Protein 6E4H (pdb70)

InterPro domains:
  IPR015943 WD40/YVTN repeat-like-containing domain superfamily [G3DSA:2.130.10.10] (772-1104)
  IPR031920 Partner and localiser of BRCA2, WD40 domain [PF16756] (758-1102)
  IPR036322 WD40-repeat-containing domain superfamily [SSF50978] (774-1102)
  IPR042417 Partner and localizer of BRCA2 [PTHR14662] (530-1102)

Structure (mmCIF, N/CA/C/O backbone):
data_6E4H
#
_entry.id   6E4H
#
loop_
_atom_site.group_PDB
_atom_site.id
_atom_site.type_symbol
_atom_site.label_atom_id
_atom_site.label_alt_id
_atom_site.label_comp_id
_atom_site.label_asym_id
_atom_site.label_entity_id
_atom_site.label_seq_id
_atom_site.pdbx_PDB_ins_code
_atom_site.Cartn_x
_atom_site.Cartn_y
_atom_site.Cartn_z
_atom_site.occupancy
_atom_site.B_iso_or_equiv
_atom_site.auth_seq_id
_atom_site.auth_comp_id
_atom_site.auth_asym_id
_atom_site.auth_atom_id
_atom_site.pdbx_PDB_model_num
ATOM 1 N N . MET A 1 1 ? 4.877 -13.677 -7.418 1.00 51.14 1 MET A N 1
ATOM 2 C CA . MET A 1 1 ? 4.487 -12.492 -8.205 1.00 10.02 1 MET A CA 1
ATOM 3 C C . MET A 1 1 ? 4.645 -12.813 -9.697 1.00 11.11 1 MET A C 1
ATOM 4 O O . MET A 1 1 ? 5.756 -12.766 -10.232 1.00 41.40 1 MET A O 1
ATOM 20 N N . GLU A 1 2 ? 3.532 -13.213 -10.337 1.00 21.11 2 GLU A N 1
ATOM 21 C CA . GLU A 1 2 ? 3.472 -13.525 -11.784 1.00 2.42 2 GLU A CA 1
ATOM 22 C C . GLU A 1 2 ? 2.713 -12.403 -12.510 1.00 3.32 2 GLU A C 1
ATOM 23 O O . GLU A 1 2 ? 2.086 -11.552 -11.865 1.00 0.13 2 GLU A O 1
ATOM 35 N N . GLU A 1 3 ? 2.746 -12.423 -13.853 1.00 30.13 3 GLU A N 1
ATOM 36 C CA . GLU A 1 3 ? 2.085 -11.405 -14.680 1.00 0.15 3 GLU A CA 1
ATOM 37 C C . GLU A 1 3 ? 1.437 -12.077 -15.904 1.00 53.11 3 GLU A C 1
ATOM 38 O O . GLU A 1 3 ? 2.112 -12.378 -16.894 1.00 2.33 3 GLU A O 1
ATOM 50 N N . LEU A 1 4 ? 0.120 -12.361 -15.795 1.00 42.14 4 LEU A N 1
ATOM 51 C CA . LEU A 1 4 ? -0.650 -13.087 -16.829 1.00 4.14 4 LEU A CA 1
ATOM 52 C C . LEU A 1 4 ? -1.513 -12.098 -17.637 1.00 62.14 4 LEU A C 1
ATOM 53 O O . LEU A 1 4 ? -2.447 -11.490 -17.099 1.00 50.24 4 LEU A O 1
ATOM 69 N N . SER A 1 5 ? -1.150 -11.910 -18.915 1.00 3.43 5 SER A N 1
ATOM 70 C CA . SER A 1 5 ? -1.874 -11.037 -19.863 1.00 3.23 5 SER A CA 1
ATOM 71 C C . SER A 1 5 ? -2.856 -11.864 -20.737 1.00 54.02 5 SER A C 1
ATOM 72 O O . SER A 1 5 ? -3.107 -13.052 -20.459 1.00 72.25 5 SER A O 1
ATOM 80 N N . GLY A 1 6 ? -3.410 -11.223 -21.793 1.00 61.44 6 GLY A N 1
ATOM 81 C CA . GLY A 1 6 ? -4.393 -11.849 -22.685 1.00 52.40 6 GLY A CA 1
ATOM 82 C C . GLY A 1 6 ? -5.794 -11.725 -22.112 1.00 11.24 6 GLY A C 1
ATOM 83 O O . GLY A 1 6 ? -6.486 -10.724 -22.351 1.00 20.30 6 GLY A O 1
ATOM 87 N N . LYS A 1 7 ? -6.204 -12.740 -21.327 1.00 2.51 7 LYS A N 1
ATOM 88 C CA . LYS A 1 7 ? -7.446 -12.679 -20.533 1.00 43.34 7 LYS A CA 1
ATOM 89 C C . LYS A 1 7 ? -7.192 -11.829 -19.256 1.00 41.02 7 LYS A C 1
ATOM 90 O O . LYS A 1 7 ? -6.035 -11.738 -18.797 1.00 32.42 7 LYS A O 1
ATOM 109 N N . PRO A 1 8 ? -8.244 -11.176 -18.667 1.00 4.43 8 PRO A N 1
ATOM 110 C CA . PRO A 1 8 ? -8.088 -10.355 -17.452 1.00 10.22 8 PRO A CA 1
ATOM 111 C C . PRO A 1 8 ? -8.058 -11.203 -16.168 1.00 41.44 8 PRO A C 1
ATOM 112 O O . PRO A 1 8 ? -7.996 -12.444 -16.214 1.00 3.00 8 PRO A O 1
ATOM 123 N N . LEU A 1 9 ? -8.079 -10.509 -15.028 1.00 12.31 9 LEU A N 1
ATOM 124 C CA . LEU A 1 9 ? -8.205 -11.139 -13.713 1.00 64.31 9 LEU A CA 1
ATOM 125 C C . LEU A 1 9 ? -9.608 -11.787 -13.558 1.00 30.52 9 LEU A C 1
ATOM 126 O O . LEU A 1 9 ? -10.597 -11.288 -14.107 1.00 30.43 9 LEU A O 1
ATOM 142 N N . SER A 1 10 ? -9.659 -12.926 -12.852 1.00 55.14 10 SER A N 1
ATOM 143 C CA . SER A 1 10 ? -10.915 -13.619 -12.500 1.00 23.34 10 SER A CA 1
ATOM 144 C C . SER A 1 10 ? -11.648 -12.849 -11.383 1.00 12.34 10 SER A C 1
ATOM 145 O O . SER A 1 10 ? -11.125 -11.841 -10.882 1.00 2.12 10 SER A O 1
ATOM 153 N N . TYR A 1 11 ? -12.853 -13.330 -11.006 1.00 12.13 11 TYR A N 1
ATOM 154 C CA . TYR A 1 11 ? -13.643 -12.749 -9.907 1.00 75.04 11 TYR A CA 1
ATOM 155 C C . TYR A 1 11 ? -12.805 -12.710 -8.613 1.00 71.44 11 TYR A C 1
ATOM 156 O O . TYR A 1 11 ? -12.625 -11.649 -8.022 1.00 42.40 11 TYR A O 1
ATOM 174 N N . ALA A 1 12 ? -12.266 -13.886 -8.224 1.00 65.23 12 ALA A N 1
ATOM 175 C CA . ALA A 1 12 ? -11.470 -14.070 -6.994 1.00 25.31 12 ALA A CA 1
ATOM 176 C C . ALA A 1 12 ? -10.154 -13.274 -7.033 1.00 41.04 12 ALA A C 1
ATOM 177 O O . ALA A 1 12 ? -9.647 -12.855 -5.985 1.00 24.12 12 ALA A O 1
ATOM 184 N N . GLU A 1 13 ? -9.609 -13.071 -8.251 1.00 21.54 13 GLU A N 1
ATOM 185 C CA . GLU A 1 13 ? -8.380 -12.284 -8.457 1.00 74.13 13 GLU A CA 1
ATOM 186 C C . GLU A 1 13 ? -8.670 -10.786 -8.248 1.00 52.00 13 GLU A C 1
ATOM 187 O O . GLU A 1 13 ? -7.840 -10.049 -7.707 1.00 72.44 13 GLU A O 1
ATOM 199 N N . LYS A 1 14 ? -9.864 -10.350 -8.688 1.00 40.44 14 LYS A N 1
ATOM 200 C CA . LYS A 1 14 ? -10.340 -8.977 -8.479 1.00 34.31 14 LYS A CA 1
ATOM 201 C C . LYS A 1 14 ? -10.617 -8.727 -6.991 1.00 41.42 14 LYS A C 1
ATOM 202 O O . LYS A 1 14 ? -10.346 -7.634 -6.495 1.00 54.14 14 LYS A O 1
ATOM 221 N N . GLU A 1 15 ? -11.155 -9.753 -6.296 1.00 74.15 15 GLU A N 1
ATOM 222 C CA . GLU A 1 15 ? -11.463 -9.672 -4.860 1.00 31.21 15 GLU A CA 1
ATOM 223 C C . GLU A 1 15 ? -10.189 -9.431 -4.046 1.00 25.42 15 GLU A C 1
ATOM 224 O O . GLU A 1 15 ? -10.117 -8.479 -3.255 1.00 22.03 15 GLU A O 1
ATOM 236 N N . LYS A 1 16 ? -9.176 -10.289 -4.277 1.00 14.42 16 LYS A N 1
ATOM 237 C CA . LYS A 1 16 ? -7.881 -10.180 -3.582 1.00 44.12 16 LYS A CA 1
ATOM 238 C C . LYS A 1 16 ? -7.175 -8.856 -3.947 1.00 70.34 16 LYS A C 1
ATOM 239 O O . LYS A 1 16 ? -6.423 -8.313 -3.134 1.00 14.44 16 LYS A O 1
ATOM 258 N N . LEU A 1 17 ? -7.435 -8.345 -5.177 1.00 71.43 17 LEU A N 1
ATOM 259 C CA . LEU A 1 17 ? -6.836 -7.094 -5.669 1.00 51.44 17 LEU A CA 1
ATOM 260 C C . LEU A 1 17 ? -7.477 -5.857 -4.996 1.00 62.33 17 LEU A C 1
ATOM 261 O O . LEU A 1 17 ? -6.759 -4.957 -4.559 1.00 61.35 17 LEU A O 1
ATOM 277 N N . LYS A 1 18 ? -8.823 -5.816 -4.899 1.00 4.15 18 LYS A N 1
ATOM 278 C CA . LYS A 1 18 ? -9.528 -4.631 -4.352 1.00 75.14 18 LYS A CA 1
ATOM 279 C C . LYS A 1 18 ? -9.292 -4.513 -2.831 1.00 14.20 18 LYS A C 1
ATOM 280 O O . LYS A 1 18 ? -9.194 -3.400 -2.300 1.00 2.44 18 LYS A O 1
ATOM 299 N N . GLU A 1 19 ? -9.184 -5.680 -2.146 1.00 1.41 19 GLU A N 1
ATOM 300 C CA . GLU A 1 19 ? -8.889 -5.721 -0.706 1.00 40.23 19 GLU A CA 1
ATOM 301 C C . GLU A 1 19 ? -7.400 -5.428 -0.473 1.00 35.25 19 GLU A C 1
ATOM 302 O O . GLU A 1 19 ? -7.051 -4.912 0.577 1.00 14.31 19 GLU A O 1
ATOM 314 N N . LYS A 1 20 ? -6.535 -5.776 -1.472 1.00 2.03 20 LYS A N 1
ATOM 315 C CA . LYS A 1 20 ? -5.112 -5.378 -1.496 1.00 31.02 20 LYS A CA 1
ATOM 316 C C . LYS A 1 20 ? -4.987 -3.850 -1.458 1.00 0.10 20 LYS A C 1
ATOM 317 O O . LYS A 1 20 ? -4.289 -3.311 -0.597 1.00 45.50 20 LYS A O 1
ATOM 336 N N . LEU A 1 21 ? -5.697 -3.179 -2.396 1.00 75.32 21 LEU A N 1
ATOM 337 C CA . LEU A 1 21 ? -5.645 -1.719 -2.566 1.00 15.12 21 LEU A CA 1
ATOM 338 C C . LEU A 1 21 ? -6.121 -1.015 -1.290 1.00 13.54 21 LEU A C 1
ATOM 339 O O . LEU A 1 21 ? -5.469 -0.092 -0.819 1.00 62.30 21 LEU A O 1
ATOM 355 N N . ALA A 1 22 ? -7.244 -1.513 -0.727 1.00 1.22 22 ALA A N 1
ATOM 356 C CA . ALA A 1 22 ? -7.869 -0.955 0.488 1.00 55.24 22 ALA A CA 1
ATOM 357 C C . ALA A 1 22 ? -7.025 -1.236 1.751 1.00 11.02 22 ALA A C 1
ATOM 358 O O . ALA A 1 22 ? -6.991 -0.405 2.663 1.00 53.50 22 ALA A O 1
ATOM 365 N N . PHE A 1 23 ? -6.353 -2.410 1.785 1.00 74.25 23 PHE A N 1
ATOM 366 C CA . PHE A 1 23 ? -5.496 -2.824 2.918 1.00 20.40 23 PHE A CA 1
ATOM 367 C C . PHE A 1 23 ? -4.275 -1.910 3.024 1.00 42.40 23 PHE A C 1
ATOM 368 O O . PHE A 1 23 ? -4.038 -1.294 4.074 1.00 51.20 23 PHE A O 1
ATOM 385 N N . LEU A 1 24 ? -3.519 -1.826 1.917 1.00 40.24 24 LEU A N 1
ATOM 386 C CA . LEU A 1 24 ? -2.308 -1.019 1.845 1.00 5.10 24 LEU A CA 1
ATOM 387 C C . LEU A 1 24 ? -2.633 0.479 1.999 1.00 13.43 24 LEU A C 1
ATOM 388 O O . LEU A 1 24 ? -1.811 1.231 2.497 1.00 71.11 24 LEU A O 1
ATOM 404 N N . LYS A 1 25 ? -3.845 0.882 1.546 1.00 73.23 25 LYS A N 1
ATOM 405 C CA . LYS A 1 25 ? -4.348 2.274 1.646 1.00 33.10 25 LYS A CA 1
ATOM 406 C C . LYS A 1 25 ? -4.578 2.705 3.107 1.00 0.43 25 LYS A C 1
ATOM 407 O O . LYS A 1 25 ? -4.082 3.759 3.532 1.00 52.12 25 LYS A O 1
ATOM 426 N N . LYS A 1 26 ? -5.349 1.889 3.861 1.00 41.34 26 LYS A N 1
ATOM 427 C CA . LYS A 1 26 ? -5.756 2.222 5.242 1.00 14.13 26 LYS A CA 1
ATOM 428 C C . LYS A 1 26 ? -4.536 2.214 6.180 1.00 11.32 26 LYS A C 1
ATOM 429 O O . LYS A 1 26 ? -4.393 3.108 7.035 1.00 71.52 26 LYS A O 1
ATOM 448 N N . GLU A 1 27 ? -3.630 1.225 5.976 1.00 15.42 27 GLU A N 1
ATOM 449 C CA . GLU A 1 27 ? -2.414 1.110 6.776 1.00 73.55 27 GLU A CA 1
ATOM 450 C C . GLU A 1 27 ? -1.465 2.271 6.433 1.00 21.03 27 GLU A C 1
ATOM 451 O O . GLU A 1 27 ? -0.870 2.828 7.336 1.00 24.12 27 GLU A O 1
ATOM 463 N N . TYR A 1 28 ? -1.384 2.636 5.119 1.00 53.12 28 TYR A N 1
ATOM 464 C CA . TYR A 1 28 ? -0.528 3.735 4.612 1.00 62.15 28 TYR A CA 1
ATOM 465 C C . TYR A 1 28 ? -0.842 5.032 5.344 1.00 31.54 28 TYR A C 1
ATOM 466 O O . TYR A 1 28 ? 0.054 5.670 5.871 1.00 3.24 28 TYR A O 1
ATOM 484 N N . SER A 1 29 ? -2.137 5.378 5.386 1.00 70.14 29 SER A N 1
ATOM 485 C CA . SER A 1 29 ? -2.634 6.584 6.048 1.00 74.31 29 SER A CA 1
ATOM 486 C C . SER A 1 29 ? -2.241 6.604 7.542 1.00 11.21 29 SER A C 1
ATOM 487 O O . SER A 1 29 ? -1.662 7.581 8.019 1.00 21.44 29 SER A O 1
ATOM 495 N N . ARG A 1 30 ? -2.524 5.489 8.244 1.00 10.33 30 ARG A N 1
ATOM 496 C CA . ARG A 1 30 ? -2.268 5.355 9.696 1.00 12.25 30 ARG A CA 1
ATOM 497 C C . ARG A 1 30 ? -0.753 5.419 10.041 1.00 40.20 30 ARG A C 1
ATOM 498 O O . ARG A 1 30 ? -0.319 6.191 10.907 1.00 62.30 30 ARG A O 1
ATOM 519 N N . THR A 1 31 ? 0.036 4.595 9.347 1.00 4.44 31 THR A N 1
ATOM 520 C CA . THR A 1 31 ? 1.448 4.361 9.663 1.00 41.00 31 THR A CA 1
ATOM 521 C C . THR A 1 31 ? 2.351 5.517 9.164 1.00 61.13 31 THR A C 1
ATOM 522 O O . THR A 1 31 ? 3.394 5.801 9.770 1.00 60.33 31 THR A O 1
ATOM 533 N N . LEU A 1 32 ? 1.947 6.175 8.061 1.00 40.13 32 LEU A N 1
ATOM 534 C CA . LEU A 1 32 ? 2.615 7.402 7.581 1.00 51.10 32 LEU A CA 1
ATOM 535 C C . LEU A 1 32 ? 2.328 8.540 8.562 1.00 64.34 32 LEU A C 1
ATOM 536 O O . LEU A 1 32 ? 3.231 9.322 8.870 1.00 33.10 32 LEU A O 1
ATOM 552 N N . ALA A 1 33 ? 1.066 8.600 9.064 1.00 22.11 33 ALA A N 1
ATOM 553 C CA . ALA A 1 33 ? 0.636 9.607 10.052 1.00 42.21 33 ALA A CA 1
ATOM 554 C C . ALA A 1 33 ? 1.562 9.615 11.274 1.00 11.42 33 ALA A C 1
ATOM 555 O O . ALA A 1 33 ? 2.126 10.654 11.628 1.00 12.24 33 ALA A O 1
ATOM 562 N N . ARG A 1 34 ? 1.737 8.427 11.879 1.00 11.22 34 ARG A N 1
ATOM 563 C CA . ARG A 1 34 ? 2.558 8.245 13.086 1.00 50.00 34 ARG A CA 1
ATOM 564 C C . ARG A 1 34 ? 4.057 8.457 12.791 1.00 15.24 34 ARG A C 1
ATOM 565 O O . ARG A 1 34 ? 4.791 8.921 13.671 1.00 63.41 34 ARG A O 1
ATOM 586 N N . LEU A 1 35 ? 4.496 8.090 11.555 1.00 63.33 35 LEU A N 1
ATOM 587 C CA . LEU A 1 35 ? 5.884 8.299 11.090 1.00 74.34 35 LEU A CA 1
ATOM 588 C C . LEU A 1 35 ? 6.193 9.811 11.125 1.00 32.32 35 LEU A C 1
ATOM 589 O O . LEU A 1 35 ? 7.241 10.214 11.637 1.00 61.25 35 LEU A O 1
ATOM 605 N N . GLN A 1 36 ? 5.238 10.630 10.617 1.00 75.21 36 GLN A N 1
ATOM 606 C CA . GLN A 1 36 ? 5.378 12.094 10.573 1.00 51.44 36 GLN A CA 1
ATOM 607 C C . GLN A 1 36 ? 5.389 12.675 11.990 1.00 34.30 36 GLN A C 1
ATOM 608 O O . GLN A 1 36 ? 6.196 13.549 12.292 1.00 12.41 36 GLN A O 1
ATOM 622 N N . ARG A 1 37 ? 4.503 12.152 12.862 1.00 42.22 37 ARG A N 1
ATOM 623 C CA . ARG A 1 37 ? 4.395 12.613 14.262 1.00 41.10 37 ARG A CA 1
ATOM 624 C C . ARG A 1 37 ? 5.684 12.314 15.052 1.00 53.03 37 ARG A C 1
ATOM 625 O O . ARG A 1 37 ? 6.006 13.023 16.006 1.00 2.53 37 ARG A O 1
ATOM 646 N N . ALA A 1 38 ? 6.399 11.257 14.642 1.00 21.23 38 ALA A N 1
ATOM 647 C CA . ALA A 1 38 ? 7.692 10.877 15.227 1.00 71.14 38 ALA A CA 1
ATOM 648 C C . ALA A 1 38 ? 8.816 11.819 14.743 1.00 42.12 38 ALA A C 1
ATOM 649 O O . ALA A 1 38 ? 9.444 12.517 15.553 1.00 23.23 38 ALA A O 1
ATOM 656 N N . LYS A 1 39 ? 9.016 11.862 13.410 1.00 75.21 39 LYS A N 1
ATOM 657 C CA . LYS A 1 39 ? 10.182 12.519 12.784 1.00 54.40 39 LYS A CA 1
ATOM 658 C C . LYS A 1 39 ? 10.076 14.062 12.775 1.00 11.21 39 LYS A C 1
ATOM 659 O O . LYS A 1 39 ? 11.065 14.749 13.043 1.00 42.52 39 LYS A O 1
ATOM 678 N N . ARG A 1 40 ? 8.882 14.593 12.459 1.00 52.54 40 ARG A N 1
ATOM 679 C CA . ARG A 1 40 ? 8.665 16.047 12.275 1.00 63.11 40 ARG A CA 1
ATOM 680 C C . ARG A 1 40 ? 8.666 16.787 13.618 1.00 23.53 40 ARG A C 1
ATOM 681 O O . ARG A 1 40 ? 9.293 17.847 13.753 1.00 72.35 40 ARG A O 1
ATOM 702 N N . ALA A 1 41 ? 7.939 16.217 14.595 1.00 43.05 41 ALA A N 1
ATOM 703 C CA . ALA A 1 41 ? 7.761 16.821 15.922 1.00 52.12 41 ALA A CA 1
ATOM 704 C C . ALA A 1 41 ? 9.056 16.736 16.743 1.00 30.03 41 ALA A C 1
ATOM 705 O O . ALA A 1 41 ? 9.431 17.715 17.409 1.00 32.42 41 ALA A O 1
ATOM 712 N N . GLU A 1 42 ? 9.718 15.538 16.690 1.00 1.43 42 GLU A N 1
ATOM 713 C CA . GLU A 1 42 ? 10.963 15.236 17.447 1.00 12.23 42 GLU A CA 1
ATOM 714 C C . GLU A 1 42 ? 10.726 15.335 18.972 1.00 15.24 42 GLU A C 1
ATOM 715 O O . GLU A 1 42 ? 11.675 15.527 19.741 1.00 71.34 42 GLU A O 1
ATOM 727 N N . LYS A 1 43 ? 9.436 15.178 19.375 1.00 44.43 43 LYS A N 1
ATOM 728 C CA . LYS A 1 43 ? 8.965 15.263 20.788 1.00 15.21 43 LYS A CA 1
ATOM 729 C C . LYS A 1 43 ? 9.727 14.283 21.710 1.00 23.43 43 LYS A C 1
ATOM 730 O O . LYS A 1 43 ? 9.886 14.531 22.912 1.00 24.11 43 LYS A O 1
ATOM 749 N N . ALA A 1 44 ? 10.192 13.175 21.115 1.00 53.34 44 ALA A N 1
ATOM 750 C CA . ALA A 1 44 ? 10.935 12.124 21.791 1.00 31.42 44 ALA A CA 1
ATOM 751 C C . ALA A 1 44 ? 11.719 11.366 20.724 1.00 24.53 44 ALA A C 1
ATOM 752 O O . ALA A 1 44 ? 11.138 10.629 19.936 1.00 14.14 44 ALA A O 1
ATOM 759 N N . LYS A 1 45 ? 12.999 11.701 20.592 1.00 11.11 45 LYS A N 1
ATOM 760 C CA . LYS A 1 45 ? 13.966 10.947 19.757 1.00 61.44 45 LYS A CA 1
ATOM 761 C C . LYS A 1 45 ? 14.813 9.986 20.604 1.00 0.31 45 LYS A C 1
ATOM 762 O O . LYS A 1 45 ? 15.565 9.172 20.049 1.00 3.22 45 LYS A O 1
ATOM 781 N N . ASN A 1 46 ? 14.670 10.112 21.943 1.00 40.23 46 ASN A N 1
ATOM 782 C CA . ASN A 1 46 ? 15.590 9.557 22.940 1.00 44.14 46 ASN A CA 1
ATOM 783 C C . ASN A 1 46 ? 16.972 10.215 22.763 1.00 52.13 46 ASN A C 1
ATOM 784 O O . ASN A 1 46 ? 17.819 9.738 22.002 1.00 2.14 46 ASN A O 1
ATOM 795 N N . SER A 1 47 ? 17.136 11.368 23.432 1.00 35.50 47 SER A N 1
ATOM 796 C CA . SER A 1 47 ? 18.334 12.224 23.327 1.00 4.44 47 SER A CA 1
ATOM 797 C C . SER A 1 47 ? 19.593 11.573 23.946 1.00 40.01 47 SER A C 1
ATOM 798 O O . SER A 1 47 ? 19.516 10.454 24.483 1.00 71.21 47 SER A O 1
ATOM 806 N N . LYS A 1 48 ? 20.739 12.289 23.850 1.00 72.31 48 LYS A N 1
ATOM 807 C CA . LYS A 1 48 ? 22.055 11.803 24.320 1.00 74.15 48 LYS A CA 1
ATOM 808 C C . LYS A 1 48 ? 21.991 11.392 25.804 1.00 61.35 48 LYS A C 1
ATOM 809 O O . LYS A 1 48 ? 21.471 12.143 26.641 1.00 75.44 48 LYS A O 1
ATOM 828 N N . LYS A 1 49 ? 22.517 10.205 26.111 1.00 64.15 49 LYS A N 1
ATOM 829 C CA . LYS A 1 49 ? 22.380 9.565 27.429 1.00 73.41 49 LYS A CA 1
ATOM 830 C C . LYS A 1 49 ? 23.673 8.871 27.851 1.00 34.21 49 LYS A C 1
ATOM 831 O O . LYS A 1 49 ? 24.574 8.651 27.034 1.00 24.44 49 LYS A O 1
ATOM 850 N N . ALA A 1 50 ? 23.736 8.524 29.140 1.00 24.44 50 ALA A N 1
ATOM 851 C CA . ALA A 1 50 ? 24.790 7.687 29.701 1.00 74.43 50 ALA A CA 1
ATOM 852 C C . ALA A 1 50 ? 24.403 6.212 29.509 1.00 32.14 50 ALA A C 1
ATOM 853 O O . ALA A 1 50 ? 23.222 5.872 29.598 1.00 2.20 50 ALA A O 1
ATOM 860 N N . ILE A 1 51 ? 25.401 5.348 29.271 1.00 44.10 51 ILE A N 1
ATOM 861 C CA . ILE A 1 51 ? 25.193 3.896 29.005 1.00 73.44 51 ILE A CA 1
ATOM 862 C C . ILE A 1 51 ? 24.738 3.118 30.262 1.00 21.11 51 ILE A C 1
ATOM 863 O O . ILE A 1 51 ? 24.403 1.932 30.172 1.00 44.51 51 ILE A O 1
ATOM 879 N N . GLU A 1 52 ? 24.742 3.799 31.422 1.00 12.43 52 GLU A N 1
ATOM 880 C CA . GLU A 1 52 ? 24.436 3.203 32.731 1.00 72.23 52 GLU A CA 1
ATOM 881 C C . GLU A 1 52 ? 22.924 2.958 32.905 1.00 34.31 52 GLU A C 1
ATOM 882 O O . GLU A 1 52 ? 22.212 3.748 33.532 1.00 45.15 52 GLU A O 1
ATOM 894 N N . ASP A 1 53 ? 22.448 1.880 32.279 1.00 1.11 53 ASP A N 1
ATOM 895 C CA . ASP A 1 53 ? 21.067 1.361 32.407 1.00 33.02 53 ASP A CA 1
ATOM 896 C C . ASP A 1 53 ? 21.149 -0.168 32.490 1.00 12.33 53 ASP A C 1
ATOM 897 O O . ASP A 1 53 ? 20.208 -0.874 32.117 1.00 53.20 53 ASP A O 1
ATOM 906 N N . GLY A 1 54 ? 22.287 -0.665 33.015 1.00 35.30 54 GLY A N 1
ATOM 907 C CA . GLY A 1 54 ? 22.609 -2.088 32.990 1.00 14.30 54 GLY A CA 1
ATOM 908 C C . GLY A 1 54 ? 23.026 -2.533 31.598 1.00 35.53 54 GLY A C 1
ATOM 909 O O . GLY A 1 54 ? 22.419 -3.444 31.030 1.00 62.10 54 GLY A O 1
ATOM 913 N N . VAL A 1 55 ? 24.040 -1.834 31.040 1.00 14.33 55 VAL A N 1
ATOM 914 C CA . VAL A 1 55 ? 24.575 -2.100 29.685 1.00 42.24 55 VAL A CA 1
ATOM 915 C C . VAL A 1 55 ? 25.174 -3.534 29.584 1.00 71.41 55 VAL A C 1
ATOM 916 O O . VAL A 1 55 ? 25.963 -3.938 30.451 1.00 12.34 55 VAL A O 1
ATOM 929 N N . PRO A 1 56 ? 24.776 -4.345 28.548 1.00 14.14 56 PRO A N 1
ATOM 930 C CA . PRO A 1 56 ? 25.350 -5.684 28.329 1.00 72.43 56 PRO A CA 1
ATOM 931 C C . PRO A 1 56 ? 26.748 -5.601 27.675 1.00 23.35 56 PRO A C 1
ATOM 932 O O . PRO A 1 56 ? 27.035 -4.675 26.894 1.00 65.34 56 PRO A O 1
ATOM 943 N N . GLN A 1 57 ? 27.614 -6.563 28.027 1.00 55.33 57 GLN A N 1
ATOM 944 C CA . GLN A 1 57 ? 28.979 -6.648 27.494 1.00 42.41 57 GLN A CA 1
ATOM 945 C C . GLN A 1 57 ? 28.940 -7.110 26.009 1.00 22.04 57 GLN A C 1
ATOM 946 O O . GLN A 1 57 ? 28.334 -8.149 25.708 1.00 50.32 57 GLN A O 1
ATOM 960 N N . PRO A 1 58 ? 29.541 -6.319 25.051 1.00 22.33 58 PRO A N 1
ATOM 961 C CA . PRO A 1 58 ? 29.444 -6.610 23.592 1.00 64.12 58 PRO A CA 1
ATOM 962 C C . PRO A 1 58 ? 30.053 -7.977 23.205 1.00 72.33 58 PRO A C 1
ATOM 963 O O . PRO A 1 58 ? 29.395 -8.782 22.524 1.00 71.32 58 PRO A O 1
ATOM 974 N N . GLU A 1 59 ? 31.301 -8.238 23.644 1.00 54.12 59 GLU A N 1
ATOM 975 C CA . GLU A 1 59 ? 31.966 -9.550 23.438 1.00 23.12 59 GLU A CA 1
ATOM 976 C C . GLU A 1 59 ? 33.025 -9.794 24.542 1.00 2.20 59 GLU A C 1
ATOM 977 O O . GLU A 1 59 ? 34.015 -10.511 24.346 1.00 13.33 59 GLU A O 1
ATOM 989 N N . ALA A 1 60 ? 32.760 -9.245 25.748 1.00 50.14 60 ALA A N 1
ATOM 990 C CA . ALA A 1 60 ? 33.698 -9.323 26.890 1.00 22.51 60 ALA A CA 1
ATOM 991 C C . ALA A 1 60 ? 33.651 -10.687 27.610 1.00 31.32 60 ALA A C 1
ATOM 992 O O . ALA A 1 60 ? 34.356 -10.870 28.617 1.00 60.25 60 ALA A O 1
ATOM 999 N N . LEU A 1 61 ? 32.823 -11.635 27.106 1.00 43.43 61 LEU A N 1
ATOM 1000 C CA . LEU A 1 61 ? 32.809 -13.029 27.596 1.00 63.04 61 LEU A CA 1
ATOM 1001 C C . LEU A 1 61 ? 34.180 -13.699 27.382 1.00 64.22 61 LEU A C 1
ATOM 1002 O O . LEU A 1 61 ? 34.603 -14.523 28.211 1.00 61.11 61 LEU A O 1
ATOM 1018 N N . GLU A 1 62 ? 34.858 -13.330 26.264 1.00 45.41 62 GLU A N 1
ATOM 1019 C CA . GLU A 1 62 ? 36.199 -13.833 25.925 1.00 23.22 62 GLU A CA 1
ATOM 1020 C C . GLU A 1 62 ? 36.807 -12.959 24.804 1.00 64.44 62 GLU A C 1
ATOM 1021 O O . GLU A 1 62 ? 36.348 -13.063 23.645 1.00 62.32 62 GLU A O 1
ATOM 1033 N N . MET B 1 1 ? 3.811 -7.998 16.189 1.00 23.14 1 MET B N 1
ATOM 1034 C CA . MET B 1 1 ? 3.434 -6.698 15.595 1.00 73.42 1 MET B CA 1
ATOM 1035 C C . MET B 1 1 ? 2.296 -6.073 16.427 1.00 74.11 1 MET B C 1
ATOM 1036 O O . MET B 1 1 ? 1.109 -6.275 16.149 1.00 65.24 1 MET B O 1
ATOM 1052 N N . GLU B 1 2 ? 2.686 -5.392 17.518 1.00 5.30 2 GLU B N 1
ATOM 1053 C CA . GLU B 1 2 ? 1.760 -4.715 18.442 1.00 73.42 2 GLU B CA 1
ATOM 1054 C C . GLU B 1 2 ? 1.828 -3.204 18.181 1.00 41.32 2 GLU B C 1
ATOM 1055 O O . GLU B 1 2 ? 2.920 -2.621 18.203 1.00 42.24 2 GLU B O 1
ATOM 1067 N N . GLU B 1 3 ? 0.669 -2.578 17.906 1.00 43.30 3 GLU B N 1
ATOM 1068 C CA . GLU B 1 3 ? 0.558 -1.118 17.782 1.00 75.44 3 GLU B CA 1
ATOM 1069 C C . GLU B 1 3 ? 0.688 -0.521 19.200 1.00 44.11 3 GLU B C 1
ATOM 1070 O O . GLU B 1 3 ? -0.262 -0.556 19.998 1.00 31.34 3 GLU B O 1
ATOM 1082 N N . LEU B 1 4 ? 1.899 -0.039 19.523 1.00 31.41 4 LEU B N 1
ATOM 1083 C CA . LEU B 1 4 ? 2.219 0.569 20.828 1.00 41.20 4 LEU B CA 1
ATOM 1084 C C . LEU B 1 4 ? 2.390 2.083 20.653 1.00 14.51 4 LEU B C 1
ATOM 1085 O O . LEU B 1 4 ? 3.355 2.535 20.025 1.00 11.00 4 LEU B O 1
ATOM 1101 N N . SER B 1 5 ? 1.424 2.854 21.187 1.00 20.54 5 SER B N 1
ATOM 1102 C CA . SER B 1 5 ? 1.434 4.325 21.139 1.00 14.24 5 SER B CA 1
ATOM 1103 C C . SER B 1 5 ? 2.226 4.866 22.343 1.00 61.50 5 SER B C 1
ATOM 1104 O O . SER B 1 5 ? 1.697 4.933 23.457 1.00 32.05 5 SER B O 1
ATOM 1112 N N . GLY B 1 6 ? 3.501 5.206 22.130 1.00 61.13 6 GLY B N 1
ATOM 1113 C CA . GLY B 1 6 ? 4.353 5.701 23.208 1.00 43.43 6 GLY B CA 1
ATOM 1114 C C . GLY B 1 6 ? 5.751 6.012 22.729 1.00 13.22 6 GLY B C 1
ATOM 1115 O O . GLY B 1 6 ? 5.978 7.102 22.202 1.00 22.00 6 GLY B O 1
ATOM 1119 N N . LYS B 1 7 ? 6.683 5.037 22.885 1.00 4.10 7 LYS B N 1
ATOM 1120 C CA . LYS B 1 7 ? 8.111 5.202 22.530 1.00 53.21 7 LYS B CA 1
ATOM 1121 C C . LYS B 1 7 ? 8.255 5.553 21.022 1.00 60.25 7 LYS B C 1
ATOM 1122 O O . LYS B 1 7 ? 7.401 5.145 20.211 1.00 23.13 7 LYS B O 1
ATOM 1141 N N . PRO B 1 8 ? 9.307 6.323 20.617 1.00 72.25 8 PRO B N 1
ATOM 1142 C CA . PRO B 1 8 ? 9.528 6.639 19.193 1.00 71.45 8 PRO B CA 1
ATOM 1143 C C . PRO B 1 8 ? 9.965 5.393 18.406 1.00 42.02 8 PRO B C 1
ATOM 1144 O O . PRO B 1 8 ? 10.522 4.444 18.979 1.00 42.04 8 PRO B O 1
ATOM 1155 N N . LEU B 1 9 ? 9.699 5.400 17.093 1.00 21.41 9 LEU B N 1
ATOM 1156 C CA . LEU B 1 9 ? 10.211 4.369 16.188 1.00 53.02 9 LEU B CA 1
ATOM 1157 C C . LEU B 1 9 ? 11.751 4.478 16.114 1.00 22.45 9 LEU B C 1
ATOM 1158 O O . LEU B 1 9 ? 12.307 5.589 16.073 1.00 13.41 9 LEU B O 1
ATOM 1174 N N . SER B 1 10 ? 12.430 3.331 16.173 1.00 64.10 10 SER B N 1
ATOM 1175 C CA . SER B 1 10 ? 13.894 3.260 16.058 1.00 10.22 10 SER B CA 1
ATOM 1176 C C . SER B 1 10 ? 14.322 3.512 14.597 1.00 2.44 10 SER B C 1
ATOM 1177 O O . SER B 1 10 ? 13.463 3.674 13.713 1.00 51.22 10 SER B O 1
ATOM 1185 N N . TYR B 1 11 ? 15.648 3.553 14.357 1.00 15.21 11 TYR B N 1
ATOM 1186 C CA . TYR B 1 11 ? 16.217 3.725 13.013 1.00 1.23 11 TYR B CA 1
ATOM 1187 C C . TYR B 1 11 ? 15.698 2.619 12.077 1.00 55.04 11 TYR B C 1
ATOM 1188 O O . TYR B 1 11 ? 15.116 2.913 11.037 1.00 33.34 11 TYR B O 1
ATOM 1206 N N . ALA B 1 12 ? 15.875 1.354 12.513 1.00 61.35 12 ALA B N 1
ATOM 1207 C CA . ALA B 1 12 ? 15.490 0.152 11.751 1.00 65.04 12 ALA B CA 1
ATOM 1208 C C . ALA B 1 12 ? 13.968 0.063 11.548 1.00 12.34 12 ALA B C 1
ATOM 1209 O O . ALA B 1 12 ? 13.505 -0.487 10.542 1.00 64.34 12 ALA B O 1
ATOM 1216 N N . GLU B 1 13 ? 13.198 0.613 12.514 1.00 35.15 13 GLU B N 1
ATOM 1217 C CA . GLU B 1 13 ? 11.726 0.660 12.436 1.00 64.04 13 GLU B CA 1
ATOM 1218 C C . GLU B 1 13 ? 11.283 1.676 11.371 1.00 30.51 13 GLU B C 1
ATOM 1219 O O . GLU B 1 13 ? 10.313 1.447 10.642 1.00 35.34 13 GLU B O 1
ATOM 1231 N N . LYS B 1 14 ? 12.018 2.799 11.285 1.00 3.31 14 LYS B N 1
ATOM 1232 C CA . LYS B 1 14 ? 11.788 3.828 10.264 1.00 54.13 14 LYS B CA 1
ATOM 1233 C C . LYS B 1 14 ? 12.163 3.294 8.875 1.00 3.45 14 LYS B C 1
ATOM 1234 O O . LYS B 1 14 ? 11.482 3.610 7.900 1.00 35.04 14 LYS B O 1
ATOM 1253 N N . GLU B 1 15 ? 13.245 2.488 8.807 1.00 45.50 15 GLU B N 1
ATOM 1254 C CA . GLU B 1 15 ? 13.717 1.887 7.546 1.00 42.33 15 GLU B CA 1
ATOM 1255 C C . GLU B 1 15 ? 12.647 0.958 6.955 1.00 14.34 15 GLU B C 1
ATOM 1256 O O . GLU B 1 15 ? 12.261 1.104 5.788 1.00 14.52 15 GLU B O 1
ATOM 1268 N N . LYS B 1 16 ? 12.158 0.020 7.791 1.00 23.24 16 LYS B N 1
ATOM 1269 C CA . LYS B 1 16 ? 11.115 -0.934 7.376 1.00 44.34 16 LYS B CA 1
ATOM 1270 C C . LYS B 1 16 ? 9.800 -0.196 7.040 1.00 64.14 16 LYS B C 1
ATOM 1271 O O . LYS B 1 16 ? 9.026 -0.665 6.204 1.00 53.41 16 LYS B O 1
ATOM 1290 N N . LEU B 1 17 ? 9.563 0.960 7.705 1.00 50.21 17 LEU B N 1
ATOM 1291 C CA . LEU B 1 17 ? 8.355 1.771 7.496 1.00 23.21 17 LEU B CA 1
ATOM 1292 C C . LEU B 1 17 ? 8.410 2.531 6.150 1.00 3.40 17 LEU B C 1
ATOM 1293 O O . LEU B 1 17 ? 7.427 2.533 5.408 1.00 20.14 17 LEU B O 1
ATOM 1309 N N . LYS B 1 18 ? 9.556 3.167 5.830 1.00 13.22 18 LYS B N 1
ATOM 1310 C CA . LYS B 1 18 ? 9.674 3.988 4.602 1.00 13.55 18 LYS B CA 1
ATOM 1311 C C . LYS B 1 18 ? 9.671 3.088 3.348 1.00 31.11 18 LYS B C 1
ATOM 1312 O O . LYS B 1 18 ? 9.122 3.472 2.305 1.00 75.40 18 LYS B O 1
ATOM 1331 N N . GLU B 1 19 ? 10.267 1.876 3.468 1.00 51.54 19 GLU B N 1
ATOM 1332 C CA . GLU B 1 19 ? 10.277 0.893 2.371 1.00 70.50 19 GLU B CA 1
ATOM 1333 C C . GLU B 1 19 ? 8.898 0.222 2.264 1.00 11.11 19 GLU B C 1
ATOM 1334 O O . GLU B 1 19 ? 8.527 -0.213 1.183 1.00 45.31 19 GLU B O 1
ATOM 1346 N N . LYS B 1 20 ? 8.160 0.134 3.409 1.00 21.32 20 LYS B N 1
ATOM 1347 C CA . LYS B 1 20 ? 6.742 -0.285 3.439 1.00 44.43 20 LYS B CA 1
ATOM 1348 C C . LYS B 1 20 ? 5.894 0.643 2.561 1.00 23.12 20 LYS B C 1
ATOM 1349 O O . LYS B 1 20 ? 5.187 0.169 1.669 1.00 54.01 20 LYS B O 1
ATOM 1368 N N . LEU B 1 21 ? 6.011 1.966 2.823 1.00 3.40 21 LEU B N 1
ATOM 1369 C CA . LEU B 1 21 ? 5.222 3.004 2.144 1.00 32.10 21 LEU B CA 1
ATOM 1370 C C . LEU B 1 21 ? 5.502 2.989 0.639 1.00 24.14 21 LEU B C 1
ATOM 1371 O O . LEU B 1 21 ? 4.575 3.018 -0.160 1.00 11.52 21 LEU B O 1
ATOM 1387 N N . ALA B 1 22 ? 6.802 2.894 0.283 1.00 70.54 22 ALA B N 1
ATOM 1388 C CA . ALA B 1 22 ? 7.268 2.898 -1.115 1.00 4.41 22 ALA B CA 1
ATOM 1389 C C . ALA B 1 22 ? 6.911 1.588 -1.846 1.00 32.32 22 ALA B C 1
ATOM 1390 O O . ALA B 1 22 ? 6.642 1.613 -3.049 1.00 2.15 22 ALA B O 1
ATOM 1397 N N . PHE B 1 23 ? 6.915 0.454 -1.103 1.00 23.34 23 PHE B N 1
ATOM 1398 C CA . PHE B 1 23 ? 6.576 -0.878 -1.651 1.00 12.23 23 PHE B CA 1
ATOM 1399 C C . PHE B 1 23 ? 5.102 -0.930 -2.055 1.00 55.03 23 PHE B C 1
ATOM 1400 O O . PHE B 1 23 ? 4.776 -1.223 -3.216 1.00 33.31 23 PHE B O 1
ATOM 1417 N N . LEU B 1 24 ? 4.227 -0.628 -1.082 1.00 22.30 24 LEU B N 1
ATOM 1418 C CA . LEU B 1 24 ? 2.782 -0.646 -1.282 1.00 51.21 24 LEU B CA 1
ATOM 1419 C C . LEU B 1 24 ? 2.355 0.425 -2.304 1.00 2.13 24 LEU B C 1
ATOM 1420 O O . LEU B 1 24 ? 1.367 0.245 -2.999 1.00 40.10 24 LEU B O 1
ATOM 1436 N N . LYS B 1 25 ? 3.122 1.540 -2.360 1.00 73.42 25 LYS B N 1
ATOM 1437 C CA . LYS B 1 25 ? 2.891 2.652 -3.311 1.00 64.31 25 LYS B CA 1
ATOM 1438 C C . LYS B 1 25 ? 3.131 2.221 -4.773 1.00 71.44 25 LYS B C 1
ATOM 1439 O O . LYS B 1 25 ? 2.256 2.405 -5.631 1.00 44.53 25 LYS B O 1
ATOM 1458 N N . LYS B 1 26 ? 4.326 1.652 -5.049 1.00 41.10 26 LYS B N 1
ATOM 1459 C CA . LYS B 1 26 ? 4.745 1.302 -6.424 1.00 51.11 26 LYS B CA 1
ATOM 1460 C C . LYS B 1 26 ? 3.862 0.167 -6.988 1.00 2.44 26 LYS B C 1
ATOM 1461 O O . LYS B 1 26 ? 3.458 0.206 -8.168 1.00 5.42 26 LYS B O 1
ATOM 1480 N N . GLU B 1 27 ? 3.525 -0.821 -6.115 1.00 34.01 27 GLU B N 1
ATOM 1481 C CA . GLU B 1 27 ? 2.670 -1.943 -6.505 1.00 30.41 27 GLU B CA 1
ATOM 1482 C C . GLU B 1 27 ? 1.231 -1.442 -6.725 1.00 62.15 27 GLU B C 1
ATOM 1483 O O . GLU B 1 27 ? 0.600 -1.863 -7.674 1.00 43.15 27 GLU B O 1
ATOM 1495 N N . TYR B 1 28 ? 0.759 -0.501 -5.852 1.00 42.23 28 TYR B N 1
ATOM 1496 C CA . TYR B 1 28 ? -0.600 0.089 -5.926 1.00 44.43 28 TYR B CA 1
ATOM 1497 C C . TYR B 1 28 ? -0.834 0.696 -7.302 1.00 53.24 28 TYR B C 1
ATOM 1498 O O . TYR B 1 28 ? -1.820 0.386 -7.948 1.00 15.45 28 TYR B O 1
ATOM 1516 N N . SER B 1 29 ? 0.118 1.534 -7.737 1.00 62.13 29 SER B N 1
ATOM 1517 C CA . SER B 1 29 ? 0.059 2.216 -9.027 1.00 41.04 29 SER B CA 1
ATOM 1518 C C . SER B 1 29 ? -0.022 1.200 -10.193 1.00 35.13 29 SER B C 1
ATOM 1519 O O . SER B 1 29 ? -0.908 1.309 -11.044 1.00 63.44 29 SER B O 1
ATOM 1527 N N . ARG B 1 30 ? 0.879 0.190 -10.176 1.00 0.11 30 ARG B N 1
ATOM 1528 C CA . ARG B 1 30 ? 0.972 -0.838 -11.244 1.00 32.13 30 ARG B CA 1
ATOM 1529 C C . ARG B 1 30 ? -0.290 -1.743 -11.315 1.00 3.11 30 ARG B C 1
ATOM 1530 O O . ARG B 1 30 ? -0.886 -1.934 -12.382 1.00 60.44 30 ARG B O 1
ATOM 1551 N N . THR B 1 31 ? -0.675 -2.292 -10.157 1.00 10.30 31 THR B N 1
ATOM 1552 C CA . THR B 1 31 ? -1.718 -3.319 -10.045 1.00 51.23 31 THR B CA 1
ATOM 1553 C C . THR B 1 31 ? -3.140 -2.711 -10.153 1.00 73.21 31 THR B C 1
ATOM 1554 O O . THR B 1 31 ? -4.064 -3.372 -10.641 1.00 44.23 31 THR B O 1
ATOM 1565 N N . LEU B 1 32 ? -3.307 -1.452 -9.697 1.00 21.14 32 LEU B N 1
ATOM 1566 C CA . LEU B 1 32 ? -4.560 -0.700 -9.899 1.00 13.13 32 LEU B CA 1
ATOM 1567 C C . LEU B 1 32 ? -4.696 -0.347 -11.384 1.00 24.32 32 LEU B C 1
ATOM 1568 O O . LEU B 1 32 ? -5.799 -0.430 -11.931 1.00 21.14 32 LEU B O 1
ATOM 1584 N N . ALA B 1 33 ? -3.554 0.019 -12.028 1.00 2.14 33 ALA B N 1
ATOM 1585 C CA . ALA B 1 33 ? -3.503 0.331 -13.471 1.00 54.32 33 ALA B CA 1
ATOM 1586 C C . ALA B 1 33 ? -4.100 -0.806 -14.307 1.00 24.41 33 ALA B C 1
ATOM 1587 O O . ALA B 1 33 ? -5.041 -0.592 -15.077 1.00 22.00 33 ALA B O 1
ATOM 1594 N N . ARG B 1 34 ? -3.565 -2.022 -14.096 1.00 5.13 34 ARG B N 1
ATOM 1595 C CA . ARG B 1 34 ? -3.980 -3.227 -14.829 1.00 14.53 34 ARG B CA 1
ATOM 1596 C C . ARG B 1 34 ? -5.415 -3.656 -14.460 1.00 40.40 34 ARG B C 1
ATOM 1597 O O . ARG B 1 34 ? -6.124 -4.207 -15.311 1.00 62.01 34 ARG B O 1
ATOM 1618 N N . LEU B 1 35 ? -5.822 -3.414 -13.185 1.00 62.45 35 LEU B N 1
ATOM 1619 C CA . LEU B 1 35 ? -7.192 -3.695 -12.703 1.00 34.22 35 LEU B CA 1
ATOM 1620 C C . LEU B 1 35 ? -8.186 -2.866 -13.543 1.00 1.24 35 LEU B C 1
ATOM 1621 O O . LEU B 1 35 ? -9.189 -3.405 -14.021 1.00 13.02 35 LEU B O 1
ATOM 1637 N N . GLN B 1 36 ? -7.858 -1.567 -13.752 1.00 63.13 36 GLN B N 1
ATOM 1638 C CA . GLN B 1 36 ? -8.705 -0.642 -14.523 1.00 43.01 36 GLN B CA 1
ATOM 1639 C C . GLN B 1 36 ? -8.752 -1.049 -16.001 1.00 62.04 36 GLN B C 1
ATOM 1640 O O . GLN B 1 36 ? -9.812 -1.015 -16.615 1.00 52.23 36 GLN B O 1
ATOM 1654 N N . ARG B 1 37 ? -7.594 -1.459 -16.557 1.00 4.15 37 ARG B N 1
ATOM 1655 C CA . ARG B 1 37 ? -7.500 -1.891 -17.972 1.00 22.12 37 ARG B CA 1
ATOM 1656 C C . ARG B 1 37 ? -8.314 -3.177 -18.222 1.00 62.22 37 ARG B C 1
ATOM 1657 O O . ARG B 1 37 ? -8.767 -3.427 -19.340 1.00 54.44 37 ARG B O 1
ATOM 1678 N N . ALA B 1 38 ? -8.478 -3.983 -17.165 1.00 33.01 38 ALA B N 1
ATOM 1679 C CA . ALA B 1 38 ? -9.294 -5.201 -17.195 1.00 74.11 38 ALA B CA 1
ATOM 1680 C C . ALA B 1 38 ? -10.800 -4.859 -17.162 1.00 60.11 38 ALA B C 1
ATOM 1681 O O . ALA B 1 38 ? -11.538 -5.162 -18.111 1.00 13.13 38 ALA B O 1
ATOM 1688 N N . LYS B 1 39 ? -11.223 -4.181 -16.074 1.00 2.20 39 LYS B N 1
ATOM 1689 C CA . LYS B 1 39 ? -12.647 -3.970 -15.745 1.00 32.43 39 LYS B CA 1
ATOM 1690 C C . LYS B 1 39 ? -13.318 -2.890 -16.622 1.00 43.32 39 LYS B C 1
ATOM 1691 O O . LYS B 1 39 ? -14.465 -3.063 -17.037 1.00 0.01 39 LYS B O 1
ATOM 1710 N N . ARG B 1 40 ? -12.606 -1.777 -16.874 1.00 63.53 40 ARG B N 1
ATOM 1711 C CA . ARG B 1 40 ? -13.161 -0.611 -17.592 1.00 53.25 40 ARG B CA 1
ATOM 1712 C C . ARG B 1 40 ? -13.298 -0.895 -19.093 1.00 3.14 40 ARG B C 1
ATOM 1713 O O . ARG B 1 40 ? -14.346 -0.615 -19.687 1.00 13.03 40 ARG B O 1
ATOM 1734 N N . ALA B 1 41 ? -12.222 -1.453 -19.689 1.00 71.15 41 ALA B N 1
ATOM 1735 C CA . ALA B 1 41 ? -12.142 -1.717 -21.135 1.00 32.22 41 ALA B CA 1
ATOM 1736 C C . ALA B 1 41 ? -13.067 -2.882 -21.533 1.00 71.43 41 ALA B C 1
ATOM 1737 O O . ALA B 1 41 ? -13.779 -2.782 -22.540 1.00 74.22 41 ALA B O 1
ATOM 1744 N N . GLU B 1 42 ? -13.041 -3.979 -20.716 1.00 5.04 42 GLU B N 1
ATOM 1745 C CA . GLU B 1 42 ? -13.856 -5.214 -20.930 1.00 61.14 42 GLU B CA 1
ATOM 1746 C C . GLU B 1 42 ? -13.489 -5.925 -22.262 1.00 44.00 42 GLU B C 1
ATOM 1747 O O . GLU B 1 42 ? -14.281 -6.715 -22.792 1.00 70.41 42 GLU B O 1
ATOM 1759 N N . LYS B 1 43 ? -12.265 -5.641 -22.755 1.00 0.33 43 LYS B N 1
ATOM 1760 C CA . LYS B 1 43 ? -11.710 -6.155 -24.033 1.00 31.43 43 LYS B CA 1
ATOM 1761 C C . LYS B 1 43 ? -11.797 -7.694 -24.152 1.00 12.12 43 LYS B C 1
ATOM 1762 O O . LYS B 1 43 ? -11.991 -8.225 -25.248 1.00 5.10 43 LYS B O 1
ATOM 1781 N N . ALA B 1 44 ? -11.674 -8.395 -23.006 1.00 32.24 44 ALA B N 1
ATOM 1782 C CA . ALA B 1 44 ? -11.672 -9.868 -22.946 1.00 70.30 44 ALA B CA 1
ATOM 1783 C C . ALA B 1 44 ? -12.589 -10.345 -21.807 1.00 74.33 44 ALA B C 1
ATOM 1784 O O . ALA B 1 44 ? -12.201 -11.140 -20.944 1.00 52.01 44 ALA B O 1
ATOM 1791 N N . LYS B 1 45 ? -13.845 -9.873 -21.850 1.00 3.24 45 LYS B N 1
ATOM 1792 C CA . LYS B 1 45 ? -14.856 -10.125 -20.789 1.00 24.41 45 LYS B CA 1
ATOM 1793 C C . LYS B 1 45 ? -15.341 -11.597 -20.731 1.00 73.03 45 LYS B C 1
ATOM 1794 O O . LYS B 1 45 ? -16.113 -11.943 -19.832 1.00 12.15 45 LYS B O 1
ATOM 1813 N N . ASN B 1 46 ? -14.882 -12.436 -21.687 1.00 41.42 46 ASN B N 1
ATOM 1814 C CA . ASN B 1 46 ? -15.368 -13.817 -21.890 1.00 13.43 46 ASN B CA 1
ATOM 1815 C C . ASN B 1 46 ? -16.857 -13.783 -22.292 1.00 73.42 46 ASN B C 1
ATOM 1816 O O . ASN B 1 46 ? -17.758 -13.932 -21.451 1.00 62.13 46 ASN B O 1
ATOM 1827 N N . SER B 1 47 ? -17.091 -13.487 -23.585 1.00 20.21 47 SER B N 1
ATOM 1828 C CA . SER B 1 47 ? -18.430 -13.518 -24.187 1.00 53.03 47 SER B CA 1
ATOM 1829 C C . SER B 1 47 ? -18.931 -14.965 -24.252 1.00 20.24 47 SER B C 1
ATOM 1830 O O . SER B 1 47 ? -18.112 -15.901 -24.269 1.00 63.52 47 SER B O 1
ATOM 1838 N N . LYS B 1 48 ? -20.270 -15.142 -24.275 1.00 72.12 48 LYS B N 1
ATOM 1839 C CA . LYS B 1 48 ? -20.893 -16.472 -24.272 1.00 11.41 48 LYS B CA 1
ATOM 1840 C C . LYS B 1 48 ? -20.463 -17.228 -25.556 1.00 32.43 48 LYS B C 1
ATOM 1841 O O . LYS B 1 48 ? -20.941 -16.951 -26.660 1.00 21.31 48 LYS B O 1
ATOM 1860 N N . LYS B 1 49 ? -19.503 -18.133 -25.372 1.00 31.51 49 LYS B N 1
ATOM 1861 C CA . LYS B 1 49 ? -18.952 -18.994 -26.427 1.00 14.05 49 LYS B CA 1
ATOM 1862 C C . LYS B 1 49 ? -19.643 -20.363 -26.410 1.00 14.43 49 LYS B C 1
ATOM 1863 O O . LYS B 1 49 ? -20.530 -20.624 -25.583 1.00 11.41 49 LYS B O 1
ATOM 1882 N N . ALA B 1 50 ? -19.224 -21.235 -27.338 1.00 3.24 50 ALA B N 1
ATOM 1883 C CA . ALA B 1 50 ? -19.644 -22.635 -27.372 1.00 44.43 50 ALA B CA 1
ATOM 1884 C C . ALA B 1 50 ? -18.939 -23.383 -26.229 1.00 73.12 50 ALA B C 1
ATOM 1885 O O . ALA B 1 50 ? -17.746 -23.673 -26.322 1.00 11.32 50 ALA B O 1
ATOM 1892 N N . ILE B 1 51 ? -19.693 -23.650 -25.146 1.00 61.33 51 ILE B N 1
ATOM 1893 C CA . ILE B 1 51 ? -19.194 -24.281 -23.888 1.00 31.40 51 ILE B CA 1
ATOM 1894 C C . ILE B 1 51 ? -18.619 -25.714 -24.092 1.00 31.32 51 ILE B C 1
ATOM 1895 O O . ILE B 1 51 ? -18.046 -26.298 -23.159 1.00 64.11 51 ILE B O 1
ATOM 1911 N N . GLU B 1 52 ? -18.822 -26.262 -25.305 1.00 15.43 52 GLU B N 1
ATOM 1912 C CA . GLU B 1 52 ? -18.305 -27.576 -25.721 1.00 0.53 52 GLU B CA 1
ATOM 1913 C C . GLU B 1 52 ? -16.751 -27.573 -25.799 1.00 65.41 52 GLU B C 1
ATOM 1914 O O . GLU B 1 52 ? -16.153 -27.269 -26.837 1.00 54.51 52 GLU B O 1
ATOM 1926 N N . ASP B 1 53 ? -16.110 -27.856 -24.668 1.00 12.50 53 ASP B N 1
ATOM 1927 C CA . ASP B 1 53 ? -14.644 -28.027 -24.572 1.00 4.52 53 ASP B CA 1
ATOM 1928 C C . ASP B 1 53 ? -14.362 -29.444 -24.073 1.00 12.23 53 ASP B C 1
ATOM 1929 O O . ASP B 1 53 ? -15.283 -30.283 -24.016 1.00 33.24 53 ASP B O 1
ATOM 1938 N N . GLY B 1 54 ? -13.099 -29.716 -23.717 1.00 3.43 54 GLY B N 1
ATOM 1939 C CA . GLY B 1 54 ? -12.717 -30.966 -23.043 1.00 51.43 54 GLY B CA 1
ATOM 1940 C C . GLY B 1 54 ? -13.058 -30.919 -21.555 1.00 12.31 54 GLY B C 1
ATOM 1941 O O . GLY B 1 54 ? -12.172 -31.040 -20.689 1.00 11.24 54 GLY B O 1
ATOM 1945 N N . VAL B 1 55 ? -14.358 -30.714 -21.267 1.00 3.54 55 VAL B N 1
ATOM 1946 C CA . VAL B 1 55 ? -14.876 -30.569 -19.903 1.00 50.35 55 VAL B CA 1
ATOM 1947 C C . VAL B 1 55 ? -15.122 -31.975 -19.290 1.00 75.35 55 VAL B C 1
ATOM 1948 O O . VAL B 1 55 ? -15.879 -32.781 -19.856 1.00 2.30 55 VAL B O 1
ATOM 1961 N N . PRO B 1 56 ? -14.427 -32.328 -18.167 1.00 23.50 56 PRO B N 1
ATOM 1962 C CA . PRO B 1 56 ? -14.652 -33.602 -17.467 1.00 74.14 56 PRO B CA 1
ATOM 1963 C C . PRO B 1 56 ? -15.863 -33.530 -16.528 1.00 3.50 56 PRO B C 1
ATOM 1964 O O . PRO B 1 56 ? -16.578 -32.513 -16.478 1.00 5.34 56 PRO B O 1
ATOM 1975 N N . GLN B 1 57 ? -16.103 -34.638 -15.824 1.00 25.11 57 GLN B N 1
ATOM 1976 C CA . GLN B 1 57 ? -17.071 -34.688 -14.728 1.00 41.02 57 GLN B CA 1
ATOM 1977 C C . GLN B 1 57 ? -16.558 -33.792 -13.563 1.00 71.13 57 GLN B C 1
ATOM 1978 O O . GLN B 1 57 ? -15.426 -33.987 -13.092 1.00 5.00 57 GLN B O 1
ATOM 1992 N N . PRO B 1 58 ? -17.341 -32.738 -13.132 1.00 4.30 58 PRO B N 1
ATOM 1993 C CA . PRO B 1 58 ? -16.926 -31.810 -12.037 1.00 54.53 58 PRO B CA 1
ATOM 1994 C C . PRO B 1 58 ? -16.591 -32.541 -10.723 1.00 32.01 58 PRO B C 1
ATOM 1995 O O . PRO B 1 58 ? -15.670 -32.140 -9.996 1.00 41.34 58 PRO B O 1
ATOM 2006 N N . GLU B 1 59 ? -17.355 -33.607 -10.433 1.00 3.02 59 GLU B N 1
ATOM 2007 C CA . GLU B 1 59 ? -17.146 -34.437 -9.233 1.00 30.41 59 GLU B CA 1
ATOM 2008 C C . GLU B 1 59 ? -17.545 -35.890 -9.509 1.00 1.30 59 GLU B C 1
ATOM 2009 O O . GLU B 1 59 ? -16.706 -36.800 -9.398 1.00 63.12 59 GLU B O 1
ATOM 2021 N N . ALA B 1 60 ? -18.826 -36.074 -9.890 1.00 51.41 60 ALA B N 1
ATOM 2022 C CA . ALA B 1 60 ? -19.461 -37.388 -10.101 1.00 44.42 60 ALA B CA 1
ATOM 2023 C C . ALA B 1 60 ? -19.588 -38.151 -8.771 1.00 22.20 60 ALA B C 1
ATOM 2024 O O . ALA B 1 60 ? -18.896 -39.144 -8.534 1.00 72.43 60 ALA B O 1
ATOM 2031 N N . LEU B 1 61 ? -20.444 -37.623 -7.882 1.00 70.31 61 LEU B N 1
ATOM 2032 C CA . LEU B 1 61 ? -20.831 -38.308 -6.640 1.00 3.52 61 LEU B CA 1
ATOM 2033 C C . LEU B 1 61 ? -21.877 -39.375 -7.008 1.00 73.01 61 LEU B C 1
ATOM 2034 O O . LEU B 1 61 ? -22.980 -39.031 -7.451 1.00 50.24 61 LEU B O 1
ATOM 2050 N N . GLU B 1 62 ? -21.492 -40.653 -6.888 1.00 61.33 62 GLU B N 1
ATOM 2051 C CA . GLU B 1 62 ? -22.369 -41.791 -7.176 1.00 63.24 62 GLU B CA 1
ATOM 2052 C C . GLU B 1 62 ? -23.509 -41.839 -6.124 1.00 4.31 62 GLU B C 1
ATOM 2053 O O . GLU B 1 62 ? -23.235 -42.167 -4.950 1.00 12.34 62 GLU B O 1
ATOM 2065 N N . MET A 1 1 ? -2.506 -26.129 -17.601 1.00 74.02 1 MET A N 2
ATOM 2066 C CA . MET A 1 1 ? -3.651 -25.640 -16.808 1.00 23.44 1 MET A CA 2
ATOM 2067 C C . MET A 1 1 ? -4.158 -24.322 -17.422 1.00 23.31 1 MET A C 2
ATOM 2068 O O . MET A 1 1 ? -5.106 -24.322 -18.216 1.00 12.12 1 MET A O 2
ATOM 2084 N N . GLU A 1 2 ? -3.486 -23.204 -17.083 1.00 15.23 2 GLU A N 2
ATOM 2085 C CA . GLU A 1 2 ? -3.782 -21.871 -17.630 1.00 31.21 2 GLU A CA 2
ATOM 2086 C C . GLU A 1 2 ? -2.925 -21.659 -18.896 1.00 50.34 2 GLU A C 2
ATOM 2087 O O . GLU A 1 2 ? -1.723 -21.388 -18.803 1.00 34.53 2 GLU A O 2
ATOM 2099 N N . GLU A 1 3 ? -3.547 -21.843 -20.070 1.00 65.44 3 GLU A N 2
ATOM 2100 C CA . GLU A 1 3 ? -2.833 -21.924 -21.358 1.00 41.24 3 GLU A CA 2
ATOM 2101 C C . GLU A 1 3 ? -2.692 -20.556 -22.038 1.00 33.15 3 GLU A C 2
ATOM 2102 O O . GLU A 1 3 ? -1.579 -20.134 -22.377 1.00 13.11 3 GLU A O 2
ATOM 2114 N N . LEU A 1 4 ? -3.822 -19.877 -22.248 1.00 61.21 4 LEU A N 2
ATOM 2115 C CA . LEU A 1 4 ? -3.887 -18.646 -23.059 1.00 52.12 4 LEU A CA 2
ATOM 2116 C C . LEU A 1 4 ? -4.389 -17.468 -22.216 1.00 42.34 4 LEU A C 2
ATOM 2117 O O . LEU A 1 4 ? -5.009 -17.660 -21.165 1.00 45.21 4 LEU A O 2
ATOM 2133 N N . SER A 1 5 ? -4.114 -16.251 -22.701 1.00 20.32 5 SER A N 2
ATOM 2134 C CA . SER A 1 5 ? -4.557 -14.993 -22.078 1.00 24.22 5 SER A CA 2
ATOM 2135 C C . SER A 1 5 ? -5.942 -14.586 -22.650 1.00 54.34 5 SER A C 2
ATOM 2136 O O . SER A 1 5 ? -6.746 -15.460 -22.996 1.00 32.13 5 SER A O 2
ATOM 2144 N N . GLY A 1 6 ? -6.235 -13.267 -22.734 1.00 51.23 6 GLY A N 2
ATOM 2145 C CA . GLY A 1 6 ? -7.481 -12.771 -23.333 1.00 21.20 6 GLY A CA 2
ATOM 2146 C C . GLY A 1 6 ? -8.474 -12.345 -22.277 1.00 52.42 6 GLY A C 2
ATOM 2147 O O . GLY A 1 6 ? -8.787 -11.152 -22.153 1.00 5.00 6 GLY A O 2
ATOM 2151 N N . LYS A 1 7 ? -8.963 -13.331 -21.501 1.00 44.14 7 LYS A N 2
ATOM 2152 C CA . LYS A 1 7 ? -9.850 -13.078 -20.348 1.00 14.14 7 LYS A CA 2
ATOM 2153 C C . LYS A 1 7 ? -9.079 -12.315 -19.237 1.00 53.34 7 LYS A C 2
ATOM 2154 O O . LYS A 1 7 ? -7.874 -12.551 -19.058 1.00 1.33 7 LYS A O 2
ATOM 2173 N N . PRO A 1 8 ? -9.743 -11.367 -18.496 1.00 43.23 8 PRO A N 2
ATOM 2174 C CA . PRO A 1 8 ? -9.063 -10.517 -17.497 1.00 45.22 8 PRO A CA 2
ATOM 2175 C C . PRO A 1 8 ? -8.952 -11.217 -16.130 1.00 2.42 8 PRO A C 2
ATOM 2176 O O . PRO A 1 8 ? -8.983 -12.453 -16.046 1.00 14.42 8 PRO A O 2
ATOM 2187 N N . LEU A 1 9 ? -8.796 -10.412 -15.060 1.00 35.24 9 LEU A N 2
ATOM 2188 C CA . LEU A 1 9 ? -8.824 -10.919 -13.686 1.00 51.32 9 LEU A CA 2
ATOM 2189 C C . LEU A 1 9 ? -10.209 -11.550 -13.367 1.00 40.44 9 LEU A C 2
ATOM 2190 O O . LEU A 1 9 ? -11.256 -11.009 -13.745 1.00 44.01 9 LEU A O 2
ATOM 2206 N N . SER A 1 10 ? -10.185 -12.727 -12.722 1.00 11.23 10 SER A N 2
ATOM 2207 C CA . SER A 1 10 ? -11.397 -13.478 -12.335 1.00 3.32 10 SER A CA 2
ATOM 2208 C C . SER A 1 10 ? -12.111 -12.788 -11.156 1.00 10.31 10 SER A C 2
ATOM 2209 O O . SER A 1 10 ? -11.632 -11.762 -10.662 1.00 41.25 10 SER A O 2
ATOM 2217 N N . TYR A 1 11 ? -13.272 -13.344 -10.726 1.00 72.15 11 TYR A N 2
ATOM 2218 C CA . TYR A 1 11 ? -14.027 -12.823 -9.575 1.00 61.13 11 TYR A CA 2
ATOM 2219 C C . TYR A 1 11 ? -13.119 -12.763 -8.339 1.00 65.24 11 TYR A C 2
ATOM 2220 O O . TYR A 1 11 ? -12.870 -11.679 -7.813 1.00 62.44 11 TYR A O 2
ATOM 2238 N N . ALA A 1 12 ? -12.582 -13.931 -7.945 1.00 72.25 12 ALA A N 2
ATOM 2239 C CA . ALA A 1 12 ? -11.716 -14.064 -6.766 1.00 44.24 12 ALA A CA 2
ATOM 2240 C C . ALA A 1 12 ? -10.446 -13.205 -6.878 1.00 34.15 12 ALA A C 2
ATOM 2241 O O . ALA A 1 12 ? -9.957 -12.699 -5.868 1.00 25.22 12 ALA A O 2
ATOM 2248 N N . GLU A 1 13 ? -9.933 -13.033 -8.115 1.00 34.22 13 GLU A N 2
ATOM 2249 C CA . GLU A 1 13 ? -8.733 -12.215 -8.370 1.00 44.42 13 GLU A CA 2
ATOM 2250 C C . GLU A 1 13 ? -9.023 -10.726 -8.139 1.00 32.54 13 GLU A C 2
ATOM 2251 O O . GLU A 1 13 ? -8.208 -10.016 -7.559 1.00 24.45 13 GLU A O 2
ATOM 2263 N N . LYS A 1 14 ? -10.203 -10.279 -8.601 1.00 43.52 14 LYS A N 2
ATOM 2264 C CA . LYS A 1 14 ? -10.660 -8.891 -8.445 1.00 55.55 14 LYS A CA 2
ATOM 2265 C C . LYS A 1 14 ? -10.886 -8.574 -6.965 1.00 63.13 14 LYS A C 2
ATOM 2266 O O . LYS A 1 14 ? -10.492 -7.514 -6.493 1.00 3.42 14 LYS A O 2
ATOM 2285 N N . GLU A 1 15 ? -11.507 -9.531 -6.258 1.00 42.44 15 GLU A N 2
ATOM 2286 C CA . GLU A 1 15 ? -11.850 -9.407 -4.838 1.00 11.44 15 GLU A CA 2
ATOM 2287 C C . GLU A 1 15 ? -10.592 -9.286 -3.974 1.00 2.32 15 GLU A C 2
ATOM 2288 O O . GLU A 1 15 ? -10.454 -8.330 -3.199 1.00 23.33 15 GLU A O 2
ATOM 2300 N N . LYS A 1 16 ? -9.662 -10.248 -4.151 1.00 54.54 16 LYS A N 2
ATOM 2301 C CA . LYS A 1 16 ? -8.392 -10.268 -3.409 1.00 20.52 16 LYS A CA 2
ATOM 2302 C C . LYS A 1 16 ? -7.547 -9.017 -3.747 1.00 42.34 16 LYS A C 2
ATOM 2303 O O . LYS A 1 16 ? -6.797 -8.523 -2.904 1.00 13.21 16 LYS A O 2
ATOM 2322 N N . LEU A 1 17 ? -7.694 -8.502 -4.988 1.00 14.20 17 LEU A N 2
ATOM 2323 C CA . LEU A 1 17 ? -6.928 -7.347 -5.452 1.00 51.25 17 LEU A CA 2
ATOM 2324 C C . LEU A 1 17 ? -7.456 -6.034 -4.854 1.00 13.34 17 LEU A C 2
ATOM 2325 O O . LEU A 1 17 ? -6.669 -5.231 -4.372 1.00 73.35 17 LEU A O 2
ATOM 2341 N N . LYS A 1 18 ? -8.782 -5.815 -4.873 1.00 11.43 18 LYS A N 2
ATOM 2342 C CA . LYS A 1 18 ? -9.370 -4.552 -4.372 1.00 25.44 18 LYS A CA 2
ATOM 2343 C C . LYS A 1 18 ? -9.228 -4.451 -2.839 1.00 11.22 18 LYS A C 2
ATOM 2344 O O . LYS A 1 18 ? -9.077 -3.348 -2.299 1.00 44.04 18 LYS A O 2
ATOM 2363 N N . GLU A 1 19 ? -9.263 -5.612 -2.140 1.00 42.44 19 GLU A N 2
ATOM 2364 C CA . GLU A 1 19 ? -9.039 -5.657 -0.685 1.00 20.01 19 GLU A CA 2
ATOM 2365 C C . GLU A 1 19 ? -7.540 -5.509 -0.373 1.00 74.41 19 GLU A C 2
ATOM 2366 O O . GLU A 1 19 ? -7.193 -5.017 0.695 1.00 44.42 19 GLU A O 2
ATOM 2378 N N . LYS A 1 20 ? -6.664 -5.953 -1.314 1.00 73.43 20 LYS A N 2
ATOM 2379 C CA . LYS A 1 20 ? -5.211 -5.674 -1.264 1.00 24.21 20 LYS A CA 2
ATOM 2380 C C . LYS A 1 20 ? -4.973 -4.160 -1.261 1.00 70.15 20 LYS A C 2
ATOM 2381 O O . LYS A 1 20 ? -4.278 -3.645 -0.390 1.00 45.33 20 LYS A O 2
ATOM 2400 N N . LEU A 1 21 ? -5.603 -3.471 -2.235 1.00 54.10 21 LEU A N 2
ATOM 2401 C CA . LEU A 1 21 ? -5.445 -2.024 -2.443 1.00 74.41 21 LEU A CA 2
ATOM 2402 C C . LEU A 1 21 ? -5.918 -1.244 -1.205 1.00 4.03 21 LEU A C 2
ATOM 2403 O O . LEU A 1 21 ? -5.246 -0.319 -0.765 1.00 23.55 21 LEU A O 2
ATOM 2419 N N . ALA A 1 22 ? -7.063 -1.674 -0.640 1.00 45.00 22 ALA A N 2
ATOM 2420 C CA . ALA A 1 22 ? -7.665 -1.054 0.553 1.00 32.01 22 ALA A CA 2
ATOM 2421 C C . ALA A 1 22 ? -6.825 -1.330 1.813 1.00 72.41 22 ALA A C 2
ATOM 2422 O O . ALA A 1 22 ? -6.671 -0.448 2.658 1.00 30.04 22 ALA A O 2
ATOM 2429 N N . PHE A 1 23 ? -6.277 -2.560 1.909 1.00 53.01 23 PHE A N 2
ATOM 2430 C CA . PHE A 1 23 ? -5.477 -3.007 3.064 1.00 65.10 23 PHE A CA 2
ATOM 2431 C C . PHE A 1 23 ? -4.182 -2.194 3.170 1.00 72.35 23 PHE A C 2
ATOM 2432 O O . PHE A 1 23 ? -3.874 -1.626 4.229 1.00 64.43 23 PHE A O 2
ATOM 2449 N N . LEU A 1 24 ? -3.435 -2.150 2.056 1.00 65.12 24 LEU A N 2
ATOM 2450 C CA . LEU A 1 24 ? -2.171 -1.427 1.983 1.00 54.33 24 LEU A CA 2
ATOM 2451 C C . LEU A 1 24 ? -2.395 0.090 2.121 1.00 3.21 24 LEU A C 2
ATOM 2452 O O . LEU A 1 24 ? -1.544 0.784 2.646 1.00 65.34 24 LEU A O 2
ATOM 2468 N N . LYS A 1 25 ? -3.550 0.576 1.625 1.00 51.14 25 LYS A N 2
ATOM 2469 C CA . LYS A 1 25 ? -3.932 1.998 1.706 1.00 73.05 25 LYS A CA 2
ATOM 2470 C C . LYS A 1 25 ? -4.197 2.448 3.154 1.00 64.31 25 LYS A C 2
ATOM 2471 O O . LYS A 1 25 ? -3.698 3.498 3.577 1.00 54.12 25 LYS A O 2
ATOM 2490 N N . LYS A 1 26 ? -4.987 1.655 3.903 1.00 24.50 26 LYS A N 2
ATOM 2491 C CA . LYS A 1 26 ? -5.405 2.030 5.266 1.00 73.11 26 LYS A CA 2
ATOM 2492 C C . LYS A 1 26 ? -4.222 1.944 6.249 1.00 15.40 26 LYS A C 2
ATOM 2493 O O . LYS A 1 26 ? -4.085 2.812 7.131 1.00 42.42 26 LYS A O 2
ATOM 2512 N N . GLU A 1 27 ? -3.350 0.906 6.084 1.00 24.42 27 GLU A N 2
ATOM 2513 C CA . GLU A 1 27 ? -2.143 0.761 6.916 1.00 61.14 27 GLU A CA 2
ATOM 2514 C C . GLU A 1 27 ? -1.180 1.915 6.603 1.00 72.13 27 GLU A C 2
ATOM 2515 O O . GLU A 1 27 ? -0.646 2.521 7.516 1.00 14.12 27 GLU A O 2
ATOM 2527 N N . TYR A 1 28 ? -1.034 2.231 5.289 1.00 52.02 28 TYR A N 2
ATOM 2528 C CA . TYR A 1 28 ? -0.183 3.321 4.777 1.00 53.33 28 TYR A CA 2
ATOM 2529 C C . TYR A 1 28 ? -0.556 4.641 5.425 1.00 64.02 28 TYR A C 2
ATOM 2530 O O . TYR A 1 28 ? 0.302 5.340 5.943 1.00 5.14 28 TYR A O 2
ATOM 2548 N N . SER A 1 29 ? -1.855 4.952 5.397 1.00 21.35 29 SER A N 2
ATOM 2549 C CA . SER A 1 29 ? -2.374 6.213 5.900 1.00 60.14 29 SER A CA 2
ATOM 2550 C C . SER A 1 29 ? -2.105 6.360 7.410 1.00 11.23 29 SER A C 2
ATOM 2551 O O . SER A 1 29 ? -1.633 7.404 7.849 1.00 31.51 29 SER A O 2
ATOM 2559 N N . ARG A 1 30 ? -2.372 5.284 8.168 1.00 4.54 30 ARG A N 2
ATOM 2560 C CA . ARG A 1 30 ? -2.204 5.253 9.632 1.00 61.32 30 ARG A CA 2
ATOM 2561 C C . ARG A 1 30 ? -0.717 5.344 10.053 1.00 10.13 30 ARG A C 2
ATOM 2562 O O . ARG A 1 30 ? -0.342 6.171 10.895 1.00 11.43 30 ARG A O 2
ATOM 2583 N N . THR A 1 31 ? 0.118 4.487 9.461 1.00 75.23 31 THR A N 2
ATOM 2584 C CA . THR A 1 31 ? 1.516 4.326 9.867 1.00 53.24 31 THR A CA 2
ATOM 2585 C C . THR A 1 31 ? 2.402 5.476 9.336 1.00 25.03 31 THR A C 2
ATOM 2586 O O . THR A 1 31 ? 3.411 5.818 9.958 1.00 32.20 31 THR A O 2
ATOM 2597 N N . LEU A 1 32 ? 2.028 6.058 8.178 1.00 32.02 32 LEU A N 2
ATOM 2598 C CA . LEU A 1 32 ? 2.666 7.292 7.677 1.00 32.34 32 LEU A CA 2
ATOM 2599 C C . LEU A 1 32 ? 2.245 8.468 8.561 1.00 2.32 32 LEU A C 2
ATOM 2600 O O . LEU A 1 32 ? 3.060 9.339 8.833 1.00 24.43 32 LEU A O 2
ATOM 2616 N N . ALA A 1 33 ? 0.965 8.474 9.003 1.00 43.23 33 ALA A N 2
ATOM 2617 C CA . ALA A 1 33 ? 0.432 9.521 9.897 1.00 33.52 33 ALA A CA 2
ATOM 2618 C C . ALA A 1 33 ? 1.282 9.655 11.165 1.00 43.44 33 ALA A C 2
ATOM 2619 O O . ALA A 1 33 ? 1.720 10.747 11.513 1.00 71.11 33 ALA A O 2
ATOM 2626 N N . ARG A 1 34 ? 1.526 8.511 11.828 1.00 63.13 34 ARG A N 2
ATOM 2627 C CA . ARG A 1 34 ? 2.317 8.458 13.065 1.00 24.33 34 ARG A CA 2
ATOM 2628 C C . ARG A 1 34 ? 3.817 8.713 12.787 1.00 33.44 34 ARG A C 2
ATOM 2629 O O . ARG A 1 34 ? 4.505 9.294 13.625 1.00 60.42 34 ARG A O 2
ATOM 2650 N N . LEU A 1 35 ? 4.309 8.271 11.601 1.00 73.11 35 LEU A N 2
ATOM 2651 C CA . LEU A 1 35 ? 5.683 8.586 11.129 1.00 50.34 35 LEU A CA 2
ATOM 2652 C C . LEU A 1 35 ? 5.854 10.120 11.090 1.00 72.25 35 LEU A C 2
ATOM 2653 O O . LEU A 1 35 ? 6.866 10.652 11.569 1.00 43.23 35 LEU A O 2
ATOM 2669 N N . GLN A 1 36 ? 4.829 10.814 10.554 1.00 52.55 36 GLN A N 2
ATOM 2670 C CA . GLN A 1 36 ? 4.820 12.274 10.467 1.00 63.23 36 GLN A CA 2
ATOM 2671 C C . GLN A 1 36 ? 4.774 12.888 11.868 1.00 33.25 36 GLN A C 2
ATOM 2672 O O . GLN A 1 36 ? 5.575 13.736 12.165 1.00 12.41 36 GLN A O 2
ATOM 2686 N N . ARG A 1 37 ? 3.878 12.389 12.742 1.00 32.21 37 ARG A N 2
ATOM 2687 C CA . ARG A 1 37 ? 3.713 12.925 14.117 1.00 71.22 37 ARG A CA 2
ATOM 2688 C C . ARG A 1 37 ? 5.021 12.816 14.937 1.00 34.04 37 ARG A C 2
ATOM 2689 O O . ARG A 1 37 ? 5.272 13.635 15.825 1.00 32.44 37 ARG A O 2
ATOM 2710 N N . ALA A 1 38 ? 5.850 11.812 14.605 1.00 54.42 38 ALA A N 2
ATOM 2711 C CA . ALA A 1 38 ? 7.164 11.613 15.230 1.00 30.03 38 ALA A CA 2
ATOM 2712 C C . ALA A 1 38 ? 8.176 12.674 14.739 1.00 34.41 38 ALA A C 2
ATOM 2713 O O . ALA A 1 38 ? 8.809 13.357 15.550 1.00 73.21 38 ALA A O 2
ATOM 2720 N N . LYS A 1 39 ? 8.310 12.808 13.401 1.00 40.42 39 LYS A N 2
ATOM 2721 C CA . LYS A 1 39 ? 9.305 13.719 12.772 1.00 45.42 39 LYS A CA 2
ATOM 2722 C C . LYS A 1 39 ? 8.880 15.208 12.815 1.00 65.24 39 LYS A C 2
ATOM 2723 O O . LYS A 1 39 ? 9.726 16.097 12.687 1.00 13.04 39 LYS A O 2
ATOM 2742 N N . ARG A 1 40 ? 7.573 15.471 12.934 1.00 71.20 40 ARG A N 2
ATOM 2743 C CA . ARG A 1 40 ? 7.031 16.843 12.977 1.00 62.43 40 ARG A CA 2
ATOM 2744 C C . ARG A 1 40 ? 7.170 17.428 14.388 1.00 63.14 40 ARG A C 2
ATOM 2745 O O . ARG A 1 40 ? 7.729 18.518 14.560 1.00 11.41 40 ARG A O 2
ATOM 2766 N N . ALA A 1 41 ? 6.646 16.694 15.388 1.00 33.34 41 ALA A N 2
ATOM 2767 C CA . ALA A 1 41 ? 6.672 17.124 16.792 1.00 73.04 41 ALA A CA 2
ATOM 2768 C C . ALA A 1 41 ? 8.095 17.036 17.368 1.00 74.14 41 ALA A C 2
ATOM 2769 O O . ALA A 1 41 ? 8.558 17.972 18.017 1.00 2.44 41 ALA A O 2
ATOM 2776 N N . GLU A 1 42 ? 8.771 15.887 17.121 1.00 71.40 42 GLU A N 2
ATOM 2777 C CA . GLU A 1 42 ? 10.132 15.575 17.651 1.00 15.42 42 GLU A CA 2
ATOM 2778 C C . GLU A 1 42 ? 10.256 15.830 19.172 1.00 61.45 42 GLU A C 2
ATOM 2779 O O . GLU A 1 42 ? 11.331 16.139 19.664 1.00 24.34 42 GLU A O 2
ATOM 2791 N N . LYS A 1 43 ? 9.138 15.664 19.881 1.00 32.42 43 LYS A N 2
ATOM 2792 C CA . LYS A 1 43 ? 9.026 15.819 21.347 1.00 21.11 43 LYS A CA 2
ATOM 2793 C C . LYS A 1 43 ? 10.114 15.033 22.128 1.00 65.53 43 LYS A C 2
ATOM 2794 O O . LYS A 1 43 ? 10.532 15.441 23.215 1.00 52.14 43 LYS A O 2
ATOM 2813 N N . ALA A 1 44 ? 10.585 13.924 21.532 1.00 71.03 44 ALA A N 2
ATOM 2814 C CA . ALA A 1 44 ? 11.565 13.022 22.147 1.00 63.40 44 ALA A CA 2
ATOM 2815 C C . ALA A 1 44 ? 13.007 13.588 22.149 1.00 41.23 44 ALA A C 2
ATOM 2816 O O . ALA A 1 44 ? 13.916 12.953 22.700 1.00 41.53 44 ALA A O 2
ATOM 2823 N N . LYS A 1 45 ? 13.228 14.768 21.522 1.00 14.13 45 LYS A N 2
ATOM 2824 C CA . LYS A 1 45 ? 14.539 15.472 21.596 1.00 61.33 45 LYS A CA 2
ATOM 2825 C C . LYS A 1 45 ? 14.670 16.237 22.937 1.00 42.12 45 LYS A C 2
ATOM 2826 O O . LYS A 1 45 ? 15.762 16.704 23.279 1.00 1.12 45 LYS A O 2
ATOM 2845 N N . ASN A 1 46 ? 13.531 16.355 23.672 1.00 70.31 46 ASN A N 2
ATOM 2846 C CA . ASN A 1 46 ? 13.422 17.082 24.955 1.00 4.35 46 ASN A CA 2
ATOM 2847 C C . ASN A 1 46 ? 13.703 18.584 24.747 1.00 63.42 46 ASN A C 2
ATOM 2848 O O . ASN A 1 46 ? 14.730 19.110 25.184 1.00 53.41 46 ASN A O 2
ATOM 2859 N N . SER A 1 47 ? 12.780 19.250 24.041 1.00 21.10 47 SER A N 2
ATOM 2860 C CA . SER A 1 47 ? 12.933 20.649 23.592 1.00 3.33 47 SER A CA 2
ATOM 2861 C C . SER A 1 47 ? 12.068 21.610 24.417 1.00 52.24 47 SER A C 2
ATOM 2862 O O . SER A 1 47 ? 11.427 21.208 25.397 1.00 73.21 47 SER A O 2
ATOM 2870 N N . LYS A 1 48 ? 12.070 22.894 24.004 1.00 41.22 48 LYS A N 2
ATOM 2871 C CA . LYS A 1 48 ? 11.131 23.908 24.511 1.00 24.31 48 LYS A CA 2
ATOM 2872 C C . LYS A 1 48 ? 9.711 23.627 23.976 1.00 2.43 48 LYS A C 2
ATOM 2873 O O . LYS A 1 48 ? 9.514 22.753 23.110 1.00 44.45 48 LYS A O 2
ATOM 2892 N N . LYS A 1 49 ? 8.733 24.376 24.499 1.00 43.04 49 LYS A N 2
ATOM 2893 C CA . LYS A 1 49 ? 7.319 24.224 24.129 1.00 44.31 49 LYS A CA 2
ATOM 2894 C C . LYS A 1 49 ? 7.061 24.686 22.689 1.00 72.10 49 LYS A C 2
ATOM 2895 O O . LYS A 1 49 ? 7.831 25.472 22.117 1.00 63.44 49 LYS A O 2
ATOM 2914 N N . ALA A 1 50 ? 5.946 24.218 22.135 1.00 44.12 50 ALA A N 2
ATOM 2915 C CA . ALA A 1 50 ? 5.577 24.476 20.744 1.00 22.41 50 ALA A CA 2
ATOM 2916 C C . ALA A 1 50 ? 4.605 25.670 20.673 1.00 24.23 50 ALA A C 2
ATOM 2917 O O . ALA A 1 50 ? 3.518 25.619 21.258 1.00 12.20 50 ALA A O 2
ATOM 2924 N N . ILE A 1 51 ? 5.019 26.747 19.968 1.00 53.32 51 ILE A N 2
ATOM 2925 C CA . ILE A 1 51 ? 4.190 27.971 19.786 1.00 41.03 51 ILE A CA 2
ATOM 2926 C C . ILE A 1 51 ? 2.973 27.709 18.878 1.00 60.55 51 ILE A C 2
ATOM 2927 O O . ILE A 1 51 ? 2.064 28.539 18.783 1.00 32.54 51 ILE A O 2
ATOM 2943 N N . GLU A 1 52 ? 3.022 26.573 18.169 1.00 64.22 52 GLU A N 2
ATOM 2944 C CA . GLU A 1 52 ? 1.908 26.078 17.355 1.00 60.44 52 GLU A CA 2
ATOM 2945 C C . GLU A 1 52 ? 0.825 25.463 18.259 1.00 15.00 52 GLU A C 2
ATOM 2946 O O . GLU A 1 52 ? 1.121 25.018 19.382 1.00 3.11 52 GLU A O 2
ATOM 2958 N N . ASP A 1 53 ? -0.419 25.426 17.764 1.00 61.32 53 ASP A N 2
ATOM 2959 C CA . ASP A 1 53 ? -1.549 24.869 18.520 1.00 22.32 53 ASP A CA 2
ATOM 2960 C C . ASP A 1 53 ? -2.699 24.545 17.574 1.00 4.13 53 ASP A C 2
ATOM 2961 O O . ASP A 1 53 ? -2.993 25.322 16.665 1.00 70.30 53 ASP A O 2
ATOM 2970 N N . GLY A 1 54 ? -3.332 23.389 17.799 1.00 21.15 54 GLY A N 2
ATOM 2971 C CA . GLY A 1 54 ? -4.498 22.977 17.035 1.00 2.53 54 GLY A CA 2
ATOM 2972 C C . GLY A 1 54 ? -5.768 23.433 17.726 1.00 4.15 54 GLY A C 2
ATOM 2973 O O . GLY A 1 54 ? -6.522 22.611 18.257 1.00 3.41 54 GLY A O 2
ATOM 2977 N N . VAL A 1 55 ? -5.965 24.763 17.768 1.00 11.03 55 VAL A N 2
ATOM 2978 C CA . VAL A 1 55 ? -7.099 25.391 18.459 1.00 71.10 55 VAL A CA 2
ATOM 2979 C C . VAL A 1 55 ? -8.460 24.975 17.819 1.00 2.35 55 VAL A C 2
ATOM 2980 O O . VAL A 1 55 ? -8.677 25.198 16.619 1.00 64.22 55 VAL A O 2
ATOM 2993 N N . PRO A 1 56 ? -9.372 24.304 18.597 1.00 2.11 56 PRO A N 2
ATOM 2994 C CA . PRO A 1 56 ? -10.727 23.945 18.121 1.00 61.32 56 PRO A CA 2
ATOM 2995 C C . PRO A 1 56 ? -11.646 25.172 18.012 1.00 33.35 56 PRO A C 2
ATOM 2996 O O . PRO A 1 56 ? -11.228 26.313 18.240 1.00 74.21 56 PRO A O 2
ATOM 3007 N N . GLN A 1 57 ? -12.911 24.920 17.689 1.00 22.55 57 GLN A N 2
ATOM 3008 C CA . GLN A 1 57 ? -13.925 25.965 17.533 1.00 1.02 57 GLN A CA 2
ATOM 3009 C C . GLN A 1 57 ? -14.938 25.834 18.695 1.00 1.11 57 GLN A C 2
ATOM 3010 O O . GLN A 1 57 ? -15.802 24.964 18.664 1.00 2.12 57 GLN A O 2
ATOM 3024 N N . PRO A 1 58 ? -14.821 26.705 19.757 1.00 23.33 58 PRO A N 2
ATOM 3025 C CA . PRO A 1 58 ? -15.500 26.495 21.072 1.00 23.44 58 PRO A CA 2
ATOM 3026 C C . PRO A 1 58 ? -17.030 26.295 20.968 1.00 2.43 58 PRO A C 2
ATOM 3027 O O . PRO A 1 58 ? -17.583 25.330 21.516 1.00 41.33 58 PRO A O 2
ATOM 3038 N N . GLU A 1 59 ? -17.679 27.205 20.238 1.00 74.51 59 GLU A N 2
ATOM 3039 C CA . GLU A 1 59 ? -19.147 27.284 20.145 1.00 2.44 59 GLU A CA 2
ATOM 3040 C C . GLU A 1 59 ? -19.668 26.490 18.928 1.00 24.43 59 GLU A C 2
ATOM 3041 O O . GLU A 1 59 ? -20.735 25.869 18.992 1.00 55.32 59 GLU A O 2
ATOM 3053 N N . ALA A 1 60 ? -18.885 26.495 17.833 1.00 13.43 60 ALA A N 2
ATOM 3054 C CA . ALA A 1 60 ? -19.283 25.856 16.556 1.00 61.23 60 ALA A CA 2
ATOM 3055 C C . ALA A 1 60 ? -19.075 24.327 16.584 1.00 73.43 60 ALA A C 2
ATOM 3056 O O . ALA A 1 60 ? -19.546 23.621 15.683 1.00 62.32 60 ALA A O 2
ATOM 3063 N N . LEU A 1 61 ? -18.354 23.831 17.604 1.00 13.12 61 LEU A N 2
ATOM 3064 C CA . LEU A 1 61 ? -18.210 22.385 17.862 1.00 12.54 61 LEU A CA 2
ATOM 3065 C C . LEU A 1 61 ? -19.394 21.961 18.747 1.00 33.03 61 LEU A C 2
ATOM 3066 O O . LEU A 1 61 ? -19.265 21.832 19.974 1.00 73.31 61 LEU A O 2
ATOM 3082 N N . GLU A 1 62 ? -20.563 21.823 18.115 1.00 71.14 62 GLU A N 2
ATOM 3083 C CA . GLU A 1 62 ? -21.793 21.419 18.794 1.00 71.53 62 GLU A CA 2
ATOM 3084 C C . GLU A 1 62 ? -22.791 20.865 17.754 1.00 65.31 62 GLU A C 2
ATOM 3085 O O . GLU A 1 62 ? -23.373 21.666 16.988 1.00 10.11 62 GLU A O 2
ATOM 3097 N N . MET B 1 1 ? 12.064 -5.876 28.011 1.00 74.53 1 MET B N 2
ATOM 3098 C CA . MET B 1 1 ? 12.955 -5.359 26.941 1.00 73.41 1 MET B CA 2
ATOM 3099 C C . MET B 1 1 ? 12.529 -3.937 26.544 1.00 21.34 1 MET B C 2
ATOM 3100 O O . MET B 1 1 ? 13.370 -3.064 26.299 1.00 13.42 1 MET B O 2
ATOM 3116 N N . GLU B 1 2 ? 11.203 -3.727 26.454 1.00 12.44 2 GLU B N 2
ATOM 3117 C CA . GLU B 1 2 ? 10.594 -2.394 26.312 1.00 54.51 2 GLU B CA 2
ATOM 3118 C C . GLU B 1 2 ? 9.425 -2.307 27.300 1.00 25.03 2 GLU B C 2
ATOM 3119 O O . GLU B 1 2 ? 8.304 -2.727 26.998 1.00 34.15 2 GLU B O 2
ATOM 3131 N N . GLU B 1 3 ? 9.724 -1.835 28.514 1.00 1.02 3 GLU B N 2
ATOM 3132 C CA . GLU B 1 3 ? 8.738 -1.711 29.600 1.00 14.11 3 GLU B CA 2
ATOM 3133 C C . GLU B 1 3 ? 7.941 -0.410 29.449 1.00 3.33 3 GLU B C 2
ATOM 3134 O O . GLU B 1 3 ? 6.745 -0.348 29.763 1.00 52.44 3 GLU B O 2
ATOM 3146 N N . LEU B 1 4 ? 8.631 0.633 28.955 1.00 65.05 4 LEU B N 2
ATOM 3147 C CA . LEU B 1 4 ? 8.081 1.993 28.821 1.00 52.14 4 LEU B CA 2
ATOM 3148 C C . LEU B 1 4 ? 8.342 2.517 27.399 1.00 42.12 4 LEU B C 2
ATOM 3149 O O . LEU B 1 4 ? 9.433 2.323 26.849 1.00 10.41 4 LEU B O 2
ATOM 3165 N N . SER B 1 5 ? 7.332 3.181 26.822 1.00 20.15 5 SER B N 2
ATOM 3166 C CA . SER B 1 5 ? 7.402 3.775 25.481 1.00 62.54 5 SER B CA 2
ATOM 3167 C C . SER B 1 5 ? 7.565 5.297 25.615 1.00 64.21 5 SER B C 2
ATOM 3168 O O . SER B 1 5 ? 6.840 5.937 26.388 1.00 52.24 5 SER B O 2
ATOM 3176 N N . GLY B 1 6 ? 8.521 5.863 24.866 1.00 60.42 6 GLY B N 2
ATOM 3177 C CA . GLY B 1 6 ? 8.825 7.294 24.932 1.00 14.10 6 GLY B CA 2
ATOM 3178 C C . GLY B 1 6 ? 9.644 7.727 23.736 1.00 33.14 6 GLY B C 2
ATOM 3179 O O . GLY B 1 6 ? 9.343 8.739 23.091 1.00 24.42 6 GLY B O 2
ATOM 3183 N N . LYS B 1 7 ? 10.707 6.956 23.450 1.00 63.21 7 LYS B N 2
ATOM 3184 C CA . LYS B 1 7 ? 11.522 7.130 22.232 1.00 42.22 7 LYS B CA 2
ATOM 3185 C C . LYS B 1 7 ? 10.677 6.834 20.969 1.00 40.53 7 LYS B C 2
ATOM 3186 O O . LYS B 1 7 ? 9.754 6.007 21.032 1.00 62.14 7 LYS B O 2
ATOM 3205 N N . PRO B 1 8 ? 10.951 7.518 19.805 1.00 41.50 8 PRO B N 2
ATOM 3206 C CA . PRO B 1 8 ? 10.168 7.310 18.567 1.00 52.03 8 PRO B CA 2
ATOM 3207 C C . PRO B 1 8 ? 10.543 5.997 17.876 1.00 1.44 8 PRO B C 2
ATOM 3208 O O . PRO B 1 8 ? 11.198 5.128 18.475 1.00 53.12 8 PRO B O 2
ATOM 3219 N N . LEU B 1 9 ? 10.107 5.840 16.618 1.00 43.45 9 LEU B N 2
ATOM 3220 C CA . LEU B 1 9 ? 10.548 4.723 15.787 1.00 41.42 9 LEU B CA 2
ATOM 3221 C C . LEU B 1 9 ? 12.087 4.799 15.602 1.00 50.31 9 LEU B C 2
ATOM 3222 O O . LEU B 1 9 ? 12.648 5.881 15.364 1.00 63.33 9 LEU B O 2
ATOM 3238 N N . SER B 1 10 ? 12.750 3.658 15.815 1.00 61.20 10 SER B N 2
ATOM 3239 C CA . SER B 1 10 ? 14.216 3.543 15.741 1.00 52.11 10 SER B CA 2
ATOM 3240 C C . SER B 1 10 ? 14.699 3.689 14.285 1.00 24.14 10 SER B C 2
ATOM 3241 O O . SER B 1 10 ? 13.880 3.877 13.376 1.00 44.21 10 SER B O 2
ATOM 3249 N N . TYR B 1 11 ? 16.031 3.648 14.076 1.00 4.43 11 TYR B N 2
ATOM 3250 C CA . TYR B 1 11 ? 16.629 3.708 12.732 1.00 12.42 11 TYR B CA 2
ATOM 3251 C C . TYR B 1 11 ? 16.029 2.614 11.840 1.00 52.34 11 TYR B C 2
ATOM 3252 O O . TYR B 1 11 ? 15.388 2.919 10.837 1.00 33.40 11 TYR B O 2
ATOM 3270 N N . ALA B 1 12 ? 16.190 1.354 12.273 1.00 15.04 12 ALA B N 2
ATOM 3271 C CA . ALA B 1 12 ? 15.712 0.177 11.542 1.00 14.31 12 ALA B CA 2
ATOM 3272 C C . ALA B 1 12 ? 14.186 0.198 11.353 1.00 21.14 12 ALA B C 2
ATOM 3273 O O . ALA B 1 12 ? 13.693 -0.266 10.331 1.00 21.10 12 ALA B O 2
ATOM 3280 N N . GLU B 1 13 ? 13.456 0.757 12.340 1.00 32.32 13 GLU B N 2
ATOM 3281 C CA . GLU B 1 13 ? 11.986 0.856 12.276 1.00 63.02 13 GLU B CA 2
ATOM 3282 C C . GLU B 1 13 ? 11.549 1.856 11.199 1.00 11.53 13 GLU B C 2
ATOM 3283 O O . GLU B 1 13 ? 10.612 1.597 10.453 1.00 1.04 13 GLU B O 2
ATOM 3295 N N . LYS B 1 14 ? 12.257 2.994 11.137 1.00 40.53 14 LYS B N 2
ATOM 3296 C CA . LYS B 1 14 ? 12.004 4.054 10.153 1.00 30.45 14 LYS B CA 2
ATOM 3297 C C . LYS B 1 14 ? 12.295 3.546 8.738 1.00 44.04 14 LYS B C 2
ATOM 3298 O O . LYS B 1 14 ? 11.520 3.793 7.820 1.00 44.13 14 LYS B O 2
ATOM 3317 N N . GLU B 1 15 ? 13.413 2.823 8.606 1.00 2.25 15 GLU B N 2
ATOM 3318 C CA . GLU B 1 15 ? 13.886 2.279 7.331 1.00 44.02 15 GLU B CA 2
ATOM 3319 C C . GLU B 1 15 ? 12.902 1.247 6.770 1.00 35.23 15 GLU B C 2
ATOM 3320 O O . GLU B 1 15 ? 12.450 1.375 5.624 1.00 42.01 15 GLU B O 2
ATOM 3332 N N . LYS B 1 16 ? 12.555 0.245 7.608 1.00 30.44 16 LYS B N 2
ATOM 3333 C CA . LYS B 1 16 ? 11.605 -0.814 7.222 1.00 65.31 16 LYS B CA 2
ATOM 3334 C C . LYS B 1 16 ? 10.214 -0.211 6.919 1.00 73.30 16 LYS B C 2
ATOM 3335 O O . LYS B 1 16 ? 9.475 -0.730 6.080 1.00 53.13 16 LYS B O 2
ATOM 3354 N N . LEU B 1 17 ? 9.877 0.905 7.600 1.00 21.25 17 LEU B N 2
ATOM 3355 C CA . LEU B 1 17 ? 8.580 1.561 7.440 1.00 23.31 17 LEU B CA 2
ATOM 3356 C C . LEU B 1 17 ? 8.495 2.350 6.125 1.00 34.51 17 LEU B C 2
ATOM 3357 O O . LEU B 1 17 ? 7.516 2.212 5.400 1.00 53.40 17 LEU B O 2
ATOM 3373 N N . LYS B 1 18 ? 9.514 3.166 5.805 1.00 3.31 18 LYS B N 2
ATOM 3374 C CA . LYS B 1 18 ? 9.485 4.005 4.587 1.00 33.31 18 LYS B CA 2
ATOM 3375 C C . LYS B 1 18 ? 9.585 3.133 3.316 1.00 31.35 18 LYS B C 2
ATOM 3376 O O . LYS B 1 18 ? 9.017 3.482 2.274 1.00 15.05 18 LYS B O 2
ATOM 3395 N N . GLU B 1 19 ? 10.299 1.983 3.409 1.00 21.24 19 GLU B N 2
ATOM 3396 C CA . GLU B 1 19 ? 10.384 1.021 2.294 1.00 55.11 19 GLU B CA 2
ATOM 3397 C C . GLU B 1 19 ? 9.079 0.210 2.195 1.00 35.45 19 GLU B C 2
ATOM 3398 O O . GLU B 1 19 ? 8.728 -0.235 1.107 1.00 12.04 19 GLU B O 2
ATOM 3410 N N . LYS B 1 20 ? 8.379 0.015 3.346 1.00 63.51 20 LYS B N 2
ATOM 3411 C CA . LYS B 1 20 ? 7.005 -0.538 3.379 1.00 33.14 20 LYS B CA 2
ATOM 3412 C C . LYS B 1 20 ? 6.067 0.355 2.558 1.00 52.04 20 LYS B C 2
ATOM 3413 O O . LYS B 1 20 ? 5.371 -0.134 1.672 1.00 72.11 20 LYS B O 2
ATOM 3432 N N . LEU B 1 21 ? 6.105 1.671 2.851 1.00 42.13 21 LEU B N 2
ATOM 3433 C CA . LEU B 1 21 ? 5.227 2.672 2.225 1.00 20.12 21 LEU B CA 2
ATOM 3434 C C . LEU B 1 21 ? 5.461 2.722 0.709 1.00 54.32 21 LEU B C 2
ATOM 3435 O O . LEU B 1 21 ? 4.512 2.750 -0.065 1.00 14.43 21 LEU B O 2
ATOM 3451 N N . ALA B 1 22 ? 6.746 2.681 0.315 1.00 65.51 22 ALA B N 2
ATOM 3452 C CA . ALA B 1 22 ? 7.166 2.706 -1.095 1.00 44.33 22 ALA B CA 2
ATOM 3453 C C . ALA B 1 22 ? 6.803 1.398 -1.817 1.00 60.43 22 ALA B C 2
ATOM 3454 O O . ALA B 1 22 ? 6.406 1.428 -2.984 1.00 34.31 22 ALA B O 2
ATOM 3461 N N . PHE B 1 23 ? 6.932 0.264 -1.103 1.00 33.40 23 PHE B N 2
ATOM 3462 C CA . PHE B 1 23 ? 6.658 -1.078 -1.653 1.00 33.44 23 PHE B CA 2
ATOM 3463 C C . PHE B 1 23 ? 5.173 -1.226 -1.996 1.00 50.40 23 PHE B C 2
ATOM 3464 O O . PHE B 1 23 ? 4.815 -1.582 -3.130 1.00 71.34 23 PHE B O 2
ATOM 3481 N N . LEU B 1 24 ? 4.321 -0.937 -1.002 1.00 14.22 24 LEU B N 2
ATOM 3482 C CA . LEU B 1 24 ? 2.874 -1.041 -1.148 1.00 62.43 24 LEU B CA 2
ATOM 3483 C C . LEU B 1 24 ? 2.350 -0.001 -2.157 1.00 13.30 24 LEU B C 2
ATOM 3484 O O . LEU B 1 24 ? 1.375 -0.256 -2.840 1.00 1.30 24 LEU B O 2
ATOM 3500 N N . LYS B 1 25 ? 3.019 1.171 -2.222 1.00 34.41 25 LYS B N 2
ATOM 3501 C CA . LYS B 1 25 ? 2.671 2.255 -3.159 1.00 32.23 25 LYS B CA 2
ATOM 3502 C C . LYS B 1 25 ? 2.929 1.869 -4.626 1.00 63.22 25 LYS B C 2
ATOM 3503 O O . LYS B 1 25 ? 2.064 2.082 -5.483 1.00 3.34 25 LYS B O 2
ATOM 3522 N N . LYS B 1 26 ? 4.121 1.305 -4.908 1.00 61.52 26 LYS B N 2
ATOM 3523 C CA . LYS B 1 26 ? 4.533 0.994 -6.291 1.00 22.34 26 LYS B CA 2
ATOM 3524 C C . LYS B 1 26 ? 3.727 -0.190 -6.847 1.00 41.51 26 LYS B C 2
ATOM 3525 O O . LYS B 1 26 ? 3.338 -0.177 -8.027 1.00 12.44 26 LYS B O 2
ATOM 3544 N N . GLU B 1 27 ? 3.455 -1.209 -5.984 1.00 52.21 27 GLU B N 2
ATOM 3545 C CA . GLU B 1 27 ? 2.644 -2.364 -6.383 1.00 4.22 27 GLU B CA 2
ATOM 3546 C C . GLU B 1 27 ? 1.202 -1.904 -6.624 1.00 63.14 27 GLU B C 2
ATOM 3547 O O . GLU B 1 27 ? 0.606 -2.287 -7.614 1.00 21.41 27 GLU B O 2
ATOM 3559 N N . TYR B 1 28 ? 0.695 -1.026 -5.720 1.00 50.34 28 TYR B N 2
ATOM 3560 C CA . TYR B 1 28 ? -0.651 -0.431 -5.793 1.00 52.33 28 TYR B CA 2
ATOM 3561 C C . TYR B 1 28 ? -0.861 0.259 -7.130 1.00 11.43 28 TYR B C 2
ATOM 3562 O O . TYR B 1 28 ? -1.834 -0.009 -7.815 1.00 53.43 28 TYR B O 2
ATOM 3580 N N . SER B 1 29 ? 0.092 1.126 -7.490 1.00 53.55 29 SER B N 2
ATOM 3581 C CA . SER B 1 29 ? 0.010 1.941 -8.698 1.00 61.30 29 SER B CA 2
ATOM 3582 C C . SER B 1 29 ? -0.033 1.052 -9.953 1.00 75.40 29 SER B C 2
ATOM 3583 O O . SER B 1 29 ? -0.867 1.264 -10.829 1.00 14.21 29 SER B O 2
ATOM 3591 N N . ARG B 1 30 ? 0.842 0.029 -9.987 1.00 42.23 30 ARG B N 2
ATOM 3592 C CA . ARG B 1 30 ? 0.956 -0.901 -11.123 1.00 4.13 30 ARG B CA 2
ATOM 3593 C C . ARG B 1 30 ? -0.291 -1.804 -11.265 1.00 40.55 30 ARG B C 2
ATOM 3594 O O . ARG B 1 30 ? -0.884 -1.903 -12.345 1.00 12.54 30 ARG B O 2
ATOM 3615 N N . THR B 1 31 ? -0.685 -2.452 -10.169 1.00 0.04 31 THR B N 2
ATOM 3616 C CA . THR B 1 31 ? -1.737 -3.475 -10.182 1.00 25.51 31 THR B CA 2
ATOM 3617 C C . THR B 1 31 ? -3.143 -2.841 -10.269 1.00 71.11 31 THR B C 2
ATOM 3618 O O . THR B 1 31 ? -4.069 -3.457 -10.806 1.00 61.20 31 THR B O 2
ATOM 3629 N N . LEU B 1 32 ? -3.300 -1.616 -9.730 1.00 63.53 32 LEU B N 2
ATOM 3630 C CA . LEU B 1 32 ? -4.532 -0.823 -9.917 1.00 30.53 32 LEU B CA 2
ATOM 3631 C C . LEU B 1 32 ? -4.590 -0.326 -11.365 1.00 63.52 32 LEU B C 2
ATOM 3632 O O . LEU B 1 32 ? -5.666 -0.298 -11.948 1.00 23.55 32 LEU B O 2
ATOM 3648 N N . ALA B 1 33 ? -3.419 0.052 -11.936 1.00 32.43 33 ALA B N 2
ATOM 3649 C CA . ALA B 1 33 ? -3.323 0.504 -13.341 1.00 0.41 33 ALA B CA 2
ATOM 3650 C C . ALA B 1 33 ? -3.904 -0.543 -14.302 1.00 41.52 33 ALA B C 2
ATOM 3651 O O . ALA B 1 33 ? -4.759 -0.227 -15.122 1.00 75.45 33 ALA B O 2
ATOM 3658 N N . ARG B 1 34 ? -3.445 -1.802 -14.151 1.00 64.12 34 ARG B N 2
ATOM 3659 C CA . ARG B 1 34 ? -3.881 -2.928 -14.998 1.00 61.05 34 ARG B CA 2
ATOM 3660 C C . ARG B 1 34 ? -5.336 -3.345 -14.683 1.00 10.42 34 ARG B C 2
ATOM 3661 O O . ARG B 1 34 ? -6.049 -3.804 -15.578 1.00 74.21 34 ARG B O 2
ATOM 3682 N N . LEU B 1 35 ? -5.750 -3.199 -13.393 1.00 32.04 35 LEU B N 2
ATOM 3683 C CA . LEU B 1 35 ? -7.158 -3.397 -12.965 1.00 40.35 35 LEU B CA 2
ATOM 3684 C C . LEU B 1 35 ? -8.059 -2.442 -13.774 1.00 12.42 35 LEU B C 2
ATOM 3685 O O . LEU B 1 35 ? -9.097 -2.857 -14.309 1.00 33.34 35 LEU B O 2
ATOM 3701 N N . GLN B 1 36 ? -7.615 -1.170 -13.885 1.00 55.52 36 GLN B N 2
ATOM 3702 C CA . GLN B 1 36 ? -8.334 -0.145 -14.640 1.00 70.13 36 GLN B CA 2
ATOM 3703 C C . GLN B 1 36 ? -8.352 -0.503 -16.126 1.00 5.35 36 GLN B C 2
ATOM 3704 O O . GLN B 1 36 ? -9.400 -0.504 -16.721 1.00 25.45 36 GLN B O 2
ATOM 3718 N N . ARG B 1 37 ? -7.192 -0.881 -16.692 1.00 15.23 37 ARG B N 2
ATOM 3719 C CA . ARG B 1 37 ? -7.070 -1.220 -18.132 1.00 15.55 37 ARG B CA 2
ATOM 3720 C C . ARG B 1 37 ? -7.990 -2.398 -18.528 1.00 41.31 37 ARG B C 2
ATOM 3721 O O . ARG B 1 37 ? -8.444 -2.481 -19.676 1.00 31.23 37 ARG B O 2
ATOM 3742 N N . ALA B 1 38 ? -8.268 -3.285 -17.561 1.00 71.51 38 ALA B N 2
ATOM 3743 C CA . ALA B 1 38 ? -9.190 -4.412 -17.746 1.00 32.31 38 ALA B CA 2
ATOM 3744 C C . ALA B 1 38 ? -10.658 -3.928 -17.799 1.00 41.32 38 ALA B C 2
ATOM 3745 O O . ALA B 1 38 ? -11.385 -4.239 -18.752 1.00 61.21 38 ALA B O 2
ATOM 3752 N N . LYS B 1 39 ? -11.077 -3.153 -16.774 1.00 3.31 39 LYS B N 2
ATOM 3753 C CA . LYS B 1 39 ? -12.481 -2.686 -16.627 1.00 34.14 39 LYS B CA 2
ATOM 3754 C C . LYS B 1 39 ? -12.836 -1.517 -17.577 1.00 31.21 39 LYS B C 2
ATOM 3755 O O . LYS B 1 39 ? -14.012 -1.282 -17.858 1.00 71.34 39 LYS B O 2
ATOM 3774 N N . ARG B 1 40 ? -11.821 -0.762 -18.018 1.00 30.34 40 ARG B N 2
ATOM 3775 C CA . ARG B 1 40 ? -12.008 0.397 -18.911 1.00 45.15 40 ARG B CA 2
ATOM 3776 C C . ARG B 1 40 ? -12.159 -0.061 -20.364 1.00 40.14 40 ARG B C 2
ATOM 3777 O O . ARG B 1 40 ? -13.107 0.330 -21.046 1.00 22.03 40 ARG B O 2
ATOM 3798 N N . ALA B 1 41 ? -11.201 -0.873 -20.834 1.00 54.23 41 ALA B N 2
ATOM 3799 C CA . ALA B 1 41 ? -11.200 -1.373 -22.213 1.00 45.52 41 ALA B CA 2
ATOM 3800 C C . ALA B 1 41 ? -12.291 -2.439 -22.410 1.00 3.10 41 ALA B C 2
ATOM 3801 O O . ALA B 1 41 ? -13.078 -2.362 -23.361 1.00 41.21 41 ALA B O 2
ATOM 3808 N N . GLU B 1 42 ? -12.322 -3.427 -21.481 1.00 2.52 42 GLU B N 2
ATOM 3809 C CA . GLU B 1 42 ? -13.233 -4.604 -21.535 1.00 53.22 42 GLU B CA 2
ATOM 3810 C C . GLU B 1 42 ? -13.170 -5.339 -22.902 1.00 3.32 42 GLU B C 2
ATOM 3811 O O . GLU B 1 42 ? -14.158 -5.925 -23.359 1.00 53.32 42 GLU B O 2
ATOM 3823 N N . LYS B 1 43 ? -11.974 -5.291 -23.515 1.00 53.32 43 LYS B N 2
ATOM 3824 C CA . LYS B 1 43 ? -11.628 -5.975 -24.784 1.00 24.44 43 LYS B CA 2
ATOM 3825 C C . LYS B 1 43 ? -11.951 -7.488 -24.749 1.00 45.23 43 LYS B C 2
ATOM 3826 O O . LYS B 1 43 ? -12.263 -8.090 -25.779 1.00 61.05 43 LYS B O 2
ATOM 3845 N N . ALA B 1 44 ? -11.895 -8.076 -23.538 1.00 0.24 44 ALA B N 2
ATOM 3846 C CA . ALA B 1 44 ? -12.185 -9.499 -23.299 1.00 63.02 44 ALA B CA 2
ATOM 3847 C C . ALA B 1 44 ? -13.663 -9.839 -23.571 1.00 41.54 44 ALA B C 2
ATOM 3848 O O . ALA B 1 44 ? -13.976 -10.940 -24.035 1.00 74.15 44 ALA B O 2
ATOM 3855 N N . LYS B 1 45 ? -14.566 -8.883 -23.255 1.00 53.43 45 LYS B N 2
ATOM 3856 C CA . LYS B 1 45 ? -16.010 -8.998 -23.571 1.00 42.22 45 LYS B CA 2
ATOM 3857 C C . LYS B 1 45 ? -16.230 -9.062 -25.094 1.00 32.31 45 LYS B C 2
ATOM 3858 O O . LYS B 1 45 ? -17.181 -9.694 -25.571 1.00 21.01 45 LYS B O 2
ATOM 3877 N N . ASN B 1 46 ? -15.312 -8.408 -25.830 1.00 52.31 46 ASN B N 2
ATOM 3878 C CA . ASN B 1 46 ? -15.345 -8.278 -27.290 1.00 21.41 46 ASN B CA 2
ATOM 3879 C C . ASN B 1 46 ? -16.531 -7.408 -27.732 1.00 71.31 46 ASN B C 2
ATOM 3880 O O . ASN B 1 46 ? -17.610 -7.906 -28.070 1.00 64.51 46 ASN B O 2
ATOM 3891 N N . SER B 1 47 ? -16.321 -6.097 -27.627 1.00 24.01 47 SER B N 2
ATOM 3892 C CA . SER B 1 47 ? -17.225 -5.067 -28.152 1.00 54.40 47 SER B CA 2
ATOM 3893 C C . SER B 1 47 ? -16.619 -4.469 -29.439 1.00 63.41 47 SER B C 2
ATOM 3894 O O . SER B 1 47 ? -15.544 -4.907 -29.888 1.00 74.11 47 SER B O 2
ATOM 3902 N N . LYS B 1 48 ? -17.313 -3.488 -30.048 1.00 41.54 48 LYS B N 2
ATOM 3903 C CA . LYS B 1 48 ? -16.758 -2.722 -31.181 1.00 22.43 48 LYS B CA 2
ATOM 3904 C C . LYS B 1 48 ? -15.721 -1.703 -30.681 1.00 24.42 48 LYS B C 2
ATOM 3905 O O . LYS B 1 48 ? -15.685 -1.370 -29.485 1.00 32.32 48 LYS B O 2
ATOM 3924 N N . LYS B 1 49 ? -14.874 -1.235 -31.613 1.00 41.33 49 LYS B N 2
ATOM 3925 C CA . LYS B 1 49 ? -13.848 -0.220 -31.343 1.00 22.41 49 LYS B CA 2
ATOM 3926 C C . LYS B 1 49 ? -14.514 1.089 -30.858 1.00 50.34 49 LYS B C 2
ATOM 3927 O O . LYS B 1 49 ? -15.515 1.526 -31.449 1.00 5.11 49 LYS B O 2
ATOM 3946 N N . ALA B 1 50 ? -13.964 1.683 -29.785 1.00 71.14 50 ALA B N 2
ATOM 3947 C CA . ALA B 1 50 ? -14.447 2.964 -29.236 1.00 11.14 50 ALA B CA 2
ATOM 3948 C C . ALA B 1 50 ? -14.290 4.104 -30.266 1.00 12.34 50 ALA B C 2
ATOM 3949 O O . ALA B 1 50 ? -13.323 4.108 -31.044 1.00 62.25 50 ALA B O 2
ATOM 3956 N N . ILE B 1 51 ? -15.251 5.051 -30.266 1.00 11.12 51 ILE B N 2
ATOM 3957 C CA . ILE B 1 51 ? -15.229 6.238 -31.153 1.00 64.33 51 ILE B CA 2
ATOM 3958 C C . ILE B 1 51 ? -13.963 7.087 -30.928 1.00 14.31 51 ILE B C 2
ATOM 3959 O O . ILE B 1 51 ? -13.447 7.715 -31.857 1.00 20.24 51 ILE B O 2
ATOM 3975 N N . GLU B 1 52 ? -13.472 7.080 -29.680 1.00 0.30 52 GLU B N 2
ATOM 3976 C CA . GLU B 1 52 ? -12.193 7.695 -29.328 1.00 0.54 52 GLU B CA 2
ATOM 3977 C C . GLU B 1 52 ? -11.036 6.796 -29.811 1.00 1.32 52 GLU B C 2
ATOM 3978 O O . GLU B 1 52 ? -10.617 5.853 -29.120 1.00 14.42 52 GLU B O 2
ATOM 3990 N N . ASP B 1 53 ? -10.558 7.051 -31.039 1.00 52.01 53 ASP B N 2
ATOM 3991 C CA . ASP B 1 53 ? -9.422 6.311 -31.620 1.00 42.22 53 ASP B CA 2
ATOM 3992 C C . ASP B 1 53 ? -8.139 6.537 -30.810 1.00 15.44 53 ASP B C 2
ATOM 3993 O O . ASP B 1 53 ? -7.998 7.563 -30.121 1.00 73.04 53 ASP B O 2
ATOM 4002 N N . GLY B 1 54 ? -7.225 5.551 -30.884 1.00 73.53 54 GLY B N 2
ATOM 4003 C CA . GLY B 1 54 ? -5.941 5.609 -30.195 1.00 2.41 54 GLY B CA 2
ATOM 4004 C C . GLY B 1 54 ? -4.954 6.511 -30.920 1.00 31.23 54 GLY B C 2
ATOM 4005 O O . GLY B 1 54 ? -3.936 6.051 -31.447 1.00 32.20 54 GLY B O 2
ATOM 4009 N N . VAL B 1 55 ? -5.292 7.808 -30.974 1.00 21.01 55 VAL B N 2
ATOM 4010 C CA . VAL B 1 55 ? -4.485 8.834 -31.632 1.00 4.35 55 VAL B CA 2
ATOM 4011 C C . VAL B 1 55 ? -3.392 9.332 -30.658 1.00 72.23 55 VAL B C 2
ATOM 4012 O O . VAL B 1 55 ? -3.709 9.818 -29.567 1.00 61.12 55 VAL B O 2
ATOM 4025 N N . PRO B 1 56 ? -2.087 9.130 -30.987 1.00 23.42 56 PRO B N 2
ATOM 4026 C CA . PRO B 1 56 ? -0.972 9.717 -30.227 1.00 52.42 56 PRO B CA 2
ATOM 4027 C C . PRO B 1 56 ? -0.495 11.044 -30.838 1.00 70.01 56 PRO B C 2
ATOM 4028 O O . PRO B 1 56 ? -1.170 11.624 -31.698 1.00 73.33 56 PRO B O 2
ATOM 4039 N N . GLN B 1 57 ? 0.660 11.530 -30.365 1.00 23.24 57 GLN B N 2
ATOM 4040 C CA . GLN B 1 57 ? 1.381 12.632 -31.011 1.00 42.24 57 GLN B CA 2
ATOM 4041 C C . GLN B 1 57 ? 2.545 12.017 -31.837 1.00 61.35 57 GLN B C 2
ATOM 4042 O O . GLN B 1 57 ? 3.558 11.584 -31.269 1.00 72.14 57 GLN B O 2
ATOM 4056 N N . PRO B 1 58 ? 2.375 11.896 -33.198 1.00 71.11 58 PRO B N 2
ATOM 4057 C CA . PRO B 1 58 ? 3.377 11.244 -34.085 1.00 43.40 58 PRO B CA 2
ATOM 4058 C C . PRO B 1 58 ? 4.729 11.984 -34.090 1.00 62.11 58 PRO B C 2
ATOM 4059 O O . PRO B 1 58 ? 5.790 11.370 -33.939 1.00 1.44 58 PRO B O 2
ATOM 4070 N N . GLU B 1 59 ? 4.660 13.313 -34.252 1.00 62.03 59 GLU B N 2
ATOM 4071 C CA . GLU B 1 59 ? 5.842 14.167 -34.363 1.00 52.41 59 GLU B CA 2
ATOM 4072 C C . GLU B 1 59 ? 6.223 14.716 -32.982 1.00 2.32 59 GLU B C 2
ATOM 4073 O O . GLU B 1 59 ? 7.292 14.393 -32.455 1.00 13.22 59 GLU B O 2
ATOM 4085 N N . ALA B 1 60 ? 5.336 15.568 -32.420 1.00 10.24 60 ALA B N 2
ATOM 4086 C CA . ALA B 1 60 ? 5.596 16.341 -31.176 1.00 34.44 60 ALA B CA 2
ATOM 4087 C C . ALA B 1 60 ? 6.859 17.243 -31.316 1.00 22.43 60 ALA B C 2
ATOM 4088 O O . ALA B 1 60 ? 7.394 17.734 -30.321 1.00 53.02 60 ALA B O 2
ATOM 4095 N N . LEU B 1 61 ? 7.283 17.486 -32.572 1.00 70.13 61 LEU B N 2
ATOM 4096 C CA . LEU B 1 61 ? 8.513 18.223 -32.893 1.00 11.44 61 LEU B CA 2
ATOM 4097 C C . LEU B 1 61 ? 8.118 19.654 -33.283 1.00 31.51 61 LEU B C 2
ATOM 4098 O O . LEU B 1 61 ? 7.464 19.863 -34.311 1.00 1.22 61 LEU B O 2
ATOM 4114 N N . GLU B 1 62 ? 8.508 20.622 -32.446 1.00 73.01 62 GLU B N 2
ATOM 4115 C CA . GLU B 1 62 ? 8.160 22.041 -32.607 1.00 31.40 62 GLU B CA 2
ATOM 4116 C C . GLU B 1 62 ? 9.454 22.907 -32.542 1.00 42.32 62 GLU B C 2
ATOM 4117 O O . GLU B 1 62 ? 9.882 23.440 -33.587 1.00 32.11 62 GLU B O 2
ATOM 4129 N N . MET A 1 1 ? 8.826 -13.642 -14.075 1.00 61.44 1 MET A N 3
ATOM 4130 C CA . MET A 1 1 ? 8.411 -14.131 -12.737 1.00 63.54 1 MET A CA 3
ATOM 4131 C C . MET A 1 1 ? 6.883 -14.344 -12.701 1.00 20.12 1 MET A C 3
ATOM 4132 O O . MET A 1 1 ? 6.412 -15.483 -12.646 1.00 20.23 1 MET A O 3
ATOM 4148 N N . GLU A 1 2 ? 6.111 -13.238 -12.766 1.00 62.43 2 GLU A N 3
ATOM 4149 C CA . GLU A 1 2 ? 4.628 -13.264 -12.637 1.00 12.10 2 GLU A CA 3
ATOM 4150 C C . GLU A 1 2 ? 3.921 -12.654 -13.860 1.00 71.52 2 GLU A C 3
ATOM 4151 O O . GLU A 1 2 ? 2.709 -12.415 -13.808 1.00 40.34 2 GLU A O 3
ATOM 4163 N N . GLU A 1 3 ? 4.674 -12.419 -14.948 1.00 2.42 3 GLU A N 3
ATOM 4164 C CA . GLU A 1 3 ? 4.148 -11.789 -16.184 1.00 53.20 3 GLU A CA 3
ATOM 4165 C C . GLU A 1 3 ? 2.961 -12.593 -16.796 1.00 34.32 3 GLU A C 3
ATOM 4166 O O . GLU A 1 3 ? 3.127 -13.744 -17.213 1.00 3.15 3 GLU A O 3
ATOM 4178 N N . LEU A 1 4 ? 1.755 -11.974 -16.809 1.00 11.31 4 LEU A N 3
ATOM 4179 C CA . LEU A 1 4 ? 0.550 -12.542 -17.454 1.00 52.40 4 LEU A CA 3
ATOM 4180 C C . LEU A 1 4 ? 0.668 -12.415 -18.985 1.00 22.44 4 LEU A C 3
ATOM 4181 O O . LEU A 1 4 ? 1.245 -11.443 -19.494 1.00 1.44 4 LEU A O 3
ATOM 4197 N N . SER A 1 5 ? 0.084 -13.391 -19.704 1.00 44.14 5 SER A N 3
ATOM 4198 C CA . SER A 1 5 ? -0.023 -13.380 -21.183 1.00 54.02 5 SER A CA 3
ATOM 4199 C C . SER A 1 5 ? -1.170 -12.450 -21.659 1.00 21.34 5 SER A C 3
ATOM 4200 O O . SER A 1 5 ? -1.470 -12.369 -22.860 1.00 42.14 5 SER A O 3
ATOM 4208 N N . GLY A 1 6 ? -1.801 -11.744 -20.701 1.00 43.23 6 GLY A N 3
ATOM 4209 C CA . GLY A 1 6 ? -2.791 -10.715 -21.000 1.00 22.23 6 GLY A CA 3
ATOM 4210 C C . GLY A 1 6 ? -4.214 -11.134 -20.679 1.00 44.25 6 GLY A C 3
ATOM 4211 O O . GLY A 1 6 ? -5.150 -10.390 -20.981 1.00 22.43 6 GLY A O 3
ATOM 4215 N N . LYS A 1 7 ? -4.387 -12.335 -20.086 1.00 50.50 7 LYS A N 3
ATOM 4216 C CA . LYS A 1 7 ? -5.702 -12.809 -19.599 1.00 14.32 7 LYS A CA 3
ATOM 4217 C C . LYS A 1 7 ? -6.201 -11.875 -18.464 1.00 61.03 7 LYS A C 3
ATOM 4218 O O . LYS A 1 7 ? -5.377 -11.358 -17.691 1.00 63.40 7 LYS A O 3
ATOM 4237 N N . PRO A 1 8 ? -7.544 -11.629 -18.343 1.00 3.12 8 PRO A N 3
ATOM 4238 C CA . PRO A 1 8 ? -8.089 -10.783 -17.256 1.00 11.14 8 PRO A CA 3
ATOM 4239 C C . PRO A 1 8 ? -8.000 -11.508 -15.902 1.00 64.23 8 PRO A C 3
ATOM 4240 O O . PRO A 1 8 ? -8.149 -12.740 -15.841 1.00 71.14 8 PRO A O 3
ATOM 4251 N N . LEU A 1 9 ? -7.758 -10.752 -14.824 1.00 72.15 9 LEU A N 3
ATOM 4252 C CA . LEU A 1 9 ? -7.738 -11.326 -13.471 1.00 14.41 9 LEU A CA 3
ATOM 4253 C C . LEU A 1 9 ? -9.134 -11.915 -13.136 1.00 10.33 9 LEU A C 3
ATOM 4254 O O . LEU A 1 9 ? -10.166 -11.328 -13.485 1.00 45.33 9 LEU A O 3
ATOM 4270 N N . SER A 1 10 ? -9.138 -13.113 -12.531 1.00 54.43 10 SER A N 3
ATOM 4271 C CA . SER A 1 10 ? -10.373 -13.841 -12.164 1.00 15.20 10 SER A CA 3
ATOM 4272 C C . SER A 1 10 ? -11.133 -13.109 -11.031 1.00 45.33 10 SER A C 3
ATOM 4273 O O . SER A 1 10 ? -10.654 -12.088 -10.520 1.00 44.42 10 SER A O 3
ATOM 4281 N N . TYR A 1 11 ? -12.320 -13.639 -10.652 1.00 24.53 11 TYR A N 3
ATOM 4282 C CA . TYR A 1 11 ? -13.165 -13.045 -9.594 1.00 44.32 11 TYR A CA 3
ATOM 4283 C C . TYR A 1 11 ? -12.383 -12.954 -8.276 1.00 53.13 11 TYR A C 3
ATOM 4284 O O . TYR A 1 11 ? -12.259 -11.873 -7.707 1.00 64.11 11 TYR A O 3
ATOM 4302 N N . ALA A 1 12 ? -11.839 -14.102 -7.843 1.00 50.22 12 ALA A N 3
ATOM 4303 C CA . ALA A 1 12 ? -11.077 -14.221 -6.587 1.00 73.14 12 ALA A CA 3
ATOM 4304 C C . ALA A 1 12 ? -9.801 -13.354 -6.598 1.00 43.04 12 ALA A C 3
ATOM 4305 O O . ALA A 1 12 ? -9.357 -12.883 -5.545 1.00 10.42 12 ALA A O 3
ATOM 4312 N N . GLU A 1 13 ? -9.219 -13.164 -7.806 1.00 51.42 13 GLU A N 3
ATOM 4313 C CA . GLU A 1 13 ? -8.044 -12.296 -8.008 1.00 42.25 13 GLU A CA 3
ATOM 4314 C C . GLU A 1 13 ? -8.430 -10.818 -7.835 1.00 63.42 13 GLU A C 3
ATOM 4315 O O . GLU A 1 13 ? -7.702 -10.048 -7.217 1.00 75.51 13 GLU A O 3
ATOM 4327 N N . LYS A 1 14 ? -9.607 -10.456 -8.362 1.00 52.21 14 LYS A N 3
ATOM 4328 C CA . LYS A 1 14 ? -10.165 -9.098 -8.248 1.00 44.03 14 LYS A CA 3
ATOM 4329 C C . LYS A 1 14 ? -10.563 -8.800 -6.794 1.00 3.12 14 LYS A C 3
ATOM 4330 O O . LYS A 1 14 ? -10.427 -7.660 -6.336 1.00 52.40 14 LYS A O 3
ATOM 4349 N N . GLU A 1 15 ? -11.019 -9.843 -6.071 1.00 34.51 15 GLU A N 3
ATOM 4350 C CA . GLU A 1 15 ? -11.408 -9.712 -4.659 1.00 71.34 15 GLU A CA 3
ATOM 4351 C C . GLU A 1 15 ? -10.186 -9.389 -3.802 1.00 60.44 15 GLU A C 3
ATOM 4352 O O . GLU A 1 15 ? -10.172 -8.372 -3.097 1.00 74.31 15 GLU A O 3
ATOM 4364 N N . LYS A 1 16 ? -9.152 -10.247 -3.909 1.00 12.23 16 LYS A N 3
ATOM 4365 C CA . LYS A 1 16 ? -7.904 -10.078 -3.143 1.00 3.23 16 LYS A CA 3
ATOM 4366 C C . LYS A 1 16 ? -7.195 -8.765 -3.509 1.00 64.24 16 LYS A C 3
ATOM 4367 O O . LYS A 1 16 ? -6.525 -8.180 -2.668 1.00 73.14 16 LYS A O 3
ATOM 4386 N N . LEU A 1 17 ? -7.373 -8.325 -4.772 1.00 41.15 17 LEU A N 3
ATOM 4387 C CA . LEU A 1 17 ? -6.739 -7.108 -5.295 1.00 74.55 17 LEU A CA 3
ATOM 4388 C C . LEU A 1 17 ? -7.419 -5.843 -4.739 1.00 4.34 17 LEU A C 3
ATOM 4389 O O . LEU A 1 17 ? -6.725 -4.923 -4.308 1.00 55.42 17 LEU A O 3
ATOM 4405 N N . LYS A 1 18 ? -8.771 -5.811 -4.724 1.00 33.03 18 LYS A N 3
ATOM 4406 C CA . LYS A 1 18 ? -9.521 -4.621 -4.259 1.00 65.32 18 LYS A CA 3
ATOM 4407 C C . LYS A 1 18 ? -9.321 -4.406 -2.746 1.00 4.11 18 LYS A C 3
ATOM 4408 O O . LYS A 1 18 ? -9.142 -3.267 -2.290 1.00 51.20 18 LYS A O 3
ATOM 4427 N N . GLU A 1 19 ? -9.310 -5.518 -1.983 1.00 54.31 19 GLU A N 3
ATOM 4428 C CA . GLU A 1 19 ? -9.085 -5.478 -0.530 1.00 34.33 19 GLU A CA 3
ATOM 4429 C C . GLU A 1 19 ? -7.599 -5.259 -0.220 1.00 15.51 19 GLU A C 3
ATOM 4430 O O . GLU A 1 19 ? -7.276 -4.775 0.856 1.00 31.03 19 GLU A O 3
ATOM 4442 N N . LYS A 1 20 ? -6.702 -5.638 -1.172 1.00 45.22 20 LYS A N 3
ATOM 4443 C CA . LYS A 1 20 ? -5.268 -5.269 -1.117 1.00 13.41 20 LYS A CA 3
ATOM 4444 C C . LYS A 1 20 ? -5.111 -3.744 -1.173 1.00 14.31 20 LYS A C 3
ATOM 4445 O O . LYS A 1 20 ? -4.448 -3.169 -0.313 1.00 31.55 20 LYS A O 3
ATOM 4464 N N . LEU A 1 21 ? -5.756 -3.114 -2.185 1.00 21.23 21 LEU A N 3
ATOM 4465 C CA . LEU A 1 21 ? -5.679 -1.658 -2.410 1.00 11.20 21 LEU A CA 3
ATOM 4466 C C . LEU A 1 21 ? -6.158 -0.905 -1.160 1.00 23.45 21 LEU A C 3
ATOM 4467 O O . LEU A 1 21 ? -5.505 0.030 -0.717 1.00 32.41 21 LEU A O 3
ATOM 4483 N N . ALA A 1 22 ? -7.281 -1.382 -0.586 1.00 4.52 22 ALA A N 3
ATOM 4484 C CA . ALA A 1 22 ? -7.891 -0.805 0.626 1.00 73.33 22 ALA A CA 3
ATOM 4485 C C . ALA A 1 22 ? -7.006 -1.013 1.873 1.00 60.43 22 ALA A C 3
ATOM 4486 O O . ALA A 1 22 ? -6.883 -0.106 2.704 1.00 72.23 22 ALA A O 3
ATOM 4493 N N . PHE A 1 23 ? -6.406 -2.213 1.981 1.00 60.51 23 PHE A N 3
ATOM 4494 C CA . PHE A 1 23 ? -5.574 -2.618 3.137 1.00 43.35 23 PHE A CA 3
ATOM 4495 C C . PHE A 1 23 ? -4.292 -1.770 3.215 1.00 75.23 23 PHE A C 3
ATOM 4496 O O . PHE A 1 23 ? -4.000 -1.153 4.257 1.00 51.13 23 PHE A O 3
ATOM 4513 N N . LEU A 1 24 ? -3.544 -1.739 2.101 1.00 20.42 24 LEU A N 3
ATOM 4514 C CA . LEU A 1 24 ? -2.290 -0.990 2.011 1.00 14.22 24 LEU A CA 3
ATOM 4515 C C . LEU A 1 24 ? -2.550 0.527 2.090 1.00 3.31 24 LEU A C 3
ATOM 4516 O O . LEU A 1 24 ? -1.703 1.258 2.573 1.00 24.31 24 LEU A O 3
ATOM 4532 N N . LYS A 1 25 ? -3.737 0.971 1.594 1.00 73.10 25 LYS A N 3
ATOM 4533 C CA . LYS A 1 25 ? -4.179 2.386 1.640 1.00 3.34 25 LYS A CA 3
ATOM 4534 C C . LYS A 1 25 ? -4.397 2.876 3.076 1.00 72.33 25 LYS A C 3
ATOM 4535 O O . LYS A 1 25 ? -3.864 3.922 3.465 1.00 32.55 25 LYS A O 3
ATOM 4554 N N . LYS A 1 26 ? -5.210 2.122 3.846 1.00 52.10 26 LYS A N 3
ATOM 4555 C CA . LYS A 1 26 ? -5.588 2.516 5.210 1.00 20.31 26 LYS A CA 3
ATOM 4556 C C . LYS A 1 26 ? -4.346 2.550 6.108 1.00 61.33 26 LYS A C 3
ATOM 4557 O O . LYS A 1 26 ? -4.142 3.513 6.861 1.00 41.52 26 LYS A O 3
ATOM 4576 N N . GLU A 1 27 ? -3.491 1.508 5.982 1.00 61.02 27 GLU A N 3
ATOM 4577 C CA . GLU A 1 27 ? -2.275 1.399 6.790 1.00 72.22 27 GLU A CA 3
ATOM 4578 C C . GLU A 1 27 ? -1.253 2.452 6.350 1.00 0.53 27 GLU A C 3
ATOM 4579 O O . GLU A 1 27 ? -0.556 2.977 7.184 1.00 22.22 27 GLU A O 3
ATOM 4591 N N . TYR A 1 28 ? -1.222 2.782 5.027 1.00 30.10 28 TYR A N 3
ATOM 4592 C CA . TYR A 1 28 ? -0.341 3.835 4.466 1.00 42.24 28 TYR A CA 3
ATOM 4593 C C . TYR A 1 28 ? -0.623 5.167 5.155 1.00 54.12 28 TYR A C 3
ATOM 4594 O O . TYR A 1 28 ? 0.281 5.791 5.678 1.00 41.21 28 TYR A O 3
ATOM 4612 N N . SER A 1 29 ? -1.911 5.558 5.172 1.00 60.34 29 SER A N 3
ATOM 4613 C CA . SER A 1 29 ? -2.355 6.846 5.735 1.00 33.44 29 SER A CA 3
ATOM 4614 C C . SER A 1 29 ? -2.004 6.942 7.234 1.00 32.10 29 SER A C 3
ATOM 4615 O O . SER A 1 29 ? -1.425 7.942 7.675 1.00 31.43 29 SER A O 3
ATOM 4623 N N . ARG A 1 30 ? -2.306 5.858 7.978 1.00 24.10 30 ARG A N 3
ATOM 4624 C CA . ARG A 1 30 ? -2.100 5.777 9.439 1.00 64.05 30 ARG A CA 3
ATOM 4625 C C . ARG A 1 30 ? -0.605 5.742 9.813 1.00 13.11 30 ARG A C 3
ATOM 4626 O O . ARG A 1 30 ? -0.151 6.496 10.688 1.00 52.31 30 ARG A O 3
ATOM 4647 N N . THR A 1 31 ? 0.144 4.841 9.157 1.00 1.23 31 THR A N 3
ATOM 4648 C CA . THR A 1 31 ? 1.540 4.555 9.514 1.00 40.20 31 THR A CA 3
ATOM 4649 C C . THR A 1 31 ? 2.496 5.648 9.007 1.00 34.45 31 THR A C 3
ATOM 4650 O O . THR A 1 31 ? 3.558 5.856 9.599 1.00 61.12 31 THR A O 3
ATOM 4661 N N . LEU A 1 32 ? 2.126 6.321 7.900 1.00 1.04 32 LEU A N 3
ATOM 4662 C CA . LEU A 1 32 ? 2.839 7.521 7.432 1.00 11.13 32 LEU A CA 3
ATOM 4663 C C . LEU A 1 32 ? 2.599 8.654 8.436 1.00 2.30 32 LEU A C 3
ATOM 4664 O O . LEU A 1 32 ? 3.541 9.338 8.821 1.00 54.20 32 LEU A O 3
ATOM 4680 N N . ALA A 1 33 ? 1.323 8.817 8.860 1.00 52.44 33 ALA A N 3
ATOM 4681 C CA . ALA A 1 33 ? 0.924 9.846 9.839 1.00 74.50 33 ALA A CA 3
ATOM 4682 C C . ALA A 1 33 ? 1.741 9.738 11.141 1.00 1.51 33 ALA A C 3
ATOM 4683 O O . ALA A 1 33 ? 2.293 10.730 11.605 1.00 41.11 33 ALA A O 3
ATOM 4690 N N . ARG A 1 34 ? 1.833 8.508 11.682 1.00 53.14 34 ARG A N 3
ATOM 4691 C CA . ARG A 1 34 ? 2.535 8.230 12.954 1.00 14.42 34 ARG A CA 3
ATOM 4692 C C . ARG A 1 34 ? 4.067 8.313 12.782 1.00 14.30 34 ARG A C 3
ATOM 4693 O O . ARG A 1 34 ? 4.773 8.667 13.729 1.00 0.42 34 ARG A O 3
ATOM 4714 N N . LEU A 1 35 ? 4.559 7.954 11.568 1.00 32.22 35 LEU A N 3
ATOM 4715 C CA . LEU A 1 35 ? 5.970 8.151 11.165 1.00 61.25 35 LEU A CA 3
ATOM 4716 C C . LEU A 1 35 ? 6.324 9.641 11.281 1.00 21.22 35 LEU A C 3
ATOM 4717 O O . LEU A 1 35 ? 7.383 9.999 11.816 1.00 13.11 35 LEU A O 3
ATOM 4733 N N . GLN A 1 36 ? 5.386 10.500 10.809 1.00 12.24 36 GLN A N 3
ATOM 4734 C CA . GLN A 1 36 ? 5.541 11.958 10.883 1.00 22.44 36 GLN A CA 3
ATOM 4735 C C . GLN A 1 36 ? 5.466 12.418 12.347 1.00 64.25 36 GLN A C 3
ATOM 4736 O O . GLN A 1 36 ? 6.317 13.155 12.782 1.00 32.14 36 GLN A O 3
ATOM 4750 N N . ARG A 1 37 ? 4.481 11.904 13.117 1.00 63.24 37 ARG A N 3
ATOM 4751 C CA . ARG A 1 37 ? 4.294 12.287 14.547 1.00 14.32 37 ARG A CA 3
ATOM 4752 C C . ARG A 1 37 ? 5.538 11.935 15.395 1.00 3.04 37 ARG A C 3
ATOM 4753 O O . ARG A 1 37 ? 5.832 12.609 16.385 1.00 11.14 37 ARG A O 3
ATOM 4774 N N . ALA A 1 38 ? 6.257 10.890 14.967 1.00 2.21 38 ALA A N 3
ATOM 4775 C CA . ALA A 1 38 ? 7.512 10.453 15.591 1.00 14.42 38 ALA A CA 3
ATOM 4776 C C . ALA A 1 38 ? 8.659 11.452 15.296 1.00 32.14 38 ALA A C 3
ATOM 4777 O O . ALA A 1 38 ? 9.281 11.983 16.220 1.00 3.20 38 ALA A O 3
ATOM 4784 N N . LYS A 1 39 ? 8.908 11.702 13.996 1.00 43.13 39 LYS A N 3
ATOM 4785 C CA . LYS A 1 39 ? 10.061 12.513 13.518 1.00 63.33 39 LYS A CA 3
ATOM 4786 C C . LYS A 1 39 ? 9.844 14.043 13.662 1.00 75.43 39 LYS A C 3
ATOM 4787 O O . LYS A 1 39 ? 10.816 14.797 13.735 1.00 62.44 39 LYS A O 3
ATOM 4806 N N . ARG A 1 40 ? 8.578 14.488 13.642 1.00 2.30 40 ARG A N 3
ATOM 4807 C CA . ARG A 1 40 ? 8.207 15.922 13.727 1.00 73.20 40 ARG A CA 3
ATOM 4808 C C . ARG A 1 40 ? 8.216 16.411 15.188 1.00 5.14 40 ARG A C 3
ATOM 4809 O O . ARG A 1 40 ? 8.720 17.498 15.483 1.00 43.24 40 ARG A O 3
ATOM 4830 N N . ALA A 1 41 ? 7.630 15.601 16.094 1.00 54.31 41 ALA A N 3
ATOM 4831 C CA . ALA A 1 41 ? 7.550 15.931 17.531 1.00 0.44 41 ALA A CA 3
ATOM 4832 C C . ALA A 1 41 ? 8.894 15.633 18.222 1.00 61.41 41 ALA A C 3
ATOM 4833 O O . ALA A 1 41 ? 9.484 16.520 18.854 1.00 12.25 41 ALA A O 3
ATOM 4840 N N . GLU A 1 42 ? 9.356 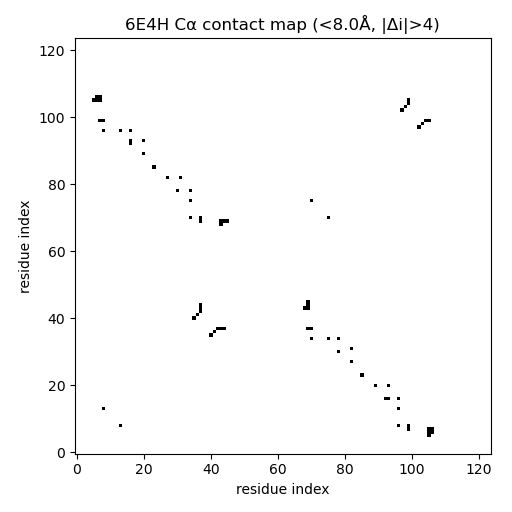14.365 18.083 1.00 5.23 42 GLU A N 3
ATOM 4841 C CA . GLU A 1 42 ? 10.617 13.853 18.694 1.00 12.11 42 GLU A CA 3
ATOM 4842 C C . GLU A 1 42 ? 10.646 13.995 20.233 1.00 75.02 42 GLU A C 3
ATOM 4843 O O . GLU A 1 42 ? 11.719 13.913 20.836 1.00 52.14 42 GLU A O 3
ATOM 4855 N N . LYS A 1 43 ? 9.465 14.159 20.856 1.00 53.50 43 LYS A N 3
ATOM 4856 C CA . LYS A 1 43 ? 9.328 14.445 22.306 1.00 62.34 43 LYS A CA 3
ATOM 4857 C C . LYS A 1 43 ? 10.017 13.370 23.190 1.00 64.45 43 LYS A C 3
ATOM 4858 O O . LYS A 1 43 ? 10.464 13.660 24.298 1.00 14.14 43 LYS A O 3
ATOM 4877 N N . ALA A 1 44 ? 10.107 12.140 22.656 1.00 4.53 44 ALA A N 3
ATOM 4878 C CA . ALA A 1 44 ? 10.619 10.972 23.385 1.00 50.12 44 ALA A CA 3
ATOM 4879 C C . ALA A 1 44 ? 11.627 10.192 22.536 1.00 21.52 44 ALA A C 3
ATOM 4880 O O . ALA A 1 44 ? 11.835 8.994 22.777 1.00 31.13 44 ALA A O 3
ATOM 4887 N N . LYS A 1 45 ? 12.283 10.884 21.571 1.00 4.23 45 LYS A N 3
ATOM 4888 C CA . LYS A 1 45 ? 13.159 10.222 20.591 1.00 13.23 45 LYS A CA 3
ATOM 4889 C C . LYS A 1 45 ? 14.391 9.612 21.274 1.00 14.22 45 LYS A C 3
ATOM 4890 O O . LYS A 1 45 ? 14.690 8.437 21.043 1.00 52.20 45 LYS A O 3
ATOM 4909 N N . ASN A 1 46 ? 15.068 10.441 22.103 1.00 0.34 46 ASN A N 3
ATOM 4910 C CA . ASN A 1 46 ? 16.229 10.056 22.940 1.00 22.33 46 ASN A CA 3
ATOM 4911 C C . ASN A 1 46 ? 17.238 9.181 22.155 1.00 64.21 46 ASN A C 3
ATOM 4912 O O . ASN A 1 46 ? 17.220 7.939 22.241 1.00 4.51 46 ASN A O 3
ATOM 4923 N N . SER A 1 47 ? 18.067 9.849 21.348 1.00 23.32 47 SER A N 3
ATOM 4924 C CA . SER A 1 47 ? 18.980 9.197 20.401 1.00 2.35 47 SER A CA 3
ATOM 4925 C C . SER A 1 47 ? 20.075 8.383 21.144 1.00 32.50 47 SER A C 3
ATOM 4926 O O . SER A 1 47 ? 20.997 8.949 21.738 1.00 14.05 47 SER A O 3
ATOM 4934 N N . LYS A 1 48 ? 19.918 7.047 21.135 1.00 45.43 48 LYS A N 3
ATOM 4935 C CA . LYS A 1 48 ? 20.853 6.095 21.772 1.00 34.15 48 LYS A CA 3
ATOM 4936 C C . LYS A 1 48 ? 21.559 5.257 20.694 1.00 3.13 48 LYS A C 3
ATOM 4937 O O . LYS A 1 48 ? 20.950 4.920 19.671 1.00 21.03 48 LYS A O 3
ATOM 4956 N N . LYS A 1 49 ? 22.833 4.917 20.946 1.00 63.52 49 LYS A N 3
ATOM 4957 C CA . LYS A 1 49 ? 23.637 4.077 20.044 1.00 11.55 49 LYS A CA 3
ATOM 4958 C C . LYS A 1 49 ? 23.367 2.589 20.315 1.00 22.44 49 LYS A C 3
ATOM 4959 O O . LYS A 1 49 ? 23.561 2.119 21.447 1.00 34.45 49 LYS A O 3
ATOM 4978 N N . ALA A 1 50 ? 22.942 1.856 19.276 1.00 70.31 50 ALA A N 3
ATOM 4979 C CA . ALA A 1 50 ? 22.738 0.403 19.352 1.00 75.34 50 ALA A CA 3
ATOM 4980 C C . ALA A 1 50 ? 24.093 -0.323 19.266 1.00 3.03 50 ALA A C 3
ATOM 4981 O O . ALA A 1 50 ? 24.891 -0.064 18.358 1.00 54.01 50 ALA A O 3
ATOM 4988 N N . ILE A 1 51 ? 24.355 -1.217 20.231 1.00 52.33 51 ILE A N 3
ATOM 4989 C CA . ILE A 1 51 ? 25.584 -2.044 20.247 1.00 21.43 51 ILE A CA 3
ATOM 4990 C C . ILE A 1 51 ? 25.414 -3.287 19.356 1.00 73.42 51 ILE A C 3
ATOM 4991 O O . ILE A 1 51 ? 26.374 -4.024 19.104 1.00 34.33 51 ILE A O 3
ATOM 5007 N N . GLU A 1 52 ? 24.167 -3.512 18.903 1.00 42.35 52 GLU A N 3
ATOM 5008 C CA . GLU A 1 52 ? 23.820 -4.611 18.009 1.00 54.43 52 GLU A CA 3
ATOM 5009 C C . GLU A 1 52 ? 24.137 -4.178 16.567 1.00 32.34 52 GLU A C 3
ATOM 5010 O O . GLU A 1 52 ? 23.265 -3.668 15.849 1.00 62.22 52 GLU A O 3
ATOM 5022 N N . ASP A 1 53 ? 25.406 -4.318 16.182 1.00 51.23 53 ASP A N 3
ATOM 5023 C CA . ASP A 1 53 ? 25.858 -4.009 14.821 1.00 23.21 53 ASP A CA 3
ATOM 5024 C C . ASP A 1 53 ? 25.335 -5.073 13.846 1.00 4.22 53 ASP A C 3
ATOM 5025 O O . ASP A 1 53 ? 25.717 -6.251 13.944 1.00 10.43 53 ASP A O 3
ATOM 5034 N N . GLY A 1 54 ? 24.452 -4.645 12.925 1.00 43.31 54 GLY A N 3
ATOM 5035 C CA . GLY A 1 54 ? 23.886 -5.514 11.889 1.00 22.30 54 GLY A CA 3
ATOM 5036 C C . GLY A 1 54 ? 24.814 -5.627 10.694 1.00 64.10 54 GLY A C 3
ATOM 5037 O O . GLY A 1 54 ? 24.450 -5.252 9.569 1.00 23.32 54 GLY A O 3
ATOM 5041 N N . VAL A 1 55 ? 26.026 -6.135 10.959 1.00 10.23 55 VAL A N 3
ATOM 5042 C CA . VAL A 1 55 ? 27.107 -6.252 9.963 1.00 34.23 55 VAL A CA 3
ATOM 5043 C C . VAL A 1 55 ? 26.700 -7.221 8.812 1.00 1.24 55 VAL A C 3
ATOM 5044 O O . VAL A 1 55 ? 26.244 -8.339 9.081 1.00 25.31 55 VAL A O 3
ATOM 5057 N N . PRO A 1 56 ? 26.778 -6.776 7.510 1.00 53.04 56 PRO A N 3
ATOM 5058 C CA . PRO A 1 56 ? 26.507 -7.656 6.349 1.00 2.14 56 PRO A CA 3
ATOM 5059 C C . PRO A 1 56 ? 27.689 -8.601 6.052 1.00 33.11 56 PRO A C 3
ATOM 5060 O O . PRO A 1 56 ? 28.820 -8.367 6.507 1.00 75.54 56 PRO A O 3
ATOM 5071 N N . GLN A 1 57 ? 27.406 -9.663 5.284 1.00 44.15 57 GLN A N 3
ATOM 5072 C CA . GLN A 1 57 ? 28.400 -10.694 4.932 1.00 63.55 57 GLN A CA 3
ATOM 5073 C C . GLN A 1 57 ? 29.369 -10.133 3.854 1.00 32.51 57 GLN A C 3
ATOM 5074 O O . GLN A 1 57 ? 28.899 -9.479 2.916 1.00 55.42 57 GLN A O 3
ATOM 5088 N N . PRO A 1 58 ? 30.721 -10.397 3.964 1.00 1.21 58 PRO A N 3
ATOM 5089 C CA . PRO A 1 58 ? 31.776 -9.680 3.173 1.00 1.03 58 PRO A CA 3
ATOM 5090 C C . PRO A 1 58 ? 31.631 -9.809 1.643 1.00 11.33 58 PRO A C 3
ATOM 5091 O O . PRO A 1 58 ? 31.762 -8.815 0.915 1.00 34.05 58 PRO A O 3
ATOM 5102 N N . GLU A 1 59 ? 31.367 -11.030 1.159 1.00 34.34 59 GLU A N 3
ATOM 5103 C CA . GLU A 1 59 ? 31.223 -11.291 -0.290 1.00 11.11 59 GLU A CA 3
ATOM 5104 C C . GLU A 1 59 ? 30.003 -12.183 -0.542 1.00 61.10 59 GLU A C 3
ATOM 5105 O O . GLU A 1 59 ? 29.118 -11.838 -1.340 1.00 73.15 59 GLU A O 3
ATOM 5117 N N . ALA A 1 60 ? 29.967 -13.337 0.145 1.00 75.24 60 ALA A N 3
ATOM 5118 C CA . ALA A 1 60 ? 28.836 -14.266 0.080 1.00 24.02 60 ALA A CA 3
ATOM 5119 C C . ALA A 1 60 ? 27.700 -13.762 0.983 1.00 40.30 60 ALA A C 3
ATOM 5120 O O . ALA A 1 60 ? 27.516 -14.238 2.100 1.00 64.13 60 ALA A O 3
ATOM 5127 N N . LEU A 1 61 ? 26.987 -12.741 0.505 1.00 43.12 61 LEU A N 3
ATOM 5128 C CA . LEU A 1 61 ? 25.882 -12.111 1.240 1.00 60.20 61 LEU A CA 3
ATOM 5129 C C . LEU A 1 61 ? 24.584 -12.865 0.928 1.00 14.21 61 LEU A C 3
ATOM 5130 O O . LEU A 1 61 ? 23.845 -13.260 1.838 1.00 44.25 61 LEU A O 3
ATOM 5146 N N . GLU A 1 62 ? 24.344 -13.084 -0.367 1.00 61.13 62 GLU A N 3
ATOM 5147 C CA . GLU A 1 62 ? 23.177 -13.812 -0.874 1.00 52.12 62 GLU A CA 3
ATOM 5148 C C . GLU A 1 62 ? 23.657 -15.017 -1.740 1.00 11.33 62 GLU A C 3
ATOM 5149 O O . GLU A 1 62 ? 23.587 -14.981 -2.987 1.00 13.00 62 GLU A O 3
ATOM 5161 N N . MET B 1 1 ? -1.215 -6.200 21.729 1.00 62.21 1 MET B N 3
ATOM 5162 C CA . MET B 1 1 ? 0.116 -6.869 21.698 1.00 14.53 1 MET B CA 3
ATOM 5163 C C . MET B 1 1 ? 1.141 -6.050 20.882 1.00 72.12 1 MET B C 3
ATOM 5164 O O . MET B 1 1 ? 2.348 -6.250 21.033 1.00 35.34 1 MET B O 3
ATOM 5180 N N . GLU B 1 2 ? 0.656 -5.128 20.016 1.00 51.42 2 GLU B N 3
ATOM 5181 C CA . GLU B 1 2 ? 1.516 -4.344 19.093 1.00 74.31 2 GLU B CA 3
ATOM 5182 C C . GLU B 1 2 ? 1.510 -2.844 19.422 1.00 25.40 2 GLU B C 3
ATOM 5183 O O . GLU B 1 2 ? 2.424 -2.123 18.996 1.00 11.15 2 GLU B O 3
ATOM 5195 N N . GLU B 1 3 ? 0.485 -2.381 20.169 1.00 41.55 3 GLU B N 3
ATOM 5196 C CA . GLU B 1 3 ? 0.310 -0.947 20.516 1.00 64.33 3 GLU B CA 3
ATOM 5197 C C . GLU B 1 3 ? 1.561 -0.376 21.235 1.00 3.23 3 GLU B C 3
ATOM 5198 O O . GLU B 1 3 ? 2.101 -1.004 22.149 1.00 22.51 3 GLU B O 3
ATOM 5210 N N . LEU B 1 4 ? 2.029 0.803 20.782 1.00 11.02 4 LEU B N 3
ATOM 5211 C CA . LEU B 1 4 ? 3.265 1.434 21.298 1.00 22.23 4 LEU B CA 3
ATOM 5212 C C . LEU B 1 4 ? 2.995 2.177 22.620 1.00 14.45 4 LEU B C 3
ATOM 5213 O O . LEU B 1 4 ? 1.899 2.706 22.826 1.00 53.45 4 LEU B O 3
ATOM 5229 N N . SER B 1 5 ? 4.020 2.204 23.499 1.00 13.13 5 SER B N 3
ATOM 5230 C CA . SER B 1 5 ? 3.968 2.860 24.827 1.00 44.20 5 SER B CA 3
ATOM 5231 C C . SER B 1 5 ? 3.899 4.394 24.707 1.00 63.42 5 SER B C 3
ATOM 5232 O O . SER B 1 5 ? 3.410 5.076 25.618 1.00 75.42 5 SER B O 3
ATOM 5240 N N . GLY B 1 6 ? 4.395 4.919 23.572 1.00 53.33 6 GLY B N 3
ATOM 5241 C CA . GLY B 1 6 ? 4.438 6.362 23.318 1.00 13.14 6 GLY B CA 3
ATOM 5242 C C . GLY B 1 6 ? 5.766 6.806 22.746 1.00 13.13 6 GLY B C 3
ATOM 5243 O O . GLY B 1 6 ? 5.886 7.935 22.256 1.00 25.22 6 GLY B O 3
ATOM 5247 N N . LYS B 1 7 ? 6.774 5.921 22.830 1.00 2.53 7 LYS B N 3
ATOM 5248 C CA . LYS B 1 7 ? 8.096 6.152 22.237 1.00 72.22 7 LYS B CA 3
ATOM 5249 C C . LYS B 1 7 ? 7.995 6.027 20.702 1.00 74.44 7 LYS B C 3
ATOM 5250 O O . LYS B 1 7 ? 7.180 5.235 20.202 1.00 33.54 7 LYS B O 3
ATOM 5269 N N . PRO B 1 8 ? 8.815 6.806 19.934 1.00 74.44 8 PRO B N 3
ATOM 5270 C CA . PRO B 1 8 ? 8.860 6.720 18.449 1.00 50.14 8 PRO B CA 3
ATOM 5271 C C . PRO B 1 8 ? 9.420 5.361 17.960 1.00 15.35 8 PRO B C 3
ATOM 5272 O O . PRO B 1 8 ? 10.035 4.609 18.734 1.00 74.43 8 PRO B O 3
ATOM 5283 N N . LEU B 1 9 ? 9.196 5.066 16.675 1.00 45.04 9 LEU B N 3
ATOM 5284 C CA . LEU B 1 9 ? 9.767 3.878 16.013 1.00 52.31 9 LEU B CA 3
ATOM 5285 C C . LEU B 1 9 ? 11.315 3.996 15.920 1.00 64.35 9 LEU B C 3
ATOM 5286 O O . LEU B 1 9 ? 11.851 5.105 15.759 1.00 54.01 9 LEU B O 3
ATOM 5302 N N . SER B 1 10 ? 12.015 2.857 16.078 1.00 20.13 10 SER B N 3
ATOM 5303 C CA . SER B 1 10 ? 13.493 2.774 15.996 1.00 63.51 10 SER B CA 3
ATOM 5304 C C . SER B 1 10 ? 13.985 2.982 14.545 1.00 10.20 10 SER B C 3
ATOM 5305 O O . SER B 1 10 ? 13.169 3.144 13.626 1.00 33.33 10 SER B O 3
ATOM 5313 N N . TYR B 1 11 ? 15.328 2.986 14.353 1.00 43.14 11 TYR B N 3
ATOM 5314 C CA . TYR B 1 11 ? 15.954 3.185 13.031 1.00 4.24 11 TYR B CA 3
ATOM 5315 C C . TYR B 1 11 ? 15.469 2.117 12.043 1.00 41.53 11 TYR B C 3
ATOM 5316 O O . TYR B 1 11 ? 14.937 2.450 10.986 1.00 10.31 11 TYR B O 3
ATOM 5334 N N . ALA B 1 12 ? 15.630 0.840 12.438 1.00 3.03 12 ALA B N 3
ATOM 5335 C CA . ALA B 1 12 ? 15.246 -0.322 11.615 1.00 42.11 12 ALA B CA 3
ATOM 5336 C C . ALA B 1 12 ? 13.734 -0.348 11.320 1.00 61.32 12 ALA B C 3
ATOM 5337 O O . ALA B 1 12 ? 13.312 -0.819 10.259 1.00 24.50 12 ALA B O 3
ATOM 5344 N N . GLU B 1 13 ? 12.931 0.164 12.279 1.00 2.34 13 GLU B N 3
ATOM 5345 C CA . GLU B 1 13 ? 11.469 0.282 12.131 1.00 22.21 13 GLU B CA 3
ATOM 5346 C C . GLU B 1 13 ? 11.120 1.356 11.091 1.00 24.33 13 GLU B C 3
ATOM 5347 O O . GLU B 1 13 ? 10.220 1.170 10.275 1.00 44.54 13 GLU B O 3
ATOM 5359 N N . LYS B 1 14 ? 11.873 2.461 11.119 1.00 35.34 14 LYS B N 3
ATOM 5360 C CA . LYS B 1 14 ? 11.713 3.577 10.173 1.00 43.34 14 LYS B CA 3
ATOM 5361 C C . LYS B 1 14 ? 12.153 3.159 8.764 1.00 2.33 14 LYS B C 3
ATOM 5362 O O . LYS B 1 14 ? 11.551 3.589 7.775 1.00 33.10 14 LYS B O 3
ATOM 5381 N N . GLU B 1 15 ? 13.182 2.293 8.693 1.00 32.22 15 GLU B N 3
ATOM 5382 C CA . GLU B 1 15 ? 13.689 1.775 7.418 1.00 14.53 15 GLU B CA 3
ATOM 5383 C C . GLU B 1 15 ? 12.629 0.905 6.745 1.00 12.40 15 GLU B C 3
ATOM 5384 O O . GLU B 1 15 ? 12.232 1.176 5.606 1.00 30.12 15 GLU B O 3
ATOM 5396 N N . LYS B 1 16 ? 12.149 -0.111 7.487 1.00 54.12 16 LYS B N 3
ATOM 5397 C CA . LYS B 1 16 ? 11.130 -1.045 6.978 1.00 11.41 16 LYS B CA 3
ATOM 5398 C C . LYS B 1 16 ? 9.821 -0.314 6.640 1.00 61.43 16 LYS B C 3
ATOM 5399 O O . LYS B 1 16 ? 9.100 -0.735 5.739 1.00 22.22 16 LYS B O 3
ATOM 5418 N N . LEU B 1 17 ? 9.545 0.785 7.373 1.00 74.21 17 LEU B N 3
ATOM 5419 C CA . LEU B 1 17 ? 8.323 1.577 7.203 1.00 33.31 17 LEU B CA 3
ATOM 5420 C C . LEU B 1 17 ? 8.381 2.436 5.924 1.00 0.51 17 LEU B C 3
ATOM 5421 O O . LEU B 1 17 ? 7.408 2.469 5.174 1.00 22.50 17 LEU B O 3
ATOM 5437 N N . LYS B 1 18 ? 9.525 3.113 5.673 1.00 60.21 18 LYS B N 3
ATOM 5438 C CA . LYS B 1 18 ? 9.664 4.009 4.499 1.00 11.02 18 LYS B CA 3
ATOM 5439 C C . LYS B 1 18 ? 9.650 3.197 3.189 1.00 3.21 18 LYS B C 3
ATOM 5440 O O . LYS B 1 18 ? 9.044 3.620 2.191 1.00 32.33 18 LYS B O 3
ATOM 5459 N N . GLU B 1 19 ? 10.300 2.013 3.213 1.00 64.24 19 GLU B N 3
ATOM 5460 C CA . GLU B 1 19 ? 10.332 1.101 2.056 1.00 14.14 19 GLU B CA 3
ATOM 5461 C C . GLU B 1 19 ? 9.001 0.349 1.924 1.00 3.32 19 GLU B C 3
ATOM 5462 O O . GLU B 1 19 ? 8.656 -0.075 0.830 1.00 60.41 19 GLU B O 3
ATOM 5474 N N . LYS B 1 20 ? 8.259 0.196 3.055 1.00 64.30 20 LYS B N 3
ATOM 5475 C CA . LYS B 1 20 ? 6.857 -0.283 3.033 1.00 63.42 20 LYS B CA 3
ATOM 5476 C C . LYS B 1 20 ? 5.977 0.684 2.236 1.00 0.40 20 LYS B C 3
ATOM 5477 O O . LYS B 1 20 ? 5.269 0.253 1.327 1.00 5.21 20 LYS B O 3
ATOM 5496 N N . LEU B 1 21 ? 6.061 1.992 2.584 1.00 61.30 21 LEU B N 3
ATOM 5497 C CA . LEU B 1 21 ? 5.255 3.050 1.950 1.00 31.10 21 LEU B CA 3
ATOM 5498 C C . LEU B 1 21 ? 5.504 3.069 0.436 1.00 51.33 21 LEU B C 3
ATOM 5499 O O . LEU B 1 21 ? 4.562 3.112 -0.345 1.00 13.44 21 LEU B O 3
ATOM 5515 N N . ALA B 1 22 ? 6.793 2.974 0.064 1.00 63.41 22 ALA B N 3
ATOM 5516 C CA . ALA B 1 22 ? 7.243 2.959 -1.337 1.00 71.12 22 ALA B CA 3
ATOM 5517 C C . ALA B 1 22 ? 6.796 1.686 -2.080 1.00 22.42 22 ALA B C 3
ATOM 5518 O O . ALA B 1 22 ? 6.397 1.756 -3.248 1.00 12.22 22 ALA B O 3
ATOM 5525 N N . PHE B 1 23 ? 6.885 0.538 -1.393 1.00 42.13 23 PHE B N 3
ATOM 5526 C CA . PHE B 1 23 ? 6.568 -0.789 -1.966 1.00 31.33 23 PHE B CA 3
ATOM 5527 C C . PHE B 1 23 ? 5.071 -0.897 -2.303 1.00 14.02 23 PHE B C 3
ATOM 5528 O O . PHE B 1 23 ? 4.698 -1.216 -3.446 1.00 11.33 23 PHE B O 3
ATOM 5545 N N . LEU B 1 24 ? 4.229 -0.611 -1.297 1.00 34.11 24 LEU B N 3
ATOM 5546 C CA . LEU B 1 24 ? 2.773 -0.671 -1.447 1.00 15.31 24 LEU B CA 3
ATOM 5547 C C . LEU B 1 24 ? 2.275 0.421 -2.415 1.00 73.24 24 LEU B C 3
ATOM 5548 O O . LEU B 1 24 ? 1.276 0.221 -3.084 1.00 14.13 24 LEU B O 3
ATOM 5564 N N . LYS B 1 25 ? 2.996 1.576 -2.459 1.00 73.15 25 LYS B N 3
ATOM 5565 C CA . LYS B 1 25 ? 2.699 2.707 -3.373 1.00 54.21 25 LYS B CA 3
ATOM 5566 C C . LYS B 1 25 ? 2.889 2.322 -4.845 1.00 45.22 25 LYS B C 3
ATOM 5567 O O . LYS B 1 25 ? 1.984 2.529 -5.664 1.00 64.32 25 LYS B O 3
ATOM 5586 N N . LYS B 1 26 ? 4.083 1.786 -5.167 1.00 61.54 26 LYS B N 3
ATOM 5587 C CA . LYS B 1 26 ? 4.453 1.466 -6.554 1.00 4.12 26 LYS B CA 3
ATOM 5588 C C . LYS B 1 26 ? 3.526 0.366 -7.099 1.00 63.15 26 LYS B C 3
ATOM 5589 O O . LYS B 1 26 ? 3.018 0.475 -8.222 1.00 73.22 26 LYS B O 3
ATOM 5608 N N . GLU B 1 27 ? 3.267 -0.672 -6.265 1.00 31.03 27 GLU B N 3
ATOM 5609 C CA . GLU B 1 27 ? 2.406 -1.793 -6.660 1.00 74.34 27 GLU B CA 3
ATOM 5610 C C . GLU B 1 27 ? 0.945 -1.338 -6.741 1.00 1.30 27 GLU B C 3
ATOM 5611 O O . GLU B 1 27 ? 0.233 -1.805 -7.594 1.00 52.40 27 GLU B O 3
ATOM 5623 N N . TYR B 1 28 ? 0.535 -0.384 -5.858 1.00 52.24 28 TYR B N 3
ATOM 5624 C CA . TYR B 1 28 ? -0.826 0.203 -5.860 1.00 44.03 28 TYR B CA 3
ATOM 5625 C C . TYR B 1 28 ? -1.113 0.836 -7.219 1.00 53.40 28 TYR B C 3
ATOM 5626 O O . TYR B 1 28 ? -2.106 0.518 -7.848 1.00 71.41 28 TYR B O 3
ATOM 5644 N N . SER B 1 29 ? -0.193 1.707 -7.662 1.00 24.24 29 SER B N 3
ATOM 5645 C CA . SER B 1 29 ? -0.333 2.456 -8.920 1.00 31.52 29 SER B CA 3
ATOM 5646 C C . SER B 1 29 ? -0.413 1.501 -10.130 1.00 55.23 29 SER B C 3
ATOM 5647 O O . SER B 1 29 ? -1.304 1.636 -10.976 1.00 40.30 29 SER B O 3
ATOM 5655 N N . ARG B 1 30 ? 0.494 0.501 -10.150 1.00 24.54 30 ARG B N 3
ATOM 5656 C CA . ARG B 1 30 ? 0.601 -0.488 -11.245 1.00 63.14 30 ARG B CA 3
ATOM 5657 C C . ARG B 1 30 ? -0.609 -1.444 -11.283 1.00 14.14 30 ARG B C 3
ATOM 5658 O O . ARG B 1 30 ? -1.220 -1.651 -12.343 1.00 41.13 30 ARG B O 3
ATOM 5679 N N . THR B 1 31 ? -0.935 -2.035 -10.123 1.00 21.03 31 THR B N 3
ATOM 5680 C CA . THR B 1 31 ? -1.943 -3.101 -10.028 1.00 12.03 31 THR B CA 3
ATOM 5681 C C . THR B 1 31 ? -3.374 -2.544 -10.093 1.00 14.53 31 THR B C 3
ATOM 5682 O O . THR B 1 31 ? -4.285 -3.256 -10.524 1.00 52.25 31 THR B O 3
ATOM 5693 N N . LEU B 1 32 ? -3.566 -1.288 -9.644 1.00 23.44 32 LEU B N 3
ATOM 5694 C CA . LEU B 1 32 ? -4.840 -0.571 -9.834 1.00 40.02 32 LEU B CA 3
ATOM 5695 C C . LEU B 1 32 ? -5.005 -0.265 -11.326 1.00 73.50 32 LEU B C 3
ATOM 5696 O O . LEU B 1 32 ? -6.076 -0.494 -11.878 1.00 5.40 32 LEU B O 3
ATOM 5712 N N . ALA B 1 33 ? -3.913 0.219 -11.968 1.00 71.34 33 ALA B N 3
ATOM 5713 C CA . ALA B 1 33 ? -3.901 0.534 -13.411 1.00 3.54 33 ALA B CA 3
ATOM 5714 C C . ALA B 1 33 ? -4.330 -0.678 -14.263 1.00 64.12 33 ALA B C 3
ATOM 5715 O O . ALA B 1 33 ? -5.208 -0.554 -15.110 1.00 1.25 33 ALA B O 3
ATOM 5722 N N . ARG B 1 34 ? -3.721 -1.849 -13.984 1.00 15.24 34 ARG B N 3
ATOM 5723 C CA . ARG B 1 34 ? -3.971 -3.094 -14.744 1.00 34.42 34 ARG B CA 3
ATOM 5724 C C . ARG B 1 34 ? -5.352 -3.695 -14.403 1.00 60.13 34 ARG B C 3
ATOM 5725 O O . ARG B 1 34 ? -5.961 -4.354 -15.250 1.00 14.12 34 ARG B O 3
ATOM 5746 N N . LEU B 1 35 ? -5.810 -3.485 -13.141 1.00 41.34 35 LEU B N 3
ATOM 5747 C CA . LEU B 1 35 ? -7.186 -3.815 -12.700 1.00 45.24 35 LEU B CA 3
ATOM 5748 C C . LEU B 1 35 ? -8.194 -3.070 -13.583 1.00 4.42 35 LEU B C 3
ATOM 5749 O O . LEU B 1 35 ? -9.177 -3.658 -14.058 1.00 34.33 35 LEU B O 3
ATOM 5765 N N . GLN B 1 36 ? -7.898 -1.772 -13.834 1.00 43.31 36 GLN B N 3
ATOM 5766 C CA . GLN B 1 36 ? -8.726 -0.925 -14.697 1.00 54.54 36 GLN B CA 3
ATOM 5767 C C . GLN B 1 36 ? -8.633 -1.409 -16.152 1.00 54.02 36 GLN B C 3
ATOM 5768 O O . GLN B 1 36 ? -9.645 -1.575 -16.787 1.00 43.02 36 GLN B O 3
ATOM 5782 N N . ARG B 1 37 ? -7.407 -1.702 -16.643 1.00 54.25 37 ARG B N 3
ATOM 5783 C CA . ARG B 1 37 ? -7.191 -2.163 -18.045 1.00 2.13 37 ARG B CA 3
ATOM 5784 C C . ARG B 1 37 ? -7.942 -3.481 -18.336 1.00 22.21 37 ARG B C 3
ATOM 5785 O O . ARG B 1 37 ? -8.350 -3.733 -19.473 1.00 21.14 37 ARG B O 3
ATOM 5806 N N . ALA B 1 38 ? -8.124 -4.293 -17.288 1.00 44.24 38 ALA B N 3
ATOM 5807 C CA . ALA B 1 38 ? -8.882 -5.548 -17.356 1.00 41.04 38 ALA B CA 3
ATOM 5808 C C . ALA B 1 38 ? -10.397 -5.270 -17.498 1.00 1.11 38 ALA B C 3
ATOM 5809 O O . ALA B 1 38 ? -11.032 -5.733 -18.450 1.00 11.42 38 ALA B O 3
ATOM 5816 N N . LYS B 1 39 ? -10.952 -4.493 -16.547 1.00 15.23 39 LYS B N 3
ATOM 5817 C CA . LYS B 1 39 ? -12.415 -4.244 -16.437 1.00 42.21 39 LYS B CA 3
ATOM 5818 C C . LYS B 1 39 ? -12.950 -3.198 -17.448 1.00 53.20 39 LYS B C 3
ATOM 5819 O O . LYS B 1 39 ? -14.139 -3.211 -17.784 1.00 4.35 39 LYS B O 3
ATOM 5838 N N . ARG B 1 40 ? -12.085 -2.268 -17.875 1.00 12.13 40 ARG B N 3
ATOM 5839 C CA . ARG B 1 40 ? -12.444 -1.177 -18.812 1.00 21.33 40 ARG B CA 3
ATOM 5840 C C . ARG B 1 40 ? -12.444 -1.677 -20.268 1.00 12.41 40 ARG B C 3
ATOM 5841 O O . ARG B 1 40 ? -13.358 -1.367 -21.037 1.00 22.53 40 ARG B O 3
ATOM 5862 N N . ALA B 1 41 ? -11.386 -2.430 -20.643 1.00 41.25 41 ALA B N 3
ATOM 5863 C CA . ALA B 1 41 ? -11.236 -2.980 -22.003 1.00 43.55 41 ALA B CA 3
ATOM 5864 C C . ALA B 1 41 ? -12.139 -4.209 -22.188 1.00 62.11 41 ALA B C 3
ATOM 5865 O O . ALA B 1 41 ? -12.968 -4.243 -23.110 1.00 41.34 41 ALA B O 3
ATOM 5872 N N . GLU B 1 42 ? -11.958 -5.212 -21.285 1.00 21.33 42 GLU B N 3
ATOM 5873 C CA . GLU B 1 42 ? -12.663 -6.524 -21.330 1.00 52.12 42 GLU B CA 3
ATOM 5874 C C . GLU B 1 42 ? -12.439 -7.256 -22.678 1.00 71.42 42 GLU B C 3
ATOM 5875 O O . GLU B 1 42 ? -13.241 -8.114 -23.070 1.00 33.32 42 GLU B O 3
ATOM 5887 N N . LYS B 1 43 ? -11.308 -6.913 -23.345 1.00 25.13 43 LYS B N 3
ATOM 5888 C CA . LYS B 1 43 ? -10.853 -7.477 -24.649 1.00 53.01 43 LYS B CA 3
ATOM 5889 C C . LYS B 1 43 ? -10.958 -9.018 -24.679 1.00 52.54 43 LYS B C 3
ATOM 5890 O O . LYS B 1 43 ? -11.317 -9.621 -25.693 1.00 43.34 43 LYS B O 3
ATOM 5909 N N . ALA B 1 44 ? -10.667 -9.614 -23.529 1.00 52.54 44 ALA B N 3
ATOM 5910 C CA . ALA B 1 44 ? -10.811 -11.023 -23.268 1.00 0.31 44 ALA B CA 3
ATOM 5911 C C . ALA B 1 44 ? -11.792 -11.117 -22.104 1.00 71.25 44 ALA B C 3
ATOM 5912 O O . ALA B 1 44 ? -11.401 -10.953 -20.954 1.00 41.30 44 ALA B O 3
ATOM 5919 N N . LYS B 1 45 ? -13.084 -11.185 -22.444 1.00 3.32 45 LYS B N 3
ATOM 5920 C CA . LYS B 1 45 ? -14.184 -11.342 -21.466 1.00 74.41 45 LYS B CA 3
ATOM 5921 C C . LYS B 1 45 ? -13.945 -12.576 -20.564 1.00 24.20 45 LYS B C 3
ATOM 5922 O O . LYS B 1 45 ? -14.075 -12.486 -19.330 1.00 2.14 45 LYS B O 3
ATOM 5941 N N . ASN B 1 46 ? -13.575 -13.703 -21.223 1.00 31.34 46 ASN B N 3
ATOM 5942 C CA . ASN B 1 46 ? -13.299 -15.002 -20.581 1.00 11.20 46 ASN B CA 3
ATOM 5943 C C . ASN B 1 46 ? -14.408 -15.419 -19.600 1.00 64.42 46 ASN B C 3
ATOM 5944 O O . ASN B 1 46 ? -14.140 -15.992 -18.534 1.00 63.35 46 ASN B O 3
ATOM 5955 N N . SER B 1 47 ? -15.663 -15.139 -20.008 1.00 40.11 47 SER B N 3
ATOM 5956 C CA . SER B 1 47 ? -16.859 -15.545 -19.274 1.00 33.54 47 SER B CA 3
ATOM 5957 C C . SER B 1 47 ? -17.009 -17.081 -19.351 1.00 63.30 47 SER B C 3
ATOM 5958 O O . SER B 1 47 ? -17.639 -17.633 -20.267 1.00 53.21 47 SER B O 3
ATOM 5966 N N . LYS B 1 48 ? -16.362 -17.746 -18.396 1.00 21.12 48 LYS B N 3
ATOM 5967 C CA . LYS B 1 48 ? -16.250 -19.197 -18.324 1.00 54.43 48 LYS B CA 3
ATOM 5968 C C . LYS B 1 48 ? -16.142 -19.574 -16.843 1.00 0.42 48 LYS B C 3
ATOM 5969 O O . LYS B 1 48 ? -15.191 -19.170 -16.155 1.00 64.20 48 LYS B O 3
ATOM 5988 N N . LYS B 1 49 ? -17.139 -20.316 -16.365 1.00 22.32 49 LYS B N 3
ATOM 5989 C CA . LYS B 1 49 ? -17.320 -20.607 -14.946 1.00 63.32 49 LYS B CA 3
ATOM 5990 C C . LYS B 1 49 ? -16.335 -21.693 -14.478 1.00 35.54 49 LYS B C 3
ATOM 5991 O O . LYS B 1 49 ? -16.208 -22.745 -15.114 1.00 44.25 49 LYS B O 3
ATOM 6010 N N . ALA B 1 50 ? -15.655 -21.422 -13.361 1.00 65.22 50 ALA B N 3
ATOM 6011 C CA . ALA B 1 50 ? -14.694 -22.352 -12.762 1.00 21.13 50 ALA B CA 3
ATOM 6012 C C . ALA B 1 50 ? -15.457 -23.456 -12.016 1.00 12.00 50 ALA B C 3
ATOM 6013 O O . ALA B 1 50 ? -16.241 -23.166 -11.107 1.00 21.24 50 ALA B O 3
ATOM 6020 N N . ILE B 1 51 ? -15.217 -24.716 -12.414 1.00 1.11 51 ILE B N 3
ATOM 6021 C CA . ILE B 1 51 ? -15.927 -25.900 -11.863 1.00 62.25 51 ILE B CA 3
ATOM 6022 C C . ILE B 1 51 ? -15.499 -26.235 -10.415 1.00 54.33 51 ILE B C 3
ATOM 6023 O O . ILE B 1 51 ? -16.080 -27.111 -9.772 1.00 53.21 51 ILE B O 3
ATOM 6039 N N . GLU B 1 52 ? -14.464 -25.538 -9.935 1.00 13.14 52 GLU B N 3
ATOM 6040 C CA . GLU B 1 52 ? -13.953 -25.649 -8.561 1.00 20.22 52 GLU B CA 3
ATOM 6041 C C . GLU B 1 52 ? -14.728 -24.711 -7.612 1.00 53.40 52 GLU B C 3
ATOM 6042 O O . GLU B 1 52 ? -15.230 -23.662 -8.036 1.00 45.21 52 GLU B O 3
ATOM 6054 N N . ASP B 1 53 ? -14.808 -25.095 -6.327 1.00 34.34 53 ASP B N 3
ATOM 6055 C CA . ASP B 1 53 ? -15.400 -24.263 -5.251 1.00 74.44 53 ASP B CA 3
ATOM 6056 C C . ASP B 1 53 ? -14.383 -24.114 -4.113 1.00 22.31 53 ASP B C 3
ATOM 6057 O O . ASP B 1 53 ? -13.648 -25.061 -3.809 1.00 71.43 53 ASP B O 3
ATOM 6066 N N . GLY B 1 54 ? -14.357 -22.920 -3.485 1.00 34.42 54 GLY B N 3
ATOM 6067 C CA . GLY B 1 54 ? -13.522 -22.644 -2.306 1.00 1.11 54 GLY B CA 3
ATOM 6068 C C . GLY B 1 54 ? -14.374 -22.319 -1.091 1.00 4.32 54 GLY B C 3
ATOM 6069 O O . GLY B 1 54 ? -14.042 -21.412 -0.312 1.00 4.55 54 GLY B O 3
ATOM 6073 N N . VAL B 1 55 ? -15.492 -23.067 -0.945 1.00 3.33 55 VAL B N 3
ATOM 6074 C CA . VAL B 1 55 ? -16.474 -22.865 0.139 1.00 51.42 55 VAL B CA 3
ATOM 6075 C C . VAL B 1 55 ? -15.821 -23.108 1.535 1.00 70.43 55 VAL B C 3
ATOM 6076 O O . VAL B 1 55 ? -15.192 -24.153 1.749 1.00 35.31 55 VAL B O 3
ATOM 6089 N N . PRO B 1 56 ? -15.908 -22.120 2.492 1.00 63.54 56 PRO B N 3
ATOM 6090 C CA . PRO B 1 56 ? -15.361 -22.287 3.855 1.00 33.32 56 PRO B CA 3
ATOM 6091 C C . PRO B 1 56 ? -16.294 -23.112 4.760 1.00 42.11 56 PRO B C 3
ATOM 6092 O O . PRO B 1 56 ? -17.420 -23.457 4.373 1.00 4.44 56 PRO B O 3
ATOM 6103 N N . GLN B 1 57 ? -15.798 -23.437 5.959 1.00 12.31 57 GLN B N 3
ATOM 6104 C CA . GLN B 1 57 ? -16.602 -24.071 7.010 1.00 41.35 57 GLN B CA 3
ATOM 6105 C C . GLN B 1 57 ? -17.442 -22.964 7.691 1.00 21.24 57 GLN B C 3
ATOM 6106 O O . GLN B 1 57 ? -16.861 -22.010 8.207 1.00 44.22 57 GLN B O 3
ATOM 6120 N N . PRO B 1 58 ? -18.812 -23.059 7.682 1.00 52.42 58 PRO B N 3
ATOM 6121 C CA . PRO B 1 58 ? -19.721 -22.018 8.261 1.00 4.21 58 PRO B CA 3
ATOM 6122 C C . PRO B 1 58 ? -19.433 -21.713 9.745 1.00 4.24 58 PRO B C 3
ATOM 6123 O O . PRO B 1 58 ? -19.578 -20.568 10.190 1.00 73.51 58 PRO B O 3
ATOM 6134 N N . GLU B 1 59 ? -19.027 -22.746 10.496 1.00 1.33 59 GLU B N 3
ATOM 6135 C CA . GLU B 1 59 ? -18.685 -22.609 11.924 1.00 42.42 59 GLU B CA 3
ATOM 6136 C C . GLU B 1 59 ? -17.613 -23.651 12.330 1.00 2.42 59 GLU B C 3
ATOM 6137 O O . GLU B 1 59 ? -16.452 -23.288 12.577 1.00 34.01 59 GLU B O 3
ATOM 6149 N N . ALA B 1 60 ? -18.028 -24.939 12.363 1.00 54.12 60 ALA B N 3
ATOM 6150 C CA . ALA B 1 60 ? -17.205 -26.079 12.830 1.00 33.20 60 ALA B CA 3
ATOM 6151 C C . ALA B 1 60 ? -16.661 -25.834 14.260 1.00 33.02 60 ALA B C 3
ATOM 6152 O O . ALA B 1 60 ? -15.475 -25.528 14.455 1.00 5.42 60 ALA B O 3
ATOM 6159 N N . LEU B 1 61 ? -17.558 -25.917 15.258 1.00 55.12 61 LEU B N 3
ATOM 6160 C CA . LEU B 1 61 ? -17.237 -25.606 16.673 1.00 70.21 61 LEU B CA 3
ATOM 6161 C C . LEU B 1 61 ? -17.520 -26.835 17.561 1.00 72.32 61 LEU B C 3
ATOM 6162 O O . LEU B 1 61 ? -18.272 -27.734 17.163 1.00 13.24 61 LEU B O 3
ATOM 6178 N N . GLU B 1 62 ? -16.884 -26.857 18.749 1.00 31.22 62 GLU B N 3
ATOM 6179 C CA . GLU B 1 62 ? -17.097 -27.883 19.784 1.00 74.34 62 GLU B CA 3
ATOM 6180 C C . GLU B 1 62 ? -18.600 -27.953 20.214 1.00 60.32 62 GLU B C 3
ATOM 6181 O O . GLU B 1 62 ? -19.137 -26.953 20.742 1.00 63.03 62 GLU B O 3
ATOM 6193 N N . MET A 1 1 ? 4.321 -14.152 -11.414 1.00 60.13 1 MET A N 4
ATOM 6194 C CA . MET A 1 1 ? 3.271 -14.397 -10.395 1.00 42.35 1 MET A CA 4
ATOM 6195 C C . MET A 1 1 ? 1.960 -14.833 -11.080 1.00 65.22 1 MET A C 4
ATOM 6196 O O . MET A 1 1 ? 1.932 -15.028 -12.308 1.00 74.25 1 MET A O 4
ATOM 6212 N N . GLU A 1 2 ? 0.881 -15.003 -10.279 1.00 31.32 2 GLU A N 4
ATOM 6213 C CA . GLU A 1 2 ? -0.471 -15.315 -10.797 1.00 50.21 2 GLU A CA 4
ATOM 6214 C C . GLU A 1 2 ? -1.045 -14.069 -11.497 1.00 73.42 2 GLU A C 4
ATOM 6215 O O . GLU A 1 2 ? -1.674 -13.208 -10.867 1.00 20.23 2 GLU A O 4
ATOM 6227 N N . GLU A 1 3 ? -0.751 -13.959 -12.795 1.00 51.01 3 GLU A N 4
ATOM 6228 C CA . GLU A 1 3 ? -1.047 -12.768 -13.614 1.00 4.50 3 GLU A CA 4
ATOM 6229 C C . GLU A 1 3 ? -1.787 -13.193 -14.891 1.00 33.42 3 GLU A C 4
ATOM 6230 O O . GLU A 1 3 ? -1.643 -14.336 -15.357 1.00 70.25 3 GLU A O 4
ATOM 6242 N N . LEU A 1 4 ? -2.572 -12.252 -15.441 1.00 24.15 4 LEU A N 4
ATOM 6243 C CA . LEU A 1 4 ? -3.539 -12.515 -16.518 1.00 43.02 4 LEU A CA 4
ATOM 6244 C C . LEU A 1 4 ? -2.791 -12.797 -17.830 1.00 15.04 4 LEU A C 4
ATOM 6245 O O . LEU A 1 4 ? -2.176 -11.900 -18.402 1.00 40.53 4 LEU A O 4
ATOM 6261 N N . SER A 1 5 ? -2.792 -14.063 -18.246 1.00 13.51 5 SER A N 4
ATOM 6262 C CA . SER A 1 5 ? -2.194 -14.503 -19.516 1.00 51.43 5 SER A CA 4
ATOM 6263 C C . SER A 1 5 ? -3.314 -14.738 -20.543 1.00 64.34 5 SER A C 4
ATOM 6264 O O . SER A 1 5 ? -3.996 -15.766 -20.490 1.00 32.01 5 SER A O 4
ATOM 6272 N N . GLY A 1 6 ? -3.532 -13.751 -21.431 1.00 1.41 6 GLY A N 4
ATOM 6273 C CA . GLY A 1 6 ? -4.563 -13.827 -22.469 1.00 5.51 6 GLY A CA 4
ATOM 6274 C C . GLY A 1 6 ? -5.947 -13.450 -21.949 1.00 11.35 6 GLY A C 4
ATOM 6275 O O . GLY A 1 6 ? -6.539 -12.459 -22.388 1.00 31.12 6 GLY A O 4
ATOM 6279 N N . LYS A 1 7 ? -6.455 -14.258 -21.006 1.00 40.54 7 LYS A N 4
ATOM 6280 C CA . LYS A 1 7 ? -7.782 -14.069 -20.384 1.00 65.24 7 LYS A CA 4
ATOM 6281 C C . LYS A 1 7 ? -7.714 -12.958 -19.306 1.00 73.41 7 LYS A C 4
ATOM 6282 O O . LYS A 1 7 ? -6.622 -12.667 -18.806 1.00 2.20 7 LYS A O 4
ATOM 6301 N N . PRO A 1 8 ? -8.874 -12.309 -18.940 1.00 13.35 8 PRO A N 4
ATOM 6302 C CA . PRO A 1 8 ? -8.902 -11.276 -17.880 1.00 54.33 8 PRO A CA 4
ATOM 6303 C C . PRO A 1 8 ? -8.822 -11.888 -16.462 1.00 74.21 8 PRO A C 4
ATOM 6304 O O . PRO A 1 8 ? -8.527 -13.080 -16.289 1.00 33.14 8 PRO A O 4
ATOM 6315 N N . LEU A 1 9 ? -9.067 -11.051 -15.449 1.00 54.13 9 LEU A N 4
ATOM 6316 C CA . LEU A 1 9 ? -9.115 -11.486 -14.043 1.00 54.11 9 LEU A CA 4
ATOM 6317 C C . LEU A 1 9 ? -10.442 -12.170 -13.740 1.00 70.34 9 LEU A C 4
ATOM 6318 O O . LEU A 1 9 ? -11.450 -11.905 -14.406 1.00 54.30 9 LEU A O 4
ATOM 6334 N N . SER A 1 10 ? -10.418 -13.080 -12.772 1.00 14.31 10 SER A N 4
ATOM 6335 C CA . SER A 1 10 ? -11.627 -13.714 -12.246 1.00 31.14 10 SER A CA 4
ATOM 6336 C C . SER A 1 10 ? -12.192 -12.871 -11.096 1.00 1.12 10 SER A C 4
ATOM 6337 O O . SER A 1 10 ? -11.568 -11.886 -10.671 1.00 22.22 10 SER A O 4
ATOM 6345 N N . TYR A 1 11 ? -13.370 -13.275 -10.595 1.00 50.40 11 TYR A N 4
ATOM 6346 C CA . TYR A 1 11 ? -14.025 -12.641 -9.439 1.00 54.51 11 TYR A CA 4
ATOM 6347 C C . TYR A 1 11 ? -13.112 -12.711 -8.200 1.00 21.30 11 TYR A C 4
ATOM 6348 O O . TYR A 1 11 ? -13.046 -11.757 -7.422 1.00 33.53 11 TYR A O 4
ATOM 6366 N N . ALA A 1 12 ? -12.413 -13.857 -8.067 1.00 1.52 12 ALA A N 4
ATOM 6367 C CA . ALA A 1 12 ? -11.461 -14.120 -6.986 1.00 65.03 12 ALA A CA 4
ATOM 6368 C C . ALA A 1 12 ? -10.305 -13.114 -7.017 1.00 62.32 12 ALA A C 4
ATOM 6369 O O . ALA A 1 12 ? -9.991 -12.499 -5.997 1.00 14.22 12 ALA A O 4
ATOM 6376 N N . GLU A 1 13 ? -9.688 -12.960 -8.209 1.00 20.05 13 GLU A N 4
ATOM 6377 C CA . GLU A 1 13 ? -8.576 -12.017 -8.444 1.00 73.01 13 GLU A CA 4
ATOM 6378 C C . GLU A 1 13 ? -9.010 -10.569 -8.188 1.00 64.25 13 GLU A C 4
ATOM 6379 O O . GLU A 1 13 ? -8.268 -9.790 -7.592 1.00 43.44 13 GLU A O 4
ATOM 6391 N N . LYS A 1 14 ? -10.236 -10.242 -8.621 1.00 72.31 14 LYS A N 4
ATOM 6392 C CA . LYS A 1 14 ? -10.795 -8.890 -8.528 1.00 4.51 14 LYS A CA 4
ATOM 6393 C C . LYS A 1 14 ? -10.967 -8.480 -7.052 1.00 2.24 14 LYS A C 4
ATOM 6394 O O . LYS A 1 14 ? -10.552 -7.380 -6.661 1.00 71.11 14 LYS A O 4
ATOM 6413 N N . GLU A 1 15 ? -11.555 -9.386 -6.240 1.00 40.00 15 GLU A N 4
ATOM 6414 C CA . GLU A 1 15 ? -11.876 -9.088 -4.835 1.00 10.13 15 GLU A CA 4
ATOM 6415 C C . GLU A 1 15 ? -10.605 -9.042 -3.967 1.00 1.14 15 GLU A C 4
ATOM 6416 O O . GLU A 1 15 ? -10.479 -8.155 -3.119 1.00 14.31 15 GLU A O 4
ATOM 6428 N N . LYS A 1 16 ? -9.650 -9.976 -4.214 1.00 44.21 16 LYS A N 4
ATOM 6429 C CA . LYS A 1 16 ? -8.387 -10.029 -3.446 1.00 12.33 16 LYS A CA 4
ATOM 6430 C C . LYS A 1 16 ? -7.520 -8.803 -3.765 1.00 72.25 16 LYS A C 4
ATOM 6431 O O . LYS A 1 16 ? -6.763 -8.329 -2.913 1.00 70.14 16 LYS A O 4
ATOM 6450 N N . LEU A 1 17 ? -7.650 -8.293 -5.008 1.00 72.23 17 LEU A N 4
ATOM 6451 C CA . LEU A 1 17 ? -6.884 -7.137 -5.478 1.00 30.54 17 LEU A CA 4
ATOM 6452 C C . LEU A 1 17 ? -7.437 -5.836 -4.868 1.00 62.45 17 LEU A C 4
ATOM 6453 O O . LEU A 1 17 ? -6.664 -5.033 -4.350 1.00 75.44 17 LEU A O 4
ATOM 6469 N N . LYS A 1 18 ? -8.774 -5.639 -4.909 1.00 0.12 18 LYS A N 4
ATOM 6470 C CA . LYS A 1 18 ? -9.399 -4.395 -4.402 1.00 34.13 18 LYS A CA 4
ATOM 6471 C C . LYS A 1 18 ? -9.250 -4.296 -2.865 1.00 33.22 18 LYS A C 4
ATOM 6472 O O . LYS A 1 18 ? -9.075 -3.195 -2.329 1.00 61.55 18 LYS A O 4
ATOM 6491 N N . GLU A 1 19 ? -9.304 -5.463 -2.168 1.00 0.12 19 GLU A N 4
ATOM 6492 C CA . GLU A 1 19 ? -9.137 -5.510 -0.705 1.00 55.31 19 GLU A CA 4
ATOM 6493 C C . GLU A 1 19 ? -7.663 -5.289 -0.361 1.00 24.14 19 GLU A C 4
ATOM 6494 O O . GLU A 1 19 ? -7.366 -4.723 0.679 1.00 43.32 19 GLU A O 4
ATOM 6506 N N . LYS A 1 20 ? -6.749 -5.753 -1.263 1.00 34.44 20 LYS A N 4
ATOM 6507 C CA . LYS A 1 20 ? -5.308 -5.451 -1.182 1.00 54.34 20 LYS A CA 4
ATOM 6508 C C . LYS A 1 20 ? -5.084 -3.936 -1.199 1.00 40.32 20 LYS A C 4
ATOM 6509 O O . LYS A 1 20 ? -4.378 -3.421 -0.342 1.00 51.42 20 LYS A O 4
ATOM 6528 N N . LEU A 1 21 ? -5.713 -3.248 -2.181 1.00 23.24 21 LEU A N 4
ATOM 6529 C CA . LEU A 1 21 ? -5.574 -1.795 -2.371 1.00 62.54 21 LEU A CA 4
ATOM 6530 C C . LEU A 1 21 ? -6.033 -1.049 -1.116 1.00 62.32 21 LEU A C 4
ATOM 6531 O O . LEU A 1 21 ? -5.343 -0.167 -0.638 1.00 70.11 21 LEU A O 4
ATOM 6547 N N . ALA A 1 22 ? -7.191 -1.475 -0.576 1.00 43.51 22 ALA A N 4
ATOM 6548 C CA . ALA A 1 22 ? -7.797 -0.893 0.635 1.00 74.45 22 ALA A CA 4
ATOM 6549 C C . ALA A 1 22 ? -6.980 -1.212 1.897 1.00 63.14 22 ALA A C 4
ATOM 6550 O O . ALA A 1 22 ? -6.951 -0.414 2.833 1.00 43.11 22 ALA A O 4
ATOM 6557 N N . PHE A 1 23 ? -6.332 -2.392 1.912 1.00 43.35 23 PHE A N 4
ATOM 6558 C CA . PHE A 1 23 ? -5.547 -2.871 3.067 1.00 2.43 23 PHE A CA 4
ATOM 6559 C C . PHE A 1 23 ? -4.240 -2.087 3.183 1.00 1.10 23 PHE A C 4
ATOM 6560 O O . PHE A 1 23 ? -3.947 -1.495 4.231 1.00 74.45 23 PHE A O 4
ATOM 6577 N N . LEU A 1 24 ? -3.470 -2.080 2.089 1.00 53.50 24 LEU A N 4
ATOM 6578 C CA . LEU A 1 24 ? -2.192 -1.380 2.040 1.00 64.02 24 LEU A CA 4
ATOM 6579 C C . LEU A 1 24 ? -2.407 0.130 2.195 1.00 10.03 24 LEU A C 4
ATOM 6580 O O . LEU A 1 24 ? -1.552 0.798 2.734 1.00 51.41 24 LEU A O 4
ATOM 6596 N N . LYS A 1 25 ? -3.570 0.638 1.708 1.00 13.31 25 LYS A N 4
ATOM 6597 C CA . LYS A 1 25 ? -3.963 2.062 1.819 1.00 22.44 25 LYS A CA 4
ATOM 6598 C C . LYS A 1 25 ? -4.315 2.457 3.259 1.00 15.14 25 LYS A C 4
ATOM 6599 O O . LYS A 1 25 ? -3.931 3.547 3.701 1.00 42.44 25 LYS A O 4
ATOM 6618 N N . LYS A 1 26 ? -5.055 1.584 3.984 1.00 3.30 26 LYS A N 4
ATOM 6619 C CA . LYS A 1 26 ? -5.510 1.912 5.351 1.00 51.20 26 LYS A CA 4
ATOM 6620 C C . LYS A 1 26 ? -4.294 2.001 6.290 1.00 11.21 26 LYS A C 4
ATOM 6621 O O . LYS A 1 26 ? -4.155 2.972 7.050 1.00 42.25 26 LYS A O 4
ATOM 6640 N N . GLU A 1 27 ? -3.379 1.007 6.172 1.00 43.12 27 GLU A N 4
ATOM 6641 C CA . GLU A 1 27 ? -2.151 0.976 6.968 1.00 13.25 27 GLU A CA 4
ATOM 6642 C C . GLU A 1 27 ? -1.184 2.061 6.489 1.00 64.33 27 GLU A C 4
ATOM 6643 O O . GLU A 1 27 ? -0.511 2.633 7.304 1.00 40.12 27 GLU A O 4
ATOM 6655 N N . TYR A 1 28 ? -1.153 2.344 5.160 1.00 44.44 28 TYR A N 4
ATOM 6656 C CA . TYR A 1 28 ? -0.315 3.420 4.571 1.00 4.14 28 TYR A CA 4
ATOM 6657 C C . TYR A 1 28 ? -0.614 4.758 5.241 1.00 2.12 28 TYR A C 4
ATOM 6658 O O . TYR A 1 28 ? 0.289 5.414 5.729 1.00 62.13 28 TYR A O 4
ATOM 6676 N N . SER A 1 29 ? -1.906 5.122 5.252 1.00 51.43 29 SER A N 4
ATOM 6677 C CA . SER A 1 29 ? -2.382 6.414 5.752 1.00 42.10 29 SER A CA 4
ATOM 6678 C C . SER A 1 29 ? -2.070 6.563 7.250 1.00 54.03 29 SER A C 4
ATOM 6679 O O . SER A 1 29 ? -1.525 7.588 7.679 1.00 60.15 29 SER A O 4
ATOM 6687 N N . ARG A 1 30 ? -2.384 5.506 8.029 1.00 13.45 30 ARG A N 4
ATOM 6688 C CA . ARG A 1 30 ? -2.193 5.504 9.490 1.00 32.34 30 ARG A CA 4
ATOM 6689 C C . ARG A 1 30 ? -0.701 5.490 9.869 1.00 32.22 30 ARG A C 4
ATOM 6690 O O . ARG A 1 30 ? -0.261 6.266 10.723 1.00 35.51 30 ARG A O 4
ATOM 6711 N N . THR A 1 31 ? 0.072 4.603 9.233 1.00 14.04 31 THR A N 4
ATOM 6712 C CA . THR A 1 31 ? 1.479 4.381 9.594 1.00 42.41 31 THR A CA 4
ATOM 6713 C C . THR A 1 31 ? 2.387 5.508 9.069 1.00 71.13 31 THR A C 4
ATOM 6714 O O . THR A 1 31 ? 3.440 5.779 9.653 1.00 52.35 31 THR A O 4
ATOM 6725 N N . LEU A 1 32 ? 1.982 6.145 7.956 1.00 63.24 32 LEU A N 4
ATOM 6726 C CA . LEU A 1 32 ? 2.627 7.377 7.472 1.00 10.33 32 LEU A CA 4
ATOM 6727 C C . LEU A 1 32 ? 2.335 8.515 8.453 1.00 71.40 32 LEU A C 4
ATOM 6728 O O . LEU A 1 32 ? 3.223 9.297 8.748 1.00 62.31 32 LEU A O 4
ATOM 6744 N N . ALA A 1 33 ? 1.084 8.567 8.969 1.00 31.43 33 ALA A N 4
ATOM 6745 C CA . ALA A 1 33 ? 0.655 9.585 9.948 1.00 2.23 33 ALA A CA 4
ATOM 6746 C C . ALA A 1 33 ? 1.541 9.562 11.212 1.00 3.14 33 ALA A C 4
ATOM 6747 O O . ALA A 1 33 ? 2.086 10.593 11.599 1.00 51.54 33 ALA A O 4
ATOM 6754 N N . ARG A 1 34 ? 1.705 8.355 11.810 1.00 23.02 34 ARG A N 4
ATOM 6755 C CA . ARG A 1 34 ? 2.517 8.153 13.036 1.00 25.41 34 ARG A CA 4
ATOM 6756 C C . ARG A 1 34 ? 4.016 8.390 12.749 1.00 22.42 34 ARG A C 4
ATOM 6757 O O . ARG A 1 34 ? 4.751 8.876 13.621 1.00 44.14 34 ARG A O 4
ATOM 6778 N N . LEU A 1 35 ? 4.446 8.031 11.508 1.00 44.00 35 LEU A N 4
ATOM 6779 C CA . LEU A 1 35 ? 5.806 8.294 11.005 1.00 71.20 35 LEU A CA 4
ATOM 6780 C C . LEU A 1 35 ? 6.084 9.807 11.017 1.00 53.51 35 LEU A C 4
ATOM 6781 O O . LEU A 1 35 ? 7.137 10.235 11.482 1.00 3.45 35 LEU A O 4
ATOM 6797 N N . GLN A 1 36 ? 5.093 10.602 10.537 1.00 3.22 36 GLN A N 4
ATOM 6798 C CA . GLN A 1 36 ? 5.192 12.074 10.471 1.00 64.34 36 GLN A CA 4
ATOM 6799 C C . GLN A 1 36 ? 5.155 12.683 11.876 1.00 54.11 36 GLN A C 4
ATOM 6800 O O . GLN A 1 36 ? 5.859 13.641 12.151 1.00 2.23 36 GLN A O 4
ATOM 6814 N N . ARG A 1 37 ? 4.342 12.101 12.771 1.00 42.43 37 ARG A N 4
ATOM 6815 C CA . ARG A 1 37 ? 4.229 12.576 14.168 1.00 34.01 37 ARG A CA 4
ATOM 6816 C C . ARG A 1 37 ? 5.541 12.335 14.945 1.00 41.42 37 ARG A C 4
ATOM 6817 O O . ARG A 1 37 ? 5.827 13.021 15.921 1.00 24.12 37 ARG A O 4
ATOM 6838 N N . ALA A 1 38 ? 6.315 11.324 14.520 1.00 51.12 38 ALA A N 4
ATOM 6839 C CA . ALA A 1 38 ? 7.666 11.070 15.054 1.00 53.32 38 ALA A CA 4
ATOM 6840 C C . ALA A 1 38 ? 8.688 12.075 14.464 1.00 13.25 38 ALA A C 4
ATOM 6841 O O . ALA A 1 38 ? 9.269 12.894 15.191 1.00 72.25 38 ALA A O 4
ATOM 6848 N N . LYS A 1 39 ? 8.852 12.019 13.126 1.00 45.00 39 LYS A N 4
ATOM 6849 C CA . LYS A 1 39 ? 9.968 12.667 12.400 1.00 51.43 39 LYS A CA 4
ATOM 6850 C C . LYS A 1 39 ? 9.789 14.195 12.224 1.00 64.12 39 LYS A C 4
ATOM 6851 O O . LYS A 1 39 ? 10.782 14.931 12.170 1.00 41.40 39 LYS A O 4
ATOM 6870 N N . ARG A 1 40 ? 8.535 14.650 12.041 1.00 31.04 40 ARG A N 4
ATOM 6871 C CA . ARG A 1 40 ? 8.213 16.089 11.897 1.00 52.11 40 ARG A CA 4
ATOM 6872 C C . ARG A 1 40 ? 8.169 16.790 13.255 1.00 42.31 40 ARG A C 4
ATOM 6873 O O . ARG A 1 40 ? 8.812 17.821 13.428 1.00 75.14 40 ARG A O 4
ATOM 6894 N N . ALA A 1 41 ? 7.395 16.231 14.209 1.00 45.13 41 ALA A N 4
ATOM 6895 C CA . ALA A 1 41 ? 7.168 16.860 15.527 1.00 64.20 41 ALA A CA 4
ATOM 6896 C C . ALA A 1 41 ? 8.472 16.956 16.336 1.00 25.40 41 ALA A C 4
ATOM 6897 O O . ALA A 1 41 ? 8.776 18.025 16.896 1.00 62.04 41 ALA A O 4
ATOM 6904 N N . GLU A 1 42 ? 9.227 15.821 16.377 1.00 24.45 42 GLU A N 4
ATOM 6905 C CA . GLU A 1 42 ? 10.525 15.706 17.097 1.00 11.31 42 GLU A CA 4
ATOM 6906 C C . GLU A 1 42 ? 10.399 16.158 18.570 1.00 51.54 42 GLU A C 4
ATOM 6907 O O . GLU A 1 42 ? 11.297 16.782 19.134 1.00 3.12 42 GLU A O 4
ATOM 6919 N N . LYS A 1 43 ? 9.232 15.836 19.151 1.00 62.32 43 LYS A N 4
ATOM 6920 C CA . LYS A 1 43 ? 8.909 16.002 20.589 1.00 13.33 43 LYS A CA 4
ATOM 6921 C C . LYS A 1 43 ? 9.974 15.352 21.501 1.00 71.22 43 LYS A C 4
ATOM 6922 O O . LYS A 1 43 ? 10.285 15.871 22.571 1.00 53.41 43 LYS A O 4
ATOM 6941 N N . ALA A 1 44 ? 10.554 14.229 21.034 1.00 14.22 44 ALA A N 4
ATOM 6942 C CA . ALA A 1 44 ? 11.566 13.466 21.786 1.00 34.54 44 ALA A CA 4
ATOM 6943 C C . ALA A 1 44 ? 13.006 13.912 21.440 1.00 71.44 44 ALA A C 4
ATOM 6944 O O . ALA A 1 44 ? 13.972 13.267 21.856 1.00 23.13 44 ALA A O 4
ATOM 6951 N N . LYS A 1 45 ? 13.138 15.006 20.678 1.00 74.11 45 LYS A N 4
ATOM 6952 C CA . LYS A 1 45 ? 14.437 15.639 20.371 1.00 50.32 45 LYS A CA 4
ATOM 6953 C C . LYS A 1 45 ? 14.722 16.785 21.370 1.00 0.44 45 LYS A C 4
ATOM 6954 O O . LYS A 1 45 ? 15.886 17.086 21.661 1.00 51.04 45 LYS A O 4
ATOM 6973 N N . ASN A 1 46 ? 13.625 17.418 21.859 1.00 42.31 46 ASN A N 4
ATOM 6974 C CA . ASN A 1 46 ? 13.630 18.660 22.672 1.00 41.52 46 ASN A CA 4
ATOM 6975 C C . ASN A 1 46 ? 13.954 19.882 21.788 1.00 11.13 46 ASN A C 4
ATOM 6976 O O . ASN A 1 46 ? 13.063 20.684 21.490 1.00 53.54 46 ASN A O 4
ATOM 6987 N N . SER A 1 47 ? 15.232 20.011 21.366 1.00 42.34 47 SER A N 4
ATOM 6988 C CA . SER A 1 47 ? 15.685 21.105 20.491 1.00 44.10 47 SER A CA 4
ATOM 6989 C C . SER A 1 47 ? 15.071 20.917 19.089 1.00 21.02 47 SER A C 4
ATOM 6990 O O . SER A 1 47 ? 15.552 20.111 18.285 1.00 5.31 47 SER A O 4
ATOM 6998 N N . LYS A 1 48 ? 13.956 21.625 18.847 1.00 30.51 48 LYS A N 4
ATOM 6999 C CA . LYS A 1 48 ? 13.146 21.487 17.628 1.00 64.40 48 LYS A CA 4
ATOM 7000 C C . LYS A 1 48 ? 13.287 22.748 16.745 1.00 74.54 48 LYS A C 4
ATOM 7001 O O . LYS A 1 48 ? 13.226 23.869 17.241 1.00 34.31 48 LYS A O 4
ATOM 7020 N N . LYS A 1 49 ? 13.495 22.529 15.435 1.00 61.42 49 LYS A N 4
ATOM 7021 C CA . LYS A 1 49 ? 13.594 23.580 14.415 1.00 73.25 49 LYS A CA 4
ATOM 7022 C C . LYS A 1 49 ? 12.241 23.746 13.704 1.00 33.21 49 LYS A C 4
ATOM 7023 O O . LYS A 1 49 ? 11.666 22.762 13.217 1.00 15.53 49 LYS A O 4
ATOM 7042 N N . ALA A 1 50 ? 11.761 25.002 13.628 1.00 31.24 50 ALA A N 4
ATOM 7043 C CA . ALA A 1 50 ? 10.567 25.358 12.854 1.00 71.31 50 ALA A CA 4
ATOM 7044 C C . ALA A 1 50 ? 10.860 25.169 11.350 1.00 54.23 50 ALA A C 4
ATOM 7045 O O . ALA A 1 50 ? 11.686 25.886 10.775 1.00 41.20 50 ALA A O 4
ATOM 7052 N N . ILE A 1 51 ? 10.194 24.171 10.739 1.00 22.21 51 ILE A N 4
ATOM 7053 C CA . ILE A 1 51 ? 10.377 23.824 9.305 1.00 53.01 51 ILE A CA 4
ATOM 7054 C C . ILE A 1 51 ? 9.663 24.829 8.379 1.00 11.21 51 ILE A C 4
ATOM 7055 O O . ILE A 1 51 ? 9.847 24.796 7.159 1.00 53.30 51 ILE A O 4
ATOM 7071 N N . GLU A 1 52 ? 8.842 25.705 8.978 1.00 15.43 52 GLU A N 4
ATOM 7072 C CA . GLU A 1 52 ? 8.020 26.678 8.246 1.00 0.50 52 GLU A CA 4
ATOM 7073 C C . GLU A 1 52 ? 8.844 27.907 7.814 1.00 62.20 52 GLU A C 4
ATOM 7074 O O . GLU A 1 52 ? 9.490 28.559 8.642 1.00 4.21 52 GLU A O 4
ATOM 7086 N N . ASP A 1 53 ? 8.809 28.190 6.505 1.00 70.22 53 ASP A N 4
ATOM 7087 C CA . ASP A 1 53 ? 9.392 29.393 5.896 1.00 25.12 53 ASP A CA 4
ATOM 7088 C C . ASP A 1 53 ? 8.241 30.189 5.266 1.00 4.51 53 ASP A C 4
ATOM 7089 O O . ASP A 1 53 ? 7.633 29.734 4.294 1.00 11.53 53 ASP A O 4
ATOM 7098 N N . GLY A 1 54 ? 7.926 31.358 5.842 1.00 31.14 54 GLY A N 4
ATOM 7099 C CA . GLY A 1 54 ? 6.761 32.148 5.431 1.00 25.42 54 GLY A CA 4
ATOM 7100 C C . GLY A 1 54 ? 7.041 33.064 4.241 1.00 33.45 54 GLY A C 4
ATOM 7101 O O . GLY A 1 54 ? 6.894 34.284 4.349 1.00 52.35 54 GLY A O 4
ATOM 7105 N N . VAL A 1 55 ? 7.449 32.480 3.096 1.00 75.12 55 VAL A N 4
ATOM 7106 C CA . VAL A 1 55 ? 7.731 33.256 1.868 1.00 24.33 55 VAL A CA 4
ATOM 7107 C C . VAL A 1 55 ? 6.402 33.601 1.146 1.00 23.02 55 VAL A C 4
ATOM 7108 O O . VAL A 1 55 ? 5.580 32.704 0.895 1.00 1.05 55 VAL A O 4
ATOM 7121 N N . PRO A 1 56 ? 6.129 34.919 0.860 1.00 70.42 56 PRO A N 4
ATOM 7122 C CA . PRO A 1 56 ? 4.948 35.333 0.065 1.00 64.23 56 PRO A CA 4
ATOM 7123 C C . PRO A 1 56 ? 5.148 35.065 -1.442 1.00 53.22 56 PRO A C 4
ATOM 7124 O O . PRO A 1 56 ? 6.149 34.464 -1.854 1.00 43.32 56 PRO A O 4
ATOM 7135 N N . GLN A 1 57 ? 4.177 35.520 -2.247 1.00 52.31 57 GLN A N 4
ATOM 7136 C CA . GLN A 1 57 ? 4.198 35.355 -3.716 1.00 15.11 57 GLN A CA 4
ATOM 7137 C C . GLN A 1 57 ? 5.296 36.262 -4.327 1.00 74.40 57 GLN A C 4
ATOM 7138 O O . GLN A 1 57 ? 5.537 37.351 -3.798 1.00 43.04 57 GLN A O 4
ATOM 7152 N N . PRO A 1 58 ? 5.988 35.819 -5.435 1.00 20.45 58 PRO A N 4
ATOM 7153 C CA . PRO A 1 58 ? 7.075 36.606 -6.092 1.00 70.31 58 PRO A CA 4
ATOM 7154 C C . PRO A 1 58 ? 6.604 38.016 -6.522 1.00 21.24 58 PRO A C 4
ATOM 7155 O O . PRO A 1 58 ? 7.223 39.021 -6.152 1.00 2.20 58 PRO A O 4
ATOM 7166 N N . GLU A 1 59 ? 5.507 38.070 -7.295 1.00 33.21 59 GLU A N 4
ATOM 7167 C CA . GLU A 1 59 ? 4.839 39.332 -7.686 1.00 0.41 59 GLU A CA 4
ATOM 7168 C C . GLU A 1 59 ? 3.355 39.050 -7.986 1.00 73.41 59 GLU A C 4
ATOM 7169 O O . GLU A 1 59 ? 2.450 39.623 -7.360 1.00 22.33 59 GLU A O 4
ATOM 7181 N N . ALA A 1 60 ? 3.135 38.151 -8.958 1.00 34.15 60 ALA A N 4
ATOM 7182 C CA . ALA A 1 60 ? 1.798 37.759 -9.422 1.00 43.51 60 ALA A CA 4
ATOM 7183 C C . ALA A 1 60 ? 1.871 36.396 -10.127 1.00 11.44 60 ALA A C 4
ATOM 7184 O O . ALA A 1 60 ? 2.968 35.894 -10.419 1.00 22.11 60 ALA A O 4
ATOM 7191 N N . LEU A 1 61 ? 0.700 35.789 -10.384 1.00 51.14 61 LEU A N 4
ATOM 7192 C CA . LEU A 1 61 ? 0.601 34.485 -11.066 1.00 34.34 61 LEU A CA 4
ATOM 7193 C C . LEU A 1 61 ? -0.681 34.386 -11.928 1.00 63.30 61 LEU A C 4
ATOM 7194 O O . LEU A 1 61 ? -1.027 33.299 -12.396 1.00 23.04 61 LEU A O 4
ATOM 7210 N N . GLU A 1 62 ? -1.355 35.530 -12.159 1.00 71.43 62 GLU A N 4
ATOM 7211 C CA . GLU A 1 62 ? -2.585 35.581 -12.971 1.00 44.14 62 GLU A CA 4
ATOM 7212 C C . GLU A 1 62 ? -2.182 35.794 -14.455 1.00 65.22 62 GLU A C 4
ATOM 7213 O O . GLU A 1 62 ? -1.899 36.947 -14.844 1.00 34.53 62 GLU A O 4
ATOM 7225 N N . MET B 1 1 ? 0.823 -4.640 15.156 1.00 72.50 1 MET B N 4
ATOM 7226 C CA . MET B 1 1 ? 2.089 -3.868 15.253 1.00 32.15 1 MET B CA 4
ATOM 7227 C C . MET B 1 1 ? 2.497 -3.729 16.725 1.00 62.41 1 MET B C 4
ATOM 7228 O O . MET B 1 1 ? 1.697 -4.009 17.629 1.00 50.45 1 MET B O 4
ATOM 7244 N N . GLU B 1 2 ? 3.745 -3.292 16.954 1.00 20.31 2 GLU B N 4
ATOM 7245 C CA . GLU B 1 2 ? 4.270 -3.021 18.297 1.00 52.34 2 GLU B CA 4
ATOM 7246 C C . GLU B 1 2 ? 4.467 -1.513 18.466 1.00 20.24 2 GLU B C 4
ATOM 7247 O O . GLU B 1 2 ? 5.296 -0.898 17.783 1.00 65.00 2 GLU B O 4
ATOM 7259 N N . GLU B 1 3 ? 3.660 -0.928 19.353 1.00 33.15 3 GLU B N 4
ATOM 7260 C CA . GLU B 1 3 ? 3.786 0.471 19.784 1.00 43.42 3 GLU B CA 4
ATOM 7261 C C . GLU B 1 3 ? 4.783 0.511 20.954 1.00 73.14 3 GLU B C 4
ATOM 7262 O O . GLU B 1 3 ? 4.662 -0.294 21.886 1.00 13.11 3 GLU B O 4
ATOM 7274 N N . LEU B 1 4 ? 5.772 1.423 20.904 1.00 31.13 4 LEU B N 4
ATOM 7275 C CA . LEU B 1 4 ? 6.801 1.553 21.965 1.00 21.51 4 LEU B CA 4
ATOM 7276 C C . LEU B 1 4 ? 6.215 2.227 23.228 1.00 51.54 4 LEU B C 4
ATOM 7277 O O . LEU B 1 4 ? 5.057 2.657 23.228 1.00 34.34 4 LEU B O 4
ATOM 7293 N N . SER B 1 5 ? 7.034 2.360 24.289 1.00 61.54 5 SER B N 4
ATOM 7294 C CA . SER B 1 5 ? 6.599 2.887 25.609 1.00 45.13 5 SER B CA 4
ATOM 7295 C C . SER B 1 5 ? 6.455 4.434 25.635 1.00 13.35 5 SER B C 4
ATOM 7296 O O . SER B 1 5 ? 6.345 5.029 26.714 1.00 30.13 5 SER B O 4
ATOM 7304 N N . GLY B 1 6 ? 6.448 5.072 24.447 1.00 1.04 6 GLY B N 4
ATOM 7305 C CA . GLY B 1 6 ? 6.355 6.530 24.319 1.00 22.43 6 GLY B CA 4
ATOM 7306 C C . GLY B 1 6 ? 7.512 7.094 23.523 1.00 41.21 6 GLY B C 4
ATOM 7307 O O . GLY B 1 6 ? 7.450 8.231 23.063 1.00 14.35 6 GLY B O 4
ATOM 7311 N N . LYS B 1 7 ? 8.584 6.291 23.389 1.00 45.40 7 LYS B N 4
ATOM 7312 C CA . LYS B 1 7 ? 9.769 6.647 22.589 1.00 53.32 7 LYS B CA 4
ATOM 7313 C C . LYS B 1 7 ? 9.427 6.625 21.083 1.00 72.02 7 LYS B C 4
ATOM 7314 O O . LYS B 1 7 ? 8.536 5.866 20.663 1.00 53.22 7 LYS B O 4
ATOM 7333 N N . PRO B 1 8 ? 10.131 7.459 20.242 1.00 33.01 8 PRO B N 4
ATOM 7334 C CA . PRO B 1 8 ? 9.969 7.418 18.781 1.00 1.11 8 PRO B CA 4
ATOM 7335 C C . PRO B 1 8 ? 10.591 6.131 18.205 1.00 23.12 8 PRO B C 4
ATOM 7336 O O . PRO B 1 8 ? 11.398 5.456 18.875 1.00 33.35 8 PRO B O 4
ATOM 7347 N N . LEU B 1 9 ? 10.212 5.804 16.969 1.00 4.34 9 LEU B N 4
ATOM 7348 C CA . LEU B 1 9 ? 10.713 4.611 16.275 1.00 41.23 9 LEU B CA 4
ATOM 7349 C C . LEU B 1 9 ? 12.246 4.686 16.063 1.00 74.35 9 LEU B C 4
ATOM 7350 O O . LEU B 1 9 ? 12.817 5.784 15.940 1.00 51.23 9 LEU B O 4
ATOM 7366 N N . SER B 1 10 ? 12.903 3.518 16.067 1.00 22.20 10 SER B N 4
ATOM 7367 C CA . SER B 1 10 ? 14.350 3.413 15.835 1.00 73.21 10 SER B CA 4
ATOM 7368 C C . SER B 1 10 ? 14.661 3.603 14.342 1.00 73.21 10 SER B C 4
ATOM 7369 O O . SER B 1 10 ? 13.742 3.682 13.515 1.00 21.32 10 SER B O 4
ATOM 7377 N N . TYR B 1 11 ? 15.962 3.670 14.012 1.00 52.41 11 TYR B N 4
ATOM 7378 C CA . TYR B 1 11 ? 16.443 3.785 12.622 1.00 62.52 11 TYR B CA 4
ATOM 7379 C C . TYR B 1 11 ? 15.933 2.597 11.777 1.00 12.03 11 TYR B C 4
ATOM 7380 O O . TYR B 1 11 ? 15.567 2.769 10.612 1.00 0.13 11 TYR B O 4
ATOM 7398 N N . ALA B 1 12 ? 15.902 1.412 12.419 1.00 32.11 12 ALA B N 4
ATOM 7399 C CA . ALA B 1 12 ? 15.417 0.163 11.830 1.00 55.34 12 ALA B CA 4
ATOM 7400 C C . ALA B 1 12 ? 13.937 0.269 11.464 1.00 2.44 12 ALA B C 4
ATOM 7401 O O . ALA B 1 12 ? 13.552 -0.037 10.338 1.00 52.43 12 ALA B O 4
ATOM 7408 N N . GLU B 1 13 ? 13.122 0.705 12.438 1.00 52.44 13 GLU B N 4
ATOM 7409 C CA . GLU B 1 13 ? 11.673 0.895 12.258 1.00 54.33 13 GLU B CA 4
ATOM 7410 C C . GLU B 1 13 ? 11.377 1.952 11.180 1.00 35.32 13 GLU B C 4
ATOM 7411 O O . GLU B 1 13 ? 10.461 1.778 10.380 1.00 62.44 13 GLU B O 4
ATOM 7423 N N . LYS B 1 14 ? 12.190 3.023 11.150 1.00 71.44 14 LYS B N 4
ATOM 7424 C CA . LYS B 1 14 ? 12.017 4.153 10.225 1.00 74.34 14 LYS B CA 4
ATOM 7425 C C . LYS B 1 14 ? 12.231 3.688 8.772 1.00 22.23 14 LYS B C 4
ATOM 7426 O O . LYS B 1 14 ? 11.401 3.972 7.899 1.00 35.41 14 LYS B O 4
ATOM 7445 N N . GLU B 1 15 ? 13.329 2.936 8.543 1.00 71.35 15 GLU B N 4
ATOM 7446 C CA . GLU B 1 15 ? 13.718 2.504 7.192 1.00 73.51 15 GLU B CA 4
ATOM 7447 C C . GLU B 1 15 ? 12.757 1.422 6.660 1.00 32.10 15 GLU B C 4
ATOM 7448 O O . GLU B 1 15 ? 12.355 1.484 5.497 1.00 12.15 15 GLU B O 4
ATOM 7460 N N . LYS B 1 16 ? 12.356 0.461 7.533 1.00 24.33 16 LYS B N 4
ATOM 7461 C CA . LYS B 1 16 ? 11.446 -0.635 7.131 1.00 34.12 16 LYS B CA 4
ATOM 7462 C C . LYS B 1 16 ? 10.045 -0.083 6.836 1.00 20.23 16 LYS B C 4
ATOM 7463 O O . LYS B 1 16 ? 9.308 -0.637 6.010 1.00 41.30 16 LYS B O 4
ATOM 7482 N N . LEU B 1 17 ? 9.688 1.018 7.532 1.00 42.32 17 LEU B N 4
ATOM 7483 C CA . LEU B 1 17 ? 8.384 1.662 7.385 1.00 71.11 17 LEU B CA 4
ATOM 7484 C C . LEU B 1 17 ? 8.312 2.457 6.070 1.00 15.44 17 LEU B C 4
ATOM 7485 O O . LEU B 1 17 ? 7.350 2.308 5.317 1.00 52.14 17 LEU B O 4
ATOM 7501 N N . LYS B 1 18 ? 9.336 3.288 5.785 1.00 54.32 18 LYS B N 4
ATOM 7502 C CA . LYS B 1 18 ? 9.343 4.142 4.575 1.00 74.14 18 LYS B CA 4
ATOM 7503 C C . LYS B 1 18 ? 9.458 3.276 3.295 1.00 74.15 18 LYS B C 4
ATOM 7504 O O . LYS B 1 18 ? 8.879 3.619 2.259 1.00 71.13 18 LYS B O 4
ATOM 7523 N N . GLU B 1 19 ? 10.204 2.143 3.386 1.00 43.13 19 GLU B N 4
ATOM 7524 C CA . GLU B 1 19 ? 10.350 1.209 2.253 1.00 44.12 19 GLU B CA 4
ATOM 7525 C C . GLU B 1 19 ? 9.050 0.424 2.080 1.00 25.25 19 GLU B C 4
ATOM 7526 O O . GLU B 1 19 ? 8.716 0.054 0.966 1.00 61.43 19 GLU B O 4
ATOM 7538 N N . LYS B 1 20 ? 8.333 0.173 3.214 1.00 12.44 20 LYS B N 4
ATOM 7539 C CA . LYS B 1 20 ? 6.974 -0.392 3.193 1.00 11.45 20 LYS B CA 4
ATOM 7540 C C . LYS B 1 20 ? 6.035 0.512 2.383 1.00 3.32 20 LYS B C 4
ATOM 7541 O O . LYS B 1 20 ? 5.335 0.023 1.507 1.00 33.01 20 LYS B O 4
ATOM 7560 N N . LEU B 1 21 ? 6.057 1.830 2.693 1.00 25.30 21 LEU B N 4
ATOM 7561 C CA . LEU B 1 21 ? 5.195 2.833 2.043 1.00 13.43 21 LEU B CA 4
ATOM 7562 C C . LEU B 1 21 ? 5.447 2.859 0.534 1.00 2.42 21 LEU B C 4
ATOM 7563 O O . LEU B 1 21 ? 4.511 2.835 -0.245 1.00 62.14 21 LEU B O 4
ATOM 7579 N N . ALA B 1 22 ? 6.741 2.854 0.157 1.00 61.12 22 ALA B N 4
ATOM 7580 C CA . ALA B 1 22 ? 7.187 2.875 -1.246 1.00 14.31 22 ALA B CA 4
ATOM 7581 C C . ALA B 1 22 ? 6.879 1.547 -1.959 1.00 34.32 22 ALA B C 4
ATOM 7582 O O . ALA B 1 22 ? 6.637 1.537 -3.166 1.00 15.30 22 ALA B O 4
ATOM 7589 N N . PHE B 1 23 ? 6.904 0.434 -1.203 1.00 43.03 23 PHE B N 4
ATOM 7590 C CA . PHE B 1 23 ? 6.670 -0.919 -1.746 1.00 40.55 23 PHE B CA 4
ATOM 7591 C C . PHE B 1 23 ? 5.190 -1.112 -2.079 1.00 40.23 23 PHE B C 4
ATOM 7592 O O . PHE B 1 23 ? 4.837 -1.442 -3.219 1.00 61.14 23 PHE B O 4
ATOM 7609 N N . LEU B 1 24 ? 4.330 -0.889 -1.077 1.00 61.30 24 LEU B N 4
ATOM 7610 C CA . LEU B 1 24 ? 2.888 -1.037 -1.237 1.00 43.03 24 LEU B CA 4
ATOM 7611 C C . LEU B 1 24 ? 2.356 -0.014 -2.249 1.00 42.44 24 LEU B C 4
ATOM 7612 O O . LEU B 1 24 ? 1.400 -0.302 -2.938 1.00 4.11 24 LEU B O 4
ATOM 7628 N N . LYS B 1 25 ? 3.007 1.176 -2.316 1.00 74.55 25 LYS B N 4
ATOM 7629 C CA . LYS B 1 25 ? 2.666 2.253 -3.274 1.00 73.43 25 LYS B CA 4
ATOM 7630 C C . LYS B 1 25 ? 3.034 1.885 -4.715 1.00 41.31 25 LYS B C 4
ATOM 7631 O O . LYS B 1 25 ? 2.252 2.161 -5.635 1.00 50.22 25 LYS B O 4
ATOM 7650 N N . LYS B 1 26 ? 4.227 1.275 -4.919 1.00 13.03 26 LYS B N 4
ATOM 7651 C CA . LYS B 1 26 ? 4.705 0.964 -6.280 1.00 52.44 26 LYS B CA 4
ATOM 7652 C C . LYS B 1 26 ? 3.795 -0.113 -6.909 1.00 1.40 26 LYS B C 4
ATOM 7653 O O . LYS B 1 26 ? 3.335 0.037 -8.054 1.00 11.21 26 LYS B O 4
ATOM 7672 N N . GLU B 1 27 ? 3.481 -1.165 -6.114 1.00 41.13 27 GLU B N 4
ATOM 7673 C CA . GLU B 1 27 ? 2.592 -2.239 -6.557 1.00 52.15 27 GLU B CA 4
ATOM 7674 C C . GLU B 1 27 ? 1.142 -1.739 -6.629 1.00 34.45 27 GLU B C 4
ATOM 7675 O O . GLU B 1 27 ? 0.430 -2.154 -7.507 1.00 35.12 27 GLU B O 4
ATOM 7687 N N . TYR B 1 28 ? 0.737 -0.820 -5.710 1.00 40.44 28 TYR B N 4
ATOM 7688 C CA . TYR B 1 28 ? -0.616 -0.197 -5.716 1.00 24.52 28 TYR B CA 4
ATOM 7689 C C . TYR B 1 28 ? -0.899 0.464 -7.063 1.00 14.30 28 TYR B C 4
ATOM 7690 O O . TYR B 1 28 ? -1.896 0.168 -7.693 1.00 54.34 28 TYR B O 4
ATOM 7708 N N . SER B 1 29 ? 0.022 1.347 -7.480 1.00 73.35 29 SER B N 4
ATOM 7709 C CA . SER B 1 29 ? -0.122 2.163 -8.690 1.00 11.53 29 SER B CA 4
ATOM 7710 C C . SER B 1 29 ? -0.183 1.270 -9.943 1.00 53.34 29 SER B C 4
ATOM 7711 O O . SER B 1 29 ? -1.069 1.438 -10.786 1.00 25.24 29 SER B O 4
ATOM 7719 N N . ARG B 1 30 ? 0.740 0.285 -10.022 1.00 51.10 30 ARG B N 4
ATOM 7720 C CA . ARG B 1 30 ? 0.841 -0.633 -11.178 1.00 41.41 30 ARG B CA 4
ATOM 7721 C C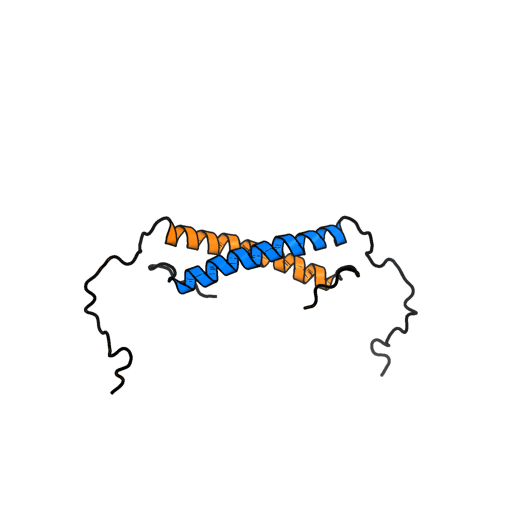 . ARG B 1 30 ? -0.347 -1.614 -11.248 1.00 23.11 30 ARG B C 4
ATOM 7722 O O . ARG B 1 30 ? -0.921 -1.836 -12.323 1.00 22.23 30 ARG B O 4
ATOM 7743 N N . THR B 1 31 ? -0.701 -2.212 -10.098 1.00 23.54 31 THR B N 4
ATOM 7744 C CA . THR B 1 31 ? -1.734 -3.261 -10.041 1.00 41.24 31 THR B CA 4
ATOM 7745 C C . THR B 1 31 ? -3.149 -2.666 -10.126 1.00 33.13 31 THR B C 4
ATOM 7746 O O . THR B 1 31 ? -4.074 -3.333 -10.599 1.00 3.22 31 THR B O 4
ATOM 7757 N N . LEU B 1 32 ? -3.311 -1.419 -9.649 1.00 72.20 32 LEU B N 4
ATOM 7758 C CA . LEU B 1 32 ? -4.550 -0.653 -9.852 1.00 64.10 32 LEU B CA 4
ATOM 7759 C C . LEU B 1 32 ? -4.675 -0.297 -11.334 1.00 22.11 32 LEU B C 4
ATOM 7760 O O . LEU B 1 32 ? -5.759 -0.388 -11.887 1.00 30.52 32 LEU B O 4
ATOM 7776 N N . ALA B 1 33 ? -3.537 0.068 -11.970 1.00 64.11 33 ALA B N 4
ATOM 7777 C CA . ALA B 1 33 ? -3.491 0.421 -13.401 1.00 15.34 33 ALA B CA 4
ATOM 7778 C C . ALA B 1 33 ? -4.007 -0.736 -14.281 1.00 75.40 33 ALA B C 4
ATOM 7779 O O . ALA B 1 33 ? -4.906 -0.533 -15.097 1.00 72.42 33 ALA B O 4
ATOM 7786 N N . ARG B 1 34 ? -3.458 -1.955 -14.055 1.00 4.33 34 ARG B N 4
ATOM 7787 C CA . ARG B 1 34 ? -3.832 -3.177 -14.813 1.00 40.55 34 ARG B CA 4
ATOM 7788 C C . ARG B 1 34 ? -5.281 -3.602 -14.491 1.00 0.32 34 ARG B C 4
ATOM 7789 O O . ARG B 1 34 ? -5.991 -4.122 -15.365 1.00 64.02 34 ARG B O 4
ATOM 7810 N N . LEU B 1 35 ? -5.696 -3.361 -13.216 1.00 61.00 35 LEU B N 4
ATOM 7811 C CA . LEU B 1 35 ? -7.074 -3.586 -12.743 1.00 52.30 35 LEU B CA 4
ATOM 7812 C C . LEU B 1 35 ? -8.053 -2.729 -13.565 1.00 73.34 35 LEU B C 4
ATOM 7813 O O . LEU B 1 35 ? -9.076 -3.230 -14.021 1.00 22.01 35 LEU B O 4
ATOM 7829 N N . GLN B 1 36 ? -7.679 -1.441 -13.779 1.00 44.42 36 GLN B N 4
ATOM 7830 C CA . GLN B 1 36 ? -8.492 -0.476 -14.541 1.00 51.11 36 GLN B CA 4
ATOM 7831 C C . GLN B 1 36 ? -8.510 -0.837 -16.031 1.00 35.02 36 GLN B C 4
ATOM 7832 O O . GLN B 1 36 ? -9.533 -0.708 -16.682 1.00 54.33 36 GLN B O 4
ATOM 7846 N N . ARG B 1 37 ? -7.372 -1.318 -16.559 1.00 42.44 37 ARG B N 4
ATOM 7847 C CA . ARG B 1 37 ? -7.262 -1.719 -17.982 1.00 41.44 37 ARG B CA 4
ATOM 7848 C C . ARG B 1 37 ? -8.122 -2.967 -18.278 1.00 12.22 37 ARG B C 4
ATOM 7849 O O . ARG B 1 37 ? -8.514 -3.206 -19.420 1.00 72.43 37 ARG B O 4
ATOM 7870 N N . ALA B 1 38 ? -8.368 -3.783 -17.243 1.00 41.41 38 ALA B N 4
ATOM 7871 C CA . ALA B 1 38 ? -9.299 -4.918 -17.326 1.00 13.11 38 ALA B CA 4
ATOM 7872 C C . ALA B 1 38 ? -10.768 -4.431 -17.257 1.00 40.21 38 ALA B C 4
ATOM 7873 O O . ALA B 1 38 ? -11.533 -4.583 -18.219 1.00 63.52 38 ALA B O 4
ATOM 7880 N N . LYS B 1 39 ? -11.120 -3.805 -16.115 1.00 11.44 39 LYS B N 4
ATOM 7881 C CA . LYS B 1 39 ? -12.523 -3.527 -15.719 1.00 72.13 39 LYS B CA 4
ATOM 7882 C C . LYS B 1 39 ? -13.155 -2.319 -16.451 1.00 52.25 39 LYS B C 4
ATOM 7883 O O . LYS B 1 39 ? -14.376 -2.277 -16.629 1.00 63.30 39 LYS B O 4
ATOM 7902 N N . ARG B 1 40 ? -12.337 -1.299 -16.769 1.00 23.44 40 ARG B N 4
ATOM 7903 C CA . ARG B 1 40 ? -12.797 -0.098 -17.510 1.00 61.14 40 ARG B CA 4
ATOM 7904 C C . ARG B 1 40 ? -12.867 -0.354 -19.017 1.00 74.52 40 ARG B C 4
ATOM 7905 O O . ARG B 1 40 ? -13.874 -0.035 -19.656 1.00 62.10 40 ARG B O 4
ATOM 7926 N N . ALA B 1 41 ? -11.767 -0.893 -19.585 1.00 72.12 41 ALA B N 4
ATOM 7927 C CA . ALA B 1 41 ? -11.634 -1.091 -21.041 1.00 31.12 41 ALA B CA 4
ATOM 7928 C C . ALA B 1 41 ? -12.633 -2.148 -21.551 1.00 5.51 41 ALA B C 4
ATOM 7929 O O . ALA B 1 41 ? -13.312 -1.923 -22.565 1.00 72.32 41 ALA B O 4
ATOM 7936 N N . GLU B 1 42 ? -12.695 -3.296 -20.819 1.00 51.24 42 GLU B N 4
ATOM 7937 C CA . GLU B 1 42 ? -13.618 -4.428 -21.106 1.00 64.35 42 GLU B CA 4
ATOM 7938 C C . GLU B 1 42 ? -13.484 -4.935 -22.548 1.00 64.44 42 GLU B C 4
ATOM 7939 O O . GLU B 1 42 ? -14.463 -5.308 -23.183 1.00 45.31 42 GLU B O 4
ATOM 7951 N N . LYS B 1 43 ? -12.237 -4.940 -23.027 1.00 24.20 43 LYS B N 4
ATOM 7952 C CA . LYS B 1 43 ? -11.822 -5.560 -24.307 1.00 51.21 43 LYS B CA 4
ATOM 7953 C C . LYS B 1 43 ? -12.276 -7.047 -24.388 1.00 51.52 43 LYS B C 4
ATOM 7954 O O . LYS B 1 43 ? -12.613 -7.545 -25.464 1.00 53.43 43 LYS B O 4
ATOM 7973 N N . ALA B 1 44 ? -12.291 -7.724 -23.218 1.00 74.42 44 ALA B N 4
ATOM 7974 C CA . ALA B 1 44 ? -12.682 -9.134 -23.101 1.00 32.43 44 ALA B CA 4
ATOM 7975 C C . ALA B 1 44 ? -14.197 -9.310 -23.293 1.00 14.41 44 ALA B C 4
ATOM 7976 O O . ALA B 1 44 ? -14.630 -10.283 -23.902 1.00 63.43 44 ALA B O 4
ATOM 7983 N N . LYS B 1 45 ? -14.992 -8.362 -22.751 1.00 21.13 45 LYS B N 4
ATOM 7984 C CA . LYS B 1 45 ? -16.457 -8.368 -22.900 1.00 21.35 45 LYS B CA 4
ATOM 7985 C C . LYS B 1 45 ? -16.838 -7.894 -24.318 1.00 35.00 45 LYS B C 4
ATOM 7986 O O . LYS B 1 45 ? -17.461 -8.642 -25.088 1.00 20.31 45 LYS B O 4
ATOM 8005 N N . ASN B 1 46 ? -16.494 -6.609 -24.601 1.00 13.02 46 ASN B N 4
ATOM 8006 C CA . ASN B 1 46 ? -16.633 -5.935 -25.910 1.00 32.21 46 ASN B CA 4
ATOM 8007 C C . ASN B 1 46 ? -18.094 -5.496 -26.198 1.00 1.43 46 ASN B C 4
ATOM 8008 O O . ASN B 1 46 ? -18.334 -4.597 -27.010 1.00 11.43 46 ASN B O 4
ATOM 8019 N N . SER B 1 47 ? -19.069 -6.099 -25.494 1.00 71.24 47 SER B N 4
ATOM 8020 C CA . SER B 1 47 ? -20.499 -5.773 -25.643 1.00 3.11 47 SER B CA 4
ATOM 8021 C C . SER B 1 47 ? -20.931 -4.668 -24.660 1.00 61.42 47 SER B C 4
ATOM 8022 O O . SER B 1 47 ? -22.129 -4.430 -24.489 1.00 51.32 47 SER B O 4
ATOM 8030 N N . LYS B 1 48 ? -19.952 -4.002 -24.013 1.00 74.02 48 LYS B N 4
ATOM 8031 C CA . LYS B 1 48 ? -20.219 -2.877 -23.107 1.00 52.45 48 LYS B CA 4
ATOM 8032 C C . LYS B 1 48 ? -20.183 -1.554 -23.893 1.00 34.54 48 LYS B C 4
ATOM 8033 O O . LYS B 1 48 ? -19.408 -1.404 -24.853 1.00 22.43 48 LYS B O 4
ATOM 8052 N N . LYS B 1 49 ? -21.042 -0.620 -23.467 1.00 64.52 49 LYS B N 4
ATOM 8053 C CA . LYS B 1 49 ? -21.117 0.745 -24.005 1.00 12.52 49 LYS B CA 4
ATOM 8054 C C . LYS B 1 49 ? -19.961 1.606 -23.420 1.00 43.35 49 LYS B C 4
ATOM 8055 O O . LYS B 1 49 ? -19.134 1.110 -22.640 1.00 51.12 49 LYS B O 4
ATOM 8074 N N . ALA B 1 50 ? -19.908 2.902 -23.800 1.00 60.23 50 ALA B N 4
ATOM 8075 C CA . ALA B 1 50 ? -18.912 3.843 -23.260 1.00 4.35 50 ALA B CA 4
ATOM 8076 C C . ALA B 1 50 ? -19.154 4.040 -21.749 1.00 35.33 50 ALA B C 4
ATOM 8077 O O . ALA B 1 50 ? -20.237 4.478 -21.342 1.00 63.22 50 ALA B O 4
ATOM 8084 N N . ILE B 1 51 ? -18.134 3.710 -20.929 1.00 55.51 51 ILE B N 4
ATOM 8085 C CA . ILE B 1 51 ? -18.203 3.777 -19.441 1.00 43.12 51 ILE B CA 4
ATOM 8086 C C . ILE B 1 51 ? -17.885 5.199 -18.910 1.00 21.11 51 ILE B C 4
ATOM 8087 O O . ILE B 1 51 ? -17.556 5.386 -17.729 1.00 34.31 51 ILE B O 4
ATOM 8103 N N . GLU B 1 52 ? -18.064 6.193 -19.782 1.00 2.20 52 GLU B N 4
ATOM 8104 C CA . GLU B 1 52 ? -17.740 7.602 -19.525 1.00 54.41 52 GLU B CA 4
ATOM 8105 C C . GLU B 1 52 ? -18.956 8.478 -19.872 1.00 31.35 52 GLU B C 4
ATOM 8106 O O . GLU B 1 52 ? -19.992 7.967 -20.324 1.00 23.20 52 GLU B O 4
ATOM 8118 N N . ASP B 1 53 ? -18.807 9.793 -19.667 1.00 60.20 53 ASP B N 4
ATOM 8119 C CA . ASP B 1 53 ? -19.839 10.802 -19.981 1.00 45.32 53 ASP B CA 4
ATOM 8120 C C . ASP B 1 53 ? -19.199 12.194 -19.943 1.00 50.10 53 ASP B C 4
ATOM 8121 O O . ASP B 1 53 ? -18.292 12.436 -19.139 1.00 42.14 53 ASP B O 4
ATOM 8130 N N . GLY B 1 54 ? -19.689 13.108 -20.801 1.00 20.30 54 GLY B N 4
ATOM 8131 C CA . GLY B 1 54 ? -19.147 14.465 -20.900 1.00 24.13 54 GLY B CA 4
ATOM 8132 C C . GLY B 1 54 ? -20.228 15.501 -21.138 1.00 64.02 54 GLY B C 4
ATOM 8133 O O . GLY B 1 54 ? -20.122 16.313 -22.070 1.00 33.32 54 GLY B O 4
ATOM 8137 N N . VAL B 1 55 ? -21.279 15.471 -20.296 1.00 2.23 55 VAL B N 4
ATOM 8138 C CA . VAL B 1 55 ? -22.349 16.490 -20.326 1.00 40.10 55 VAL B CA 4
ATOM 8139 C C . VAL B 1 55 ? -21.785 17.841 -19.793 1.00 73.55 55 VAL B C 4
ATOM 8140 O O . VAL B 1 55 ? -21.041 17.842 -18.800 1.00 53.51 55 VAL B O 4
ATOM 8153 N N . PRO B 1 56 ? -22.064 19.008 -20.473 1.00 13.23 56 PRO B N 4
ATOM 8154 C CA . PRO B 1 56 ? -21.619 20.346 -19.995 1.00 61.02 56 PRO B CA 4
ATOM 8155 C C . PRO B 1 56 ? -22.360 20.802 -18.712 1.00 74.53 56 PRO B C 4
ATOM 8156 O O . PRO B 1 56 ? -23.050 20.007 -18.051 1.00 35.02 56 PRO B O 4
ATOM 8167 N N . GLN B 1 57 ? -22.177 22.089 -18.365 1.00 12.03 57 GLN B N 4
ATOM 8168 C CA . GLN B 1 57 ? -22.842 22.715 -17.201 1.00 35.12 57 GLN B CA 4
ATOM 8169 C C . GLN B 1 57 ? -24.349 22.810 -17.505 1.00 62.14 57 GLN B C 4
ATOM 8170 O O . GLN B 1 57 ? -24.693 23.183 -18.626 1.00 54.31 57 GLN B O 4
ATOM 8184 N N . PRO B 1 58 ? -25.265 22.453 -16.540 1.00 2.33 58 PRO B N 4
ATOM 8185 C CA . PRO B 1 58 ? -26.741 22.564 -16.739 1.00 52.22 58 PRO B CA 4
ATOM 8186 C C . PRO B 1 58 ? -27.151 23.973 -17.226 1.00 54.31 58 PRO B C 4
ATOM 8187 O O . PRO B 1 58 ? -27.954 24.119 -18.158 1.00 1.24 58 PRO B O 4
ATOM 8198 N N . GLU B 1 59 ? -26.552 24.995 -16.602 1.00 50.32 59 GLU B N 4
ATOM 8199 C CA . GLU B 1 59 ? -26.631 26.392 -17.057 1.00 74.15 59 GLU B CA 4
ATOM 8200 C C . GLU B 1 59 ? -25.195 26.970 -17.092 1.00 22.41 59 GLU B C 4
ATOM 8201 O O . GLU B 1 59 ? -24.573 27.038 -18.166 1.00 2.23 59 GLU B O 4
ATOM 8213 N N . ALA B 1 60 ? -24.671 27.295 -15.896 1.00 75.13 60 ALA B N 4
ATOM 8214 C CA . ALA B 1 60 ? -23.343 27.896 -15.676 1.00 11.24 60 ALA B CA 4
ATOM 8215 C C . ALA B 1 60 ? -23.255 28.316 -14.209 1.00 14.22 60 ALA B C 4
ATOM 8216 O O . ALA B 1 60 ? -24.251 28.777 -13.634 1.00 71.03 60 ALA B O 4
ATOM 8223 N N . LEU B 1 61 ? -22.067 28.175 -13.608 1.00 53.54 61 LEU B N 4
ATOM 8224 C CA . LEU B 1 61 ? -21.824 28.577 -12.206 1.00 11.12 61 LEU B CA 4
ATOM 8225 C C . LEU B 1 61 ? -20.385 29.091 -12.028 1.00 40.44 61 LEU B C 4
ATOM 8226 O O . LEU B 1 61 ? -19.890 29.197 -10.906 1.00 41.24 61 LEU B O 4
ATOM 8242 N N . GLU B 1 62 ? -19.733 29.435 -13.149 1.00 5.04 62 GLU B N 4
ATOM 8243 C CA . GLU B 1 62 ? -18.359 29.977 -13.164 1.00 3.00 62 GLU B CA 4
ATOM 8244 C C . GLU B 1 62 ? -18.435 31.524 -13.162 1.00 22.13 62 GLU B C 4
ATOM 8245 O O . GLU B 1 62 ? -18.565 32.132 -14.248 1.00 31.51 62 GLU B O 4
ATOM 8257 N N . MET A 1 1 ? -3.425 -24.229 -17.486 1.00 14.04 1 MET A N 5
ATOM 8258 C CA . MET A 1 1 ? -2.191 -24.483 -16.701 1.00 74.43 1 MET A CA 5
ATOM 8259 C C . MET A 1 1 ? -0.964 -24.027 -17.502 1.00 62.00 1 MET A C 5
ATOM 8260 O O . MET A 1 1 ? -0.314 -24.818 -18.202 1.00 53.33 1 MET A O 5
ATOM 8276 N N . GLU A 1 2 ? -0.698 -22.717 -17.429 1.00 64.41 2 GLU A N 5
ATOM 8277 C CA . GLU A 1 2 ? 0.417 -22.056 -18.120 1.00 61.25 2 GLU A CA 5
ATOM 8278 C C . GLU A 1 2 ? 1.026 -20.985 -17.184 1.00 42.41 2 GLU A C 5
ATOM 8279 O O . GLU A 1 2 ? 1.844 -21.312 -16.317 1.00 22.32 2 GLU A O 5
ATOM 8291 N N . GLU A 1 3 ? 0.556 -19.736 -17.314 1.00 60.32 3 GLU A N 5
ATOM 8292 C CA . GLU A 1 3 ? 1.104 -18.567 -16.605 1.00 3.23 3 GLU A CA 5
ATOM 8293 C C . GLU A 1 3 ? 0.180 -17.366 -16.865 1.00 4.45 3 GLU A C 5
ATOM 8294 O O . GLU A 1 3 ? -0.305 -17.188 -17.993 1.00 12.42 3 GLU A O 5
ATOM 8306 N N . LEU A 1 4 ? -0.066 -16.548 -15.828 1.00 0.52 4 LEU A N 5
ATOM 8307 C CA . LEU A 1 4 ? -0.889 -15.326 -15.935 1.00 64.32 4 LEU A CA 5
ATOM 8308 C C . LEU A 1 4 ? -0.051 -14.187 -16.570 1.00 13.55 4 LEU A C 5
ATOM 8309 O O . LEU A 1 4 ? 0.336 -13.217 -15.903 1.00 11.12 4 LEU A O 5
ATOM 8325 N N . SER A 1 5 ? 0.245 -14.356 -17.874 1.00 0.40 5 SER A N 5
ATOM 8326 C CA . SER A 1 5 ? 1.135 -13.471 -18.638 1.00 22.03 5 SER A CA 5
ATOM 8327 C C . SER A 1 5 ? 0.332 -12.340 -19.320 1.00 2.02 5 SER A C 5
ATOM 8328 O O . SER A 1 5 ? 0.465 -11.166 -18.966 1.00 4.10 5 SER A O 5
ATOM 8336 N N . GLY A 1 6 ? -0.528 -12.724 -20.283 1.00 70.14 6 GLY A N 5
ATOM 8337 C CA . GLY A 1 6 ? -1.255 -11.768 -21.131 1.00 24.41 6 GLY A CA 5
ATOM 8338 C C . GLY A 1 6 ? -2.745 -12.041 -21.199 1.00 31.42 6 GLY A C 5
ATOM 8339 O O . GLY A 1 6 ? -3.386 -11.807 -22.231 1.00 34.15 6 GLY A O 5
ATOM 8343 N N . LYS A 1 7 ? -3.300 -12.515 -20.082 1.00 64.34 7 LYS A N 5
ATOM 8344 C CA . LYS A 1 7 ? -4.752 -12.739 -19.916 1.00 44.42 7 LYS A CA 5
ATOM 8345 C C . LYS A 1 7 ? -5.250 -11.958 -18.678 1.00 31.10 7 LYS A C 5
ATOM 8346 O O . LYS A 1 7 ? -4.439 -11.605 -17.804 1.00 54.41 7 LYS A O 5
ATOM 8365 N N . PRO A 1 8 ? -6.585 -11.644 -18.600 1.00 71.35 8 PRO A N 5
ATOM 8366 C CA . PRO A 1 8 ? -7.180 -10.946 -17.433 1.00 74.21 8 PRO A CA 5
ATOM 8367 C C . PRO A 1 8 ? -7.070 -11.766 -16.129 1.00 62.24 8 PRO A C 5
ATOM 8368 O O . PRO A 1 8 ? -6.889 -12.998 -16.151 1.00 44.12 8 PRO A O 5
ATOM 8379 N N . LEU A 1 9 ? -7.170 -11.060 -15.000 1.00 20.23 9 LEU A N 5
ATOM 8380 C CA . LEU A 1 9 ? -7.202 -11.672 -13.667 1.00 64.42 9 LEU A CA 5
ATOM 8381 C C . LEU A 1 9 ? -8.555 -12.374 -13.431 1.00 71.14 9 LEU A C 5
ATOM 8382 O O . LEU A 1 9 ? -9.583 -11.974 -14.002 1.00 14.13 9 LEU A O 5
ATOM 8398 N N . SER A 1 10 ? -8.540 -13.433 -12.613 1.00 44.45 10 SER A N 5
ATOM 8399 C CA . SER A 1 10 ? -9.751 -14.171 -12.228 1.00 1.53 10 SER A CA 5
ATOM 8400 C C . SER A 1 10 ? -10.551 -13.374 -11.181 1.00 12.43 10 SER A C 5
ATOM 8401 O O . SER A 1 10 ? -10.102 -12.308 -10.724 1.00 71.33 10 SER A O 5
ATOM 8409 N N . TYR A 1 11 ? -11.737 -13.892 -10.811 1.00 71.43 11 TYR A N 5
ATOM 8410 C CA . TYR A 1 11 ? -12.625 -13.242 -9.835 1.00 15.53 11 TYR A CA 5
ATOM 8411 C C . TYR A 1 11 ? -11.917 -13.110 -8.474 1.00 73.43 11 TYR A C 5
ATOM 8412 O O . TYR A 1 11 ? -11.820 -12.010 -7.933 1.00 2.00 11 TYR A O 5
ATOM 8430 N N . ALA A 1 12 ? -11.402 -14.247 -7.964 1.00 24.22 12 ALA A N 5
ATOM 8431 C CA . ALA A 1 12 ? -10.694 -14.321 -6.667 1.00 11.43 12 ALA A CA 5
ATOM 8432 C C . ALA A 1 12 ? -9.430 -13.441 -6.656 1.00 21.34 12 ALA A C 5
ATOM 8433 O O . ALA A 1 12 ? -9.059 -12.891 -5.611 1.00 30.42 12 ALA A O 5
ATOM 8440 N N . GLU A 1 13 ? -8.781 -13.315 -7.838 1.00 5.21 13 GLU A N 5
ATOM 8441 C CA . GLU A 1 13 ? -7.603 -12.446 -8.015 1.00 51.31 13 GLU A CA 5
ATOM 8442 C C . GLU A 1 13 ? -8.001 -10.968 -7.873 1.00 5.45 13 GLU A C 5
ATOM 8443 O O . GLU A 1 13 ? -7.300 -10.196 -7.226 1.00 73.32 13 GLU A O 5
ATOM 8455 N N . LYS A 1 14 ? -9.145 -10.605 -8.471 1.00 3.11 14 LYS A N 5
ATOM 8456 C CA . LYS A 1 14 ? -9.705 -9.239 -8.399 1.00 13.15 14 LYS A CA 5
ATOM 8457 C C . LYS A 1 14 ? -10.086 -8.884 -6.946 1.00 64.11 14 LYS A C 5
ATOM 8458 O O . LYS A 1 14 ? -9.891 -7.747 -6.511 1.00 25.42 14 LYS A O 5
ATOM 8477 N N . GLU A 1 15 ? -10.619 -9.877 -6.211 1.00 13.43 15 GLU A N 5
ATOM 8478 C CA . GLU A 1 15 ? -11.075 -9.704 -4.817 1.00 11.24 15 GLU A CA 5
ATOM 8479 C C . GLU A 1 15 ? -9.902 -9.451 -3.872 1.00 64.52 15 GLU A C 5
ATOM 8480 O O . GLU A 1 15 ? -9.928 -8.500 -3.079 1.00 20.41 15 GLU A O 5
ATOM 8492 N N . LYS A 1 16 ? -8.867 -10.311 -3.972 1.00 22.31 16 LYS A N 5
ATOM 8493 C CA . LYS A 1 16 ? -7.632 -10.159 -3.173 1.00 3.03 16 LYS A CA 5
ATOM 8494 C C . LYS A 1 16 ? -6.904 -8.857 -3.549 1.00 41.54 16 LYS A C 5
ATOM 8495 O O . LYS A 1 16 ? -6.216 -8.259 -2.719 1.00 65.42 16 LYS A O 5
ATOM 8514 N N . LEU A 1 17 ? -7.080 -8.426 -4.811 1.00 50.43 17 LEU A N 5
ATOM 8515 C CA . LEU A 1 17 ? -6.443 -7.214 -5.336 1.00 63.34 17 LEU A CA 5
ATOM 8516 C C . LEU A 1 17 ? -7.122 -5.944 -4.773 1.00 54.23 17 LEU A C 5
ATOM 8517 O O . LEU A 1 17 ? -6.434 -5.039 -4.309 1.00 42.14 17 LEU A O 5
ATOM 8533 N N . LYS A 1 18 ? -8.466 -5.888 -4.803 1.00 72.35 18 LYS A N 5
ATOM 8534 C CA . LYS A 1 18 ? -9.219 -4.687 -4.366 1.00 70.05 18 LYS A CA 5
ATOM 8535 C C . LYS A 1 18 ? -9.109 -4.503 -2.836 1.00 41.01 18 LYS A C 5
ATOM 8536 O O . LYS A 1 18 ? -9.014 -3.364 -2.343 1.00 70.21 18 LYS A O 5
ATOM 8555 N N . GLU A 1 19 ? -9.098 -5.641 -2.088 1.00 20.53 19 GLU A N 5
ATOM 8556 C CA . GLU A 1 19 ? -8.914 -5.621 -0.626 1.00 33.31 19 GLU A CA 5
ATOM 8557 C C . GLU A 1 19 ? -7.470 -5.216 -0.308 1.00 31.42 19 GLU A C 5
ATOM 8558 O O . GLU A 1 19 ? -7.236 -4.563 0.696 1.00 52.12 19 GLU A O 5
ATOM 8570 N N . LYS A 1 20 ? -6.517 -5.622 -1.192 1.00 53.53 20 LYS A N 5
ATOM 8571 C CA . LYS A 1 20 ? -5.110 -5.186 -1.136 1.00 4.42 20 LYS A CA 5
ATOM 8572 C C . LYS A 1 20 ? -5.013 -3.655 -1.206 1.00 73.50 20 LYS A C 5
ATOM 8573 O O . LYS A 1 20 ? -4.394 -3.048 -0.340 1.00 73.01 20 LYS A O 5
ATOM 8592 N N . LEU A 1 21 ? -5.680 -3.062 -2.221 1.00 22.11 21 LEU A N 5
ATOM 8593 C CA . LEU A 1 21 ? -5.647 -1.608 -2.487 1.00 60.33 21 LEU A CA 5
ATOM 8594 C C . LEU A 1 21 ? -6.119 -0.816 -1.253 1.00 73.14 21 LEU A C 5
ATOM 8595 O O . LEU A 1 21 ? -5.434 0.098 -0.798 1.00 51.43 21 LEU A O 5
ATOM 8611 N N . ALA A 1 22 ? -7.275 -1.234 -0.702 1.00 43.42 22 ALA A N 5
ATOM 8612 C CA . ALA A 1 22 ? -7.892 -0.598 0.483 1.00 65.02 22 ALA A CA 5
ATOM 8613 C C . ALA A 1 22 ? -7.044 -0.809 1.752 1.00 20.31 22 ALA A C 5
ATOM 8614 O O . ALA A 1 22 ? -6.910 0.101 2.576 1.00 74.23 22 ALA A O 5
ATOM 8621 N N . PHE A 1 23 ? -6.481 -2.020 1.889 1.00 53.23 23 PHE A N 5
ATOM 8622 C CA . PHE A 1 23 ? -5.688 -2.434 3.066 1.00 63.04 23 PHE A CA 5
ATOM 8623 C C . PHE A 1 23 ? -4.403 -1.600 3.174 1.00 64.40 23 PHE A C 5
ATOM 8624 O O . PHE A 1 23 ? -4.159 -0.936 4.203 1.00 62.41 23 PHE A O 5
ATOM 8641 N N . LEU A 1 24 ? -3.609 -1.616 2.089 1.00 4.54 24 LEU A N 5
ATOM 8642 C CA . LEU A 1 24 ? -2.345 -0.883 2.022 1.00 72.24 24 LEU A CA 5
ATOM 8643 C C . LEU A 1 24 ? -2.589 0.631 2.098 1.00 53.24 24 LEU A C 5
ATOM 8644 O O . LEU A 1 24 ? -1.746 1.350 2.597 1.00 41.14 24 LEU A O 5
ATOM 8660 N N . LYS A 1 25 ? -3.749 1.087 1.573 1.00 3.22 25 LYS A N 5
ATOM 8661 C CA . LYS A 1 25 ? -4.148 2.512 1.584 1.00 25.20 25 LYS A CA 5
ATOM 8662 C C . LYS A 1 25 ? -4.342 3.054 3.011 1.00 51.33 25 LYS A C 5
ATOM 8663 O O . LYS A 1 25 ? -3.763 4.090 3.370 1.00 31.30 25 LYS A O 5
ATOM 8682 N N . LYS A 1 26 ? -5.168 2.353 3.813 1.00 22.12 26 LYS A N 5
ATOM 8683 C CA . LYS A 1 26 ? -5.534 2.815 5.165 1.00 63.43 26 LYS A CA 5
ATOM 8684 C C . LYS A 1 26 ? -4.331 2.742 6.113 1.00 73.42 26 LYS A C 5
ATOM 8685 O O . LYS A 1 26 ? -4.103 3.676 6.921 1.00 71.01 26 LYS A O 5
ATOM 8704 N N . GLU A 1 27 ? -3.526 1.653 5.985 1.00 72.11 27 GLU A N 5
ATOM 8705 C CA . GLU A 1 27 ? -2.299 1.519 6.776 1.00 71.13 27 GLU A CA 5
ATOM 8706 C C . GLU A 1 27 ? -1.317 2.609 6.356 1.00 5.43 27 GLU A C 5
ATOM 8707 O O . GLU A 1 27 ? -0.781 3.254 7.210 1.00 20.51 27 GLU A O 5
ATOM 8719 N N . TYR A 1 28 ? -1.181 2.858 5.026 1.00 13.11 28 TYR A N 5
ATOM 8720 C CA . TYR A 1 28 ? -0.243 3.863 4.461 1.00 1.22 28 TYR A CA 5
ATOM 8721 C C . TYR A 1 28 ? -0.462 5.229 5.096 1.00 75.44 28 TYR A C 5
ATOM 8722 O O . TYR A 1 28 ? 0.475 5.832 5.595 1.00 11.20 28 TYR A O 5
ATOM 8740 N N . SER A 1 29 ? -1.719 5.683 5.089 1.00 1.32 29 SER A N 5
ATOM 8741 C CA . SER A 1 29 ? -2.081 7.016 5.580 1.00 52.32 29 SER A CA 5
ATOM 8742 C C . SER A 1 29 ? -1.755 7.157 7.084 1.00 64.32 29 SER A C 5
ATOM 8743 O O . SER A 1 29 ? -1.089 8.117 7.483 1.00 4.34 29 SER A O 5
ATOM 8751 N N . ARG A 1 30 ? -2.185 6.167 7.893 1.00 22.32 30 ARG A N 5
ATOM 8752 C CA . ARG A 1 30 ? -2.004 6.204 9.364 1.00 51.43 30 ARG A CA 5
ATOM 8753 C C . ARG A 1 30 ? -0.538 5.947 9.794 1.00 33.42 30 ARG A C 5
ATOM 8754 O O . ARG A 1 30 ? -0.044 6.574 10.741 1.00 24.42 30 ARG A O 5
ATOM 8775 N N . THR A 1 31 ? 0.134 5.016 9.110 1.00 2.34 31 THR A N 5
ATOM 8776 C CA . THR A 1 31 ? 1.499 4.577 9.465 1.00 41.14 31 THR A CA 5
ATOM 8777 C C . THR A 1 31 ? 2.549 5.600 9.002 1.00 55.25 31 THR A C 5
ATOM 8778 O O . THR A 1 31 ? 3.577 5.789 9.667 1.00 21.34 31 THR A O 5
ATOM 8789 N N . LEU A 1 32 ? 2.279 6.257 7.855 1.00 33.34 32 LEU A N 5
ATOM 8790 C CA . LEU A 1 32 ? 3.094 7.383 7.380 1.00 71.32 32 LEU A CA 5
ATOM 8791 C C . LEU A 1 32 ? 2.908 8.541 8.357 1.00 53.32 32 LEU A C 5
ATOM 8792 O O . LEU A 1 32 ? 3.881 9.163 8.755 1.00 32.15 32 LEU A O 5
ATOM 8808 N N . ALA A 1 33 ? 1.636 8.764 8.777 1.00 61.24 33 ALA A N 5
ATOM 8809 C CA . ALA A 1 33 ? 1.272 9.820 9.741 1.00 4.13 33 ALA A CA 5
ATOM 8810 C C . ALA A 1 33 ? 2.102 9.713 11.034 1.00 71.13 33 ALA A C 5
ATOM 8811 O O . ALA A 1 33 ? 2.776 10.666 11.414 1.00 5.43 33 ALA A O 5
ATOM 8818 N N . ARG A 1 34 ? 2.081 8.511 11.651 1.00 2.34 34 ARG A N 5
ATOM 8819 C CA . ARG A 1 34 ? 2.748 8.246 12.941 1.00 1.34 34 ARG A CA 5
ATOM 8820 C C . ARG A 1 34 ? 4.282 8.273 12.808 1.00 11.42 34 ARG A C 5
ATOM 8821 O O . ARG A 1 34 ? 4.977 8.621 13.769 1.00 11.43 34 ARG A O 5
ATOM 8842 N N . LEU A 1 35 ? 4.799 7.871 11.619 1.00 63.40 35 LEU A N 5
ATOM 8843 C CA . LEU A 1 35 ? 6.239 7.988 11.286 1.00 10.42 35 LEU A CA 5
ATOM 8844 C C . LEU A 1 35 ? 6.636 9.481 11.318 1.00 70.54 35 LEU A C 5
ATOM 8845 O O . LEU A 1 35 ? 7.634 9.852 11.953 1.00 41.43 35 LEU A O 5
ATOM 8861 N N . GLN A 1 36 ? 5.807 10.333 10.662 1.00 63.12 36 GLN A N 5
ATOM 8862 C CA . GLN A 1 36 ? 6.046 11.789 10.591 1.00 50.02 36 GLN A CA 5
ATOM 8863 C C . GLN A 1 36 ? 5.903 12.436 11.979 1.00 31.25 36 GLN A C 5
ATOM 8864 O O . GLN A 1 36 ? 6.640 13.360 12.303 1.00 15.33 36 GLN A O 5
ATOM 8878 N N . ARG A 1 37 ? 4.959 11.919 12.793 1.00 4.20 37 ARG A N 5
ATOM 8879 C CA . ARG A 1 37 ? 4.716 12.422 14.159 1.00 41.33 37 ARG A CA 5
ATOM 8880 C C . ARG A 1 37 ? 5.912 12.120 15.073 1.00 71.21 37 ARG A C 5
ATOM 8881 O O . ARG A 1 37 ? 6.281 12.944 15.893 1.00 44.32 37 ARG A O 5
ATOM 8902 N N . ALA A 1 38 ? 6.503 10.928 14.904 1.00 14.52 38 ALA A N 5
ATOM 8903 C CA . ALA A 1 38 ? 7.651 10.470 15.711 1.00 44.13 38 ALA A CA 5
ATOM 8904 C C . ALA A 1 38 ? 8.907 11.303 15.418 1.00 34.44 38 ALA A C 5
ATOM 8905 O O . ALA A 1 38 ? 9.582 11.784 16.346 1.00 11.31 38 ALA A O 5
ATOM 8912 N N . LYS A 1 39 ? 9.188 11.499 14.115 1.00 52.22 39 LYS A N 5
ATOM 8913 C CA . LYS A 1 39 ? 10.397 12.205 13.663 1.00 21.11 39 LYS A CA 5
ATOM 8914 C C . LYS A 1 39 ? 10.270 13.733 13.870 1.00 11.32 39 LYS A C 5
ATOM 8915 O O . LYS A 1 39 ? 11.273 14.405 14.086 1.00 24.11 39 LYS A O 5
ATOM 8934 N N . ARG A 1 40 ? 9.036 14.275 13.773 1.00 54.41 40 ARG A N 5
ATOM 8935 C CA . ARG A 1 40 ? 8.763 15.712 14.032 1.00 72.45 40 ARG A CA 5
ATOM 8936 C C . ARG A 1 40 ? 8.649 16.028 15.531 1.00 44.22 40 ARG A C 5
ATOM 8937 O O . ARG A 1 40 ? 8.894 17.168 15.940 1.00 72.14 40 ARG A O 5
ATOM 8958 N N . ALA A 1 41 ? 8.269 15.025 16.343 1.00 22.04 41 ALA A N 5
ATOM 8959 C CA . ALA A 1 41 ? 8.225 15.165 17.811 1.00 40.24 41 ALA A CA 5
ATOM 8960 C C . ALA A 1 41 ? 9.647 15.334 18.358 1.00 55.51 41 ALA A C 5
ATOM 8961 O O . ALA A 1 41 ? 9.882 16.116 19.287 1.00 51.50 41 ALA A O 5
ATOM 8968 N N . GLU A 1 42 ? 10.575 14.539 17.782 1.00 21.44 42 GLU A N 5
ATOM 8969 C CA . GLU A 1 42 ? 12.041 14.697 17.944 1.00 41.30 42 GLU A CA 5
ATOM 8970 C C . GLU A 1 42 ? 12.583 14.283 19.333 1.00 15.13 42 GLU A C 5
ATOM 8971 O O . GLU A 1 42 ? 13.773 14.030 19.442 1.00 41.13 42 GLU A O 5
ATOM 8983 N N . LYS A 1 43 ? 11.710 14.194 20.365 1.00 63.31 43 LYS A N 5
ATOM 8984 C CA . LYS A 1 43 ? 12.087 13.861 21.774 1.00 5.31 43 LYS A CA 5
ATOM 8985 C C . LYS A 1 43 ? 12.930 12.561 21.888 1.00 4.22 43 LYS A C 5
ATOM 8986 O O . LYS A 1 43 ? 13.680 12.370 22.857 1.00 43.53 43 LYS A O 5
ATOM 9005 N N . ALA A 1 44 ? 12.783 11.680 20.872 1.00 63.11 44 ALA A N 5
ATOM 9006 C CA . ALA A 1 44 ? 13.540 10.420 20.744 1.00 71.11 44 ALA A CA 5
ATOM 9007 C C . ALA A 1 44 ? 15.074 10.629 20.612 1.00 22.41 44 ALA A C 5
ATOM 9008 O O . ALA A 1 44 ? 15.834 9.650 20.650 1.00 25.11 44 ALA A O 5
ATOM 9015 N N . LYS A 1 45 ? 15.517 11.907 20.485 1.00 24.21 45 LYS A N 5
ATOM 9016 C CA . LYS A 1 45 ? 16.952 12.294 20.443 1.00 62.13 45 LYS A CA 5
ATOM 9017 C C . LYS A 1 45 ? 17.678 12.034 21.776 1.00 2.45 45 LYS A C 5
ATOM 9018 O O . LYS A 1 45 ? 18.899 12.211 21.838 1.00 71.25 45 LYS A O 5
ATOM 9037 N N . ASN A 1 46 ? 16.907 11.645 22.814 1.00 4.30 46 ASN A N 5
ATOM 9038 C CA . ASN A 1 46 ? 17.389 11.470 24.196 1.00 70.01 46 ASN A CA 5
ATOM 9039 C C . ASN A 1 46 ? 17.662 12.856 24.795 1.00 13.51 46 ASN A C 5
ATOM 9040 O O . ASN A 1 46 ? 18.772 13.391 24.691 1.00 30.22 46 ASN A O 5
ATOM 9051 N N . SER A 1 47 ? 16.578 13.475 25.304 1.00 40.33 47 SER A N 5
ATOM 9052 C CA . SER A 1 47 ? 16.616 14.749 26.052 1.00 12.24 47 SER A CA 5
ATOM 9053 C C . SER A 1 47 ? 17.414 14.609 27.371 1.00 2.54 47 SER A C 5
ATOM 9054 O O . SER A 1 47 ? 18.121 13.612 27.581 1.00 1.44 47 SER A O 5
ATOM 9062 N N . LYS A 1 48 ? 17.322 15.640 28.244 1.00 42.13 48 LYS A N 5
ATOM 9063 C CA . LYS A 1 48 ? 18.051 15.679 29.520 1.00 44.22 48 LYS A CA 5
ATOM 9064 C C . LYS A 1 48 ? 17.604 14.525 30.451 1.00 12.31 48 LYS A C 5
ATOM 9065 O O . LYS A 1 48 ? 16.629 14.631 31.203 1.00 41.14 48 LYS A O 5
ATOM 9084 N N . LYS A 1 49 ? 18.325 13.403 30.317 1.00 12.11 49 LYS A N 5
ATOM 9085 C CA . LYS A 1 49 ? 18.157 12.191 31.126 1.00 61.44 49 LYS A CA 5
ATOM 9086 C C . LYS A 1 49 ? 19.468 11.903 31.862 1.00 61.44 49 LYS A C 5
ATOM 9087 O O . LYS A 1 49 ? 20.546 12.272 31.383 1.00 32.44 49 LYS A O 5
ATOM 9106 N N . ALA A 1 50 ? 19.365 11.250 33.027 1.00 13.21 50 ALA A N 5
ATOM 9107 C CA . ALA A 1 50 ? 20.539 10.807 33.797 1.00 51.21 50 ALA A CA 5
ATOM 9108 C C . ALA A 1 50 ? 21.154 9.548 33.156 1.00 15.13 50 ALA A C 5
ATOM 9109 O O . ALA A 1 50 ? 20.562 8.956 32.240 1.00 1.23 50 ALA A O 5
ATOM 9116 N N . ILE A 1 51 ? 22.331 9.130 33.661 1.00 43.44 51 ILE A N 5
ATOM 9117 C CA . ILE A 1 51 ? 23.105 7.996 33.091 1.00 45.51 51 ILE A CA 5
ATOM 9118 C C . ILE A 1 51 ? 22.326 6.655 33.170 1.00 4.44 51 ILE A C 5
ATOM 9119 O O . ILE A 1 51 ? 22.585 5.726 32.397 1.00 10.12 51 ILE A O 5
ATOM 9135 N N . GLU A 1 52 ? 21.379 6.586 34.123 1.00 22.53 52 GLU A N 5
ATOM 9136 C CA . GLU A 1 52 ? 20.302 5.575 34.171 1.00 3.35 52 GLU A CA 5
ATOM 9137 C C . GLU A 1 52 ? 19.073 6.216 34.856 1.00 15.33 52 GLU A C 5
ATOM 9138 O O . GLU A 1 52 ? 19.082 7.431 35.114 1.00 21.33 52 GLU A O 5
ATOM 9150 N N . ASP A 1 53 ? 18.021 5.426 35.153 1.00 64.11 53 ASP A N 5
ATOM 9151 C CA . ASP A 1 53 ? 16.828 5.938 35.864 1.00 31.15 53 ASP A CA 5
ATOM 9152 C C . ASP A 1 53 ? 16.230 4.850 36.763 1.00 73.02 53 ASP A C 5
ATOM 9153 O O . ASP A 1 53 ? 15.327 4.114 36.338 1.00 73.23 53 ASP A O 5
ATOM 9162 N N . GLY A 1 54 ? 16.823 4.705 37.968 1.00 73.42 54 GLY A N 5
ATOM 9163 C CA . GLY A 1 54 ? 16.286 3.844 39.038 1.00 63.05 54 GLY A CA 5
ATOM 9164 C C . GLY A 1 54 ? 16.065 2.385 38.638 1.00 32.04 54 GLY A C 5
ATOM 9165 O O . GLY A 1 54 ? 15.271 1.677 39.270 1.00 41.23 54 GLY A O 5
ATOM 9169 N N . VAL A 1 55 ? 16.790 1.938 37.599 1.00 65.15 55 VAL A N 5
ATOM 9170 C CA . VAL A 1 55 ? 16.529 0.658 36.924 1.00 63.50 55 VAL A CA 5
ATOM 9171 C C . VAL A 1 55 ? 17.219 -0.510 37.667 1.00 75.22 55 VAL A C 5
ATOM 9172 O O . VAL A 1 55 ? 18.446 -0.485 37.852 1.00 53.43 55 VAL A O 5
ATOM 9185 N N . PRO A 1 56 ? 16.439 -1.534 38.145 1.00 24.23 56 PRO A N 5
ATOM 9186 C CA . PRO A 1 56 ? 16.997 -2.734 38.782 1.00 12.03 56 PRO A CA 5
ATOM 9187 C C . PRO A 1 56 ? 17.227 -3.871 37.763 1.00 25.32 56 PRO A C 5
ATOM 9188 O O . PRO A 1 56 ? 17.189 -3.649 36.545 1.00 12.21 56 PRO A O 5
ATOM 9199 N N . GLN A 1 57 ? 17.481 -5.078 38.278 1.00 34.34 57 GLN A N 5
ATOM 9200 C CA . GLN A 1 57 ? 17.575 -6.300 37.461 1.00 42.12 57 GLN A CA 5
ATOM 9201 C C . GLN A 1 57 ? 16.138 -6.818 37.188 1.00 61.01 57 GLN A C 5
ATOM 9202 O O . GLN A 1 57 ? 15.449 -7.230 38.127 1.00 62.14 57 GLN A O 5
ATOM 9216 N N . PRO A 1 58 ? 15.663 -6.764 35.905 1.00 12.20 58 PRO A N 5
ATOM 9217 C CA . PRO A 1 58 ? 14.244 -7.040 35.545 1.00 23.11 58 PRO A CA 5
ATOM 9218 C C . PRO A 1 58 ? 13.819 -8.510 35.771 1.00 71.22 58 PRO A C 5
ATOM 9219 O O . PRO A 1 58 ? 12.822 -8.782 36.446 1.00 42.14 58 PRO A O 5
ATOM 9230 N N . GLU A 1 59 ? 14.589 -9.451 35.207 1.00 11.51 59 GLU A N 5
ATOM 9231 C CA . GLU A 1 59 ? 14.224 -10.875 35.169 1.00 23.25 59 GLU A CA 5
ATOM 9232 C C . GLU A 1 59 ? 15.094 -11.685 36.150 1.00 45.33 59 GLU A C 5
ATOM 9233 O O . GLU A 1 59 ? 14.619 -12.105 37.211 1.00 42.33 59 GLU A O 5
ATOM 9245 N N . ALA A 1 60 ? 16.374 -11.879 35.807 1.00 62.54 60 ALA A N 5
ATOM 9246 C CA . ALA A 1 60 ? 17.284 -12.759 36.565 1.00 34.33 60 ALA A CA 5
ATOM 9247 C C . ALA A 1 60 ? 18.288 -11.919 37.368 1.00 71.32 60 ALA A C 5
ATOM 9248 O O . ALA A 1 60 ? 19.147 -11.239 36.795 1.00 34.30 60 ALA A O 5
ATOM 9255 N N . LEU A 1 61 ? 18.140 -11.954 38.702 1.00 2.13 61 LEU A N 5
ATOM 9256 C CA . LEU A 1 61 ? 19.039 -11.269 39.643 1.00 41.13 61 LEU A CA 5
ATOM 9257 C C . LEU A 1 61 ? 20.226 -12.189 39.950 1.00 40.25 61 LEU A C 5
ATOM 9258 O O . LEU A 1 61 ? 21.391 -11.812 39.771 1.00 51.15 61 LEU A O 5
ATOM 9274 N N . GLU A 1 62 ? 19.898 -13.417 40.371 1.00 53.24 62 GLU A N 5
ATOM 9275 C CA . GLU A 1 62 ? 20.879 -14.423 40.784 1.00 4.32 62 GLU A CA 5
ATOM 9276 C C . GLU A 1 62 ? 20.258 -15.828 40.615 1.00 74.13 62 GLU A C 5
ATOM 9277 O O . GLU A 1 62 ? 19.354 -16.188 41.407 1.00 73.41 62 GLU A O 5
ATOM 9289 N N . MET B 1 1 ? 12.870 -3.251 26.022 1.00 63.24 1 MET B N 5
ATOM 9290 C CA . MET B 1 1 ? 11.649 -3.835 25.430 1.00 24.23 1 MET B CA 5
ATOM 9291 C C . MET B 1 1 ? 10.442 -2.993 25.843 1.00 12.24 1 MET B C 5
ATOM 9292 O O . MET B 1 1 ? 9.987 -3.062 26.996 1.00 60.01 1 MET B O 5
ATOM 9308 N N . GLU B 1 2 ? 9.956 -2.167 24.903 1.00 21.14 2 GLU B N 5
ATOM 9309 C CA . GLU B 1 2 ? 8.789 -1.309 25.116 1.00 40.24 2 GLU B CA 5
ATOM 9310 C C . GLU B 1 2 ? 7.597 -1.941 24.397 1.00 73.22 2 GLU B C 5
ATOM 9311 O O . GLU B 1 2 ? 7.689 -2.277 23.213 1.00 52.14 2 GLU B O 5
ATOM 9323 N N . GLU B 1 3 ? 6.488 -2.100 25.127 1.00 21.25 3 GLU B N 5
ATOM 9324 C CA . GLU B 1 3 ? 5.250 -2.701 24.610 1.00 51.42 3 GLU B CA 5
ATOM 9325 C C . GLU B 1 3 ? 4.547 -1.708 23.648 1.00 40.23 3 GLU B C 5
ATOM 9326 O O . GLU B 1 3 ? 4.896 -0.517 23.635 1.00 30.44 3 GLU B O 5
ATOM 9338 N N . LEU B 1 4 ? 3.596 -2.209 22.819 1.00 33.44 4 LEU B N 5
ATOM 9339 C CA . LEU B 1 4 ? 2.827 -1.378 21.868 1.00 41.32 4 LEU B CA 5
ATOM 9340 C C . LEU B 1 4 ? 2.120 -0.225 22.614 1.00 4.24 4 LEU B C 5
ATOM 9341 O O . LEU B 1 4 ? 1.175 -0.447 23.380 1.00 14.52 4 LEU B O 5
ATOM 9357 N N . SER B 1 5 ? 2.618 0.999 22.389 1.00 30.31 5 SER B N 5
ATOM 9358 C CA . SER B 1 5 ? 2.206 2.194 23.141 1.00 52.23 5 SER B CA 5
ATOM 9359 C C . SER B 1 5 ? 2.560 3.461 22.330 1.00 14.34 5 SER B C 5
ATOM 9360 O O . SER B 1 5 ? 2.947 3.362 21.157 1.00 63.13 5 SER B O 5
ATOM 9368 N N . GLY B 1 6 ? 2.440 4.652 22.954 1.00 23.34 6 GLY B N 5
ATOM 9369 C CA . GLY B 1 6 ? 2.796 5.925 22.306 1.00 24.34 6 GLY B CA 5
ATOM 9370 C C . GLY B 1 6 ? 4.297 6.246 22.400 1.00 15.10 6 GLY B C 5
ATOM 9371 O O . GLY B 1 6 ? 4.681 7.379 22.712 1.00 44.24 6 GLY B O 5
ATOM 9375 N N . LYS B 1 7 ? 5.143 5.233 22.135 1.00 1.24 7 LYS B N 5
ATOM 9376 C CA . LYS B 1 7 ? 6.618 5.364 22.140 1.00 23.03 7 LYS B CA 5
ATOM 9377 C C . LYS B 1 7 ? 7.106 5.540 20.684 1.00 20.30 7 LYS B C 5
ATOM 9378 O O . LYS B 1 7 ? 6.412 5.111 19.755 1.00 21.03 7 LYS B O 5
ATOM 9397 N N . PRO B 1 8 ? 8.291 6.175 20.442 1.00 13.22 8 PRO B N 5
ATOM 9398 C CA . PRO B 1 8 ? 8.834 6.331 19.073 1.00 35.52 8 PRO B CA 5
ATOM 9399 C C . PRO B 1 8 ? 9.323 4.976 18.501 1.00 42.02 8 PRO B C 5
ATOM 9400 O O . PRO B 1 8 ? 9.768 4.090 19.250 1.00 42.41 8 PRO B O 5
ATOM 9411 N N . LEU B 1 9 ? 9.215 4.825 17.173 1.00 74.12 9 LEU B N 5
ATOM 9412 C CA . LEU B 1 9 ? 9.702 3.634 16.454 1.00 51.12 9 LEU B CA 5
ATOM 9413 C C . LEU B 1 9 ? 11.244 3.644 16.381 1.00 23.31 9 LEU B C 5
ATOM 9414 O O . LEU B 1 9 ? 11.862 4.717 16.390 1.00 32.35 9 LEU B O 5
ATOM 9430 N N . SER B 1 10 ? 11.851 2.442 16.340 1.00 42.22 10 SER B N 5
ATOM 9431 C CA . SER B 1 10 ? 13.312 2.282 16.230 1.00 63.13 10 SER B CA 5
ATOM 9432 C C . SER B 1 10 ? 13.776 2.592 14.796 1.00 32.11 10 SER B C 5
ATOM 9433 O O . SER B 1 10 ? 12.948 2.815 13.899 1.00 63.33 10 SER B O 5
ATOM 9441 N N . TYR B 1 11 ? 15.107 2.609 14.593 1.00 70.12 11 TYR B N 5
ATOM 9442 C CA . TYR B 1 11 ? 15.720 2.896 13.284 1.00 30.12 11 TYR B CA 5
ATOM 9443 C C . TYR B 1 11 ? 15.256 1.865 12.238 1.00 74.41 11 TYR B C 5
ATOM 9444 O O . TYR B 1 11 ? 14.718 2.240 11.199 1.00 43.12 11 TYR B O 5
ATOM 9462 N N . ALA B 1 12 ? 15.450 0.568 12.563 1.00 64.13 12 ALA B N 5
ATOM 9463 C CA . ALA B 1 12 ? 15.086 -0.565 11.687 1.00 42.55 12 ALA B CA 5
ATOM 9464 C C . ALA B 1 12 ? 13.575 -0.587 11.393 1.00 72.50 12 ALA B C 5
ATOM 9465 O O . ALA B 1 12 ? 13.154 -0.997 10.306 1.00 72.23 12 ALA B O 5
ATOM 9472 N N . GLU B 1 13 ? 12.774 -0.132 12.386 1.00 43.34 13 GLU B N 5
ATOM 9473 C CA . GLU B 1 13 ? 11.313 -0.004 12.245 1.00 32.32 13 GLU B CA 5
ATOM 9474 C C . GLU B 1 13 ? 10.961 1.081 11.219 1.00 71.54 13 GLU B C 5
ATOM 9475 O O . GLU B 1 13 ? 10.093 0.882 10.374 1.00 4.50 13 GLU B O 5
ATOM 9487 N N . LYS B 1 14 ? 11.668 2.214 11.296 1.00 53.12 14 LYS B N 5
ATOM 9488 C CA . LYS B 1 14 ? 11.495 3.345 10.367 1.00 33.25 14 LYS B CA 5
ATOM 9489 C C . LYS B 1 14 ? 11.890 2.936 8.931 1.00 64.02 14 LYS B C 5
ATOM 9490 O O . LYS B 1 14 ? 11.245 3.352 7.968 1.00 44.12 14 LYS B O 5
ATOM 9509 N N . GLU B 1 15 ? 12.943 2.104 8.813 1.00 33.12 15 GLU B N 5
ATOM 9510 C CA . GLU B 1 15 ? 13.471 1.636 7.516 1.00 54.43 15 GLU B CA 5
ATOM 9511 C C . GLU B 1 15 ? 12.482 0.698 6.816 1.00 51.33 15 GLU B C 5
ATOM 9512 O O . GLU B 1 15 ? 12.167 0.887 5.635 1.00 14.22 15 GLU B O 5
ATOM 9524 N N . LYS B 1 16 ? 11.988 -0.311 7.567 1.00 63.11 16 LYS B N 5
ATOM 9525 C CA . LYS B 1 16 ? 10.975 -1.260 7.054 1.00 54.11 16 LYS B CA 5
ATOM 9526 C C . LYS B 1 16 ? 9.660 -0.529 6.740 1.00 61.32 16 LYS B C 5
ATOM 9527 O O . LYS B 1 16 ? 8.904 -0.951 5.862 1.00 64.33 16 LYS B O 5
ATOM 9546 N N . LEU B 1 17 ? 9.409 0.573 7.469 1.00 73.35 17 LEU B N 5
ATOM 9547 C CA . LEU B 1 17 ? 8.193 1.375 7.311 1.00 43.43 17 LEU B CA 5
ATOM 9548 C C . LEU B 1 17 ? 8.256 2.217 6.016 1.00 11.12 17 LEU B C 5
ATOM 9549 O O . LEU B 1 17 ? 7.302 2.223 5.247 1.00 14.04 17 LEU B O 5
ATOM 9565 N N . LYS B 1 18 ? 9.382 2.917 5.781 1.00 74.03 18 LYS B N 5
ATOM 9566 C CA . LYS B 1 18 ? 9.520 3.824 4.618 1.00 13.12 18 LYS B CA 5
ATOM 9567 C C . LYS B 1 18 ? 9.582 3.020 3.301 1.00 21.41 18 LYS B C 5
ATOM 9568 O O . LYS B 1 18 ? 9.031 3.448 2.272 1.00 2.53 18 LYS B O 5
ATOM 9587 N N . GLU B 1 19 ? 10.237 1.831 3.350 1.00 55.45 19 GLU B N 5
ATOM 9588 C CA . GLU B 1 19 ? 10.301 0.918 2.195 1.00 54.13 19 GLU B CA 5
ATOM 9589 C C . GLU B 1 19 ? 8.909 0.319 1.957 1.00 35.22 19 GLU B C 5
ATOM 9590 O O . GLU B 1 19 ? 8.543 0.080 0.817 1.00 42.10 19 GLU B O 5
ATOM 9602 N N . LYS B 1 20 ? 8.150 0.080 3.062 1.00 4.32 20 LYS B N 5
ATOM 9603 C CA . LYS B 1 20 ? 6.735 -0.337 3.011 1.00 0.35 20 LYS B CA 5
ATOM 9604 C C . LYS B 1 20 ? 5.899 0.674 2.215 1.00 62.00 20 LYS B C 5
ATOM 9605 O O . LYS B 1 20 ? 5.209 0.286 1.280 1.00 20.12 20 LYS B O 5
ATOM 9624 N N . LEU B 1 21 ? 6.025 1.969 2.579 1.00 25.14 21 LEU B N 5
ATOM 9625 C CA . LEU B 1 21 ? 5.257 3.071 1.967 1.00 32.13 21 LEU B CA 5
ATOM 9626 C C . LEU B 1 21 ? 5.482 3.117 0.443 1.00 24.12 21 LEU B C 5
ATOM 9627 O O . LEU B 1 21 ? 4.525 3.145 -0.329 1.00 34.35 21 LEU B O 5
ATOM 9643 N N . ALA B 1 22 ? 6.769 3.072 0.043 1.00 51.22 22 ALA B N 5
ATOM 9644 C CA . ALA B 1 22 ? 7.184 3.113 -1.376 1.00 3.00 22 ALA B CA 5
ATOM 9645 C C . ALA B 1 22 ? 6.755 1.843 -2.136 1.00 10.12 22 ALA B C 5
ATOM 9646 O O . ALA B 1 22 ? 6.334 1.916 -3.296 1.00 1.30 22 ALA B O 5
ATOM 9653 N N . PHE B 1 23 ? 6.865 0.693 -1.461 1.00 23.21 23 PHE B N 5
ATOM 9654 C CA . PHE B 1 23 ? 6.580 -0.635 -2.040 1.00 4.22 23 PHE B CA 5
ATOM 9655 C C . PHE B 1 23 ? 5.086 -0.766 -2.378 1.00 73.41 23 PHE B C 5
ATOM 9656 O O . PHE B 1 23 ? 4.719 -1.045 -3.535 1.00 24.44 23 PHE B O 5
ATOM 9673 N N . LEU B 1 24 ? 4.240 -0.539 -1.355 1.00 31.13 24 LEU B N 5
ATOM 9674 C CA . LEU B 1 24 ? 2.787 -0.618 -1.501 1.00 3.54 24 LEU B CA 5
ATOM 9675 C C . LEU B 1 24 ? 2.275 0.464 -2.465 1.00 34.51 24 LEU B C 5
ATOM 9676 O O . LEU B 1 24 ? 1.281 0.251 -3.129 1.00 44.11 24 LEU B O 5
ATOM 9692 N N . LYS B 1 25 ? 2.969 1.624 -2.502 1.00 64.21 25 LYS B N 5
ATOM 9693 C CA . LYS B 1 25 ? 2.626 2.753 -3.394 1.00 14.02 25 LYS B CA 5
ATOM 9694 C C . LYS B 1 25 ? 2.755 2.385 -4.883 1.00 32.43 25 LYS B C 5
ATOM 9695 O O . LYS B 1 25 ? 1.807 2.582 -5.659 1.00 73.02 25 LYS B O 5
ATOM 9714 N N . LYS B 1 26 ? 3.936 1.859 -5.271 1.00 34.24 26 LYS B N 5
ATOM 9715 C CA . LYS B 1 26 ? 4.240 1.569 -6.687 1.00 4.34 26 LYS B CA 5
ATOM 9716 C C . LYS B 1 26 ? 3.395 0.397 -7.194 1.00 2.23 26 LYS B C 5
ATOM 9717 O O . LYS B 1 26 ? 2.875 0.439 -8.333 1.00 21.15 26 LYS B O 5
ATOM 9736 N N . GLU B 1 27 ? 3.212 -0.635 -6.330 1.00 0.24 27 GLU B N 5
ATOM 9737 C CA . GLU B 1 27 ? 2.352 -1.770 -6.672 1.00 20.20 27 GLU B CA 5
ATOM 9738 C C . GLU B 1 27 ? 0.908 -1.277 -6.789 1.00 53.42 27 GLU B C 5
ATOM 9739 O O . GLU B 1 27 ? 0.273 -1.589 -7.755 1.00 42.32 27 GLU B O 5
ATOM 9751 N N . TYR B 1 28 ? 0.455 -0.417 -5.839 1.00 10.31 28 TYR B N 5
ATOM 9752 C CA . TYR B 1 28 ? -0.927 0.125 -5.800 1.00 30.14 28 TYR B CA 5
ATOM 9753 C C . TYR B 1 28 ? -1.297 0.771 -7.128 1.00 32.31 28 TYR B C 5
ATOM 9754 O O . TYR B 1 28 ? -2.325 0.449 -7.704 1.00 33.32 28 TYR B O 5
ATOM 9772 N N . SER B 1 29 ? -0.428 1.669 -7.602 1.00 14.42 29 SER B N 5
ATOM 9773 C CA . SER B 1 29 ? -0.681 2.450 -8.811 1.00 14.21 29 SER B CA 5
ATOM 9774 C C . SER B 1 29 ? -0.793 1.534 -10.049 1.00 71.43 29 SER B C 5
ATOM 9775 O O . SER B 1 29 ? -1.763 1.633 -10.808 1.00 45.41 29 SER B O 5
ATOM 9783 N N . ARG B 1 30 ? 0.183 0.614 -10.205 1.00 72.34 30 ARG B N 5
ATOM 9784 C CA . ARG B 1 30 ? 0.248 -0.290 -11.377 1.00 72.21 30 ARG B CA 5
ATOM 9785 C C . ARG B 1 30 ? -0.825 -1.404 -11.332 1.00 40.44 30 ARG B C 5
ATOM 9786 O O . ARG B 1 30 ? -1.404 -1.761 -12.367 1.00 51.42 30 ARG B O 5
ATOM 9807 N N . THR B 1 31 ? -1.063 -1.953 -10.137 1.00 52.14 31 THR B N 5
ATOM 9808 C CA . THR B 1 31 ? -1.961 -3.102 -9.940 1.00 72.31 31 THR B CA 5
ATOM 9809 C C . THR B 1 31 ? -3.439 -2.662 -9.963 1.00 4.03 31 THR B C 5
ATOM 9810 O O . THR B 1 31 ? -4.308 -3.404 -10.437 1.00 32.15 31 THR B O 5
ATOM 9821 N N . LEU B 1 32 ? -3.709 -1.437 -9.457 1.00 52.23 32 LEU B N 5
ATOM 9822 C CA . LEU B 1 32 ? -5.035 -0.805 -9.584 1.00 72.14 32 LEU B CA 5
ATOM 9823 C C . LEU B 1 32 ? -5.278 -0.507 -11.062 1.00 4.12 32 LEU B C 5
ATOM 9824 O O . LEU B 1 32 ? -6.358 -0.777 -11.567 1.00 4.40 32 LEU B O 5
ATOM 9840 N N . ALA B 1 33 ? -4.225 0.005 -11.746 1.00 65.11 33 ALA B N 5
ATOM 9841 C CA . ALA B 1 33 ? -4.269 0.325 -13.183 1.00 3.13 33 ALA B CA 5
ATOM 9842 C C . ALA B 1 33 ? -4.726 -0.882 -14.019 1.00 61.10 33 ALA B C 5
ATOM 9843 O O . ALA B 1 33 ? -5.708 -0.788 -14.749 1.00 24.32 33 ALA B O 5
ATOM 9850 N N . ARG B 1 34 ? -4.033 -2.021 -13.839 1.00 5.12 34 ARG B N 5
ATOM 9851 C CA . ARG B 1 34 ? -4.277 -3.253 -14.614 1.00 64.14 34 ARG B CA 5
ATOM 9852 C C . ARG B 1 34 ? -5.631 -3.893 -14.259 1.00 60.01 34 ARG B C 5
ATOM 9853 O O . ARG B 1 34 ? -6.249 -4.540 -15.111 1.00 65.34 34 ARG B O 5
ATOM 9874 N N . LEU B 1 35 ? -6.064 -3.732 -12.982 1.00 24.12 35 LEU B N 5
ATOM 9875 C CA . LEU B 1 35 ? -7.413 -4.150 -12.532 1.00 1.12 35 LEU B CA 5
ATOM 9876 C C . LEU B 1 35 ? -8.470 -3.365 -13.339 1.00 51.01 35 LEU B C 5
ATOM 9877 O O . LEU B 1 35 ? -9.410 -3.961 -13.889 1.00 50.53 35 LEU B O 5
ATOM 9893 N N . GLN B 1 36 ? -8.274 -2.024 -13.440 1.00 74.45 36 GLN B N 5
ATOM 9894 C CA . GLN B 1 36 ? -9.196 -1.130 -14.170 1.00 72.14 36 GLN B CA 5
ATOM 9895 C C . GLN B 1 36 ? -9.168 -1.426 -15.677 1.00 32.13 36 GLN B C 5
ATOM 9896 O O . GLN B 1 36 ? -10.197 -1.343 -16.336 1.00 61.24 36 GLN B O 5
ATOM 9910 N N . ARG B 1 37 ? -7.978 -1.788 -16.200 1.00 44.25 37 ARG B N 5
ATOM 9911 C CA . ARG B 1 37 ? -7.797 -2.115 -17.629 1.00 41.50 37 ARG B CA 5
ATOM 9912 C C . ARG B 1 37 ? -8.538 -3.412 -17.990 1.00 70.44 37 ARG B C 5
ATOM 9913 O O . ARG B 1 37 ? -9.135 -3.507 -19.051 1.00 2.32 37 ARG B O 5
ATOM 9934 N N . ALA B 1 38 ? -8.496 -4.395 -17.077 1.00 4.40 38 ALA B N 5
ATOM 9935 C CA . ALA B 1 38 ? -9.135 -5.712 -17.268 1.00 43.53 38 ALA B CA 5
ATOM 9936 C C . ALA B 1 38 ? -10.666 -5.590 -17.293 1.00 55.32 38 ALA B C 5
ATOM 9937 O O . ALA B 1 38 ? -11.328 -6.118 -18.202 1.00 52.40 38 ALA B O 5
ATOM 9944 N N . LYS B 1 39 ? -11.211 -4.853 -16.310 1.00 11.22 39 LYS B N 5
ATOM 9945 C CA . LYS B 1 39 ? -12.665 -4.702 -16.142 1.00 45.41 39 LYS B CA 5
ATOM 9946 C C . LYS B 1 39 ? -13.265 -3.736 -17.187 1.00 73.10 39 LYS B C 5
ATOM 9947 O O . LYS B 1 39 ? -14.434 -3.871 -17.543 1.00 41.44 39 LYS B O 5
ATOM 9966 N N . ARG B 1 40 ? -12.471 -2.740 -17.641 1.00 25.10 40 ARG B N 5
ATOM 9967 C CA . ARG B 1 40 ? -12.887 -1.799 -18.711 1.00 31.03 40 ARG B CA 5
ATOM 9968 C C . ARG B 1 40 ? -12.717 -2.408 -20.115 1.00 45.04 40 ARG B C 5
ATOM 9969 O O . ARG B 1 40 ? -13.449 -2.035 -21.038 1.00 40.43 40 ARG B O 5
ATOM 9990 N N . ALA B 1 41 ? -11.758 -3.343 -20.272 1.00 71.13 41 ALA B N 5
ATOM 9991 C CA . ALA B 1 41 ? -11.544 -4.065 -21.548 1.00 5.34 41 ALA B CA 5
ATOM 9992 C C . ALA B 1 41 ? -12.763 -4.948 -21.853 1.00 3.42 41 ALA B C 5
ATOM 9993 O O . ALA B 1 41 ? -13.197 -5.054 -23.010 1.00 22.25 41 ALA B O 5
ATOM 10000 N N . GLU B 1 42 ? -13.271 -5.604 -20.788 1.00 21.54 42 GLU B N 5
ATOM 10001 C CA . GLU B 1 42 ? -14.596 -6.278 -20.756 1.00 51.23 42 GLU B CA 5
ATOM 10002 C C . GLU B 1 42 ? -14.679 -7.604 -21.553 1.00 42.42 42 GLU B C 5
ATOM 10003 O O . GLU B 1 42 ? -15.573 -8.387 -21.279 1.00 4.42 42 GLU B O 5
ATOM 10015 N N . LYS B 1 43 ? -13.776 -7.850 -22.531 1.00 25.21 43 LYS B N 5
ATOM 10016 C CA . LYS B 1 43 ? -13.761 -9.108 -23.346 1.00 60.10 43 LYS B CA 5
ATOM 10017 C C . LYS B 1 43 ? -13.684 -10.369 -22.447 1.00 40.34 43 LYS B C 5
ATOM 10018 O O . LYS B 1 43 ? -14.138 -11.455 -22.835 1.00 65.45 43 LYS B O 5
ATOM 10037 N N . ALA B 1 44 ? -13.108 -10.183 -21.235 1.00 63.51 44 ALA B N 5
ATOM 10038 C CA . ALA B 1 44 ? -12.981 -11.228 -20.206 1.00 62.32 44 ALA B CA 5
ATOM 10039 C C . ALA B 1 44 ? -14.329 -11.843 -19.779 1.00 15.30 44 ALA B C 5
ATOM 10040 O O . ALA B 1 44 ? -14.338 -12.952 -19.234 1.00 24.34 44 ALA B O 5
ATOM 10047 N N . LYS B 1 45 ? -15.442 -11.100 -20.013 1.00 34.22 45 LYS B N 5
ATOM 10048 C CA . LYS B 1 45 ? -16.807 -11.500 -19.603 1.00 41.32 45 LYS B CA 5
ATOM 10049 C C . LYS B 1 45 ? -17.120 -12.941 -20.051 1.00 43.11 45 LYS B C 5
ATOM 10050 O O . LYS B 1 45 ? -17.513 -13.782 -19.228 1.00 44.15 45 LYS B O 5
ATOM 10069 N N . ASN B 1 46 ? -16.828 -13.183 -21.349 1.00 23.14 46 ASN B N 5
ATOM 10070 C CA . ASN B 1 46 ? -17.014 -14.440 -22.076 1.00 15.24 46 ASN B CA 5
ATOM 10071 C C . ASN B 1 46 ? -17.101 -14.083 -23.569 1.00 60.43 46 ASN B C 5
ATOM 10072 O O . ASN B 1 46 ? -18.175 -14.099 -24.172 1.00 23.11 46 ASN B O 5
ATOM 10083 N N . SER B 1 47 ? -15.969 -13.637 -24.125 1.00 45.12 47 SER B N 5
ATOM 10084 C CA . SER B 1 47 ? -15.821 -13.388 -25.567 1.00 4.55 47 SER B CA 5
ATOM 10085 C C . SER B 1 47 ? -16.062 -14.692 -26.347 1.00 2.45 47 SER B C 5
ATOM 10086 O O . SER B 1 47 ? -15.555 -15.753 -25.942 1.00 41.24 47 SER B O 5
ATOM 10094 N N . LYS B 1 48 ? -16.846 -14.621 -27.442 1.00 75.44 48 LYS B N 5
ATOM 10095 C CA . LYS B 1 48 ? -17.168 -15.801 -28.255 1.00 24.44 48 LYS B CA 5
ATOM 10096 C C . LYS B 1 48 ? -15.884 -16.334 -28.931 1.00 42.25 48 LYS B C 5
ATOM 10097 O O . LYS B 1 48 ? -15.110 -15.576 -29.531 1.00 35.15 48 LYS B O 5
ATOM 10116 N N . LYS B 1 49 ? -15.636 -17.633 -28.740 1.00 70.20 49 LYS B N 5
ATOM 10117 C CA . LYS B 1 49 ? -14.379 -18.288 -29.113 1.00 14.55 49 LYS B CA 5
ATOM 10118 C C . LYS B 1 49 ? -14.619 -19.794 -29.304 1.00 53.41 49 LYS B C 5
ATOM 10119 O O . LYS B 1 49 ? -15.556 -20.358 -28.716 1.00 1.12 49 LYS B O 5
ATOM 10138 N N . ALA B 1 50 ? -13.774 -20.436 -30.129 1.00 52.04 50 ALA B N 5
ATOM 10139 C CA . ALA B 1 50 ? -13.745 -21.895 -30.244 1.00 64.00 50 ALA B CA 5
ATOM 10140 C C . ALA B 1 50 ? -13.199 -22.477 -28.928 1.00 24.03 50 ALA B C 5
ATOM 10141 O O . ALA B 1 50 ? -11.990 -22.444 -28.678 1.00 51.14 50 ALA B O 5
ATOM 10148 N N . ILE B 1 51 ? -14.126 -22.950 -28.073 1.00 71.14 51 ILE B N 5
ATOM 10149 C CA . ILE B 1 51 ? -13.821 -23.391 -26.687 1.00 73.43 51 ILE B CA 5
ATOM 10150 C C . ILE B 1 51 ? -12.881 -24.613 -26.644 1.00 22.42 51 ILE B C 5
ATOM 10151 O O . ILE B 1 51 ? -12.187 -24.844 -25.647 1.00 1.01 51 ILE B O 5
ATOM 10167 N N . GLU B 1 52 ? -12.868 -25.377 -27.745 1.00 63.54 52 GLU B N 5
ATOM 10168 C CA . GLU B 1 52 ? -11.958 -26.513 -27.945 1.00 44.21 52 GLU B CA 5
ATOM 10169 C C . GLU B 1 52 ? -10.873 -26.116 -28.972 1.00 3.23 52 GLU B C 5
ATOM 10170 O O . GLU B 1 52 ? -11.186 -25.631 -30.067 1.00 30.14 52 GLU B O 5
ATOM 10182 N N . ASP B 1 53 ? -9.596 -26.290 -28.583 1.00 63.21 53 ASP B N 5
ATOM 10183 C CA . ASP B 1 53 ? -8.421 -25.888 -29.398 1.00 42.20 53 ASP B CA 5
ATOM 10184 C C . ASP B 1 53 ? -7.783 -27.086 -30.123 1.00 4.31 53 ASP B C 5
ATOM 10185 O O . ASP B 1 53 ? -6.714 -26.937 -30.727 1.00 41.04 53 ASP B O 5
ATOM 10194 N N . GLY B 1 54 ? -8.431 -28.264 -30.062 1.00 62.53 54 GLY B N 5
ATOM 10195 C CA . GLY B 1 54 ? -7.804 -29.521 -30.506 1.00 13.55 54 GLY B CA 5
ATOM 10196 C C . GLY B 1 54 ? -6.816 -30.054 -29.471 1.00 42.21 54 GLY B C 5
ATOM 10197 O O . GLY B 1 54 ? -5.998 -30.930 -29.768 1.00 55.11 54 GLY B O 5
ATOM 10201 N N . VAL B 1 55 ? -6.923 -29.511 -28.246 1.00 13.44 55 VAL B N 5
ATOM 10202 C CA . VAL B 1 55 ? -6.029 -29.821 -27.126 1.00 74.53 55 VAL B CA 5
ATOM 10203 C C . VAL B 1 55 ? -6.321 -31.246 -26.588 1.00 53.34 55 VAL B C 5
ATOM 10204 O O . VAL B 1 55 ? -7.489 -31.581 -26.364 1.00 41.22 55 VAL B O 5
ATOM 10217 N N . PRO B 1 56 ? -5.275 -32.129 -26.419 1.00 3.22 56 PRO B N 5
ATOM 10218 C CA . PRO B 1 56 ? -5.445 -33.479 -25.803 1.00 3.45 56 PRO B CA 5
ATOM 10219 C C . PRO B 1 56 ? -5.828 -33.403 -24.309 1.00 54.33 56 PRO B C 5
ATOM 10220 O O . PRO B 1 56 ? -6.090 -32.320 -23.774 1.00 1.44 56 PRO B O 5
ATOM 10231 N N . GLN B 1 57 ? -5.873 -34.575 -23.656 1.00 71.24 57 GLN B N 5
ATOM 10232 C CA . GLN B 1 57 ? -6.070 -34.675 -22.201 1.00 3.15 57 GLN B CA 5
ATOM 10233 C C . GLN B 1 57 ? -4.882 -33.998 -21.468 1.00 31.42 57 GLN B C 5
ATOM 10234 O O . GLN B 1 57 ? -3.730 -34.196 -21.872 1.00 42.15 57 GLN B O 5
ATOM 10248 N N . PRO B 1 58 ? -5.151 -33.188 -20.386 1.00 53.32 58 PRO B N 5
ATOM 10249 C CA . PRO B 1 58 ? -4.125 -32.314 -19.738 1.00 40.30 58 PRO B CA 5
ATOM 10250 C C . PRO B 1 58 ? -2.864 -33.080 -19.297 1.00 30.31 58 PRO B C 5
ATOM 10251 O O . PRO B 1 58 ? -1.745 -32.559 -19.388 1.00 31.34 58 PRO B O 5
ATOM 10262 N N . GLU B 1 59 ? -3.066 -34.323 -18.841 1.00 5.01 59 GLU B N 5
ATOM 10263 C CA . GLU B 1 59 ? -1.963 -35.241 -18.486 1.00 13.54 59 GLU B CA 5
ATOM 10264 C C . GLU B 1 59 ? -2.314 -36.707 -18.833 1.00 44.15 59 GLU B C 5
ATOM 10265 O O . GLU B 1 59 ? -1.416 -37.507 -19.131 1.00 41.20 59 GLU B O 5
ATOM 10277 N N . ALA B 1 60 ? -3.616 -37.048 -18.807 1.00 23.41 60 ALA B N 5
ATOM 10278 C CA . ALA B 1 60 ? -4.097 -38.438 -18.965 1.00 73.42 60 ALA B CA 5
ATOM 10279 C C . ALA B 1 60 ? -3.913 -38.953 -20.415 1.00 73.31 60 ALA B C 5
ATOM 10280 O O . ALA B 1 60 ? -4.847 -38.953 -21.226 1.00 74.25 60 ALA B O 5
ATOM 10287 N N . LEU B 1 61 ? -2.682 -39.382 -20.722 1.00 2.41 61 LEU B N 5
ATOM 10288 C CA . LEU B 1 61 ? -2.300 -39.896 -22.044 1.00 22.13 61 LEU B CA 5
ATOM 10289 C C . LEU B 1 61 ? -1.288 -41.033 -21.838 1.00 23.41 61 LEU B C 5
ATOM 10290 O O . LEU B 1 61 ? -0.070 -40.806 -21.796 1.00 51.53 61 LEU B O 5
ATOM 10306 N N . GLU B 1 62 ? -1.828 -42.248 -21.641 1.00 5.31 62 GLU B N 5
ATOM 10307 C CA . GLU B 1 62 ? -1.052 -43.472 -21.396 1.00 1.54 62 GLU B CA 5
ATOM 10308 C C . GLU B 1 62 ? -2.008 -44.686 -21.468 1.00 43.40 62 GLU B C 5
ATOM 10309 O O . GLU B 1 62 ? -2.922 -44.770 -20.616 1.00 23.21 62 GLU B O 5
ATOM 10321 N N . MET A 1 1 ? 0.552 -16.145 -10.655 1.00 43.33 1 MET A N 6
ATOM 10322 C CA . MET A 1 1 ? 0.600 -14.753 -11.156 1.00 52.32 1 MET A CA 6
ATOM 10323 C C . MET A 1 1 ? 1.157 -14.716 -12.589 1.00 1.10 1 MET A C 6
ATOM 10324 O O . MET A 1 1 ? 0.520 -14.147 -13.489 1.00 61.12 1 MET A O 6
ATOM 10340 N N . GLU A 1 2 ? 2.364 -15.298 -12.792 1.00 2.55 2 GLU A N 6
ATOM 10341 C CA . GLU A 1 2 ? 2.951 -15.460 -14.134 1.00 31.42 2 GLU A CA 6
ATOM 10342 C C . GLU A 1 2 ? 2.114 -16.486 -14.921 1.00 73.35 2 GLU A C 6
ATOM 10343 O O . GLU A 1 2 ? 2.011 -17.647 -14.509 1.00 43.32 2 GLU A O 6
ATOM 10355 N N . GLU A 1 3 ? 1.502 -16.034 -16.024 1.00 34.31 3 GLU A N 6
ATOM 10356 C CA . GLU A 1 3 ? 0.586 -16.849 -16.838 1.00 34.11 3 GLU A CA 6
ATOM 10357 C C . GLU A 1 3 ? 0.351 -16.153 -18.197 1.00 73.33 3 GLU A C 6
ATOM 10358 O O . GLU A 1 3 ? 0.636 -14.955 -18.338 1.00 33.21 3 GLU A O 6
ATOM 10370 N N . LEU A 1 4 ? -0.140 -16.920 -19.195 1.00 63.30 4 LEU A N 6
ATOM 10371 C CA . LEU A 1 4 ? -0.445 -16.409 -20.543 1.00 34.23 4 LEU A CA 6
ATOM 10372 C C . LEU A 1 4 ? -1.608 -15.397 -20.488 1.00 10.32 4 LEU A C 6
ATOM 10373 O O . LEU A 1 4 ? -2.780 -15.789 -20.477 1.00 71.41 4 LEU A O 6
ATOM 10389 N N . SER A 1 5 ? -1.263 -14.101 -20.409 1.00 15.35 5 SER A N 6
ATOM 10390 C CA . SER A 1 5 ? -2.246 -13.003 -20.376 1.00 40.24 5 SER A CA 6
ATOM 10391 C C . SER A 1 5 ? -2.872 -12.790 -21.776 1.00 2.35 5 SER A C 6
ATOM 10392 O O . SER A 1 5 ? -2.348 -13.268 -22.789 1.00 23.50 5 SER A O 6
ATOM 10400 N N . GLY A 1 6 ? -3.991 -12.059 -21.806 1.00 40.11 6 GLY A N 6
ATOM 10401 C CA . GLY A 1 6 ? -4.793 -11.867 -23.021 1.00 21.40 6 GLY A CA 6
ATOM 10402 C C . GLY A 1 6 ? -6.277 -11.869 -22.702 1.00 52.53 6 GLY A C 6
ATOM 10403 O O . GLY A 1 6 ? -7.085 -11.347 -23.472 1.00 20.30 6 GLY A O 6
ATOM 10407 N N . LYS A 1 7 ? -6.621 -12.487 -21.556 1.00 34.12 7 LYS A N 6
ATOM 10408 C CA . LYS A 1 7 ? -7.988 -12.500 -20.992 1.00 74.24 7 LYS A CA 6
ATOM 10409 C C . LYS A 1 7 ? -8.005 -11.613 -19.722 1.00 61.51 7 LYS A C 6
ATOM 10410 O O . LYS A 1 7 ? -6.929 -11.375 -19.139 1.00 73.14 7 LYS A O 6
ATOM 10429 N N . PRO A 1 8 ? -9.200 -11.109 -19.251 1.00 33.45 8 PRO A N 6
ATOM 10430 C CA . PRO A 1 8 ? -9.275 -10.259 -18.039 1.00 12.23 8 PRO A CA 6
ATOM 10431 C C . PRO A 1 8 ? -9.113 -11.083 -16.744 1.00 21.43 8 PRO A C 6
ATOM 10432 O O . PRO A 1 8 ? -9.072 -12.324 -16.779 1.00 31.33 8 PRO A O 6
ATOM 10443 N N . LEU A 1 9 ? -9.005 -10.381 -15.609 1.00 12.15 9 LEU A N 6
ATOM 10444 C CA . LEU A 1 9 ? -8.954 -11.021 -14.289 1.00 2.41 9 LEU A CA 6
ATOM 10445 C C . LEU A 1 9 ? -10.349 -11.565 -13.909 1.00 20.12 9 LEU A C 6
ATOM 10446 O O . LEU A 1 9 ? -11.377 -10.987 -14.290 1.00 0.12 9 LEU A O 6
ATOM 10462 N N . SER A 1 10 ? -10.368 -12.713 -13.215 1.00 11.31 10 SER A N 6
ATOM 10463 C CA . SER A 1 10 ? -11.600 -13.318 -12.677 1.00 22.11 10 SER A CA 6
ATOM 10464 C C . SER A 1 10 ? -12.147 -12.462 -11.523 1.00 51.43 10 SER A C 6
ATOM 10465 O O . SER A 1 10 ? -11.457 -11.553 -11.042 1.00 72.51 10 SER A O 6
ATOM 10473 N N . TYR A 1 11 ? -13.385 -12.756 -11.082 1.00 25.32 11 TYR A N 6
ATOM 10474 C CA . TYR A 1 11 ? -14.001 -12.071 -9.930 1.00 64.13 11 TYR A CA 6
ATOM 10475 C C . TYR A 1 11 ? -13.179 -12.333 -8.654 1.00 62.42 11 TYR A C 6
ATOM 10476 O O . TYR A 1 11 ? -13.016 -11.434 -7.830 1.00 34.22 11 TYR A O 6
ATOM 10494 N N . ALA A 1 12 ? -12.664 -13.572 -8.527 1.00 1.31 12 ALA A N 6
ATOM 10495 C CA . ALA A 1 12 ? -11.794 -13.978 -7.416 1.00 4.10 12 ALA A CA 6
ATOM 10496 C C . ALA A 1 12 ? -10.497 -13.148 -7.397 1.00 5.32 12 ALA A C 6
ATOM 10497 O O . ALA A 1 12 ? -10.038 -12.715 -6.333 1.00 14.51 12 ALA A O 6
ATOM 10504 N N . GLU A 1 13 ? -9.942 -12.905 -8.598 1.00 70.12 13 GLU A N 6
ATOM 10505 C CA . GLU A 1 13 ? -8.711 -12.120 -8.771 1.00 13.04 13 GLU A CA 6
ATOM 10506 C C . GLU A 1 13 ? -8.976 -10.628 -8.481 1.00 15.20 13 GLU A C 6
ATOM 10507 O O . GLU A 1 13 ? -8.148 -9.949 -7.877 1.00 4.22 13 GLU A O 6
ATOM 10519 N N . LYS A 1 14 ? -10.164 -10.161 -8.886 1.00 20.53 14 LYS A N 6
ATOM 10520 C CA . LYS A 1 14 ? -10.613 -8.773 -8.694 1.00 62.14 14 LYS A CA 6
ATOM 10521 C C . LYS A 1 14 ? -10.751 -8.442 -7.203 1.00 21.13 14 LYS A C 6
ATOM 10522 O O . LYS A 1 14 ? -10.225 -7.431 -6.734 1.00 44.22 14 LYS A O 6
ATOM 10541 N N . GLU A 1 15 ? -11.483 -9.324 -6.489 1.00 30.35 15 GLU A N 6
ATOM 10542 C CA . GLU A 1 15 ? -11.818 -9.130 -5.072 1.00 70.22 15 GLU A CA 6
ATOM 10543 C C . GLU A 1 15 ? -10.555 -9.210 -4.189 1.00 70.14 15 GLU A C 6
ATOM 10544 O O . GLU A 1 15 ? -10.407 -8.406 -3.265 1.00 3.31 15 GLU A O 6
ATOM 10556 N N . LYS A 1 16 ? -9.630 -10.158 -4.498 1.00 70.02 16 LYS A N 6
ATOM 10557 C CA . LYS A 1 16 ? -8.369 -10.277 -3.745 1.00 20.35 16 LYS A CA 6
ATOM 10558 C C . LYS A 1 16 ? -7.467 -9.053 -4.014 1.00 0.12 16 LYS A C 6
ATOM 10559 O O . LYS A 1 16 ? -6.674 -8.653 -3.157 1.00 12.51 16 LYS A O 6
ATOM 10578 N N . LEU A 1 17 ? -7.603 -8.481 -5.231 1.00 44.34 17 LEU A N 6
ATOM 10579 C CA . LEU A 1 17 ? -6.826 -7.324 -5.670 1.00 74.11 17 LEU A CA 6
ATOM 10580 C C . LEU A 1 17 ? -7.330 -6.041 -4.983 1.00 41.43 17 LEU A C 6
ATOM 10581 O O . LEU A 1 17 ? -6.525 -5.247 -4.510 1.00 25.53 17 LEU A O 6
ATOM 10597 N N . LYS A 1 18 ? -8.665 -5.852 -4.908 1.00 12.12 18 LYS A N 6
ATOM 10598 C CA . LYS A 1 18 ? -9.244 -4.614 -4.341 1.00 3.13 18 LYS A CA 6
ATOM 10599 C C . LYS A 1 18 ? -9.059 -4.587 -2.809 1.00 73.55 18 LYS A C 6
ATOM 10600 O O . LYS A 1 18 ? -8.913 -3.511 -2.232 1.00 72.45 18 LYS A O 6
ATOM 10619 N N . GLU A 1 19 ? -9.092 -5.785 -2.163 1.00 5.32 19 GLU A N 6
ATOM 10620 C CA . GLU A 1 19 ? -8.860 -5.908 -0.710 1.00 61.00 19 GLU A CA 6
ATOM 10621 C C . GLU A 1 19 ? -7.357 -5.781 -0.416 1.00 22.00 19 GLU A C 6
ATOM 10622 O O . GLU A 1 19 ? -6.988 -5.376 0.678 1.00 54.53 19 GLU A O 6
ATOM 10634 N N . LYS A 1 20 ? -6.506 -6.165 -1.411 1.00 1.45 20 LYS A N 6
ATOM 10635 C CA . LYS A 1 20 ? -5.055 -5.890 -1.393 1.00 1.41 20 LYS A CA 6
ATOM 10636 C C . LYS A 1 20 ? -4.831 -4.375 -1.296 1.00 11.11 20 LYS A C 6
ATOM 10637 O O . LYS A 1 20 ? -4.166 -3.914 -0.367 1.00 53.12 20 LYS A O 6
ATOM 10656 N N . LEU A 1 21 ? -5.447 -3.634 -2.254 1.00 62.21 21 LEU A N 6
ATOM 10657 C CA . LEU A 1 21 ? -5.330 -2.170 -2.370 1.00 30.21 21 LEU A CA 6
ATOM 10658 C C . LEU A 1 21 ? -5.784 -1.505 -1.070 1.00 15.15 21 LEU A C 6
ATOM 10659 O O . LEU A 1 21 ? -5.035 -0.727 -0.483 1.00 54.50 21 LEU A O 6
ATOM 10675 N N . ALA A 1 22 ? -6.991 -1.911 -0.609 1.00 24.32 22 ALA A N 6
ATOM 10676 C CA . ALA A 1 22 ? -7.649 -1.363 0.590 1.00 61.10 22 ALA A CA 6
ATOM 10677 C C . ALA A 1 22 ? -6.792 -1.575 1.849 1.00 34.14 22 ALA A C 6
ATOM 10678 O O . ALA A 1 22 ? -6.603 -0.643 2.636 1.00 32.25 22 ALA A O 6
ATOM 10685 N N . PHE A 1 23 ? -6.261 -2.808 1.989 1.00 61.33 23 PHE A N 6
ATOM 10686 C CA . PHE A 1 23 ? -5.447 -3.231 3.142 1.00 52.30 23 PHE A CA 6
ATOM 10687 C C . PHE A 1 23 ? -4.168 -2.388 3.246 1.00 0.15 23 PHE A C 6
ATOM 10688 O O . PHE A 1 23 ? -3.935 -1.701 4.257 1.00 31.54 23 PHE A O 6
ATOM 10705 N N . LEU A 1 24 ? -3.380 -2.394 2.162 1.00 34.15 24 LEU A N 6
ATOM 10706 C CA . LEU A 1 24 ? -2.073 -1.746 2.150 1.00 32.01 24 LEU A CA 6
ATOM 10707 C C . LEU A 1 24 ? -2.186 -0.211 2.232 1.00 31.42 24 LEU A C 6
ATOM 10708 O O . LEU A 1 24 ? -1.309 0.429 2.799 1.00 71.13 24 LEU A O 6
ATOM 10724 N N . LYS A 1 25 ? -3.270 0.368 1.659 1.00 3.42 25 LYS A N 6
ATOM 10725 C CA . LYS A 1 25 ? -3.452 1.840 1.618 1.00 53.32 25 LYS A CA 6
ATOM 10726 C C . LYS A 1 25 ? -3.960 2.390 2.964 1.00 5.04 25 LYS A C 6
ATOM 10727 O O . LYS A 1 25 ? -3.636 3.529 3.312 1.00 73.14 25 LYS A O 6
ATOM 10746 N N . LYS A 1 26 ? -4.773 1.598 3.711 1.00 64.12 26 LYS A N 6
ATOM 10747 C CA . LYS A 1 26 ? -5.314 2.054 5.015 1.00 70.04 26 LYS A CA 6
ATOM 10748 C C . LYS A 1 26 ? -4.203 2.047 6.077 1.00 40.41 26 LYS A C 6
ATOM 10749 O O . LYS A 1 26 ? -4.090 3.003 6.866 1.00 60.32 26 LYS A O 6
ATOM 10768 N N . GLU A 1 27 ? -3.358 0.975 6.076 1.00 72.43 27 GLU A N 6
ATOM 10769 C CA . GLU A 1 27 ? -2.186 0.928 6.962 1.00 42.31 27 GLU A CA 6
ATOM 10770 C C . GLU A 1 27 ? -1.180 2.003 6.536 1.00 11.13 27 GLU A C 6
ATOM 10771 O O . GLU A 1 27 ? -0.605 2.645 7.395 1.00 22.42 27 GLU A O 6
ATOM 10783 N N . TYR A 1 28 ? -1.036 2.212 5.195 1.00 64.30 28 TYR A N 6
ATOM 10784 C CA . TYR A 1 28 ? -0.159 3.250 4.608 1.00 73.11 28 TYR A CA 6
ATOM 10785 C C . TYR A 1 28 ? -0.481 4.613 5.206 1.00 31.43 28 TYR A C 6
ATOM 10786 O O . TYR A 1 28 ? 0.406 5.283 5.709 1.00 22.21 28 TYR A O 6
ATOM 10804 N N . SER A 1 29 ? -1.776 4.978 5.180 1.00 41.14 29 SER A N 6
ATOM 10805 C CA . SER A 1 29 ? -2.250 6.285 5.651 1.00 62.02 29 SER A CA 6
ATOM 10806 C C . SER A 1 29 ? -1.951 6.472 7.148 1.00 14.04 29 SER A C 6
ATOM 10807 O O . SER A 1 29 ? -1.397 7.499 7.547 1.00 34.00 29 SER A O 6
ATOM 10815 N N . ARG A 1 30 ? -2.279 5.445 7.950 1.00 43.15 30 ARG A N 6
ATOM 10816 C CA . ARG A 1 30 ? -2.132 5.487 9.418 1.00 35.13 30 ARG A CA 6
ATOM 10817 C C . ARG A 1 30 ? -0.647 5.526 9.859 1.00 43.42 30 ARG A C 6
ATOM 10818 O O . ARG A 1 30 ? -0.253 6.354 10.688 1.00 43.51 30 ARG A O 6
ATOM 10839 N N . THR A 1 31 ? 0.163 4.618 9.295 1.00 71.42 31 THR A N 6
ATOM 10840 C CA . THR A 1 31 ? 1.559 4.422 9.708 1.00 33.24 31 THR A CA 6
ATOM 10841 C C . THR A 1 31 ? 2.482 5.525 9.148 1.00 44.13 31 THR A C 6
ATOM 10842 O O . THR A 1 31 ? 3.497 5.856 9.768 1.00 33.44 31 THR A O 6
ATOM 10853 N N . LEU A 1 32 ? 2.124 6.075 7.971 1.00 32.43 32 LEU A N 6
ATOM 10854 C CA . LEU A 1 32 ? 2.793 7.268 7.418 1.00 32.05 32 LEU A CA 6
ATOM 10855 C C . LEU A 1 32 ? 2.477 8.468 8.314 1.00 14.32 32 LEU A C 6
ATOM 10856 O O . LEU A 1 32 ? 3.361 9.274 8.584 1.00 4.22 32 LEU A O 6
ATOM 10872 N N . ALA A 1 33 ? 1.209 8.548 8.788 1.00 31.45 33 ALA A N 6
ATOM 10873 C CA . ALA A 1 33 ? 0.742 9.632 9.670 1.00 20.44 33 ALA A CA 6
ATOM 10874 C C . ALA A 1 33 ? 1.573 9.707 10.962 1.00 10.32 33 ALA A C 6
ATOM 10875 O O . ALA A 1 33 ? 2.052 10.777 11.315 1.00 24.30 33 ALA A O 6
ATOM 10882 N N . ARG A 1 34 ? 1.748 8.549 11.636 1.00 64.44 34 ARG A N 6
ATOM 10883 C CA . ARG A 1 34 ? 2.466 8.461 12.928 1.00 14.54 34 ARG A CA 6
ATOM 10884 C C . ARG A 1 34 ? 3.988 8.663 12.742 1.00 2.52 34 ARG A C 6
ATOM 10885 O O . ARG A 1 34 ? 4.651 9.216 13.629 1.00 11.33 34 ARG A O 6
ATOM 10906 N N . LEU A 1 35 ? 4.531 8.206 11.583 1.00 33.53 35 LEU A N 6
ATOM 10907 C CA . LEU A 1 35 ? 5.940 8.448 11.194 1.00 71.32 35 LEU A CA 6
ATOM 10908 C C . LEU A 1 35 ? 6.174 9.964 11.031 1.00 45.14 35 LEU A C 6
ATOM 10909 O O . LEU A 1 35 ? 7.175 10.511 11.532 1.00 13.55 35 LEU A O 6
ATOM 10925 N N . GLN A 1 36 ? 5.219 10.625 10.339 1.00 21.24 36 GLN A N 6
ATOM 10926 C CA . GLN A 1 36 ? 5.257 12.072 10.106 1.00 15.25 36 GLN A CA 6
ATOM 10927 C C . GLN A 1 36 ? 5.142 12.819 11.431 1.00 0.44 36 GLN A C 6
ATOM 10928 O O . GLN A 1 36 ? 5.907 13.726 11.671 1.00 42.22 36 GLN A O 6
ATOM 10942 N N . ARG A 1 37 ? 4.214 12.380 12.306 1.00 34.32 37 ARG A N 6
ATOM 10943 C CA . ARG A 1 37 ? 3.986 13.025 13.616 1.00 34.21 37 ARG A CA 6
ATOM 10944 C C . ARG A 1 37 ? 5.230 12.945 14.508 1.00 2.52 37 ARG A C 6
ATOM 10945 O O . ARG A 1 37 ? 5.475 13.845 15.312 1.00 61.31 37 ARG A O 6
ATOM 10966 N N . ALA A 1 38 ? 6.011 11.865 14.347 1.00 70.15 38 ALA A N 6
ATOM 10967 C CA . ALA A 1 38 ? 7.293 11.688 15.051 1.00 51.44 38 ALA A CA 6
ATOM 10968 C C . ALA A 1 38 ? 8.319 12.748 14.592 1.00 12.02 38 ALA A C 6
ATOM 10969 O O . ALA A 1 38 ? 8.870 13.487 15.421 1.00 71.03 38 ALA A O 6
ATOM 10976 N N . LYS A 1 39 ? 8.541 12.828 13.264 1.00 44.23 39 LYS A N 6
ATOM 10977 C CA . LYS A 1 39 ? 9.578 13.707 12.666 1.00 34.03 39 LYS A CA 6
ATOM 10978 C C . LYS A 1 39 ? 9.160 15.200 12.628 1.00 32.01 39 LYS A C 6
ATOM 10979 O O . LYS A 1 39 ? 10.023 16.075 12.581 1.00 1.30 39 LYS A O 6
ATOM 10998 N N . ARG A 1 40 ? 7.844 15.475 12.604 1.00 32.13 40 ARG A N 6
ATOM 10999 C CA . ARG A 1 40 ? 7.299 16.857 12.553 1.00 3.33 40 ARG A CA 6
ATOM 11000 C C . ARG A 1 40 ? 7.319 17.493 13.950 1.00 22.31 40 ARG A C 6
ATOM 11001 O O . ARG A 1 40 ? 7.815 18.614 14.123 1.00 25.22 40 ARG A O 6
ATOM 11022 N N . ALA A 1 41 ? 6.764 16.759 14.937 1.00 24.20 41 ALA A N 6
ATOM 11023 C CA . ALA A 1 41 ? 6.606 17.257 16.313 1.00 45.31 41 ALA A CA 6
ATOM 11024 C C . ALA A 1 41 ? 7.964 17.370 17.022 1.00 41.14 41 ALA A C 6
ATOM 11025 O O . ALA A 1 41 ? 8.199 18.348 17.737 1.00 11.22 41 ALA A O 6
ATOM 11032 N N . GLU A 1 42 ? 8.847 16.355 16.799 1.00 14.11 42 GLU A N 6
ATOM 11033 C CA . GLU A 1 42 ? 10.207 16.279 17.406 1.00 3.45 42 GLU A CA 6
ATOM 11034 C C . GLU A 1 42 ? 10.164 16.493 18.939 1.00 14.44 42 GLU A C 6
ATOM 11035 O O . GLU A 1 42 ? 11.020 17.159 19.518 1.00 41.20 42 GLU A O 6
ATOM 11047 N N . LYS A 1 43 ? 9.126 15.916 19.568 1.00 41.04 43 LYS A N 6
ATOM 11048 C CA . LYS A 1 43 ? 8.905 15.944 21.041 1.00 43.21 43 LYS A CA 6
ATOM 11049 C C . LYS A 1 43 ? 10.104 15.336 21.814 1.00 23.43 43 LYS A C 6
ATOM 11050 O O . LYS A 1 43 ? 10.391 15.720 22.952 1.00 75.21 43 LYS A O 6
ATOM 11069 N N . ALA A 1 44 ? 10.803 14.398 21.155 1.00 70.51 44 ALA A N 6
ATOM 11070 C CA . ALA A 1 44 ? 11.929 13.646 21.735 1.00 32.31 44 ALA A CA 6
ATOM 11071 C C . ALA A 1 44 ? 13.294 14.258 21.354 1.00 15.23 44 ALA A C 6
ATOM 11072 O O . ALA A 1 44 ? 14.346 13.647 21.595 1.00 62.34 44 ALA A O 6
ATOM 11079 N N . LYS A 1 45 ? 13.261 15.476 20.781 1.00 63.11 45 LYS A N 6
ATOM 11080 C CA . LYS A 1 45 ? 14.467 16.241 20.397 1.00 22.21 45 LYS A CA 6
ATOM 11081 C C . LYS A 1 45 ? 15.269 16.656 21.641 1.00 2.41 45 LYS A C 6
ATOM 11082 O O . LYS A 1 45 ? 16.503 16.679 21.590 1.00 53.13 45 LYS A O 6
ATOM 11101 N N . ASN A 1 46 ? 14.530 17.001 22.741 1.00 4.35 46 ASN A N 6
ATOM 11102 C CA . ASN A 1 46 ? 15.076 17.559 24.014 1.00 64.41 46 ASN A CA 6
ATOM 11103 C C . ASN A 1 46 ? 15.394 19.061 23.875 1.00 43.20 46 ASN A C 6
ATOM 11104 O O . ASN A 1 46 ? 15.080 19.853 24.775 1.00 61.32 46 ASN A O 6
ATOM 11115 N N . SER A 1 47 ? 16.020 19.438 22.749 1.00 33.41 47 SER A N 6
ATOM 11116 C CA . SER A 1 47 ? 16.251 20.845 22.379 1.00 23.44 47 SER A CA 6
ATOM 11117 C C . SER A 1 47 ? 14.928 21.496 21.873 1.00 63.13 47 SER A C 6
ATOM 11118 O O . SER A 1 47 ? 13.836 20.956 22.097 1.00 63.12 47 SER A O 6
ATOM 11126 N N . LYS A 1 48 ? 15.029 22.623 21.151 1.00 65.33 48 LYS A N 6
ATOM 11127 C CA . LYS A 1 48 ? 13.865 23.464 20.797 1.00 14.20 48 LYS A CA 6
ATOM 11128 C C . LYS A 1 48 ? 13.916 23.891 19.316 1.00 24.30 48 LYS A C 6
ATOM 11129 O O . LYS A 1 48 ? 14.962 23.794 18.658 1.00 12.31 48 LYS A O 6
ATOM 11148 N N . LYS A 1 49 ? 12.760 24.339 18.810 1.00 73.40 49 LYS A N 6
ATOM 11149 C CA . LYS A 1 49 ? 12.593 24.858 17.435 1.00 31.12 49 LYS A CA 6
ATOM 11150 C C . LYS A 1 49 ? 12.728 26.389 17.422 1.00 13.03 49 LYS A C 6
ATOM 11151 O O . LYS A 1 49 ? 12.924 27.016 18.473 1.00 32.34 49 LYS A O 6
ATOM 11170 N N . ALA A 1 50 ? 12.655 26.969 16.213 1.00 45.00 50 ALA A N 6
ATOM 11171 C CA . ALA A 1 50 ? 12.493 28.425 16.015 1.00 53.24 50 ALA A CA 6
ATOM 11172 C C . ALA A 1 50 ? 10.991 28.769 16.025 1.00 14.04 50 ALA A C 6
ATOM 11173 O O . ALA A 1 50 ? 10.153 27.884 15.814 1.00 25.42 50 ALA A O 6
ATOM 11180 N N . ILE A 1 51 ? 10.647 30.049 16.267 1.00 41.24 51 ILE A N 6
ATOM 11181 C CA . ILE A 1 51 ? 9.232 30.506 16.276 1.00 62.20 51 ILE A CA 6
ATOM 11182 C C . ILE A 1 51 ? 8.662 30.596 14.847 1.00 33.15 51 ILE A C 6
ATOM 11183 O O . ILE A 1 51 ? 7.444 30.517 14.665 1.00 53.15 51 ILE A O 6
ATOM 11199 N N . GLU A 1 52 ? 9.571 30.754 13.852 1.00 52.54 52 GLU A N 6
ATOM 11200 C CA . GLU A 1 52 ? 9.221 30.891 12.421 1.00 4.13 52 GLU A CA 6
ATOM 11201 C C . GLU A 1 52 ? 8.509 29.625 11.908 1.00 35.32 52 GLU A C 6
ATOM 11202 O O . GLU A 1 52 ? 9.071 28.525 11.961 1.00 60.04 52 GLU A O 6
ATOM 11214 N N . ASP A 1 53 ? 7.273 29.809 11.422 1.00 54.25 53 ASP A N 6
ATOM 11215 C CA . ASP A 1 53 ? 6.394 28.722 10.944 1.00 24.44 53 ASP A CA 6
ATOM 11216 C C . ASP A 1 53 ? 6.766 28.309 9.494 1.00 72.24 53 ASP A C 6
ATOM 11217 O O . ASP A 1 53 ? 7.919 28.485 9.066 1.00 32.43 53 ASP A O 6
ATOM 11226 N N . GLY A 1 54 ? 5.806 27.721 8.745 1.00 31.53 54 GLY A N 6
ATOM 11227 C CA . GLY A 1 54 ? 6.071 27.207 7.395 1.00 23.44 54 GLY A CA 6
ATOM 11228 C C . GLY A 1 54 ? 5.240 27.878 6.309 1.00 43.13 54 GLY A C 6
ATOM 11229 O O . GLY A 1 54 ? 4.831 27.210 5.347 1.00 5.42 54 GLY A O 6
ATOM 11233 N N . VAL A 1 55 ? 4.995 29.199 6.436 1.00 3.23 55 VAL A N 6
ATOM 11234 C CA . VAL A 1 55 ? 4.259 29.965 5.403 1.00 63.21 55 VAL A CA 6
ATOM 11235 C C . VAL A 1 55 ? 5.252 30.540 4.348 1.00 15.41 55 VAL A C 6
ATOM 11236 O O . VAL A 1 55 ? 6.277 31.138 4.716 1.00 31.43 55 VAL A O 6
ATOM 11249 N N . PRO A 1 56 ? 5.003 30.315 3.018 1.00 11.33 56 PRO A N 6
ATOM 11250 C CA . PRO A 1 56 ? 5.728 31.032 1.941 1.00 50.02 56 PRO A CA 6
ATOM 11251 C C . PRO A 1 56 ? 5.266 32.499 1.843 1.00 61.24 56 PRO A C 6
ATOM 11252 O O . PRO A 1 56 ? 4.371 32.931 2.581 1.00 14.33 56 PRO A O 6
ATOM 11263 N N . GLN A 1 57 ? 5.893 33.266 0.943 1.00 70.24 57 GLN A N 6
ATOM 11264 C CA . GLN A 1 57 ? 5.506 34.667 0.692 1.00 31.31 57 GLN A CA 6
ATOM 11265 C C . GLN A 1 57 ? 4.152 34.738 -0.052 1.00 54.11 57 GLN A C 6
ATOM 11266 O O . GLN A 1 57 ? 3.787 33.794 -0.769 1.00 50.13 57 GLN A O 6
ATOM 11280 N N . PRO A 1 58 ? 3.361 35.840 0.124 1.00 54.44 58 PRO A N 6
ATOM 11281 C CA . PRO A 1 58 ? 2.145 36.048 -0.648 1.00 3.23 58 PRO A CA 6
ATOM 11282 C C . PRO A 1 58 ? 2.436 36.887 -1.906 1.00 75.21 58 PRO A C 6
ATOM 11283 O O . PRO A 1 58 ? 3.597 37.080 -2.293 1.00 52.54 58 PRO A O 6
ATOM 11294 N N . GLU A 1 59 ? 1.363 37.381 -2.514 1.00 32.12 59 GLU A N 6
ATOM 11295 C CA . GLU A 1 59 ? 1.423 38.328 -3.645 1.00 33.43 59 GLU A CA 6
ATOM 11296 C C . GLU A 1 59 ? 1.691 39.743 -3.119 1.00 31.03 59 GLU A C 6
ATOM 11297 O O . GLU A 1 59 ? 2.259 40.581 -3.824 1.00 14.31 59 GLU A O 6
ATOM 11309 N N . ALA A 1 60 ? 1.321 39.970 -1.836 1.00 64.05 60 ALA A N 6
ATOM 11310 C CA . ALA A 1 60 ? 1.547 41.238 -1.122 1.00 74.51 60 ALA A CA 6
ATOM 11311 C C . ALA A 1 60 ? 3.038 41.468 -0.800 1.00 22.30 60 ALA A C 6
ATOM 11312 O O . ALA A 1 60 ? 3.384 42.511 -0.230 1.00 1.24 60 ALA A O 6
ATOM 11319 N N . LEU A 1 61 ? 3.909 40.478 -1.135 1.00 12.10 61 LEU A N 6
ATOM 11320 C CA . LEU A 1 61 ? 5.373 40.609 -1.004 1.00 40.02 61 LEU A CA 6
ATOM 11321 C C . LEU A 1 61 ? 5.885 41.810 -1.824 1.00 42.23 61 LEU A C 6
ATOM 11322 O O . LEU A 1 61 ? 6.630 42.651 -1.310 1.00 23.53 61 LEU A O 6
ATOM 11338 N N . GLU A 1 62 ? 5.467 41.863 -3.109 1.00 40.52 62 GLU A N 6
ATOM 11339 C CA . GLU A 1 62 ? 5.882 42.914 -4.053 1.00 1.24 62 GLU A CA 6
ATOM 11340 C C . GLU A 1 62 ? 5.196 44.249 -3.641 1.00 33.33 62 GLU A C 6
ATOM 11341 O O . GLU A 1 62 ? 3.969 44.377 -3.839 1.00 70.15 62 GLU A O 6
ATOM 11353 N N . MET B 1 1 ? 3.769 -3.854 19.070 1.00 34.44 1 MET B N 6
ATOM 11354 C CA . MET B 1 1 ? 4.568 -2.646 19.398 1.00 0.24 1 MET B CA 6
ATOM 11355 C C . MET B 1 1 ? 4.051 -1.958 20.682 1.00 62.03 1 MET B C 6
ATOM 11356 O O . MET B 1 1 ? 4.407 -0.804 20.951 1.00 51.25 1 MET B O 6
ATOM 11372 N N . GLU B 1 2 ? 3.216 -2.675 21.475 1.00 24.24 2 GLU B N 6
ATOM 11373 C CA . GLU B 1 2 ? 2.719 -2.180 22.766 1.00 1.54 2 GLU B CA 6
ATOM 11374 C C . GLU B 1 2 ? 3.874 -2.156 23.795 1.00 12.11 2 GLU B C 6
ATOM 11375 O O . GLU B 1 2 ? 4.201 -3.166 24.436 1.00 61.53 2 GLU B O 6
ATOM 11387 N N . GLU B 1 3 ? 4.514 -0.990 23.865 1.00 34.54 3 GLU B N 6
ATOM 11388 C CA . GLU B 1 3 ? 5.680 -0.716 24.715 1.00 61.12 3 GLU B CA 6
ATOM 11389 C C . GLU B 1 3 ? 5.696 0.795 25.012 1.00 2.13 3 GLU B C 6
ATOM 11390 O O . GLU B 1 3 ? 5.063 1.565 24.276 1.00 54.43 3 GLU B O 6
ATOM 11402 N N . LEU B 1 4 ? 6.398 1.219 26.084 1.00 53.11 4 LEU B N 6
ATOM 11403 C CA . LEU B 1 4 ? 6.473 2.642 26.477 1.00 31.34 4 LEU B CA 6
ATOM 11404 C C . LEU B 1 4 ? 7.008 3.490 25.297 1.00 11.32 4 LEU B C 6
ATOM 11405 O O . LEU B 1 4 ? 8.107 3.247 24.806 1.00 42.35 4 LEU B O 6
ATOM 11421 N N . SER B 1 5 ? 6.194 4.449 24.826 1.00 2.21 5 SER B N 6
ATOM 11422 C CA . SER B 1 5 ? 6.479 5.245 23.615 1.00 43.51 5 SER B CA 6
ATOM 11423 C C . SER B 1 5 ? 6.995 6.661 23.991 1.00 14.23 5 SER B C 6
ATOM 11424 O O . SER B 1 5 ? 6.659 7.659 23.339 1.00 71.23 5 SER B O 6
ATOM 11432 N N . GLY B 1 6 ? 7.836 6.716 25.044 1.00 5.23 6 GLY B N 6
ATOM 11433 C CA . GLY B 1 6 ? 8.492 7.960 25.474 1.00 24.35 6 GLY B CA 6
ATOM 11434 C C . GLY B 1 6 ? 9.517 8.439 24.450 1.00 2.42 6 GLY B C 6
ATOM 11435 O O . GLY B 1 6 ? 9.535 9.617 24.068 1.00 15.33 6 GLY B O 6
ATOM 11439 N N . LYS B 1 7 ? 10.372 7.503 24.003 1.00 24.02 7 LYS B N 6
ATOM 11440 C CA . LYS B 1 7 ? 11.298 7.736 22.876 1.00 1.12 7 LYS B CA 6
ATOM 11441 C C . LYS B 1 7 ? 10.527 7.580 21.530 1.00 51.53 7 LYS B C 6
ATOM 11442 O O . LYS B 1 7 ? 9.429 6.991 21.526 1.00 72.25 7 LYS B O 6
ATOM 11461 N N . PRO B 1 8 ? 11.059 8.095 20.368 1.00 62.00 8 PRO B N 6
ATOM 11462 C CA . PRO B 1 8 ? 10.380 7.955 19.063 1.00 2.42 8 PRO B CA 6
ATOM 11463 C C . PRO B 1 8 ? 10.665 6.579 18.434 1.00 40.30 8 PRO B C 6
ATOM 11464 O O . PRO B 1 8 ? 11.153 5.660 19.112 1.00 35.35 8 PRO B O 6
ATOM 11475 N N . LEU B 1 9 ? 10.334 6.428 17.147 1.00 71.12 9 LEU B N 6
ATOM 11476 C CA . LEU B 1 9 ? 10.742 5.249 16.380 1.00 4.00 9 LEU B CA 6
ATOM 11477 C C . LEU B 1 9 ? 12.273 5.281 16.160 1.00 13.23 9 LEU B C 6
ATOM 11478 O O . LEU B 1 9 ? 12.869 6.362 16.015 1.00 5.14 9 LEU B O 6
ATOM 11494 N N . SER B 1 10 ? 12.904 4.103 16.198 1.00 53.32 10 SER B N 6
ATOM 11495 C CA . SER B 1 10 ? 14.338 3.951 15.903 1.00 21.43 10 SER B CA 6
ATOM 11496 C C . SER B 1 10 ? 14.575 4.140 14.396 1.00 53.12 10 SER B C 6
ATOM 11497 O O . SER B 1 10 ? 13.611 4.139 13.611 1.00 31.40 10 SER B O 6
ATOM 11505 N N . TYR B 1 11 ? 15.851 4.310 13.996 1.00 13.23 11 TYR B N 6
ATOM 11506 C CA . TYR B 1 11 ? 16.224 4.414 12.573 1.00 41.31 11 TYR B CA 6
ATOM 11507 C C . TYR B 1 11 ? 15.851 3.116 11.827 1.00 60.50 11 TYR B C 6
ATOM 11508 O O . TYR B 1 11 ? 15.406 3.172 10.683 1.00 54.45 11 TYR B O 6
ATOM 11526 N N . ALA B 1 12 ? 16.019 1.968 12.514 1.00 71.01 12 ALA B N 6
ATOM 11527 C CA . ALA B 1 12 ? 15.649 0.647 11.989 1.00 41.53 12 ALA B CA 6
ATOM 11528 C C . ALA B 1 12 ? 14.136 0.569 11.709 1.00 44.41 12 ALA B C 6
ATOM 11529 O O . ALA B 1 12 ? 13.710 0.044 10.673 1.00 3.34 12 ALA B O 6
ATOM 11536 N N . GLU B 1 13 ? 13.342 1.148 12.630 1.00 74.14 13 GLU B N 6
ATOM 11537 C CA . GLU B 1 13 ? 11.872 1.175 12.526 1.00 34.52 13 GLU B CA 6
ATOM 11538 C C . GLU B 1 13 ? 11.429 2.124 11.401 1.00 20.44 13 GLU B C 6
ATOM 11539 O O . GLU B 1 13 ? 10.487 1.832 10.666 1.00 53.23 13 GLU B O 6
ATOM 11551 N N . LYS B 1 14 ? 12.160 3.236 11.268 1.00 33.31 14 LYS B N 6
ATOM 11552 C CA . LYS B 1 14 ? 11.907 4.268 10.254 1.00 21.21 14 LYS B CA 6
ATOM 11553 C C . LYS B 1 14 ? 12.109 3.709 8.842 1.00 11.53 14 LYS B C 6
ATOM 11554 O O . LYS B 1 14 ? 11.238 3.852 7.981 1.00 23.14 14 LYS B O 6
ATOM 11573 N N . GLU B 1 15 ? 13.283 3.080 8.644 1.00 31.10 15 GLU B N 6
ATOM 11574 C CA . GLU B 1 15 ? 13.703 2.568 7.335 1.00 23.33 15 GLU B CA 6
ATOM 11575 C C . GLU B 1 15 ? 12.815 1.395 6.876 1.00 71.30 15 GLU B C 6
ATOM 11576 O O . GLU B 1 15 ? 12.469 1.316 5.692 1.00 41.14 15 GLU B O 6
ATOM 11588 N N . LYS B 1 16 ? 12.430 0.492 7.818 1.00 11.22 16 LYS B N 6
ATOM 11589 C CA . LYS B 1 16 ? 11.538 -0.632 7.489 1.00 53.34 16 LYS B CA 6
ATOM 11590 C C . LYS B 1 16 ? 10.124 -0.110 7.155 1.00 11.30 16 LYS B C 6
ATOM 11591 O O . LYS B 1 16 ? 9.393 -0.724 6.372 1.00 54.35 16 LYS B O 6
ATOM 11610 N N . LEU B 1 17 ? 9.760 1.026 7.785 1.00 75.32 17 LEU B N 6
ATOM 11611 C CA . LEU B 1 17 ? 8.462 1.670 7.600 1.00 23.32 17 LEU B CA 6
ATOM 11612 C C . LEU B 1 17 ? 8.394 2.380 6.233 1.00 73.21 17 LEU B C 6
ATOM 11613 O O . LEU B 1 17 ? 7.398 2.253 5.530 1.00 1.20 17 LEU B O 6
ATOM 11629 N N . LYS B 1 18 ? 9.463 3.111 5.847 1.00 55.24 18 LYS B N 6
ATOM 11630 C CA . LYS B 1 18 ? 9.461 3.886 4.586 1.00 20.34 18 LYS B CA 6
ATOM 11631 C C . LYS B 1 18 ? 9.556 2.938 3.373 1.00 62.14 18 LYS B C 6
ATOM 11632 O O . LYS B 1 18 ? 9.008 3.244 2.314 1.00 55.05 18 LYS B O 6
ATOM 11651 N N . GLU B 1 19 ? 10.263 1.789 3.540 1.00 20.34 19 GLU B N 6
ATOM 11652 C CA . GLU B 1 19 ? 10.361 0.768 2.479 1.00 63.53 19 GLU B CA 6
ATOM 11653 C C . GLU B 1 19 ? 9.050 -0.025 2.405 1.00 42.00 19 GLU B C 6
ATOM 11654 O O . GLU B 1 19 ? 8.713 -0.542 1.346 1.00 4.22 19 GLU B O 6
ATOM 11666 N N . LYS B 1 20 ? 8.339 -0.129 3.566 1.00 71.34 20 LYS B N 6
ATOM 11667 C CA . LYS B 1 20 ? 6.961 -0.654 3.632 1.00 25.34 20 LYS B CA 6
ATOM 11668 C C . LYS B 1 20 ? 6.049 0.182 2.733 1.00 43.10 20 LYS B C 6
ATOM 11669 O O . LYS B 1 20 ? 5.411 -0.366 1.830 1.00 23.41 20 LYS B O 6
ATOM 11688 N N . LEU B 1 21 ? 6.055 1.516 2.982 1.00 14.13 21 LEU B N 6
ATOM 11689 C CA . LEU B 1 21 ? 5.219 2.492 2.265 1.00 44.03 21 LEU B CA 6
ATOM 11690 C C . LEU B 1 21 ? 5.499 2.418 0.766 1.00 70.53 21 LEU B C 6
ATOM 11691 O O . LEU B 1 21 ? 4.579 2.234 -0.025 1.00 35.34 21 LEU B O 6
ATOM 11707 N N . ALA B 1 22 ? 6.808 2.478 0.427 1.00 52.21 22 ALA B N 6
ATOM 11708 C CA . ALA B 1 22 ? 7.304 2.485 -0.957 1.00 11.14 22 ALA B CA 6
ATOM 11709 C C . ALA B 1 22 ? 6.891 1.210 -1.712 1.00 74.03 22 ALA B C 6
ATOM 11710 O O . ALA B 1 22 ? 6.417 1.288 -2.849 1.00 74.45 22 ALA B O 6
ATOM 11717 N N . PHE B 1 23 ? 7.052 0.056 -1.035 1.00 62.44 23 PHE B N 6
ATOM 11718 C CA . PHE B 1 23 ? 6.757 -1.277 -1.595 1.00 42.44 23 PHE B CA 6
ATOM 11719 C C . PHE B 1 23 ? 5.268 -1.403 -1.948 1.00 22.13 23 PHE B C 6
ATOM 11720 O O . PHE B 1 23 ? 4.907 -1.653 -3.114 1.00 24.51 23 PHE B O 6
ATOM 11737 N N . LEU B 1 24 ? 4.414 -1.171 -0.944 1.00 22.21 24 LEU B N 6
ATOM 11738 C CA . LEU B 1 24 ? 2.976 -1.376 -1.087 1.00 0.13 24 LEU B CA 6
ATOM 11739 C C . LEU B 1 24 ? 2.340 -0.351 -2.045 1.00 32.35 24 LEU B C 6
ATOM 11740 O O . LEU B 1 24 ? 1.376 -0.679 -2.727 1.00 21.40 24 LEU B O 6
ATOM 11756 N N . LYS B 1 25 ? 2.889 0.889 -2.087 1.00 52.01 25 LYS B N 6
ATOM 11757 C CA . LYS B 1 25 ? 2.321 1.978 -2.917 1.00 71.53 25 LYS B CA 6
ATOM 11758 C C . LYS B 1 25 ? 2.716 1.828 -4.397 1.00 65.23 25 LYS B C 6
ATOM 11759 O O . LYS B 1 25 ? 1.942 2.227 -5.273 1.00 31.55 25 LYS B O 6
ATOM 11778 N N . LYS B 1 26 ? 3.926 1.278 -4.683 1.00 22.33 26 LYS B N 6
ATOM 11779 C CA . LYS B 1 26 ? 4.388 1.109 -6.080 1.00 11.42 26 LYS B CA 6
ATOM 11780 C C . LYS B 1 26 ? 3.623 -0.042 -6.756 1.00 54.42 26 LYS B C 6
ATOM 11781 O O . LYS B 1 26 ? 3.202 0.087 -7.920 1.00 41.34 26 LYS B O 6
ATOM 11800 N N . GLU B 1 27 ? 3.420 -1.165 -6.008 1.00 73.13 27 GLU B N 6
ATOM 11801 C CA . GLU B 1 27 ? 2.590 -2.274 -6.503 1.00 15.32 27 GLU B CA 6
ATOM 11802 C C . GLU B 1 27 ? 1.130 -1.812 -6.604 1.00 65.13 27 GLU B C 6
ATOM 11803 O O . GLU B 1 27 ? 0.466 -2.159 -7.563 1.00 13.44 27 GLU B O 6
ATOM 11815 N N . TYR B 1 28 ? 0.679 -0.981 -5.619 1.00 2.51 28 TYR B N 6
ATOM 11816 C CA . TYR B 1 28 ? -0.676 -0.385 -5.594 1.00 74.34 28 TYR B CA 6
ATOM 11817 C C . TYR B 1 28 ? -0.958 0.338 -6.908 1.00 35.30 28 TYR B C 6
ATOM 11818 O O . TYR B 1 28 ? -1.959 0.064 -7.550 1.00 50.31 28 TYR B O 6
ATOM 11836 N N . SER B 1 29 ? -0.027 1.225 -7.305 1.00 31.13 29 SER B N 6
ATOM 11837 C CA . SER B 1 29 ? -0.171 2.054 -8.509 1.00 54.41 29 SER B CA 6
ATOM 11838 C C . SER B 1 29 ? -0.271 1.176 -9.769 1.00 13.32 29 SER B C 6
ATOM 11839 O O . SER B 1 29 ? -1.182 1.356 -10.580 1.00 4.42 29 SER B O 6
ATOM 11847 N N . ARG B 1 30 ? 0.648 0.201 -9.888 1.00 2.54 30 ARG B N 6
ATOM 11848 C CA . ARG B 1 30 ? 0.748 -0.681 -11.070 1.00 43.11 30 ARG B CA 6
ATOM 11849 C C . ARG B 1 30 ? -0.474 -1.616 -11.206 1.00 45.21 30 ARG B C 6
ATOM 11850 O O . ARG B 1 30 ? -1.073 -1.726 -12.282 1.00 53.10 30 ARG B O 6
ATOM 11871 N N . THR B 1 31 ? -0.827 -2.289 -10.101 1.00 11.04 31 THR B N 6
ATOM 11872 C CA . THR B 1 31 ? -1.865 -3.326 -10.093 1.00 33.21 31 THR B CA 6
ATOM 11873 C C . THR B 1 31 ? -3.281 -2.717 -10.121 1.00 33.43 31 THR B C 6
ATOM 11874 O O . THR B 1 31 ? -4.209 -3.339 -10.649 1.00 24.42 31 THR B O 6
ATOM 11885 N N . LEU B 1 32 ? -3.438 -1.510 -9.541 1.00 65.33 32 LEU B N 6
ATOM 11886 C CA . LEU B 1 32 ? -4.686 -0.733 -9.661 1.00 74.24 32 LEU B CA 6
ATOM 11887 C C . LEU B 1 32 ? -4.850 -0.288 -11.117 1.00 54.22 32 LEU B C 6
ATOM 11888 O O . LEU B 1 32 ? -5.954 -0.332 -11.647 1.00 54.20 32 LEU B O 6
ATOM 11904 N N . ALA B 1 33 ? -3.720 0.106 -11.756 1.00 23.33 33 ALA B N 6
ATOM 11905 C CA . ALA B 1 33 ? -3.698 0.548 -13.161 1.00 25.31 33 ALA B CA 6
ATOM 11906 C C . ALA B 1 33 ? -4.221 -0.546 -14.106 1.00 3.34 33 ALA B C 6
ATOM 11907 O O . ALA B 1 33 ? -5.095 -0.278 -14.920 1.00 54.52 33 ALA B O 6
ATOM 11914 N N . ARG B 1 34 ? -3.689 -1.780 -13.965 1.00 42.10 34 ARG B N 6
ATOM 11915 C CA . ARG B 1 34 ? -4.051 -2.924 -14.834 1.00 4.42 34 ARG B CA 6
ATOM 11916 C C . ARG B 1 34 ? -5.493 -3.417 -14.552 1.00 72.33 34 ARG B C 6
ATOM 11917 O O . ARG B 1 34 ? -6.180 -3.882 -15.472 1.00 51.23 34 ARG B O 6
ATOM 11938 N N . LEU B 1 35 ? -5.937 -3.315 -13.271 1.00 63.50 35 LEU B N 6
ATOM 11939 C CA . LEU B 1 35 ? -7.334 -3.615 -12.870 1.00 72.14 35 LEU B CA 6
ATOM 11940 C C . LEU B 1 35 ? -8.291 -2.624 -13.564 1.00 22.14 35 LEU B C 6
ATOM 11941 O O . LEU B 1 35 ? -9.328 -3.031 -14.124 1.00 5.43 35 LEU B O 6
ATOM 11957 N N . GLN B 1 36 ? -7.908 -1.327 -13.538 1.00 24.50 36 GLN B N 6
ATOM 11958 C CA . GLN B 1 36 ? -8.677 -0.253 -14.171 1.00 11.43 36 GLN B CA 6
ATOM 11959 C C . GLN B 1 36 ? -8.720 -0.458 -15.682 1.00 62.55 36 GLN B C 6
ATOM 11960 O O . GLN B 1 36 ? -9.777 -0.372 -16.261 1.00 44.05 36 GLN B O 6
ATOM 11974 N N . ARG B 1 37 ? -7.567 -0.794 -16.289 1.00 31.32 37 ARG B N 6
ATOM 11975 C CA . ARG B 1 37 ? -7.462 -1.007 -17.748 1.00 2.32 37 ARG B CA 6
ATOM 11976 C C . ARG B 1 37 ? -8.322 -2.186 -18.217 1.00 22.12 37 ARG B C 6
ATOM 11977 O O . ARG B 1 37 ? -8.802 -2.193 -19.350 1.00 31.31 37 ARG B O 6
ATOM 11998 N N . ALA B 1 38 ? -8.518 -3.174 -17.328 1.00 12.33 38 ALA B N 6
ATOM 11999 C CA . ALA B 1 38 ? -9.416 -4.313 -17.583 1.00 70.40 38 ALA B CA 6
ATOM 12000 C C . ALA B 1 38 ? -10.887 -3.843 -17.656 1.00 64.04 38 ALA B C 6
ATOM 12001 O O . ALA B 1 38 ? -11.576 -4.093 -18.656 1.00 33.30 38 ALA B O 6
ATOM 12008 N N . LYS B 1 39 ? -11.342 -3.142 -16.599 1.00 24.42 39 LYS B N 6
ATOM 12009 C CA . LYS B 1 39 ? -12.758 -2.724 -16.452 1.00 11.34 39 LYS B CA 6
ATOM 12010 C C . LYS B 1 39 ? -13.129 -1.506 -17.336 1.00 24.23 39 LYS B C 6
ATOM 12011 O O . LYS B 1 39 ? -14.304 -1.318 -17.665 1.00 30.22 39 LYS B O 6
ATOM 12030 N N . ARG B 1 40 ? -12.129 -0.669 -17.676 1.00 54.30 40 ARG B N 6
ATOM 12031 C CA . ARG B 1 40 ? -12.326 0.543 -18.507 1.00 12.53 40 ARG B CA 6
ATOM 12032 C C . ARG B 1 40 ? -12.403 0.171 -19.992 1.00 24.54 40 ARG B C 6
ATOM 12033 O O . ARG B 1 40 ? -13.315 0.610 -20.691 1.00 43.03 40 ARG B O 6
ATOM 12054 N N . ALA B 1 41 ? -11.422 -0.631 -20.458 1.00 35.34 41 ALA B N 6
ATOM 12055 C CA . ALA B 1 41 ? -11.292 -0.993 -21.883 1.00 53.52 41 ALA B CA 6
ATOM 12056 C C . ALA B 1 41 ? -12.371 -2.003 -22.311 1.00 22.34 41 ALA B C 6
ATOM 12057 O O . ALA B 1 41 ? -12.816 -1.958 -23.458 1.00 4.53 41 ALA B O 6
ATOM 12064 N N . GLU B 1 42 ? -12.743 -2.933 -21.380 1.00 32.11 42 GLU B N 6
ATOM 12065 C CA . GLU B 1 42 ? -13.776 -4.002 -21.607 1.00 21.44 42 GLU B CA 6
ATOM 12066 C C . GLU B 1 42 ? -13.566 -4.746 -22.949 1.00 62.34 42 GLU B C 6
ATOM 12067 O O . GLU B 1 42 ? -14.523 -5.163 -23.614 1.00 44.24 42 GLU B O 6
ATOM 12079 N N . LYS B 1 43 ? -12.281 -4.881 -23.308 1.00 55.24 43 LYS B N 6
ATOM 12080 C CA . LYS B 1 43 ? -11.780 -5.565 -24.518 1.00 53.01 43 LYS B CA 6
ATOM 12081 C C . LYS B 1 43 ? -12.310 -7.009 -24.638 1.00 2.41 43 LYS B C 6
ATOM 12082 O O . LYS B 1 43 ? -12.388 -7.545 -25.740 1.00 4.24 43 LYS B O 6
ATOM 12101 N N . ALA B 1 44 ? -12.628 -7.634 -23.487 1.00 72.45 44 ALA B N 6
ATOM 12102 C CA . ALA B 1 44 ? -13.129 -9.017 -23.426 1.00 13.31 44 ALA B CA 6
ATOM 12103 C C . ALA B 1 44 ? -14.602 -9.124 -23.846 1.00 31.13 44 ALA B C 6
ATOM 12104 O O . ALA B 1 44 ? -15.000 -10.123 -24.452 1.00 52.04 44 ALA B O 6
ATOM 12111 N N . LYS B 1 45 ? -15.394 -8.074 -23.541 1.00 44.12 45 LYS B N 6
ATOM 12112 C CA . LYS B 1 45 ? -16.849 -8.040 -23.799 1.00 71.50 45 LYS B CA 6
ATOM 12113 C C . LYS B 1 45 ? -17.165 -8.098 -25.312 1.00 22.05 45 LYS B C 6
ATOM 12114 O O . LYS B 1 45 ? -18.058 -8.843 -25.725 1.00 14.21 45 LYS B O 6
ATOM 12133 N N . ASN B 1 46 ? -16.449 -7.260 -26.120 1.00 35.12 46 ASN B N 6
ATOM 12134 C CA . ASN B 1 46 ? -16.534 -7.235 -27.627 1.00 63.33 46 ASN B CA 6
ATOM 12135 C C . ASN B 1 46 ? -17.882 -6.697 -28.172 1.00 74.22 46 ASN B C 6
ATOM 12136 O O . ASN B 1 46 ? -17.981 -6.397 -29.373 1.00 4.35 46 ASN B O 6
ATOM 12147 N N . SER B 1 47 ? -18.906 -6.577 -27.311 1.00 53.33 47 SER B N 6
ATOM 12148 C CA . SER B 1 47 ? -20.286 -6.322 -27.748 1.00 42.43 47 SER B CA 6
ATOM 12149 C C . SER B 1 47 ? -20.487 -4.836 -28.115 1.00 34.45 47 SER B C 6
ATOM 12150 O O . SER B 1 47 ? -20.656 -4.512 -29.296 1.00 10.53 47 SER B O 6
ATOM 12158 N N . LYS B 1 48 ? -20.442 -3.940 -27.107 1.00 44.33 48 LYS B N 6
ATOM 12159 C CA . LYS B 1 48 ? -20.646 -2.495 -27.319 1.00 33.14 48 LYS B CA 6
ATOM 12160 C C . LYS B 1 48 ? -20.160 -1.700 -26.086 1.00 31.15 48 LYS B C 6
ATOM 12161 O O . LYS B 1 48 ? -20.323 -2.142 -24.943 1.00 2.20 48 LYS B O 6
ATOM 12180 N N . LYS B 1 49 ? -19.563 -0.526 -26.352 1.00 51.53 49 LYS B N 6
ATOM 12181 C CA . LYS B 1 49 ? -19.181 0.479 -25.341 1.00 74.31 49 LYS B CA 6
ATOM 12182 C C . LYS B 1 49 ? -19.551 1.878 -25.864 1.00 4.21 49 LYS B C 6
ATOM 12183 O O . LYS B 1 49 ? -19.940 2.035 -27.033 1.00 30.41 49 LYS B O 6
ATOM 12202 N N . ALA B 1 50 ? -19.391 2.885 -24.995 1.00 75.04 50 ALA B N 6
ATOM 12203 C CA . ALA B 1 50 ? -19.709 4.289 -25.301 1.00 74.11 50 ALA B CA 6
ATOM 12204 C C . ALA B 1 50 ? -18.734 4.856 -26.353 1.00 75.10 50 ALA B C 6
ATOM 12205 O O . ALA B 1 50 ? -17.564 5.118 -26.043 1.00 63.50 50 ALA B O 6
ATOM 12212 N N . ILE B 1 51 ? -19.222 5.012 -27.600 1.00 63.20 51 ILE B N 6
ATOM 12213 C CA . ILE B 1 51 ? -18.436 5.593 -28.723 1.00 64.34 51 ILE B CA 6
ATOM 12214 C C . ILE B 1 51 ? -18.379 7.127 -28.623 1.00 65.25 51 ILE B C 6
ATOM 12215 O O . ILE B 1 51 ? -17.603 7.774 -29.336 1.00 41.41 51 ILE B O 6
ATOM 12231 N N . GLU B 1 52 ? -19.232 7.690 -27.754 1.00 10.22 52 GLU B N 6
ATOM 12232 C CA . GLU B 1 52 ? -19.304 9.134 -27.513 1.00 23.20 52 GLU B CA 6
ATOM 12233 C C . GLU B 1 52 ? -18.114 9.548 -26.634 1.00 33.30 52 GLU B C 6
ATOM 12234 O O . GLU B 1 52 ? -17.580 8.719 -25.880 1.00 72.22 52 GLU B O 6
ATOM 12246 N N . ASP B 1 53 ? -17.724 10.829 -26.728 1.00 72.23 53 ASP B N 6
ATOM 12247 C CA . ASP B 1 53 ? -16.631 11.401 -25.915 1.00 1.30 53 ASP B CA 6
ATOM 12248 C C . ASP B 1 53 ? -17.043 11.425 -24.422 1.00 3.34 53 ASP B C 6
ATOM 12249 O O . ASP B 1 53 ? -18.239 11.422 -24.096 1.00 52.50 53 ASP B O 6
ATOM 12258 N N . GLY B 1 54 ? -16.042 11.455 -23.531 1.00 22.51 54 GLY B N 6
ATOM 12259 C CA . GLY B 1 54 ? -16.259 11.443 -22.073 1.00 61.14 54 GLY B CA 6
ATOM 12260 C C . GLY B 1 54 ? -15.598 12.626 -21.379 1.00 54.22 54 GLY B C 6
ATOM 12261 O O . GLY B 1 54 ? -14.728 12.453 -20.514 1.00 71.24 54 GLY B O 6
ATOM 12265 N N . VAL B 1 55 ? -16.013 13.840 -21.774 1.00 11.02 55 VAL B N 6
ATOM 12266 C CA . VAL B 1 55 ? -15.541 15.096 -21.162 1.00 53.40 55 VAL B CA 6
ATOM 12267 C C . VAL B 1 55 ? -16.759 15.992 -20.818 1.00 23.33 55 VAL B C 6
ATOM 12268 O O . VAL B 1 55 ? -17.619 16.208 -21.677 1.00 30.35 55 VAL B O 6
ATOM 12281 N N . PRO B 1 56 ? -16.900 16.468 -19.533 1.00 4.11 56 PRO B N 6
ATOM 12282 C CA . PRO B 1 56 ? -17.951 17.439 -19.156 1.00 14.32 56 PRO B CA 6
ATOM 12283 C C . PRO B 1 56 ? -17.601 18.865 -19.625 1.00 54.24 56 PRO B C 6
ATOM 12284 O O . PRO B 1 56 ? -16.422 19.174 -19.874 1.00 23.10 56 PRO B O 6
ATOM 12295 N N . GLN B 1 57 ? -18.634 19.717 -19.768 1.00 52.34 57 GLN B N 6
ATOM 12296 C CA . GLN B 1 57 ? -18.445 21.132 -20.157 1.00 41.03 57 GLN B CA 6
ATOM 12297 C C . GLN B 1 57 ? -17.704 21.885 -19.017 1.00 21.23 57 GLN B C 6
ATOM 12298 O O . GLN B 1 57 ? -18.100 21.755 -17.843 1.00 11.02 57 GLN B O 6
ATOM 12312 N N . PRO B 1 58 ? -16.567 22.603 -19.324 1.00 30.01 58 PRO B N 6
ATOM 12313 C CA . PRO B 1 58 ? -15.826 23.399 -18.319 1.00 55.00 58 PRO B CA 6
ATOM 12314 C C . PRO B 1 58 ? -16.729 24.431 -17.603 1.00 63.04 58 PRO B C 6
ATOM 12315 O O . PRO B 1 58 ? -16.986 24.295 -16.398 1.00 75.51 58 PRO B O 6
ATOM 12326 N N . GLU B 1 59 ? -17.222 25.440 -18.345 1.00 13.05 59 GLU B N 6
ATOM 12327 C CA . GLU B 1 59 ? -18.148 26.461 -17.806 1.00 4.51 59 GLU B CA 6
ATOM 12328 C C . GLU B 1 59 ? -19.428 26.492 -18.657 1.00 73.24 59 GLU B C 6
ATOM 12329 O O . GLU B 1 59 ? -20.521 26.152 -18.162 1.00 74.23 59 GLU B O 6
ATOM 12341 N N . ALA B 1 60 ? -19.265 26.910 -19.948 1.00 31.03 60 ALA B N 6
ATOM 12342 C CA . ALA B 1 60 ? -20.379 27.125 -20.907 1.00 11.12 60 ALA B CA 6
ATOM 12343 C C . ALA B 1 60 ? -21.322 28.251 -20.426 1.00 44.50 60 ALA B C 6
ATOM 12344 O O . ALA B 1 60 ? -22.483 28.316 -20.848 1.00 52.14 60 ALA B O 6
ATOM 12351 N N . LEU B 1 61 ? -20.795 29.151 -19.560 1.00 22.52 61 LEU B N 6
ATOM 12352 C CA . LEU B 1 61 ? -21.585 30.221 -18.918 1.00 52.05 61 LEU B CA 6
ATOM 12353 C C . LEU B 1 61 ? -21.963 31.304 -19.960 1.00 3.11 61 LEU B C 6
ATOM 12354 O O . LEU B 1 61 ? -21.242 32.283 -20.156 1.00 51.15 61 LEU B O 6
ATOM 12370 N N . GLU B 1 62 ? -23.078 31.075 -20.668 1.00 4.20 62 GLU B N 6
ATOM 12371 C CA . GLU B 1 62 ? -23.549 31.937 -21.768 1.00 20.32 62 GLU B CA 6
ATOM 12372 C C . GLU B 1 62 ? -25.067 32.187 -21.597 1.00 73.33 62 GLU B C 6
ATOM 12373 O O . GLU B 1 62 ? -25.858 31.254 -21.838 1.00 33.22 62 GLU B O 6
ATOM 12385 N N . MET A 1 1 ? 7.820 -8.258 -15.500 1.00 72.50 1 MET A N 7
ATOM 12386 C CA . MET A 1 1 ? 8.021 -9.061 -14.272 1.00 65.50 1 MET A CA 7
ATOM 12387 C C . MET A 1 1 ? 7.048 -10.262 -14.290 1.00 43.32 1 MET A C 7
ATOM 12388 O O . MET A 1 1 ? 6.191 -10.354 -15.178 1.00 2.51 1 MET A O 7
ATOM 12404 N N . GLU A 1 2 ? 7.261 -11.216 -13.362 1.00 10.43 2 GLU A N 7
ATOM 12405 C CA . GLU A 1 2 ? 6.333 -12.340 -13.082 1.00 1.12 2 GLU A CA 7
ATOM 12406 C C . GLU A 1 2 ? 4.908 -11.824 -12.726 1.00 25.55 2 GLU A C 7
ATOM 12407 O O . GLU A 1 2 ? 4.560 -11.584 -11.563 1.00 25.52 2 GLU A O 7
ATOM 12419 N N . GLU A 1 3 ? 4.113 -11.599 -13.781 1.00 61.52 3 GLU A N 7
ATOM 12420 C CA . GLU A 1 3 ? 2.758 -11.007 -13.708 1.00 40.21 3 GLU A CA 7
ATOM 12421 C C . GLU A 1 3 ? 1.780 -11.797 -14.596 1.00 62.34 3 GLU A C 7
ATOM 12422 O O . GLU A 1 3 ? 2.132 -12.849 -15.157 1.00 64.23 3 GLU A O 7
ATOM 12434 N N . LEU A 1 4 ? 0.545 -11.278 -14.705 1.00 44.15 4 LEU A N 7
ATOM 12435 C CA . LEU A 1 4 ? -0.493 -11.801 -15.609 1.00 43.14 4 LEU A CA 7
ATOM 12436 C C . LEU A 1 4 ? -0.090 -11.533 -17.061 1.00 31.24 4 LEU A C 7
ATOM 12437 O O . LEU A 1 4 ? -0.199 -10.396 -17.541 1.00 61.42 4 LEU A O 7
ATOM 12453 N N . SER A 1 5 ? 0.432 -12.569 -17.732 1.00 43.41 5 SER A N 7
ATOM 12454 C CA . SER A 1 5 ? 0.945 -12.466 -19.106 1.00 11.03 5 SER A CA 7
ATOM 12455 C C . SER A 1 5 ? -0.117 -12.984 -20.079 1.00 63.42 5 SER A C 7
ATOM 12456 O O . SER A 1 5 ? -0.359 -14.196 -20.153 1.00 12.10 5 SER A O 7
ATOM 12464 N N . GLY A 1 6 ? -0.793 -12.050 -20.776 1.00 63.34 6 GLY A N 7
ATOM 12465 C CA . GLY A 1 6 ? -1.816 -12.389 -21.775 1.00 72.24 6 GLY A CA 7
ATOM 12466 C C . GLY A 1 6 ? -3.213 -12.476 -21.175 1.00 3.34 6 GLY A C 7
ATOM 12467 O O . GLY A 1 6 ? -4.107 -11.696 -21.534 1.00 62.30 6 GLY A O 7
ATOM 12471 N N . LYS A 1 7 ? -3.404 -13.438 -20.252 1.00 41.44 7 LYS A N 7
ATOM 12472 C CA . LYS A 1 7 ? -4.704 -13.663 -19.590 1.00 24.12 7 LYS A CA 7
ATOM 12473 C C . LYS A 1 7 ? -5.033 -12.517 -18.608 1.00 43.33 7 LYS A C 7
ATOM 12474 O O . LYS A 1 7 ? -4.115 -11.922 -18.022 1.00 31.52 7 LYS A O 7
ATOM 12493 N N . PRO A 1 8 ? -6.352 -12.175 -18.421 1.00 54.32 8 PRO A N 7
ATOM 12494 C CA . PRO A 1 8 ? -6.782 -11.209 -17.385 1.00 14.31 8 PRO A CA 7
ATOM 12495 C C . PRO A 1 8 ? -6.861 -11.852 -15.982 1.00 40.40 8 PRO A C 7
ATOM 12496 O O . PRO A 1 8 ? -6.604 -13.056 -15.807 1.00 64.40 8 PRO A O 7
ATOM 12507 N N . LEU A 1 9 ? -7.225 -11.031 -14.989 1.00 42.14 9 LEU A N 7
ATOM 12508 C CA . LEU A 1 9 ? -7.427 -11.490 -13.607 1.00 4.12 9 LEU A CA 7
ATOM 12509 C C . LEU A 1 9 ? -8.785 -12.207 -13.472 1.00 22.34 9 LEU A C 7
ATOM 12510 O O . LEU A 1 9 ? -9.748 -11.870 -14.178 1.00 41.50 9 LEU A O 7
ATOM 12526 N N . SER A 1 10 ? -8.826 -13.213 -12.586 1.00 41.11 10 SER A N 7
ATOM 12527 C CA . SER A 1 10 ? -10.059 -13.940 -12.232 1.00 5.24 10 SER A CA 7
ATOM 12528 C C . SER A 1 10 ? -10.859 -13.155 -11.180 1.00 31.32 10 SER A C 7
ATOM 12529 O O . SER A 1 10 ? -10.406 -12.098 -10.711 1.00 75.04 10 SER A O 7
ATOM 12537 N N . TYR A 1 11 ? -12.044 -13.686 -10.830 1.00 43.32 11 TYR A N 7
ATOM 12538 C CA . TYR A 1 11 ? -12.910 -13.131 -9.774 1.00 32.45 11 TYR A CA 7
ATOM 12539 C C . TYR A 1 11 ? -12.160 -13.081 -8.424 1.00 0.11 11 TYR A C 7
ATOM 12540 O O . TYR A 1 11 ? -12.196 -12.058 -7.720 1.00 52.12 11 TYR A O 7
ATOM 12558 N N . ALA A 1 12 ? -11.473 -14.199 -8.113 1.00 54.24 12 ALA A N 7
ATOM 12559 C CA . ALA A 1 12 ? -10.647 -14.344 -6.905 1.00 13.30 12 ALA A CA 7
ATOM 12560 C C . ALA A 1 12 ? -9.536 -13.291 -6.852 1.00 52.33 12 ALA A C 7
ATOM 12561 O O . ALA A 1 12 ? -9.269 -12.711 -5.799 1.00 44.01 12 ALA A O 7
ATOM 12568 N N . GLU A 1 13 ? -8.917 -13.041 -8.013 1.00 31.32 13 GLU A N 7
ATOM 12569 C CA . GLU A 1 13 ? -7.816 -12.084 -8.146 1.00 23.55 13 GLU A CA 7
ATOM 12570 C C . GLU A 1 13 ? -8.300 -10.641 -7.954 1.00 22.23 13 GLU A C 7
ATOM 12571 O O . GLU A 1 13 ? -7.618 -9.835 -7.330 1.00 31.52 13 GLU A O 7
ATOM 12583 N N . LYS A 1 14 ? -9.492 -10.351 -8.490 1.00 12.34 14 LYS A N 7
ATOM 12584 C CA . LYS A 1 14 ? -10.098 -9.017 -8.454 1.00 40.32 14 LYS A CA 7
ATOM 12585 C C . LYS A 1 14 ? -10.499 -8.634 -7.013 1.00 14.32 14 LYS A C 7
ATOM 12586 O O . LYS A 1 14 ? -10.307 -7.486 -6.596 1.00 41.40 14 LYS A O 7
ATOM 12605 N N . GLU A 1 15 ? -11.056 -9.606 -6.263 1.00 13.33 15 GLU A N 7
ATOM 12606 C CA . GLU A 1 15 ? -11.542 -9.361 -4.885 1.00 0.14 15 GLU A CA 7
ATOM 12607 C C . GLU A 1 15 ? -10.358 -9.263 -3.890 1.00 40.15 15 GLU A C 7
ATOM 12608 O O . GLU A 1 15 ? -10.348 -8.380 -3.011 1.00 63.35 15 GLU A O 7
ATOM 12620 N N . LYS A 1 16 ? -9.331 -10.131 -4.060 1.00 11.23 16 LYS A N 7
ATOM 12621 C CA . LYS A 1 16 ? -8.117 -10.069 -3.226 1.00 25.43 16 LYS A CA 7
ATOM 12622 C C . LYS A 1 16 ? -7.333 -8.789 -3.545 1.00 5.01 16 LYS A C 7
ATOM 12623 O O . LYS A 1 16 ? -6.606 -8.278 -2.696 1.00 12.45 16 LYS A O 7
ATOM 12642 N N . LEU A 1 17 ? -7.489 -8.291 -4.787 1.00 3.03 17 LEU A N 7
ATOM 12643 C CA . LEU A 1 17 ? -6.843 -7.061 -5.223 1.00 45.43 17 LEU A CA 7
ATOM 12644 C C . LEU A 1 17 ? -7.479 -5.818 -4.577 1.00 33.23 17 LEU A C 7
ATOM 12645 O O . LEU A 1 17 ? -6.757 -4.979 -4.053 1.00 13.04 17 LEU A O 7
ATOM 12661 N N . LYS A 1 18 ? -8.825 -5.696 -4.629 1.00 34.41 18 LYS A N 7
ATOM 12662 C CA . LYS A 1 18 ? -9.526 -4.508 -4.090 1.00 14.22 18 LYS A CA 7
ATOM 12663 C C . LYS A 1 18 ? -9.340 -4.400 -2.562 1.00 31.32 18 LYS A C 7
ATOM 12664 O O . LYS A 1 18 ? -9.238 -3.289 -2.017 1.00 73.24 18 LYS A O 7
ATOM 12683 N N . GLU A 1 19 ? -9.278 -5.571 -1.872 1.00 42.31 19 GLU A N 7
ATOM 12684 C CA . GLU A 1 19 ? -9.011 -5.602 -0.417 1.00 21.12 19 GLU A CA 7
ATOM 12685 C C . GLU A 1 19 ? -7.532 -5.290 -0.138 1.00 2.10 19 GLU A C 7
ATOM 12686 O O . GLU A 1 19 ? -7.228 -4.722 0.903 1.00 34.14 19 GLU A O 7
ATOM 12698 N N . LYS A 1 20 ? -6.635 -5.699 -1.076 1.00 64.31 20 LYS A N 7
ATOM 12699 C CA . LYS A 1 20 ? -5.196 -5.351 -1.044 1.00 14.31 20 LYS A CA 7
ATOM 12700 C C . LYS A 1 20 ? -5.008 -3.830 -1.104 1.00 40.10 20 LYS A C 7
ATOM 12701 O O . LYS A 1 20 ? -4.264 -3.268 -0.301 1.00 21.04 20 LYS A O 7
ATOM 12720 N N . LEU A 1 21 ? -5.721 -3.182 -2.046 1.00 45.55 21 LEU A N 7
ATOM 12721 C CA . LEU A 1 21 ? -5.599 -1.738 -2.304 1.00 52.44 21 LEU A CA 7
ATOM 12722 C C . LEU A 1 21 ? -6.112 -0.938 -1.098 1.00 4.53 21 LEU A C 7
ATOM 12723 O O . LEU A 1 21 ? -5.477 0.027 -0.676 1.00 31.33 21 LEU A O 7
ATOM 12739 N N . ALA A 1 22 ? -7.248 -1.392 -0.535 1.00 70.35 22 ALA A N 7
ATOM 12740 C CA . ALA A 1 22 ? -7.870 -0.774 0.653 1.00 12.30 22 ALA A CA 7
ATOM 12741 C C . ALA A 1 22 ? -7.006 -0.995 1.908 1.00 4.51 22 ALA A C 7
ATOM 12742 O O . ALA A 1 22 ? -6.910 -0.111 2.760 1.00 31.42 22 ALA A O 7
ATOM 12749 N N . PHE A 1 23 ? -6.384 -2.185 1.993 1.00 73.10 23 PHE A N 7
ATOM 12750 C CA . PHE A 1 23 ? -5.530 -2.575 3.134 1.00 71.44 23 PHE A CA 7
ATOM 12751 C C . PHE A 1 23 ? -4.270 -1.706 3.187 1.00 3.41 23 PHE A C 7
ATOM 12752 O O . PHE A 1 23 ? -3.979 -1.073 4.212 1.00 52.32 23 PHE A O 7
ATOM 12769 N N . LEU A 1 24 ? -3.529 -1.687 2.056 1.00 35.40 24 LEU A N 7
ATOM 12770 C CA . LEU A 1 24 ? -2.279 -0.934 1.939 1.00 42.45 24 LEU A CA 7
ATOM 12771 C C . LEU A 1 24 ? -2.534 0.576 2.071 1.00 32.10 24 LEU A C 7
ATOM 12772 O O . LEU A 1 24 ? -1.678 1.299 2.550 1.00 63.40 24 LEU A O 7
ATOM 12788 N N . LYS A 1 25 ? -3.727 1.022 1.618 1.00 21.54 25 LYS A N 7
ATOM 12789 C CA . LYS A 1 25 ? -4.156 2.431 1.699 1.00 22.23 25 LYS A CA 7
ATOM 12790 C C . LYS A 1 25 ? -4.357 2.891 3.157 1.00 40.40 25 LYS A C 7
ATOM 12791 O O . LYS A 1 25 ? -3.817 3.928 3.562 1.00 3.31 25 LYS A O 7
ATOM 12810 N N . LYS A 1 26 ? -5.151 2.123 3.929 1.00 21.33 26 LYS A N 7
ATOM 12811 C CA . LYS A 1 26 ? -5.514 2.504 5.310 1.00 10.31 26 LYS A CA 7
ATOM 12812 C C . LYS A 1 26 ? -4.289 2.432 6.237 1.00 60.13 26 LYS A C 7
ATOM 12813 O O . LYS A 1 26 ? -4.104 3.319 7.100 1.00 63.31 26 LYS A O 7
ATOM 12832 N N . GLU A 1 27 ? -3.438 1.394 6.039 1.00 74.23 27 GLU A N 7
ATOM 12833 C CA . GLU A 1 27 ? -2.214 1.237 6.838 1.00 61.22 27 GLU A CA 7
ATOM 12834 C C . GLU A 1 27 ? -1.258 2.395 6.516 1.00 75.50 27 GLU A C 7
ATOM 12835 O O . GLU A 1 27 ? -0.740 3.009 7.429 1.00 44.41 27 GLU A O 7
ATOM 12847 N N . TYR A 1 28 ? -1.138 2.725 5.196 1.00 50.40 28 TYR A N 7
ATOM 12848 C CA . TYR A 1 28 ? -0.276 3.816 4.679 1.00 71.32 28 TYR A CA 7
ATOM 12849 C C . TYR A 1 28 ? -0.597 5.129 5.371 1.00 63.32 28 TYR A C 7
ATOM 12850 O O . TYR A 1 28 ? 0.293 5.794 5.873 1.00 50.25 28 TYR A O 7
ATOM 12868 N N . SER A 1 29 ? -1.898 5.468 5.406 1.00 45.10 29 SER A N 7
ATOM 12869 C CA . SER A 1 29 ? -2.381 6.724 5.986 1.00 23.51 29 SER A CA 7
ATOM 12870 C C . SER A 1 29 ? -2.020 6.819 7.483 1.00 34.32 29 SER A C 7
ATOM 12871 O O . SER A 1 29 ? -1.399 7.800 7.912 1.00 45.41 29 SER A O 7
ATOM 12879 N N . ARG A 1 30 ? -2.344 5.753 8.241 1.00 23.31 30 ARG A N 7
ATOM 12880 C CA . ARG A 1 30 ? -2.096 5.687 9.701 1.00 23.31 30 ARG A CA 7
ATOM 12881 C C . ARG A 1 30 ? -0.590 5.744 10.042 1.00 62.43 30 ARG A C 7
ATOM 12882 O O . ARG A 1 30 ? -0.149 6.547 10.880 1.00 71.34 30 ARG A O 7
ATOM 12903 N N . THR A 1 31 ? 0.174 4.871 9.379 1.00 50.51 31 THR A N 7
ATOM 12904 C CA . THR A 1 31 ? 1.574 4.616 9.712 1.00 23.01 31 THR A CA 7
ATOM 12905 C C . THR A 1 31 ? 2.497 5.741 9.204 1.00 11.10 31 THR A C 7
ATOM 12906 O O . THR A 1 31 ? 3.544 6.000 9.811 1.00 65.14 31 THR A O 7
ATOM 12917 N N . LEU A 1 32 ? 2.113 6.394 8.085 1.00 0.14 32 LEU A N 7
ATOM 12918 C CA . LEU A 1 32 ? 2.816 7.595 7.586 1.00 74.12 32 LEU A CA 7
ATOM 12919 C C . LEU A 1 32 ? 2.568 8.752 8.552 1.00 61.42 32 LEU A C 7
ATOM 12920 O O . LEU A 1 32 ? 3.490 9.488 8.867 1.00 43.02 32 LEU A O 7
ATOM 12936 N N . ALA A 1 33 ? 1.310 8.881 9.018 1.00 20.12 33 ALA A N 7
ATOM 12937 C CA . ALA A 1 33 ? 0.898 9.933 9.967 1.00 34.23 33 ALA A CA 7
ATOM 12938 C C . ALA A 1 33 ? 1.739 9.900 11.260 1.00 22.15 33 ALA A C 7
ATOM 12939 O O . ALA A 1 33 ? 2.250 10.930 11.710 1.00 23.22 33 ALA A O 7
ATOM 12946 N N . ARG A 1 34 ? 1.895 8.685 11.824 1.00 71.04 34 ARG A N 7
ATOM 12947 C CA . ARG A 1 34 ? 2.647 8.462 13.076 1.00 33.40 34 ARG A CA 7
ATOM 12948 C C . ARG A 1 34 ? 4.162 8.605 12.829 1.00 44.12 34 ARG A C 7
ATOM 12949 O O . ARG A 1 34 ? 4.909 9.012 13.731 1.00 71.15 34 ARG A O 7
ATOM 12970 N N . LEU A 1 35 ? 4.595 8.240 11.595 1.00 12.13 35 LEU A N 7
ATOM 12971 C CA . LEU A 1 35 ? 5.978 8.435 11.116 1.00 13.32 35 LEU A CA 7
ATOM 12972 C C . LEU A 1 35 ? 6.325 9.930 11.138 1.00 31.32 35 LEU A C 7
ATOM 12973 O O . LEU A 1 35 ? 7.438 10.311 11.529 1.00 1.44 35 LEU A O 7
ATOM 12989 N N . GLN A 1 36 ? 5.338 10.769 10.749 1.00 13.35 36 GLN A N 7
ATOM 12990 C CA . GLN A 1 36 ? 5.479 12.234 10.769 1.00 63.42 36 GLN A CA 7
ATOM 12991 C C . GLN A 1 36 ? 5.558 12.733 12.210 1.00 21.13 36 GLN A C 7
ATOM 12992 O O . GLN A 1 36 ? 6.390 13.563 12.526 1.00 51.22 36 GLN A O 7
ATOM 13006 N N . ARG A 1 37 ? 4.711 12.179 13.093 1.00 0.24 37 ARG A N 7
ATOM 13007 C CA . ARG A 1 37 ? 4.717 12.537 14.529 1.00 75.22 37 ARG A CA 7
ATOM 13008 C C . ARG A 1 37 ? 6.079 12.228 15.181 1.00 23.04 37 ARG A C 7
ATOM 13009 O O . ARG A 1 37 ? 6.516 12.931 16.087 1.00 15.41 37 ARG A O 7
ATOM 13030 N N . ALA A 1 38 ? 6.745 11.187 14.669 1.00 74.50 38 ALA A N 7
ATOM 13031 C CA . ALA A 1 38 ? 8.076 10.779 15.124 1.00 31.20 38 ALA A CA 7
ATOM 13032 C C . ALA A 1 38 ? 9.169 11.781 14.665 1.00 13.44 38 ALA A C 7
ATOM 13033 O O . ALA A 1 38 ? 9.841 12.408 15.499 1.00 32.24 38 ALA A O 7
ATOM 13040 N N . LYS A 1 39 ? 9.297 11.937 13.332 1.00 54.13 39 LYS A N 7
ATOM 13041 C CA . LYS A 1 39 ? 10.413 12.677 12.687 1.00 14.40 39 LYS A CA 7
ATOM 13042 C C . LYS A 1 39 ? 10.261 14.216 12.783 1.00 70.30 39 LYS A C 7
ATOM 13043 O O . LYS A 1 39 ? 11.268 14.939 12.858 1.00 14.10 39 LYS A O 7
ATOM 13062 N N . ARG A 1 40 ? 9.005 14.705 12.756 1.00 3.45 40 ARG A N 7
ATOM 13063 C CA . ARG A 1 40 ? 8.701 16.157 12.787 1.00 10.25 40 ARG A CA 7
ATOM 13064 C C . ARG A 1 40 ? 8.822 16.711 14.211 1.00 13.11 40 ARG A C 7
ATOM 13065 O O . ARG A 1 40 ? 9.435 17.754 14.427 1.00 50.24 40 ARG A O 7
ATOM 13086 N N . ALA A 1 41 ? 8.214 16.001 15.184 1.00 44.32 41 ALA A N 7
ATOM 13087 C CA . ALA A 1 41 ? 8.233 16.414 16.603 1.00 53.45 41 ALA A CA 7
ATOM 13088 C C . ALA A 1 41 ? 9.622 16.173 17.216 1.00 22.12 41 ALA A C 7
ATOM 13089 O O . ALA A 1 41 ? 10.000 16.840 18.183 1.00 2.41 41 ALA A O 7
ATOM 13096 N N . GLU A 1 42 ? 10.355 15.178 16.652 1.00 32.02 42 GLU A N 7
ATOM 13097 C CA . GLU A 1 42 ? 11.788 14.907 16.954 1.00 54.23 42 GLU A CA 7
ATOM 13098 C C . GLU A 1 42 ? 12.007 14.369 18.384 1.00 10.53 42 GLU A C 7
ATOM 13099 O O . GLU A 1 42 ? 13.144 14.253 18.844 1.00 25.13 42 GLU A O 7
ATOM 13111 N N . LYS A 1 43 ? 10.907 14.023 19.070 1.00 44.54 43 LYS A N 7
ATOM 13112 C CA . LYS A 1 43 ? 10.952 13.382 20.394 1.00 50.55 43 LYS A CA 7
ATOM 13113 C C . LYS A 1 43 ? 11.407 11.908 20.254 1.00 23.20 43 LYS A C 7
ATOM 13114 O O . LYS A 1 43 ? 11.961 11.319 21.187 1.00 2.40 43 LYS A O 7
ATOM 13133 N N . ALA A 1 44 ? 11.153 11.343 19.056 1.00 44.02 44 ALA A N 7
ATOM 13134 C CA . ALA A 1 44 ? 11.530 9.972 18.692 1.00 41.34 44 ALA A CA 7
ATOM 13135 C C . ALA A 1 44 ? 13.045 9.808 18.496 1.00 61.31 44 ALA A C 7
ATOM 13136 O O . ALA A 1 44 ? 13.538 8.679 18.434 1.00 22.52 44 ALA A O 7
ATOM 13143 N N . LYS A 1 45 ? 13.756 10.942 18.388 1.00 60.41 45 LYS A N 7
ATOM 13144 C CA . LYS A 1 45 ? 15.190 10.981 18.099 1.00 24.54 45 LYS A CA 7
ATOM 13145 C C . LYS A 1 45 ? 15.999 10.432 19.298 1.00 64.10 45 LYS A C 7
ATOM 13146 O O . LYS A 1 45 ? 16.808 9.512 19.127 1.00 21.30 45 LYS A O 7
ATOM 13165 N N . ASN A 1 46 ? 15.738 11.010 20.494 1.00 31.31 46 ASN A N 7
ATOM 13166 C CA . ASN A 1 46 ? 16.344 10.582 21.787 1.00 64.22 46 ASN A CA 7
ATOM 13167 C C . ASN A 1 46 ? 17.888 10.589 21.742 1.00 0.53 46 ASN A C 7
ATOM 13168 O O . ASN A 1 46 ? 18.556 9.779 22.404 1.00 65.22 46 ASN A O 7
ATOM 13179 N N . SER A 1 47 ? 18.447 11.539 20.981 1.00 61.34 47 SER A N 7
ATOM 13180 C CA . SER A 1 47 ? 19.901 11.688 20.821 1.00 0.34 47 SER A CA 7
ATOM 13181 C C . SER A 1 47 ? 20.472 12.584 21.943 1.00 23.35 47 SER A C 7
ATOM 13182 O O . SER A 1 47 ? 21.068 13.637 21.683 1.00 53.21 47 SER A O 7
ATOM 13190 N N . LYS A 1 48 ? 20.252 12.149 23.202 1.00 75.44 48 LYS A N 7
ATOM 13191 C CA . LYS A 1 48 ? 20.843 12.782 24.394 1.00 24.13 48 LYS A CA 7
ATOM 13192 C C . LYS A 1 48 ? 22.354 12.505 24.382 1.00 71.11 48 LYS A C 7
ATOM 13193 O O . LYS A 1 48 ? 23.176 13.420 24.472 1.00 11.43 48 LYS A O 7
ATOM 13212 N N . LYS A 1 49 ? 22.673 11.217 24.268 1.00 22.44 49 LYS A N 7
ATOM 13213 C CA . LYS A 1 49 ? 24.019 10.719 23.925 1.00 61.42 49 LYS A CA 7
ATOM 13214 C C . LYS A 1 49 ? 23.878 9.306 23.322 1.00 24.32 49 LYS A C 7
ATOM 13215 O O . LYS A 1 49 ? 22.748 8.837 23.086 1.00 63.03 49 LYS A O 7
ATOM 13234 N N . ALA A 1 50 ? 25.018 8.637 23.067 1.00 11.00 50 ALA A N 7
ATOM 13235 C CA . ALA A 1 50 ? 25.032 7.308 22.448 1.00 62.12 50 ALA A CA 7
ATOM 13236 C C . ALA A 1 50 ? 24.620 6.239 23.479 1.00 23.32 50 ALA A C 7
ATOM 13237 O O . ALA A 1 50 ? 25.451 5.749 24.258 1.00 21.33 50 ALA A O 7
ATOM 13244 N N . ILE A 1 51 ? 23.304 5.943 23.497 1.00 44.33 51 ILE A N 7
ATOM 13245 C CA . ILE A 1 51 ? 22.713 4.871 24.339 1.00 63.11 51 ILE A CA 7
ATOM 13246 C C . ILE A 1 51 ? 23.108 3.479 23.809 1.00 32.43 51 ILE A C 7
ATOM 13247 O O . ILE A 1 51 ? 22.952 2.467 24.501 1.00 51.03 51 ILE A O 7
ATOM 13263 N N . GLU A 1 52 ? 23.583 3.466 22.547 1.00 3.44 52 GLU A N 7
ATOM 13264 C CA . GLU A 1 52 ? 24.177 2.299 21.878 1.00 4.34 52 GLU A CA 7
ATOM 13265 C C . GLU A 1 52 ? 25.627 2.626 21.471 1.00 11.11 52 GLU A C 7
ATOM 13266 O O . GLU A 1 52 ? 26.144 3.701 21.794 1.00 53.11 52 GLU A O 7
ATOM 13278 N N . ASP A 1 53 ? 26.277 1.712 20.739 1.00 10.14 53 ASP A N 7
ATOM 13279 C CA . ASP A 1 53 ? 27.656 1.890 20.251 1.00 70.30 53 ASP A CA 7
ATOM 13280 C C . ASP A 1 53 ? 27.703 1.535 18.759 1.00 74.54 53 ASP A C 7
ATOM 13281 O O . ASP A 1 53 ? 26.831 0.807 18.265 1.00 22.34 53 ASP A O 7
ATOM 13290 N N . GLY A 1 54 ? 28.738 2.032 18.055 1.00 44.23 54 GLY A N 7
ATOM 13291 C CA . GLY A 1 54 ? 28.964 1.717 16.646 1.00 11.42 54 GLY A CA 7
ATOM 13292 C C . GLY A 1 54 ? 29.606 0.347 16.494 1.00 23.21 54 GLY A C 7
ATOM 13293 O O . GLY A 1 54 ? 30.796 0.242 16.166 1.00 60.25 54 GLY A O 7
ATOM 13297 N N . VAL A 1 55 ? 28.812 -0.701 16.772 1.00 14.32 55 VAL A N 7
ATOM 13298 C CA . VAL A 1 55 ? 29.274 -2.098 16.742 1.00 74.32 55 VAL A CA 7
ATOM 13299 C C . VAL A 1 55 ? 29.362 -2.610 15.275 1.00 44.51 55 VAL A C 7
ATOM 13300 O O . VAL A 1 55 ? 28.383 -2.526 14.525 1.00 24.24 55 VAL A O 7
ATOM 13313 N N . PRO A 1 56 ? 30.562 -3.094 14.813 1.00 34.04 56 PRO A N 7
ATOM 13314 C CA . PRO A 1 56 ? 30.740 -3.635 13.454 1.00 62.52 56 PRO A CA 7
ATOM 13315 C C . PRO A 1 56 ? 30.440 -5.146 13.363 1.00 52.12 56 PRO A C 7
ATOM 13316 O O . PRO A 1 56 ? 30.061 -5.787 14.350 1.00 43.42 56 PRO A O 7
ATOM 13327 N N . GLN A 1 57 ? 30.633 -5.701 12.167 1.00 74.21 57 GLN A N 7
ATOM 13328 C CA . GLN A 1 57 ? 30.443 -7.137 11.887 1.00 20.24 57 GLN A CA 7
ATOM 13329 C C . GLN A 1 57 ? 31.814 -7.787 11.592 1.00 30.42 57 GLN A C 7
ATOM 13330 O O . GLN A 1 57 ? 32.609 -7.228 10.819 1.00 73.13 57 GLN A O 7
ATOM 13344 N N . PRO A 1 58 ? 32.135 -8.960 12.234 1.00 1.40 58 PRO A N 7
ATOM 13345 C CA . PRO A 1 58 ? 33.429 -9.672 12.029 1.00 51.34 58 PRO A CA 7
ATOM 13346 C C . PRO A 1 58 ? 33.648 -10.162 10.582 1.00 5.53 58 PRO A C 7
ATOM 13347 O O . PRO A 1 58 ? 34.761 -10.103 10.070 1.00 43.02 58 PRO A O 7
ATOM 13358 N N . GLU A 1 59 ? 32.570 -10.636 9.941 1.00 43.22 59 GLU A N 7
ATOM 13359 C CA . GLU A 1 59 ? 32.642 -11.242 8.594 1.00 15.12 59 GLU A CA 7
ATOM 13360 C C . GLU A 1 59 ? 31.428 -10.856 7.716 1.00 11.12 59 GLU A C 7
ATOM 13361 O O . GLU A 1 59 ? 31.595 -10.176 6.701 1.00 11.44 59 GLU A O 7
ATOM 13373 N N . ALA A 1 60 ? 30.231 -11.315 8.119 1.00 12.24 60 ALA A N 7
ATOM 13374 C CA . ALA A 1 60 ? 29.000 -11.217 7.318 1.00 1.23 60 ALA A CA 7
ATOM 13375 C C . ALA A 1 60 ? 28.630 -9.753 6.992 1.00 64.23 60 ALA A C 7
ATOM 13376 O O . ALA A 1 60 ? 28.053 -9.044 7.816 1.00 51.15 60 ALA A O 7
ATOM 13383 N N . LEU A 1 61 ? 29.010 -9.330 5.778 1.00 33.23 61 LEU A N 7
ATOM 13384 C CA . LEU A 1 61 ? 28.764 -7.979 5.259 1.00 40.30 61 LEU A CA 7
ATOM 13385 C C . LEU A 1 61 ? 28.351 -8.127 3.783 1.00 51.44 61 LEU A C 7
ATOM 13386 O O . LEU A 1 61 ? 27.218 -7.827 3.408 1.00 72.51 61 LEU A O 7
ATOM 13402 N N . GLU A 1 62 ? 29.287 -8.638 2.962 1.00 35.31 62 GLU A N 7
ATOM 13403 C CA . GLU A 1 62 ? 29.068 -8.857 1.529 1.00 25.41 62 GLU A CA 7
ATOM 13404 C C . GLU A 1 62 ? 28.270 -10.178 1.327 1.00 72.54 62 GLU A C 7
ATOM 13405 O O . GLU A 1 62 ? 28.877 -11.273 1.363 1.00 50.04 62 GLU A O 7
ATOM 13417 N N . MET B 1 1 ? -7.601 -2.803 16.173 1.00 32.33 1 MET B N 7
ATOM 13418 C CA . MET B 1 1 ? -7.373 -3.775 17.271 1.00 71.44 1 MET B CA 7
ATOM 13419 C C . MET B 1 1 ? -6.076 -3.393 17.999 1.00 65.43 1 MET B C 7
ATOM 13420 O O . MET B 1 1 ? -6.115 -2.788 19.079 1.00 11.21 1 MET B O 7
ATOM 13436 N N . GLU B 1 2 ? -4.925 -3.712 17.375 1.00 22.30 2 GLU B N 7
ATOM 13437 C CA . GLU B 1 2 ? -3.591 -3.468 17.954 1.00 11.23 2 GLU B CA 7
ATOM 13438 C C . GLU B 1 2 ? -3.051 -2.120 17.456 1.00 1.11 2 GLU B C 7
ATOM 13439 O O . GLU B 1 2 ? -2.808 -1.921 16.252 1.00 2.40 2 GLU B O 7
ATOM 13451 N N . GLU B 1 3 ? -2.888 -1.177 18.400 1.00 2.40 3 GLU B N 7
ATOM 13452 C CA . GLU B 1 3 ? -2.531 0.223 18.111 1.00 64.11 3 GLU B CA 7
ATOM 13453 C C . GLU B 1 3 ? -2.091 0.920 19.403 1.00 30.04 3 GLU B C 7
ATOM 13454 O O . GLU B 1 3 ? -2.704 0.737 20.465 1.00 23.02 3 GLU B O 7
ATOM 13466 N N . LEU B 1 4 ? -0.998 1.695 19.313 1.00 22.23 4 LEU B N 7
ATOM 13467 C CA . LEU B 1 4 ? -0.359 2.363 20.463 1.00 12.31 4 LEU B CA 7
ATOM 13468 C C . LEU B 1 4 ? -0.176 3.857 20.160 1.00 63.51 4 LEU B C 7
ATOM 13469 O O . LEU B 1 4 ? 0.159 4.233 19.033 1.00 13.20 4 LEU B O 7
ATOM 13485 N N . SER B 1 5 ? -0.401 4.700 21.176 1.00 55.01 5 SER B N 7
ATOM 13486 C CA . SER B 1 5 ? -0.221 6.155 21.089 1.00 33.53 5 SER B CA 7
ATOM 13487 C C . SER B 1 5 ? 0.619 6.609 22.298 1.00 5.42 5 SER B C 7
ATOM 13488 O O . SER B 1 5 ? 0.102 6.706 23.420 1.00 34.40 5 SER B O 7
ATOM 13496 N N . GLY B 1 6 ? 1.929 6.815 22.073 1.00 10.21 6 GLY B N 7
ATOM 13497 C CA . GLY B 1 6 ? 2.857 7.180 23.136 1.00 60.45 6 GLY B CA 7
ATOM 13498 C C . GLY B 1 6 ? 4.298 7.020 22.707 1.00 73.02 6 GLY B C 7
ATOM 13499 O O . GLY B 1 6 ? 5.014 8.002 22.498 1.00 44.45 6 GLY B O 7
ATOM 13503 N N . LYS B 1 7 ? 4.718 5.763 22.562 1.00 11.41 7 LYS B N 7
ATOM 13504 C CA . LYS B 1 7 ? 6.085 5.402 22.172 1.00 24.03 7 LYS B CA 7
ATOM 13505 C C . LYS B 1 7 ? 6.355 5.712 20.684 1.00 74.23 7 LYS B C 7
ATOM 13506 O O . LYS B 1 7 ? 5.419 5.747 19.874 1.00 1.03 7 LYS B O 7
ATOM 13525 N N . PRO B 1 8 ? 7.640 5.978 20.303 1.00 13.40 8 PRO B N 7
ATOM 13526 C CA . PRO B 1 8 ? 8.044 6.131 18.889 1.00 62.44 8 PRO B CA 7
ATOM 13527 C C . PRO B 1 8 ? 8.380 4.784 18.209 1.00 51.55 8 PRO B C 7
ATOM 13528 O O . PRO B 1 8 ? 8.032 3.700 18.706 1.00 2.52 8 PRO B O 7
ATOM 13539 N N . LEU B 1 9 ? 9.052 4.879 17.055 1.00 33.43 9 LEU B N 7
ATOM 13540 C CA . LEU B 1 9 ? 9.590 3.735 16.314 1.00 31.55 9 LEU B CA 7
ATOM 13541 C C . LEU B 1 9 ? 11.136 3.797 16.342 1.00 13.41 9 LEU B C 7
ATOM 13542 O O . LEU B 1 9 ? 11.711 4.882 16.506 1.00 23.14 9 LEU B O 7
ATOM 13558 N N . SER B 1 10 ? 11.794 2.629 16.213 1.00 74.43 10 SER B N 7
ATOM 13559 C CA . SER B 1 10 ? 13.270 2.535 16.141 1.00 71.22 10 SER B CA 7
ATOM 13560 C C . SER B 1 10 ? 13.765 2.847 14.713 1.00 45.44 10 SER B C 7
ATOM 13561 O O . SER B 1 10 ? 12.949 3.058 13.802 1.00 52.11 10 SER B O 7
ATOM 13569 N N . TYR B 1 11 ? 15.103 2.871 14.540 1.00 54.23 11 TYR B N 7
ATOM 13570 C CA . TYR B 1 11 ? 15.759 3.070 13.228 1.00 23.20 11 TYR B CA 7
ATOM 13571 C C . TYR B 1 11 ? 15.334 1.969 12.242 1.00 14.00 11 TYR B C 7
ATOM 13572 O O . TYR B 1 11 ? 14.984 2.255 11.090 1.00 1.22 11 TYR B O 7
ATOM 13590 N N . ALA B 1 12 ? 15.360 0.714 12.744 1.00 23.23 12 ALA B N 7
ATOM 13591 C CA . ALA B 1 12 ? 14.923 -0.477 11.994 1.00 31.21 12 ALA B CA 7
ATOM 13592 C C . ALA B 1 12 ? 13.467 -0.347 11.530 1.00 32.23 12 ALA B C 7
ATOM 13593 O O . ALA B 1 12 ? 13.140 -0.688 10.393 1.00 10.34 12 ALA B O 7
ATOM 13600 N N . GLU B 1 13 ? 12.617 0.182 12.423 1.00 14.35 13 GLU B N 7
ATOM 13601 C CA . GLU B 1 13 ? 11.187 0.361 12.167 1.00 73.55 13 GLU B CA 7
ATOM 13602 C C . GLU B 1 13 ? 10.934 1.453 11.113 1.00 21.22 13 GLU B C 7
ATOM 13603 O O . GLU B 1 13 ? 10.064 1.304 10.262 1.00 1.14 13 GLU B O 7
ATOM 13615 N N . LYS B 1 14 ? 11.722 2.532 11.187 1.00 61.30 14 LYS B N 7
ATOM 13616 C CA . LYS B 1 14 ? 11.594 3.699 10.303 1.00 15.32 14 LYS B CA 7
ATOM 13617 C C . LYS B 1 14 ? 11.995 3.333 8.859 1.00 70.40 14 LYS B C 7
ATOM 13618 O O . LYS B 1 14 ? 11.337 3.755 7.901 1.00 13.03 14 LYS B O 7
ATOM 13637 N N . GLU B 1 15 ? 13.078 2.540 8.716 1.00 35.24 15 GLU B N 7
ATOM 13638 C CA . GLU B 1 15 ? 13.609 2.160 7.389 1.00 3.13 15 GLU B CA 7
ATOM 13639 C C . GLU B 1 15 ? 12.710 1.095 6.717 1.00 21.50 15 GLU B C 7
ATOM 13640 O O . GLU B 1 15 ? 12.416 1.191 5.514 1.00 12.21 15 GLU B O 7
ATOM 13652 N N . LYS B 1 16 ? 12.230 0.104 7.511 1.00 74.24 16 LYS B N 7
ATOM 13653 C CA . LYS B 1 16 ? 11.300 -0.920 6.999 1.00 61.40 16 LYS B CA 7
ATOM 13654 C C . LYS B 1 16 ? 9.954 -0.275 6.653 1.00 32.12 16 LYS B C 7
ATOM 13655 O O . LYS B 1 16 ? 9.226 -0.772 5.796 1.00 5.44 16 LYS B O 7
ATOM 13674 N N . LEU B 1 17 ? 9.637 0.831 7.347 1.00 24.43 17 LEU B N 7
ATOM 13675 C CA . LEU B 1 17 ? 8.414 1.582 7.103 1.00 72.42 17 LEU B CA 7
ATOM 13676 C C . LEU B 1 17 ? 8.470 2.359 5.778 1.00 33.12 17 LEU B C 7
ATOM 13677 O O . LEU B 1 17 ? 7.531 2.275 4.994 1.00 11.12 17 LEU B O 7
ATOM 13693 N N . LYS B 1 18 ? 9.556 3.122 5.538 1.00 1.51 18 LYS B N 7
ATOM 13694 C CA . LYS B 1 18 ? 9.675 3.957 4.320 1.00 51.22 18 LYS B CA 7
ATOM 13695 C C . LYS B 1 18 ? 9.716 3.078 3.050 1.00 2.12 18 LYS B C 7
ATOM 13696 O O . LYS B 1 18 ? 9.166 3.458 2.001 1.00 53.21 18 LYS B O 7
ATOM 13715 N N . GLU B 1 19 ? 10.350 1.883 3.158 1.00 44.23 19 GLU B N 7
ATOM 13716 C CA . GLU B 1 19 ? 10.381 0.914 2.040 1.00 61.11 19 GLU B CA 7
ATOM 13717 C C . GLU B 1 19 ? 9.010 0.233 1.883 1.00 62.53 19 GLU B C 7
ATOM 13718 O O . GLU B 1 19 ? 8.645 -0.130 0.773 1.00 62.32 19 GLU B O 7
ATOM 13730 N N . LYS B 1 20 ? 8.282 0.052 3.019 1.00 73.43 20 LYS B N 7
ATOM 13731 C CA . LYS B 1 20 ? 6.885 -0.442 3.029 1.00 31.11 20 LYS B CA 7
ATOM 13732 C C . LYS B 1 20 ? 5.970 0.503 2.241 1.00 25.13 20 LYS B C 7
ATOM 13733 O O . LYS B 1 20 ? 5.209 0.054 1.385 1.00 71.41 20 LYS B O 7
ATOM 13752 N N . LEU B 1 21 ? 6.088 1.814 2.529 1.00 11.11 21 LEU B N 7
ATOM 13753 C CA . LEU B 1 21 ? 5.232 2.855 1.937 1.00 33.32 21 LEU B CA 7
ATOM 13754 C C . LEU B 1 21 ? 5.488 2.960 0.427 1.00 24.51 21 LEU B C 7
ATOM 13755 O O . LEU B 1 21 ? 4.546 3.060 -0.358 1.00 20.04 21 LEU B O 7
ATOM 13771 N N . ALA B 1 22 ? 6.779 2.896 0.044 1.00 21.32 22 ALA B N 7
ATOM 13772 C CA . ALA B 1 22 ? 7.209 2.943 -1.367 1.00 22.25 22 ALA B CA 7
ATOM 13773 C C . ALA B 1 22 ? 6.790 1.667 -2.124 1.00 50.04 22 ALA B C 7
ATOM 13774 O O . ALA B 1 22 ? 6.420 1.736 -3.297 1.00 1.33 22 ALA B O 7
ATOM 13781 N N . PHE B 1 23 ? 6.865 0.516 -1.420 1.00 21.15 23 PHE B N 7
ATOM 13782 C CA . PHE B 1 23 ? 6.520 -0.806 -1.981 1.00 51.24 23 PHE B CA 7
ATOM 13783 C C . PHE B 1 23 ? 5.025 -0.881 -2.310 1.00 32.22 23 PHE B C 7
ATOM 13784 O O . PHE B 1 23 ? 4.640 -1.196 -3.445 1.00 63.32 23 PHE B O 7
ATOM 13801 N N . LEU B 1 24 ? 4.192 -0.588 -1.287 1.00 2.15 24 LEU B N 7
ATOM 13802 C CA . LEU B 1 24 ? 2.734 -0.635 -1.416 1.00 62.12 24 LEU B CA 7
ATOM 13803 C C . LEU B 1 24 ? 2.236 0.420 -2.413 1.00 1.10 24 LEU B C 7
ATOM 13804 O O . LEU B 1 24 ? 1.226 0.212 -3.065 1.00 73.33 24 LEU B O 7
ATOM 13820 N N . LYS B 1 25 ? 2.963 1.556 -2.494 1.00 40.51 25 LYS B N 7
ATOM 13821 C CA . LYS B 1 25 ? 2.653 2.658 -3.426 1.00 24.01 25 LYS B CA 7
ATOM 13822 C C . LYS B 1 25 ? 2.849 2.242 -4.894 1.00 24.53 25 LYS B C 7
ATOM 13823 O O . LYS B 1 25 ? 1.950 2.437 -5.723 1.00 21.35 25 LYS B O 7
ATOM 13842 N N . LYS B 1 26 ? 4.037 1.689 -5.212 1.00 1.34 26 LYS B N 7
ATOM 13843 C CA . LYS B 1 26 ? 4.407 1.350 -6.603 1.00 51.12 26 LYS B CA 7
ATOM 13844 C C . LYS B 1 26 ? 3.550 0.174 -7.118 1.00 13.24 26 LYS B C 7
ATOM 13845 O O . LYS B 1 26 ? 3.102 0.188 -8.285 1.00 3.44 26 LYS B O 7
ATOM 13864 N N . GLU B 1 27 ? 3.294 -0.826 -6.233 1.00 4.02 27 GLU B N 7
ATOM 13865 C CA . GLU B 1 27 ? 2.454 -1.980 -6.589 1.00 64.14 27 GLU B CA 7
ATOM 13866 C C . GLU B 1 27 ? 1.016 -1.496 -6.830 1.00 31.02 27 GLU B C 7
ATOM 13867 O O . GLU B 1 27 ? 0.425 -1.854 -7.833 1.00 11.21 27 GLU B O 7
ATOM 13879 N N . TYR B 1 28 ? 0.530 -0.588 -5.936 1.00 31.11 28 TYR B N 7
ATOM 13880 C CA . TYR B 1 28 ? -0.827 0.002 -5.995 1.00 44.51 28 TYR B CA 7
ATOM 13881 C C . TYR B 1 28 ? -1.077 0.639 -7.355 1.00 30.14 28 TYR B C 7
ATOM 13882 O O . TYR B 1 28 ? -2.079 0.358 -7.990 1.00 61.41 28 TYR B O 7
ATOM 13900 N N . SER B 1 29 ? -0.123 1.480 -7.792 1.00 21.42 29 SER B N 7
ATOM 13901 C CA . SER B 1 29 ? -0.233 2.222 -9.051 1.00 74.40 29 SER B CA 7
ATOM 13902 C C . SER B 1 29 ? -0.333 1.263 -10.254 1.00 24.44 29 SER B C 7
ATOM 13903 O O . SER B 1 29 ? -1.272 1.370 -11.057 1.00 24.23 29 SER B O 7
ATOM 13911 N N . ARG B 1 30 ? 0.601 0.293 -10.313 1.00 34.43 30 ARG B N 7
ATOM 13912 C CA . ARG B 1 30 ? 0.676 -0.697 -11.410 1.00 74.41 30 ARG B CA 7
ATOM 13913 C C . ARG B 1 30 ? -0.583 -1.595 -11.469 1.00 11.45 30 ARG B C 7
ATOM 13914 O O . ARG B 1 30 ? -1.215 -1.751 -12.526 1.00 25.21 30 ARG B O 7
ATOM 13935 N N . THR B 1 31 ? -0.927 -2.175 -10.312 1.00 31.44 31 THR B N 7
ATOM 13936 C CA . THR B 1 31 ? -1.948 -3.219 -10.206 1.00 13.43 31 THR B CA 7
ATOM 13937 C C . THR B 1 31 ? -3.373 -2.640 -10.290 1.00 71.11 31 THR B C 7
ATOM 13938 O O . THR B 1 31 ? -4.288 -3.321 -10.766 1.00 0.50 31 THR B O 7
ATOM 13949 N N . LEU B 1 32 ? -3.555 -1.384 -9.823 1.00 52.50 32 LEU B N 7
ATOM 13950 C CA . LEU B 1 32 ? -4.830 -0.654 -9.983 1.00 41.40 32 LEU B CA 7
ATOM 13951 C C . LEU B 1 32 ? -5.015 -0.308 -11.459 1.00 74.43 32 LEU B C 7
ATOM 13952 O O . LEU B 1 32 ? -6.109 -0.445 -11.986 1.00 64.10 32 LEU B O 7
ATOM 13968 N N . ALA B 1 33 ? -3.921 0.135 -12.108 1.00 42.53 33 ALA B N 7
ATOM 13969 C CA . ALA B 1 33 ? -3.919 0.504 -13.534 1.00 44.42 33 ALA B CA 7
ATOM 13970 C C . ALA B 1 33 ? -4.403 -0.662 -14.424 1.00 0.21 33 ALA B C 7
ATOM 13971 O O . ALA B 1 33 ? -5.271 -0.481 -15.287 1.00 72.34 33 ALA B O 7
ATOM 13978 N N . ARG B 1 34 ? -3.845 -1.863 -14.173 1.00 31.15 34 ARG B N 7
ATOM 13979 C CA . ARG B 1 34 ? -4.170 -3.086 -14.940 1.00 44.34 34 ARG B CA 7
ATOM 13980 C C . ARG B 1 34 ? -5.584 -3.588 -14.578 1.00 45.21 34 ARG B C 7
ATOM 13981 O O . ARG B 1 34 ? -6.267 -4.197 -15.417 1.00 22.33 34 ARG B O 7
ATOM 14002 N N . LEU B 1 35 ? -5.987 -3.345 -13.303 1.00 33.14 35 LEU B N 7
ATOM 14003 C CA . LEU B 1 35 ? -7.352 -3.621 -12.805 1.00 74.32 35 LEU B CA 7
ATOM 14004 C C . LEU B 1 35 ? -8.371 -2.814 -13.622 1.00 61.34 35 LEU B C 7
ATOM 14005 O O . LEU B 1 35 ? -9.438 -3.334 -13.982 1.00 64.34 35 LEU B O 7
ATOM 14021 N N . GLN B 1 36 ? -8.003 -1.551 -13.946 1.00 11.12 36 GLN B N 7
ATOM 14022 C CA . GLN B 1 36 ? -8.830 -0.668 -14.785 1.00 62.11 36 GLN B CA 7
ATOM 14023 C C . GLN B 1 36 ? -8.882 -1.202 -16.217 1.00 63.44 36 GLN B C 7
ATOM 14024 O O . GLN B 1 36 ? -9.940 -1.247 -16.816 1.00 70.24 36 GLN B O 7
ATOM 14038 N N . ARG B 1 37 ? -7.731 -1.658 -16.740 1.00 70.22 37 ARG B N 7
ATOM 14039 C CA . ARG B 1 37 ? -7.653 -2.246 -18.099 1.00 54.45 37 ARG B CA 7
ATOM 14040 C C . ARG B 1 37 ? -8.537 -3.512 -18.228 1.00 73.30 37 ARG B C 7
ATOM 14041 O O . ARG B 1 37 ? -9.025 -3.834 -19.313 1.00 61.30 37 ARG B O 7
ATOM 14062 N N . ALA B 1 38 ? -8.740 -4.203 -17.096 1.00 4.11 38 ALA B N 7
ATOM 14063 C CA . ALA B 1 38 ? -9.609 -5.382 -17.015 1.00 72.40 38 ALA B CA 7
ATOM 14064 C C . ALA B 1 38 ? -11.106 -4.987 -17.032 1.00 22.20 38 ALA B C 7
ATOM 14065 O O . ALA B 1 38 ? -11.849 -5.371 -17.948 1.00 35.12 38 ALA B O 7
ATOM 14072 N N . LYS B 1 39 ? -11.513 -4.193 -16.023 1.00 23.22 39 LYS B N 7
ATOM 14073 C CA . LYS B 1 39 ? -12.933 -3.882 -15.738 1.00 24.14 39 LYS B CA 7
ATOM 14074 C C . LYS B 1 39 ? -13.535 -2.846 -16.717 1.00 41.42 39 LYS B C 7
ATOM 14075 O O . LYS B 1 39 ? -14.733 -2.906 -17.026 1.00 44.13 39 LYS B O 7
ATOM 14094 N N . ARG B 1 40 ? -12.705 -1.893 -17.179 1.00 34.01 40 ARG B N 7
ATOM 14095 C CA . ARG B 1 40 ? -13.144 -0.805 -18.085 1.00 41.41 40 ARG B CA 7
ATOM 14096 C C . ARG B 1 40 ? -13.266 -1.305 -19.534 1.00 11.44 40 ARG B C 7
ATOM 14097 O O . ARG B 1 40 ? -14.241 -1.005 -20.212 1.00 52.05 40 ARG B O 7
ATOM 14118 N N . ALA B 1 41 ? -12.243 -2.048 -20.003 1.00 22.24 41 ALA B N 7
ATOM 14119 C CA . ALA B 1 41 ? -12.205 -2.580 -21.388 1.00 11.35 41 ALA B CA 7
ATOM 14120 C C . ALA B 1 41 ? -13.168 -3.765 -21.547 1.00 51.21 41 ALA B C 7
ATOM 14121 O O . ALA B 1 41 ? -13.638 -4.048 -22.653 1.00 2.40 41 ALA B O 7
ATOM 14128 N N . GLU B 1 42 ? -13.418 -4.468 -20.417 1.00 63.03 42 GLU B N 7
ATOM 14129 C CA . GLU B 1 42 ? -14.478 -5.505 -20.281 1.00 41.13 42 GLU B CA 7
ATOM 14130 C C . GLU B 1 42 ? -14.215 -6.785 -21.116 1.00 70.23 42 GLU B C 7
ATOM 14131 O O . GLU B 1 42 ? -15.120 -7.605 -21.273 1.00 32.40 42 GLU B O 7
ATOM 14143 N N . LYS B 1 43 ? -12.979 -6.969 -21.634 1.00 61.43 43 LYS B N 7
ATOM 14144 C CA . LYS B 1 43 ? -12.591 -8.211 -22.367 1.00 54.50 43 LYS B CA 7
ATOM 14145 C C . LYS B 1 43 ? -12.661 -9.454 -21.443 1.00 41.03 43 LYS B C 7
ATOM 14146 O O . LYS B 1 43 ? -12.922 -10.575 -21.898 1.00 54.40 43 LYS B O 7
ATOM 14165 N N . ALA B 1 44 ? -12.450 -9.211 -20.136 1.00 11.52 44 ALA B N 7
ATOM 14166 C CA . ALA B 1 44 ? -12.435 -10.251 -19.095 1.00 70.41 44 ALA B CA 7
ATOM 14167 C C . ALA B 1 44 ? -13.852 -10.740 -18.731 1.00 73.20 44 ALA B C 7
ATOM 14168 O O . ALA B 1 44 ? -13.987 -11.706 -17.982 1.00 63.31 44 ALA B O 7
ATOM 14175 N N . LYS B 1 45 ? -14.888 -10.046 -19.249 1.00 13.43 45 LYS B N 7
ATOM 14176 C CA . LYS B 1 45 ? -16.309 -10.347 -18.969 1.00 33.14 45 LYS B CA 7
ATOM 14177 C C . LYS B 1 45 ? -16.717 -11.720 -19.544 1.00 5.33 45 LYS B C 7
ATOM 14178 O O . LYS B 1 45 ? -17.219 -12.585 -18.807 1.00 12.21 45 LYS B O 7
ATOM 14197 N N . ASN B 1 46 ? -16.487 -11.877 -20.869 1.00 21.41 46 ASN B N 7
ATOM 14198 C CA . ASN B 1 46 ? -16.937 -13.045 -21.654 1.00 20.41 46 ASN B CA 7
ATOM 14199 C C . ASN B 1 46 ? -18.476 -13.167 -21.593 1.00 24.35 46 ASN B C 7
ATOM 14200 O O . ASN B 1 46 ? -19.021 -14.018 -20.870 1.00 70.03 46 ASN B O 7
ATOM 14211 N N . SER B 1 47 ? -19.163 -12.258 -22.310 1.00 32.21 47 SER B N 7
ATOM 14212 C CA . SER B 1 47 ? -20.631 -12.258 -22.423 1.00 45.41 47 SER B CA 7
ATOM 14213 C C . SER B 1 47 ? -21.082 -13.428 -23.326 1.00 11.02 47 SER B C 7
ATOM 14214 O O . SER B 1 47 ? -21.316 -13.258 -24.529 1.00 1.02 47 SER B O 7
ATOM 14222 N N . LYS B 1 48 ? -21.145 -14.622 -22.719 1.00 75.44 48 LYS B N 7
ATOM 14223 C CA . LYS B 1 48 ? -21.452 -15.889 -23.394 1.00 53.55 48 LYS B CA 7
ATOM 14224 C C . LYS B 1 48 ? -22.090 -16.841 -22.347 1.00 55.13 48 LYS B C 7
ATOM 14225 O O . LYS B 1 48 ? -22.329 -16.425 -21.201 1.00 30.15 48 LYS B O 7
ATOM 14244 N N . LYS B 1 49 ? -22.403 -18.097 -22.743 1.00 62.14 49 LYS B N 7
ATOM 14245 C CA . LYS B 1 49 ? -23.021 -19.123 -21.864 1.00 41.11 49 LYS B CA 7
ATOM 14246 C C . LYS B 1 49 ? -22.153 -19.435 -20.606 1.00 21.24 49 LYS B C 7
ATOM 14247 O O . LYS B 1 49 ? -21.014 -18.942 -20.472 1.00 74.14 49 LYS B O 7
ATOM 14266 N N . ALA B 1 50 ? -22.704 -20.295 -19.725 1.00 74.43 50 ALA B N 7
ATOM 14267 C CA . ALA B 1 50 ? -22.041 -20.742 -18.480 1.00 42.01 50 ALA B CA 7
ATOM 14268 C C . ALA B 1 50 ? -20.704 -21.456 -18.792 1.00 54.40 50 ALA B C 7
ATOM 14269 O O . ALA B 1 50 ? -20.667 -22.401 -19.591 1.00 1.25 50 ALA B O 7
ATOM 14276 N N . ILE B 1 51 ? -19.615 -20.968 -18.171 1.00 70.43 51 ILE B N 7
ATOM 14277 C CA . ILE B 1 51 ? -18.236 -21.469 -18.419 1.00 31.34 51 ILE B CA 7
ATOM 14278 C C . ILE B 1 51 ? -17.744 -22.409 -17.293 1.00 44.23 51 ILE B C 7
ATOM 14279 O O . ILE B 1 51 ? -16.653 -22.979 -17.411 1.00 52.34 51 ILE B O 7
ATOM 14295 N N . GLU B 1 52 ? -18.548 -22.568 -16.222 1.00 10.10 52 GLU B N 7
ATOM 14296 C CA . GLU B 1 52 ? -18.231 -23.477 -15.103 1.00 22.45 52 GLU B CA 7
ATOM 14297 C C . GLU B 1 52 ? -19.502 -23.831 -14.301 1.00 31.42 52 GLU B C 7
ATOM 14298 O O . GLU B 1 52 ? -20.592 -23.283 -14.545 1.00 43.43 52 GLU B O 7
ATOM 14310 N N . ASP B 1 53 ? -19.336 -24.768 -13.350 1.00 4.40 53 ASP B N 7
ATOM 14311 C CA . ASP B 1 53 ? -20.415 -25.258 -12.462 1.00 24.24 53 ASP B CA 7
ATOM 14312 C C . ASP B 1 53 ? -20.714 -24.244 -11.332 1.00 21.20 53 ASP B C 7
ATOM 14313 O O . ASP B 1 53 ? -19.800 -23.588 -10.820 1.00 54.54 53 ASP B O 7
ATOM 14322 N N . GLY B 1 54 ? -21.999 -24.161 -10.944 1.00 71.03 54 GLY B N 7
ATOM 14323 C CA . GLY B 1 54 ? -22.459 -23.285 -9.859 1.00 44.11 54 GLY B CA 7
ATOM 14324 C C . GLY B 1 54 ? -22.497 -24.028 -8.533 1.00 42.25 54 GLY B C 7
ATOM 14325 O O . GLY B 1 54 ? -23.576 -24.398 -8.042 1.00 61.25 54 GLY B O 7
ATOM 14329 N N . VAL B 1 55 ? -21.304 -24.276 -7.974 1.00 54.14 55 VAL B N 7
ATOM 14330 C CA . VAL B 1 55 ? -21.129 -25.087 -6.752 1.00 10.20 55 VAL B CA 7
ATOM 14331 C C . VAL B 1 55 ? -21.555 -24.306 -5.474 1.00 44.04 55 VAL B C 7
ATOM 14332 O O . VAL B 1 55 ? -21.074 -23.189 -5.245 1.00 43.43 55 VAL B O 7
ATOM 14345 N N . PRO B 1 56 ? -22.480 -24.887 -4.622 1.00 53.21 56 PRO B N 7
ATOM 14346 C CA . PRO B 1 56 ? -22.847 -24.299 -3.302 1.00 41.33 56 PRO B CA 7
ATOM 14347 C C . PRO B 1 56 ? -21.743 -24.511 -2.240 1.00 22.51 56 PRO B C 7
ATOM 14348 O O . PRO B 1 56 ? -20.712 -25.139 -2.527 1.00 14.24 56 PRO B O 7
ATOM 14359 N N . GLN B 1 57 ? -21.958 -23.959 -1.025 1.00 20.22 57 GLN B N 7
ATOM 14360 C CA . GLN B 1 57 ? -21.037 -24.145 0.119 1.00 21.45 57 GLN B CA 7
ATOM 14361 C C . GLN B 1 57 ? -20.917 -25.656 0.468 1.00 53.33 57 GLN B C 7
ATOM 14362 O O . GLN B 1 57 ? -21.929 -26.279 0.798 1.00 4.23 57 GLN B O 7
ATOM 14376 N N . PRO B 1 58 ? -19.671 -26.253 0.378 1.00 0.13 58 PRO B N 7
ATOM 14377 C CA . PRO B 1 58 ? -19.432 -27.715 0.573 1.00 53.23 58 PRO B CA 7
ATOM 14378 C C . PRO B 1 58 ? -20.026 -28.280 1.883 1.00 51.52 58 PRO B C 7
ATOM 14379 O O . PRO B 1 58 ? -20.653 -29.336 1.870 1.00 42.34 58 PRO B O 7
ATOM 14390 N N . GLU B 1 59 ? -19.829 -27.555 2.995 1.00 21.32 59 GLU B N 7
ATOM 14391 C CA . GLU B 1 59 ? -20.343 -27.960 4.319 1.00 12.01 59 GLU B CA 7
ATOM 14392 C C . GLU B 1 59 ? -20.810 -26.718 5.117 1.00 12.34 59 GLU B C 7
ATOM 14393 O O . GLU B 1 59 ? -22.000 -26.578 5.418 1.00 15.32 59 GLU B O 7
ATOM 14405 N N . ALA B 1 60 ? -19.840 -25.839 5.461 1.00 54.42 60 ALA B N 7
ATOM 14406 C CA . ALA B 1 60 ? -20.084 -24.548 6.145 1.00 74.44 60 ALA B CA 7
ATOM 14407 C C . ALA B 1 60 ? -20.843 -24.749 7.481 1.00 12.25 60 ALA B C 7
ATOM 14408 O O . ALA B 1 60 ? -21.952 -24.237 7.665 1.00 35.24 60 ALA B O 7
ATOM 14415 N N . LEU B 1 61 ? -20.238 -25.522 8.400 1.00 52.31 61 LEU B N 7
ATOM 14416 C CA . LEU B 1 61 ? -20.872 -25.912 9.675 1.00 74.55 61 LEU B CA 7
ATOM 14417 C C . LEU B 1 61 ? -19.895 -25.623 10.831 1.00 23.24 61 LEU B C 7
ATOM 14418 O O . LEU B 1 61 ? -18.695 -25.884 10.719 1.00 74.31 61 LEU B O 7
ATOM 14434 N N . GLU B 1 62 ? -20.438 -25.072 11.930 1.00 11.03 62 GLU B N 7
ATOM 14435 C CA . GLU B 1 62 ? -19.713 -24.810 13.178 1.00 31.41 62 GLU B CA 7
ATOM 14436 C C . GLU B 1 62 ? -20.711 -24.949 14.358 1.00 3.41 62 GLU B C 7
ATOM 14437 O O . GLU B 1 62 ? -20.554 -25.869 15.182 1.00 13.51 62 GLU B O 7
ATOM 14449 N N . MET A 1 1 ? -0.106 -15.857 -6.023 1.00 1.34 1 MET A N 8
ATOM 14450 C CA . MET A 1 1 ? -1.530 -16.284 -5.992 1.00 23.14 1 MET A CA 8
ATOM 14451 C C . MET A 1 1 ? -2.381 -15.427 -6.947 1.00 55.50 1 MET A C 8
ATOM 14452 O O . MET A 1 1 ? -3.428 -15.881 -7.426 1.00 12.41 1 MET A O 8
ATOM 14468 N N . GLU A 1 2 ? -1.930 -14.185 -7.196 1.00 34.52 2 GLU A N 8
ATOM 14469 C CA . GLU A 1 2 ? -2.529 -13.280 -8.194 1.00 72.24 2 GLU A CA 8
ATOM 14470 C C . GLU A 1 2 ? -2.003 -13.675 -9.589 1.00 63.41 2 GLU A C 8
ATOM 14471 O O . GLU A 1 2 ? -0.909 -13.256 -9.988 1.00 43.01 2 GLU A O 8
ATOM 14483 N N . GLU A 1 3 ? -2.731 -14.554 -10.295 1.00 43.21 3 GLU A N 8
ATOM 14484 C CA . GLU A 1 3 ? -2.318 -15.017 -11.627 1.00 1.31 3 GLU A CA 8
ATOM 14485 C C . GLU A 1 3 ? -2.875 -14.057 -12.692 1.00 61.03 3 GLU A C 8
ATOM 14486 O O . GLU A 1 3 ? -3.952 -14.265 -13.271 1.00 60.13 3 GLU A O 8
ATOM 14498 N N . LEU A 1 4 ? -2.133 -12.948 -12.861 1.00 62.11 4 LEU A N 8
ATOM 14499 C CA . LEU A 1 4 ? -2.465 -11.865 -13.790 1.00 53.44 4 LEU A CA 8
ATOM 14500 C C . LEU A 1 4 ? -1.312 -11.721 -14.796 1.00 71.23 4 LEU A C 8
ATOM 14501 O O . LEU A 1 4 ? -0.321 -11.041 -14.506 1.00 52.50 4 LEU A O 8
ATOM 14517 N N . SER A 1 5 ? -1.421 -12.448 -15.925 1.00 54.13 5 SER A N 8
ATOM 14518 C CA . SER A 1 5 ? -0.495 -12.351 -17.069 1.00 21.31 5 SER A CA 8
ATOM 14519 C C . SER A 1 5 ? -0.956 -13.318 -18.172 1.00 43.35 5 SER A C 8
ATOM 14520 O O . SER A 1 5 ? -1.216 -14.492 -17.892 1.00 44.24 5 SER A O 8
ATOM 14528 N N . GLY A 1 6 ? -1.037 -12.815 -19.419 1.00 21.20 6 GLY A N 8
ATOM 14529 C CA . GLY A 1 6 ? -1.562 -13.579 -20.552 1.00 4.50 6 GLY A CA 8
ATOM 14530 C C . GLY A 1 6 ? -3.090 -13.581 -20.583 1.00 1.34 6 GLY A C 8
ATOM 14531 O O . GLY A 1 6 ? -3.701 -13.076 -21.535 1.00 32.24 6 GLY A O 8
ATOM 14535 N N . LYS A 1 7 ? -3.705 -14.168 -19.542 1.00 72.21 7 LYS A N 8
ATOM 14536 C CA . LYS A 1 7 ? -5.171 -14.163 -19.357 1.00 44.03 7 LYS A CA 8
ATOM 14537 C C . LYS A 1 7 ? -5.613 -12.841 -18.690 1.00 13.11 7 LYS A C 8
ATOM 14538 O O . LYS A 1 7 ? -4.781 -12.145 -18.077 1.00 14.34 7 LYS A O 8
ATOM 14557 N N . PRO A 1 8 ? -6.924 -12.455 -18.802 1.00 3.40 8 PRO A N 8
ATOM 14558 C CA . PRO A 1 8 ? -7.511 -11.369 -17.980 1.00 24.13 8 PRO A CA 8
ATOM 14559 C C . PRO A 1 8 ? -7.813 -11.819 -16.532 1.00 13.40 8 PRO A C 8
ATOM 14560 O O . PRO A 1 8 ? -7.693 -13.004 -16.194 1.00 24.35 8 PRO A O 8
ATOM 14571 N N . LEU A 1 9 ? -8.217 -10.862 -15.681 1.00 74.05 9 LEU A N 8
ATOM 14572 C CA . LEU A 1 9 ? -8.580 -11.156 -14.287 1.00 73.53 9 LEU A CA 8
ATOM 14573 C C . LEU A 1 9 ? -10.013 -11.718 -14.205 1.00 1.24 9 LEU A C 8
ATOM 14574 O O . LEU A 1 9 ? -10.898 -11.323 -14.975 1.00 42.13 9 LEU A O 8
ATOM 14590 N N . SER A 1 10 ? -10.198 -12.684 -13.302 1.00 3.51 10 SER A N 8
ATOM 14591 C CA . SER A 1 10 ? -11.509 -13.240 -12.938 1.00 33.14 10 SER A CA 8
ATOM 14592 C C . SER A 1 10 ? -12.058 -12.490 -11.705 1.00 41.43 10 SER A C 8
ATOM 14593 O O . SER A 1 10 ? -11.393 -11.578 -11.193 1.00 23.31 10 SER A O 8
ATOM 14601 N N . TYR A 1 11 ? -13.269 -12.870 -11.239 1.00 71.51 11 TYR A N 8
ATOM 14602 C CA . TYR A 1 11 ? -13.887 -12.268 -10.038 1.00 13.14 11 TYR A CA 8
ATOM 14603 C C . TYR A 1 11 ? -12.984 -12.436 -8.799 1.00 71.30 11 TYR A C 8
ATOM 14604 O O . TYR A 1 11 ? -12.775 -11.475 -8.052 1.00 54.32 11 TYR A O 8
ATOM 14622 N N . ALA A 1 12 ? -12.447 -13.656 -8.617 1.00 14.14 12 ALA A N 8
ATOM 14623 C CA . ALA A 1 12 ? -11.572 -13.988 -7.478 1.00 52.42 12 ALA A CA 8
ATOM 14624 C C . ALA A 1 12 ? -10.261 -13.175 -7.513 1.00 61.13 12 ALA A C 8
ATOM 14625 O O . ALA A 1 12 ? -9.777 -12.727 -6.466 1.00 75.32 12 ALA A O 8
ATOM 14632 N N . GLU A 1 13 ? -9.719 -12.965 -8.727 1.00 0.14 13 GLU A N 8
ATOM 14633 C CA . GLU A 1 13 ? -8.501 -12.156 -8.930 1.00 3.20 13 GLU A CA 8
ATOM 14634 C C . GLU A 1 13 ? -8.776 -10.668 -8.627 1.00 63.50 13 GLU A C 8
ATOM 14635 O O . GLU A 1 13 ? -7.972 -9.985 -7.992 1.00 24.00 13 GLU A O 8
ATOM 14647 N N . LYS A 1 14 ? -9.958 -10.213 -9.047 1.00 64.32 14 LYS A N 8
ATOM 14648 C CA . LYS A 1 14 ? -10.395 -8.817 -8.909 1.00 43.24 14 LYS A CA 8
ATOM 14649 C C . LYS A 1 14 ? -10.717 -8.483 -7.437 1.00 2.31 14 LYS A C 8
ATOM 14650 O O . LYS A 1 14 ? -10.462 -7.360 -6.981 1.00 32.00 14 LYS A O 8
ATOM 14669 N N . GLU A 1 15 ? -11.255 -9.469 -6.686 1.00 35.51 15 GLU A N 8
ATOM 14670 C CA . GLU A 1 15 ? -11.659 -9.256 -5.280 1.00 65.32 15 GLU A CA 8
ATOM 14671 C C . GLU A 1 15 ? -10.424 -9.280 -4.366 1.00 65.11 15 GLU A C 8
ATOM 14672 O O . GLU A 1 15 ? -10.313 -8.438 -3.466 1.00 13.45 15 GLU A O 8
ATOM 14684 N N . LYS A 1 16 ? -9.465 -10.208 -4.631 1.00 40.03 16 LYS A N 8
ATOM 14685 C CA . LYS A 1 16 ? -8.206 -10.267 -3.859 1.00 21.12 16 LYS A CA 8
ATOM 14686 C C . LYS A 1 16 ? -7.388 -8.986 -4.115 1.00 15.30 16 LYS A C 8
ATOM 14687 O O . LYS A 1 16 ? -6.669 -8.499 -3.236 1.00 50.15 16 LYS A O 8
ATOM 14706 N N . LEU A 1 17 ? -7.546 -8.437 -5.332 1.00 63.21 17 LEU A N 8
ATOM 14707 C CA . LEU A 1 17 ? -6.872 -7.211 -5.753 1.00 20.21 17 LEU A CA 8
ATOM 14708 C C . LEU A 1 17 ? -7.441 -5.984 -5.005 1.00 74.44 17 LEU A C 8
ATOM 14709 O O . LEU A 1 17 ? -6.679 -5.224 -4.412 1.00 22.15 17 LEU A O 8
ATOM 14725 N N . LYS A 1 18 ? -8.779 -5.812 -5.026 1.00 4.32 18 LYS A N 8
ATOM 14726 C CA . LYS A 1 18 ? -9.441 -4.624 -4.439 1.00 3.40 18 LYS A CA 8
ATOM 14727 C C . LYS A 1 18 ? -9.236 -4.567 -2.907 1.00 21.04 18 LYS A C 8
ATOM 14728 O O . LYS A 1 18 ? -9.082 -3.479 -2.330 1.00 2.32 18 LYS A O 8
ATOM 14747 N N . GLU A 1 19 ? -9.203 -5.757 -2.252 1.00 23.53 19 GLU A N 8
ATOM 14748 C CA . GLU A 1 19 ? -8.976 -5.858 -0.792 1.00 11.11 19 GLU A CA 8
ATOM 14749 C C . GLU A 1 19 ? -7.491 -5.643 -0.467 1.00 50.11 19 GLU A C 8
ATOM 14750 O O . GLU A 1 19 ? -7.163 -5.174 0.628 1.00 11.21 19 GLU A O 8
ATOM 14762 N N . LYS A 1 20 ? -6.598 -6.006 -1.421 1.00 33.14 20 LYS A N 8
ATOM 14763 C CA . LYS A 1 20 ? -5.165 -5.633 -1.365 1.00 32.11 20 LYS A CA 8
ATOM 14764 C C . LYS A 1 20 ? -5.020 -4.105 -1.290 1.00 12.35 20 LYS A C 8
ATOM 14765 O O . LYS A 1 20 ? -4.386 -3.586 -0.366 1.00 61.43 20 LYS A O 8
ATOM 14784 N N . LEU A 1 21 ? -5.676 -3.411 -2.245 1.00 22.13 21 LEU A N 8
ATOM 14785 C CA . LEU A 1 21 ? -5.569 -1.951 -2.426 1.00 44.43 21 LEU A CA 8
ATOM 14786 C C . LEU A 1 21 ? -6.018 -1.207 -1.151 1.00 32.55 21 LEU A C 8
ATOM 14787 O O . LEU A 1 21 ? -5.311 -0.330 -0.656 1.00 31.21 21 LEU A O 8
ATOM 14803 N N . ALA A 1 22 ? -7.184 -1.623 -0.614 1.00 11.12 22 ALA A N 8
ATOM 14804 C CA . ALA A 1 22 ? -7.799 -1.010 0.585 1.00 53.01 22 ALA A CA 8
ATOM 14805 C C . ALA A 1 22 ? -6.982 -1.282 1.866 1.00 3.52 22 ALA A C 8
ATOM 14806 O O . ALA A 1 22 ? -6.877 -0.407 2.732 1.00 63.43 22 ALA A O 8
ATOM 14813 N N . PHE A 1 23 ? -6.427 -2.504 1.975 1.00 42.41 23 PHE A N 8
ATOM 14814 C CA . PHE A 1 23 ? -5.632 -2.938 3.148 1.00 4.15 23 PHE A CA 8
ATOM 14815 C C . PHE A 1 23 ? -4.326 -2.132 3.263 1.00 34.24 23 PHE A C 8
ATOM 14816 O O . PHE A 1 23 ? -4.058 -1.499 4.305 1.00 21.23 23 PHE A O 8
ATOM 14833 N N . LEU A 1 24 ? -3.531 -2.148 2.175 1.00 22.22 24 LEU A N 8
ATOM 14834 C CA . LEU A 1 24 ? -2.246 -1.439 2.126 1.00 74.34 24 LEU A CA 8
ATOM 14835 C C . LEU A 1 24 ? -2.458 0.082 2.228 1.00 21.53 24 LEU A C 8
ATOM 14836 O O . LEU A 1 24 ? -1.604 0.780 2.749 1.00 4.12 24 LEU A O 8
ATOM 14852 N N . LYS A 1 25 ? -3.616 0.570 1.719 1.00 44.44 25 LYS A N 8
ATOM 14853 C CA . LYS A 1 25 ? -4.000 2.005 1.773 1.00 41.11 25 LYS A CA 8
ATOM 14854 C C . LYS A 1 25 ? -4.243 2.492 3.211 1.00 43.55 25 LYS A C 8
ATOM 14855 O O . LYS A 1 25 ? -3.690 3.523 3.616 1.00 21.15 25 LYS A O 8
ATOM 14874 N N . LYS A 1 26 ? -5.086 1.759 3.963 1.00 11.04 26 LYS A N 8
ATOM 14875 C CA . LYS A 1 26 ? -5.514 2.180 5.315 1.00 44.03 26 LYS A CA 8
ATOM 14876 C C . LYS A 1 26 ? -4.327 2.149 6.294 1.00 30.54 26 LYS A C 8
ATOM 14877 O O . LYS A 1 26 ? -4.160 3.073 7.123 1.00 20.15 26 LYS A O 8
ATOM 14896 N N . GLU A 1 27 ? -3.478 1.095 6.177 1.00 52.44 27 GLU A N 8
ATOM 14897 C CA . GLU A 1 27 ? -2.272 0.979 7.007 1.00 30.42 27 GLU A CA 8
ATOM 14898 C C . GLU A 1 27 ? -1.279 2.089 6.632 1.00 43.45 27 GLU A C 8
ATOM 14899 O O . GLU A 1 27 ? -0.732 2.725 7.513 1.00 61.11 27 GLU A O 8
ATOM 14911 N N . TYR A 1 28 ? -1.130 2.345 5.305 1.00 32.43 28 TYR A N 8
ATOM 14912 C CA . TYR A 1 28 ? -0.235 3.386 4.743 1.00 15.13 28 TYR A CA 8
ATOM 14913 C C . TYR A 1 28 ? -0.551 4.756 5.335 1.00 52.24 28 TYR A C 8
ATOM 14914 O O . TYR A 1 28 ? 0.342 5.446 5.800 1.00 45.20 28 TYR A O 8
ATOM 14932 N N . SER A 1 29 ? -1.843 5.118 5.326 1.00 23.23 29 SER A N 8
ATOM 14933 C CA . SER A 1 29 ? -2.306 6.437 5.775 1.00 52.24 29 SER A CA 8
ATOM 14934 C C . SER A 1 29 ? -2.012 6.632 7.278 1.00 63.40 29 SER A C 8
ATOM 14935 O O . SER A 1 29 ? -1.448 7.658 7.673 1.00 2.35 29 SER A O 8
ATOM 14943 N N . ARG A 1 30 ? -2.351 5.603 8.083 1.00 21.55 30 ARG A N 8
ATOM 14944 C CA . ARG A 1 30 ? -2.145 5.623 9.551 1.00 25.13 30 ARG A CA 8
ATOM 14945 C C . ARG A 1 30 ? -0.643 5.659 9.922 1.00 32.43 30 ARG A C 8
ATOM 14946 O O . ARG A 1 30 ? -0.196 6.500 10.722 1.00 53.44 30 ARG A O 8
ATOM 14967 N N . THR A 1 31 ? 0.123 4.727 9.324 1.00 35.22 31 THR A N 8
ATOM 14968 C CA . THR A 1 31 ? 1.518 4.448 9.707 1.00 64.31 31 THR A CA 8
ATOM 14969 C C . THR A 1 31 ? 2.477 5.533 9.168 1.00 11.41 31 THR A C 8
ATOM 14970 O O . THR A 1 31 ? 3.494 5.838 9.800 1.00 71.44 31 THR A O 8
ATOM 14981 N N . LEU A 1 32 ? 2.127 6.132 8.009 1.00 1.11 32 LEU A N 8
ATOM 14982 C CA . LEU A 1 32 ? 2.843 7.311 7.469 1.00 21.13 32 LEU A CA 8
ATOM 14983 C C . LEU A 1 32 ? 2.577 8.516 8.376 1.00 5.14 32 LEU A C 8
ATOM 14984 O O . LEU A 1 32 ? 3.506 9.246 8.704 1.00 1.44 32 LEU A O 8
ATOM 15000 N N . ALA A 1 33 ? 1.298 8.696 8.780 1.00 31.12 33 ALA A N 8
ATOM 15001 C CA . ALA A 1 33 ? 0.875 9.820 9.644 1.00 1.24 33 ALA A CA 8
ATOM 15002 C C . ALA A 1 33 ? 1.704 9.877 10.947 1.00 14.43 33 ALA A C 8
ATOM 15003 O O . ALA A 1 33 ? 2.306 10.906 11.262 1.00 5.14 33 ALA A O 8
ATOM 15010 N N . ARG A 1 34 ? 1.757 8.733 11.658 1.00 74.24 34 ARG A N 8
ATOM 15011 C CA . ARG A 1 34 ? 2.469 8.604 12.947 1.00 65.42 34 ARG A CA 8
ATOM 15012 C C . ARG A 1 34 ? 4.006 8.711 12.763 1.00 65.21 34 ARG A C 8
ATOM 15013 O O . ARG A 1 34 ? 4.706 9.255 13.639 1.00 13.34 34 ARG A O 8
ATOM 15034 N N . LEU A 1 35 ? 4.506 8.191 11.600 1.00 12.34 35 LEU A N 8
ATOM 15035 C CA . LEU A 1 35 ? 5.930 8.285 11.193 1.00 40.25 35 LEU A CA 8
ATOM 15036 C C . LEU A 1 35 ? 6.324 9.764 11.139 1.00 63.54 35 LEU A C 8
ATOM 15037 O O . LEU A 1 35 ? 7.337 10.178 11.727 1.00 73.30 35 LEU A O 8
ATOM 15053 N N . GLN A 1 36 ? 5.468 10.557 10.466 1.00 50.42 36 GLN A N 8
ATOM 15054 C CA . GLN A 1 36 ? 5.684 11.991 10.285 1.00 61.41 36 GLN A CA 8
ATOM 15055 C C . GLN A 1 36 ? 5.696 12.711 11.638 1.00 60.23 36 GLN A C 8
ATOM 15056 O O . GLN A 1 36 ? 6.658 13.400 11.944 1.00 43.52 36 GLN A O 8
ATOM 15070 N N . ARG A 1 37 ? 4.665 12.467 12.472 1.00 35.22 37 ARG A N 8
ATOM 15071 C CA . ARG A 1 37 ? 4.503 13.160 13.776 1.00 40.21 37 ARG A CA 8
ATOM 15072 C C . ARG A 1 37 ? 5.742 12.975 14.679 1.00 34.45 37 ARG A C 8
ATOM 15073 O O . ARG A 1 37 ? 6.146 13.899 15.400 1.00 72.42 37 ARG A O 8
ATOM 15094 N N . ALA A 1 38 ? 6.357 11.786 14.581 1.00 20.12 38 ALA A N 8
ATOM 15095 C CA . ALA A 1 38 ? 7.598 11.460 15.299 1.00 44.03 38 ALA A CA 8
ATOM 15096 C C . ALA A 1 38 ? 8.811 12.262 14.753 1.00 33.40 38 ALA A C 8
ATOM 15097 O O . ALA A 1 38 ? 9.507 12.945 15.516 1.00 55.45 38 ALA A O 8
ATOM 15104 N N . LYS A 1 39 ? 9.031 12.187 13.424 1.00 13.02 39 LYS A N 8
ATOM 15105 C CA . LYS A 1 39 ? 10.223 12.768 12.753 1.00 75.33 39 LYS A CA 8
ATOM 15106 C C . LYS A 1 39 ? 10.136 14.304 12.553 1.00 30.33 39 LYS A C 8
ATOM 15107 O O . LYS A 1 39 ? 11.151 14.947 12.274 1.00 30.35 39 LYS A O 8
ATOM 15126 N N . ARG A 1 40 ? 8.915 14.866 12.622 1.00 63.25 40 ARG A N 8
ATOM 15127 C CA . ARG A 1 40 ? 8.691 16.329 12.489 1.00 23.24 40 ARG A CA 8
ATOM 15128 C C . ARG A 1 40 ? 8.989 17.016 13.826 1.00 33.04 40 ARG A C 8
ATOM 15129 O O . ARG A 1 40 ? 9.710 18.022 13.877 1.00 61.12 40 ARG A O 8
ATOM 15150 N N . ALA A 1 41 ? 8.402 16.460 14.905 1.00 63.35 41 ALA A N 8
ATOM 15151 C CA . ALA A 1 41 ? 8.602 16.952 16.279 1.00 52.22 41 ALA A CA 8
ATOM 15152 C C . ALA A 1 41 ? 10.062 16.753 16.727 1.00 35.33 41 ALA A C 8
ATOM 15153 O O . ALA A 1 41 ? 10.646 17.636 17.363 1.00 62.41 41 ALA A O 8
ATOM 15160 N N . GLU A 1 42 ? 10.625 15.575 16.376 1.00 1.31 42 GLU A N 8
ATOM 15161 C CA . GLU A 1 42 ? 12.000 15.160 16.751 1.00 13.35 42 GLU A CA 8
ATOM 15162 C C . GLU A 1 42 ? 12.210 15.171 18.282 1.00 70.22 42 GLU A C 8
ATOM 15163 O O . GLU A 1 42 ? 13.326 15.361 18.766 1.00 34.53 42 GLU A O 8
ATOM 15175 N N . LYS A 1 43 ? 11.112 14.956 19.022 1.00 40.24 43 LYS A N 8
ATOM 15176 C CA . LYS A 1 43 ? 11.117 14.817 20.500 1.00 14.32 43 LYS A CA 8
ATOM 15177 C C . LYS A 1 43 ? 11.943 13.581 20.929 1.00 73.03 43 LYS A C 8
ATOM 15178 O O . LYS A 1 43 ? 12.519 13.546 22.020 1.00 30.10 43 LYS A O 8
ATOM 15197 N N . ALA A 1 44 ? 11.997 12.585 20.021 1.00 74.32 44 ALA A N 8
ATOM 15198 C CA . ALA A 1 44 ? 12.742 11.330 20.199 1.00 60.43 44 ALA A CA 8
ATOM 15199 C C . ALA A 1 44 ? 14.269 11.534 20.176 1.00 74.01 44 ALA A C 8
ATOM 15200 O O . ALA A 1 44 ? 15.007 10.608 20.517 1.00 13.51 44 ALA A O 8
ATOM 15207 N N . LYS A 1 45 ? 14.718 12.728 19.745 1.00 61.31 45 LYS A N 8
ATOM 15208 C CA . LYS A 1 45 ? 16.149 13.079 19.619 1.00 40.22 45 LYS A CA 8
ATOM 15209 C C . LYS A 1 45 ? 16.904 12.795 20.932 1.00 71.12 45 LYS A C 8
ATOM 15210 O O . LYS A 1 45 ? 17.905 12.050 20.935 1.00 12.11 45 LYS A O 8
ATOM 15229 N N . ASN A 1 46 ? 16.375 13.379 22.036 1.00 41.25 46 ASN A N 8
ATOM 15230 C CA . ASN A 1 46 ? 16.874 13.175 23.416 1.00 65.43 46 ASN A CA 8
ATOM 15231 C C . ASN A 1 46 ? 18.384 13.510 23.534 1.00 4.11 46 ASN A C 8
ATOM 15232 O O . ASN A 1 46 ? 19.085 12.958 24.400 1.00 41.14 46 ASN A O 8
ATOM 15243 N N . SER A 1 47 ? 18.856 14.450 22.679 1.00 11.41 47 SER A N 8
ATOM 15244 C CA . SER A 1 47 ? 20.276 14.815 22.571 1.00 3.11 47 SER A CA 8
ATOM 15245 C C . SER A 1 47 ? 20.704 15.653 23.790 1.00 14.55 47 SER A C 8
ATOM 15246 O O . SER A 1 47 ? 20.761 16.891 23.741 1.00 31.45 47 SER A O 8
ATOM 15254 N N . LYS A 1 48 ? 20.951 14.941 24.894 1.00 44.22 48 LYS A N 8
ATOM 15255 C CA . LYS A 1 48 ? 21.342 15.504 26.191 1.00 42.13 48 LYS A CA 8
ATOM 15256 C C . LYS A 1 48 ? 22.443 14.599 26.766 1.00 34.31 48 LYS A C 8
ATOM 15257 O O . LYS A 1 48 ? 23.598 15.008 26.940 1.00 23.00 48 LYS A O 8
ATOM 15276 N N . LYS A 1 49 ? 22.044 13.355 27.036 1.00 31.24 49 LYS A N 8
ATOM 15277 C CA . LYS A 1 49 ? 22.911 12.290 27.563 1.00 52.31 49 LYS A CA 8
ATOM 15278 C C . LYS A 1 49 ? 22.287 10.918 27.224 1.00 63.53 49 LYS A C 8
ATOM 15279 O O . LYS A 1 49 ? 21.295 10.843 26.475 1.00 42.11 49 LYS A O 8
ATOM 15298 N N . ALA A 1 50 ? 22.877 9.837 27.781 1.00 2.52 50 ALA A N 8
ATOM 15299 C CA . ALA A 1 50 ? 22.287 8.498 27.715 1.00 11.21 50 ALA A CA 8
ATOM 15300 C C . ALA A 1 50 ? 21.028 8.463 28.605 1.00 74.24 50 ALA A C 8
ATOM 15301 O O . ALA A 1 50 ? 21.116 8.300 29.831 1.00 32.35 50 ALA A O 8
ATOM 15308 N N . ILE A 1 51 ? 19.873 8.726 27.972 1.00 20.42 51 ILE A N 8
ATOM 15309 C CA . ILE A 1 51 ? 18.542 8.635 28.623 1.00 23.25 51 ILE A CA 8
ATOM 15310 C C . ILE A 1 51 ? 18.219 7.170 28.967 1.00 31.24 51 ILE A C 8
ATOM 15311 O O . ILE A 1 51 ? 17.446 6.882 29.889 1.00 4.53 51 ILE A O 8
ATOM 15327 N N . GLU A 1 52 ? 18.849 6.265 28.198 1.00 23.10 52 GLU A N 8
ATOM 15328 C CA . GLU A 1 52 ? 18.831 4.823 28.440 1.00 2.51 52 GLU A CA 8
ATOM 15329 C C . GLU A 1 52 ? 19.812 4.488 29.585 1.00 73.24 52 GLU A C 8
ATOM 15330 O O . GLU A 1 52 ? 21.034 4.500 29.410 1.00 1.40 52 GLU A O 8
ATOM 15342 N N . ASP A 1 53 ? 19.265 4.264 30.787 1.00 11.21 53 ASP A N 8
ATOM 15343 C CA . ASP A 1 53 ? 20.063 3.921 31.971 1.00 41.12 53 ASP A CA 8
ATOM 15344 C C . ASP A 1 53 ? 20.526 2.454 31.886 1.00 11.44 53 ASP A C 8
ATOM 15345 O O . ASP A 1 53 ? 19.917 1.642 31.186 1.00 13.11 53 ASP A O 8
ATOM 15354 N N . GLY A 1 54 ? 21.624 2.154 32.577 1.00 0.42 54 GLY A N 8
ATOM 15355 C CA . GLY A 1 54 ? 22.182 0.809 32.650 1.00 34.44 54 GLY A CA 8
ATOM 15356 C C . GLY A 1 54 ? 22.089 0.245 34.058 1.00 22.35 54 GLY A C 8
ATOM 15357 O O . GLY A 1 54 ? 23.117 0.084 34.736 1.00 32.14 54 GLY A O 8
ATOM 15361 N N . VAL A 1 55 ? 20.852 -0.047 34.503 1.00 14.22 55 VAL A N 8
ATOM 15362 C CA . VAL A 1 55 ? 20.584 -0.593 35.853 1.00 65.11 55 VAL A CA 8
ATOM 15363 C C . VAL A 1 55 ? 21.212 -2.005 36.017 1.00 34.25 55 VAL A C 8
ATOM 15364 O O . VAL A 1 55 ? 21.122 -2.828 35.095 1.00 12.03 55 VAL A O 8
ATOM 15377 N N . PRO A 1 56 ? 21.934 -2.285 37.154 1.00 12.24 56 PRO A N 8
ATOM 15378 C CA . PRO A 1 56 ? 22.384 -3.664 37.492 1.00 4.43 56 PRO A CA 8
ATOM 15379 C C . PRO A 1 56 ? 21.195 -4.623 37.766 1.00 11.34 56 PRO A C 8
ATOM 15380 O O . PRO A 1 56 ? 20.033 -4.197 37.848 1.00 14.03 56 PRO A O 8
ATOM 15391 N N . GLN A 1 57 ? 21.503 -5.923 37.888 1.00 73.12 57 GLN A N 8
ATOM 15392 C CA . GLN A 1 57 ? 20.508 -6.957 38.234 1.00 3.44 57 GLN A CA 8
ATOM 15393 C C . GLN A 1 57 ? 20.284 -6.931 39.768 1.00 34.01 57 GLN A C 8
ATOM 15394 O O . GLN A 1 57 ? 21.269 -6.983 40.515 1.00 13.33 57 GLN A O 8
ATOM 15408 N N . PRO A 1 58 ? 19.004 -6.828 40.260 1.00 62.11 58 PRO A N 8
ATOM 15409 C CA . PRO A 1 58 ? 18.704 -6.730 41.713 1.00 64.20 58 PRO A CA 8
ATOM 15410 C C . PRO A 1 58 ? 19.084 -8.020 42.500 1.00 44.54 58 PRO A C 8
ATOM 15411 O O . PRO A 1 58 ? 20.177 -8.093 43.059 1.00 50.14 58 PRO A O 8
ATOM 15422 N N . GLU A 1 59 ? 18.202 -9.040 42.524 1.00 1.24 59 GLU A N 8
ATOM 15423 C CA . GLU A 1 59 ? 18.433 -10.276 43.308 1.00 53.55 59 GLU A CA 8
ATOM 15424 C C . GLU A 1 59 ? 18.846 -11.435 42.384 1.00 75.15 59 GLU A C 8
ATOM 15425 O O . GLU A 1 59 ? 19.580 -12.338 42.798 1.00 65.15 59 GLU A O 8
ATOM 15437 N N . ALA A 1 60 ? 18.371 -11.394 41.126 1.00 61.23 60 ALA A N 8
ATOM 15438 C CA . ALA A 1 60 ? 18.657 -12.430 40.115 1.00 12.13 60 ALA A CA 8
ATOM 15439 C C . ALA A 1 60 ? 20.106 -12.301 39.585 1.00 33.14 60 ALA A C 8
ATOM 15440 O O . ALA A 1 60 ? 20.358 -11.656 38.562 1.00 55.34 60 ALA A O 8
ATOM 15447 N N . LEU A 1 61 ? 21.053 -12.880 40.338 1.00 4.24 61 LEU A N 8
ATOM 15448 C CA . LEU A 1 61 ? 22.498 -12.905 39.991 1.00 4.21 61 LEU A CA 8
ATOM 15449 C C . LEU A 1 61 ? 23.005 -14.350 39.809 1.00 43.00 61 LEU A C 8
ATOM 15450 O O . LEU A 1 61 ? 24.139 -14.564 39.386 1.00 24.11 61 LEU A O 8
ATOM 15466 N N . GLU A 1 62 ? 22.160 -15.333 40.150 1.00 41.52 62 GLU A N 8
ATOM 15467 C CA . GLU A 1 62 ? 22.498 -16.767 40.083 1.00 14.34 62 GLU A CA 8
ATOM 15468 C C . GLU A 1 62 ? 21.473 -17.487 39.174 1.00 21.12 62 GLU A C 8
ATOM 15469 O O . GLU A 1 62 ? 20.280 -17.539 39.543 1.00 62.20 62 GLU A O 8
ATOM 15481 N N . MET B 1 1 ? 6.348 -7.907 14.528 1.00 5.54 1 MET B N 8
ATOM 15482 C CA . MET B 1 1 ? 7.469 -7.220 15.225 1.00 34.33 1 MET B CA 8
ATOM 15483 C C . MET B 1 1 ? 7.210 -5.699 15.251 1.00 64.00 1 MET B C 8
ATOM 15484 O O . MET B 1 1 ? 7.438 -5.053 16.279 1.00 11.24 1 MET B O 8
ATOM 15500 N N . GLU B 1 2 ? 6.734 -5.144 14.107 1.00 50.34 2 GLU B N 8
ATOM 15501 C CA . GLU B 1 2 ? 6.415 -3.702 13.953 1.00 51.11 2 GLU B CA 8
ATOM 15502 C C . GLU B 1 2 ? 5.397 -3.254 15.024 1.00 74.22 2 GLU B C 8
ATOM 15503 O O . GLU B 1 2 ? 4.221 -3.642 14.982 1.00 43.32 2 GLU B O 8
ATOM 15515 N N . GLU B 1 3 ? 5.880 -2.459 15.987 1.00 65.03 3 GLU B N 8
ATOM 15516 C CA . GLU B 1 3 ? 5.095 -2.026 17.147 1.00 2.41 3 GLU B CA 8
ATOM 15517 C C . GLU B 1 3 ? 5.702 -0.737 17.733 1.00 22.00 3 GLU B C 8
ATOM 15518 O O . GLU B 1 3 ? 6.895 -0.677 18.030 1.00 45.25 3 GLU B O 8
ATOM 15530 N N . LEU B 1 4 ? 4.860 0.296 17.876 1.00 51.45 4 LEU B N 8
ATOM 15531 C CA . LEU B 1 4 ? 5.232 1.580 18.498 1.00 61.44 4 LEU B CA 8
ATOM 15532 C C . LEU B 1 4 ? 4.157 1.911 19.556 1.00 71.22 4 LEU B C 8
ATOM 15533 O O . LEU B 1 4 ? 3.056 2.336 19.204 1.00 24.22 4 LEU B O 8
ATOM 15549 N N . SER B 1 5 ? 4.457 1.638 20.839 1.00 52.14 5 SER B N 8
ATOM 15550 C CA . SER B 1 5 ? 3.538 1.920 21.961 1.00 60.33 5 SER B CA 8
ATOM 15551 C C . SER B 1 5 ? 4.360 2.176 23.239 1.00 52.12 5 SER B C 8
ATOM 15552 O O . SER B 1 5 ? 5.083 1.289 23.713 1.00 20.02 5 SER B O 8
ATOM 15560 N N . GLY B 1 6 ? 4.276 3.417 23.756 1.00 64.54 6 GLY B N 8
ATOM 15561 C CA . GLY B 1 6 ? 5.062 3.862 24.910 1.00 45.13 6 GLY B CA 8
ATOM 15562 C C . GLY B 1 6 ? 6.372 4.523 24.490 1.00 32.22 6 GLY B C 8
ATOM 15563 O O . GLY B 1 6 ? 6.794 5.514 25.089 1.00 25.14 6 GLY B O 8
ATOM 15567 N N . LYS B 1 7 ? 7.002 3.978 23.437 1.00 12.13 7 LYS B N 8
ATOM 15568 C CA . LYS B 1 7 ? 8.290 4.466 22.900 1.00 33.44 7 LYS B CA 8
ATOM 15569 C C . LYS B 1 7 ? 8.065 5.134 21.526 1.00 65.12 7 LYS B C 8
ATOM 15570 O O . LYS B 1 7 ? 7.069 4.836 20.843 1.00 13.34 7 LYS B O 8
ATOM 15589 N N . PRO B 1 8 ? 8.987 6.055 21.100 1.00 62.40 8 PRO B N 8
ATOM 15590 C CA . PRO B 1 8 ? 9.019 6.578 19.713 1.00 41.11 8 PRO B CA 8
ATOM 15591 C C . PRO B 1 8 ? 9.731 5.585 18.753 1.00 14.30 8 PRO B C 8
ATOM 15592 O O . PRO B 1 8 ? 10.231 4.536 19.193 1.00 31.01 8 PRO B O 8
ATOM 15603 N N . LEU B 1 9 ? 9.786 5.904 17.446 1.00 31.21 9 LEU B N 8
ATOM 15604 C CA . LEU B 1 9 ? 10.413 5.009 16.449 1.00 34.24 9 LEU B CA 8
ATOM 15605 C C . LEU B 1 9 ? 11.930 5.255 16.359 1.00 13.32 9 LEU B C 8
ATOM 15606 O O . LEU B 1 9 ? 12.390 6.400 16.425 1.00 43.24 9 LEU B O 8
ATOM 15622 N N . SER B 1 10 ? 12.690 4.156 16.256 1.00 71.25 10 SER B N 8
ATOM 15623 C CA . SER B 1 10 ? 14.145 4.169 16.049 1.00 3.25 10 SER B CA 8
ATOM 15624 C C . SER B 1 10 ? 14.456 4.239 14.540 1.00 21.43 10 SER B C 8
ATOM 15625 O O . SER B 1 10 ? 13.525 4.249 13.722 1.00 54.33 10 SER B O 8
ATOM 15633 N N . TYR B 1 11 ? 15.758 4.295 14.181 1.00 41.02 11 TYR B N 8
ATOM 15634 C CA . TYR B 1 11 ? 16.198 4.315 12.768 1.00 50.45 11 TYR B CA 8
ATOM 15635 C C . TYR B 1 11 ? 15.708 3.063 12.012 1.00 44.22 11 TYR B C 8
ATOM 15636 O O . TYR B 1 11 ? 15.201 3.171 10.891 1.00 63.30 11 TYR B O 8
ATOM 15654 N N . ALA B 1 12 ? 15.857 1.891 12.655 1.00 12.11 12 ALA B N 8
ATOM 15655 C CA . ALA B 1 12 ? 15.450 0.594 12.079 1.00 60.40 12 ALA B CA 8
ATOM 15656 C C . ALA B 1 12 ? 13.925 0.517 11.864 1.00 70.33 12 ALA B C 8
ATOM 15657 O O . ALA B 1 12 ? 13.459 -0.019 10.852 1.00 1.41 12 ALA B O 8
ATOM 15664 N N . GLU B 1 13 ? 13.161 1.089 12.812 1.00 45.33 13 GLU B N 8
ATOM 15665 C CA . GLU B 1 13 ? 11.693 1.157 12.716 1.00 2.43 13 GLU B CA 8
ATOM 15666 C C . GLU B 1 13 ? 11.260 2.107 11.574 1.00 14.33 13 GLU B C 8
ATOM 15667 O O . GLU B 1 13 ? 10.330 1.819 10.815 1.00 0.43 13 GLU B O 8
ATOM 15679 N N . LYS B 1 14 ? 11.992 3.214 11.451 1.00 31.32 14 LYS B N 8
ATOM 15680 C CA . LYS B 1 14 ? 11.718 4.267 10.472 1.00 33.03 14 LYS B CA 8
ATOM 15681 C C . LYS B 1 14 ? 12.075 3.802 9.042 1.00 34.01 14 LYS B C 8
ATOM 15682 O O . LYS B 1 14 ? 11.382 4.161 8.079 1.00 51.33 14 LYS B O 8
ATOM 15701 N N . GLU B 1 15 ? 13.137 2.975 8.908 1.00 14.13 15 GLU B N 8
ATOM 15702 C CA . GLU B 1 15 ? 13.614 2.511 7.587 1.00 24.21 15 GLU B CA 8
ATOM 15703 C C . GLU B 1 15 ? 12.713 1.378 7.070 1.00 24.33 15 GLU B C 8
ATOM 15704 O O . GLU B 1 15 ? 12.353 1.376 5.886 1.00 22.33 15 GLU B O 8
ATOM 15716 N N . LYS B 1 16 ? 12.297 0.445 7.970 1.00 44.01 16 LYS B N 8
ATOM 15717 C CA . LYS B 1 16 ? 11.361 -0.636 7.597 1.00 62.21 16 LYS B CA 8
ATOM 15718 C C . LYS B 1 16 ? 9.997 -0.031 7.206 1.00 22.23 16 LYS B C 8
ATOM 15719 O O . LYS B 1 16 ? 9.289 -0.554 6.336 1.00 73.51 16 LYS B O 8
ATOM 15738 N N . LEU B 1 17 ? 9.664 1.102 7.852 1.00 2.12 17 LEU B N 8
ATOM 15739 C CA . LEU B 1 17 ? 8.422 1.831 7.599 1.00 31.53 17 LEU B CA 8
ATOM 15740 C C . LEU B 1 17 ? 8.447 2.498 6.205 1.00 4.11 17 LEU B C 8
ATOM 15741 O O . LEU B 1 17 ? 7.530 2.297 5.416 1.00 44.14 17 LEU B O 8
ATOM 15757 N N . LYS B 1 18 ? 9.513 3.269 5.906 1.00 40.43 18 LYS B N 8
ATOM 15758 C CA . LYS B 1 18 ? 9.608 4.045 4.647 1.00 22.40 18 LYS B CA 8
ATOM 15759 C C . LYS B 1 18 ? 9.651 3.115 3.414 1.00 44.22 18 LYS B C 8
ATOM 15760 O O . LYS B 1 18 ? 9.084 3.439 2.358 1.00 51.12 18 LYS B O 8
ATOM 15779 N N . GLU B 1 19 ? 10.307 1.938 3.567 1.00 51.12 19 GLU B N 8
ATOM 15780 C CA . GLU B 1 19 ? 10.399 0.936 2.485 1.00 72.40 19 GLU B CA 8
ATOM 15781 C C . GLU B 1 19 ? 9.074 0.175 2.344 1.00 32.30 19 GLU B C 8
ATOM 15782 O O . GLU B 1 19 ? 8.744 -0.292 1.250 1.00 74.43 19 GLU B O 8
ATOM 15794 N N . LYS B 1 20 ? 8.327 0.045 3.469 1.00 30.44 20 LYS B N 8
ATOM 15795 C CA . LYS B 1 20 ? 6.926 -0.431 3.454 1.00 43.02 20 LYS B CA 8
ATOM 15796 C C . LYS B 1 20 ? 6.071 0.460 2.543 1.00 25.43 20 LYS B C 8
ATOM 15797 O O . LYS B 1 20 ? 5.432 -0.034 1.607 1.00 35.30 20 LYS B O 8
ATOM 15816 N N . LEU B 1 21 ? 6.140 1.781 2.804 1.00 72.51 21 LEU B N 8
ATOM 15817 C CA . LEU B 1 21 ? 5.315 2.801 2.128 1.00 75.13 21 LEU B CA 8
ATOM 15818 C C . LEU B 1 21 ? 5.553 2.782 0.605 1.00 62.23 21 LEU B C 8
ATOM 15819 O O . LEU B 1 21 ? 4.603 2.732 -0.174 1.00 41.54 21 LEU B O 8
ATOM 15835 N N . ALA B 1 22 ? 6.844 2.765 0.215 1.00 25.33 22 ALA B N 8
ATOM 15836 C CA . ALA B 1 22 ? 7.272 2.781 -1.203 1.00 4.02 22 ALA B CA 8
ATOM 15837 C C . ALA B 1 22 ? 6.906 1.481 -1.945 1.00 72.34 22 ALA B C 8
ATOM 15838 O O . ALA B 1 22 ? 6.536 1.520 -3.124 1.00 54.34 22 ALA B O 8
ATOM 15845 N N . PHE B 1 23 ? 7.039 0.337 -1.246 1.00 70.25 23 PHE B N 8
ATOM 15846 C CA . PHE B 1 23 ? 6.760 -1.003 -1.817 1.00 41.15 23 PHE B CA 8
ATOM 15847 C C . PHE B 1 23 ? 5.270 -1.162 -2.150 1.00 31.55 23 PHE B C 8
ATOM 15848 O O . PHE B 1 23 ? 4.905 -1.474 -3.301 1.00 22.23 23 PHE B O 8
ATOM 15865 N N . LEU B 1 24 ? 4.419 -0.933 -1.133 1.00 24.44 24 LEU B N 8
ATOM 15866 C CA . LEU B 1 24 ? 2.965 -1.057 -1.278 1.00 15.42 24 LEU B CA 8
ATOM 15867 C C . LEU B 1 24 ? 2.427 -0.001 -2.264 1.00 62.24 24 LEU B C 8
ATOM 15868 O O . LEU B 1 24 ? 1.436 -0.242 -2.933 1.00 41.41 24 LEU B O 8
ATOM 15884 N N . LYS B 1 25 ? 3.106 1.170 -2.326 1.00 42.52 25 LYS B N 8
ATOM 15885 C CA . LYS B 1 25 ? 2.761 2.278 -3.254 1.00 10.32 25 LYS B CA 8
ATOM 15886 C C . LYS B 1 25 ? 2.978 1.899 -4.731 1.00 4.34 25 LYS B C 8
ATOM 15887 O O . LYS B 1 25 ? 2.076 2.090 -5.559 1.00 22.35 25 LYS B O 8
ATOM 15906 N N . LYS B 1 26 ? 4.181 1.381 -5.054 1.00 4.24 26 LYS B N 8
ATOM 15907 C CA . LYS B 1 26 ? 4.567 1.087 -6.452 1.00 23.14 26 LYS B CA 8
ATOM 15908 C C . LYS B 1 26 ? 3.713 -0.060 -7.017 1.00 64.12 26 LYS B C 8
ATOM 15909 O O . LYS B 1 26 ? 3.251 0.006 -8.180 1.00 2.01 26 LYS B O 8
ATOM 15928 N N . GLU B 1 27 ? 3.473 -1.099 -6.182 1.00 23.30 27 GLU B N 8
ATOM 15929 C CA . GLU B 1 27 ? 2.624 -2.228 -6.580 1.00 34.11 27 GLU B CA 8
ATOM 15930 C C . GLU B 1 27 ? 1.175 -1.746 -6.751 1.00 62.43 27 GLU B C 8
ATOM 15931 O O . GLU B 1 27 ? 0.545 -2.083 -7.736 1.00 30.12 27 GLU B O 8
ATOM 15943 N N . TYR B 1 28 ? 0.705 -0.887 -5.807 1.00 52.51 28 TYR B N 8
ATOM 15944 C CA . TYR B 1 28 ? -0.661 -0.302 -5.807 1.00 44.24 28 TYR B CA 8
ATOM 15945 C C . TYR B 1 28 ? -0.949 0.420 -7.120 1.00 64.34 28 TYR B C 8
ATOM 15946 O O . TYR B 1 28 ? -1.967 0.176 -7.748 1.00 24.42 28 TYR B O 8
ATOM 15964 N N . SER B 1 29 ? -0.015 1.293 -7.529 1.00 4.24 29 SER B N 8
ATOM 15965 C CA . SER B 1 29 ? -0.172 2.133 -8.720 1.00 33.50 29 SER B CA 8
ATOM 15966 C C . SER B 1 29 ? -0.271 1.265 -9.991 1.00 4.21 29 SER B C 8
ATOM 15967 O O . SER B 1 29 ? -1.175 1.456 -10.811 1.00 74.04 29 SER B O 8
ATOM 15975 N N . ARG B 1 30 ? 0.642 0.272 -10.097 1.00 45.23 30 ARG B N 8
ATOM 15976 C CA . ARG B 1 30 ? 0.694 -0.650 -11.252 1.00 31.35 30 ARG B CA 8
ATOM 15977 C C . ARG B 1 30 ? -0.562 -1.561 -11.317 1.00 53.35 30 ARG B C 8
ATOM 15978 O O . ARG B 1 30 ? -1.230 -1.660 -12.360 1.00 33.40 30 ARG B O 8
ATOM 15999 N N . THR B 1 31 ? -0.864 -2.211 -10.181 1.00 4.25 31 THR B N 8
ATOM 16000 C CA . THR B 1 31 ? -1.864 -3.291 -10.104 1.00 50.51 31 THR B CA 8
ATOM 16001 C C . THR B 1 31 ? -3.301 -2.725 -10.131 1.00 62.11 31 THR B C 8
ATOM 16002 O O . THR B 1 31 ? -4.217 -3.373 -10.648 1.00 2.44 31 THR B O 8
ATOM 16013 N N . LEU B 1 32 ? -3.484 -1.500 -9.592 1.00 1.32 32 LEU B N 8
ATOM 16014 C CA . LEU B 1 32 ? -4.758 -0.755 -9.716 1.00 64.55 32 LEU B CA 8
ATOM 16015 C C . LEU B 1 32 ? -4.952 -0.336 -11.176 1.00 45.21 32 LEU B C 8
ATOM 16016 O O . LEU B 1 32 ? -6.049 -0.475 -11.709 1.00 51.40 32 LEU B O 8
ATOM 16032 N N . ALA B 1 33 ? -3.867 0.166 -11.811 1.00 72.23 33 ALA B N 8
ATOM 16033 C CA . ALA B 1 33 ? -3.898 0.624 -13.217 1.00 25.02 33 ALA B CA 8
ATOM 16034 C C . ALA B 1 33 ? -4.421 -0.477 -14.169 1.00 72.03 33 ALA B C 8
ATOM 16035 O O . ALA B 1 33 ? -5.375 -0.254 -14.920 1.00 35.22 33 ALA B O 8
ATOM 16042 N N . ARG B 1 34 ? -3.805 -1.674 -14.075 1.00 4.30 34 ARG B N 8
ATOM 16043 C CA . ARG B 1 34 ? -4.143 -2.837 -14.926 1.00 4.30 34 ARG B CA 8
ATOM 16044 C C . ARG B 1 34 ? -5.554 -3.395 -14.585 1.00 54.32 34 ARG B C 8
ATOM 16045 O O . ARG B 1 34 ? -6.278 -3.866 -15.484 1.00 14.30 34 ARG B O 8
ATOM 16066 N N . LEU B 1 35 ? -5.924 -3.320 -13.272 1.00 54.12 35 LEU B N 8
ATOM 16067 C CA . LEU B 1 35 ? -7.264 -3.712 -12.760 1.00 2.34 35 LEU B CA 8
ATOM 16068 C C . LEU B 1 35 ? -8.326 -2.884 -13.495 1.00 23.14 35 LEU B C 8
ATOM 16069 O O . LEU B 1 35 ? -9.304 -3.431 -14.031 1.00 63.12 35 LEU B O 8
ATOM 16085 N N . GLN B 1 36 ? -8.079 -1.556 -13.553 1.00 42.43 36 GLN B N 8
ATOM 16086 C CA . GLN B 1 36 ? -8.986 -0.605 -14.201 1.00 53.32 36 GLN B CA 8
ATOM 16087 C C . GLN B 1 36 ? -9.117 -0.916 -15.701 1.00 13.45 36 GLN B C 8
ATOM 16088 O O . GLN B 1 36 ? -10.225 -1.095 -16.182 1.00 61.23 36 GLN B O 8
ATOM 16102 N N . ARG B 1 37 ? -7.976 -1.066 -16.404 1.00 21.15 37 ARG B N 8
ATOM 16103 C CA . ARG B 1 37 ? -7.959 -1.277 -17.879 1.00 2.01 37 ARG B CA 8
ATOM 16104 C C . ARG B 1 37 ? -8.766 -2.522 -18.301 1.00 53.23 37 ARG B C 8
ATOM 16105 O O . ARG B 1 37 ? -9.397 -2.535 -19.366 1.00 31.20 37 ARG B O 8
ATOM 16126 N N . ALA B 1 38 ? -8.760 -3.544 -17.429 1.00 41.52 38 ALA B N 8
ATOM 16127 C CA . ALA B 1 38 ? -9.552 -4.770 -17.622 1.00 5.41 38 ALA B CA 8
ATOM 16128 C C . ALA B 1 38 ? -11.070 -4.503 -17.434 1.00 14.24 38 ALA B C 8
ATOM 16129 O O . ALA B 1 38 ? -11.877 -4.821 -18.319 1.00 11.45 38 ALA B O 8
ATOM 16136 N N . LYS B 1 39 ? -11.433 -3.891 -16.282 1.00 32.11 39 LYS B N 8
ATOM 16137 C CA . LYS B 1 39 ? -12.847 -3.691 -15.867 1.00 31.34 39 LYS B CA 8
ATOM 16138 C C . LYS B 1 39 ? -13.547 -2.513 -16.594 1.00 22.21 39 LYS B C 8
ATOM 16139 O O . LYS B 1 39 ? -14.780 -2.413 -16.570 1.00 62.55 39 LYS B O 8
ATOM 16158 N N . ARG B 1 40 ? -12.754 -1.594 -17.175 1.00 75.21 40 ARG B N 8
ATOM 16159 C CA . ARG B 1 40 ? -13.287 -0.436 -17.936 1.00 4.22 40 ARG B CA 8
ATOM 16160 C C . ARG B 1 40 ? -13.664 -0.879 -19.354 1.00 32.52 40 ARG B C 8
ATOM 16161 O O . ARG B 1 40 ? -14.757 -0.575 -19.846 1.00 1.55 40 ARG B O 8
ATOM 16182 N N . ALA B 1 41 ? -12.723 -1.582 -20.003 1.00 31.45 41 ALA B N 8
ATOM 16183 C CA . ALA B 1 41 ? -12.910 -2.119 -21.360 1.00 21.02 41 ALA B CA 8
ATOM 16184 C C . ALA B 1 41 ? -13.989 -3.219 -21.379 1.00 62.10 41 ALA B C 8
ATOM 16185 O O . ALA B 1 41 ? -14.811 -3.268 -22.296 1.00 32.00 41 ALA B O 8
ATOM 16192 N N . GLU B 1 42 ? -13.955 -4.090 -20.345 1.00 74.20 42 GLU B N 8
ATOM 16193 C CA . GLU B 1 42 ? -14.870 -5.252 -20.184 1.00 71.35 42 GLU B CA 8
ATOM 16194 C C . GLU B 1 42 ? -14.776 -6.266 -21.358 1.00 4.42 42 GLU B C 8
ATOM 16195 O O . GLU B 1 42 ? -15.693 -7.069 -21.579 1.00 14.45 42 GLU B O 8
ATOM 16207 N N . LYS B 1 43 ? -13.637 -6.232 -22.081 1.00 63.12 43 LYS B N 8
ATOM 16208 C CA . LYS B 1 43 ? -13.273 -7.259 -23.092 1.00 3.12 43 LYS B CA 8
ATOM 16209 C C . LYS B 1 43 ? -12.968 -8.596 -22.385 1.00 23.32 43 LYS B C 8
ATOM 16210 O O . LYS B 1 43 ? -13.157 -9.671 -22.955 1.00 55.13 43 LYS B O 8
ATOM 16229 N N . ALA B 1 44 ? -12.521 -8.474 -21.115 1.00 75.52 44 ALA B N 8
ATOM 16230 C CA . ALA B 1 44 ? -12.067 -9.583 -20.263 1.00 0.15 44 ALA B CA 8
ATOM 16231 C C . ALA B 1 44 ? -13.160 -10.643 -20.019 1.00 74.11 44 ALA B C 8
ATOM 16232 O O . ALA B 1 44 ? -12.850 -11.815 -19.770 1.00 44.32 44 ALA B O 8
ATOM 16239 N N . LYS B 1 45 ? -14.430 -10.196 -20.085 1.00 20.30 45 LYS B N 8
ATOM 16240 C CA . LYS B 1 45 ? -15.619 -11.059 -19.966 1.00 71.04 45 LYS B CA 8
ATOM 16241 C C . LYS B 1 45 ? -15.613 -12.160 -21.054 1.00 13.40 45 LYS B C 8
ATOM 16242 O O . LYS B 1 45 ? -15.848 -13.342 -20.751 1.00 3.13 45 LYS B O 8
ATOM 16261 N N . ASN B 1 46 ? -15.296 -11.743 -22.306 1.00 2.41 46 ASN B N 8
ATOM 16262 C CA . ASN B 1 46 ? -15.363 -12.591 -23.522 1.00 22.43 46 ASN B CA 8
ATOM 16263 C C . ASN B 1 46 ? -16.810 -13.078 -23.716 1.00 74.23 46 ASN B C 8
ATOM 16264 O O . ASN B 1 46 ? -17.096 -14.278 -23.634 1.00 43.30 46 ASN B O 8
ATOM 16275 N N . SER B 1 47 ? -17.726 -12.109 -23.924 1.00 54.10 47 SER B N 8
ATOM 16276 C CA . SER B 1 47 ? -19.164 -12.368 -24.105 1.00 20.05 47 SER B CA 8
ATOM 16277 C C . SER B 1 47 ? -19.410 -13.068 -25.468 1.00 11.51 47 SER B C 8
ATOM 16278 O O . SER B 1 47 ? -19.846 -12.443 -26.452 1.00 24.02 47 SER B O 8
ATOM 16286 N N . LYS B 1 48 ? -19.074 -14.367 -25.493 1.00 2.03 48 LYS B N 8
ATOM 16287 C CA . LYS B 1 48 ? -19.034 -15.224 -26.694 1.00 22.13 48 LYS B CA 8
ATOM 16288 C C . LYS B 1 48 ? -19.444 -16.650 -26.272 1.00 14.10 48 LYS B C 8
ATOM 16289 O O . LYS B 1 48 ? -19.946 -16.850 -25.152 1.00 65.34 48 LYS B O 8
ATOM 16308 N N . LYS B 1 49 ? -19.247 -17.639 -27.164 1.00 73.34 49 LYS B N 8
ATOM 16309 C CA . LYS B 1 49 ? -19.410 -19.059 -26.805 1.00 32.32 49 LYS B CA 8
ATOM 16310 C C . LYS B 1 49 ? -18.325 -19.441 -25.779 1.00 42.34 49 LYS B C 8
ATOM 16311 O O . LYS B 1 49 ? -17.168 -19.003 -25.903 1.00 72.21 49 LYS B O 8
ATOM 16330 N N . ALA B 1 50 ? -18.716 -20.232 -24.760 1.00 70.11 50 ALA B N 8
ATOM 16331 C CA . ALA B 1 50 ? -17.802 -20.698 -23.703 1.00 32.42 50 ALA B CA 8
ATOM 16332 C C . ALA B 1 50 ? -16.639 -21.506 -24.312 1.00 15.04 50 ALA B C 8
ATOM 16333 O O . ALA B 1 50 ? -16.855 -22.596 -24.857 1.00 14.22 50 ALA B O 8
ATOM 16340 N N . ILE B 1 51 ? -15.417 -20.924 -24.253 1.00 23.12 51 ILE B N 8
ATOM 16341 C CA . ILE B 1 51 ? -14.180 -21.588 -24.730 1.00 13.44 51 ILE B CA 8
ATOM 16342 C C . ILE B 1 51 ? -13.891 -22.857 -23.910 1.00 73.21 51 ILE B C 8
ATOM 16343 O O . ILE B 1 51 ? -13.226 -23.781 -24.389 1.00 22.41 51 ILE B O 8
ATOM 16359 N N . GLU B 1 52 ? -14.428 -22.880 -22.673 1.00 12.23 52 GLU B N 8
ATOM 16360 C CA . GLU B 1 52 ? -14.447 -24.067 -21.821 1.00 71.24 52 GLU B CA 8
ATOM 16361 C C . GLU B 1 52 ? -15.405 -25.109 -22.438 1.00 43.23 52 GLU B C 8
ATOM 16362 O O . GLU B 1 52 ? -16.619 -25.078 -22.215 1.00 3.12 52 GLU B O 8
ATOM 16374 N N . ASP B 1 53 ? -14.838 -25.994 -23.277 1.00 30.41 53 ASP B N 8
ATOM 16375 C CA . ASP B 1 53 ? -15.592 -27.036 -23.992 1.00 3.54 53 ASP B CA 8
ATOM 16376 C C . ASP B 1 53 ? -15.768 -28.272 -23.089 1.00 31.54 53 ASP B C 8
ATOM 16377 O O . ASP B 1 53 ? -14.955 -28.508 -22.189 1.00 34.24 53 ASP B O 8
ATOM 16386 N N . GLY B 1 54 ? -16.834 -29.052 -23.342 1.00 22.53 54 GLY B N 8
ATOM 16387 C CA . GLY B 1 54 ? -17.115 -30.291 -22.602 1.00 52.34 54 GLY B CA 8
ATOM 16388 C C . GLY B 1 54 ? -16.309 -31.479 -23.131 1.00 50.31 54 GLY B C 8
ATOM 16389 O O . GLY B 1 54 ? -16.875 -32.515 -23.511 1.00 41.43 54 GLY B O 8
ATOM 16393 N N . VAL B 1 55 ? -14.979 -31.316 -23.149 1.00 23.52 55 VAL B N 8
ATOM 16394 C CA . VAL B 1 55 ? -14.028 -32.294 -23.705 1.00 65.11 55 VAL B CA 8
ATOM 16395 C C . VAL B 1 55 ? -13.699 -33.380 -22.648 1.00 60.45 55 VAL B C 8
ATOM 16396 O O . VAL B 1 55 ? -13.388 -33.038 -21.498 1.00 33.12 55 VAL B O 8
ATOM 16409 N N . PRO B 1 56 ? -13.810 -34.707 -22.989 1.00 13.40 56 PRO B N 8
ATOM 16410 C CA . PRO B 1 56 ? -13.377 -35.800 -22.085 1.00 4.20 56 PRO B CA 8
ATOM 16411 C C . PRO B 1 56 ? -11.844 -35.975 -22.085 1.00 31.02 56 PRO B C 8
ATOM 16412 O O . PRO B 1 56 ? -11.131 -35.288 -22.829 1.00 2.03 56 PRO B O 8
ATOM 16423 N N . GLN B 1 57 ? -11.356 -36.891 -21.232 1.00 13.21 57 GLN B N 8
ATOM 16424 C CA . GLN B 1 57 ? -9.921 -37.234 -21.152 1.00 34.32 57 GLN B CA 8
ATOM 16425 C C . GLN B 1 57 ? -9.468 -37.873 -22.495 1.00 3.43 57 GLN B C 8
ATOM 16426 O O . GLN B 1 57 ? -10.151 -38.775 -22.977 1.00 25.13 57 GLN B O 8
ATOM 16440 N N . PRO B 1 58 ? -8.339 -37.401 -23.127 1.00 42.02 58 PRO B N 8
ATOM 16441 C CA . PRO B 1 58 ? -7.927 -37.829 -24.499 1.00 72.34 58 PRO B CA 8
ATOM 16442 C C . PRO B 1 58 ? -7.842 -39.365 -24.675 1.00 53.23 58 PRO B C 8
ATOM 16443 O O . PRO B 1 58 ? -8.442 -39.923 -25.599 1.00 11.24 58 PRO B O 8
ATOM 16454 N N . GLU B 1 59 ? -7.117 -40.042 -23.765 1.00 3.40 59 GLU B N 8
ATOM 16455 C CA . GLU B 1 59 ? -6.823 -41.492 -23.881 1.00 72.35 59 GLU B CA 8
ATOM 16456 C C . GLU B 1 59 ? -7.289 -42.268 -22.631 1.00 12.33 59 GLU B C 8
ATOM 16457 O O . GLU B 1 59 ? -7.940 -43.314 -22.754 1.00 34.35 59 GLU B O 8
ATOM 16469 N N . ALA B 1 60 ? -6.921 -41.757 -21.434 1.00 23.24 60 ALA B N 8
ATOM 16470 C CA . ALA B 1 60 ? -7.277 -42.370 -20.126 1.00 62.44 60 ALA B CA 8
ATOM 16471 C C . ALA B 1 60 ? -6.662 -43.787 -19.971 1.00 22.24 60 ALA B C 8
ATOM 16472 O O . ALA B 1 60 ? -7.247 -44.667 -19.337 1.00 52.22 60 ALA B O 8
ATOM 16479 N N . LEU B 1 61 ? -5.446 -43.960 -20.536 1.00 3.23 61 LEU B N 8
ATOM 16480 C CA . LEU B 1 61 ? -4.674 -45.227 -20.504 1.00 74.00 61 LEU B CA 8
ATOM 16481 C C . LEU B 1 61 ? -4.351 -45.676 -19.055 1.00 1.02 61 LEU B C 8
ATOM 16482 O O . LEU B 1 61 ? -4.216 -44.844 -18.150 1.00 32.12 61 LEU B O 8
ATOM 16498 N N . GLU B 1 62 ? -4.223 -47.008 -18.870 1.00 11.55 62 GLU B N 8
ATOM 16499 C CA . GLU B 1 62 ? -3.848 -47.633 -17.589 1.00 3.21 62 GLU B CA 8
ATOM 16500 C C . GLU B 1 62 ? -2.406 -47.215 -17.187 1.00 14.54 62 GLU B C 8
ATOM 16501 O O . GLU B 1 62 ? -2.238 -46.415 -16.247 1.00 2.32 62 GLU B O 8
ATOM 16513 N N . MET A 1 1 ? 1.816 -15.861 -10.818 1.00 31.04 1 MET A N 9
ATOM 16514 C CA . MET A 1 1 ? 2.663 -15.400 -11.947 1.00 53.31 1 MET A CA 9
ATOM 16515 C C . MET A 1 1 ? 1.893 -15.494 -13.282 1.00 33.20 1 MET A C 9
ATOM 16516 O O . MET A 1 1 ? 2.494 -15.563 -14.356 1.00 40.25 1 MET A O 9
ATOM 16532 N N . GLU A 1 2 ? 0.551 -15.412 -13.198 1.00 23.31 2 GLU A N 9
ATOM 16533 C CA . GLU A 1 2 ? -0.377 -15.522 -14.344 1.00 25.34 2 GLU A CA 9
ATOM 16534 C C . GLU A 1 2 ? -0.638 -14.099 -14.920 1.00 1.31 2 GLU A C 9
ATOM 16535 O O . GLU A 1 2 ? -1.787 -13.690 -15.138 1.00 41.43 2 GLU A O 9
ATOM 16547 N N . GLU A 1 3 ? 0.470 -13.376 -15.187 1.00 41.05 3 GLU A N 9
ATOM 16548 C CA . GLU A 1 3 ? 0.468 -11.945 -15.537 1.00 73.31 3 GLU A CA 9
ATOM 16549 C C . GLU A 1 3 ? -0.106 -11.728 -16.953 1.00 73.44 3 GLU A C 9
ATOM 16550 O O . GLU A 1 3 ? -1.179 -11.137 -17.118 1.00 25.11 3 GLU A O 9
ATOM 16562 N N . LEU A 1 4 ? 0.630 -12.226 -17.968 1.00 14.34 4 LEU A N 9
ATOM 16563 C CA . LEU A 1 4 ? 0.225 -12.164 -19.382 1.00 70.34 4 LEU A CA 9
ATOM 16564 C C . LEU A 1 4 ? -0.373 -13.525 -19.796 1.00 20.11 4 LEU A C 9
ATOM 16565 O O . LEU A 1 4 ? 0.256 -14.312 -20.512 1.00 4.15 4 LEU A O 9
ATOM 16581 N N . SER A 1 5 ? -1.571 -13.815 -19.272 1.00 62.20 5 SER A N 9
ATOM 16582 C CA . SER A 1 5 ? -2.348 -15.009 -19.653 1.00 32.24 5 SER A CA 9
ATOM 16583 C C . SER A 1 5 ? -3.172 -14.721 -20.919 1.00 14.02 5 SER A C 9
ATOM 16584 O O . SER A 1 5 ? -3.435 -15.620 -21.729 1.00 71.34 5 SER A O 9
ATOM 16592 N N . GLY A 1 6 ? -3.584 -13.447 -21.063 1.00 73.12 6 GLY A N 9
ATOM 16593 C CA . GLY A 1 6 ? -4.399 -12.993 -22.192 1.00 51.14 6 GLY A CA 9
ATOM 16594 C C . GLY A 1 6 ? -5.880 -12.905 -21.860 1.00 61.25 6 GLY A C 9
ATOM 16595 O O . GLY A 1 6 ? -6.701 -12.592 -22.726 1.00 14.11 6 GLY A O 9
ATOM 16599 N N . LYS A 1 7 ? -6.222 -13.198 -20.599 1.00 42.42 7 LYS A N 9
ATOM 16600 C CA . LYS A 1 7 ? -7.598 -13.123 -20.070 1.00 71.13 7 LYS A CA 9
ATOM 16601 C C . LYS A 1 7 ? -7.726 -11.873 -19.160 1.00 21.34 7 LYS A C 9
ATOM 16602 O O . LYS A 1 7 ? -6.703 -11.261 -18.817 1.00 74.22 7 LYS A O 9
ATOM 16621 N N . PRO A 1 8 ? -8.973 -11.444 -18.772 1.00 64.31 8 PRO A N 9
ATOM 16622 C CA . PRO A 1 8 ? -9.155 -10.505 -17.646 1.00 63.21 8 PRO A CA 9
ATOM 16623 C C . PRO A 1 8 ? -8.971 -11.251 -16.310 1.00 54.42 8 PRO A C 9
ATOM 16624 O O . PRO A 1 8 ? -9.036 -12.495 -16.273 1.00 60.23 8 PRO A O 9
ATOM 16635 N N . LEU A 1 9 ? -8.709 -10.514 -15.220 1.00 3.54 9 LEU A N 9
ATOM 16636 C CA . LEU A 1 9 ? -8.651 -11.125 -13.881 1.00 75.21 9 LEU A CA 9
ATOM 16637 C C . LEU A 1 9 ? -10.047 -11.649 -13.481 1.00 41.53 9 LEU A C 9
ATOM 16638 O O . LEU A 1 9 ? -11.071 -11.041 -13.821 1.00 4.15 9 LEU A O 9
ATOM 16654 N N . SER A 1 10 ? -10.072 -12.808 -12.815 1.00 53.53 10 SER A N 9
ATOM 16655 C CA . SER A 1 10 ? -11.314 -13.477 -12.398 1.00 35.22 10 SER A CA 9
ATOM 16656 C C . SER A 1 10 ? -12.004 -12.700 -11.258 1.00 32.44 10 SER A C 9
ATOM 16657 O O . SER A 1 10 ? -11.438 -11.735 -10.738 1.00 34.21 10 SER A O 9
ATOM 16665 N N . TYR A 1 11 ? -13.226 -13.129 -10.874 1.00 13.54 11 TYR A N 9
ATOM 16666 C CA . TYR A 1 11 ? -13.990 -12.494 -9.776 1.00 22.44 11 TYR A CA 9
ATOM 16667 C C . TYR A 1 11 ? -13.205 -12.594 -8.453 1.00 31.10 11 TYR A C 9
ATOM 16668 O O . TYR A 1 11 ? -13.097 -11.605 -7.716 1.00 63.45 11 TYR A O 9
ATOM 16686 N N . ALA A 1 12 ? -12.630 -13.790 -8.203 1.00 4.03 12 ALA A N 9
ATOM 16687 C CA . ALA A 1 12 ? -11.787 -14.063 -7.024 1.00 1.12 12 ALA A CA 9
ATOM 16688 C C . ALA A 1 12 ? -10.524 -13.178 -7.023 1.00 10.23 12 ALA A C 9
ATOM 16689 O O . ALA A 1 12 ? -10.136 -12.629 -5.985 1.00 5.44 12 ALA A O 9
ATOM 16696 N N . GLU A 1 13 ? -9.922 -13.013 -8.215 1.00 14.13 13 GLU A N 9
ATOM 16697 C CA . GLU A 1 13 ? -8.702 -12.213 -8.394 1.00 64.33 13 GLU A CA 9
ATOM 16698 C C . GLU A 1 13 ? -8.981 -10.716 -8.181 1.00 54.32 13 GLU A C 9
ATOM 16699 O O . GLU A 1 13 ? -8.193 -10.013 -7.546 1.00 71.42 13 GLU A O 9
ATOM 16711 N N . LYS A 1 14 ? -10.139 -10.267 -8.675 1.00 62.12 14 LYS A N 9
ATOM 16712 C CA . LYS A 1 14 ? -10.549 -8.855 -8.653 1.00 31.55 14 LYS A CA 9
ATOM 16713 C C . LYS A 1 14 ? -10.917 -8.419 -7.225 1.00 32.20 14 LYS A C 9
ATOM 16714 O O . LYS A 1 14 ? -10.605 -7.290 -6.823 1.00 30.31 14 LYS A O 9
ATOM 16733 N N . GLU A 1 15 ? -11.553 -9.328 -6.453 1.00 74.03 15 GLU A N 9
ATOM 16734 C CA . GLU A 1 15 ? -11.980 -9.032 -5.071 1.00 74.30 15 GLU A CA 9
ATOM 16735 C C . GLU A 1 15 ? -10.769 -8.993 -4.118 1.00 13.31 15 GLU A C 9
ATOM 16736 O O . GLU A 1 15 ? -10.647 -8.053 -3.315 1.00 73.44 15 GLU A O 9
ATOM 16748 N N . LYS A 1 16 ? -9.841 -9.978 -4.249 1.00 54.22 16 LYS A N 9
ATOM 16749 C CA . LYS A 1 16 ? -8.615 -10.016 -3.420 1.00 52.53 16 LYS A CA 9
ATOM 16750 C C . LYS A 1 16 ? -7.709 -8.817 -3.755 1.00 22.30 16 LYS A C 9
ATOM 16751 O O . LYS A 1 16 ? -6.960 -8.334 -2.901 1.00 31.05 16 LYS A O 9
ATOM 16770 N N . LEU A 1 17 ? -7.796 -8.348 -5.016 1.00 14.32 17 LEU A N 9
ATOM 16771 C CA . LEU A 1 17 ? -7.014 -7.204 -5.499 1.00 73.43 17 LEU A CA 9
ATOM 16772 C C . LEU A 1 17 ? -7.560 -5.875 -4.920 1.00 4.41 17 LEU A C 9
ATOM 16773 O O . LEU A 1 17 ? -6.783 -5.080 -4.403 1.00 53.22 17 LEU A O 9
ATOM 16789 N N . LYS A 1 18 ? -8.892 -5.644 -4.988 1.00 54.35 18 LYS A N 9
ATOM 16790 C CA . LYS A 1 18 ? -9.488 -4.359 -4.539 1.00 44.50 18 LYS A CA 9
ATOM 16791 C C . LYS A 1 18 ? -9.371 -4.196 -3.007 1.00 31.34 18 LYS A C 9
ATOM 16792 O O . LYS A 1 18 ? -9.223 -3.072 -2.504 1.00 40.43 18 LYS A O 9
ATOM 16811 N N . GLU A 1 19 ? -9.437 -5.329 -2.270 1.00 45.34 19 GLU A N 9
ATOM 16812 C CA . GLU A 1 19 ? -9.248 -5.326 -0.806 1.00 62.42 19 GLU A CA 9
ATOM 16813 C C . GLU A 1 19 ? -7.756 -5.213 -0.450 1.00 21.40 19 GLU A C 9
ATOM 16814 O O . GLU A 1 19 ? -7.422 -4.733 0.627 1.00 14.15 19 GLU A O 9
ATOM 16826 N N . LYS A 1 20 ? -6.868 -5.697 -1.361 1.00 14.41 20 LYS A N 9
ATOM 16827 C CA . LYS A 1 20 ? -5.406 -5.442 -1.285 1.00 54.33 20 LYS A CA 9
ATOM 16828 C C . LYS A 1 20 ? -5.136 -3.931 -1.313 1.00 42.13 20 LYS A C 9
ATOM 16829 O O . LYS A 1 20 ? -4.396 -3.414 -0.473 1.00 1.13 20 LYS A O 9
ATOM 16848 N N . LEU A 1 21 ? -5.796 -3.248 -2.274 1.00 25.03 21 LEU A N 9
ATOM 16849 C CA . LEU A 1 21 ? -5.669 -1.797 -2.486 1.00 51.12 21 LEU A CA 9
ATOM 16850 C C . LEU A 1 21 ? -6.116 -1.037 -1.225 1.00 13.31 21 LEU A C 9
ATOM 16851 O O . LEU A 1 21 ? -5.410 -0.154 -0.747 1.00 2.12 21 LEU A O 9
ATOM 16867 N N . ALA A 1 22 ? -7.278 -1.452 -0.674 1.00 73.33 22 ALA A N 9
ATOM 16868 C CA . ALA A 1 22 ? -7.879 -0.841 0.532 1.00 30.42 22 ALA A CA 9
ATOM 16869 C C . ALA A 1 22 ? -7.020 -1.088 1.788 1.00 64.25 22 ALA A C 9
ATOM 16870 O O . ALA A 1 22 ? -6.911 -0.209 2.649 1.00 41.32 22 ALA A O 9
ATOM 16877 N N . PHE A 1 23 ? -6.423 -2.290 1.869 1.00 64.54 23 PHE A N 9
ATOM 16878 C CA . PHE A 1 23 ? -5.610 -2.725 3.024 1.00 51.01 23 PHE A CA 9
ATOM 16879 C C . PHE A 1 23 ? -4.301 -1.922 3.108 1.00 20.43 23 PHE A C 9
ATOM 16880 O O . PHE A 1 23 ? -3.986 -1.333 4.156 1.00 70.13 23 PHE A O 9
ATOM 16897 N N . LEU A 1 24 ? -3.557 -1.899 1.987 1.00 70.23 24 LEU A N 9
ATOM 16898 C CA . LEU A 1 24 ? -2.268 -1.205 1.906 1.00 41.25 24 LEU A CA 9
ATOM 16899 C C . LEU A 1 24 ? -2.465 0.323 2.007 1.00 54.21 24 LEU A C 9
ATOM 16900 O O . LEU A 1 24 ? -1.585 1.022 2.494 1.00 50.23 24 LEU A O 9
ATOM 16916 N N . LYS A 1 25 ? -3.629 0.817 1.523 1.00 64.34 25 LYS A N 9
ATOM 16917 C CA . LYS A 1 25 ? -4.000 2.250 1.574 1.00 42.24 25 LYS A CA 9
ATOM 16918 C C . LYS A 1 25 ? -4.211 2.734 3.018 1.00 0.11 25 LYS A C 9
ATOM 16919 O O . LYS A 1 25 ? -3.649 3.766 3.417 1.00 62.23 25 LYS A O 9
ATOM 16938 N N . LYS A 1 26 ? -5.036 1.992 3.785 1.00 64.30 26 LYS A N 9
ATOM 16939 C CA . LYS A 1 26 ? -5.402 2.396 5.155 1.00 44.33 26 LYS A CA 9
ATOM 16940 C C . LYS A 1 26 ? -4.176 2.313 6.082 1.00 35.21 26 LYS A C 9
ATOM 16941 O O . LYS A 1 26 ? -3.947 3.223 6.892 1.00 3.34 26 LYS A O 9
ATOM 16960 N N . GLU A 1 27 ? -3.365 1.230 5.928 1.00 1.35 27 GLU A N 9
ATOM 16961 C CA . GLU A 1 27 ? -2.156 1.040 6.745 1.00 30.54 27 GLU A CA 9
ATOM 16962 C C . GLU A 1 27 ? -1.140 2.141 6.420 1.00 2.33 27 GLU A C 9
ATOM 16963 O O . GLU A 1 27 ? -0.555 2.699 7.325 1.00 71.41 27 GLU A O 9
ATOM 16975 N N . TYR A 1 28 ? -1.014 2.480 5.107 1.00 43.10 28 TYR A N 9
ATOM 16976 C CA . TYR A 1 28 ? -0.126 3.553 4.597 1.00 42.30 28 TYR A CA 9
ATOM 16977 C C . TYR A 1 28 ? -0.403 4.877 5.301 1.00 63.01 28 TYR A C 9
ATOM 16978 O O . TYR A 1 28 ? 0.510 5.507 5.813 1.00 51.14 28 TYR A O 9
ATOM 16996 N N . SER A 1 29 ? -1.688 5.262 5.314 1.00 65.04 29 SER A N 9
ATOM 16997 C CA . SER A 1 29 ? -2.145 6.544 5.862 1.00 50.05 29 SER A CA 9
ATOM 16998 C C . SER A 1 29 ? -1.799 6.637 7.361 1.00 51.42 29 SER A C 9
ATOM 16999 O O . SER A 1 29 ? -1.196 7.622 7.801 1.00 70.53 29 SER A O 9
ATOM 17007 N N . ARG A 1 30 ? -2.121 5.565 8.105 1.00 32.44 30 ARG A N 9
ATOM 17008 C CA . ARG A 1 30 ? -1.899 5.489 9.564 1.00 12.21 30 ARG A CA 9
ATOM 17009 C C . ARG A 1 30 ? -0.392 5.471 9.916 1.00 22.25 30 ARG A C 9
ATOM 17010 O O . ARG A 1 30 ? 0.076 6.250 10.767 1.00 11.12 30 ARG A O 9
ATOM 17031 N N . THR A 1 31 ? 0.350 4.580 9.238 1.00 14.55 31 THR A N 9
ATOM 17032 C CA . THR A 1 31 ? 1.746 4.258 9.582 1.00 13.52 31 THR A CA 9
ATOM 17033 C C . THR A 1 31 ? 2.725 5.354 9.093 1.00 22.11 31 THR A C 9
ATOM 17034 O O . THR A 1 31 ? 3.770 5.574 9.721 1.00 11.24 31 THR A O 9
ATOM 17045 N N . LEU A 1 32 ? 2.376 6.031 7.978 1.00 12.04 32 LEU A N 9
ATOM 17046 C CA . LEU A 1 32 ? 3.110 7.223 7.507 1.00 65.41 32 LEU A CA 9
ATOM 17047 C C . LEU A 1 32 ? 2.879 8.364 8.497 1.00 65.14 32 LEU A C 9
ATOM 17048 O O . LEU A 1 32 ? 3.830 9.011 8.916 1.00 44.33 32 LEU A O 9
ATOM 17064 N N . ALA A 1 33 ? 1.599 8.563 8.893 1.00 71.33 33 ALA A N 9
ATOM 17065 C CA . ALA A 1 33 ? 1.201 9.632 9.829 1.00 0.24 33 ALA A CA 9
ATOM 17066 C C . ALA A 1 33 ? 1.966 9.550 11.170 1.00 71.42 33 ALA A C 9
ATOM 17067 O O . ALA A 1 33 ? 2.486 10.559 11.645 1.00 62.51 33 ALA A O 9
ATOM 17074 N N . ARG A 1 34 ? 2.049 8.327 11.743 1.00 32.22 34 ARG A N 9
ATOM 17075 C CA . ARG A 1 34 ? 2.718 8.078 13.042 1.00 11.22 34 ARG A CA 9
ATOM 17076 C C . ARG A 1 34 ? 4.253 8.185 12.904 1.00 50.12 34 ARG A C 9
ATOM 17077 O O . ARG A 1 34 ? 4.935 8.592 13.856 1.00 44.12 34 ARG A O 9
ATOM 17098 N N . LEU A 1 35 ? 4.782 7.804 11.709 1.00 63.12 35 LEU A N 9
ATOM 17099 C CA . LEU A 1 35 ? 6.199 8.038 11.330 1.00 54.21 35 LEU A CA 9
ATOM 17100 C C . LEU A 1 35 ? 6.490 9.555 11.411 1.00 15.34 35 LEU A C 9
ATOM 17101 O O . LEU A 1 35 ? 7.533 9.969 11.935 1.00 40.55 35 LEU A O 9
ATOM 17117 N N . GLN A 1 36 ? 5.520 10.374 10.932 1.00 53.52 36 GLN A N 9
ATOM 17118 C CA . GLN A 1 36 ? 5.628 11.847 10.949 1.00 61.50 36 GLN A CA 9
ATOM 17119 C C . GLN A 1 36 ? 5.538 12.395 12.389 1.00 43.42 36 GLN A C 9
ATOM 17120 O O . GLN A 1 36 ? 6.232 13.347 12.719 1.00 71.11 36 GLN A O 9
ATOM 17134 N N . ARG A 1 37 ? 4.696 11.771 13.247 1.00 12.20 37 ARG A N 9
ATOM 17135 C CA . ARG A 1 37 ? 4.508 12.236 14.656 1.00 23.31 37 ARG A CA 9
ATOM 17136 C C . ARG A 1 37 ? 5.800 12.047 15.466 1.00 62.20 37 ARG A C 9
ATOM 17137 O O . ARG A 1 37 ? 6.133 12.857 16.332 1.00 21.43 37 ARG A O 9
ATOM 17158 N N . ALA A 1 38 ? 6.514 10.961 15.156 1.00 25.50 38 ALA A N 9
ATOM 17159 C CA . ALA A 1 38 ? 7.799 10.639 15.779 1.00 35.24 38 ALA A CA 9
ATOM 17160 C C . ALA A 1 38 ? 8.900 11.621 15.327 1.00 1.04 38 ALA A C 9
ATOM 17161 O O . ALA A 1 38 ? 9.546 12.270 16.163 1.00 42.25 38 ALA A O 9
ATOM 17168 N N . LYS A 1 39 ? 9.074 11.746 13.995 1.00 51.34 39 LYS A N 9
ATOM 17169 C CA . LYS A 1 39 ? 10.209 12.479 13.401 1.00 54.42 39 LYS A CA 9
ATOM 17170 C C . LYS A 1 39 ? 10.039 14.018 13.452 1.00 51.12 39 LYS A C 9
ATOM 17171 O O . LYS A 1 39 ? 11.035 14.736 13.553 1.00 71.52 39 LYS A O 9
ATOM 17190 N N . ARG A 1 40 ? 8.791 14.514 13.313 1.00 55.35 40 ARG A N 9
ATOM 17191 C CA . ARG A 1 40 ? 8.499 15.974 13.244 1.00 51.32 40 ARG A CA 9
ATOM 17192 C C . ARG A 1 40 ? 8.454 16.629 14.637 1.00 33.32 40 ARG A C 9
ATOM 17193 O O . ARG A 1 40 ? 9.027 17.711 14.836 1.00 23.02 40 ARG A O 9
ATOM 17214 N N . ALA A 1 41 ? 7.748 15.980 15.586 1.00 31.43 41 ALA A N 9
ATOM 17215 C CA . ALA A 1 41 ? 7.539 16.524 16.943 1.00 35.14 41 ALA A CA 9
ATOM 17216 C C . ALA A 1 41 ? 8.862 16.561 17.734 1.00 52.24 41 ALA A C 9
ATOM 17217 O O . ALA A 1 41 ? 9.120 17.529 18.468 1.00 40.15 41 ALA A O 9
ATOM 17224 N N . GLU A 1 42 ? 9.673 15.476 17.588 1.00 71.34 42 GLU A N 9
ATOM 17225 C CA . GLU A 1 42 ? 11.071 15.388 18.114 1.00 32.43 42 GLU A CA 9
ATOM 17226 C C . GLU A 1 42 ? 11.157 15.497 19.653 1.00 4.14 42 GLU A C 9
ATOM 17227 O O . GLU A 1 42 ? 12.254 15.636 20.213 1.00 74.15 42 GLU A O 9
ATOM 17239 N N . LYS A 1 43 ? 10.001 15.417 20.327 1.00 40.21 43 LYS A N 9
ATOM 17240 C CA . LYS A 1 43 ? 9.888 15.567 21.793 1.00 12.32 43 LYS A CA 9
ATOM 17241 C C . LYS A 1 43 ? 10.664 14.459 22.537 1.00 23.04 43 LYS A C 9
ATOM 17242 O O . LYS A 1 43 ? 11.101 14.649 23.669 1.00 33.32 43 LYS A O 9
ATOM 17261 N N . ALA A 1 44 ? 10.812 13.306 21.868 1.00 74.04 44 ALA A N 9
ATOM 17262 C CA . ALA A 1 44 ? 11.485 12.128 22.413 1.00 63.43 44 ALA A CA 9
ATOM 17263 C C . ALA A 1 44 ? 12.654 11.714 21.492 1.00 72.44 44 ALA A C 9
ATOM 17264 O O . ALA A 1 44 ? 12.954 10.530 21.355 1.00 53.35 44 ALA A O 9
ATOM 17271 N N . LYS A 1 45 ? 13.322 12.713 20.870 1.00 24.24 45 LYS A N 9
ATOM 17272 C CA . LYS A 1 45 ? 14.531 12.481 20.039 1.00 45.00 45 LYS A CA 9
ATOM 17273 C C . LYS A 1 45 ? 15.709 12.033 20.928 1.00 14.24 45 LYS A C 9
ATOM 17274 O O . LYS A 1 45 ? 16.381 11.040 20.635 1.00 35.42 45 LYS A O 9
ATOM 17293 N N . ASN A 1 46 ? 15.889 12.786 22.033 1.00 11.32 46 ASN A N 9
ATOM 17294 C CA . ASN A 1 46 ? 17.087 12.746 22.889 1.00 11.25 46 ASN A CA 9
ATOM 17295 C C . ASN A 1 46 ? 18.279 13.302 22.092 1.00 64.02 46 ASN A C 9
ATOM 17296 O O . ASN A 1 46 ? 19.203 12.573 21.718 1.00 2.24 46 ASN A O 9
ATOM 17307 N N . SER A 1 47 ? 18.190 14.609 21.775 1.00 40.52 47 SER A N 9
ATOM 17308 C CA . SER A 1 47 ? 19.223 15.328 21.027 1.00 21.02 47 SER A CA 9
ATOM 17309 C C . SER A 1 47 ? 20.496 15.435 21.886 1.00 42.10 47 SER A C 9
ATOM 17310 O O . SER A 1 47 ? 20.629 16.323 22.738 1.00 13.22 47 SER A O 9
ATOM 17318 N N . LYS A 1 48 ? 21.392 14.467 21.688 1.00 12.54 48 LYS A N 9
ATOM 17319 C CA . LYS A 1 48 ? 22.649 14.352 22.434 1.00 32.40 48 LYS A CA 9
ATOM 17320 C C . LYS A 1 48 ? 23.717 15.270 21.809 1.00 63.15 48 LYS A C 9
ATOM 17321 O O . LYS A 1 48 ? 23.609 15.642 20.636 1.00 12.02 48 LYS A O 9
ATOM 17340 N N . LYS A 1 49 ? 24.726 15.650 22.613 1.00 52.44 49 LYS A N 9
ATOM 17341 C CA . LYS A 1 49 ? 25.896 16.414 22.137 1.00 50.50 49 LYS A CA 9
ATOM 17342 C C . LYS A 1 49 ? 26.675 15.583 21.091 1.00 41.00 49 LYS A C 9
ATOM 17343 O O . LYS A 1 49 ? 26.677 14.345 21.168 1.00 72.34 49 LYS A O 9
ATOM 17362 N N . ALA A 1 50 ? 27.317 16.277 20.120 1.00 3.21 50 ALA A N 9
ATOM 17363 C CA . ALA A 1 50 ? 28.041 15.641 18.993 1.00 34.24 50 ALA A CA 9
ATOM 17364 C C . ALA A 1 50 ? 29.081 14.606 19.471 1.00 13.02 50 ALA A C 9
ATOM 17365 O O . ALA A 1 50 ? 29.775 14.821 20.469 1.00 43.12 50 ALA A O 9
ATOM 17372 N N . ILE A 1 51 ? 29.161 13.481 18.733 1.00 42.11 51 ILE A N 9
ATOM 17373 C CA . ILE A 1 51 ? 30.010 12.313 19.093 1.00 72.53 51 ILE A CA 9
ATOM 17374 C C . ILE A 1 51 ? 31.528 12.607 18.996 1.00 63.34 51 ILE A C 9
ATOM 17375 O O . ILE A 1 51 ? 32.358 11.829 19.488 1.00 32.33 51 ILE A O 9
ATOM 17391 N N . GLU A 1 52 ? 31.865 13.737 18.359 1.00 71.20 52 GLU A N 9
ATOM 17392 C CA . GLU A 1 52 ? 33.249 14.235 18.241 1.00 20.05 52 GLU A CA 9
ATOM 17393 C C . GLU A 1 52 ? 33.650 15.044 19.495 1.00 33.23 52 GLU A C 9
ATOM 17394 O O . GLU A 1 52 ? 32.789 15.502 20.252 1.00 3.24 52 GLU A O 9
ATOM 17406 N N . ASP A 1 53 ? 34.971 15.198 19.701 1.00 4.10 53 ASP A N 9
ATOM 17407 C CA . ASP A 1 53 ? 35.545 16.145 20.693 1.00 4.51 53 ASP A CA 9
ATOM 17408 C C . ASP A 1 53 ? 35.419 17.588 20.184 1.00 45.54 53 ASP A C 9
ATOM 17409 O O . ASP A 1 53 ? 35.179 18.525 20.954 1.00 44.34 53 ASP A O 9
ATOM 17418 N N . GLY A 1 54 ? 35.592 17.724 18.867 1.00 53.32 54 GLY A N 9
ATOM 17419 C CA . GLY A 1 54 ? 35.627 19.008 18.179 1.00 22.31 54 GLY A CA 9
ATOM 17420 C C . GLY A 1 54 ? 36.682 18.990 17.082 1.00 74.53 54 GLY A C 9
ATOM 17421 O O . GLY A 1 54 ? 37.762 19.568 17.239 1.00 30.14 54 GLY A O 9
ATOM 17425 N N . VAL A 1 55 ? 36.386 18.276 15.985 1.00 21.13 55 VAL A N 9
ATOM 17426 C CA . VAL A 1 55 ? 37.264 18.182 14.804 1.00 75.03 55 VAL A CA 9
ATOM 17427 C C . VAL A 1 55 ? 36.544 18.826 13.590 1.00 71.55 55 VAL A C 9
ATOM 17428 O O . VAL A 1 55 ? 35.361 18.539 13.357 1.00 50.12 55 VAL A O 9
ATOM 17441 N N . PRO A 1 56 ? 37.219 19.740 12.816 1.00 11.20 56 PRO A N 9
ATOM 17442 C CA . PRO A 1 56 ? 36.650 20.276 11.559 1.00 72.42 56 PRO A CA 9
ATOM 17443 C C . PRO A 1 56 ? 36.602 19.179 10.479 1.00 1.12 56 PRO A C 9
ATOM 17444 O O . PRO A 1 56 ? 37.379 18.209 10.528 1.00 54.33 56 PRO A O 9
ATOM 17455 N N . GLN A 1 57 ? 35.675 19.324 9.524 1.00 13.12 57 GLN A N 9
ATOM 17456 C CA . GLN A 1 57 ? 35.585 18.425 8.357 1.00 35.53 57 GLN A CA 9
ATOM 17457 C C . GLN A 1 57 ? 36.839 18.627 7.453 1.00 74.12 57 GLN A C 9
ATOM 17458 O O . GLN A 1 57 ? 37.337 19.756 7.382 1.00 51.20 57 GLN A O 9
ATOM 17472 N N . PRO A 1 58 ? 37.409 17.547 6.811 1.00 33.13 58 PRO A N 9
ATOM 17473 C CA . PRO A 1 58 ? 38.619 17.669 5.949 1.00 20.54 58 PRO A CA 9
ATOM 17474 C C . PRO A 1 58 ? 38.463 18.771 4.881 1.00 53.44 58 PRO A C 9
ATOM 17475 O O . PRO A 1 58 ? 39.232 19.737 4.870 1.00 3.23 58 PRO A O 9
ATOM 17486 N N . GLU A 1 59 ? 37.447 18.630 4.006 1.00 4.05 59 GLU A N 9
ATOM 17487 C CA . GLU A 1 59 ? 37.018 19.690 3.070 1.00 34.33 59 GLU A CA 9
ATOM 17488 C C . GLU A 1 59 ? 35.480 19.765 3.091 1.00 63.15 59 GLU A C 9
ATOM 17489 O O . GLU A 1 59 ? 34.923 20.650 3.743 1.00 32.24 59 GLU A O 9
ATOM 17501 N N . ALA A 1 60 ? 34.803 18.795 2.418 1.00 22.00 60 ALA A N 9
ATOM 17502 C CA . ALA A 1 60 ? 33.315 18.719 2.322 1.00 33.01 60 ALA A CA 9
ATOM 17503 C C . ALA A 1 60 ? 32.699 20.018 1.752 1.00 32.14 60 ALA A C 9
ATOM 17504 O O . ALA A 1 60 ? 31.534 20.337 2.010 1.00 44.04 60 ALA A O 9
ATOM 17511 N N . LEU A 1 61 ? 33.490 20.736 0.943 1.00 70.11 61 LEU A N 9
ATOM 17512 C CA . LEU A 1 61 ? 33.118 22.058 0.383 1.00 24.32 61 LEU A CA 9
ATOM 17513 C C . LEU A 1 61 ? 33.250 22.052 -1.154 1.00 63.43 61 LEU A C 9
ATOM 17514 O O . LEU A 1 61 ? 32.518 22.780 -1.841 1.00 60.42 61 LEU A O 9
ATOM 17530 N N . GLU A 1 62 ? 34.181 21.211 -1.657 1.00 24.22 62 GLU A N 9
ATOM 17531 C CA . GLU A 1 62 ? 34.457 21.018 -3.097 1.00 30.15 62 GLU A CA 9
ATOM 17532 C C . GLU A 1 62 ? 34.993 22.326 -3.754 1.00 60.40 62 GLU A C 9
ATOM 17533 O O . GLU A 1 62 ? 34.186 23.191 -4.166 1.00 65.43 62 GLU A O 9
ATOM 17545 N N . MET B 1 1 ? 0.166 -5.128 18.130 1.00 40.30 1 MET B N 9
ATOM 17546 C CA . MET B 1 1 ? 0.622 -4.667 19.475 1.00 0.34 1 MET B CA 9
ATOM 17547 C C . MET B 1 1 ? 1.794 -3.668 19.343 1.00 1.04 1 MET B C 9
ATOM 17548 O O . MET B 1 1 ? 2.418 -3.289 20.338 1.00 31.03 1 MET B O 9
ATOM 17564 N N . GLU B 1 2 ? 2.055 -3.225 18.098 1.00 3.43 2 GLU B N 9
ATOM 17565 C CA . GLU B 1 2 ? 3.234 -2.424 17.728 1.00 30.14 2 GLU B CA 9
ATOM 17566 C C . GLU B 1 2 ? 2.886 -0.926 17.836 1.00 50.45 2 GLU B C 9
ATOM 17567 O O . GLU B 1 2 ? 2.767 -0.215 16.828 1.00 60.44 2 GLU B O 9
ATOM 17579 N N . GLU B 1 3 ? 2.689 -0.471 19.085 1.00 70.32 3 GLU B N 9
ATOM 17580 C CA . GLU B 1 3 ? 2.254 0.904 19.397 1.00 22.45 3 GLU B CA 9
ATOM 17581 C C . GLU B 1 3 ? 3.367 1.696 20.101 1.00 12.20 3 GLU B C 9
ATOM 17582 O O . GLU B 1 3 ? 4.138 1.136 20.880 1.00 32.22 3 GLU B O 9
ATOM 17594 N N . LEU B 1 4 ? 3.437 3.010 19.796 1.00 43.43 4 LEU B N 9
ATOM 17595 C CA . LEU B 1 4 ? 4.466 3.918 20.338 1.00 40.14 4 LEU B CA 9
ATOM 17596 C C . LEU B 1 4 ? 4.222 4.136 21.850 1.00 54.53 4 LEU B C 9
ATOM 17597 O O . LEU B 1 4 ? 3.261 4.810 22.245 1.00 11.52 4 LEU B O 9
ATOM 17613 N N . SER B 1 5 ? 5.076 3.527 22.685 1.00 65.31 5 SER B N 9
ATOM 17614 C CA . SER B 1 5 ? 4.950 3.540 24.154 1.00 32.23 5 SER B CA 9
ATOM 17615 C C . SER B 1 5 ? 5.696 4.746 24.765 1.00 40.50 5 SER B C 9
ATOM 17616 O O . SER B 1 5 ? 6.511 4.595 25.688 1.00 3.52 5 SER B O 9
ATOM 17624 N N . GLY B 1 6 ? 5.407 5.951 24.239 1.00 74.23 6 GLY B N 9
ATOM 17625 C CA . GLY B 1 6 ? 6.108 7.178 24.640 1.00 0.33 6 GLY B CA 9
ATOM 17626 C C . GLY B 1 6 ? 7.350 7.427 23.790 1.00 4.02 6 GLY B C 9
ATOM 17627 O O . GLY B 1 6 ? 7.646 8.567 23.416 1.00 44.01 6 GLY B O 9
ATOM 17631 N N . LYS B 1 7 ? 8.082 6.342 23.506 1.00 64.03 7 LYS B N 9
ATOM 17632 C CA . LYS B 1 7 ? 9.311 6.354 22.702 1.00 52.20 7 LYS B CA 9
ATOM 17633 C C . LYS B 1 7 ? 8.936 6.318 21.194 1.00 21.42 7 LYS B C 9
ATOM 17634 O O . LYS B 1 7 ? 7.917 5.707 20.833 1.00 31.10 7 LYS B O 9
ATOM 17653 N N . PRO B 1 8 ? 9.734 6.987 20.296 1.00 64.51 8 PRO B N 9
ATOM 17654 C CA . PRO B 1 8 ? 9.483 6.983 18.833 1.00 50.32 8 PRO B CA 9
ATOM 17655 C C . PRO B 1 8 ? 9.950 5.668 18.173 1.00 3.23 8 PRO B C 9
ATOM 17656 O O . PRO B 1 8 ? 10.452 4.760 18.853 1.00 23.00 8 PRO B O 9
ATOM 17667 N N . LEU B 1 9 ? 9.775 5.565 16.848 1.00 75.10 9 LEU B N 9
ATOM 17668 C CA . LEU B 1 9 ? 10.343 4.452 16.075 1.00 50.11 9 LEU B CA 9
ATOM 17669 C C . LEU B 1 9 ? 11.870 4.653 15.925 1.00 32.31 9 LEU B C 9
ATOM 17670 O O . LEU B 1 9 ? 12.350 5.790 15.834 1.00 22.33 9 LEU B O 9
ATOM 17686 N N . SER B 1 10 ? 12.615 3.542 15.973 1.00 55.35 10 SER B N 9
ATOM 17687 C CA . SER B 1 10 ? 14.081 3.519 15.820 1.00 11.20 10 SER B CA 9
ATOM 17688 C C . SER B 1 10 ? 14.485 3.774 14.350 1.00 43.41 10 SER B C 9
ATOM 17689 O O . SER B 1 10 ? 13.616 3.896 13.480 1.00 30.41 10 SER B O 9
ATOM 17697 N N . TYR B 1 11 ? 15.808 3.840 14.088 1.00 34.24 11 TYR B N 9
ATOM 17698 C CA . TYR B 1 11 ? 16.348 4.024 12.722 1.00 50.02 11 TYR B CA 9
ATOM 17699 C C . TYR B 1 11 ? 15.955 2.836 11.833 1.00 62.23 11 TYR B C 9
ATOM 17700 O O . TYR B 1 11 ? 15.518 3.027 10.692 1.00 72.23 11 TYR B O 9
ATOM 17718 N N . ALA B 1 12 ? 16.092 1.620 12.400 1.00 25.22 12 ALA B N 9
ATOM 17719 C CA . ALA B 1 12 ? 15.715 0.365 11.729 1.00 63.33 12 ALA B CA 9
ATOM 17720 C C . ALA B 1 12 ? 14.203 0.326 11.433 1.00 73.32 12 ALA B C 9
ATOM 17721 O O . ALA B 1 12 ? 13.785 -0.072 10.338 1.00 33.35 12 ALA B O 9
ATOM 17728 N N . GLU B 1 13 ? 13.403 0.791 12.408 1.00 71.11 13 GLU B N 9
ATOM 17729 C CA . GLU B 1 13 ? 11.937 0.825 12.294 1.00 25.24 13 GLU B CA 9
ATOM 17730 C C . GLU B 1 13 ? 11.489 1.846 11.233 1.00 61.44 13 GLU B C 9
ATOM 17731 O O . GLU B 1 13 ? 10.587 1.573 10.444 1.00 32.12 13 GLU B O 9
ATOM 17743 N N . LYS B 1 14 ? 12.181 2.992 11.194 1.00 3.23 14 LYS B N 9
ATOM 17744 C CA . LYS B 1 14 ? 11.846 4.123 10.315 1.00 4.33 14 LYS B CA 9
ATOM 17745 C C . LYS B 1 14 ? 12.189 3.794 8.853 1.00 53.00 14 LYS B C 9
ATOM 17746 O O . LYS B 1 14 ? 11.436 4.159 7.940 1.00 22.42 14 LYS B O 9
ATOM 17765 N N . GLU B 1 15 ? 13.318 3.082 8.640 1.00 75.33 15 GLU B N 9
ATOM 17766 C CA . GLU B 1 15 ? 13.778 2.717 7.285 1.00 52.22 15 GLU B CA 9
ATOM 17767 C C . GLU B 1 15 ? 12.892 1.609 6.684 1.00 21.43 15 GLU B C 9
ATOM 17768 O O . GLU B 1 15 ? 12.470 1.719 5.520 1.00 22.35 15 GLU B O 9
ATOM 17780 N N . LYS B 1 16 ? 12.557 0.574 7.498 1.00 22.33 16 LYS B N 9
ATOM 17781 C CA . LYS B 1 16 ? 11.674 -0.521 7.046 1.00 41.51 16 LYS B CA 9
ATOM 17782 C C . LYS B 1 16 ? 10.256 0.026 6.784 1.00 55.44 16 LYS B C 9
ATOM 17783 O O . LYS B 1 16 ? 9.536 -0.472 5.919 1.00 73.02 16 LYS B O 9
ATOM 17802 N N . LEU B 1 17 ? 9.882 1.076 7.536 1.00 33.44 17 LEU B N 9
ATOM 17803 C CA . LEU B 1 17 ? 8.570 1.720 7.406 1.00 73.15 17 LEU B CA 9
ATOM 17804 C C . LEU B 1 17 ? 8.484 2.540 6.095 1.00 55.24 17 LEU B C 9
ATOM 17805 O O . LEU B 1 17 ? 7.523 2.384 5.348 1.00 52.14 17 LEU B O 9
ATOM 17821 N N . LYS B 1 18 ? 9.491 3.395 5.807 1.00 33.21 18 LYS B N 9
ATOM 17822 C CA . LYS B 1 18 ? 9.445 4.287 4.617 1.00 73.14 18 LYS B CA 9
ATOM 17823 C C . LYS B 1 18 ? 9.528 3.472 3.301 1.00 41.22 18 LYS B C 9
ATOM 17824 O O . LYS B 1 18 ? 8.932 3.855 2.288 1.00 3.55 18 LYS B O 9
ATOM 17843 N N . GLU B 1 19 ? 10.270 2.341 3.330 1.00 63.14 19 GLU B N 9
ATOM 17844 C CA . GLU B 1 19 ? 10.358 1.427 2.169 1.00 61.43 19 GLU B CA 9
ATOM 17845 C C . GLU B 1 19 ? 9.088 0.558 2.065 1.00 2.12 19 GLU B C 9
ATOM 17846 O O . GLU B 1 19 ? 8.746 0.110 0.976 1.00 14.33 19 GLU B O 9
ATOM 17858 N N . LYS B 1 20 ? 8.410 0.312 3.215 1.00 63.33 20 LYS B N 9
ATOM 17859 C CA . LYS B 1 20 ? 7.053 -0.290 3.247 1.00 12.22 20 LYS B CA 9
ATOM 17860 C C . LYS B 1 20 ? 6.079 0.597 2.457 1.00 20.10 20 LYS B C 9
ATOM 17861 O O . LYS B 1 20 ? 5.343 0.104 1.600 1.00 15.20 20 LYS B O 9
ATOM 17880 N N . LEU B 1 21 ? 6.140 1.916 2.742 1.00 24.41 21 LEU B N 9
ATOM 17881 C CA . LEU B 1 21 ? 5.286 2.936 2.113 1.00 53.25 21 LEU B CA 9
ATOM 17882 C C . LEU B 1 21 ? 5.518 2.954 0.593 1.00 12.23 21 LEU B C 9
ATOM 17883 O O . LEU B 1 21 ? 4.566 2.915 -0.182 1.00 31.53 21 LEU B O 9
ATOM 17899 N N . ALA B 1 22 ? 6.809 2.951 0.198 1.00 61.14 22 ALA B N 9
ATOM 17900 C CA . ALA B 1 22 ? 7.236 2.979 -1.217 1.00 54.32 22 ALA B CA 9
ATOM 17901 C C . ALA B 1 22 ? 6.838 1.689 -1.963 1.00 12.32 22 ALA B C 9
ATOM 17902 O O . ALA B 1 22 ? 6.462 1.737 -3.139 1.00 54.43 22 ALA B O 9
ATOM 17909 N N . PHE B 1 23 ? 6.921 0.549 -1.255 1.00 44.21 23 PHE B N 9
ATOM 17910 C CA . PHE B 1 23 ? 6.638 -0.788 -1.818 1.00 61.55 23 PHE B CA 9
ATOM 17911 C C . PHE B 1 23 ? 5.141 -0.946 -2.127 1.00 21.13 23 PHE B C 9
ATOM 17912 O O . PHE B 1 23 ? 4.765 -1.295 -3.258 1.00 34.23 23 PHE B O 9
ATOM 17929 N N . LEU B 1 24 ? 4.304 -0.677 -1.112 1.00 41.04 24 LEU B N 9
ATOM 17930 C CA . LEU B 1 24 ? 2.847 -0.802 -1.236 1.00 32.20 24 LEU B CA 9
ATOM 17931 C C . LEU B 1 24 ? 2.293 0.255 -2.214 1.00 14.41 24 LEU B C 9
ATOM 17932 O O . LEU B 1 24 ? 1.287 0.016 -2.868 1.00 4.34 24 LEU B O 9
ATOM 17948 N N . LYS B 1 25 ? 2.966 1.427 -2.281 1.00 2.30 25 LYS B N 9
ATOM 17949 C CA . LYS B 1 25 ? 2.598 2.537 -3.186 1.00 53.12 25 LYS B CA 9
ATOM 17950 C C . LYS B 1 25 ? 2.778 2.154 -4.661 1.00 74.25 25 LYS B C 9
ATOM 17951 O O . LYS B 1 25 ? 1.863 2.359 -5.479 1.00 1.22 25 LYS B O 9
ATOM 17970 N N . LYS B 1 26 ? 3.969 1.619 -4.996 1.00 35.53 26 LYS B N 9
ATOM 17971 C CA . LYS B 1 26 ? 4.316 1.299 -6.389 1.00 64.23 26 LYS B CA 9
ATOM 17972 C C . LYS B 1 26 ? 3.466 0.123 -6.899 1.00 60.40 26 LYS B C 9
ATOM 17973 O O . LYS B 1 26 ? 2.945 0.175 -8.026 1.00 30.20 26 LYS B O 9
ATOM 17992 N N . GLU B 1 27 ? 3.288 -0.919 -6.045 1.00 21.40 27 GLU B N 9
ATOM 17993 C CA . GLU B 1 27 ? 2.488 -2.101 -6.410 1.00 65.00 27 GLU B CA 9
ATOM 17994 C C . GLU B 1 27 ? 1.024 -1.681 -6.601 1.00 63.25 27 GLU B C 9
ATOM 17995 O O . GLU B 1 27 ? 0.404 -2.106 -7.552 1.00 5.41 27 GLU B O 9
ATOM 18007 N N . TYR B 1 28 ? 0.530 -0.776 -5.712 1.00 4.14 28 TYR B N 9
ATOM 18008 C CA . TYR B 1 28 ? -0.842 -0.216 -5.765 1.00 74.21 28 TYR B CA 9
ATOM 18009 C C . TYR B 1 28 ? -1.129 0.410 -7.126 1.00 64.42 28 TYR B C 9
ATOM 18010 O O . TYR B 1 28 ? -2.131 0.094 -7.753 1.00 4.33 28 TYR B O 9
ATOM 18028 N N . SER B 1 29 ? -0.216 1.292 -7.560 1.00 74.42 29 SER B N 9
ATOM 18029 C CA . SER B 1 29 ? -0.363 2.061 -8.798 1.00 61.15 29 SER B CA 9
ATOM 18030 C C . SER B 1 29 ? -0.442 1.113 -10.014 1.00 35.02 29 SER B C 9
ATOM 18031 O O . SER B 1 29 ? -1.359 1.226 -10.836 1.00 62.22 29 SER B O 9
ATOM 18039 N N . ARG B 1 30 ? 0.477 0.132 -10.052 1.00 51.21 30 ARG B N 9
ATOM 18040 C CA . ARG B 1 30 ? 0.581 -0.843 -11.155 1.00 71.54 30 ARG B CA 9
ATOM 18041 C C . ARG B 1 30 ? -0.635 -1.797 -11.187 1.00 23.31 30 ARG B C 9
ATOM 18042 O O . ARG B 1 30 ? -1.270 -1.986 -12.240 1.00 64.23 30 ARG B O 9
ATOM 18063 N N . THR B 1 31 ? -0.951 -2.374 -10.015 1.00 64.44 31 THR B N 9
ATOM 18064 C CA . THR B 1 31 ? -1.930 -3.469 -9.893 1.00 40.34 31 THR B CA 9
ATOM 18065 C C . THR B 1 31 ? -3.384 -2.950 -9.965 1.00 52.34 31 THR B C 9
ATOM 18066 O O . THR B 1 31 ? -4.278 -3.671 -10.433 1.00 44.31 31 THR B O 9
ATOM 18077 N N . LEU B 1 32 ? -3.606 -1.702 -9.503 1.00 71.34 32 LEU B N 9
ATOM 18078 C CA . LEU B 1 32 ? -4.895 -1.002 -9.680 1.00 4.35 32 LEU B CA 9
ATOM 18079 C C . LEU B 1 32 ? -5.083 -0.687 -11.163 1.00 11.12 32 LEU B C 9
ATOM 18080 O O . LEU B 1 32 ? -6.144 -0.951 -11.715 1.00 63.14 32 LEU B O 9
ATOM 18096 N N . ALA B 1 33 ? -4.018 -0.146 -11.801 1.00 63.13 33 ALA B N 9
ATOM 18097 C CA . ALA B 1 33 ? -4.036 0.237 -13.225 1.00 64.45 33 ALA B CA 9
ATOM 18098 C C . ALA B 1 33 ? -4.419 -0.946 -14.141 1.00 4.14 33 ALA B C 9
ATOM 18099 O O . ALA B 1 33 ? -5.272 -0.799 -15.015 1.00 45.04 33 ALA B O 9
ATOM 18106 N N . ARG B 1 34 ? -3.791 -2.117 -13.899 1.00 62.21 34 ARG B N 9
ATOM 18107 C CA . ARG B 1 34 ? -4.012 -3.341 -14.704 1.00 2.04 34 ARG B CA 9
ATOM 18108 C C . ARG B 1 34 ? -5.406 -3.949 -14.415 1.00 64.42 34 ARG B C 9
ATOM 18109 O O . ARG B 1 34 ? -6.022 -4.545 -15.312 1.00 33.11 34 ARG B O 9
ATOM 18130 N N . LEU B 1 35 ? -5.880 -3.798 -13.146 1.00 22.14 35 LEU B N 9
ATOM 18131 C CA . LEU B 1 35 ? -7.272 -4.132 -12.749 1.00 62.15 35 LEU B CA 9
ATOM 18132 C C . LEU B 1 35 ? -8.250 -3.318 -13.626 1.00 63.42 35 LEU B C 9
ATOM 18133 O O . LEU B 1 35 ? -9.247 -3.856 -14.127 1.00 64.53 35 LEU B O 9
ATOM 18149 N N . GLN B 1 36 ? -7.910 -2.025 -13.848 1.00 71.04 36 GLN B N 9
ATOM 18150 C CA . GLN B 1 36 ? -8.715 -1.113 -14.679 1.00 14.30 36 GLN B CA 9
ATOM 18151 C C . GLN B 1 36 ? -8.658 -1.513 -16.167 1.00 34.11 36 GLN B C 9
ATOM 18152 O O . GLN B 1 36 ? -9.664 -1.418 -16.859 1.00 44.04 36 GLN B O 9
ATOM 18166 N N . ARG B 1 37 ? -7.481 -1.982 -16.650 1.00 11.14 37 ARG B N 9
ATOM 18167 C CA . ARG B 1 37 ? -7.314 -2.370 -18.082 1.00 44.32 37 ARG B CA 9
ATOM 18168 C C . ARG B 1 37 ? -8.178 -3.595 -18.425 1.00 42.10 37 ARG B C 9
ATOM 18169 O O . ARG B 1 37 ? -8.696 -3.716 -19.537 1.00 1.31 37 ARG B O 9
ATOM 18190 N N . ALA B 1 38 ? -8.319 -4.492 -17.443 1.00 1.23 38 ALA B N 9
ATOM 18191 C CA . ALA B 1 38 ? -9.150 -5.691 -17.568 1.00 20.20 38 ALA B CA 9
ATOM 18192 C C . ALA B 1 38 ? -10.650 -5.330 -17.590 1.00 43.14 38 ALA B C 9
ATOM 18193 O O . ALA B 1 38 ? -11.369 -5.686 -18.535 1.00 23.24 38 ALA B O 9
ATOM 18200 N N . LYS B 1 39 ? -11.095 -4.591 -16.553 1.00 54.11 39 LYS B N 9
ATOM 18201 C CA . LYS B 1 39 ? -12.529 -4.327 -16.311 1.00 11.04 39 LYS B CA 9
ATOM 18202 C C . LYS B 1 39 ? -13.122 -3.241 -17.242 1.00 62.31 39 LYS B C 9
ATOM 18203 O O . LYS B 1 39 ? -14.310 -3.297 -17.564 1.00 22.24 39 LYS B O 9
ATOM 18222 N N . ARG B 1 40 ? -12.313 -2.224 -17.608 1.00 55.24 40 ARG B N 9
ATOM 18223 C CA . ARG B 1 40 ? -12.780 -1.064 -18.415 1.00 51.11 40 ARG B CA 9
ATOM 18224 C C . ARG B 1 40 ? -12.823 -1.375 -19.918 1.00 23.10 40 ARG B C 9
ATOM 18225 O O . ARG B 1 40 ? -13.804 -1.043 -20.597 1.00 52.14 40 ARG B O 9
ATOM 18246 N N . ALA B 1 41 ? -11.735 -1.975 -20.432 1.00 23.00 41 ALA B N 9
ATOM 18247 C CA . ALA B 1 41 ? -11.588 -2.258 -21.873 1.00 70.14 41 ALA B CA 9
ATOM 18248 C C . ALA B 1 41 ? -12.588 -3.335 -22.325 1.00 51.42 41 ALA B C 9
ATOM 18249 O O . ALA B 1 41 ? -13.141 -3.246 -23.426 1.00 2.23 41 ALA B O 9
ATOM 18256 N N . GLU B 1 42 ? -12.763 -4.378 -21.463 1.00 64.44 42 GLU B N 9
ATOM 18257 C CA . GLU B 1 42 ? -13.795 -5.451 -21.637 1.00 62.34 42 GLU B CA 9
ATOM 18258 C C . GLU B 1 42 ? -13.602 -6.274 -22.945 1.00 41.33 42 GLU B C 9
ATOM 18259 O O . GLU B 1 42 ? -14.497 -7.025 -23.362 1.00 42.11 42 GLU B O 9
ATOM 18271 N N . LYS B 1 43 ? -12.409 -6.119 -23.547 1.00 34.12 43 LYS B N 9
ATOM 18272 C CA . LYS B 1 43 ? -11.955 -6.795 -24.787 1.00 55.30 43 LYS B CA 9
ATOM 18273 C C . LYS B 1 43 ? -12.105 -8.337 -24.709 1.00 41.34 43 LYS B C 9
ATOM 18274 O O . LYS B 1 43 ? -12.456 -8.991 -25.694 1.00 32.11 43 LYS B O 9
ATOM 18293 N N . ALA B 1 44 ? -11.852 -8.890 -23.515 1.00 73.25 44 ALA B N 9
ATOM 18294 C CA . ALA B 1 44 ? -11.819 -10.338 -23.283 1.00 70.14 44 ALA B CA 9
ATOM 18295 C C . ALA B 1 44 ? -12.860 -10.743 -22.227 1.00 64.25 44 ALA B C 9
ATOM 18296 O O . ALA B 1 44 ? -12.831 -11.867 -21.727 1.00 74.04 44 ALA B O 9
ATOM 18303 N N . LYS B 1 45 ? -13.785 -9.811 -21.908 1.00 43.55 45 LYS B N 9
ATOM 18304 C CA . LYS B 1 45 ? -14.922 -10.075 -21.005 1.00 11.12 45 LYS B CA 9
ATOM 18305 C C . LYS B 1 45 ? -15.914 -11.015 -21.709 1.00 51.04 45 LYS B C 9
ATOM 18306 O O . LYS B 1 45 ? -16.222 -12.101 -21.194 1.00 20.23 45 LYS B O 9
ATOM 18325 N N . ASN B 1 46 ? -16.354 -10.570 -22.916 1.00 74.20 46 ASN B N 9
ATOM 18326 C CA . ASN B 1 46 ? -17.399 -11.230 -23.728 1.00 21.10 46 ASN B CA 9
ATOM 18327 C C . ASN B 1 46 ? -18.749 -11.228 -22.986 1.00 12.04 46 ASN B C 9
ATOM 18328 O O . ASN B 1 46 ? -18.946 -11.973 -22.016 1.00 72.54 46 ASN B O 9
ATOM 18339 N N . SER B 1 47 ? -19.667 -10.362 -23.441 1.00 73.32 47 SER B N 9
ATOM 18340 C CA . SER B 1 47 ? -21.023 -10.276 -22.890 1.00 50.32 47 SER B CA 9
ATOM 18341 C C . SER B 1 47 ? -21.800 -11.566 -23.229 1.00 62.35 47 SER B C 9
ATOM 18342 O O . SER B 1 47 ? -22.402 -11.688 -24.307 1.00 71.31 47 SER B O 9
ATOM 18350 N N . LYS B 1 48 ? -21.707 -12.545 -22.311 1.00 42.02 48 LYS B N 9
ATOM 18351 C CA . LYS B 1 48 ? -22.361 -13.860 -22.433 1.00 25.21 48 LYS B CA 9
ATOM 18352 C C . LYS B 1 48 ? -23.899 -13.705 -22.368 1.00 71.13 48 LYS B C 9
ATOM 18353 O O . LYS B 1 48 ? -24.405 -12.754 -21.755 1.00 52.53 48 LYS B O 9
ATOM 18372 N N . LYS B 1 49 ? -24.622 -14.633 -23.029 1.00 13.44 49 LYS B N 9
ATOM 18373 C CA . LYS B 1 49 ? -26.098 -14.663 -23.048 1.00 74.33 49 LYS B CA 9
ATOM 18374 C C . LYS B 1 49 ? -26.662 -14.706 -21.609 1.00 35.01 49 LYS B C 9
ATOM 18375 O O . LYS B 1 49 ? -26.034 -15.286 -20.709 1.00 34.21 49 LYS B O 9
ATOM 18394 N N . ALA B 1 50 ? -27.830 -14.076 -21.414 1.00 53.44 50 ALA B N 9
ATOM 18395 C CA . ALA B 1 50 ? -28.529 -14.051 -20.127 1.00 14.23 50 ALA B CA 9
ATOM 18396 C C . ALA B 1 50 ? -28.916 -15.476 -19.704 1.00 3.02 50 ALA B C 9
ATOM 18397 O O . ALA B 1 50 ? -29.635 -16.178 -20.434 1.00 71.20 50 ALA B O 9
ATOM 18404 N N . ILE B 1 51 ? -28.408 -15.902 -18.532 1.00 1.02 51 ILE B N 9
ATOM 18405 C CA . ILE B 1 51 ? -28.691 -17.241 -17.964 1.00 63.44 51 ILE B CA 9
ATOM 18406 C C . ILE B 1 51 ? -30.178 -17.401 -17.567 1.00 25.12 51 ILE B C 9
ATOM 18407 O O . ILE B 1 51 ? -30.661 -18.521 -17.360 1.00 12.25 51 ILE B O 9
ATOM 18423 N N . GLU B 1 52 ? -30.878 -16.257 -17.462 1.00 11.33 52 GLU B N 9
ATOM 18424 C CA . GLU B 1 52 ? -32.317 -16.196 -17.160 1.00 65.45 52 GLU B CA 9
ATOM 18425 C C . GLU B 1 52 ? -33.143 -16.078 -18.453 1.00 40.20 52 GLU B C 9
ATOM 18426 O O . GLU B 1 52 ? -32.594 -15.863 -19.543 1.00 35.31 52 GLU B O 9
ATOM 18438 N N . ASP B 1 53 ? -34.469 -16.169 -18.302 1.00 30.13 53 ASP B N 9
ATOM 18439 C CA . ASP B 1 53 ? -35.437 -16.108 -19.419 1.00 73.24 53 ASP B CA 9
ATOM 18440 C C . ASP B 1 53 ? -35.992 -14.680 -19.583 1.00 34.14 53 ASP B C 9
ATOM 18441 O O . ASP B 1 53 ? -37.038 -14.488 -20.209 1.00 43.32 53 ASP B O 9
ATOM 18450 N N . GLY B 1 54 ? -35.260 -13.678 -19.059 1.00 30.02 54 GLY B N 9
ATOM 18451 C CA . GLY B 1 54 ? -35.769 -12.312 -18.967 1.00 61.22 54 GLY B CA 9
ATOM 18452 C C . GLY B 1 54 ? -36.887 -12.220 -17.948 1.00 62.31 54 GLY B C 9
ATOM 18453 O O . GLY B 1 54 ? -38.027 -11.875 -18.293 1.00 15.22 54 GLY B O 9
ATOM 18457 N N . VAL B 1 55 ? -36.552 -12.565 -16.693 1.00 51.53 55 VAL B N 9
ATOM 18458 C CA . VAL B 1 55 ? -37.523 -12.648 -15.592 1.00 60.51 55 VAL B CA 9
ATOM 18459 C C . VAL B 1 55 ? -38.052 -11.237 -15.227 1.00 42.41 55 VAL B C 9
ATOM 18460 O O . VAL B 1 55 ? -37.257 -10.349 -14.892 1.00 74.51 55 VAL B O 9
ATOM 18473 N N . PRO B 1 56 ? -39.399 -10.983 -15.333 1.00 3.12 56 PRO B N 9
ATOM 18474 C CA . PRO B 1 56 ? -39.982 -9.677 -14.969 1.00 14.30 56 PRO B CA 9
ATOM 18475 C C . PRO B 1 56 ? -39.884 -9.454 -13.452 1.00 63.34 56 PRO B C 9
ATOM 18476 O O . PRO B 1 56 ? -40.184 -10.365 -12.663 1.00 2.24 56 PRO B O 9
ATOM 18487 N N . GLN B 1 57 ? -39.444 -8.255 -13.068 1.00 2.14 57 GLN B N 9
ATOM 18488 C CA . GLN B 1 57 ? -39.252 -7.899 -11.656 1.00 11.34 57 GLN B CA 9
ATOM 18489 C C . GLN B 1 57 ? -40.636 -7.766 -10.961 1.00 63.15 57 GLN B C 9
ATOM 18490 O O . GLN B 1 57 ? -41.468 -6.958 -11.399 1.00 54.45 57 GLN B O 9
ATOM 18504 N N . PRO B 1 58 ? -40.951 -8.636 -9.936 1.00 35.33 58 PRO B N 9
ATOM 18505 C CA . PRO B 1 58 ? -42.234 -8.568 -9.193 1.00 41.01 58 PRO B CA 9
ATOM 18506 C C . PRO B 1 58 ? -42.370 -7.234 -8.440 1.00 42.42 58 PRO B C 9
ATOM 18507 O O . PRO B 1 58 ? -43.436 -6.606 -8.451 1.00 53.40 58 PRO B O 9
ATOM 18518 N N . GLU B 1 59 ? -41.260 -6.807 -7.815 1.00 22.52 59 GLU B N 9
ATOM 18519 C CA . GLU B 1 59 ? -41.176 -5.554 -7.043 1.00 74.52 59 GLU B CA 9
ATOM 18520 C C . GLU B 1 59 ? -39.875 -4.812 -7.412 1.00 65.44 59 GLU B C 9
ATOM 18521 O O . GLU B 1 59 ? -39.915 -3.848 -8.197 1.00 43.14 59 GLU B O 9
ATOM 18533 N N . ALA B 1 60 ? -38.727 -5.320 -6.890 1.00 32.14 60 ALA B N 9
ATOM 18534 C CA . ALA B 1 60 ? -37.372 -4.733 -7.068 1.00 41.11 60 ALA B CA 9
ATOM 18535 C C . ALA B 1 60 ? -37.249 -3.329 -6.422 1.00 62.11 60 ALA B C 9
ATOM 18536 O O . ALA B 1 60 ? -36.612 -3.178 -5.366 1.00 61.31 60 ALA B O 9
ATOM 18543 N N . LEU B 1 61 ? -37.870 -2.316 -7.070 1.00 54.30 61 LEU B N 9
ATOM 18544 C CA . LEU B 1 61 ? -37.855 -0.901 -6.627 1.00 4.13 61 LEU B CA 9
ATOM 18545 C C . LEU B 1 61 ? -38.332 -0.767 -5.162 1.00 74.13 61 LEU B C 9
ATOM 18546 O O . LEU B 1 61 ? -39.430 -1.218 -4.813 1.00 21.30 61 LEU B O 9
ATOM 18562 N N . GLU B 1 62 ? -37.494 -0.127 -4.331 1.00 63.34 62 GLU B N 9
ATOM 18563 C CA . GLU B 1 62 ? -37.701 -0.011 -2.876 1.00 11.22 62 GLU B CA 9
ATOM 18564 C C . GLU B 1 62 ? -38.363 1.362 -2.542 1.00 41.32 62 GLU B C 9
ATOM 18565 O O . GLU B 1 62 ? -37.669 2.377 -2.421 1.00 15.21 62 GLU B O 9
ATOM 18577 N N . MET A 1 1 ? 4.596 -16.416 -9.925 1.00 21.44 1 MET A N 10
ATOM 18578 C CA . MET A 1 1 ? 4.879 -16.465 -11.376 1.00 72.40 1 MET A CA 10
ATOM 18579 C C . MET A 1 1 ? 3.881 -15.551 -12.097 1.00 14.54 1 MET A C 10
ATOM 18580 O O . MET A 1 1 ? 2.809 -15.987 -12.540 1.00 1.12 1 MET A O 10
ATOM 18596 N N . GLU A 1 2 ? 4.231 -14.261 -12.158 1.00 22.34 2 GLU A N 10
ATOM 18597 C CA . GLU A 1 2 ? 3.380 -13.216 -12.750 1.00 13.51 2 GLU A CA 10
ATOM 18598 C C . GLU A 1 2 ? 3.695 -13.119 -14.245 1.00 60.11 2 GLU A C 10
ATOM 18599 O O . GLU A 1 2 ? 4.328 -12.160 -14.706 1.00 63.45 2 GLU A O 10
ATOM 18611 N N . GLU A 1 3 ? 3.308 -14.174 -14.985 1.00 3.02 3 GLU A N 10
ATOM 18612 C CA . GLU A 1 3 ? 3.420 -14.193 -16.442 1.00 31.33 3 GLU A CA 10
ATOM 18613 C C . GLU A 1 3 ? 2.315 -13.292 -17.008 1.00 42.02 3 GLU A C 10
ATOM 18614 O O . GLU A 1 3 ? 1.146 -13.688 -17.076 1.00 30.44 3 GLU A O 10
ATOM 18626 N N . LEU A 1 4 ? 2.706 -12.037 -17.318 1.00 33.44 4 LEU A N 10
ATOM 18627 C CA . LEU A 1 4 ? 1.800 -10.981 -17.766 1.00 20.42 4 LEU A CA 10
ATOM 18628 C C . LEU A 1 4 ? 1.310 -11.291 -19.191 1.00 55.40 4 LEU A C 10
ATOM 18629 O O . LEU A 1 4 ? 1.934 -10.913 -20.184 1.00 4.54 4 LEU A O 10
ATOM 18645 N N . SER A 1 5 ? 0.243 -12.088 -19.256 1.00 60.42 5 SER A N 10
ATOM 18646 C CA . SER A 1 5 ? -0.420 -12.468 -20.505 1.00 72.31 5 SER A CA 10
ATOM 18647 C C . SER A 1 5 ? -1.549 -11.454 -20.799 1.00 24.41 5 SER A C 10
ATOM 18648 O O . SER A 1 5 ? -1.889 -10.631 -19.937 1.00 55.43 5 SER A O 10
ATOM 18656 N N . GLY A 1 6 ? -2.167 -11.540 -21.992 1.00 71.34 6 GLY A N 10
ATOM 18657 C CA . GLY A 1 6 ? -3.185 -10.552 -22.429 1.00 43.35 6 GLY A CA 10
ATOM 18658 C C . GLY A 1 6 ? -4.570 -10.744 -21.802 1.00 14.21 6 GLY A C 10
ATOM 18659 O O . GLY A 1 6 ? -5.563 -10.201 -22.306 1.00 52.34 6 GLY A O 10
ATOM 18663 N N . LYS A 1 7 ? -4.638 -11.511 -20.703 1.00 32.33 7 LYS A N 10
ATOM 18664 C CA . LYS A 1 7 ? -5.886 -11.810 -19.984 1.00 14.45 7 LYS A CA 10
ATOM 18665 C C . LYS A 1 7 ? -6.189 -10.694 -18.965 1.00 64.42 7 LYS A C 10
ATOM 18666 O O . LYS A 1 7 ? -5.256 -10.103 -18.398 1.00 71.41 7 LYS A O 10
ATOM 18685 N N . PRO A 1 8 ? -7.499 -10.386 -18.710 1.00 63.24 8 PRO A N 10
ATOM 18686 C CA . PRO A 1 8 ? -7.907 -9.502 -17.605 1.00 4.51 8 PRO A CA 10
ATOM 18687 C C . PRO A 1 8 ? -8.008 -10.298 -16.287 1.00 3.12 8 PRO A C 10
ATOM 18688 O O . PRO A 1 8 ? -7.877 -11.538 -16.278 1.00 43.44 8 PRO A O 10
ATOM 18699 N N . LEU A 1 9 ? -8.243 -9.599 -15.177 1.00 4.23 9 LEU A N 10
ATOM 18700 C CA . LEU A 1 9 ? -8.489 -10.259 -13.891 1.00 30.22 9 LEU A CA 10
ATOM 18701 C C . LEU A 1 9 ? -9.908 -10.883 -13.871 1.00 53.33 9 LEU A C 10
ATOM 18702 O O . LEU A 1 9 ? -10.854 -10.324 -14.432 1.00 44.13 9 LEU A O 10
ATOM 18718 N N . SER A 1 10 ? -10.011 -12.080 -13.270 1.00 25.24 10 SER A N 10
ATOM 18719 C CA . SER A 1 10 ? -11.285 -12.789 -13.046 1.00 34.20 10 SER A CA 10
ATOM 18720 C C . SER A 1 10 ? -12.042 -12.139 -11.869 1.00 42.41 10 SER A C 10
ATOM 18721 O O . SER A 1 10 ? -11.547 -11.179 -11.277 1.00 34.33 10 SER A O 10
ATOM 18729 N N . TYR A 1 11 ? -13.241 -12.655 -11.551 1.00 11.30 11 TYR A N 10
ATOM 18730 C CA . TYR A 1 11 ? -14.037 -12.196 -10.388 1.00 33.34 11 TYR A CA 10
ATOM 18731 C C . TYR A 1 11 ? -13.234 -12.365 -9.075 1.00 65.24 11 TYR A C 10
ATOM 18732 O O . TYR A 1 11 ? -13.149 -11.430 -8.264 1.00 24.22 11 TYR A O 10
ATOM 18750 N N . ALA A 1 12 ? -12.616 -13.554 -8.931 1.00 13.54 12 ALA A N 10
ATOM 18751 C CA . ALA A 1 12 ? -11.755 -13.903 -7.787 1.00 1.43 12 ALA A CA 10
ATOM 18752 C C . ALA A 1 12 ? -10.519 -12.990 -7.711 1.00 62.35 12 ALA A C 10
ATOM 18753 O O . ALA A 1 12 ? -10.119 -12.557 -6.624 1.00 1.23 12 ALA A O 10
ATOM 18760 N N . GLU A 1 13 ? -9.926 -12.696 -8.884 1.00 72.12 13 GLU A N 10
ATOM 18761 C CA . GLU A 1 13 ? -8.710 -11.874 -8.977 1.00 74.02 13 GLU A CA 10
ATOM 18762 C C . GLU A 1 13 ? -9.023 -10.395 -8.683 1.00 63.21 13 GLU A C 10
ATOM 18763 O O . GLU A 1 13 ? -8.226 -9.704 -8.060 1.00 1.35 13 GLU A O 10
ATOM 18775 N N . LYS A 1 14 ? -10.212 -9.955 -9.117 1.00 5.24 14 LYS A N 10
ATOM 18776 C CA . LYS A 1 14 ? -10.693 -8.570 -8.960 1.00 12.31 14 LYS A CA 10
ATOM 18777 C C . LYS A 1 14 ? -10.928 -8.268 -7.474 1.00 10.25 14 LYS A C 10
ATOM 18778 O O . LYS A 1 14 ? -10.539 -7.205 -6.977 1.00 60.21 14 LYS A O 10
ATOM 18797 N N . GLU A 1 15 ? -11.567 -9.227 -6.775 1.00 31.15 15 GLU A N 10
ATOM 18798 C CA . GLU A 1 15 ? -11.943 -9.062 -5.358 1.00 65.32 15 GLU A CA 10
ATOM 18799 C C . GLU A 1 15 ? -10.703 -9.150 -4.439 1.00 74.11 15 GLU A C 10
ATOM 18800 O O . GLU A 1 15 ? -10.580 -8.360 -3.487 1.00 13.14 15 GLU A O 10
ATOM 18812 N N . LYS A 1 16 ? -9.756 -10.067 -4.748 1.00 42.23 16 LYS A N 10
ATOM 18813 C CA . LYS A 1 16 ? -8.500 -10.180 -3.972 1.00 60.41 16 LYS A CA 10
ATOM 18814 C C . LYS A 1 16 ? -7.614 -8.936 -4.202 1.00 20.10 16 LYS A C 10
ATOM 18815 O O . LYS A 1 16 ? -6.838 -8.541 -3.324 1.00 22.52 16 LYS A O 10
ATOM 18834 N N . LEU A 1 17 ? -7.747 -8.336 -5.399 1.00 23.14 17 LEU A N 10
ATOM 18835 C CA . LEU A 1 17 ? -6.977 -7.152 -5.796 1.00 54.10 17 LEU A CA 10
ATOM 18836 C C . LEU A 1 17 ? -7.495 -5.903 -5.058 1.00 23.03 17 LEU A C 10
ATOM 18837 O O . LEU A 1 17 ? -6.697 -5.144 -4.514 1.00 40.24 17 LEU A O 10
ATOM 18853 N N . LYS A 1 18 ? -8.826 -5.700 -5.032 1.00 73.23 18 LYS A N 10
ATOM 18854 C CA . LYS A 1 18 ? -9.428 -4.509 -4.400 1.00 54.24 18 LYS A CA 10
ATOM 18855 C C . LYS A 1 18 ? -9.209 -4.528 -2.873 1.00 13.12 18 LYS A C 10
ATOM 18856 O O . LYS A 1 18 ? -9.023 -3.471 -2.263 1.00 63.24 18 LYS A O 10
ATOM 18875 N N . GLU A 1 19 ? -9.229 -5.736 -2.257 1.00 0.13 19 GLU A N 10
ATOM 18876 C CA . GLU A 1 19 ? -8.979 -5.881 -0.801 1.00 12.52 19 GLU A CA 10
ATOM 18877 C C . GLU A 1 19 ? -7.476 -5.746 -0.487 1.00 71.24 19 GLU A C 10
ATOM 18878 O O . GLU A 1 19 ? -7.116 -5.342 0.626 1.00 22.32 19 GLU A O 10
ATOM 18890 N N . LYS A 1 20 ? -6.621 -6.116 -1.473 1.00 33.34 20 LYS A N 10
ATOM 18891 C CA . LYS A 1 20 ? -5.170 -5.824 -1.447 1.00 1.43 20 LYS A CA 10
ATOM 18892 C C . LYS A 1 20 ? -4.958 -4.311 -1.320 1.00 41.24 20 LYS A C 10
ATOM 18893 O O . LYS A 1 20 ? -4.282 -3.853 -0.391 1.00 73.33 20 LYS A O 10
ATOM 18912 N N . LEU A 1 21 ? -5.592 -3.559 -2.251 1.00 21.43 21 LEU A N 10
ATOM 18913 C CA . LEU A 1 21 ? -5.485 -2.095 -2.337 1.00 4.32 21 LEU A CA 10
ATOM 18914 C C . LEU A 1 21 ? -5.953 -1.461 -1.019 1.00 74.31 21 LEU A C 10
ATOM 18915 O O . LEU A 1 21 ? -5.225 -0.678 -0.421 1.00 23.42 21 LEU A O 10
ATOM 18931 N N . ALA A 1 22 ? -7.141 -1.900 -0.555 1.00 50.12 22 ALA A N 10
ATOM 18932 C CA . ALA A 1 22 ? -7.805 -1.389 0.662 1.00 62.34 22 ALA A CA 10
ATOM 18933 C C . ALA A 1 22 ? -6.915 -1.550 1.907 1.00 51.12 22 ALA A C 10
ATOM 18934 O O . ALA A 1 22 ? -6.745 -0.605 2.690 1.00 62.41 22 ALA A O 10
ATOM 18941 N N . PHE A 1 23 ? -6.335 -2.751 2.046 1.00 42.54 23 PHE A N 10
ATOM 18942 C CA . PHE A 1 23 ? -5.496 -3.123 3.194 1.00 75.12 23 PHE A CA 10
ATOM 18943 C C . PHE A 1 23 ? -4.194 -2.298 3.232 1.00 52.45 23 PHE A C 10
ATOM 18944 O O . PHE A 1 23 ? -3.878 -1.661 4.251 1.00 2.43 23 PHE A O 10
ATOM 18961 N N . LEU A 1 24 ? -3.453 -2.305 2.110 1.00 34.32 24 LEU A N 10
ATOM 18962 C CA . LEU A 1 24 ? -2.150 -1.634 2.035 1.00 43.03 24 LEU A CA 10
ATOM 18963 C C . LEU A 1 24 ? -2.280 -0.092 2.100 1.00 32.14 24 LEU A C 10
ATOM 18964 O O . LEU A 1 24 ? -1.377 0.568 2.596 1.00 63.34 24 LEU A O 10
ATOM 18980 N N . LYS A 1 25 ? -3.396 0.468 1.578 1.00 15.33 25 LYS A N 10
ATOM 18981 C CA . LYS A 1 25 ? -3.605 1.940 1.535 1.00 74.42 25 LYS A CA 10
ATOM 18982 C C . LYS A 1 25 ? -4.049 2.481 2.908 1.00 71.43 25 LYS A C 10
ATOM 18983 O O . LYS A 1 25 ? -3.688 3.607 3.271 1.00 64.44 25 LYS A O 10
ATOM 19002 N N . LYS A 1 26 ? -4.851 1.689 3.660 1.00 31.14 26 LYS A N 10
ATOM 19003 C CA . LYS A 1 26 ? -5.326 2.104 4.996 1.00 50.13 26 LYS A CA 10
ATOM 19004 C C . LYS A 1 26 ? -4.167 2.056 6.004 1.00 2.42 26 LYS A C 10
ATOM 19005 O O . LYS A 1 26 ? -4.050 2.945 6.876 1.00 73.35 26 LYS A O 10
ATOM 19024 N N . GLU A 1 27 ? -3.302 1.021 5.882 1.00 74.31 27 GLU A N 10
ATOM 19025 C CA . GLU A 1 27 ? -2.106 0.912 6.729 1.00 4.44 27 GLU A CA 10
ATOM 19026 C C . GLU A 1 27 ? -1.125 2.022 6.332 1.00 44.21 27 GLU A C 10
ATOM 19027 O O . GLU A 1 27 ? -0.561 2.650 7.203 1.00 23.43 27 GLU A O 10
ATOM 19039 N N . TYR A 1 28 ? -1.020 2.297 5.000 1.00 54.34 28 TYR A N 10
ATOM 19040 C CA . TYR A 1 28 ? -0.147 3.355 4.428 1.00 3.34 28 TYR A CA 10
ATOM 19041 C C . TYR A 1 28 ? -0.435 4.697 5.092 1.00 62.23 28 TYR A C 10
ATOM 19042 O O . TYR A 1 28 ? 0.466 5.311 5.638 1.00 70.44 28 TYR A O 10
ATOM 19060 N N . SER A 1 29 ? -1.712 5.101 5.071 1.00 63.02 29 SER A N 10
ATOM 19061 C CA . SER A 1 29 ? -2.137 6.404 5.579 1.00 43.13 29 SER A CA 10
ATOM 19062 C C . SER A 1 29 ? -1.930 6.510 7.105 1.00 42.34 29 SER A C 10
ATOM 19063 O O . SER A 1 29 ? -1.392 7.513 7.583 1.00 1.41 29 SER A O 10
ATOM 19071 N N . ARG A 1 30 ? -2.331 5.463 7.850 1.00 1.33 30 ARG A N 10
ATOM 19072 C CA . ARG A 1 30 ? -2.231 5.449 9.330 1.00 22.20 30 ARG A CA 10
ATOM 19073 C C . ARG A 1 30 ? -0.760 5.486 9.807 1.00 40.43 30 ARG A C 10
ATOM 19074 O O . ARG A 1 30 ? -0.379 6.314 10.652 1.00 10.21 30 ARG A O 10
ATOM 19095 N N . THR A 1 31 ? 0.055 4.587 9.240 1.00 22.30 31 THR A N 10
ATOM 19096 C CA . THR A 1 31 ? 1.449 4.385 9.657 1.00 42.22 31 THR A CA 10
ATOM 19097 C C . THR A 1 31 ? 2.362 5.522 9.141 1.00 5.25 31 THR A C 10
ATOM 19098 O O . THR A 1 31 ? 3.386 5.814 9.763 1.00 71.42 31 THR A O 10
ATOM 19109 N N . LEU A 1 32 ? 1.993 6.146 8.001 1.00 64.12 32 LEU A N 10
ATOM 19110 C CA . LEU A 1 32 ? 2.688 7.353 7.487 1.00 40.45 32 LEU A CA 10
ATOM 19111 C C . LEU A 1 32 ? 2.358 8.551 8.388 1.00 64.22 32 LEU A C 10
ATOM 19112 O O . LEU A 1 32 ? 3.231 9.371 8.655 1.00 65.33 32 LEU A O 10
ATOM 19128 N N . ALA A 1 33 ? 1.100 8.623 8.859 1.00 3.13 33 ALA A N 10
ATOM 19129 C CA . ALA A 1 33 ? 0.624 9.707 9.743 1.00 75.51 33 ALA A CA 10
ATOM 19130 C C . ALA A 1 33 ? 1.462 9.767 11.032 1.00 2.04 33 ALA A C 10
ATOM 19131 O O . ALA A 1 33 ? 2.022 10.813 11.376 1.00 53.32 33 ALA A O 10
ATOM 19138 N N . ARG A 1 34 ? 1.568 8.603 11.704 1.00 63.21 34 ARG A N 10
ATOM 19139 C CA . ARG A 1 34 ? 2.349 8.444 12.944 1.00 72.42 34 ARG A CA 10
ATOM 19140 C C . ARG A 1 34 ? 3.863 8.581 12.674 1.00 64.15 34 ARG A C 10
ATOM 19141 O O . ARG A 1 34 ? 4.599 9.015 13.560 1.00 44.05 34 ARG A O 10
ATOM 19162 N N . LEU A 1 35 ? 4.317 8.169 11.450 1.00 15.52 35 LEU A N 10
ATOM 19163 C CA . LEU A 1 35 ? 5.719 8.365 10.987 1.00 14.03 35 LEU A CA 10
ATOM 19164 C C . LEU A 1 35 ? 6.069 9.856 11.043 1.00 51.15 35 LEU A C 10
ATOM 19165 O O . LEU A 1 35 ? 7.099 10.235 11.618 1.00 21.11 35 LEU A O 10
ATOM 19181 N N . GLN A 1 36 ? 5.178 10.691 10.461 1.00 43.32 36 GLN A N 10
ATOM 19182 C CA . GLN A 1 36 ? 5.374 12.145 10.390 1.00 51.22 36 GLN A CA 10
ATOM 19183 C C . GLN A 1 36 ? 5.351 12.761 11.796 1.00 13.32 36 GLN A C 10
ATOM 19184 O O . GLN A 1 36 ? 6.192 13.590 12.116 1.00 13.02 36 GLN A O 10
ATOM 19198 N N . ARG A 1 37 ? 4.406 12.312 12.639 1.00 44.51 37 ARG A N 10
ATOM 19199 C CA . ARG A 1 37 ? 4.255 12.823 14.020 1.00 21.15 37 ARG A CA 10
ATOM 19200 C C . ARG A 1 37 ? 5.476 12.479 14.894 1.00 64.42 37 ARG A C 10
ATOM 19201 O O . ARG A 1 37 ? 5.864 13.260 15.764 1.00 24.22 37 ARG A O 10
ATOM 19222 N N . ALA A 1 38 ? 6.081 11.321 14.625 1.00 3.20 38 ALA A N 10
ATOM 19223 C CA . ALA A 1 38 ? 7.265 10.839 15.346 1.00 35.52 38 ALA A CA 10
ATOM 19224 C C . ALA A 1 38 ? 8.511 11.672 14.978 1.00 61.43 38 ALA A C 10
ATOM 19225 O O . ALA A 1 38 ? 9.228 12.160 15.864 1.00 20.20 38 ALA A O 10
ATOM 19232 N N . LYS A 1 39 ? 8.734 11.845 13.664 1.00 55.42 39 LYS A N 10
ATOM 19233 C CA . LYS A 1 39 ? 9.942 12.522 13.126 1.00 34.32 39 LYS A CA 10
ATOM 19234 C C . LYS A 1 39 ? 9.875 14.062 13.269 1.00 2.12 39 LYS A C 10
ATOM 19235 O O . LYS A 1 39 ? 10.907 14.722 13.328 1.00 14.22 39 LYS A O 10
ATOM 19254 N N . ARG A 1 40 ? 8.662 14.634 13.230 1.00 14.32 40 ARG A N 10
ATOM 19255 C CA . ARG A 1 40 ? 8.464 16.101 13.344 1.00 72.32 40 ARG A CA 10
ATOM 19256 C C . ARG A 1 40 ? 8.471 16.573 14.808 1.00 22.41 40 ARG A C 10
ATOM 19257 O O . ARG A 1 40 ? 8.765 17.743 15.079 1.00 12.44 40 ARG A O 10
ATOM 19278 N N . ALA A 1 41 ? 8.128 15.664 15.741 1.00 74.40 41 ALA A N 10
ATOM 19279 C CA . ALA A 1 41 ? 8.149 15.961 17.180 1.00 15.15 41 ALA A CA 10
ATOM 19280 C C . ALA A 1 41 ? 9.580 15.811 17.720 1.00 55.51 41 ALA A C 10
ATOM 19281 O O . ALA A 1 41 ? 10.156 16.773 18.250 1.00 34.13 41 ALA A O 10
ATOM 19288 N N . GLU A 1 42 ? 10.150 14.590 17.535 1.00 1.34 42 GLU A N 10
ATOM 19289 C CA . GLU A 1 42 ? 11.483 14.192 18.070 1.00 33.24 42 GLU A CA 10
ATOM 19290 C C . GLU A 1 42 ? 11.612 14.458 19.589 1.00 22.43 42 GLU A C 10
ATOM 19291 O O . GLU A 1 42 ? 12.709 14.683 20.110 1.00 63.40 42 GLU A O 10
ATOM 19303 N N . LYS A 1 43 ? 10.465 14.375 20.280 1.00 41.01 43 LYS A N 10
ATOM 19304 C CA . LYS A 1 43 ? 10.331 14.606 21.738 1.00 23.45 43 LYS A CA 10
ATOM 19305 C C . LYS A 1 43 ? 11.273 13.713 22.575 1.00 1.35 43 LYS A C 10
ATOM 19306 O O . LYS A 1 43 ? 11.678 14.094 23.676 1.00 53.33 43 LYS A O 10
ATOM 19325 N N . ALA A 1 44 ? 11.615 12.528 22.031 1.00 13.23 44 ALA A N 10
ATOM 19326 C CA . ALA A 1 44 ? 12.426 11.521 22.723 1.00 23.54 44 ALA A CA 10
ATOM 19327 C C . ALA A 1 44 ? 13.846 11.431 22.129 1.00 24.12 44 ALA A C 10
ATOM 19328 O O . ALA A 1 44 ? 14.511 10.410 22.299 1.00 74.43 44 ALA A O 10
ATOM 19335 N N . LYS A 1 45 ? 14.317 12.501 21.440 1.00 12.44 45 LYS A N 10
ATOM 19336 C CA . LYS A 1 45 ? 15.726 12.591 20.990 1.00 41.21 45 LYS A CA 10
ATOM 19337 C C . LYS A 1 45 ? 16.641 12.659 22.228 1.00 22.32 45 LYS A C 10
ATOM 19338 O O . LYS A 1 45 ? 17.596 11.882 22.345 1.00 54.10 45 LYS A O 10
ATOM 19357 N N . ASN A 1 46 ? 16.280 13.589 23.145 1.00 2.20 46 ASN A N 10
ATOM 19358 C CA . ASN A 1 46 ? 17.054 13.933 24.348 1.00 62.31 46 ASN A CA 10
ATOM 19359 C C . ASN A 1 46 ? 18.430 14.485 23.938 1.00 62.12 46 ASN A C 10
ATOM 19360 O O . ASN A 1 46 ? 19.417 13.750 23.854 1.00 62.32 46 ASN A O 10
ATOM 19371 N N . SER A 1 47 ? 18.448 15.787 23.604 1.00 20.05 47 SER A N 10
ATOM 19372 C CA . SER A 1 47 ? 19.623 16.476 23.050 1.00 12.35 47 SER A CA 10
ATOM 19373 C C . SER A 1 47 ? 20.744 16.623 24.107 1.00 3.21 47 SER A C 10
ATOM 19374 O O . SER A 1 47 ? 20.869 17.660 24.774 1.00 64.33 47 SER A O 10
ATOM 19382 N N . LYS A 1 48 ? 21.516 15.540 24.280 1.00 34.52 48 LYS A N 10
ATOM 19383 C CA . LYS A 1 48 ? 22.658 15.465 25.206 1.00 31.41 48 LYS A CA 10
ATOM 19384 C C . LYS A 1 48 ? 23.858 14.850 24.457 1.00 53.43 48 LYS A C 10
ATOM 19385 O O . LYS A 1 48 ? 23.838 14.756 23.219 1.00 34.01 48 LYS A O 10
ATOM 19404 N N . LYS A 1 49 ? 24.907 14.454 25.200 1.00 34.52 49 LYS A N 10
ATOM 19405 C CA . LYS A 1 49 ? 26.154 13.933 24.617 1.00 42.13 49 LYS A CA 10
ATOM 19406 C C . LYS A 1 49 ? 25.973 12.472 24.164 1.00 72.42 49 LYS A C 10
ATOM 19407 O O . LYS A 1 49 ? 25.620 11.611 24.973 1.00 23.42 49 LYS A O 10
ATOM 19426 N N . ALA A 1 50 ? 26.216 12.219 22.867 1.00 14.33 50 ALA A N 10
ATOM 19427 C CA . ALA A 1 50 ? 26.077 10.891 22.255 1.00 44.13 50 ALA A CA 10
ATOM 19428 C C . ALA A 1 50 ? 27.133 9.900 22.804 1.00 31.11 50 ALA A C 10
ATOM 19429 O O . ALA A 1 50 ? 28.338 10.185 22.780 1.00 43.51 50 ALA A O 10
ATOM 19436 N N . ILE A 1 51 ? 26.648 8.749 23.308 1.00 24.41 51 ILE A N 10
ATOM 19437 C CA . ILE A 1 51 ? 27.473 7.729 24.005 1.00 2.30 51 ILE A CA 10
ATOM 19438 C C . ILE A 1 51 ? 28.256 6.805 23.034 1.00 60.53 51 ILE A C 10
ATOM 19439 O O . ILE A 1 51 ? 29.025 5.942 23.486 1.00 10.42 51 ILE A O 10
ATOM 19455 N N . GLU A 1 52 ? 28.056 6.981 21.714 1.00 23.41 52 GLU A N 10
ATOM 19456 C CA . GLU A 1 52 ? 28.681 6.126 20.683 1.00 3.40 52 GLU A CA 10
ATOM 19457 C C . GLU A 1 52 ? 29.985 6.750 20.148 1.00 20.14 52 GLU A C 10
ATOM 19458 O O . GLU A 1 52 ? 30.283 7.927 20.406 1.00 41.55 52 GLU A O 10
ATOM 19470 N N . ASP A 1 53 ? 30.754 5.932 19.401 1.00 10.14 53 ASP A N 10
ATOM 19471 C CA . ASP A 1 53 ? 32.085 6.299 18.863 1.00 50.13 53 ASP A CA 10
ATOM 19472 C C . ASP A 1 53 ? 31.970 7.205 17.617 1.00 3.14 53 ASP A C 10
ATOM 19473 O O . ASP A 1 53 ? 30.947 7.222 16.943 1.00 73.22 53 ASP A O 10
ATOM 19482 N N . GLY A 1 54 ? 33.054 7.947 17.345 1.00 54.43 54 GLY A N 10
ATOM 19483 C CA . GLY A 1 54 ? 33.170 8.796 16.173 1.00 70.34 54 GLY A CA 10
ATOM 19484 C C . GLY A 1 54 ? 34.611 9.229 15.945 1.00 63.42 54 GLY A C 10
ATOM 19485 O O . GLY A 1 54 ? 34.874 10.409 15.705 1.00 24.33 54 GLY A O 10
ATOM 19489 N N . VAL A 1 55 ? 35.553 8.256 16.022 1.00 72.11 55 VAL A N 10
ATOM 19490 C CA . VAL A 1 55 ? 36.996 8.525 15.810 1.00 23.04 55 VAL A CA 10
ATOM 19491 C C . VAL A 1 55 ? 37.284 8.787 14.300 1.00 1.12 55 VAL A C 10
ATOM 19492 O O . VAL A 1 55 ? 36.848 7.997 13.445 1.00 52.53 55 VAL A O 10
ATOM 19505 N N . PRO A 1 56 ? 37.974 9.925 13.933 1.00 65.10 56 PRO A N 10
ATOM 19506 C CA . PRO A 1 56 ? 38.417 10.177 12.539 1.00 52.20 56 PRO A CA 10
ATOM 19507 C C . PRO A 1 56 ? 39.770 9.500 12.218 1.00 43.30 56 PRO A C 10
ATOM 19508 O O . PRO A 1 56 ? 40.299 8.718 13.019 1.00 2.22 56 PRO A O 10
ATOM 19519 N N . GLN A 1 57 ? 40.301 9.793 11.023 1.00 54.00 57 GLN A N 10
ATOM 19520 C CA . GLN A 1 57 ? 41.615 9.278 10.583 1.00 74.13 57 GLN A CA 10
ATOM 19521 C C . GLN A 1 57 ? 42.769 10.038 11.309 1.00 24.12 57 GLN A C 10
ATOM 19522 O O . GLN A 1 57 ? 42.804 11.269 11.261 1.00 31.21 57 GLN A O 10
ATOM 19536 N N . PRO A 1 58 ? 43.706 9.311 12.030 1.00 61.44 58 PRO A N 10
ATOM 19537 C CA . PRO A 1 58 ? 44.824 9.944 12.790 1.00 53.21 58 PRO A CA 10
ATOM 19538 C C . PRO A 1 58 ? 45.762 10.783 11.888 1.00 11.23 58 PRO A C 10
ATOM 19539 O O . PRO A 1 58 ? 45.851 12.003 12.054 1.00 52.43 58 PRO A O 10
ATOM 19550 N N . GLU A 1 59 ? 46.442 10.122 10.928 1.00 61.10 59 GLU A N 10
ATOM 19551 C CA . GLU A 1 59 ? 47.301 10.808 9.943 1.00 52.41 59 GLU A CA 10
ATOM 19552 C C . GLU A 1 59 ? 46.442 11.203 8.720 1.00 41.42 59 GLU A C 10
ATOM 19553 O O . GLU A 1 59 ? 46.038 12.360 8.596 1.00 13.44 59 GLU A O 10
ATOM 19565 N N . ALA A 1 60 ? 46.119 10.195 7.872 1.00 32.23 60 ALA A N 10
ATOM 19566 C CA . ALA A 1 60 ? 45.374 10.380 6.610 1.00 72.01 60 ALA A CA 10
ATOM 19567 C C . ALA A 1 60 ? 45.136 9.008 5.946 1.00 43.12 60 ALA A C 10
ATOM 19568 O O . ALA A 1 60 ? 46.041 8.459 5.303 1.00 74.41 60 ALA A O 10
ATOM 19575 N N . LEU A 1 61 ? 43.934 8.440 6.145 1.00 2.33 61 LEU A N 10
ATOM 19576 C CA . LEU A 1 61 ? 43.550 7.151 5.529 1.00 54.40 61 LEU A CA 10
ATOM 19577 C C . LEU A 1 61 ? 42.750 7.416 4.233 1.00 64.21 61 LEU A C 10
ATOM 19578 O O . LEU A 1 61 ? 43.221 7.108 3.130 1.00 5.12 61 LEU A O 10
ATOM 19594 N N . GLU A 1 62 ? 41.555 8.007 4.382 1.00 52.33 62 GLU A N 10
ATOM 19595 C CA . GLU A 1 62 ? 40.652 8.323 3.263 1.00 42.22 62 GLU A CA 10
ATOM 19596 C C . GLU A 1 62 ? 40.096 9.762 3.452 1.00 43.00 62 GLU A C 10
ATOM 19597 O O . GLU A 1 62 ? 39.193 9.961 4.286 1.00 11.31 62 GLU A O 10
ATOM 19609 N N . MET B 1 1 ? 3.274 -9.121 19.358 1.00 55.54 1 MET B N 10
ATOM 19610 C CA . MET B 1 1 ? 3.968 -8.338 20.404 1.00 2.35 1 MET B CA 10
ATOM 19611 C C . MET B 1 1 ? 4.435 -6.989 19.825 1.00 61.40 1 MET B C 10
ATOM 19612 O O . MET B 1 1 ? 5.441 -6.921 19.103 1.00 65.24 1 MET B O 10
ATOM 19628 N N . GLU B 1 2 ? 3.675 -5.919 20.123 1.00 64.32 2 GLU B N 10
ATOM 19629 C CA . GLU B 1 2 ? 3.952 -4.556 19.633 1.00 72.44 2 GLU B CA 10
ATOM 19630 C C . GLU B 1 2 ? 3.378 -3.537 20.630 1.00 42.13 2 GLU B C 10
ATOM 19631 O O . GLU B 1 2 ? 2.147 -3.388 20.736 1.00 23.12 2 GLU B O 10
ATOM 19643 N N . GLU B 1 3 ? 4.265 -2.861 21.364 1.00 43.41 3 GLU B N 10
ATOM 19644 C CA . GLU B 1 3 ? 3.876 -1.909 22.403 1.00 13.03 3 GLU B CA 10
ATOM 19645 C C . GLU B 1 3 ? 3.484 -0.547 21.778 1.00 42.42 3 GLU B C 10
ATOM 19646 O O . GLU B 1 3 ? 4.334 0.163 21.221 1.00 1.12 3 GLU B O 10
ATOM 19658 N N . LEU B 1 4 ? 2.179 -0.218 21.850 1.00 63.12 4 LEU B N 10
ATOM 19659 C CA . LEU B 1 4 ? 1.656 1.105 21.475 1.00 40.05 4 LEU B CA 10
ATOM 19660 C C . LEU B 1 4 ? 1.909 2.084 22.642 1.00 24.05 4 LEU B C 10
ATOM 19661 O O . LEU B 1 4 ? 1.049 2.276 23.511 1.00 62.24 4 LEU B O 10
ATOM 19677 N N . SER B 1 5 ? 3.123 2.653 22.687 1.00 51.13 5 SER B N 10
ATOM 19678 C CA . SER B 1 5 ? 3.547 3.569 23.766 1.00 52.52 5 SER B CA 10
ATOM 19679 C C . SER B 1 5 ? 3.827 4.980 23.207 1.00 73.41 5 SER B C 10
ATOM 19680 O O . SER B 1 5 ? 3.739 5.201 21.990 1.00 30.41 5 SER B O 10
ATOM 19688 N N . GLY B 1 6 ? 4.182 5.922 24.110 1.00 65.33 6 GLY B N 10
ATOM 19689 C CA . GLY B 1 6 ? 4.512 7.306 23.732 1.00 51.22 6 GLY B CA 10
ATOM 19690 C C . GLY B 1 6 ? 5.911 7.460 23.124 1.00 25.15 6 GLY B C 10
ATOM 19691 O O . GLY B 1 6 ? 6.396 8.583 22.948 1.00 11.44 6 GLY B O 10
ATOM 19695 N N . LYS B 1 7 ? 6.566 6.324 22.820 1.00 32.14 7 LYS B N 10
ATOM 19696 C CA . LYS B 1 7 ? 7.844 6.284 22.092 1.00 21.22 7 LYS B CA 10
ATOM 19697 C C . LYS B 1 7 ? 7.605 6.582 20.591 1.00 35.31 7 LYS B C 10
ATOM 19698 O O . LYS B 1 7 ? 6.556 6.210 20.050 1.00 62.35 7 LYS B O 10
ATOM 19717 N N . PRO B 1 8 ? 8.563 7.277 19.899 1.00 73.45 8 PRO B N 10
ATOM 19718 C CA . PRO B 1 8 ? 8.524 7.458 18.432 1.00 60.33 8 PRO B CA 10
ATOM 19719 C C . PRO B 1 8 ? 9.151 6.246 17.715 1.00 62.14 8 PRO B C 10
ATOM 19720 O O . PRO B 1 8 ? 9.448 5.212 18.343 1.00 25.43 8 PRO B O 10
ATOM 19731 N N . LEU B 1 9 ? 9.355 6.370 16.403 1.00 55.14 9 LEU B N 10
ATOM 19732 C CA . LEU B 1 9 ? 10.115 5.372 15.640 1.00 23.43 9 LEU B CA 10
ATOM 19733 C C . LEU B 1 9 ? 11.628 5.541 15.914 1.00 1.43 9 LEU B C 10
ATOM 19734 O O . LEU B 1 9 ? 12.104 6.654 16.161 1.00 23.11 9 LEU B O 10
ATOM 19750 N N . SER B 1 10 ? 12.349 4.415 15.926 1.00 21.11 10 SER B N 10
ATOM 19751 C CA . SER B 1 10 ? 13.821 4.392 15.922 1.00 61.30 10 SER B CA 10
ATOM 19752 C C . SER B 1 10 ? 14.322 4.527 14.468 1.00 21.43 10 SER B C 10
ATOM 19753 O O . SER B 1 10 ? 13.509 4.612 13.542 1.00 71.12 10 SER B O 10
ATOM 19761 N N . TYR B 1 11 ? 15.650 4.564 14.286 1.00 51.04 11 TYR B N 10
ATOM 19762 C CA . TYR B 1 11 ? 16.285 4.589 12.948 1.00 31.51 11 TYR B CA 10
ATOM 19763 C C . TYR B 1 11 ? 15.878 3.348 12.126 1.00 52.35 11 TYR B C 10
ATOM 19764 O O . TYR B 1 11 ? 15.476 3.470 10.964 1.00 50.41 11 TYR B O 10
ATOM 19782 N N . ALA B 1 12 ? 15.940 2.173 12.786 1.00 2.03 12 ALA B N 10
ATOM 19783 C CA . ALA B 1 12 ? 15.563 0.876 12.197 1.00 31.00 12 ALA B CA 10
ATOM 19784 C C . ALA B 1 12 ? 14.066 0.845 11.840 1.00 42.21 12 ALA B C 10
ATOM 19785 O O . ALA B 1 12 ? 13.683 0.329 10.787 1.00 13.00 12 ALA B O 10
ATOM 19792 N N . GLU B 1 13 ? 13.234 1.430 12.722 1.00 5.04 13 GLU B N 10
ATOM 19793 C CA . GLU B 1 13 ? 11.773 1.462 12.537 1.00 54.13 13 GLU B CA 10
ATOM 19794 C C . GLU B 1 13 ? 11.385 2.420 11.401 1.00 62.42 13 GLU B C 10
ATOM 19795 O O . GLU B 1 13 ? 10.471 2.136 10.635 1.00 20.10 13 GLU B O 10
ATOM 19807 N N . LYS B 1 14 ? 12.124 3.530 11.300 1.00 23.51 14 LYS B N 10
ATOM 19808 C CA . LYS B 1 14 ? 11.894 4.589 10.304 1.00 13.21 14 LYS B CA 10
ATOM 19809 C C . LYS B 1 14 ? 12.187 4.052 8.896 1.00 62.01 14 LYS B C 10
ATOM 19810 O O . LYS B 1 14 ? 11.411 4.277 7.960 1.00 24.42 14 LYS B O 10
ATOM 19829 N N . GLU B 1 15 ? 13.312 3.321 8.769 1.00 4.42 15 GLU B N 10
ATOM 19830 C CA . GLU B 1 15 ? 13.788 2.811 7.472 1.00 63.30 15 GLU B CA 10
ATOM 19831 C C . GLU B 1 15 ? 12.923 1.622 6.991 1.00 62.21 15 GLU B C 10
ATOM 19832 O O . GLU B 1 15 ? 12.597 1.533 5.795 1.00 0.24 15 GLU B O 10
ATOM 19844 N N . LYS B 1 16 ? 12.502 0.736 7.924 1.00 22.25 16 LYS B N 10
ATOM 19845 C CA . LYS B 1 16 ? 11.604 -0.389 7.577 1.00 51.02 16 LYS B CA 10
ATOM 19846 C C . LYS B 1 16 ? 10.203 0.145 7.204 1.00 51.21 16 LYS B C 10
ATOM 19847 O O . LYS B 1 16 ? 9.489 -0.466 6.403 1.00 65.34 16 LYS B O 10
ATOM 19866 N N . LEU B 1 17 ? 9.825 1.290 7.804 1.00 3.53 17 LEU B N 10
ATOM 19867 C CA . LEU B 1 17 ? 8.522 1.930 7.578 1.00 51.52 17 LEU B CA 10
ATOM 19868 C C . LEU B 1 17 ? 8.480 2.587 6.184 1.00 2.10 17 LEU B C 10
ATOM 19869 O O . LEU B 1 17 ? 7.513 2.399 5.452 1.00 14.33 17 LEU B O 10
ATOM 19885 N N . LYS B 1 18 ? 9.532 3.349 5.823 1.00 43.34 18 LYS B N 10
ATOM 19886 C CA . LYS B 1 18 ? 9.578 4.066 4.532 1.00 52.41 18 LYS B CA 10
ATOM 19887 C C . LYS B 1 18 ? 9.653 3.079 3.351 1.00 44.20 18 LYS B C 10
ATOM 19888 O O . LYS B 1 18 ? 9.104 3.355 2.280 1.00 11.11 18 LYS B O 10
ATOM 19907 N N . GLU B 1 19 ? 10.350 1.928 3.545 1.00 31.24 19 GLU B N 10
ATOM 19908 C CA . GLU B 1 19 ? 10.446 0.883 2.500 1.00 4.34 19 GLU B CA 10
ATOM 19909 C C . GLU B 1 19 ? 9.138 0.079 2.419 1.00 62.23 19 GLU B C 10
ATOM 19910 O O . GLU B 1 19 ? 8.801 -0.435 1.348 1.00 10.03 19 GLU B O 10
ATOM 19922 N N . LYS B 1 20 ? 8.430 -0.035 3.568 1.00 73.34 20 LYS B N 10
ATOM 19923 C CA . LYS B 1 20 ? 7.043 -0.548 3.623 1.00 1.30 20 LYS B CA 10
ATOM 19924 C C . LYS B 1 20 ? 6.152 0.282 2.692 1.00 21.14 20 LYS B C 10
ATOM 19925 O O . LYS B 1 20 ? 5.495 -0.269 1.800 1.00 11.11 20 LYS B O 10
ATOM 19944 N N . LEU B 1 21 ? 6.185 1.620 2.903 1.00 22.41 21 LEU B N 10
ATOM 19945 C CA . LEU B 1 21 ? 5.365 2.588 2.158 1.00 44.50 21 LEU B CA 10
ATOM 19946 C C . LEU B 1 21 ? 5.675 2.478 0.661 1.00 21.12 21 LEU B C 10
ATOM 19947 O O . LEU B 1 21 ? 4.766 2.313 -0.144 1.00 41.33 21 LEU B O 10
ATOM 19963 N N . ALA B 1 22 ? 6.985 2.489 0.339 1.00 23.54 22 ALA B N 10
ATOM 19964 C CA . ALA B 1 22 ? 7.508 2.445 -1.041 1.00 30.25 22 ALA B CA 10
ATOM 19965 C C . ALA B 1 22 ? 7.016 1.203 -1.802 1.00 42.33 22 ALA B C 10
ATOM 19966 O O . ALA B 1 22 ? 6.534 1.308 -2.936 1.00 70.23 22 ALA B O 10
ATOM 19973 N N . PHE B 1 23 ? 7.121 0.044 -1.137 1.00 1.14 23 PHE B N 10
ATOM 19974 C CA . PHE B 1 23 ? 6.759 -1.258 -1.710 1.00 22.42 23 PHE B CA 10
ATOM 19975 C C . PHE B 1 23 ? 5.248 -1.348 -1.994 1.00 52.05 23 PHE B C 10
ATOM 19976 O O . PHE B 1 23 ? 4.834 -1.645 -3.128 1.00 32.12 23 PHE B O 10
ATOM 19993 N N . LEU B 1 24 ? 4.432 -1.076 -0.961 1.00 24.34 24 LEU B N 10
ATOM 19994 C CA . LEU B 1 24 ? 2.976 -1.216 -1.059 1.00 21.14 24 LEU B CA 10
ATOM 19995 C C . LEU B 1 24 ? 2.356 -0.162 -2.011 1.00 42.13 24 LEU B C 10
ATOM 19996 O O . LEU B 1 24 ? 1.342 -0.438 -2.640 1.00 71.33 24 LEU B O 10
ATOM 20012 N N . LYS B 1 25 ? 2.962 1.045 -2.097 1.00 4.13 25 LYS B N 10
ATOM 20013 C CA . LYS B 1 25 ? 2.424 2.151 -2.936 1.00 1.41 25 LYS B CA 10
ATOM 20014 C C . LYS B 1 25 ? 2.765 1.939 -4.422 1.00 34.41 25 LYS B C 10
ATOM 20015 O O . LYS B 1 25 ? 1.961 2.291 -5.294 1.00 32.01 25 LYS B O 10
ATOM 20034 N N . LYS B 1 26 ? 3.960 1.378 -4.713 1.00 60.15 26 LYS B N 10
ATOM 20035 C CA . LYS B 1 26 ? 4.383 1.128 -6.105 1.00 62.42 26 LYS B CA 10
ATOM 20036 C C . LYS B 1 26 ? 3.570 -0.032 -6.696 1.00 71.21 26 LYS B C 10
ATOM 20037 O O . LYS B 1 26 ? 3.164 0.018 -7.878 1.00 42.02 26 LYS B O 10
ATOM 20056 N N . GLU B 1 27 ? 3.307 -1.067 -5.861 1.00 5.03 27 GLU B N 10
ATOM 20057 C CA . GLU B 1 27 ? 2.475 -2.198 -6.285 1.00 3.13 27 GLU B CA 10
ATOM 20058 C C . GLU B 1 27 ? 1.028 -1.714 -6.428 1.00 11.21 27 GLU B C 10
ATOM 20059 O O . GLU B 1 27 ? 0.384 -2.060 -7.394 1.00 62.20 27 GLU B O 10
ATOM 20071 N N . TYR B 1 28 ? 0.587 -0.824 -5.494 1.00 71.22 28 TYR B N 10
ATOM 20072 C CA . TYR B 1 28 ? -0.770 -0.216 -5.490 1.00 3.23 28 TYR B CA 10
ATOM 20073 C C . TYR B 1 28 ? -1.068 0.437 -6.836 1.00 3.03 28 TYR B C 10
ATOM 20074 O O . TYR B 1 28 ? -2.049 0.094 -7.471 1.00 34.55 28 TYR B O 10
ATOM 20092 N N . SER B 1 29 ? -0.173 1.334 -7.271 1.00 73.11 29 SER B N 10
ATOM 20093 C CA . SER B 1 29 ? -0.362 2.117 -8.496 1.00 40.53 29 SER B CA 10
ATOM 20094 C C . SER B 1 29 ? -0.337 1.218 -9.753 1.00 73.12 29 SER B C 10
ATOM 20095 O O . SER B 1 29 ? -1.201 1.352 -10.619 1.00 43.11 29 SER B O 10
ATOM 20103 N N . ARG B 1 30 ? 0.639 0.289 -9.822 1.00 24.35 30 ARG B N 10
ATOM 20104 C CA . ARG B 1 30 ? 0.802 -0.620 -10.985 1.00 32.22 30 ARG B CA 10
ATOM 20105 C C . ARG B 1 30 ? -0.401 -1.580 -11.138 1.00 74.20 30 ARG B C 10
ATOM 20106 O O . ARG B 1 30 ? -0.993 -1.704 -12.227 1.00 51.41 30 ARG B O 10
ATOM 20127 N N . THR B 1 31 ? -0.755 -2.249 -10.032 1.00 32.15 31 THR B N 10
ATOM 20128 C CA . THR B 1 31 ? -1.787 -3.296 -10.016 1.00 65.11 31 THR B CA 10
ATOM 20129 C C . THR B 1 31 ? -3.206 -2.687 -10.089 1.00 72.43 31 THR B C 10
ATOM 20130 O O . THR B 1 31 ? -4.128 -3.340 -10.585 1.00 54.03 31 THR B O 10
ATOM 20141 N N . LEU B 1 32 ? -3.376 -1.443 -9.587 1.00 75.00 32 LEU B N 10
ATOM 20142 C CA . LEU B 1 32 ? -4.639 -0.680 -9.744 1.00 73.30 32 LEU B CA 10
ATOM 20143 C C . LEU B 1 32 ? -4.794 -0.247 -11.210 1.00 43.10 32 LEU B C 10
ATOM 20144 O O . LEU B 1 32 ? -5.899 -0.273 -11.741 1.00 24.03 32 LEU B O 10
ATOM 20160 N N . ALA B 1 33 ? -3.673 0.137 -11.848 1.00 21.20 33 ALA B N 10
ATOM 20161 C CA . ALA B 1 33 ? -3.649 0.579 -13.257 1.00 60.25 33 ALA B CA 10
ATOM 20162 C C . ALA B 1 33 ? -4.185 -0.523 -14.186 1.00 74.44 33 ALA B C 10
ATOM 20163 O O . ALA B 1 33 ? -5.114 -0.293 -14.969 1.00 13.14 33 ALA B O 10
ATOM 20170 N N . ARG B 1 34 ? -3.599 -1.730 -14.049 1.00 4.41 34 ARG B N 10
ATOM 20171 C CA . ARG B 1 34 ? -3.991 -2.919 -14.826 1.00 14.11 34 ARG B CA 10
ATOM 20172 C C . ARG B 1 34 ? -5.404 -3.404 -14.430 1.00 51.14 34 ARG B C 10
ATOM 20173 O O . ARG B 1 34 ? -6.107 -3.970 -15.269 1.00 4.21 34 ARG B O 10
ATOM 20194 N N . LEU B 1 35 ? -5.794 -3.201 -13.135 1.00 4.25 35 LEU B N 10
ATOM 20195 C CA . LEU B 1 35 ? -7.172 -3.477 -12.638 1.00 0.31 35 LEU B CA 10
ATOM 20196 C C . LEU B 1 35 ? -8.182 -2.687 -13.473 1.00 21.12 35 LEU B C 10
ATOM 20197 O O . LEU B 1 35 ? -9.159 -3.256 -13.982 1.00 13.24 35 LEU B O 10
ATOM 20213 N N . GLN B 1 36 ? -7.914 -1.372 -13.627 1.00 22.21 36 GLN B N 10
ATOM 20214 C CA . GLN B 1 36 ? -8.800 -0.456 -14.359 1.00 71.40 36 GLN B CA 10
ATOM 20215 C C . GLN B 1 36 ? -8.853 -0.835 -15.843 1.00 13.35 36 GLN B C 10
ATOM 20216 O O . GLN B 1 36 ? -9.929 -0.879 -16.427 1.00 55.30 36 GLN B O 10
ATOM 20230 N N . ARG B 1 37 ? -7.687 -1.152 -16.431 1.00 12.51 37 ARG B N 10
ATOM 20231 C CA . ARG B 1 37 ? -7.588 -1.533 -17.858 1.00 42.22 37 ARG B CA 10
ATOM 20232 C C . ARG B 1 37 ? -8.336 -2.851 -18.144 1.00 14.11 37 ARG B C 10
ATOM 20233 O O . ARG B 1 37 ? -8.900 -3.027 -19.222 1.00 14.11 37 ARG B O 10
ATOM 20254 N N . ALA B 1 38 ? -8.345 -3.751 -17.157 1.00 64.35 38 ALA B N 10
ATOM 20255 C CA . ALA B 1 38 ? -9.019 -5.057 -17.249 1.00 0.34 38 ALA B CA 10
ATOM 20256 C C . ALA B 1 38 ? -10.553 -4.892 -17.238 1.00 50.34 38 ALA B C 10
ATOM 20257 O O . ALA B 1 38 ? -11.251 -5.413 -18.121 1.00 1.33 38 ALA B O 10
ATOM 20264 N N . LYS B 1 39 ? -11.049 -4.139 -16.244 1.00 54.21 39 LYS B N 10
ATOM 20265 C CA . LYS B 1 39 ? -12.502 -3.964 -15.998 1.00 50.21 39 LYS B CA 10
ATOM 20266 C C . LYS B 1 39 ? -13.159 -2.994 -17.007 1.00 41.40 39 LYS B C 10
ATOM 20267 O O . LYS B 1 39 ? -14.353 -3.102 -17.280 1.00 61.44 39 LYS B O 10
ATOM 20286 N N . ARG B 1 40 ? -12.390 -2.004 -17.494 1.00 73.33 40 ARG B N 10
ATOM 20287 C CA . ARG B 1 40 ? -12.895 -0.996 -18.456 1.00 51.13 40 ARG B CA 10
ATOM 20288 C C . ARG B 1 40 ? -12.884 -1.523 -19.901 1.00 53.31 40 ARG B C 10
ATOM 20289 O O . ARG B 1 40 ? -13.657 -1.039 -20.738 1.00 63.25 40 ARG B O 10
ATOM 20310 N N . ALA B 1 41 ? -12.004 -2.498 -20.191 1.00 64.13 41 ALA B N 10
ATOM 20311 C CA . ALA B 1 41 ? -11.939 -3.125 -21.519 1.00 30.52 41 ALA B CA 10
ATOM 20312 C C . ALA B 1 41 ? -13.003 -4.230 -21.621 1.00 61.35 41 ALA B C 10
ATOM 20313 O O . ALA B 1 41 ? -13.867 -4.187 -22.509 1.00 54.22 41 ALA B O 10
ATOM 20320 N N . GLU B 1 42 ? -12.933 -5.212 -20.678 1.00 12.43 42 GLU B N 10
ATOM 20321 C CA . GLU B 1 42 ? -13.770 -6.451 -20.687 1.00 15.54 42 GLU B CA 10
ATOM 20322 C C . GLU B 1 42 ? -13.677 -7.197 -22.043 1.00 42.22 42 GLU B C 10
ATOM 20323 O O . GLU B 1 42 ? -14.578 -7.954 -22.425 1.00 75.53 42 GLU B O 10
ATOM 20335 N N . LYS B 1 43 ? -12.529 -6.994 -22.716 1.00 52.32 43 LYS B N 10
ATOM 20336 C CA . LYS B 1 43 ? -12.235 -7.479 -24.079 1.00 53.12 43 LYS B CA 10
ATOM 20337 C C . LYS B 1 43 ? -12.348 -9.010 -24.211 1.00 31.11 43 LYS B C 10
ATOM 20338 O O . LYS B 1 43 ? -12.690 -9.510 -25.282 1.00 35.14 43 LYS B O 10
ATOM 20357 N N . ALA B 1 44 ? -12.097 -9.733 -23.102 1.00 13.22 44 ALA B N 10
ATOM 20358 C CA . ALA B 1 44 ? -12.087 -11.206 -23.087 1.00 51.22 44 ALA B CA 10
ATOM 20359 C C . ALA B 1 44 ? -13.500 -11.806 -23.195 1.00 4.15 44 ALA B C 10
ATOM 20360 O O . ALA B 1 44 ? -13.642 -12.998 -23.462 1.00 45.41 44 ALA B O 10
ATOM 20367 N N . LYS B 1 45 ? -14.534 -10.985 -22.945 1.00 41.22 45 LYS B N 10
ATOM 20368 C CA . LYS B 1 45 ? -15.931 -11.386 -23.146 1.00 22.35 45 LYS B CA 10
ATOM 20369 C C . LYS B 1 45 ? -16.271 -11.324 -24.649 1.00 61.10 45 LYS B C 10
ATOM 20370 O O . LYS B 1 45 ? -16.315 -12.364 -25.317 1.00 2.41 45 LYS B O 10
ATOM 203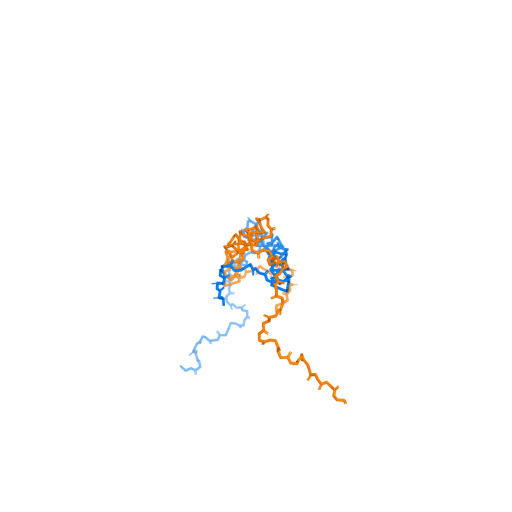89 N N . ASN B 1 46 ? -16.437 -10.084 -25.176 1.00 31.23 46 ASN B N 10
ATOM 20390 C CA . ASN B 1 46 ? -16.904 -9.814 -26.552 1.00 23.23 46 ASN B CA 10
ATOM 20391 C C . ASN B 1 46 ? -18.161 -10.650 -26.905 1.00 10.25 46 ASN B C 10
ATOM 20392 O O . ASN B 1 46 ? -18.102 -11.601 -27.700 1.00 60.11 46 ASN B O 10
ATOM 20403 N N . SER B 1 47 ? -19.264 -10.333 -26.190 1.00 34.13 47 SER B N 10
ATOM 20404 C CA . SER B 1 47 ? -20.618 -10.887 -26.425 1.00 13.51 47 SER B CA 10
ATOM 20405 C C . SER B 1 47 ? -20.646 -12.445 -26.413 1.00 60.30 47 SER B C 10
ATOM 20406 O O . SER B 1 47 ? -20.523 -13.091 -27.465 1.00 74.01 47 SER B O 10
ATOM 20414 N N . LYS B 1 48 ? -20.756 -13.033 -25.207 1.00 44.34 48 LYS B N 10
ATOM 20415 C CA . LYS B 1 48 ? -20.867 -14.499 -25.015 1.00 11.44 48 LYS B CA 10
ATOM 20416 C C . LYS B 1 48 ? -22.069 -14.827 -24.125 1.00 61.54 48 LYS B C 10
ATOM 20417 O O . LYS B 1 48 ? -22.346 -14.111 -23.147 1.00 52.34 48 LYS B O 10
ATOM 20436 N N . LYS B 1 49 ? -22.775 -15.915 -24.472 1.00 74.33 49 LYS B N 10
ATOM 20437 C CA . LYS B 1 49 ? -23.749 -16.547 -23.577 1.00 11.03 49 LYS B CA 10
ATOM 20438 C C . LYS B 1 49 ? -22.918 -17.305 -22.528 1.00 70.03 49 LYS B C 10
ATOM 20439 O O . LYS B 1 49 ? -22.152 -18.200 -22.898 1.00 61.21 49 LYS B O 10
ATOM 20458 N N . ALA B 1 50 ? -23.051 -16.921 -21.248 1.00 62.43 50 ALA B N 10
ATOM 20459 C CA . ALA B 1 50 ? -22.239 -17.469 -20.147 1.00 41.11 50 ALA B CA 10
ATOM 20460 C C . ALA B 1 50 ? -22.412 -18.993 -20.023 1.00 12.45 50 ALA B C 10
ATOM 20461 O O . ALA B 1 50 ? -23.531 -19.500 -20.148 1.00 4.10 50 ALA B O 10
ATOM 20468 N N . ILE B 1 51 ? -21.293 -19.710 -19.793 1.00 72.24 51 ILE B N 10
ATOM 20469 C CA . ILE B 1 51 ? -21.311 -21.181 -19.613 1.00 22.43 51 ILE B CA 10
ATOM 20470 C C . ILE B 1 51 ? -22.020 -21.551 -18.294 1.00 50.25 51 ILE B C 10
ATOM 20471 O O . ILE B 1 51 ? -22.472 -22.690 -18.113 1.00 62.13 51 ILE B O 10
ATOM 20487 N N . GLU B 1 52 ? -22.094 -20.563 -17.384 1.00 54.02 52 GLU B N 10
ATOM 20488 C CA . GLU B 1 52 ? -22.845 -20.657 -16.122 1.00 1.21 52 GLU B CA 10
ATOM 20489 C C . GLU B 1 52 ? -24.316 -20.238 -16.325 1.00 44.55 52 GLU B C 10
ATOM 20490 O O . GLU B 1 52 ? -24.708 -19.722 -17.390 1.00 22.12 52 GLU B O 10
ATOM 20502 N N . ASP B 1 53 ? -25.119 -20.444 -15.273 1.00 63.04 53 ASP B N 10
ATOM 20503 C CA . ASP B 1 53 ? -26.526 -20.031 -15.224 1.00 75.13 53 ASP B CA 10
ATOM 20504 C C . ASP B 1 53 ? -26.957 -19.899 -13.762 1.00 11.24 53 ASP B C 10
ATOM 20505 O O . ASP B 1 53 ? -26.345 -20.498 -12.863 1.00 62.22 53 ASP B O 10
ATOM 20514 N N . GLY B 1 54 ? -28.007 -19.105 -13.532 1.00 72.21 54 GLY B N 10
ATOM 20515 C CA . GLY B 1 54 ? -28.592 -18.935 -12.212 1.00 13.23 54 GLY B CA 10
ATOM 20516 C C . GLY B 1 54 ? -30.104 -18.971 -12.268 1.00 25.11 54 GLY B C 10
ATOM 20517 O O . GLY B 1 54 ? -30.758 -17.928 -12.139 1.00 1.34 54 GLY B O 10
ATOM 20521 N N . VAL B 1 55 ? -30.659 -20.178 -12.517 1.00 23.35 55 VAL B N 10
ATOM 20522 C CA . VAL B 1 55 ? -32.115 -20.429 -12.447 1.00 41.33 55 VAL B CA 10
ATOM 20523 C C . VAL B 1 55 ? -32.647 -20.042 -11.038 1.00 13.43 55 VAL B C 10
ATOM 20524 O O . VAL B 1 55 ? -32.015 -20.401 -10.030 1.00 54.11 55 VAL B O 10
ATOM 20537 N N . PRO B 1 56 ? -33.765 -19.245 -10.926 1.00 32.11 56 PRO B N 10
ATOM 20538 C CA . PRO B 1 56 ? -34.366 -18.917 -9.619 1.00 43.21 56 PRO B CA 10
ATOM 20539 C C . PRO B 1 56 ? -35.160 -20.103 -9.041 1.00 44.54 56 PRO B C 10
ATOM 20540 O O . PRO B 1 56 ? -35.197 -21.200 -9.623 1.00 65.24 56 PRO B O 10
ATOM 20551 N N . GLN B 1 57 ? -35.786 -19.863 -7.890 1.00 24.42 57 GLN B N 10
ATOM 20552 C CA . GLN B 1 57 ? -36.560 -20.885 -7.165 1.00 64.52 57 GLN B CA 10
ATOM 20553 C C . GLN B 1 57 ? -37.829 -21.301 -7.971 1.00 61.22 57 GLN B C 10
ATOM 20554 O O . GLN B 1 57 ? -38.491 -20.437 -8.558 1.00 2.11 57 GLN B O 10
ATOM 20568 N N . PRO B 1 58 ? -38.159 -22.638 -8.051 1.00 11.32 58 PRO B N 10
ATOM 20569 C CA . PRO B 1 58 ? -39.254 -23.165 -8.919 1.00 15.00 58 PRO B CA 10
ATOM 20570 C C . PRO B 1 58 ? -40.658 -22.635 -8.544 1.00 74.10 58 PRO B C 10
ATOM 20571 O O . PRO B 1 58 ? -41.400 -22.172 -9.415 1.00 74.32 58 PRO B O 10
ATOM 20582 N N . GLU B 1 59 ? -41.000 -22.700 -7.249 1.00 64.24 59 GLU B N 10
ATOM 20583 C CA . GLU B 1 59 ? -42.347 -22.351 -6.750 1.00 72.42 59 GLU B CA 10
ATOM 20584 C C . GLU B 1 59 ? -42.441 -20.852 -6.434 1.00 64.35 59 GLU B C 10
ATOM 20585 O O . GLU B 1 59 ? -43.310 -20.156 -6.966 1.00 4.13 59 GLU B O 10
ATOM 20597 N N . ALA B 1 60 ? -41.536 -20.391 -5.540 1.00 21.40 60 ALA B N 10
ATOM 20598 C CA . ALA B 1 60 ? -41.503 -18.997 -5.013 1.00 41.23 60 ALA B CA 10
ATOM 20599 C C . ALA B 1 60 ? -42.679 -18.686 -4.045 1.00 1.34 60 ALA B C 10
ATOM 20600 O O . ALA B 1 60 ? -42.926 -17.524 -3.704 1.00 33.32 60 ALA B O 10
ATOM 20607 N N . LEU B 1 61 ? -43.368 -19.742 -3.564 1.00 72.12 61 LEU B N 10
ATOM 20608 C CA . LEU B 1 61 ? -44.435 -19.627 -2.542 1.00 42.00 61 LEU B CA 10
ATOM 20609 C C . LEU B 1 61 ? -43.830 -19.649 -1.121 1.00 35.52 61 LEU B C 10
ATOM 20610 O O . LEU B 1 61 ? -42.633 -19.881 -0.947 1.00 43.43 61 LEU B O 10
ATOM 20626 N N . GLU B 1 62 ? -44.686 -19.393 -0.114 1.00 73.51 62 GLU B N 10
ATOM 20627 C CA . GLU B 1 62 ? -44.315 -19.443 1.313 1.00 45.30 62 GLU B CA 10
ATOM 20628 C C . GLU B 1 62 ? -45.577 -19.710 2.179 1.00 64.24 62 GLU B C 10
ATOM 20629 O O . GLU B 1 62 ? -45.549 -20.643 3.011 1.00 51.40 62 GLU B O 10
ATOM 20641 N N . MET A 1 1 ? -13.453 -22.910 -24.518 1.00 62.52 1 MET A N 11
ATOM 20642 C CA . MET A 1 1 ? -12.432 -21.885 -24.183 1.00 52.24 1 MET A CA 11
ATOM 20643 C C . MET A 1 1 ? -11.072 -22.568 -23.980 1.00 43.51 1 MET A C 11
ATOM 20644 O O . MET A 1 1 ? -10.787 -23.098 -22.898 1.00 51.31 1 MET A O 11
ATOM 20660 N N . GLU A 1 2 ? -10.266 -22.606 -25.052 1.00 21.23 2 GLU A N 11
ATOM 20661 C CA . GLU A 1 2 ? -8.897 -23.170 -25.028 1.00 22.04 2 GLU A CA 11
ATOM 20662 C C . GLU A 1 2 ? -7.922 -22.295 -25.844 1.00 14.03 2 GLU A C 11
ATOM 20663 O O . GLU A 1 2 ? -6.704 -22.514 -25.806 1.00 55.11 2 GLU A O 11
ATOM 20675 N N . GLU A 1 3 ? -8.466 -21.305 -26.590 1.00 75.40 3 GLU A N 11
ATOM 20676 C CA . GLU A 1 3 ? -7.663 -20.366 -27.395 1.00 42.44 3 GLU A CA 11
ATOM 20677 C C . GLU A 1 3 ? -6.964 -19.339 -26.483 1.00 2.22 3 GLU A C 11
ATOM 20678 O O . GLU A 1 3 ? -7.593 -18.797 -25.562 1.00 55.40 3 GLU A O 11
ATOM 20690 N N . LEU A 1 4 ? -5.665 -19.087 -26.743 1.00 2.44 4 LEU A N 11
ATOM 20691 C CA . LEU A 1 4 ? -4.904 -18.041 -26.040 1.00 1.30 4 LEU A CA 11
ATOM 20692 C C . LEU A 1 4 ? -5.410 -16.660 -26.497 1.00 31.30 4 LEU A C 11
ATOM 20693 O O . LEU A 1 4 ? -5.303 -16.309 -27.674 1.00 21.43 4 LEU A O 11
ATOM 20709 N N . SER A 1 5 ? -5.980 -15.915 -25.550 1.00 64.23 5 SER A N 11
ATOM 20710 C CA . SER A 1 5 ? -6.619 -14.617 -25.807 1.00 1.14 5 SER A CA 11
ATOM 20711 C C . SER A 1 5 ? -6.610 -13.781 -24.517 1.00 45.00 5 SER A C 11
ATOM 20712 O O . SER A 1 5 ? -6.342 -14.313 -23.426 1.00 63.54 5 SER A O 11
ATOM 20720 N N . GLY A 1 6 ? -6.906 -12.476 -24.654 1.00 51.41 6 GLY A N 11
ATOM 20721 C CA . GLY A 1 6 ? -6.832 -11.521 -23.544 1.00 11.35 6 GLY A CA 11
ATOM 20722 C C . GLY A 1 6 ? -8.041 -11.554 -22.617 1.00 12.23 6 GLY A C 11
ATOM 20723 O O . GLY A 1 6 ? -8.771 -10.556 -22.494 1.00 4.42 6 GLY A O 11
ATOM 20727 N N . LYS A 1 7 ? -8.243 -12.711 -21.960 1.00 33.11 7 LYS A N 11
ATOM 20728 C CA . LYS A 1 7 ? -9.259 -12.891 -20.908 1.00 24.33 7 LYS A CA 11
ATOM 20729 C C . LYS A 1 7 ? -8.843 -12.107 -19.643 1.00 41.11 7 LYS A C 11
ATOM 20730 O O . LYS A 1 7 ? -7.643 -11.979 -19.369 1.00 2.40 7 LYS A O 11
ATOM 20749 N N . PRO A 1 8 ? -9.822 -11.564 -18.849 1.00 44.42 8 PRO A N 11
ATOM 20750 C CA . PRO A 1 8 ? -9.510 -10.771 -17.658 1.00 1.33 8 PRO A CA 11
ATOM 20751 C C . PRO A 1 8 ? -9.254 -11.670 -16.436 1.00 23.04 8 PRO A C 11
ATOM 20752 O O . PRO A 1 8 ? -9.354 -12.905 -16.522 1.00 12.32 8 PRO A O 11
ATOM 20763 N N . LEU A 1 9 ? -8.917 -11.043 -15.306 1.00 1.31 9 LEU A N 11
ATOM 20764 C CA . LEU A 1 9 ? -8.776 -11.744 -14.021 1.00 71.25 9 LEU A CA 11
ATOM 20765 C C . LEU A 1 9 ? -10.143 -12.307 -13.552 1.00 73.13 9 LEU A C 11
ATOM 20766 O O . LEU A 1 9 ? -11.204 -11.825 -13.983 1.00 31.40 9 LEU A O 11
ATOM 20782 N N . SER A 1 10 ? -10.091 -13.340 -12.700 1.00 44.10 10 SER A N 11
ATOM 20783 C CA . SER A 1 10 ? -11.283 -14.000 -12.143 1.00 12.35 10 SER A CA 11
ATOM 20784 C C . SER A 1 10 ? -11.951 -13.111 -11.084 1.00 32.11 10 SER A C 11
ATOM 20785 O O . SER A 1 10 ? -11.410 -12.060 -10.703 1.00 35.32 10 SER A O 11
ATOM 20793 N N . TYR A 1 11 ? -13.135 -13.550 -10.621 1.00 1.20 11 TYR A N 11
ATOM 20794 C CA . TYR A 1 11 ? -13.886 -12.877 -9.551 1.00 31.41 11 TYR A CA 11
ATOM 20795 C C . TYR A 1 11 ? -13.027 -12.818 -8.281 1.00 41.11 11 TYR A C 11
ATOM 20796 O O . TYR A 1 11 ? -12.827 -11.749 -7.717 1.00 30.25 11 TYR A O 11
ATOM 20814 N N . ALA A 1 12 ? -12.487 -13.986 -7.891 1.00 3.14 12 ALA A N 11
ATOM 20815 C CA . ALA A 1 12 ? -11.637 -14.140 -6.699 1.00 22.43 12 ALA A CA 11
ATOM 20816 C C . ALA A 1 12 ? -10.343 -13.309 -6.795 1.00 71.51 12 ALA A C 11
ATOM 20817 O O . ALA A 1 12 ? -9.852 -12.806 -5.777 1.00 71.34 12 ALA A O 11
ATOM 20824 N N . GLU A 1 13 ? -9.808 -13.171 -8.029 1.00 72.25 13 GLU A N 11
ATOM 20825 C CA . GLU A 1 13 ? -8.598 -12.367 -8.293 1.00 22.21 13 GLU A CA 11
ATOM 20826 C C . GLU A 1 13 ? -8.906 -10.864 -8.138 1.00 65.32 13 GLU A C 11
ATOM 20827 O O . GLU A 1 13 ? -8.102 -10.120 -7.575 1.00 4.40 13 GLU A O 11
ATOM 20839 N N . LYS A 1 14 ? -10.093 -10.453 -8.611 1.00 33.11 14 LYS A N 11
ATOM 20840 C CA . LYS A 1 14 ? -10.572 -9.062 -8.500 1.00 4.24 14 LYS A CA 11
ATOM 20841 C C . LYS A 1 14 ? -10.797 -8.695 -7.025 1.00 71.12 14 LYS A C 11
ATOM 20842 O O . LYS A 1 14 ? -10.442 -7.599 -6.600 1.00 11.14 14 LYS A O 11
ATOM 20861 N N . GLU A 1 15 ? -11.367 -9.641 -6.260 1.00 72.05 15 GLU A N 11
ATOM 20862 C CA . GLU A 1 15 ? -11.713 -9.452 -4.843 1.00 74.11 15 GLU A CA 11
ATOM 20863 C C . GLU A 1 15 ? -10.458 -9.293 -3.986 1.00 73.25 15 GLU A C 11
ATOM 20864 O O . GLU A 1 15 ? -10.360 -8.355 -3.187 1.00 63.21 15 GLU A O 11
ATOM 20876 N N . LYS A 1 16 ? -9.497 -10.216 -4.171 1.00 43.25 16 LYS A N 11
ATOM 20877 C CA . LYS A 1 16 ? -8.211 -10.152 -3.450 1.00 61.33 16 LYS A CA 11
ATOM 20878 C C . LYS A 1 16 ? -7.419 -8.885 -3.848 1.00 54.03 16 LYS A C 11
ATOM 20879 O O . LYS A 1 16 ? -6.672 -8.341 -3.034 1.00 73.32 16 LYS A O 11
ATOM 20898 N N . LEU A 1 17 ? -7.611 -8.423 -5.100 1.00 61.11 17 LEU A N 11
ATOM 20899 C CA . LEU A 1 17 ? -6.912 -7.240 -5.630 1.00 62.43 17 LEU A CA 11
ATOM 20900 C C . LEU A 1 17 ? -7.488 -5.943 -5.028 1.00 23.34 17 LEU A C 11
ATOM 20901 O O . LEU A 1 17 ? -6.729 -5.099 -4.550 1.00 23.32 17 LEU A O 11
ATOM 20917 N N . LYS A 1 18 ? -8.822 -5.799 -5.035 1.00 72.53 18 LYS A N 11
ATOM 20918 C CA . LYS A 1 18 ? -9.487 -4.571 -4.558 1.00 32.15 18 LYS A CA 11
ATOM 20919 C C . LYS A 1 18 ? -9.326 -4.423 -3.028 1.00 20.05 18 LYS A C 11
ATOM 20920 O O . LYS A 1 18 ? -9.210 -3.302 -2.514 1.00 34.02 18 LYS A O 11
ATOM 20939 N N . GLU A 1 19 ? -9.301 -5.570 -2.310 1.00 44.40 19 GLU A N 11
ATOM 20940 C CA . GLU A 1 19 ? -9.086 -5.578 -0.855 1.00 51.34 19 GLU A CA 11
ATOM 20941 C C . GLU A 1 19 ? -7.604 -5.340 -0.545 1.00 12.52 19 GLU A C 11
ATOM 20942 O O . GLU A 1 19 ? -7.284 -4.805 0.508 1.00 74.42 19 GLU A O 11
ATOM 20954 N N . LYS A 1 20 ? -6.708 -5.756 -1.480 1.00 72.32 20 LYS A N 11
ATOM 20955 C CA . LYS A 1 20 ? -5.271 -5.414 -1.418 1.00 31.31 20 LYS A CA 11
ATOM 20956 C C . LYS A 1 20 ? -5.105 -3.892 -1.414 1.00 24.15 20 LYS A C 11
ATOM 20957 O O . LYS A 1 20 ? -4.411 -3.349 -0.556 1.00 55.14 20 LYS A O 11
ATOM 20976 N N . LEU A 1 21 ? -5.804 -3.232 -2.362 1.00 1.44 21 LEU A N 11
ATOM 20977 C CA . LEU A 1 21 ? -5.764 -1.772 -2.536 1.00 24.10 21 LEU A CA 11
ATOM 20978 C C . LEU A 1 21 ? -6.225 -1.069 -1.248 1.00 52.22 21 LEU A C 11
ATOM 20979 O O . LEU A 1 21 ? -5.531 -0.197 -0.749 1.00 65.43 21 LEU A O 11
ATOM 20995 N N . ALA A 1 22 ? -7.370 -1.527 -0.702 1.00 64.44 22 ALA A N 11
ATOM 20996 C CA . ALA A 1 22 ? -7.987 -0.955 0.519 1.00 40.32 22 ALA A CA 11
ATOM 20997 C C . ALA A 1 22 ? -7.119 -1.187 1.772 1.00 24.21 22 ALA A C 11
ATOM 20998 O O . ALA A 1 22 ? -7.031 -0.312 2.642 1.00 45.01 22 ALA A O 11
ATOM 21005 N N . PHE A 1 23 ? -6.483 -2.366 1.840 1.00 1.53 23 PHE A N 11
ATOM 21006 C CA . PHE A 1 23 ? -5.683 -2.802 3.005 1.00 3.35 23 PHE A CA 11
ATOM 21007 C C . PHE A 1 23 ? -4.388 -1.981 3.120 1.00 23.43 23 PHE A C 11
ATOM 21008 O O . PHE A 1 23 ? -4.120 -1.369 4.169 1.00 61.34 23 PHE A O 11
ATOM 21025 N N . LEU A 1 24 ? -3.605 -1.967 2.026 1.00 51.42 24 LEU A N 11
ATOM 21026 C CA . LEU A 1 24 ? -2.341 -1.224 1.973 1.00 11.22 24 LEU A CA 11
ATOM 21027 C C . LEU A 1 24 ? -2.598 0.296 2.055 1.00 10.30 24 LEU A C 11
ATOM 21028 O O . LEU A 1 24 ? -1.763 1.021 2.563 1.00 24.32 24 LEU A O 11
ATOM 21044 N N . LYS A 1 25 ? -3.767 0.747 1.533 1.00 53.41 25 LYS A N 11
ATOM 21045 C CA . LYS A 1 25 ? -4.211 2.165 1.571 1.00 54.51 25 LYS A CA 11
ATOM 21046 C C . LYS A 1 25 ? -4.415 2.659 3.010 1.00 42.05 25 LYS A C 11
ATOM 21047 O O . LYS A 1 25 ? -3.854 3.689 3.408 1.00 21.23 25 LYS A O 11
ATOM 21066 N N . LYS A 1 26 ? -5.238 1.912 3.771 1.00 42.02 26 LYS A N 11
ATOM 21067 C CA . LYS A 1 26 ? -5.636 2.318 5.123 1.00 44.20 26 LYS A CA 11
ATOM 21068 C C . LYS A 1 26 ? -4.423 2.285 6.062 1.00 21.31 26 LYS A C 11
ATOM 21069 O O . LYS A 1 26 ? -4.219 3.221 6.843 1.00 33.14 26 LYS A O 11
ATOM 21088 N N . GLU A 1 27 ? -3.589 1.225 5.936 1.00 55.20 27 GLU A N 11
ATOM 21089 C CA . GLU A 1 27 ? -2.397 1.068 6.780 1.00 1.11 27 GLU A CA 11
ATOM 21090 C C . GLU A 1 27 ? -1.358 2.139 6.434 1.00 15.32 27 GLU A C 11
ATOM 21091 O O . GLU A 1 27 ? -0.709 2.655 7.324 1.00 50.25 27 GLU A O 11
ATOM 21103 N N . TYR A 1 28 ? -1.252 2.478 5.122 1.00 52.13 28 TYR A N 11
ATOM 21104 C CA . TYR A 1 28 ? -0.352 3.533 4.601 1.00 21.22 28 TYR A CA 11
ATOM 21105 C C . TYR A 1 28 ? -0.650 4.866 5.280 1.00 64.42 28 TYR A C 11
ATOM 21106 O O . TYR A 1 28 ? 0.257 5.529 5.761 1.00 2.43 28 TYR A O 11
ATOM 21124 N N . SER A 1 29 ? -1.943 5.217 5.322 1.00 53.50 29 SER A N 11
ATOM 21125 C CA . SER A 1 29 ? -2.408 6.485 5.889 1.00 0.34 29 SER A CA 11
ATOM 21126 C C . SER A 1 29 ? -2.092 6.558 7.397 1.00 33.11 29 SER A C 11
ATOM 21127 O O . SER A 1 29 ? -1.564 7.563 7.869 1.00 4.23 29 SER A O 11
ATOM 21135 N N . ARG A 1 30 ? -2.384 5.458 8.126 1.00 61.33 30 ARG A N 11
ATOM 21136 C CA . ARG A 1 30 ? -2.170 5.378 9.590 1.00 72.54 30 ARG A CA 11
ATOM 21137 C C . ARG A 1 30 ? -0.670 5.407 9.943 1.00 63.23 30 ARG A C 11
ATOM 21138 O O . ARG A 1 30 ? -0.242 6.128 10.856 1.00 5.00 30 ARG A O 11
ATOM 21159 N N . THR A 1 31 ? 0.112 4.603 9.206 1.00 61.32 31 THR A N 11
ATOM 21160 C CA . THR A 1 31 ? 1.529 4.363 9.514 1.00 3.20 31 THR A CA 11
ATOM 21161 C C . THR A 1 31 ? 2.416 5.534 9.063 1.00 73.23 31 THR A C 11
ATOM 21162 O O . THR A 1 31 ? 3.450 5.792 9.685 1.00 11.13 31 THR A O 11
ATOM 21173 N N . LEU A 1 32 ? 2.013 6.229 7.981 1.00 51.34 32 LEU A N 11
ATOM 21174 C CA . LEU A 1 32 ? 2.693 7.455 7.529 1.00 52.40 32 LEU A CA 11
ATOM 21175 C C . LEU A 1 32 ? 2.377 8.579 8.519 1.00 13.24 32 LEU A C 11
ATOM 21176 O O . LEU A 1 32 ? 3.261 9.346 8.878 1.00 72.41 32 LEU A O 11
ATOM 21192 N N . ALA A 1 33 ? 1.106 8.627 8.977 1.00 75.41 33 ALA A N 11
ATOM 21193 C CA . ALA A 1 33 ? 0.636 9.612 9.968 1.00 32.11 33 ALA A CA 11
ATOM 21194 C C . ALA A 1 33 ? 1.485 9.565 11.252 1.00 34.25 33 ALA A C 11
ATOM 21195 O O . ALA A 1 33 ? 2.049 10.580 11.662 1.00 71.43 33 ALA A O 11
ATOM 21202 N N . ARG A 1 34 ? 1.601 8.358 11.832 1.00 54.05 34 ARG A N 11
ATOM 21203 C CA . ARG A 1 34 ? 2.337 8.130 13.092 1.00 41.45 34 ARG A CA 11
ATOM 21204 C C . ARG A 1 34 ? 3.858 8.300 12.896 1.00 5.43 34 ARG A C 11
ATOM 21205 O O . ARG A 1 34 ? 4.558 8.753 13.816 1.00 70.24 34 ARG A O 11
ATOM 21226 N N . LEU A 1 35 ? 4.351 7.936 11.684 1.00 5.25 35 LEU A N 11
ATOM 21227 C CA . LEU A 1 35 ? 5.758 8.154 11.277 1.00 34.42 35 LEU A CA 11
ATOM 21228 C C . LEU A 1 35 ? 6.087 9.655 11.344 1.00 14.50 35 LEU A C 11
ATOM 21229 O O . LEU A 1 35 ? 7.104 10.041 11.920 1.00 14.43 35 LEU A O 11
ATOM 21245 N N . GLN A 1 36 ? 5.175 10.489 10.786 1.00 64.34 36 GLN A N 11
ATOM 21246 C CA . GLN A 1 36 ? 5.344 11.953 10.753 1.00 63.32 36 GLN A CA 11
ATOM 21247 C C . GLN A 1 36 ? 5.228 12.555 12.161 1.00 75.21 36 GLN A C 11
ATOM 21248 O O . GLN A 1 36 ? 5.969 13.464 12.500 1.00 52.00 36 GLN A O 11
ATOM 21262 N N . ARG A 1 37 ? 4.313 12.018 12.984 1.00 54.41 37 ARG A N 11
ATOM 21263 C CA . ARG A 1 37 ? 4.103 12.517 14.364 1.00 24.11 37 ARG A CA 11
ATOM 21264 C C . ARG A 1 37 ? 5.323 12.227 15.262 1.00 71.41 37 ARG A C 11
ATOM 21265 O O . ARG A 1 37 ? 5.573 12.944 16.235 1.00 42.24 37 ARG A O 11
ATOM 21286 N N . ALA A 1 38 ? 6.075 11.169 14.919 1.00 4.25 38 ALA A N 11
ATOM 21287 C CA . ALA A 1 38 ? 7.353 10.853 15.573 1.00 14.51 38 ALA A CA 11
ATOM 21288 C C . ALA A 1 38 ? 8.480 11.799 15.082 1.00 71.32 38 ALA A C 11
ATOM 21289 O O . ALA A 1 38 ? 9.075 12.532 15.881 1.00 73.33 38 ALA A O 11
ATOM 21296 N N . LYS A 1 39 ? 8.722 11.797 13.760 1.00 11.01 39 LYS A N 11
ATOM 21297 C CA . LYS A 1 39 ? 9.920 12.426 13.141 1.00 75.53 39 LYS A CA 11
ATOM 21298 C C . LYS A 1 39 ? 9.844 13.969 13.053 1.00 31.33 39 LYS A C 11
ATOM 21299 O O . LYS A 1 39 ? 10.882 14.631 12.965 1.00 2.23 39 LYS A O 11
ATOM 21318 N N . ARG A 1 40 ? 8.623 14.519 12.966 1.00 51.13 40 ARG A N 11
ATOM 21319 C CA . ARG A 1 40 ? 8.406 15.982 12.902 1.00 33.31 40 ARG A CA 11
ATOM 21320 C C . ARG A 1 40 ? 8.429 16.612 14.300 1.00 33.52 40 ARG A C 11
ATOM 21321 O O . ARG A 1 40 ? 9.127 17.609 14.532 1.00 51.35 40 ARG A O 11
ATOM 21342 N N . ALA A 1 41 ? 7.640 16.030 15.228 1.00 24.52 41 ALA A N 11
ATOM 21343 C CA . ALA A 1 41 ? 7.515 16.539 16.605 1.00 41.54 41 ALA A CA 11
ATOM 21344 C C . ALA A 1 41 ? 8.843 16.376 17.363 1.00 10.11 41 ALA A C 11
ATOM 21345 O O . ALA A 1 41 ? 9.372 17.350 17.919 1.00 62.12 41 ALA A O 11
ATOM 21352 N N . GLU A 1 42 ? 9.367 15.125 17.354 1.00 21.03 42 GLU A N 11
ATOM 21353 C CA . GLU A 1 42 ? 10.643 14.746 18.024 1.00 24.10 42 GLU A CA 11
ATOM 21354 C C . GLU A 1 42 ? 10.597 15.032 19.545 1.00 61.33 42 GLU A C 11
ATOM 21355 O O . GLU A 1 42 ? 11.626 15.284 20.171 1.00 25.12 42 GLU A O 11
ATOM 21367 N N . LYS A 1 43 ? 9.379 14.969 20.111 1.00 32.15 43 LYS A N 11
ATOM 21368 C CA . LYS A 1 43 ? 9.108 15.143 21.563 1.00 62.32 43 LYS A CA 11
ATOM 21369 C C . LYS A 1 43 ? 9.944 14.170 22.428 1.00 2.22 43 LYS A C 11
ATOM 21370 O O . LYS A 1 43 ? 10.400 14.532 23.512 1.00 63.42 43 LYS A O 11
ATOM 21389 N N . ALA A 1 44 ? 10.171 12.953 21.893 1.00 52.20 44 ALA A N 11
ATOM 21390 C CA . ALA A 1 44 ? 10.852 11.855 22.606 1.00 3.52 44 ALA A CA 11
ATOM 21391 C C . ALA A 1 44 ? 12.379 12.078 22.696 1.00 62.40 44 ALA A C 11
ATOM 21392 O O . ALA A 1 44 ? 13.073 11.359 23.423 1.00 64.04 44 ALA A O 11
ATOM 21399 N N . LYS A 1 45 ? 12.889 13.085 21.946 1.00 41.21 45 LYS A N 11
ATOM 21400 C CA . LYS A 1 45 ? 14.275 13.602 22.072 1.00 34.24 45 LYS A CA 11
ATOM 21401 C C . LYS A 1 45 ? 14.467 14.307 23.437 1.00 61.54 45 LYS A C 11
ATOM 21402 O O . LYS A 1 45 ? 15.602 14.531 23.883 1.00 14.11 45 LYS A O 11
ATOM 21421 N N . ASN A 1 46 ? 13.321 14.619 24.085 1.00 24.44 46 ASN A N 11
ATOM 21422 C CA . ASN A 1 46 ? 13.232 15.387 25.334 1.00 54.52 46 ASN A CA 11
ATOM 21423 C C . ASN A 1 46 ? 13.604 16.843 25.045 1.00 4.10 46 ASN A C 11
ATOM 21424 O O . ASN A 1 46 ? 14.442 17.456 25.711 1.00 23.14 46 ASN A O 11
ATOM 21435 N N . SER A 1 47 ? 12.949 17.352 23.989 1.00 2.13 47 SER A N 11
ATOM 21436 C CA . SER A 1 47 ? 13.034 18.744 23.534 1.00 35.43 47 SER A CA 11
ATOM 21437 C C . SER A 1 47 ? 12.177 19.659 24.437 1.00 64.43 47 SER A C 11
ATOM 21438 O O . SER A 1 47 ? 11.667 19.211 25.476 1.00 72.42 47 SER A O 11
ATOM 21446 N N . LYS A 1 48 ? 12.027 20.942 24.047 1.00 45.12 48 LYS A N 11
ATOM 21447 C CA . LYS A 1 48 ? 11.195 21.905 24.791 1.00 75.14 48 LYS A CA 11
ATOM 21448 C C . LYS A 1 48 ? 9.695 21.645 24.534 1.00 33.42 48 LYS A C 11
ATOM 21449 O O . LYS A 1 48 ? 9.058 22.302 23.705 1.00 14.12 48 LYS A O 11
ATOM 21468 N N . LYS A 1 49 ? 9.174 20.629 25.237 1.00 11.12 49 LYS A N 11
ATOM 21469 C CA . LYS A 1 49 ? 7.751 20.263 25.235 1.00 45.13 49 LYS A CA 11
ATOM 21470 C C . LYS A 1 49 ? 7.120 20.781 26.546 1.00 61.43 49 LYS A C 11
ATOM 21471 O O . LYS A 1 49 ? 7.842 21.027 27.525 1.00 42.52 49 LYS A O 11
ATOM 21490 N N . ALA A 1 50 ? 5.786 20.955 26.543 1.00 75.23 50 ALA A N 11
ATOM 21491 C CA . ALA A 1 50 ? 5.012 21.327 27.743 1.00 21.42 50 ALA A CA 11
ATOM 21492 C C . ALA A 1 50 ? 5.279 20.333 28.898 1.00 74.42 50 ALA A C 11
ATOM 21493 O O . ALA A 1 50 ? 5.276 19.109 28.694 1.00 60.34 50 ALA A O 11
ATOM 21500 N N . ILE A 1 51 ? 5.508 20.878 30.111 1.00 42.53 51 ILE A N 11
ATOM 21501 C CA . ILE A 1 51 ? 5.953 20.099 31.293 1.00 24.41 51 ILE A CA 11
ATOM 21502 C C . ILE A 1 51 ? 4.805 19.331 31.985 1.00 11.11 51 ILE A C 11
ATOM 21503 O O . ILE A 1 51 ? 5.039 18.611 32.956 1.00 34.31 51 ILE A O 11
ATOM 21519 N N . GLU A 1 52 ? 3.573 19.496 31.477 1.00 31.14 52 GLU A N 11
ATOM 21520 C CA . GLU A 1 52 ? 2.380 18.780 31.986 1.00 22.21 52 GLU A CA 11
ATOM 21521 C C . GLU A 1 52 ? 2.076 17.539 31.120 1.00 11.41 52 GLU A C 11
ATOM 21522 O O . GLU A 1 52 ? 2.456 17.490 29.948 1.00 51.42 52 GLU A O 11
ATOM 21534 N N . ASP A 1 53 ? 1.376 16.555 31.723 1.00 35.55 53 ASP A N 11
ATOM 21535 C CA . ASP A 1 53 ? 0.822 15.379 31.004 1.00 21.10 53 ASP A CA 11
ATOM 21536 C C . ASP A 1 53 ? -0.544 15.735 30.389 1.00 35.43 53 ASP A C 11
ATOM 21537 O O . ASP A 1 53 ? -1.020 16.872 30.512 1.00 51.21 53 ASP A O 11
ATOM 21546 N N . GLY A 1 54 ? -1.163 14.750 29.725 1.00 43.10 54 GLY A N 11
ATOM 21547 C CA . GLY A 1 54 ? -2.463 14.926 29.085 1.00 74.24 54 GLY A CA 11
ATOM 21548 C C . GLY A 1 54 ? -3.416 13.794 29.420 1.00 15.33 54 GLY A C 11
ATOM 21549 O O . GLY A 1 54 ? -3.403 12.753 28.751 1.00 73.44 54 GLY A O 11
ATOM 21553 N N . VAL A 1 55 ? -4.224 13.976 30.481 1.00 44.14 55 VAL A N 11
ATOM 21554 C CA . VAL A 1 55 ? -5.318 13.048 30.823 1.00 10.14 55 VAL A CA 11
ATOM 21555 C C . VAL A 1 55 ? -6.668 13.807 30.698 1.00 33.42 55 VAL A C 11
ATOM 21556 O O . VAL A 1 55 ? -6.785 14.952 31.158 1.00 11.11 55 VAL A O 11
ATOM 21569 N N . PRO A 1 56 ? -7.678 13.218 29.984 1.00 2.55 56 PRO A N 11
ATOM 21570 C CA . PRO A 1 56 ? -9.068 13.728 29.989 1.00 32.30 56 PRO A CA 11
ATOM 21571 C C . PRO A 1 56 ? -9.841 13.253 31.245 1.00 1.03 56 PRO A C 11
ATOM 21572 O O . PRO A 1 56 ? -9.226 13.003 32.294 1.00 21.35 56 PRO A O 11
ATOM 21583 N N . GLN A 1 57 ? -11.186 13.179 31.147 1.00 2.42 57 GLN A N 11
ATOM 21584 C CA . GLN A 1 57 ? -12.036 12.564 32.197 1.00 42.32 57 GLN A CA 11
ATOM 21585 C C . GLN A 1 57 ? -11.588 11.096 32.410 1.00 12.31 57 GLN A C 11
ATOM 21586 O O . GLN A 1 57 ? -11.543 10.346 31.428 1.00 44.11 57 GLN A O 11
ATOM 21600 N N . PRO A 1 58 ? -11.235 10.682 33.683 1.00 15.03 58 PRO A N 11
ATOM 21601 C CA . PRO A 1 58 ? -10.578 9.373 33.973 1.00 20.12 58 PRO A CA 11
ATOM 21602 C C . PRO A 1 58 ? -11.266 8.168 33.283 1.00 74.33 58 PRO A C 11
ATOM 21603 O O . PRO A 1 58 ? -10.641 7.484 32.470 1.00 2.44 58 PRO A O 11
ATOM 21614 N N . GLU A 1 59 ? -12.561 7.929 33.582 1.00 44.33 59 GLU A N 11
ATOM 21615 C CA . GLU A 1 59 ? -13.339 6.834 32.959 1.00 12.23 59 GLU A CA 11
ATOM 21616 C C . GLU A 1 59 ? -14.672 7.379 32.401 1.00 45.33 59 GLU A C 11
ATOM 21617 O O . GLU A 1 59 ? -14.881 7.420 31.175 1.00 3.31 59 GLU A O 11
ATOM 21629 N N . ALA A 1 60 ? -15.559 7.829 33.305 1.00 23.31 60 ALA A N 11
ATOM 21630 C CA . ALA A 1 60 ? -16.900 8.336 32.946 1.00 44.22 60 ALA A CA 11
ATOM 21631 C C . ALA A 1 60 ? -17.212 9.633 33.714 1.00 13.03 60 ALA A C 11
ATOM 21632 O O . ALA A 1 60 ? -17.287 9.630 34.950 1.00 13.22 60 ALA A O 11
ATOM 21639 N N . LEU A 1 61 ? -17.345 10.731 32.953 1.00 62.44 61 LEU A N 11
ATOM 21640 C CA . LEU A 1 61 ? -17.786 12.048 33.458 1.00 3.10 61 LEU A CA 11
ATOM 21641 C C . LEU A 1 61 ? -18.250 12.950 32.262 1.00 24.34 61 LEU A C 11
ATOM 21642 O O . LEU A 1 61 ? -18.518 14.146 32.428 1.00 31.51 61 LEU A O 11
ATOM 21658 N N . GLU A 1 62 ? -18.405 12.328 31.067 1.00 74.42 62 GLU A N 11
ATOM 21659 C CA . GLU A 1 62 ? -18.805 13.006 29.816 1.00 45.11 62 GLU A CA 11
ATOM 21660 C C . GLU A 1 62 ? -19.235 11.916 28.803 1.00 74.41 62 GLU A C 11
ATOM 21661 O O . GLU A 1 62 ? -18.360 11.146 28.346 1.00 34.32 62 GLU A O 11
ATOM 21673 N N . MET B 1 1 ? 18.495 1.039 30.371 1.00 55.53 1 MET B N 11
ATOM 21674 C CA . MET B 1 1 ? 17.065 1.410 30.451 1.00 23.31 1 MET B CA 11
ATOM 21675 C C . MET B 1 1 ? 16.256 0.208 30.956 1.00 32.23 1 MET B C 11
ATOM 21676 O O . MET B 1 1 ? 16.537 -0.936 30.582 1.00 34.31 1 MET B O 11
ATOM 21692 N N . GLU B 1 2 ? 15.248 0.486 31.803 1.00 43.34 2 GLU B N 11
ATOM 21693 C CA . GLU B 1 2 ? 14.410 -0.549 32.452 1.00 32.24 2 GLU B CA 11
ATOM 21694 C C . GLU B 1 2 ? 13.019 0.023 32.800 1.00 22.01 2 GLU B C 11
ATOM 21695 O O . GLU B 1 2 ? 12.014 -0.698 32.765 1.00 34.15 2 GLU B O 11
ATOM 21707 N N . GLU B 1 3 ? 12.986 1.324 33.150 1.00 65.33 3 GLU B N 11
ATOM 21708 C CA . GLU B 1 3 ? 11.744 2.036 33.478 1.00 61.22 3 GLU B CA 11
ATOM 21709 C C . GLU B 1 3 ? 10.876 2.202 32.217 1.00 30.15 3 GLU B C 11
ATOM 21710 O O . GLU B 1 3 ? 11.353 2.685 31.182 1.00 62.13 3 GLU B O 11
ATOM 21722 N N . LEU B 1 4 ? 9.609 1.769 32.324 1.00 52.43 4 LEU B N 11
ATOM 21723 C CA . LEU B 1 4 ? 8.653 1.767 31.208 1.00 65.33 4 LEU B CA 11
ATOM 21724 C C . LEU B 1 4 ? 8.296 3.217 30.816 1.00 73.23 4 LEU B C 11
ATOM 21725 O O . LEU B 1 4 ? 7.523 3.879 31.506 1.00 21.31 4 LEU B O 11
ATOM 21741 N N . SER B 1 5 ? 8.915 3.709 29.733 1.00 70.12 5 SER B N 11
ATOM 21742 C CA . SER B 1 5 ? 8.722 5.090 29.248 1.00 53.31 5 SER B CA 11
ATOM 21743 C C . SER B 1 5 ? 8.554 5.086 27.716 1.00 52.04 5 SER B C 11
ATOM 21744 O O . SER B 1 5 ? 8.862 4.086 27.055 1.00 12.25 5 SER B O 11
ATOM 21752 N N . GLY B 1 6 ? 8.077 6.219 27.170 1.00 24.04 6 GLY B N 11
ATOM 21753 C CA . GLY B 1 6 ? 7.764 6.335 25.744 1.00 14.44 6 GLY B CA 11
ATOM 21754 C C . GLY B 1 6 ? 8.996 6.588 24.879 1.00 33.03 6 GLY B C 11
ATOM 21755 O O . GLY B 1 6 ? 9.390 7.744 24.670 1.00 1.24 6 GLY B O 11
ATOM 21759 N N . LYS B 1 7 ? 9.624 5.496 24.405 1.00 52.44 7 LYS B N 11
ATOM 21760 C CA . LYS B 1 7 ? 10.716 5.559 23.410 1.00 50.21 7 LYS B CA 11
ATOM 21761 C C . LYS B 1 7 ? 10.133 5.881 22.004 1.00 61.43 7 LYS B C 11
ATOM 21762 O O . LYS B 1 7 ? 8.975 5.537 21.727 1.00 11.31 7 LYS B O 11
ATOM 21781 N N . PRO B 1 8 ? 10.916 6.561 21.101 1.00 33.21 8 PRO B N 11
ATOM 21782 C CA . PRO B 1 8 ? 10.527 6.737 19.685 1.00 74.21 8 PRO B CA 11
ATOM 21783 C C . PRO B 1 8 ? 10.884 5.493 18.843 1.00 35.21 8 PRO B C 11
ATOM 21784 O O . PRO B 1 8 ? 11.407 4.492 19.369 1.00 24.30 8 PRO B O 11
ATOM 21795 N N . LEU B 1 9 ? 10.614 5.570 17.533 1.00 54.14 9 LEU B N 11
ATOM 21796 C CA . LEU B 1 9 ? 11.002 4.519 16.581 1.00 73.22 9 LEU B CA 11
ATOM 21797 C C . LEU B 1 9 ? 12.535 4.483 16.426 1.00 33.20 9 LEU B C 11
ATOM 21798 O O . LEU B 1 9 ? 13.209 5.513 16.583 1.00 1.53 9 LEU B O 11
ATOM 21814 N N . SER B 1 10 ? 13.069 3.289 16.158 1.00 12.53 10 SER B N 11
ATOM 21815 C CA . SER B 1 10 ? 14.495 3.074 15.888 1.00 61.14 10 SER B CA 11
ATOM 21816 C C . SER B 1 10 ? 14.806 3.393 14.418 1.00 53.33 10 SER B C 11
ATOM 21817 O O . SER B 1 10 ? 13.891 3.628 13.610 1.00 63.35 10 SER B O 11
ATOM 21825 N N . TYR B 1 11 ? 16.109 3.416 14.087 1.00 40.34 11 TYR B N 11
ATOM 21826 C CA . TYR B 1 11 ? 16.596 3.597 12.709 1.00 3.11 11 TYR B CA 11
ATOM 21827 C C . TYR B 1 11 ? 16.025 2.499 11.806 1.00 24.21 11 TYR B C 11
ATOM 21828 O O . TYR B 1 11 ? 15.421 2.791 10.779 1.00 14.34 11 TYR B O 11
ATOM 21846 N N . ALA B 1 12 ? 16.192 1.242 12.254 1.00 3.14 12 ALA B N 11
ATOM 21847 C CA . ALA B 1 12 ? 15.718 0.045 11.541 1.00 3.44 12 ALA B CA 11
ATOM 21848 C C . ALA B 1 12 ? 14.186 0.046 11.352 1.00 34.31 12 ALA B C 11
ATOM 21849 O O . ALA B 1 12 ? 13.686 -0.424 10.326 1.00 33.20 12 ALA B O 11
ATOM 21856 N N . GLU B 1 13 ? 13.453 0.588 12.355 1.00 42.45 13 GLU B N 11
ATOM 21857 C CA . GLU B 1 13 ? 11.981 0.704 12.303 1.00 1.10 13 GLU B CA 11
ATOM 21858 C C . GLU B 1 13 ? 11.561 1.745 11.250 1.00 35.43 13 GLU B C 11
ATOM 21859 O O . GLU B 1 13 ? 10.614 1.526 10.496 1.00 61.44 13 GLU B O 11
ATOM 21871 N N . LYS B 1 14 ? 12.312 2.856 11.194 1.00 33.41 14 LYS B N 11
ATOM 21872 C CA . LYS B 1 14 ? 12.077 3.943 10.230 1.00 25.12 14 LYS B CA 11
ATOM 21873 C C . LYS B 1 14 ? 12.346 3.458 8.795 1.00 52.11 14 LYS B C 11
ATOM 21874 O O . LYS B 1 14 ? 11.588 3.780 7.880 1.00 41.12 14 LYS B O 11
ATOM 21893 N N . GLU B 1 15 ? 13.416 2.665 8.626 1.00 72.54 15 GLU B N 11
ATOM 21894 C CA . GLU B 1 15 ? 13.860 2.160 7.317 1.00 34.33 15 GLU B CA 11
ATOM 21895 C C . GLU B 1 15 ? 12.848 1.164 6.746 1.00 72.02 15 GLU B C 11
ATOM 21896 O O . GLU B 1 15 ? 12.454 1.275 5.577 1.00 4.31 15 GLU B O 11
ATOM 21908 N N . LYS B 1 16 ? 12.421 0.207 7.587 1.00 70.41 16 LYS B N 11
ATOM 21909 C CA . LYS B 1 16 ? 11.393 -0.780 7.189 1.00 44.12 16 LYS B CA 11
ATOM 21910 C C . LYS B 1 16 ? 10.039 -0.091 6.916 1.00 73.25 16 LYS B C 11
ATOM 21911 O O . LYS B 1 16 ? 9.263 -0.560 6.086 1.00 65.42 16 LYS B O 11
ATOM 21930 N N . LEU B 1 17 ? 9.777 1.024 7.623 1.00 72.32 17 LEU B N 11
ATOM 21931 C CA . LEU B 1 17 ? 8.521 1.776 7.489 1.00 70.14 17 LEU B CA 11
ATOM 21932 C C . LEU B 1 17 ? 8.491 2.569 6.165 1.00 65.45 17 LEU B C 11
ATOM 21933 O O . LEU B 1 17 ? 7.515 2.479 5.420 1.00 34.24 17 LEU B O 11
ATOM 21949 N N . LYS B 1 18 ? 9.565 3.318 5.866 1.00 51.44 18 LYS B N 11
ATOM 21950 C CA . LYS B 1 18 ? 9.622 4.175 4.667 1.00 75.20 18 LYS B CA 11
ATOM 21951 C C . LYS B 1 18 ? 9.666 3.315 3.384 1.00 13.30 18 LYS B C 11
ATOM 21952 O O . LYS B 1 18 ? 9.116 3.705 2.344 1.00 12.12 18 LYS B O 11
ATOM 21971 N N . GLU B 1 19 ? 10.312 2.127 3.473 1.00 24.23 19 GLU B N 11
ATOM 21972 C CA . GLU B 1 19 ? 10.362 1.177 2.347 1.00 42.42 19 GLU B CA 11
ATOM 21973 C C . GLU B 1 19 ? 9.021 0.442 2.219 1.00 20.41 19 GLU B C 11
ATOM 21974 O O . GLU B 1 19 ? 8.649 0.047 1.121 1.00 20.12 19 GLU B O 11
ATOM 21986 N N . LYS B 1 20 ? 8.301 0.267 3.358 1.00 60.11 20 LYS B N 11
ATOM 21987 C CA . LYS B 1 20 ? 6.910 -0.237 3.355 1.00 21.14 20 LYS B CA 11
ATOM 21988 C C . LYS B 1 20 ? 6.031 0.688 2.508 1.00 61.11 20 LYS B C 11
ATOM 21989 O O . LYS B 1 20 ? 5.315 0.223 1.620 1.00 22.54 20 LYS B O 11
ATOM 22008 N N . LEU B 1 21 ? 6.161 2.006 2.772 1.00 2.40 21 LEU B N 11
ATOM 22009 C CA . LEU B 1 21 ? 5.390 3.055 2.087 1.00 34.21 21 LEU B CA 11
ATOM 22010 C C . LEU B 1 21 ? 5.657 3.013 0.573 1.00 45.34 21 LEU B C 11
ATOM 22011 O O . LEU B 1 21 ? 4.721 2.986 -0.211 1.00 61.45 21 LEU B O 11
ATOM 22027 N N . ALA B 1 22 ? 6.953 2.940 0.200 1.00 60.43 22 ALA B N 11
ATOM 22028 C CA . ALA B 1 22 ? 7.404 2.921 -1.213 1.00 20.12 22 ALA B CA 11
ATOM 22029 C C . ALA B 1 22 ? 6.968 1.639 -1.946 1.00 21.14 22 ALA B C 11
ATOM 22030 O O . ALA B 1 22 ? 6.618 1.683 -3.131 1.00 22.03 22 ALA B O 11
ATOM 22037 N N . PHE B 1 23 ? 6.997 0.512 -1.222 1.00 43.30 23 PHE B N 11
ATOM 22038 C CA . PHE B 1 23 ? 6.707 -0.828 -1.773 1.00 51.21 23 PHE B CA 11
ATOM 22039 C C . PHE B 1 23 ? 5.220 -0.966 -2.120 1.00 34.43 23 PHE B C 11
ATOM 22040 O O . PHE B 1 23 ? 4.867 -1.291 -3.268 1.00 62.44 23 PHE B O 11
ATOM 22057 N N . LEU B 1 24 ? 4.362 -0.707 -1.117 1.00 45.34 24 LEU B N 11
ATOM 22058 C CA . LEU B 1 24 ? 2.910 -0.789 -1.285 1.00 24.21 24 LEU B CA 11
ATOM 22059 C C . LEU B 1 24 ? 2.417 0.295 -2.264 1.00 15.11 24 LEU B C 11
ATOM 22060 O O . LEU B 1 24 ? 1.439 0.082 -2.957 1.00 25.01 24 LEU B O 11
ATOM 22076 N N . LYS B 1 25 ? 3.121 1.457 -2.297 1.00 53.12 25 LYS B N 11
ATOM 22077 C CA . LYS B 1 25 ? 2.826 2.593 -3.211 1.00 32.41 25 LYS B CA 11
ATOM 22078 C C . LYS B 1 25 ? 3.002 2.198 -4.682 1.00 70.42 25 LYS B C 11
ATOM 22079 O O . LYS B 1 25 ? 2.091 2.387 -5.500 1.00 43.21 25 LYS B O 11
ATOM 22098 N N . LYS B 1 26 ? 4.194 1.656 -5.002 1.00 3.21 26 LYS B N 11
ATOM 22099 C CA . LYS B 1 26 ? 4.563 1.342 -6.386 1.00 13.14 26 LYS B CA 11
ATOM 22100 C C . LYS B 1 26 ? 3.687 0.202 -6.922 1.00 12.11 26 LYS B C 11
ATOM 22101 O O . LYS B 1 26 ? 3.190 0.282 -8.049 1.00 51.43 26 LYS B O 11
ATOM 22120 N N . GLU B 1 27 ? 3.457 -0.834 -6.079 1.00 23.10 27 GLU B N 11
ATOM 22121 C CA . GLU B 1 27 ? 2.642 -1.991 -6.476 1.00 11.35 27 GLU B CA 11
ATOM 22122 C C . GLU B 1 27 ? 1.179 -1.577 -6.632 1.00 32.54 27 GLU B C 11
ATOM 22123 O O . GLU B 1 27 ? 0.519 -2.048 -7.534 1.00 30.24 27 GLU B O 11
ATOM 22135 N N . TYR B 1 28 ? 0.715 -0.656 -5.748 1.00 23.32 28 TYR B N 11
ATOM 22136 C CA . TYR B 1 28 ? -0.651 -0.087 -5.782 1.00 45.31 28 TYR B CA 11
ATOM 22137 C C . TYR B 1 28 ? -0.925 0.555 -7.138 1.00 1.45 28 TYR B C 11
ATOM 22138 O O . TYR B 1 28 ? -1.948 0.287 -7.752 1.00 32.30 28 TYR B O 11
ATOM 22156 N N . SER B 1 29 ? 0.025 1.388 -7.586 1.00 40.15 29 SER B N 11
ATOM 22157 C CA . SER B 1 29 ? -0.095 2.132 -8.843 1.00 72.00 29 SER B CA 11
ATOM 22158 C C . SER B 1 29 ? -0.154 1.167 -10.046 1.00 70.50 29 SER B C 11
ATOM 22159 O O . SER B 1 29 ? -1.024 1.301 -10.905 1.00 45.11 29 SER B O 11
ATOM 22167 N N . ARG B 1 30 ? 0.751 0.167 -10.059 1.00 32.24 30 ARG B N 11
ATOM 22168 C CA . ARG B 1 30 ? 0.844 -0.824 -11.156 1.00 74.11 30 ARG B CA 11
ATOM 22169 C C . ARG B 1 30 ? -0.407 -1.728 -11.201 1.00 62.30 30 ARG B C 11
ATOM 22170 O O . ARG B 1 30 ? -0.986 -1.966 -12.270 1.00 43.43 30 ARG B O 11
ATOM 22191 N N . THR B 1 31 ? -0.804 -2.226 -10.022 1.00 23.42 31 THR B N 11
ATOM 22192 C CA . THR B 1 31 ? -1.852 -3.251 -9.897 1.00 21.43 31 THR B CA 11
ATOM 22193 C C . THR B 1 31 ? -3.259 -2.645 -10.051 1.00 0.41 31 THR B C 11
ATOM 22194 O O . THR B 1 31 ? -4.170 -3.327 -10.530 1.00 24.31 31 THR B O 11
ATOM 22205 N N . LEU B 1 32 ? -3.427 -1.372 -9.643 1.00 61.43 32 LEU B N 11
ATOM 22206 C CA . LEU B 1 32 ? -4.680 -0.626 -9.864 1.00 60.24 32 LEU B CA 11
ATOM 22207 C C . LEU B 1 32 ? -4.796 -0.287 -11.351 1.00 20.03 32 LEU B C 11
ATOM 22208 O O . LEU B 1 32 ? -5.871 -0.399 -11.925 1.00 41.05 32 LEU B O 11
ATOM 22224 N N . ALA B 1 33 ? -3.656 0.101 -11.963 1.00 53.30 33 ALA B N 11
ATOM 22225 C CA . ALA B 1 33 ? -3.571 0.420 -13.400 1.00 13.44 33 ALA B CA 11
ATOM 22226 C C . ALA B 1 33 ? -4.070 -0.756 -14.262 1.00 53.50 33 ALA B C 11
ATOM 22227 O O . ALA B 1 33 ? -4.982 -0.591 -15.069 1.00 53.53 33 ALA B O 11
ATOM 22234 N N . ARG B 1 34 ? -3.484 -1.943 -14.026 1.00 23.31 34 ARG B N 11
ATOM 22235 C CA . ARG B 1 34 ? -3.797 -3.169 -14.788 1.00 71.25 34 ARG B CA 11
ATOM 22236 C C . ARG B 1 34 ? -5.218 -3.681 -14.472 1.00 32.12 34 ARG B C 11
ATOM 22237 O O . ARG B 1 34 ? -5.881 -4.256 -15.347 1.00 33.13 34 ARG B O 11
ATOM 22258 N N . LEU B 1 35 ? -5.665 -3.466 -13.208 1.00 61.53 35 LEU B N 11
ATOM 22259 C CA . LEU B 1 35 ? -7.047 -3.766 -12.773 1.00 14.33 35 LEU B CA 11
ATOM 22260 C C . LEU B 1 35 ? -8.044 -2.965 -13.623 1.00 20.41 35 LEU B C 11
ATOM 22261 O O . LEU B 1 35 ? -9.013 -3.528 -14.138 1.00 50.34 35 LEU B O 11
ATOM 22277 N N . GLN B 1 36 ? -7.757 -1.653 -13.799 1.00 10.52 36 GLN B N 11
ATOM 22278 C CA . GLN B 1 36 ? -8.614 -0.740 -14.577 1.00 74.23 36 GLN B CA 11
ATOM 22279 C C . GLN B 1 36 ? -8.574 -1.093 -16.071 1.00 32.52 36 GLN B C 11
ATOM 22280 O O . GLN B 1 36 ? -9.597 -1.043 -16.738 1.00 51.54 36 GLN B O 11
ATOM 22294 N N . ARG B 1 37 ? -7.393 -1.482 -16.581 1.00 4.33 37 ARG B N 11
ATOM 22295 C CA . ARG B 1 37 ? -7.232 -1.845 -18.009 1.00 2.21 37 ARG B CA 11
ATOM 22296 C C . ARG B 1 37 ? -7.997 -3.144 -18.346 1.00 60.12 37 ARG B C 11
ATOM 22297 O O . ARG B 1 37 ? -8.416 -3.346 -19.488 1.00 51.42 37 ARG B O 11
ATOM 22318 N N . ALA B 1 38 ? -8.181 -4.010 -17.339 1.00 64.31 38 ALA B N 11
ATOM 22319 C CA . ALA B 1 38 ? -9.016 -5.219 -17.466 1.00 54.22 38 ALA B CA 11
ATOM 22320 C C . ALA B 1 38 ? -10.525 -4.862 -17.430 1.00 75.22 38 ALA B C 11
ATOM 22321 O O . ALA B 1 38 ? -11.262 -5.150 -18.380 1.00 44.31 38 ALA B O 11
ATOM 22328 N N . LYS B 1 39 ? -10.955 -4.198 -16.338 1.00 44.31 39 LYS B N 11
ATOM 22329 C CA . LYS B 1 39 ? -12.390 -3.996 -16.004 1.00 21.23 39 LYS B CA 11
ATOM 22330 C C . LYS B 1 39 ? -13.076 -2.879 -16.827 1.00 10.20 39 LYS B C 11
ATOM 22331 O O . LYS B 1 39 ? -14.304 -2.876 -16.954 1.00 63.21 39 LYS B O 11
ATOM 22350 N N . ARG B 1 40 ? -12.302 -1.882 -17.278 1.00 35.52 40 ARG B N 11
ATOM 22351 C CA . ARG B 1 40 ? -12.828 -0.768 -18.100 1.00 4.22 40 ARG B CA 11
ATOM 22352 C C . ARG B 1 40 ? -12.928 -1.168 -19.578 1.00 60.43 40 ARG B C 11
ATOM 22353 O O . ARG B 1 40 ? -13.976 -0.982 -20.210 1.00 73.05 40 ARG B O 11
ATOM 22374 N N . ALA B 1 41 ? -11.818 -1.706 -20.123 1.00 23.02 41 ALA B N 11
ATOM 22375 C CA . ALA B 1 41 ? -11.734 -2.104 -21.537 1.00 33.24 41 ALA B CA 11
ATOM 22376 C C . ALA B 1 41 ? -12.676 -3.292 -21.816 1.00 60.32 41 ALA B C 11
ATOM 22377 O O . ALA B 1 41 ? -13.510 -3.230 -22.735 1.00 64.43 41 ALA B O 11
ATOM 22384 N N . GLU B 1 42 ? -12.538 -4.355 -20.981 1.00 1.23 42 GLU B N 11
ATOM 22385 C CA . GLU B 1 42 ? -13.360 -5.597 -21.048 1.00 53.31 42 GLU B CA 11
ATOM 22386 C C . GLU B 1 42 ? -13.270 -6.294 -22.430 1.00 20.51 42 GLU B C 11
ATOM 22387 O O . GLU B 1 42 ? -14.156 -7.050 -22.783 1.00 13.24 42 GLU B O 11
ATOM 22399 N N . LYS B 1 43 ? -12.180 -6.038 -23.165 1.00 25.41 43 LYS B N 11
ATOM 22400 C CA . LYS B 1 43 ? -11.946 -6.517 -24.562 1.00 70.40 43 LYS B CA 11
ATOM 22401 C C . LYS B 1 43 ? -12.285 -8.020 -24.804 1.00 73.51 43 LYS B C 11
ATOM 22402 O O . LYS B 1 43 ? -12.674 -8.394 -25.920 1.00 3.22 43 LYS B O 11
ATOM 22421 N N . ALA B 1 44 ? -12.182 -8.853 -23.746 1.00 13.22 44 ALA B N 11
ATOM 22422 C CA . ALA B 1 44 ? -12.504 -10.305 -23.807 1.00 14.44 44 ALA B CA 11
ATOM 22423 C C . ALA B 1 44 ? -14.002 -10.605 -24.077 1.00 41.44 44 ALA B C 11
ATOM 22424 O O . ALA B 1 44 ? -14.367 -11.749 -24.372 1.00 42.14 44 ALA B O 11
ATOM 22431 N N . LYS B 1 45 ? -14.851 -9.563 -23.980 1.00 53.13 45 LYS B N 11
ATOM 22432 C CA . LYS B 1 45 ? -16.308 -9.644 -24.259 1.00 32.23 45 LYS B CA 11
ATOM 22433 C C . LYS B 1 45 ? -16.588 -9.611 -25.782 1.00 72.51 45 LYS B C 11
ATOM 22434 O O . LYS B 1 45 ? -17.750 -9.724 -26.195 1.00 64.13 45 LYS B O 11
ATOM 22453 N N . ASN B 1 46 ? -15.503 -9.473 -26.576 1.00 75.41 46 ASN B N 11
ATOM 22454 C CA . ASN B 1 46 ? -15.533 -9.274 -28.035 1.00 73.24 46 ASN B CA 11
ATOM 22455 C C . ASN B 1 46 ? -16.089 -7.870 -28.344 1.00 62.53 46 ASN B C 11
ATOM 22456 O O . ASN B 1 46 ? -17.217 -7.699 -28.831 1.00 23.13 46 ASN B O 11
ATOM 22467 N N . SER B 1 47 ? -15.284 -6.867 -27.965 1.00 14.52 47 SER B N 11
ATOM 22468 C CA . SER B 1 47 ? -15.605 -5.437 -28.125 1.00 22.42 47 SER B CA 11
ATOM 22469 C C . SER B 1 47 ? -15.130 -4.921 -29.492 1.00 15.20 47 SER B C 11
ATOM 22470 O O . SER B 1 47 ? -14.325 -5.586 -30.159 1.00 60.15 47 SER B O 11
ATOM 22478 N N . LYS B 1 48 ? -15.618 -3.729 -29.893 1.00 55.42 48 LYS B N 11
ATOM 22479 C CA . LYS B 1 48 ? -15.290 -3.119 -31.192 1.00 63.23 48 LYS B CA 11
ATOM 22480 C C . LYS B 1 48 ? -13.835 -2.616 -31.229 1.00 54.11 48 LYS B C 11
ATOM 22481 O O . LYS B 1 48 ? -13.522 -1.524 -30.753 1.00 72.53 48 LYS B O 11
ATOM 22500 N N . LYS B 1 49 ? -12.960 -3.469 -31.776 1.00 24.54 49 LYS B N 11
ATOM 22501 C CA . LYS B 1 49 ? -11.544 -3.162 -32.021 1.00 34.54 49 LYS B CA 11
ATOM 22502 C C . LYS B 1 49 ? -11.286 -3.273 -33.533 1.00 62.33 49 LYS B C 11
ATOM 22503 O O . LYS B 1 49 ? -11.921 -4.092 -34.206 1.00 52.20 49 LYS B O 11
ATOM 22522 N N . ALA B 1 50 ? -10.363 -2.441 -34.061 1.00 22.25 50 ALA B N 11
ATOM 22523 C CA . ALA B 1 50 ? -9.853 -2.599 -35.436 1.00 43.53 50 ALA B CA 11
ATOM 22524 C C . ALA B 1 50 ? -9.186 -3.981 -35.563 1.00 43.14 50 ALA B C 11
ATOM 22525 O O . ALA B 1 50 ? -8.432 -4.379 -34.673 1.00 73.03 50 ALA B O 11
ATOM 22532 N N . ILE B 1 51 ? -9.470 -4.702 -36.667 1.00 62.01 51 ILE B N 11
ATOM 22533 C CA . ILE B 1 51 ? -9.051 -6.122 -36.845 1.00 40.43 51 ILE B CA 11
ATOM 22534 C C . ILE B 1 51 ? -7.510 -6.317 -36.869 1.00 33.30 51 ILE B C 11
ATOM 22535 O O . ILE B 1 51 ? -7.015 -7.446 -36.754 1.00 43.12 51 ILE B O 11
ATOM 22551 N N . GLU B 1 52 ? -6.776 -5.206 -37.020 1.00 72.25 52 GLU B N 11
ATOM 22552 C CA . GLU B 1 52 ? -5.304 -5.172 -36.908 1.00 72.13 52 GLU B CA 11
ATOM 22553 C C . GLU B 1 52 ? -4.874 -5.078 -35.421 1.00 25.41 52 GLU B C 11
ATOM 22554 O O . GLU B 1 52 ? -5.597 -4.522 -34.584 1.00 64.14 52 GLU B O 11
ATOM 22566 N N . ASP B 1 53 ? -3.686 -5.626 -35.117 1.00 10.11 53 ASP B N 11
ATOM 22567 C CA . ASP B 1 53 ? -3.056 -5.544 -33.776 1.00 42.31 53 ASP B CA 11
ATOM 22568 C C . ASP B 1 53 ? -1.765 -4.721 -33.882 1.00 42.11 53 ASP B C 11
ATOM 22569 O O . ASP B 1 53 ? -1.024 -4.850 -34.866 1.00 11.52 53 ASP B O 11
ATOM 22578 N N . GLY B 1 54 ? -1.518 -3.872 -32.859 1.00 61.11 54 GLY B N 11
ATOM 22579 C CA . GLY B 1 54 ? -0.350 -2.983 -32.803 1.00 15.34 54 GLY B CA 11
ATOM 22580 C C . GLY B 1 54 ? 0.907 -3.710 -32.355 1.00 23.23 54 GLY B C 11
ATOM 22581 O O . GLY B 1 54 ? 1.445 -3.447 -31.273 1.00 15.01 54 GLY B O 11
ATOM 22585 N N . VAL B 1 55 ? 1.363 -4.649 -33.197 1.00 72.25 55 VAL B N 11
ATOM 22586 C CA . VAL B 1 55 ? 2.567 -5.454 -32.955 1.00 53.13 55 VAL B CA 11
ATOM 22587 C C . VAL B 1 55 ? 3.827 -4.667 -33.422 1.00 61.44 55 VAL B C 11
ATOM 22588 O O . VAL B 1 55 ? 3.850 -4.165 -34.555 1.00 34.32 55 VAL B O 11
ATOM 22601 N N . PRO B 1 56 ? 4.882 -4.496 -32.543 1.00 41.40 56 PRO B N 11
ATOM 22602 C CA . PRO B 1 56 ? 6.137 -3.806 -32.933 1.00 14.34 56 PRO B CA 11
ATOM 22603 C C . PRO B 1 56 ? 7.059 -4.724 -33.765 1.00 41.11 56 PRO B C 11
ATOM 22604 O O . PRO B 1 56 ? 6.690 -5.863 -34.094 1.00 1.21 56 PRO B O 11
ATOM 22615 N N . GLN B 1 57 ? 8.250 -4.210 -34.106 1.00 2.53 57 GLN B N 11
ATOM 22616 C CA . GLN B 1 57 ? 9.248 -4.943 -34.918 1.00 42.13 57 GLN B CA 11
ATOM 22617 C C . GLN B 1 57 ? 9.792 -6.148 -34.103 1.00 54.14 57 GLN B C 11
ATOM 22618 O O . GLN B 1 57 ? 9.958 -6.014 -32.886 1.00 4.10 57 GLN B O 11
ATOM 22632 N N . PRO B 1 58 ? 10.055 -7.339 -34.756 1.00 52.32 58 PRO B N 11
ATOM 22633 C CA . PRO B 1 58 ? 10.482 -8.585 -34.054 1.00 11.23 58 PRO B CA 11
ATOM 22634 C C . PRO B 1 58 ? 11.672 -8.359 -33.096 1.00 3.35 58 PRO B C 11
ATOM 22635 O O . PRO B 1 58 ? 11.529 -8.532 -31.883 1.00 1.33 58 PRO B O 11
ATOM 22646 N N . GLU B 1 59 ? 12.828 -7.930 -33.650 1.00 4.44 59 GLU B N 11
ATOM 22647 C CA . GLU B 1 59 ? 14.028 -7.605 -32.858 1.00 62.11 59 GLU B CA 11
ATOM 22648 C C . GLU B 1 59 ? 14.073 -6.096 -32.562 1.00 35.02 59 GLU B C 11
ATOM 22649 O O . GLU B 1 59 ? 13.974 -5.686 -31.403 1.00 22.01 59 GLU B O 11
ATOM 22661 N N . ALA B 1 60 ? 14.221 -5.294 -33.636 1.00 34.25 60 ALA B N 11
ATOM 22662 C CA . ALA B 1 60 ? 14.353 -3.819 -33.572 1.00 61.13 60 ALA B CA 11
ATOM 22663 C C . ALA B 1 60 ? 15.656 -3.377 -32.869 1.00 3.23 60 ALA B C 11
ATOM 22664 O O . ALA B 1 60 ? 15.771 -2.228 -32.435 1.00 60.11 60 ALA B O 11
ATOM 22671 N N . LEU B 1 61 ? 16.652 -4.288 -32.795 1.00 72.14 61 LEU B N 11
ATOM 22672 C CA . LEU B 1 61 ? 17.946 -4.018 -32.135 1.00 13.33 61 LEU B CA 11
ATOM 22673 C C . LEU B 1 61 ? 18.979 -3.512 -33.163 1.00 43.20 61 LEU B C 11
ATOM 22674 O O . LEU B 1 61 ? 19.374 -2.341 -33.127 1.00 33.42 61 LEU B O 11
ATOM 22690 N N . GLU B 1 62 ? 19.386 -4.399 -34.087 1.00 2.45 62 GLU B N 11
ATOM 22691 C CA . GLU B 1 62 ? 20.467 -4.130 -35.056 1.00 51.10 62 GLU B CA 11
ATOM 22692 C C . GLU B 1 62 ? 20.326 -5.095 -36.258 1.00 33.30 62 GLU B C 11
ATOM 22693 O O . GLU B 1 62 ? 20.448 -6.317 -36.063 1.00 41.34 62 GLU B O 11
ATOM 22705 N N . MET A 1 1 ? 5.576 -11.108 -6.846 1.00 33.22 1 MET A N 12
ATOM 22706 C CA . MET A 1 1 ? 5.314 -11.532 -8.233 1.00 2.45 1 MET A CA 12
ATOM 22707 C C . MET A 1 1 ? 3.910 -11.077 -8.661 1.00 20.03 1 MET A C 12
ATOM 22708 O O . MET A 1 1 ? 2.941 -11.238 -7.901 1.00 41.41 1 MET A O 12
ATOM 22724 N N . GLU A 1 2 ? 3.825 -10.488 -9.860 1.00 34.34 2 GLU A N 12
ATOM 22725 C CA . GLU A 1 2 ? 2.563 -10.059 -10.468 1.00 61.21 2 GLU A CA 12
ATOM 22726 C C . GLU A 1 2 ? 2.815 -9.747 -11.954 1.00 5.11 2 GLU A C 12
ATOM 22727 O O . GLU A 1 2 ? 3.202 -8.625 -12.322 1.00 23.30 2 GLU A O 12
ATOM 22739 N N . GLU A 1 3 ? 2.653 -10.773 -12.794 1.00 11.43 3 GLU A N 12
ATOM 22740 C CA . GLU A 1 3 ? 2.931 -10.697 -14.241 1.00 10.14 3 GLU A CA 12
ATOM 22741 C C . GLU A 1 3 ? 1.664 -10.320 -15.035 1.00 13.33 3 GLU A C 12
ATOM 22742 O O . GLU A 1 3 ? 0.579 -10.149 -14.463 1.00 65.51 3 GLU A O 12
ATOM 22754 N N . LEU A 1 4 ? 1.837 -10.160 -16.361 1.00 13.44 4 LEU A N 12
ATOM 22755 C CA . LEU A 1 4 ? 0.740 -9.901 -17.308 1.00 72.24 4 LEU A CA 12
ATOM 22756 C C . LEU A 1 4 ? -0.064 -11.187 -17.588 1.00 73.30 4 LEU A C 12
ATOM 22757 O O . LEU A 1 4 ? 0.326 -12.288 -17.175 1.00 33.33 4 LEU A O 12
ATOM 22773 N N . SER A 1 5 ? -1.183 -11.019 -18.301 1.00 62.23 5 SER A N 12
ATOM 22774 C CA . SER A 1 5 ? -2.081 -12.115 -18.681 1.00 5.33 5 SER A CA 12
ATOM 22775 C C . SER A 1 5 ? -2.907 -11.659 -19.890 1.00 2.02 5 SER A C 12
ATOM 22776 O O . SER A 1 5 ? -3.468 -10.546 -19.866 1.00 75.20 5 SER A O 12
ATOM 22784 N N . GLY A 1 6 ? -2.956 -12.502 -20.950 1.00 25.25 6 GLY A N 12
ATOM 22785 C CA . GLY A 1 6 ? -3.718 -12.190 -22.167 1.00 22.34 6 GLY A CA 12
ATOM 22786 C C . GLY A 1 6 ? -5.205 -12.016 -21.889 1.00 2.44 6 GLY A C 12
ATOM 22787 O O . GLY A 1 6 ? -5.847 -11.092 -22.400 1.00 34.20 6 GLY A O 12
ATOM 22791 N N . LYS A 1 7 ? -5.730 -12.917 -21.053 1.00 35.54 7 LYS A N 12
ATOM 22792 C CA . LYS A 1 7 ? -7.123 -12.906 -20.572 1.00 13.44 7 LYS A CA 12
ATOM 22793 C C . LYS A 1 7 ? -7.182 -12.134 -19.222 1.00 3.21 7 LYS A C 12
ATOM 22794 O O . LYS A 1 7 ? -6.148 -11.989 -18.568 1.00 53.34 7 LYS A O 12
ATOM 22813 N N . PRO A 1 8 ? -8.380 -11.620 -18.782 1.00 64.24 8 PRO A N 12
ATOM 22814 C CA . PRO A 1 8 ? -8.508 -10.858 -17.509 1.00 43.33 8 PRO A CA 12
ATOM 22815 C C . PRO A 1 8 ? -8.361 -11.784 -16.270 1.00 10.31 8 PRO A C 12
ATOM 22816 O O . PRO A 1 8 ? -8.463 -13.012 -16.386 1.00 55.43 8 PRO A O 12
ATOM 22827 N N . LEU A 1 9 ? -8.111 -11.184 -15.097 1.00 74.42 9 LEU A N 12
ATOM 22828 C CA . LEU A 1 9 ? -7.945 -11.935 -13.830 1.00 53.35 9 LEU A CA 12
ATOM 22829 C C . LEU A 1 9 ? -9.274 -12.602 -13.374 1.00 41.41 9 LEU A C 12
ATOM 22830 O O . LEU A 1 9 ? -10.357 -12.167 -13.789 1.00 3.45 9 LEU A O 12
ATOM 22846 N N . SER A 1 10 ? -9.174 -13.657 -12.532 1.00 62.34 10 SER A N 12
ATOM 22847 C CA . SER A 1 10 ? -10.346 -14.375 -11.973 1.00 23.41 10 SER A CA 12
ATOM 22848 C C . SER A 1 10 ? -11.129 -13.485 -10.991 1.00 71.33 10 SER A C 12
ATOM 22849 O O . SER A 1 10 ? -10.627 -12.441 -10.555 1.00 40.42 10 SER A O 12
ATOM 22857 N N . TYR A 1 11 ? -12.364 -13.912 -10.658 1.00 72.13 11 TYR A N 12
ATOM 22858 C CA . TYR A 1 11 ? -13.238 -13.192 -9.712 1.00 45.13 11 TYR A CA 12
ATOM 22859 C C . TYR A 1 11 ? -12.577 -13.114 -8.319 1.00 43.23 11 TYR A C 12
ATOM 22860 O O . TYR A 1 11 ? -12.638 -12.072 -7.651 1.00 13.25 11 TYR A O 12
ATOM 22878 N N . ALA A 1 12 ? -11.934 -14.228 -7.919 1.00 0.42 12 ALA A N 12
ATOM 22879 C CA . ALA A 1 12 ? -11.173 -14.326 -6.664 1.00 62.42 12 ALA A CA 12
ATOM 22880 C C . ALA A 1 12 ? -9.969 -13.363 -6.678 1.00 4.10 12 ALA A C 12
ATOM 22881 O O . ALA A 1 12 ? -9.636 -12.767 -5.649 1.00 3.22 12 ALA A O 12
ATOM 22888 N N . GLU A 1 13 ? -9.340 -13.203 -7.865 1.00 24.23 13 GLU A N 12
ATOM 22889 C CA . GLU A 1 13 ? -8.197 -12.289 -8.037 1.00 30.32 13 GLU A CA 12
ATOM 22890 C C . GLU A 1 13 ? -8.649 -10.816 -7.962 1.00 41.15 13 GLU A C 12
ATOM 22891 O O . GLU A 1 13 ? -7.944 -9.980 -7.410 1.00 44.43 13 GLU A O 12
ATOM 22903 N N . LYS A 1 14 ? -9.846 -10.537 -8.498 1.00 41.22 14 LYS A N 12
ATOM 22904 C CA . LYS A 1 14 ? -10.436 -9.182 -8.549 1.00 65.22 14 LYS A CA 12
ATOM 22905 C C . LYS A 1 14 ? -10.786 -8.695 -7.131 1.00 74.41 14 LYS A C 12
ATOM 22906 O O . LYS A 1 14 ? -10.506 -7.544 -6.774 1.00 32.03 14 LYS A O 12
ATOM 22925 N N . GLU A 1 15 ? -11.390 -9.591 -6.325 1.00 41.04 15 GLU A N 12
ATOM 22926 C CA . GLU A 1 15 ? -11.829 -9.261 -4.955 1.00 12.55 15 GLU A CA 12
ATOM 22927 C C . GLU A 1 15 ? -10.615 -9.098 -4.018 1.00 40.13 15 GLU A C 12
ATOM 22928 O O . GLU A 1 15 ? -10.571 -8.146 -3.227 1.00 22.21 15 GLU A O 12
ATOM 22940 N N . LYS A 1 16 ? -9.604 -9.990 -4.146 1.00 31.23 16 LYS A N 12
ATOM 22941 C CA . LYS A 1 16 ? -8.376 -9.883 -3.337 1.00 21.03 16 LYS A CA 12
ATOM 22942 C C . LYS A 1 16 ? -7.575 -8.630 -3.735 1.00 52.22 16 LYS A C 12
ATOM 22943 O O . LYS A 1 16 ? -6.845 -8.072 -2.920 1.00 54.24 16 LYS A O 12
ATOM 22962 N N . LEU A 1 17 ? -7.715 -8.205 -5.004 1.00 3.13 17 LEU A N 12
ATOM 22963 C CA . LEU A 1 17 ? -7.015 -7.026 -5.530 1.00 24.22 17 LEU A CA 12
ATOM 22964 C C . LEU A 1 17 ? -7.619 -5.729 -4.958 1.00 22.21 17 LEU A C 12
ATOM 22965 O O . LEU A 1 17 ? -6.882 -4.889 -4.448 1.00 34.15 17 LEU A O 12
ATOM 22981 N N . LYS A 1 18 ? -8.957 -5.581 -5.026 1.00 52.34 18 LYS A N 12
ATOM 22982 C CA . LYS A 1 18 ? -9.637 -4.359 -4.549 1.00 42.21 18 LYS A CA 12
ATOM 22983 C C . LYS A 1 18 ? -9.473 -4.191 -3.019 1.00 5.44 18 LYS A C 12
ATOM 22984 O O . LYS A 1 18 ? -9.314 -3.066 -2.521 1.00 23.21 18 LYS A O 12
ATOM 23003 N N . GLU A 1 19 ? -9.481 -5.326 -2.276 1.00 51.03 19 GLU A N 12
ATOM 23004 C CA . GLU A 1 19 ? -9.270 -5.300 -0.818 1.00 5.11 19 GLU A CA 12
ATOM 23005 C C . GLU A 1 19 ? -7.785 -5.065 -0.501 1.00 73.11 19 GLU A C 12
ATOM 23006 O O . GLU A 1 19 ? -7.472 -4.536 0.555 1.00 41.32 19 GLU A O 12
ATOM 23018 N N . LYS A 1 20 ? -6.879 -5.481 -1.433 1.00 64.24 20 LYS A N 12
ATOM 23019 C CA . LYS A 1 20 ? -5.441 -5.138 -1.363 1.00 33.30 20 LYS A CA 12
ATOM 23020 C C . LYS A 1 20 ? -5.262 -3.617 -1.394 1.00 12.24 20 LYS A C 12
ATOM 23021 O O . LYS A 1 20 ? -4.554 -3.064 -0.555 1.00 52.01 20 LYS A O 12
ATOM 23040 N N . LEU A 1 21 ? -5.947 -2.973 -2.362 1.00 30.53 21 LEU A N 12
ATOM 23041 C CA . LEU A 1 21 ? -5.869 -1.520 -2.592 1.00 34.50 21 LEU A CA 12
ATOM 23042 C C . LEU A 1 21 ? -6.261 -0.759 -1.319 1.00 72.34 21 LEU A C 12
ATOM 23043 O O . LEU A 1 21 ? -5.501 0.072 -0.829 1.00 4.04 21 LEU A O 12
ATOM 23059 N N . ALA A 1 22 ? -7.427 -1.136 -0.761 1.00 13.42 22 ALA A N 12
ATOM 23060 C CA . ALA A 1 22 ? -7.976 -0.542 0.468 1.00 4.52 22 ALA A CA 12
ATOM 23061 C C . ALA A 1 22 ? -7.099 -0.832 1.704 1.00 34.02 22 ALA A C 12
ATOM 23062 O O . ALA A 1 22 ? -6.934 0.040 2.561 1.00 23.12 22 ALA A O 12
ATOM 23069 N N . PHE A 1 23 ? -6.542 -2.057 1.778 1.00 13.11 23 PHE A N 12
ATOM 23070 C CA . PHE A 1 23 ? -5.746 -2.521 2.940 1.00 55.53 23 PHE A CA 12
ATOM 23071 C C . PHE A 1 23 ? -4.431 -1.745 3.056 1.00 32.21 23 PHE A C 12
ATOM 23072 O O . PHE A 1 23 ? -4.133 -1.150 4.110 1.00 75.52 23 PHE A O 12
ATOM 23089 N N . LEU A 1 24 ? -3.649 -1.760 1.969 1.00 75.41 24 LEU A N 12
ATOM 23090 C CA . LEU A 1 24 ? -2.361 -1.075 1.927 1.00 31.53 24 LEU A CA 12
ATOM 23091 C C . LEU A 1 24 ? -2.550 0.448 2.029 1.00 31.01 24 LEU A C 12
ATOM 23092 O O . LEU A 1 24 ? -1.686 1.128 2.547 1.00 25.41 24 LEU A O 12
ATOM 23108 N N . LYS A 1 25 ? -3.692 0.955 1.503 1.00 75.13 25 LYS A N 12
ATOM 23109 C CA . LYS A 1 25 ? -4.042 2.391 1.532 1.00 53.22 25 LYS A CA 12
ATOM 23110 C C . LYS A 1 25 ? -4.249 2.902 2.960 1.00 51.42 25 LYS A C 12
ATOM 23111 O O . LYS A 1 25 ? -3.677 3.929 3.344 1.00 41.42 25 LYS A O 12
ATOM 23130 N N . LYS A 1 26 ? -5.093 2.186 3.731 1.00 1.01 26 LYS A N 12
ATOM 23131 C CA . LYS A 1 26 ? -5.454 2.607 5.091 1.00 4.41 26 LYS A CA 12
ATOM 23132 C C . LYS A 1 26 ? -4.230 2.527 6.019 1.00 40.44 26 LYS A C 12
ATOM 23133 O O . LYS A 1 26 ? -3.975 3.462 6.788 1.00 23.53 26 LYS A O 12
ATOM 23152 N N . GLU A 1 27 ? -3.447 1.422 5.903 1.00 21.00 27 GLU A N 12
ATOM 23153 C CA . GLU A 1 27 ? -2.231 1.247 6.711 1.00 44.53 27 GLU A CA 12
ATOM 23154 C C . GLU A 1 27 ? -1.191 2.313 6.319 1.00 54.02 27 GLU A C 12
ATOM 23155 O O . GLU A 1 27 ? -0.554 2.854 7.189 1.00 71.20 27 GLU A O 12
ATOM 23167 N N . TYR A 1 28 ? -1.097 2.637 4.998 1.00 1.12 28 TYR A N 12
ATOM 23168 C CA . TYR A 1 28 ? -0.170 3.655 4.442 1.00 12.04 28 TYR A CA 12
ATOM 23169 C C . TYR A 1 28 ? -0.412 5.007 5.086 1.00 44.45 28 TYR A C 12
ATOM 23170 O O . TYR A 1 28 ? 0.515 5.633 5.583 1.00 14.15 28 TYR A O 12
ATOM 23188 N N . SER A 1 29 ? -1.681 5.435 5.064 1.00 1.03 29 SER A N 12
ATOM 23189 C CA . SER A 1 29 ? -2.077 6.764 5.534 1.00 30.31 29 SER A CA 12
ATOM 23190 C C . SER A 1 29 ? -1.787 6.917 7.035 1.00 63.31 29 SER A C 12
ATOM 23191 O O . SER A 1 29 ? -1.211 7.922 7.459 1.00 43.14 29 SER A O 12
ATOM 23199 N N . ARG A 1 30 ? -2.134 5.863 7.802 1.00 4.53 30 ARG A N 12
ATOM 23200 C CA . ARG A 1 30 ? -1.967 5.838 9.267 1.00 32.32 30 ARG A CA 12
ATOM 23201 C C . ARG A 1 30 ? -0.483 5.707 9.673 1.00 21.33 30 ARG A C 12
ATOM 23202 O O . ARG A 1 30 ? -0.030 6.384 10.602 1.00 42.15 30 ARG A O 12
ATOM 23223 N N . THR A 1 31 ? 0.256 4.825 8.973 1.00 4.51 31 THR A N 12
ATOM 23224 C CA . THR A 1 31 ? 1.642 4.483 9.340 1.00 41.45 31 THR A CA 12
ATOM 23225 C C . THR A 1 31 ? 2.620 5.585 8.906 1.00 13.11 31 THR A C 12
ATOM 23226 O O . THR A 1 31 ? 3.621 5.822 9.580 1.00 42.11 31 THR A O 12
ATOM 23237 N N . LEU A 1 32 ? 2.300 6.269 7.788 1.00 74.23 32 LEU A N 12
ATOM 23238 C CA . LEU A 1 32 ? 3.049 7.453 7.338 1.00 53.34 32 LEU A CA 12
ATOM 23239 C C . LEU A 1 32 ? 2.809 8.582 8.337 1.00 51.02 32 LEU A C 12
ATOM 23240 O O . LEU A 1 32 ? 3.754 9.224 8.774 1.00 63.11 32 LEU A O 12
ATOM 23256 N N . ALA A 1 33 ? 1.525 8.775 8.714 1.00 54.11 33 ALA A N 12
ATOM 23257 C CA . ALA A 1 33 ? 1.111 9.817 9.665 1.00 62.12 33 ALA A CA 12
ATOM 23258 C C . ALA A 1 33 ? 1.856 9.694 11.009 1.00 73.11 33 ALA A C 12
ATOM 23259 O O . ALA A 1 33 ? 2.472 10.655 11.469 1.00 74.42 33 ALA A O 12
ATOM 23266 N N . ARG A 1 34 ? 1.828 8.481 11.589 1.00 60.23 34 ARG A N 12
ATOM 23267 C CA . ARG A 1 34 ? 2.435 8.198 12.903 1.00 41.24 34 ARG A CA 12
ATOM 23268 C C . ARG A 1 34 ? 3.980 8.243 12.828 1.00 21.04 34 ARG A C 12
ATOM 23269 O O . ARG A 1 34 ? 4.638 8.604 13.810 1.00 75.43 34 ARG A O 12
ATOM 23290 N N . LEU A 1 35 ? 4.533 7.849 11.650 1.00 72.31 35 LEU A N 12
ATOM 23291 C CA . LEU A 1 35 ? 5.972 7.979 11.335 1.00 13.11 35 LEU A CA 12
ATOM 23292 C C . LEU A 1 35 ? 6.379 9.458 11.421 1.00 4.41 35 LEU A C 12
ATOM 23293 O O . LEU A 1 35 ? 7.399 9.786 12.033 1.00 1.43 35 LEU A O 12
ATOM 23309 N N . GLN A 1 36 ? 5.532 10.342 10.832 1.00 12.23 36 GLN A N 12
ATOM 23310 C CA . GLN A 1 36 ? 5.765 11.797 10.839 1.00 43.12 36 GLN A CA 12
ATOM 23311 C C . GLN A 1 36 ? 5.664 12.346 12.268 1.00 21.40 36 GLN A C 12
ATOM 23312 O O . GLN A 1 36 ? 6.497 13.130 12.676 1.00 3.12 36 GLN A O 12
ATOM 23326 N N . ARG A 1 37 ? 4.663 11.871 13.031 1.00 14.54 37 ARG A N 12
ATOM 23327 C CA . ARG A 1 37 ? 4.443 12.314 14.427 1.00 43.41 37 ARG A CA 12
ATOM 23328 C C . ARG A 1 37 ? 5.665 11.975 15.311 1.00 60.31 37 ARG A C 12
ATOM 23329 O O . ARG A 1 37 ? 6.043 12.748 16.185 1.00 42.12 37 ARG A O 12
ATOM 23350 N N . ALA A 1 38 ? 6.282 10.812 15.042 1.00 74.50 38 ALA A N 12
ATOM 23351 C CA . ALA A 1 38 ? 7.483 10.345 15.758 1.00 61.05 38 ALA A CA 12
ATOM 23352 C C . ALA A 1 38 ? 8.711 11.225 15.430 1.00 14.52 38 ALA A C 12
ATOM 23353 O O . ALA A 1 38 ? 9.359 11.772 16.330 1.00 45.43 38 ALA A O 12
ATOM 23360 N N . LYS A 1 39 ? 9.004 11.354 14.124 1.00 72.24 39 LYS A N 12
ATOM 23361 C CA . LYS A 1 39 ? 10.240 12.000 13.620 1.00 13.42 39 LYS A CA 12
ATOM 23362 C C . LYS A 1 39 ? 10.195 13.545 13.640 1.00 14.13 39 LYS A C 12
ATOM 23363 O O . LYS A 1 39 ? 11.247 14.190 13.588 1.00 21.14 39 LYS A O 12
ATOM 23382 N N . ARG A 1 40 ? 8.984 14.130 13.604 1.00 14.32 40 ARG A N 12
ATOM 23383 C CA . ARG A 1 40 ? 8.800 15.600 13.666 1.00 10.12 40 ARG A CA 12
ATOM 23384 C C . ARG A 1 40 ? 8.835 16.106 15.117 1.00 43.11 40 ARG A C 12
ATOM 23385 O O . ARG A 1 40 ? 9.416 17.162 15.404 1.00 1.32 40 ARG A O 12
ATOM 23406 N N . ALA A 1 41 ? 8.170 15.363 16.026 1.00 34.55 41 ALA A N 12
ATOM 23407 C CA . ALA A 1 41 ? 8.101 15.720 17.452 1.00 24.32 41 ALA A CA 12
ATOM 23408 C C . ALA A 1 41 ? 9.464 15.503 18.108 1.00 71.14 41 ALA A C 12
ATOM 23409 O O . ALA A 1 41 ? 10.028 16.435 18.708 1.00 12.14 41 ALA A O 12
ATOM 23416 N N . GLU A 1 42 ? 9.980 14.252 17.965 1.00 1.10 42 GLU A N 12
ATOM 23417 C CA . GLU A 1 42 ? 11.248 13.800 18.590 1.00 63.55 42 GLU A CA 12
ATOM 23418 C C . GLU A 1 42 ? 11.231 14.047 20.120 1.00 30.45 42 GLU A C 12
ATOM 23419 O O . GLU A 1 42 ? 12.267 14.242 20.726 1.00 51.41 42 GLU A O 12
ATOM 23431 N N . LYS A 1 43 ? 10.017 14.031 20.699 1.00 12.35 43 LYS A N 12
ATOM 23432 C CA . LYS A 1 43 ? 9.726 14.346 22.130 1.00 11.51 43 LYS A CA 12
ATOM 23433 C C . LYS A 1 43 ? 10.667 13.622 23.130 1.00 61.31 43 LYS A C 12
ATOM 23434 O O . LYS A 1 43 ? 11.062 14.195 24.155 1.00 22.14 43 LYS A O 12
ATOM 23453 N N . ALA A 1 44 ? 11.065 12.384 22.786 1.00 52.11 44 ALA A N 12
ATOM 23454 C CA . ALA A 1 44 ? 11.917 11.553 23.650 1.00 51.22 44 ALA A CA 12
ATOM 23455 C C . ALA A 1 44 ? 13.422 11.786 23.384 1.00 42.32 44 ALA A C 12
ATOM 23456 O O . ALA A 1 44 ? 14.263 10.984 23.800 1.00 53.22 44 ALA A O 12
ATOM 23463 N N . LYS A 1 45 ? 13.755 12.938 22.745 1.00 4.42 45 LYS A N 12
ATOM 23464 C CA . LYS A 1 45 ? 15.161 13.377 22.513 1.00 31.55 45 LYS A CA 12
ATOM 23465 C C . LYS A 1 45 ? 15.880 13.652 23.841 1.00 1.42 45 LYS A C 12
ATOM 23466 O O . LYS A 1 45 ? 17.114 13.727 23.871 1.00 13.34 45 LYS A O 12
ATOM 23485 N N . ASN A 1 46 ? 15.068 13.819 24.913 1.00 4.03 46 ASN A N 12
ATOM 23486 C CA . ASN A 1 46 ? 15.532 14.122 26.265 1.00 23.20 46 ASN A CA 12
ATOM 23487 C C . ASN A 1 46 ? 16.343 15.435 26.248 1.00 2.45 46 ASN A C 12
ATOM 23488 O O . ASN A 1 46 ? 17.536 15.453 26.563 1.00 72.04 46 ASN A O 12
ATOM 23499 N N . SER A 1 47 ? 15.647 16.508 25.796 1.00 0.34 47 SER A N 12
ATOM 23500 C CA . SER A 1 47 ? 16.190 17.869 25.612 1.00 31.24 47 SER A CA 12
ATOM 23501 C C . SER A 1 47 ? 17.540 17.861 24.864 1.00 41.22 47 SER A C 12
ATOM 23502 O O . SER A 1 47 ? 18.611 17.823 25.492 1.00 11.33 47 SER A O 12
ATOM 23510 N N . LYS A 1 48 ? 17.482 17.848 23.515 1.00 42.40 48 LYS A N 12
ATOM 23511 C CA . LYS A 1 48 ? 18.693 17.874 22.688 1.00 22.33 48 LYS A CA 12
ATOM 23512 C C . LYS A 1 48 ? 19.339 19.262 22.807 1.00 35.33 48 LYS A C 12
ATOM 23513 O O . LYS A 1 48 ? 18.627 20.257 23.035 1.00 30.30 48 LYS A O 12
ATOM 23532 N N . LYS A 1 49 ? 20.681 19.298 22.679 1.00 53.00 49 LYS A N 12
ATOM 23533 C CA . LYS A 1 49 ? 21.486 20.512 22.855 1.00 53.03 49 LYS A CA 12
ATOM 23534 C C . LYS A 1 49 ? 20.980 21.680 21.987 1.00 13.35 49 LYS A C 12
ATOM 23535 O O . LYS A 1 49 ? 21.011 21.626 20.757 1.00 65.44 49 LYS A O 12
ATOM 23554 N N . ALA A 1 50 ? 20.498 22.707 22.678 1.00 33.55 50 ALA A N 12
ATOM 23555 C CA . ALA A 1 50 ? 19.940 23.931 22.092 1.00 20.53 50 ALA A CA 12
ATOM 23556 C C . ALA A 1 50 ? 20.402 25.117 22.945 1.00 42.02 50 ALA A C 12
ATOM 23557 O O . ALA A 1 50 ? 20.472 24.988 24.173 1.00 43.45 50 ALA A O 12
ATOM 23564 N N . ILE A 1 51 ? 20.728 26.261 22.310 1.00 32.34 51 ILE A N 12
ATOM 23565 C CA . ILE A 1 51 ? 21.252 27.449 23.034 1.00 5.22 51 ILE A CA 12
ATOM 23566 C C . ILE A 1 51 ? 20.178 28.083 23.946 1.00 73.31 51 ILE A C 12
ATOM 23567 O O . ILE A 1 51 ? 20.503 28.727 24.949 1.00 52.23 51 ILE A O 12
ATOM 23583 N N . GLU A 1 52 ? 18.907 27.869 23.586 1.00 20.14 52 GLU A N 12
ATOM 23584 C CA . GLU A 1 52 ? 17.740 28.218 24.426 1.00 31.34 52 GLU A CA 12
ATOM 23585 C C . GLU A 1 52 ? 17.328 27.029 25.310 1.00 60.42 52 GLU A C 12
ATOM 23586 O O . GLU A 1 52 ? 17.678 25.876 25.015 1.00 22.24 52 GLU A O 12
ATOM 23598 N N . ASP A 1 53 ? 16.581 27.332 26.392 1.00 13.53 53 ASP A N 12
ATOM 23599 C CA . ASP A 1 53 ? 16.071 26.325 27.341 1.00 4.21 53 ASP A CA 12
ATOM 23600 C C . ASP A 1 53 ? 15.107 25.340 26.658 1.00 71.25 53 ASP A C 12
ATOM 23601 O O . ASP A 1 53 ? 13.905 25.609 26.537 1.00 60.50 53 ASP A O 12
ATOM 23610 N N . GLY A 1 54 ? 15.660 24.218 26.184 1.00 53.41 54 GLY A N 12
ATOM 23611 C CA . GLY A 1 54 ? 14.868 23.072 25.714 1.00 21.13 54 GLY A CA 12
ATOM 23612 C C . GLY A 1 54 ? 14.516 22.105 26.845 1.00 65.23 54 GLY A C 12
ATOM 23613 O O . GLY A 1 54 ? 14.104 20.971 26.581 1.00 44.13 54 GLY A O 12
ATOM 23617 N N . VAL A 1 55 ? 14.659 22.588 28.100 1.00 55.23 55 VAL A N 12
ATOM 23618 C CA . VAL A 1 55 ? 14.448 21.809 29.334 1.00 23.12 55 VAL A CA 12
ATOM 23619 C C . VAL A 1 55 ? 13.022 21.186 29.396 1.00 5.33 55 VAL A C 12
ATOM 23620 O O . VAL A 1 55 ? 12.024 21.883 29.173 1.00 65.11 55 VAL A O 12
ATOM 23633 N N . PRO A 1 56 ? 12.907 19.839 29.647 1.00 14.25 56 PRO A N 12
ATOM 23634 C CA . PRO A 1 56 ? 11.622 19.159 29.840 1.00 52.35 56 PRO A CA 12
ATOM 23635 C C . PRO A 1 56 ? 11.305 19.089 31.343 1.00 10.14 56 PRO A C 12
ATOM 23636 O O . PRO A 1 56 ? 11.628 20.025 32.084 1.00 61.11 56 PRO A O 12
ATOM 23647 N N . GLN A 1 57 ? 10.644 18.023 31.786 1.00 42.43 57 GLN A N 12
ATOM 23648 C CA . GLN A 1 57 ? 10.573 17.697 33.219 1.00 13.33 57 GLN A CA 12
ATOM 23649 C C . GLN A 1 57 ? 11.991 17.282 33.721 1.00 63.42 57 GLN A C 12
ATOM 23650 O O . GLN A 1 57 ? 12.694 16.550 33.007 1.00 3.03 57 GLN A O 12
ATOM 23664 N N . PRO A 1 58 ? 12.460 17.767 34.926 1.00 32.20 58 PRO A N 12
ATOM 23665 C CA . PRO A 1 58 ? 13.815 17.417 35.454 1.00 33.14 58 PRO A CA 12
ATOM 23666 C C . PRO A 1 58 ? 13.942 15.922 35.791 1.00 25.52 58 PRO A C 12
ATOM 23667 O O . PRO A 1 58 ? 15.034 15.337 35.711 1.00 23.44 58 PRO A O 12
ATOM 23678 N N . GLU A 1 59 ? 12.810 15.332 36.180 1.00 51.14 59 GLU A N 12
ATOM 23679 C CA . GLU A 1 59 ? 12.672 13.877 36.331 1.00 34.01 59 GLU A CA 12
ATOM 23680 C C . GLU A 1 59 ? 11.221 13.484 35.966 1.00 33.24 59 GLU A C 12
ATOM 23681 O O . GLU A 1 59 ? 10.985 12.782 34.967 1.00 31.41 59 GLU A O 12
ATOM 23693 N N . ALA A 1 60 ? 10.256 13.983 36.768 1.00 30.23 60 ALA A N 12
ATOM 23694 C CA . ALA A 1 60 ? 8.803 13.820 36.519 1.00 33.04 60 ALA A CA 12
ATOM 23695 C C . ALA A 1 60 ? 8.001 14.576 37.586 1.00 3.41 60 ALA A C 12
ATOM 23696 O O . ALA A 1 60 ? 8.256 14.420 38.786 1.00 71.34 60 ALA A O 12
ATOM 23703 N N . LEU A 1 61 ? 7.062 15.427 37.133 1.00 30.10 61 LEU A N 12
ATOM 23704 C CA . LEU A 1 61 ? 6.072 16.093 38.009 1.00 72.54 61 LEU A CA 12
ATOM 23705 C C . LEU A 1 61 ? 4.980 15.073 38.375 1.00 73.01 61 LEU A C 12
ATOM 23706 O O . LEU A 1 61 ? 4.479 15.032 39.509 1.00 44.11 61 LEU A O 12
ATOM 23722 N N . GLU A 1 62 ? 4.639 14.251 37.373 1.00 22.54 62 GLU A N 12
ATOM 23723 C CA . GLU A 1 62 ? 3.736 13.099 37.490 1.00 13.43 62 GLU A CA 12
ATOM 23724 C C . GLU A 1 62 ? 4.118 12.074 36.391 1.00 21.43 62 GLU A C 12
ATOM 23725 O O . GLU A 1 62 ? 4.036 12.423 35.187 1.00 4.14 62 GLU A O 12
ATOM 23737 N N . MET B 1 1 ? -0.727 -5.027 12.583 1.00 40.24 1 MET B N 12
ATOM 23738 C CA . MET B 1 1 ? 0.447 -5.408 13.390 1.00 43.21 1 MET B CA 12
ATOM 23739 C C . MET B 1 1 ? 1.148 -4.127 13.855 1.00 1.43 1 MET B C 12
ATOM 23740 O O . MET B 1 1 ? 1.848 -3.476 13.067 1.00 72.43 1 MET B O 12
ATOM 23756 N N . GLU B 1 2 ? 0.910 -3.757 15.131 1.00 31.15 2 GLU B N 12
ATOM 23757 C CA . GLU B 1 2 ? 1.399 -2.500 15.725 1.00 31.53 2 GLU B CA 12
ATOM 23758 C C . GLU B 1 2 ? 1.256 -2.527 17.260 1.00 0.11 2 GLU B C 12
ATOM 23759 O O . GLU B 1 2 ? 0.766 -3.510 17.839 1.00 51.33 2 GLU B O 12
ATOM 23771 N N . GLU B 1 3 ? 1.680 -1.416 17.893 1.00 25.23 3 GLU B N 12
ATOM 23772 C CA . GLU B 1 3 ? 1.553 -1.186 19.340 1.00 13.44 3 GLU B CA 12
ATOM 23773 C C . GLU B 1 3 ? 1.718 0.316 19.645 1.00 33.35 3 GLU B C 12
ATOM 23774 O O . GLU B 1 3 ? 2.254 1.074 18.819 1.00 3.40 3 GLU B O 12
ATOM 23786 N N . LEU B 1 4 ? 1.233 0.737 20.819 1.00 74.32 4 LEU B N 12
ATOM 23787 C CA . LEU B 1 4 ? 1.348 2.129 21.281 1.00 12.25 4 LEU B CA 12
ATOM 23788 C C . LEU B 1 4 ? 2.650 2.296 22.085 1.00 34.23 4 LEU B C 12
ATOM 23789 O O . LEU B 1 4 ? 2.738 1.855 23.237 1.00 35.31 4 LEU B O 12
ATOM 23805 N N . SER B 1 5 ? 3.665 2.889 21.449 1.00 3.25 5 SER B N 12
ATOM 23806 C CA . SER B 1 5 ? 4.993 3.088 22.046 1.00 10.23 5 SER B CA 12
ATOM 23807 C C . SER B 1 5 ? 5.204 4.579 22.362 1.00 54.44 5 SER B C 12
ATOM 23808 O O . SER B 1 5 ? 5.083 5.418 21.458 1.00 34.42 5 SER B O 12
ATOM 23816 N N . GLY B 1 6 ? 5.501 4.890 23.646 1.00 13.50 6 GLY B N 12
ATOM 23817 C CA . GLY B 1 6 ? 5.787 6.260 24.089 1.00 45.23 6 GLY B CA 12
ATOM 23818 C C . GLY B 1 6 ? 7.040 6.843 23.437 1.00 43.13 6 GLY B C 12
ATOM 23819 O O . GLY B 1 6 ? 6.990 7.920 22.832 1.00 42.04 6 GLY B O 12
ATOM 23823 N N . LYS B 1 7 ? 8.170 6.120 23.560 1.00 55.41 7 LYS B N 12
ATOM 23824 C CA . LYS B 1 7 ? 9.446 6.487 22.888 1.00 55.32 7 LYS B CA 12
ATOM 23825 C C . LYS B 1 7 ? 9.331 6.243 21.353 1.00 22.31 7 LYS B C 12
ATOM 23826 O O . LYS B 1 7 ? 8.465 5.462 20.935 1.00 35.14 7 LYS B O 12
ATOM 23845 N N . PRO B 1 8 ? 10.176 6.903 20.476 1.00 0.34 8 PRO B N 12
ATOM 23846 C CA . PRO B 1 8 ? 10.051 6.763 19.003 1.00 14.21 8 PRO B CA 12
ATOM 23847 C C . PRO B 1 8 ? 10.530 5.373 18.526 1.00 22.34 8 PRO B C 12
ATOM 23848 O O . PRO B 1 8 ? 11.226 4.655 19.264 1.00 41.42 8 PRO B O 12
ATOM 23859 N N . LEU B 1 9 ? 10.136 4.998 17.300 1.00 42.13 9 LEU B N 12
ATOM 23860 C CA . LEU B 1 9 ? 10.544 3.723 16.678 1.00 75.02 9 LEU B CA 12
ATOM 23861 C C . LEU B 1 9 ? 12.076 3.665 16.453 1.00 65.12 9 LEU B C 12
ATOM 23862 O O . LEU B 1 9 ? 12.738 4.713 16.398 1.00 72.31 9 LEU B O 12
ATOM 23878 N N . SER B 1 10 ? 12.620 2.438 16.329 1.00 4.10 10 SER B N 12
ATOM 23879 C CA . SER B 1 10 ? 14.056 2.209 16.062 1.00 12.12 10 SER B CA 12
ATOM 23880 C C . SER B 1 10 ? 14.426 2.633 14.631 1.00 23.54 10 SER B C 12
ATOM 23881 O O . SER B 1 10 ? 13.542 2.855 13.789 1.00 10.40 10 SER B O 12
ATOM 23889 N N . TYR B 1 11 ? 15.740 2.742 14.375 1.00 2.34 11 TYR B N 12
ATOM 23890 C CA . TYR B 1 11 ? 16.280 3.113 13.054 1.00 1.43 11 TYR B CA 12
ATOM 23891 C C . TYR B 1 11 ? 15.881 2.058 12.003 1.00 1.01 11 TYR B C 12
ATOM 23892 O O . TYR B 1 11 ? 15.524 2.403 10.870 1.00 55.32 11 TYR B O 12
ATOM 23910 N N . ALA B 1 12 ? 15.924 0.778 12.426 1.00 64.32 12 ALA B N 12
ATOM 23911 C CA . ALA B 1 12 ? 15.512 -0.370 11.608 1.00 65.34 12 ALA B CA 12
ATOM 23912 C C . ALA B 1 12 ? 14.012 -0.292 11.278 1.00 54.35 12 ALA B C 12
ATOM 23913 O O . ALA B 1 12 ? 13.602 -0.626 10.164 1.00 52.42 12 ALA B O 12
ATOM 23920 N N . GLU B 1 13 ? 13.206 0.181 12.253 1.00 62.41 13 GLU B N 12
ATOM 23921 C CA . GLU B 1 13 ? 11.754 0.337 12.076 1.00 73.13 13 GLU B CA 12
ATOM 23922 C C . GLU B 1 13 ? 11.441 1.490 11.102 1.00 50.00 13 GLU B C 12
ATOM 23923 O O . GLU B 1 13 ? 10.519 1.393 10.299 1.00 33.10 13 GLU B O 12
ATOM 23935 N N . LYS B 1 14 ? 12.247 2.558 11.177 1.00 32.15 14 LYS B N 12
ATOM 23936 C CA . LYS B 1 14 ? 12.087 3.771 10.353 1.00 62.24 14 LYS B CA 12
ATOM 23937 C C . LYS B 1 14 ? 12.369 3.453 8.875 1.00 44.32 14 LYS B C 12
ATOM 23938 O O . LYS B 1 14 ? 11.621 3.880 7.983 1.00 52.33 14 LYS B O 12
ATOM 23957 N N . GLU B 1 15 ? 13.452 2.694 8.631 1.00 11.24 15 GLU B N 12
ATOM 23958 C CA . GLU B 1 15 ? 13.894 2.362 7.268 1.00 31.13 15 GLU B CA 12
ATOM 23959 C C . GLU B 1 15 ? 12.937 1.341 6.616 1.00 30.33 15 GLU B C 12
ATOM 23960 O O . GLU B 1 15 ? 12.576 1.494 5.442 1.00 50.04 15 GLU B O 12
ATOM 23972 N N . LYS B 1 16 ? 12.478 0.338 7.398 1.00 14.10 16 LYS B N 12
ATOM 23973 C CA . LYS B 1 16 ? 11.505 -0.650 6.899 1.00 30.42 16 LYS B CA 12
ATOM 23974 C C . LYS B 1 16 ? 10.138 0.013 6.645 1.00 53.23 16 LYS B C 12
ATOM 23975 O O . LYS B 1 16 ? 9.363 -0.459 5.815 1.00 20.23 16 LYS B O 12
ATOM 23994 N N . LEU B 1 17 ? 9.843 1.095 7.398 1.00 23.42 17 LEU B N 12
ATOM 23995 C CA . LEU B 1 17 ? 8.577 1.838 7.273 1.00 13.01 17 LEU B CA 12
ATOM 23996 C C . LEU B 1 17 ? 8.560 2.669 5.971 1.00 75.40 17 LEU B C 12
ATOM 23997 O O . LEU B 1 17 ? 7.597 2.592 5.214 1.00 74.41 17 LEU B O 12
ATOM 24013 N N . LYS B 1 18 ? 9.633 3.447 5.710 1.00 63.35 18 LYS B N 12
ATOM 24014 C CA . LYS B 1 18 ? 9.707 4.320 4.513 1.00 54.33 18 LYS B CA 12
ATOM 24015 C C . LYS B 1 18 ? 9.724 3.481 3.213 1.00 21.34 18 LYS B C 12
ATOM 24016 O O . LYS B 1 18 ? 9.117 3.870 2.202 1.00 72.30 18 LYS B O 12
ATOM 24035 N N . GLU B 1 19 ? 10.404 2.310 3.258 1.00 41.21 19 GLU B N 12
ATOM 24036 C CA . GLU B 1 19 ? 10.440 1.393 2.109 1.00 70.43 19 GLU B CA 12
ATOM 24037 C C . GLU B 1 19 ? 9.095 0.662 1.964 1.00 31.31 19 GLU B C 12
ATOM 24038 O O . GLU B 1 19 ? 8.730 0.295 0.857 1.00 63.03 19 GLU B O 12
ATOM 24050 N N . LYS B 1 20 ? 8.378 0.448 3.107 1.00 33.44 20 LYS B N 12
ATOM 24051 C CA . LYS B 1 20 ? 6.983 -0.053 3.101 1.00 14.33 20 LYS B CA 12
ATOM 24052 C C . LYS B 1 20 ? 6.084 0.888 2.296 1.00 60.43 20 LYS B C 12
ATOM 24053 O O . LYS B 1 20 ? 5.343 0.436 1.426 1.00 35.02 20 LYS B O 12
ATOM 24072 N N . LEU B 1 21 ? 6.201 2.200 2.598 1.00 31.24 21 LEU B N 12
ATOM 24073 C CA . LEU B 1 21 ? 5.387 3.258 1.983 1.00 3.45 21 LEU B CA 12
ATOM 24074 C C . LEU B 1 21 ? 5.558 3.234 0.458 1.00 51.45 21 LEU B C 12
ATOM 24075 O O . LEU B 1 21 ? 4.577 3.152 -0.278 1.00 51.54 21 LEU B O 12
ATOM 24091 N N . ALA B 1 22 ? 6.832 3.225 0.022 1.00 4.21 22 ALA B N 12
ATOM 24092 C CA . ALA B 1 22 ? 7.211 3.185 -1.402 1.00 64.11 22 ALA B CA 12
ATOM 24093 C C . ALA B 1 22 ? 6.798 1.864 -2.081 1.00 32.31 22 ALA B C 12
ATOM 24094 O O . ALA B 1 22 ? 6.361 1.873 -3.233 1.00 53.33 22 ALA B O 12
ATOM 24101 N N . PHE B 1 23 ? 6.942 0.742 -1.357 1.00 41.51 23 PHE B N 12
ATOM 24102 C CA . PHE B 1 23 ? 6.674 -0.610 -1.895 1.00 74.11 23 PHE B CA 12
ATOM 24103 C C . PHE B 1 23 ? 5.180 -0.797 -2.200 1.00 64.03 23 PHE B C 12
ATOM 24104 O O . PHE B 1 23 ? 4.804 -1.144 -3.336 1.00 73.34 23 PHE B O 12
ATOM 24121 N N . LEU B 1 24 ? 4.340 -0.563 -1.179 1.00 35.20 24 LEU B N 12
ATOM 24122 C CA . LEU B 1 24 ? 2.888 -0.700 -1.313 1.00 2.33 24 LEU B CA 12
ATOM 24123 C C . LEU B 1 24 ? 2.327 0.343 -2.291 1.00 65.13 24 LEU B C 12
ATOM 24124 O O . LEU B 1 24 ? 1.335 0.082 -2.943 1.00 41.15 24 LEU B O 12
ATOM 24140 N N . LYS B 1 25 ? 2.977 1.528 -2.354 1.00 22.20 25 LYS B N 12
ATOM 24141 C CA . LYS B 1 25 ? 2.590 2.629 -3.262 1.00 31.44 25 LYS B CA 12
ATOM 24142 C C . LYS B 1 25 ? 2.749 2.246 -4.734 1.00 43.30 25 LYS B C 12
ATOM 24143 O O . LYS B 1 25 ? 1.818 2.429 -5.528 1.00 44.44 25 LYS B O 12
ATOM 24162 N N . LYS B 1 26 ? 3.945 1.740 -5.095 1.00 21.20 26 LYS B N 12
ATOM 24163 C CA . LYS B 1 26 ? 4.258 1.408 -6.490 1.00 32.31 26 LYS B CA 12
ATOM 24164 C C . LYS B 1 26 ? 3.390 0.236 -6.970 1.00 14.32 26 LYS B C 12
ATOM 24165 O O . LYS B 1 26 ? 2.831 0.292 -8.072 1.00 72.24 26 LYS B O 12
ATOM 24184 N N . GLU B 1 27 ? 3.245 -0.808 -6.113 1.00 74.31 27 GLU B N 12
ATOM 24185 C CA . GLU B 1 27 ? 2.408 -1.971 -6.445 1.00 61.34 27 GLU B CA 12
ATOM 24186 C C . GLU B 1 27 ? 0.939 -1.533 -6.563 1.00 23.01 27 GLU B C 12
ATOM 24187 O O . GLU B 1 27 ? 0.277 -1.959 -7.473 1.00 71.41 27 GLU B O 12
ATOM 24199 N N . TYR B 1 28 ? 0.492 -0.610 -5.669 1.00 32.11 28 TYR B N 12
ATOM 24200 C CA . TYR B 1 28 ? -0.888 -0.062 -5.644 1.00 2.41 28 TYR B CA 12
ATOM 24201 C C . TYR B 1 28 ? -1.244 0.581 -6.973 1.00 1.00 28 TYR B C 12
ATOM 24202 O O . TYR B 1 28 ? -2.265 0.260 -7.568 1.00 1.51 28 TYR B O 12
ATOM 24220 N N . SER B 1 29 ? -0.375 1.497 -7.416 1.00 42.44 29 SER B N 12
ATOM 24221 C CA . SER B 1 29 ? -0.601 2.301 -8.618 1.00 10.34 29 SER B CA 12
ATOM 24222 C C . SER B 1 29 ? -0.678 1.403 -9.861 1.00 34.21 29 SER B C 12
ATOM 24223 O O . SER B 1 29 ? -1.587 1.542 -10.682 1.00 64.31 29 SER B O 12
ATOM 24231 N N . ARG B 1 30 ? 0.254 0.438 -9.935 1.00 14.24 30 ARG B N 12
ATOM 24232 C CA . ARG B 1 30 ? 0.362 -0.490 -11.071 1.00 3.23 30 ARG B CA 12
ATOM 24233 C C . ARG B 1 30 ? -0.783 -1.522 -11.076 1.00 21.22 30 ARG B C 12
ATOM 24234 O O . ARG B 1 30 ? -1.349 -1.825 -12.132 1.00 41.05 30 ARG B O 12
ATOM 24255 N N . THR B 1 31 ? -1.113 -2.055 -9.887 1.00 60.24 31 THR B N 12
ATOM 24256 C CA . THR B 1 31 ? -2.081 -3.152 -9.757 1.00 4.10 31 THR B CA 12
ATOM 24257 C C . THR B 1 31 ? -3.520 -2.648 -9.879 1.00 50.14 31 THR B C 12
ATOM 24258 O O . THR B 1 31 ? -4.382 -3.359 -10.394 1.00 70.13 31 THR B O 12
ATOM 24269 N N . LEU B 1 32 ? -3.762 -1.410 -9.410 1.00 21.42 32 LEU B N 12
ATOM 24270 C CA . LEU B 1 32 ? -5.054 -0.728 -9.591 1.00 60.31 32 LEU B CA 12
ATOM 24271 C C . LEU B 1 32 ? -5.229 -0.436 -11.075 1.00 21.03 32 LEU B C 12
ATOM 24272 O O . LEU B 1 32 ? -6.279 -0.718 -11.634 1.00 2.30 32 LEU B O 12
ATOM 24288 N N . ALA B 1 33 ? -4.153 0.086 -11.709 1.00 43.32 33 ALA B N 12
ATOM 24289 C CA . ALA B 1 33 ? -4.150 0.438 -13.136 1.00 31.21 33 ALA B CA 12
ATOM 24290 C C . ALA B 1 33 ? -4.512 -0.772 -14.018 1.00 74.12 33 ALA B C 12
ATOM 24291 O O . ALA B 1 33 ? -5.424 -0.694 -14.838 1.00 23.21 33 ALA B O 12
ATOM 24298 N N . ARG B 1 34 ? -3.817 -1.903 -13.785 1.00 45.31 34 ARG B N 12
ATOM 24299 C CA . ARG B 1 34 ? -3.984 -3.138 -14.580 1.00 53.34 34 ARG B CA 12
ATOM 24300 C C . ARG B 1 34 ? -5.344 -3.809 -14.287 1.00 4.52 34 ARG B C 12
ATOM 24301 O O . ARG B 1 34 ? -5.926 -4.452 -15.171 1.00 42.43 34 ARG B O 12
ATOM 24322 N N . LEU B 1 35 ? -5.824 -3.658 -13.024 1.00 2.14 35 LEU B N 12
ATOM 24323 C CA . LEU B 1 35 ? -7.174 -4.092 -12.599 1.00 4.32 35 LEU B CA 12
ATOM 24324 C C . LEU B 1 35 ? -8.235 -3.356 -13.434 1.00 74.33 35 LEU B C 12
ATOM 24325 O O . LEU B 1 35 ? -9.173 -3.983 -13.939 1.00 1.13 35 LEU B O 12
ATOM 24341 N N . GLN B 1 36 ? -8.034 -2.022 -13.609 1.00 41.34 36 GLN B N 12
ATOM 24342 C CA . GLN B 1 36 ? -8.939 -1.171 -14.405 1.00 61.13 36 GLN B CA 12
ATOM 24343 C C . GLN B 1 36 ? -8.890 -1.577 -15.880 1.00 45.14 36 GLN B C 12
ATOM 24344 O O . GLN B 1 36 ? -9.921 -1.694 -16.514 1.00 31.14 36 GLN B O 12
ATOM 24358 N N . ARG B 1 37 ? -7.673 -1.835 -16.394 1.00 15.02 37 ARG B N 12
ATOM 24359 C CA . ARG B 1 37 ? -7.476 -2.238 -17.803 1.00 20.15 37 ARG B CA 12
ATOM 24360 C C . ARG B 1 37 ? -8.224 -3.553 -18.106 1.00 23.12 37 ARG B C 12
ATOM 24361 O O . ARG B 1 37 ? -8.791 -3.717 -19.184 1.00 33.31 37 ARG B O 12
ATOM 24382 N N . ALA B 1 38 ? -8.228 -4.471 -17.122 1.00 51.11 38 ALA B N 12
ATOM 24383 C CA . ALA B 1 38 ? -8.916 -5.770 -17.225 1.00 15.43 38 ALA B CA 12
ATOM 24384 C C . ALA B 1 38 ? -10.453 -5.599 -17.252 1.00 30.52 38 ALA B C 12
ATOM 24385 O O . ALA B 1 38 ? -11.125 -6.075 -18.178 1.00 63.41 38 ALA B O 12
ATOM 24392 N N . LYS B 1 39 ? -10.982 -4.905 -16.229 1.00 63.41 39 LYS B N 12
ATOM 24393 C CA . LYS B 1 39 ? -12.438 -4.793 -15.975 1.00 52.24 39 LYS B CA 12
ATOM 24394 C C . LYS B 1 39 ? -13.147 -3.770 -16.894 1.00 64.01 39 LYS B C 12
ATOM 24395 O O . LYS B 1 39 ? -14.364 -3.847 -17.076 1.00 4.33 39 LYS B O 12
ATOM 24414 N N . ARG B 1 40 ? -12.405 -2.762 -17.389 1.00 31.51 40 ARG B N 12
ATOM 24415 C CA . ARG B 1 40 ? -12.953 -1.732 -18.306 1.00 23.14 40 ARG B CA 12
ATOM 24416 C C . ARG B 1 40 ? -12.989 -2.240 -19.759 1.00 55.41 40 ARG B C 12
ATOM 24417 O O . ARG B 1 40 ? -13.961 -1.987 -20.485 1.00 63.41 40 ARG B O 12
ATOM 24438 N N . ALA B 1 41 ? -11.900 -2.923 -20.185 1.00 1.33 41 ALA B N 12
ATOM 24439 C CA . ALA B 1 41 ? -11.788 -3.474 -21.547 1.00 53.12 41 ALA B CA 12
ATOM 24440 C C . ALA B 1 41 ? -12.751 -4.657 -21.717 1.00 54.11 41 ALA B C 12
ATOM 24441 O O . ALA B 1 41 ? -13.595 -4.656 -22.631 1.00 52.44 41 ALA B O 12
ATOM 24448 N N . GLU B 1 42 ? -12.603 -5.658 -20.804 1.00 65.12 42 GLU B N 12
ATOM 24449 C CA . GLU B 1 42 ? -13.367 -6.930 -20.831 1.00 5.11 42 GLU B CA 12
ATOM 24450 C C . GLU B 1 42 ? -13.205 -7.631 -22.194 1.00 44.34 42 GLU B C 12
ATOM 24451 O O . GLU B 1 42 ? -14.111 -8.283 -22.674 1.00 15.53 42 GLU B O 12
ATOM 24463 N N . LYS B 1 43 ? -12.008 -7.478 -22.779 1.00 22.53 43 LYS B N 12
ATOM 24464 C CA . LYS B 1 43 ? -11.644 -7.992 -24.126 1.00 54.44 43 LYS B CA 12
ATOM 24465 C C . LYS B 1 43 ? -11.981 -9.501 -24.315 1.00 25.32 43 LYS B C 12
ATOM 24466 O O . LYS B 1 43 ? -12.286 -9.936 -25.433 1.00 41.03 43 LYS B O 12
ATOM 24485 N N . ALA B 1 44 ? -11.969 -10.277 -23.205 1.00 74.30 44 ALA B N 12
ATOM 24486 C CA . ALA B 1 44 ? -12.394 -11.697 -23.215 1.00 54.01 44 ALA B CA 12
ATOM 24487 C C . ALA B 1 44 ? -13.836 -11.850 -22.657 1.00 41.05 44 ALA B C 12
ATOM 24488 O O . ALA B 1 44 ? -14.121 -12.752 -21.859 1.00 10.31 44 ALA B O 12
ATOM 24495 N N . LYS B 1 45 ? -14.753 -10.973 -23.118 1.00 10.02 45 LYS B N 12
ATOM 24496 C CA . LYS B 1 45 ? -16.195 -11.011 -22.741 1.00 63.31 45 LYS B CA 12
ATOM 24497 C C . LYS B 1 45 ? -16.982 -12.070 -23.536 1.00 5.23 45 LYS B C 12
ATOM 24498 O O . LYS B 1 45 ? -18.216 -12.115 -23.434 1.00 52.44 45 LYS B O 12
ATOM 24517 N N . ASN B 1 46 ? -16.264 -12.888 -24.339 1.00 54.23 46 ASN B N 12
ATOM 24518 C CA . ASN B 1 46 ? -16.846 -14.003 -25.121 1.00 35.30 46 ASN B CA 12
ATOM 24519 C C . ASN B 1 46 ? -17.873 -13.442 -26.133 1.00 12.14 46 ASN B C 12
ATOM 24520 O O . ASN B 1 46 ? -18.918 -14.055 -26.392 1.00 44.42 46 ASN B O 12
ATOM 24531 N N . SER B 1 47 ? -17.511 -12.264 -26.698 1.00 41.42 47 SER B N 12
ATOM 24532 C CA . SER B 1 47 ? -18.326 -11.477 -27.643 1.00 73.43 47 SER B CA 12
ATOM 24533 C C . SER B 1 47 ? -19.749 -11.229 -27.094 1.00 32.04 47 SER B C 12
ATOM 24534 O O . SER B 1 47 ? -20.696 -11.954 -27.424 1.00 21.42 47 SER B O 12
ATOM 24542 N N . LYS B 1 48 ? -19.873 -10.203 -26.229 1.00 12.14 48 LYS B N 12
ATOM 24543 C CA . LYS B 1 48 ? -21.134 -9.883 -25.528 1.00 11.20 48 LYS B CA 12
ATOM 24544 C C . LYS B 1 48 ? -22.168 -9.305 -26.519 1.00 72.11 48 LYS B C 12
ATOM 24545 O O . LYS B 1 48 ? -21.811 -8.930 -27.648 1.00 53.03 48 LYS B O 12
ATOM 24564 N N . LYS B 1 49 ? -23.436 -9.223 -26.092 1.00 14.42 49 LYS B N 12
ATOM 24565 C CA . LYS B 1 49 ? -24.537 -8.761 -26.960 1.00 13.44 49 LYS B CA 12
ATOM 24566 C C . LYS B 1 49 ? -24.458 -7.246 -27.243 1.00 11.33 49 LYS B C 12
ATOM 24567 O O . LYS B 1 49 ? -23.921 -6.480 -26.434 1.00 34.32 49 LYS B O 12
ATOM 24586 N N . ALA B 1 50 ? -25.028 -6.837 -28.389 1.00 72.42 50 ALA B N 12
ATOM 24587 C CA . ALA B 1 50 ? -24.940 -5.460 -28.903 1.00 53.53 50 ALA B CA 12
ATOM 24588 C C . ALA B 1 50 ? -26.120 -5.162 -29.849 1.00 13.50 50 ALA B C 12
ATOM 24589 O O . ALA B 1 50 ? -26.821 -6.084 -30.294 1.00 23.44 50 ALA B O 12
ATOM 24596 N N . ILE B 1 51 ? -26.332 -3.866 -30.161 1.00 73.01 51 ILE B N 12
ATOM 24597 C CA . ILE B 1 51 ? -27.395 -3.438 -31.111 1.00 60.21 51 ILE B CA 12
ATOM 24598 C C . ILE B 1 51 ? -27.004 -3.770 -32.567 1.00 10.02 51 ILE B C 12
ATOM 24599 O O . ILE B 1 51 ? -27.854 -3.794 -33.465 1.00 72.35 51 ILE B O 12
ATOM 24615 N N . GLU B 1 52 ? -25.703 -4.028 -32.771 1.00 22.04 52 GLU B N 12
ATOM 24616 C CA . GLU B 1 52 ? -25.141 -4.521 -34.038 1.00 71.23 52 GLU B CA 12
ATOM 24617 C C . GLU B 1 52 ? -24.571 -5.936 -33.808 1.00 41.20 52 GLU B C 12
ATOM 24618 O O . GLU B 1 52 ? -24.740 -6.514 -32.719 1.00 33.11 52 GLU B O 12
ATOM 24630 N N . ASP B 1 53 ? -23.917 -6.498 -34.833 1.00 73.10 53 ASP B N 12
ATOM 24631 C CA . ASP B 1 53 ? -23.241 -7.800 -34.734 1.00 73.24 53 ASP B CA 12
ATOM 24632 C C . ASP B 1 53 ? -21.910 -7.630 -33.975 1.00 52.25 53 ASP B C 12
ATOM 24633 O O . ASP B 1 53 ? -20.875 -7.300 -34.573 1.00 73.13 53 ASP B O 12
ATOM 24642 N N . GLY B 1 54 ? -21.952 -7.808 -32.642 1.00 10.12 54 GLY B N 12
ATOM 24643 C CA . GLY B 1 54 ? -20.740 -7.779 -31.809 1.00 32.31 54 GLY B CA 12
ATOM 24644 C C . GLY B 1 54 ? -19.960 -9.094 -31.881 1.00 2.32 54 GLY B C 12
ATOM 24645 O O . GLY B 1 54 ? -19.734 -9.746 -30.862 1.00 5.12 54 GLY B O 12
ATOM 24649 N N . VAL B 1 55 ? -19.530 -9.472 -33.101 1.00 5.34 55 VAL B N 12
ATOM 24650 C CA . VAL B 1 55 ? -18.909 -10.780 -33.390 1.00 71.12 55 VAL B CA 12
ATOM 24651 C C . VAL B 1 55 ? -17.514 -10.564 -34.031 1.00 21.50 55 VAL B C 12
ATOM 24652 O O . VAL B 1 55 ? -17.403 -9.883 -35.062 1.00 70.53 55 VAL B O 12
ATOM 24665 N N . PRO B 1 56 ? -16.409 -11.077 -33.396 1.00 74.23 56 PRO B N 12
ATOM 24666 C CA . PRO B 1 56 ? -15.071 -11.078 -34.004 1.00 64.32 56 PRO B CA 12
ATOM 24667 C C . PRO B 1 56 ? -14.865 -12.333 -34.875 1.00 21.44 56 PRO B C 12
ATOM 24668 O O . PRO B 1 56 ? -15.842 -12.978 -35.282 1.00 24.41 56 PRO B O 12
ATOM 24679 N N . GLN B 1 57 ? -13.606 -12.656 -35.192 1.00 64.33 57 GLN B N 12
ATOM 24680 C CA . GLN B 1 57 ? -13.263 -13.940 -35.844 1.00 60.44 57 GLN B CA 12
ATOM 24681 C C . GLN B 1 57 ? -13.634 -15.138 -34.900 1.00 62.05 57 GLN B C 12
ATOM 24682 O O . GLN B 1 57 ? -13.472 -15.010 -33.677 1.00 44.21 57 GLN B O 12
ATOM 24696 N N . PRO B 1 58 ? -14.152 -16.303 -35.455 1.00 53.53 58 PRO B N 12
ATOM 24697 C CA . PRO B 1 58 ? -14.723 -17.432 -34.655 1.00 63.32 58 PRO B CA 12
ATOM 24698 C C . PRO B 1 58 ? -13.832 -17.862 -33.469 1.00 43.13 58 PRO B C 12
ATOM 24699 O O . PRO B 1 58 ? -14.297 -17.907 -32.326 1.00 74.32 58 PRO B O 12
ATOM 24710 N N . GLU B 1 59 ? -12.540 -18.135 -33.753 1.00 5.01 59 GLU B N 12
ATOM 24711 C CA . GLU B 1 59 ? -11.549 -18.519 -32.729 1.00 45.24 59 GLU B CA 12
ATOM 24712 C C . GLU B 1 59 ? -10.120 -18.064 -33.112 1.00 65.40 59 GLU B C 12
ATOM 24713 O O . GLU B 1 59 ? -9.362 -17.601 -32.244 1.00 41.23 59 GLU B O 12
ATOM 24725 N N . ALA B 1 60 ? -9.774 -18.180 -34.415 1.00 63.13 60 ALA B N 12
ATOM 24726 C CA . ALA B 1 60 ? -8.414 -17.904 -34.939 1.00 14.03 60 ALA B CA 12
ATOM 24727 C C . ALA B 1 60 ? -7.344 -18.757 -34.222 1.00 3.44 60 ALA B C 12
ATOM 24728 O O . ALA B 1 60 ? -6.194 -18.329 -34.053 1.00 44.42 60 ALA B O 12
ATOM 24735 N N . LEU B 1 61 ? -7.736 -19.975 -33.832 1.00 54.32 61 LEU B N 12
ATOM 24736 C CA . LEU B 1 61 ? -6.921 -20.868 -33.002 1.00 35.01 61 LEU B CA 12
ATOM 24737 C C . LEU B 1 61 ? -6.461 -22.087 -33.828 1.00 73.03 61 LEU B C 12
ATOM 24738 O O . LEU B 1 61 ? -7.278 -22.911 -34.261 1.00 41.44 61 LEU B O 12
ATOM 24754 N N . GLU B 1 62 ? -5.143 -22.163 -34.076 1.00 3.24 62 GLU B N 12
ATOM 24755 C CA . GLU B 1 62 ? -4.504 -23.300 -34.748 1.00 24.22 62 GLU B CA 12
ATOM 24756 C C . GLU B 1 62 ? -3.915 -24.247 -33.665 1.00 3.24 62 GLU B C 12
ATOM 24757 O O . GLU B 1 62 ? -2.725 -24.105 -33.303 1.00 24.14 62 GLU B O 12
ATOM 24769 N N . MET A 1 1 ? 3.190 -14.104 -25.591 1.00 60.12 1 MET A N 13
ATOM 24770 C CA . MET A 1 1 ? 4.415 -13.986 -24.755 1.00 2.32 1 MET A CA 13
ATOM 24771 C C . MET A 1 1 ? 4.086 -14.361 -23.301 1.00 32.50 1 MET A C 13
ATOM 24772 O O . MET A 1 1 ? 4.695 -15.269 -22.722 1.00 53.54 1 MET A O 13
ATOM 24788 N N . GLU A 1 2 ? 3.105 -13.650 -22.725 1.00 54.51 2 GLU A N 13
ATOM 24789 C CA . GLU A 1 2 ? 2.655 -13.865 -21.335 1.00 53.22 2 GLU A CA 13
ATOM 24790 C C . GLU A 1 2 ? 1.748 -15.104 -21.244 1.00 4.33 2 GLU A C 13
ATOM 24791 O O . GLU A 1 2 ? 0.936 -15.354 -22.142 1.00 1.43 2 GLU A O 13
ATOM 24803 N N . GLU A 1 3 ? 1.903 -15.875 -20.162 1.00 61.41 3 GLU A N 13
ATOM 24804 C CA . GLU A 1 3 ? 1.059 -17.053 -19.889 1.00 34.14 3 GLU A CA 13
ATOM 24805 C C . GLU A 1 3 ? -0.186 -16.633 -19.076 1.00 51.34 3 GLU A C 13
ATOM 24806 O O . GLU A 1 3 ? -0.167 -15.587 -18.416 1.00 32.22 3 GLU A O 13
ATOM 24818 N N . LEU A 1 4 ? -1.274 -17.442 -19.174 1.00 53.15 4 LEU A N 13
ATOM 24819 C CA . LEU A 1 4 ? -2.552 -17.244 -18.433 1.00 43.55 4 LEU A CA 13
ATOM 24820 C C . LEU A 1 4 ? -3.271 -15.942 -18.865 1.00 13.53 4 LEU A C 13
ATOM 24821 O O . LEU A 1 4 ? -4.185 -15.467 -18.182 1.00 14.33 4 LEU A O 13
ATOM 24837 N N . SER A 1 5 ? -2.862 -15.410 -20.036 1.00 31.31 5 SER A N 13
ATOM 24838 C CA . SER A 1 5 ? -3.370 -14.149 -20.602 1.00 63.04 5 SER A CA 13
ATOM 24839 C C . SER A 1 5 ? -4.631 -14.391 -21.468 1.00 10.42 5 SER A C 13
ATOM 24840 O O . SER A 1 5 ? -5.185 -15.495 -21.480 1.00 31.03 5 SER A O 13
ATOM 24848 N N . GLY A 1 6 ? -5.082 -13.338 -22.182 1.00 61.52 6 GLY A N 13
ATOM 24849 C CA . GLY A 1 6 ? -6.235 -13.434 -23.085 1.00 73.51 6 GLY A CA 13
ATOM 24850 C C . GLY A 1 6 ? -7.533 -13.074 -22.383 1.00 44.45 6 GLY A C 13
ATOM 24851 O O . GLY A 1 6 ? -8.059 -11.965 -22.564 1.00 13.35 6 GLY A O 13
ATOM 24855 N N . LYS A 1 7 ? -8.061 -14.019 -21.586 1.00 22.13 7 LYS A N 13
ATOM 24856 C CA . LYS A 1 7 ? -9.253 -13.774 -20.740 1.00 42.10 7 LYS A CA 13
ATOM 24857 C C . LYS A 1 7 ? -8.866 -12.826 -19.574 1.00 22.52 7 LYS A C 13
ATOM 24858 O O . LYS A 1 7 ? -7.681 -12.763 -19.223 1.00 42.02 7 LYS A O 13
ATOM 24877 N N . PRO A 1 8 ? -9.829 -12.060 -18.952 1.00 41.33 8 PRO A N 13
ATOM 24878 C CA . PRO A 1 8 ? -9.482 -11.035 -17.932 1.00 71.04 8 PRO A CA 13
ATOM 24879 C C . PRO A 1 8 ? -9.079 -11.648 -16.567 1.00 72.23 8 PRO A C 13
ATOM 24880 O O . PRO A 1 8 ? -8.905 -12.873 -16.440 1.00 72.22 8 PRO A O 13
ATOM 24891 N N . LEU A 1 9 ? -8.916 -10.778 -15.552 1.00 43.01 9 LEU A N 13
ATOM 24892 C CA . LEU A 1 9 ? -8.751 -11.225 -14.160 1.00 64.55 9 LEU A CA 13
ATOM 24893 C C . LEU A 1 9 ? -10.038 -11.938 -13.679 1.00 20.00 9 LEU A C 13
ATOM 24894 O O . LEU A 1 9 ? -11.149 -11.533 -14.041 1.00 50.52 9 LEU A O 13
ATOM 24910 N N . SER A 1 10 ? -9.875 -13.027 -12.924 1.00 2.33 10 SER A N 13
ATOM 24911 C CA . SER A 1 10 ? -11.006 -13.781 -12.355 1.00 32.33 10 SER A CA 13
ATOM 24912 C C . SER A 1 10 ? -11.671 -12.999 -11.207 1.00 22.02 10 SER A C 13
ATOM 24913 O O . SER A 1 10 ? -11.107 -12.007 -10.726 1.00 52.43 10 SER A O 13
ATOM 24921 N N . TYR A 1 11 ? -12.862 -13.461 -10.775 1.00 22.45 11 TYR A N 13
ATOM 24922 C CA . TYR A 1 11 ? -13.595 -12.852 -9.650 1.00 31.24 11 TYR A CA 13
ATOM 24923 C C . TYR A 1 11 ? -12.742 -12.889 -8.369 1.00 13.32 11 TYR A C 13
ATOM 24924 O O . TYR A 1 11 ? -12.665 -11.889 -7.648 1.00 12.35 11 TYR A O 13
ATOM 24942 N N . ALA A 1 12 ? -12.080 -14.039 -8.145 1.00 41.52 12 ALA A N 13
ATOM 24943 C CA . ALA A 1 12 ? -11.163 -14.242 -7.018 1.00 44.54 12 ALA A CA 13
ATOM 24944 C C . ALA A 1 12 ? -10.006 -13.234 -7.056 1.00 51.21 12 ALA A C 13
ATOM 24945 O O . ALA A 1 12 ? -9.667 -12.642 -6.029 1.00 55.24 12 ALA A O 13
ATOM 24952 N N . GLU A 1 13 ? -9.442 -13.020 -8.262 1.00 21.24 13 GLU A N 13
ATOM 24953 C CA . GLU A 1 13 ? -8.308 -12.102 -8.469 1.00 63.15 13 GLU A CA 13
ATOM 24954 C C . GLU A 1 13 ? -8.727 -10.642 -8.225 1.00 31.01 13 GLU A C 13
ATOM 24955 O O . GLU A 1 13 ? -8.020 -9.897 -7.551 1.00 4.35 13 GLU A O 13
ATOM 24967 N N . LYS A 1 14 ? -9.915 -10.284 -8.737 1.00 63.34 14 LYS A N 13
ATOM 24968 C CA . LYS A 1 14 ? -10.464 -8.917 -8.686 1.00 72.04 14 LYS A CA 13
ATOM 24969 C C . LYS A 1 14 ? -10.799 -8.516 -7.235 1.00 30.21 14 LYS A C 13
ATOM 24970 O O . LYS A 1 14 ? -10.516 -7.384 -6.818 1.00 1.21 14 LYS A O 13
ATOM 24989 N N . GLU A 1 15 ? -11.379 -9.463 -6.469 1.00 13.53 15 GLU A N 13
ATOM 24990 C CA . GLU A 1 15 ? -11.823 -9.202 -5.086 1.00 51.22 15 GLU A CA 13
ATOM 24991 C C . GLU A 1 15 ? -10.616 -9.113 -4.129 1.00 45.20 15 GLU A C 13
ATOM 24992 O O . GLU A 1 15 ? -10.556 -8.202 -3.289 1.00 43.12 15 GLU A O 13
ATOM 25004 N N . LYS A 1 16 ? -9.629 -10.033 -4.294 1.00 73.42 16 LYS A N 13
ATOM 25005 C CA . LYS A 1 16 ? -8.401 -10.026 -3.470 1.00 25.34 16 LYS A CA 13
ATOM 25006 C C . LYS A 1 16 ? -7.568 -8.776 -3.780 1.00 44.24 16 LYS A C 13
ATOM 25007 O O . LYS A 1 16 ? -6.824 -8.294 -2.925 1.00 42.35 16 LYS A O 13
ATOM 25026 N N . LEU A 1 17 ? -7.701 -8.273 -5.022 1.00 64.30 17 LEU A N 13
ATOM 25027 C CA . LEU A 1 17 ? -6.970 -7.098 -5.491 1.00 30.32 17 LEU A CA 13
ATOM 25028 C C . LEU A 1 17 ? -7.525 -5.811 -4.850 1.00 75.42 17 LEU A C 13
ATOM 25029 O O . LEU A 1 17 ? -6.757 -5.030 -4.297 1.00 33.14 17 LEU A O 13
ATOM 25045 N N . LYS A 1 18 ? -8.857 -5.602 -4.915 1.00 22.25 18 LYS A N 13
ATOM 25046 C CA . LYS A 1 18 ? -9.493 -4.368 -4.386 1.00 34.04 18 LYS A CA 13
ATOM 25047 C C . LYS A 1 18 ? -9.354 -4.280 -2.849 1.00 12.52 18 LYS A C 13
ATOM 25048 O O . LYS A 1 18 ? -9.185 -3.181 -2.302 1.00 22.34 18 LYS A O 13
ATOM 25067 N N . GLU A 1 19 ? -9.401 -5.449 -2.165 1.00 34.00 19 GLU A N 13
ATOM 25068 C CA . GLU A 1 19 ? -9.192 -5.501 -0.708 1.00 63.41 19 GLU A CA 13
ATOM 25069 C C . GLU A 1 19 ? -7.694 -5.336 -0.385 1.00 44.43 19 GLU A C 13
ATOM 25070 O O . GLU A 1 19 ? -7.361 -4.841 0.679 1.00 10.10 19 GLU A O 13
ATOM 25082 N N . LYS A 1 20 ? -6.802 -5.757 -1.322 1.00 30.43 20 LYS A N 13
ATOM 25083 C CA . LYS A 1 20 ? -5.352 -5.468 -1.232 1.00 44.45 20 LYS A CA 13
ATOM 25084 C C . LYS A 1 20 ? -5.112 -3.955 -1.227 1.00 50.25 20 LYS A C 13
ATOM 25085 O O . LYS A 1 20 ? -4.398 -3.450 -0.360 1.00 50.43 20 LYS A O 13
ATOM 25104 N N . LEU A 1 21 ? -5.760 -3.259 -2.184 1.00 33.43 21 LEU A N 13
ATOM 25105 C CA . LEU A 1 21 ? -5.606 -1.813 -2.379 1.00 70.24 21 LEU A CA 13
ATOM 25106 C C . LEU A 1 21 ? -6.055 -1.056 -1.121 1.00 11.21 21 LEU A C 13
ATOM 25107 O O . LEU A 1 21 ? -5.356 -0.163 -0.661 1.00 10.12 21 LEU A O 13
ATOM 25123 N N . ALA A 1 22 ? -7.202 -1.484 -0.552 1.00 5.15 22 ALA A N 13
ATOM 25124 C CA . ALA A 1 22 ? -7.785 -0.890 0.668 1.00 14.25 22 ALA A CA 13
ATOM 25125 C C . ALA A 1 22 ? -6.944 -1.206 1.922 1.00 44.43 22 ALA A C 13
ATOM 25126 O O . ALA A 1 22 ? -6.818 -0.364 2.809 1.00 40.54 22 ALA A O 13
ATOM 25133 N N . PHE A 1 23 ? -6.384 -2.425 1.974 1.00 2.23 23 PHE A N 13
ATOM 25134 C CA . PHE A 1 23 ? -5.564 -2.899 3.113 1.00 63.15 23 PHE A CA 13
ATOM 25135 C C . PHE A 1 23 ? -4.259 -2.091 3.221 1.00 35.04 23 PHE A C 13
ATOM 25136 O O . PHE A 1 23 ? -3.954 -1.514 4.281 1.00 72.40 23 PHE A O 13
ATOM 25153 N N . LEU A 1 24 ? -3.503 -2.062 2.110 1.00 13.32 24 LEU A N 13
ATOM 25154 C CA . LEU A 1 24 ? -2.229 -1.344 2.041 1.00 75.51 24 LEU A CA 13
ATOM 25155 C C . LEU A 1 24 ? -2.452 0.170 2.177 1.00 40.13 24 LEU A C 13
ATOM 25156 O O . LEU A 1 24 ? -1.588 0.861 2.686 1.00 50.12 24 LEU A O 13
ATOM 25172 N N . LYS A 1 25 ? -3.627 0.657 1.697 1.00 71.50 25 LYS A N 13
ATOM 25173 C CA . LYS A 1 25 ? -4.027 2.082 1.786 1.00 62.22 25 LYS A CA 13
ATOM 25174 C C . LYS A 1 25 ? -4.203 2.540 3.239 1.00 12.43 25 LYS A C 13
ATOM 25175 O O . LYS A 1 25 ? -3.649 3.566 3.637 1.00 54.12 25 LYS A O 13
ATOM 25194 N N . LYS A 1 26 ? -4.991 1.768 4.012 1.00 25.40 26 LYS A N 13
ATOM 25195 C CA . LYS A 1 26 ? -5.374 2.145 5.386 1.00 54.55 26 LYS A CA 13
ATOM 25196 C C . LYS A 1 26 ? -4.162 2.061 6.325 1.00 13.50 26 LYS A C 13
ATOM 25197 O O . LYS A 1 26 ? -3.998 2.912 7.214 1.00 42.31 26 LYS A O 13
ATOM 25216 N N . GLU A 1 27 ? -3.299 1.036 6.104 1.00 70.42 27 GLU A N 13
ATOM 25217 C CA . GLU A 1 27 ? -2.076 0.872 6.901 1.00 40.42 27 GLU A CA 13
ATOM 25218 C C . GLU A 1 27 ? -1.069 1.977 6.535 1.00 55.21 27 GLU A C 13
ATOM 25219 O O . GLU A 1 27 ? -0.469 2.554 7.422 1.00 21.44 27 GLU A O 13
ATOM 25231 N N . TYR A 1 28 ? -0.961 2.294 5.218 1.00 62.23 28 TYR A N 13
ATOM 25232 C CA . TYR A 1 28 ? -0.126 3.405 4.694 1.00 64.01 28 TYR A CA 13
ATOM 25233 C C . TYR A 1 28 ? -0.515 4.721 5.352 1.00 32.23 28 TYR A C 13
ATOM 25234 O O . TYR A 1 28 ? 0.339 5.467 5.796 1.00 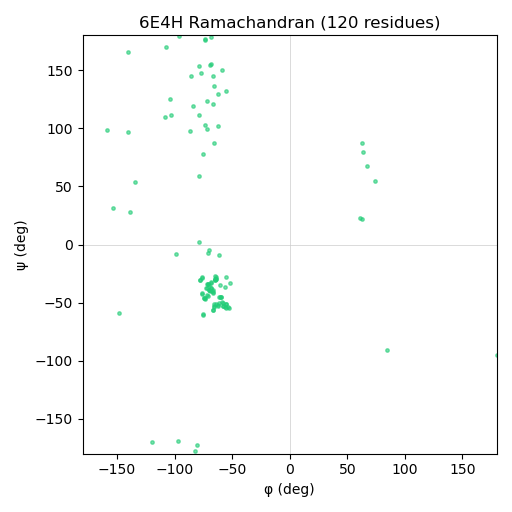65.23 28 TYR A O 13
ATOM 25252 N N . SER A 1 29 ? -1.823 4.957 5.432 1.00 3.10 29 SER A N 13
ATOM 25253 C CA . SER A 1 29 ? -2.383 6.200 5.949 1.00 35.53 29 SER A CA 13
ATOM 25254 C C . SER A 1 29 ? -2.017 6.390 7.428 1.00 11.22 29 SER A C 13
ATOM 25255 O O . SER A 1 29 ? -1.494 7.441 7.804 1.00 62.40 29 SER A O 13
ATOM 25263 N N . ARG A 1 30 ? -2.261 5.340 8.244 1.00 73.33 30 ARG A N 13
ATOM 25264 C CA . ARG A 1 30 ? -2.073 5.400 9.710 1.00 53.32 30 ARG A CA 13
ATOM 25265 C C . ARG A 1 30 ? -0.569 5.424 10.090 1.00 21.24 30 ARG A C 13
ATOM 25266 O O . ARG A 1 30 ? -0.154 6.161 11.000 1.00 63.51 30 ARG A O 13
ATOM 25287 N N . THR A 1 31 ? 0.239 4.602 9.383 1.00 44.45 31 THR A N 13
ATOM 25288 C CA . THR A 1 31 ? 1.658 4.404 9.714 1.00 32.51 31 THR A CA 13
ATOM 25289 C C . THR A 1 31 ? 2.539 5.546 9.179 1.00 42.34 31 THR A C 13
ATOM 25290 O O . THR A 1 31 ? 3.557 5.886 9.798 1.00 74.41 31 THR A O 13
ATOM 25301 N N . LEU A 1 32 ? 2.149 6.123 8.024 1.00 42.42 32 LEU A N 13
ATOM 25302 C CA . LEU A 1 32 ? 2.791 7.346 7.500 1.00 3.41 32 LEU A CA 13
ATOM 25303 C C . LEU A 1 32 ? 2.461 8.502 8.431 1.00 51.41 32 LEU A C 13
ATOM 25304 O O . LEU A 1 32 ? 3.333 9.303 8.744 1.00 1.41 32 LEU A O 13
ATOM 25320 N N . ALA A 1 33 ? 1.189 8.545 8.893 1.00 44.43 33 ALA A N 13
ATOM 25321 C CA . ALA A 1 33 ? 0.708 9.564 9.837 1.00 43.23 33 ALA A CA 13
ATOM 25322 C C . ALA A 1 33 ? 1.597 9.635 11.097 1.00 52.31 33 ALA A C 13
ATOM 25323 O O . ALA A 1 33 ? 2.120 10.695 11.410 1.00 55.02 33 ALA A O 13
ATOM 25330 N N . ARG A 1 34 ? 1.793 8.476 11.760 1.00 70.32 34 ARG A N 13
ATOM 25331 C CA . ARG A 1 34 ? 2.551 8.382 13.028 1.00 30.45 34 ARG A CA 13
ATOM 25332 C C . ARG A 1 34 ? 4.064 8.643 12.817 1.00 10.14 34 ARG A C 13
ATOM 25333 O O . ARG A 1 34 ? 4.711 9.228 13.694 1.00 73.43 34 ARG A O 13
ATOM 25354 N N . LEU A 1 35 ? 4.606 8.215 11.643 1.00 4.03 35 LEU A N 13
ATOM 25355 C CA . LEU A 1 35 ? 6.008 8.502 11.235 1.00 1.20 35 LEU A CA 13
ATOM 25356 C C . LEU A 1 35 ? 6.208 10.024 11.132 1.00 53.14 35 LEU A C 13
ATOM 25357 O O . LEU A 1 35 ? 7.215 10.575 11.628 1.00 34.11 35 LEU A O 13
ATOM 25373 N N . GLN A 1 36 ? 5.213 10.693 10.513 1.00 22.51 36 GLN A N 13
ATOM 25374 C CA . GLN A 1 36 ? 5.205 12.147 10.375 1.00 71.44 36 GLN A CA 13
ATOM 25375 C C . GLN A 1 36 ? 5.127 12.830 11.749 1.00 74.22 36 GLN A C 13
ATOM 25376 O O . GLN A 1 36 ? 5.996 13.627 12.063 1.00 41.34 36 GLN A O 13
ATOM 25390 N N . ARG A 1 37 ? 4.136 12.441 12.580 1.00 55.24 37 ARG A N 13
ATOM 25391 C CA . ARG A 1 37 ? 3.891 13.062 13.915 1.00 1.45 37 ARG A CA 13
ATOM 25392 C C . ARG A 1 37 ? 5.154 13.018 14.810 1.00 35.35 37 ARG A C 13
ATOM 25393 O O . ARG A 1 37 ? 5.399 13.934 15.606 1.00 33.04 37 ARG A O 13
ATOM 25414 N N . ALA A 1 38 ? 5.954 11.949 14.636 1.00 20.12 38 ALA A N 13
ATOM 25415 C CA . ALA A 1 38 ? 7.268 11.805 15.281 1.00 13.50 38 ALA A CA 13
ATOM 25416 C C . ALA A 1 38 ? 8.259 12.886 14.783 1.00 43.04 38 ALA A C 13
ATOM 25417 O O . ALA A 1 38 ? 8.803 13.657 15.585 1.00 53.11 38 ALA A O 13
ATOM 25424 N N . LYS A 1 39 ? 8.458 12.944 13.446 1.00 62.14 39 LYS A N 13
ATOM 25425 C CA . LYS A 1 39 ? 9.460 13.846 12.818 1.00 70.53 39 LYS A CA 13
ATOM 25426 C C . LYS A 1 39 ? 9.006 15.335 12.760 1.00 33.01 39 LYS A C 13
ATOM 25427 O O . LYS A 1 39 ? 9.846 16.223 12.583 1.00 53.41 39 LYS A O 13
ATOM 25446 N N . ARG A 1 40 ? 7.689 15.598 12.894 1.00 22.31 40 ARG A N 13
ATOM 25447 C CA . ARG A 1 40 ? 7.132 16.976 12.837 1.00 4.01 40 ARG A CA 13
ATOM 25448 C C . ARG A 1 40 ? 7.350 17.680 14.186 1.00 12.13 40 ARG A C 13
ATOM 25449 O O . ARG A 1 40 ? 7.940 18.762 14.250 1.00 4.41 40 ARG A O 13
ATOM 25470 N N . ALA A 1 41 ? 6.852 17.034 15.260 1.00 74.14 41 ALA A N 13
ATOM 25471 C CA . ALA A 1 41 ? 6.895 17.567 16.631 1.00 21.15 41 ALA A CA 13
ATOM 25472 C C . ALA A 1 41 ? 8.333 17.572 17.170 1.00 34.53 41 ALA A C 13
ATOM 25473 O O . ALA A 1 41 ? 8.795 18.587 17.712 1.00 21.35 41 ALA A O 13
ATOM 25480 N N . GLU A 1 42 ? 9.031 16.420 16.977 1.00 51.42 42 GLU A N 13
ATOM 25481 C CA . GLU A 1 42 ? 10.395 16.166 17.516 1.00 4.15 42 GLU A CA 13
ATOM 25482 C C . GLU A 1 42 ? 10.439 16.383 19.044 1.00 63.51 42 GLU A C 13
ATOM 25483 O O . GLU A 1 42 ? 11.427 16.859 19.600 1.00 72.53 42 GLU A O 13
ATOM 25495 N N . LYS A 1 43 ? 9.336 15.996 19.690 1.00 51.01 43 LYS A N 13
ATOM 25496 C CA . LYS A 1 43 ? 9.123 16.097 21.147 1.00 40.32 43 LYS A CA 13
ATOM 25497 C C . LYS A 1 43 ? 10.219 15.367 21.961 1.00 12.01 43 LYS A C 13
ATOM 25498 O O . LYS A 1 43 ? 10.572 15.808 23.061 1.00 63.45 43 LYS A O 13
ATOM 25517 N N . ALA A 1 44 ? 10.771 14.276 21.385 1.00 64.12 44 ALA A N 13
ATOM 25518 C CA . ALA A 1 44 ? 11.841 13.484 22.021 1.00 21.01 44 ALA A CA 13
ATOM 25519 C C . ALA A 1 44 ? 13.158 14.280 22.131 1.00 35.12 44 ALA A C 13
ATOM 25520 O O . ALA A 1 44 ? 13.935 14.076 23.063 1.00 63.52 44 ALA A O 13
ATOM 25527 N N . LYS A 1 45 ? 13.372 15.203 21.165 1.00 23.02 45 LYS A N 13
ATOM 25528 C CA . LYS A 1 45 ? 14.518 16.148 21.138 1.00 30.41 45 LYS A CA 13
ATOM 25529 C C . LYS A 1 45 ? 14.397 17.212 22.264 1.00 13.54 45 LYS A C 13
ATOM 25530 O O . LYS A 1 45 ? 15.357 17.944 22.536 1.00 10.54 45 LYS A O 13
ATOM 25549 N N . ASN A 1 46 ? 13.218 17.256 22.918 1.00 64.43 46 ASN A N 13
ATOM 25550 C CA . ASN A 1 46 ? 12.821 18.298 23.886 1.00 63.03 46 ASN A CA 13
ATOM 25551 C C . ASN A 1 46 ? 12.611 19.607 23.121 1.00 13.23 46 ASN A C 13
ATOM 25552 O O . ASN A 1 46 ? 13.288 20.616 23.342 1.00 21.34 46 ASN A O 13
ATOM 25563 N N . SER A 1 47 ? 11.691 19.532 22.155 1.00 33.11 47 SER A N 13
ATOM 25564 C CA . SER A 1 47 ? 11.345 20.655 21.276 1.00 73.55 47 SER A CA 13
ATOM 25565 C C . SER A 1 47 ? 10.434 21.638 22.028 1.00 73.10 47 SER A C 13
ATOM 25566 O O . SER A 1 47 ? 9.794 21.273 23.025 1.00 2.13 47 SER A O 13
ATOM 25574 N N . LYS A 1 48 ? 10.379 22.886 21.555 1.00 60.12 48 LYS A N 13
ATOM 25575 C CA . LYS A 1 48 ? 9.541 23.937 22.162 1.00 13.51 48 LYS A CA 13
ATOM 25576 C C . LYS A 1 48 ? 8.062 23.718 21.770 1.00 52.02 48 LYS A C 13
ATOM 25577 O O . LYS A 1 48 ? 7.775 22.972 20.824 1.00 71.23 48 LYS A O 13
ATOM 25596 N N . LYS A 1 49 ? 7.131 24.340 22.523 1.00 62.22 49 LYS A N 13
ATOM 25597 C CA . LYS A 1 49 ? 5.692 24.351 22.184 1.00 54.41 49 LYS A CA 13
ATOM 25598 C C . LYS A 1 49 ? 5.472 24.901 20.752 1.00 42.12 49 LYS A C 13
ATOM 25599 O O . LYS A 1 49 ? 6.214 25.785 20.298 1.00 5.21 49 LYS A O 13
ATOM 25618 N N . ALA A 1 50 ? 4.459 24.363 20.053 1.00 21.20 50 ALA A N 13
ATOM 25619 C CA . ALA A 1 50 ? 4.068 24.840 18.716 1.00 55.04 50 ALA A CA 13
ATOM 25620 C C . ALA A 1 50 ? 3.524 26.280 18.786 1.00 23.30 50 ALA A C 13
ATOM 25621 O O . ALA A 1 50 ? 2.760 26.626 19.693 1.00 20.12 50 ALA A O 13
ATOM 25628 N N . ILE A 1 51 ? 3.932 27.106 17.806 1.00 62.12 51 ILE A N 13
ATOM 25629 C CA . ILE A 1 51 ? 3.566 28.546 17.743 1.00 42.50 51 ILE A CA 13
ATOM 25630 C C . ILE A 1 51 ? 2.064 28.749 17.466 1.00 44.30 51 ILE A C 13
ATOM 25631 O O . ILE A 1 51 ? 1.511 29.824 17.721 1.00 61.21 51 ILE A O 13
ATOM 25647 N N . GLU A 1 52 ? 1.435 27.693 16.933 1.00 73.33 52 GLU A N 13
ATOM 25648 C CA . GLU A 1 52 ? 0.003 27.661 16.612 1.00 63.32 52 GLU A CA 13
ATOM 25649 C C . GLU A 1 52 ? -0.876 27.567 17.873 1.00 11.41 52 GLU A C 13
ATOM 25650 O O . GLU A 1 52 ? -0.460 27.028 18.907 1.00 41.43 52 GLU A O 13
ATOM 25662 N N . ASP A 1 53 ? -2.103 28.090 17.759 1.00 54.12 53 ASP A N 13
ATOM 25663 C CA . ASP A 1 53 ? -3.148 27.931 18.782 1.00 54.33 53 ASP A CA 13
ATOM 25664 C C . ASP A 1 53 ? -4.402 27.374 18.109 1.00 52.23 53 ASP A C 13
ATOM 25665 O O . ASP A 1 53 ? -5.093 28.099 17.375 1.00 71.33 53 ASP A O 13
ATOM 25674 N N . GLY A 1 54 ? -4.671 26.073 18.331 1.00 2.54 54 GLY A N 13
ATOM 25675 C CA . GLY A 1 54 ? -5.928 25.446 17.905 1.00 51.21 54 GLY A CA 13
ATOM 25676 C C . GLY A 1 54 ? -7.024 25.668 18.935 1.00 53.45 54 GLY A C 13
ATOM 25677 O O . GLY A 1 54 ? -7.623 24.716 19.440 1.00 2.45 54 GLY A O 13
ATOM 25681 N N . VAL A 1 55 ? -7.258 26.947 19.264 1.00 64.11 55 VAL A N 13
ATOM 25682 C CA . VAL A 1 55 ? -8.201 27.356 20.311 1.00 2.13 55 VAL A CA 13
ATOM 25683 C C . VAL A 1 55 ? -9.615 27.529 19.714 1.00 12.30 55 VAL A C 13
ATOM 25684 O O . VAL A 1 55 ? -9.810 28.320 18.777 1.00 72.51 55 VAL A O 13
ATOM 25697 N N . PRO A 1 56 ? -10.631 26.751 20.218 1.00 33.21 56 PRO A N 13
ATOM 25698 C CA . PRO A 1 56 ? -12.027 26.931 19.802 1.00 71.30 56 PRO A CA 13
ATOM 25699 C C . PRO A 1 56 ? -12.629 28.203 20.443 1.00 43.15 56 PRO A C 13
ATOM 25700 O O . PRO A 1 56 ? -12.517 28.432 21.662 1.00 64.11 56 PRO A O 13
ATOM 25711 N N . GLN A 1 57 ? -13.243 29.023 19.599 1.00 11.12 57 GLN A N 13
ATOM 25712 C CA . GLN A 1 57 ? -13.839 30.306 20.006 1.00 40.31 57 GLN A CA 13
ATOM 25713 C C . GLN A 1 57 ? -15.217 30.070 20.672 1.00 43.13 57 GLN A C 13
ATOM 25714 O O . GLN A 1 57 ? -16.116 29.494 20.049 1.00 23.23 57 GLN A O 13
ATOM 25728 N N . PRO A 1 58 ? -15.399 30.464 21.980 1.00 24.02 58 PRO A N 13
ATOM 25729 C CA . PRO A 1 58 ? -16.687 30.334 22.672 1.00 42.32 58 PRO A CA 13
ATOM 25730 C C . PRO A 1 58 ? -17.634 31.515 22.327 1.00 41.43 58 PRO A C 13
ATOM 25731 O O . PRO A 1 58 ? -18.367 31.434 21.333 1.00 23.10 58 PRO A O 13
ATOM 25742 N N . GLU A 1 59 ? -17.588 32.618 23.103 1.00 62.21 59 GLU A N 13
ATOM 25743 C CA . GLU A 1 59 ? -18.419 33.820 22.858 1.00 23.35 59 GLU A CA 13
ATOM 25744 C C . GLU A 1 59 ? -17.600 34.881 22.108 1.00 14.33 59 GLU A C 13
ATOM 25745 O O . GLU A 1 59 ? -18.144 35.635 21.293 1.00 52.51 59 GLU A O 13
ATOM 25757 N N . ALA A 1 60 ? -16.288 34.933 22.405 1.00 42.25 60 ALA A N 13
ATOM 25758 C CA . ALA A 1 60 ? -15.345 35.839 21.738 1.00 53.11 60 ALA A CA 13
ATOM 25759 C C . ALA A 1 60 ? -14.986 35.245 20.358 1.00 73.31 60 ALA A C 13
ATOM 25760 O O . ALA A 1 60 ? -14.116 34.376 20.263 1.00 52.14 60 ALA A O 13
ATOM 25767 N N . LEU A 1 61 ? -15.716 35.678 19.306 1.00 72.20 61 LEU A N 13
ATOM 25768 C CA . LEU A 1 61 ? -15.551 35.151 17.928 1.00 74.43 61 LEU A CA 13
ATOM 25769 C C . LEU A 1 61 ? -15.659 36.258 16.857 1.00 61.03 61 LEU A C 13
ATOM 25770 O O . LEU A 1 61 ? -15.852 35.950 15.675 1.00 52.41 61 LEU A O 13
ATOM 25786 N N . GLU A 1 62 ? -15.502 37.530 17.283 1.00 73.03 62 GLU A N 13
ATOM 25787 C CA . GLU A 1 62 ? -15.573 38.701 16.388 1.00 12.11 62 GLU A CA 13
ATOM 25788 C C . GLU A 1 62 ? -14.389 38.676 15.375 1.00 54.35 62 GLU A C 13
ATOM 25789 O O . GLU A 1 62 ? -13.223 38.811 15.807 1.00 62.43 62 GLU A O 13
ATOM 25801 N N . MET B 1 1 ? 0.308 3.334 28.060 1.00 24.42 1 MET B N 13
ATOM 25802 C CA . MET B 1 1 ? -0.566 2.702 27.039 1.00 52.43 1 MET B CA 13
ATOM 25803 C C . MET B 1 1 ? 0.273 1.919 26.022 1.00 50.33 1 MET B C 13
ATOM 25804 O O . MET B 1 1 ? -0.066 0.789 25.664 1.00 25.11 1 MET B O 13
ATOM 25820 N N . GLU B 1 2 ? 1.368 2.536 25.552 1.00 45.14 2 GLU B N 13
ATOM 25821 C CA . GLU B 1 2 ? 2.332 1.889 24.637 1.00 70.45 2 GLU B CA 13
ATOM 25822 C C . GLU B 1 2 ? 3.660 1.666 25.379 1.00 61.33 2 GLU B C 13
ATOM 25823 O O . GLU B 1 2 ? 4.056 2.503 26.198 1.00 40.44 2 GLU B O 13
ATOM 25835 N N . GLU B 1 3 ? 4.338 0.547 25.076 1.00 44.35 3 GLU B N 13
ATOM 25836 C CA . GLU B 1 3 ? 5.545 0.105 25.795 1.00 21.54 3 GLU B CA 13
ATOM 25837 C C . GLU B 1 3 ? 6.707 1.116 25.665 1.00 11.25 3 GLU B C 13
ATOM 25838 O O . GLU B 1 3 ? 7.289 1.536 26.666 1.00 63.43 3 GLU B O 13
ATOM 25850 N N . LEU B 1 4 ? 7.015 1.507 24.416 1.00 24.23 4 LEU B N 13
ATOM 25851 C CA . LEU B 1 4 ? 8.199 2.335 24.093 1.00 71.03 4 LEU B CA 13
ATOM 25852 C C . LEU B 1 4 ? 7.810 3.787 23.742 1.00 71.44 4 LEU B C 13
ATOM 25853 O O . LEU B 1 4 ? 8.589 4.495 23.084 1.00 13.25 4 LEU B O 13
ATOM 25869 N N . SER B 1 5 ? 6.620 4.239 24.213 1.00 43.14 5 SER B N 13
ATOM 25870 C CA . SER B 1 5 ? 6.171 5.637 24.040 1.00 12.25 5 SER B CA 13
ATOM 25871 C C . SER B 1 5 ? 6.964 6.570 24.992 1.00 72.21 5 SER B C 13
ATOM 25872 O O . SER B 1 5 ? 6.554 6.833 26.128 1.00 60.02 5 SER B O 13
ATOM 25880 N N . GLY B 1 6 ? 8.142 6.994 24.514 1.00 2.32 6 GLY B N 13
ATOM 25881 C CA . GLY B 1 6 ? 9.045 7.883 25.255 1.00 21.21 6 GLY B CA 13
ATOM 25882 C C . GLY B 1 6 ? 10.113 8.450 24.327 1.00 3.24 6 GLY B C 13
ATOM 25883 O O . GLY B 1 6 ? 10.404 9.647 24.348 1.00 72.32 6 GLY B O 13
ATOM 25887 N N . LYS B 1 7 ? 10.705 7.561 23.511 1.00 35.02 7 LYS B N 13
ATOM 25888 C CA . LYS B 1 7 ? 11.562 7.932 22.361 1.00 74.43 7 LYS B CA 13
ATOM 25889 C C . LYS B 1 7 ? 10.733 7.676 21.070 1.00 74.13 7 LYS B C 13
ATOM 25890 O O . LYS B 1 7 ? 9.692 7.009 21.157 1.00 23.55 7 LYS B O 13
ATOM 25909 N N . PRO B 1 8 ? 11.131 8.193 19.858 1.00 31.05 8 PRO B N 13
ATOM 25910 C CA . PRO B 1 8 ? 10.368 7.942 18.615 1.00 12.23 8 PRO B CA 13
ATOM 25911 C C . PRO B 1 8 ? 10.579 6.501 18.082 1.00 14.23 8 PRO B C 13
ATOM 25912 O O . PRO B 1 8 ? 11.079 5.622 18.801 1.00 64.23 8 PRO B O 13
ATOM 25923 N N . LEU B 1 9 ? 10.168 6.244 16.830 1.00 70.25 9 LEU B N 13
ATOM 25924 C CA . LEU B 1 9 ? 10.484 4.966 16.151 1.00 22.23 9 LEU B CA 13
ATOM 25925 C C . LEU B 1 9 ? 12.016 4.843 15.927 1.00 15.14 9 LEU B C 13
ATOM 25926 O O . LEU B 1 9 ? 12.688 5.838 15.641 1.00 74.14 9 LEU B O 13
ATOM 25942 N N . SER B 1 10 ? 12.561 3.624 16.111 1.00 3.30 10 SER B N 13
ATOM 25943 C CA . SER B 1 10 ? 14.007 3.344 15.943 1.00 43.55 10 SER B CA 13
ATOM 25944 C C . SER B 1 10 ? 14.430 3.468 14.465 1.00 61.41 10 SER B C 13
ATOM 25945 O O . SER B 1 10 ? 13.567 3.559 13.584 1.00 23.31 10 SER B O 13
ATOM 25953 N N . TYR B 1 11 ? 15.756 3.459 14.202 1.00 25.12 11 TYR B N 13
ATOM 25954 C CA . TYR B 1 11 ? 16.297 3.563 12.833 1.00 63.14 11 TYR B CA 13
ATOM 25955 C C . TYR B 1 11 ? 15.790 2.403 11.960 1.00 24.13 11 TYR B C 13
ATOM 25956 O O . TYR B 1 11 ? 15.379 2.623 10.819 1.00 20.23 11 TYR B O 13
ATOM 25974 N N . ALA B 1 12 ? 15.798 1.186 12.544 1.00 21.12 12 ALA B N 13
ATOM 25975 C CA . ALA B 1 12 ? 15.286 -0.028 11.896 1.00 23.42 12 ALA B CA 13
ATOM 25976 C C . ALA B 1 12 ? 13.797 0.112 11.545 1.00 53.53 12 ALA B C 13
ATOM 25977 O O . ALA B 1 12 ? 13.383 -0.239 10.438 1.00 15.03 12 ALA B O 13
ATOM 25984 N N . GLU B 1 13 ? 13.012 0.668 12.492 1.00 0.25 13 GLU B N 13
ATOM 25985 C CA . GLU B 1 13 ? 11.561 0.855 12.319 1.00 32.02 13 GLU B CA 13
ATOM 25986 C C . GLU B 1 13 ? 11.262 1.883 11.217 1.00 62.24 13 GLU B C 13
ATOM 25987 O O . GLU B 1 13 ? 10.403 1.655 10.371 1.00 3.51 13 GLU B O 13
ATOM 25999 N N . LYS B 1 14 ? 12.031 2.979 11.221 1.00 32.55 14 LYS B N 13
ATOM 26000 C CA . LYS B 1 14 ? 11.853 4.124 10.312 1.00 32.42 14 LYS B CA 13
ATOM 26001 C C . LYS B 1 14 ? 12.190 3.727 8.860 1.00 31.41 14 LYS B C 13
ATOM 26002 O O . LYS B 1 14 ? 11.476 4.114 7.925 1.00 40.41 14 LYS B O 13
ATOM 26021 N N . GLU B 1 15 ? 13.264 2.930 8.689 1.00 44.24 15 GLU B N 13
ATOM 26022 C CA . GLU B 1 15 ? 13.747 2.525 7.356 1.00 70.33 15 GLU B CA 13
ATOM 26023 C C . GLU B 1 15 ? 12.821 1.458 6.734 1.00 53.51 15 GLU B C 13
ATOM 26024 O O . GLU B 1 15 ? 12.478 1.551 5.545 1.00 64.43 15 GLU B O 13
ATOM 26036 N N . LYS B 1 16 ? 12.383 0.470 7.562 1.00 51.43 16 LYS B N 13
ATOM 26037 C CA . LYS B 1 16 ? 11.455 -0.587 7.106 1.00 52.10 16 LYS B CA 13
ATOM 26038 C C . LYS B 1 16 ? 10.090 0.026 6.781 1.00 72.44 16 LYS B C 13
ATOM 26039 O O . LYS B 1 16 ? 9.357 -0.491 5.941 1.00 64.52 16 LYS B O 13
ATOM 26058 N N . LEU B 1 17 ? 9.761 1.132 7.472 1.00 10.13 17 LEU B N 13
ATOM 26059 C CA . LEU B 1 17 ? 8.491 1.833 7.299 1.00 4.05 17 LEU B CA 13
ATOM 26060 C C . LEU B 1 17 ? 8.458 2.589 5.961 1.00 22.10 17 LEU B C 13
ATOM 26061 O O . LEU B 1 17 ? 7.517 2.420 5.194 1.00 63.41 17 LEU B O 13
ATOM 26077 N N . LYS B 1 18 ? 9.497 3.404 5.673 1.00 12.33 18 LYS B N 13
ATOM 26078 C CA . LYS B 1 18 ? 9.534 4.231 4.441 1.00 33.01 18 LYS B CA 13
ATOM 26079 C C . LYS B 1 18 ? 9.625 3.345 3.175 1.00 2.51 18 LYS B C 13
ATOM 26080 O O . LYS B 1 18 ? 9.031 3.677 2.141 1.00 3.22 18 LYS B O 13
ATOM 26099 N N . GLU B 1 19 ? 10.345 2.198 3.281 1.00 61.15 19 GLU B N 13
ATOM 26100 C CA . GLU B 1 19 ? 10.433 1.229 2.171 1.00 3.21 19 GLU B CA 13
ATOM 26101 C C . GLU B 1 19 ? 9.115 0.442 2.051 1.00 2.10 19 GLU B C 13
ATOM 26102 O O . GLU B 1 19 ? 8.770 0.011 0.959 1.00 22.23 19 GLU B O 13
ATOM 26114 N N . LYS B 1 20 ? 8.396 0.254 3.193 1.00 50.24 20 LYS B N 13
ATOM 26115 C CA . LYS B 1 20 ? 7.022 -0.307 3.197 1.00 73.53 20 LYS B CA 13
ATOM 26116 C C . LYS B 1 20 ? 6.087 0.580 2.372 1.00 41.32 20 LYS B C 13
ATOM 26117 O O . LYS B 1 20 ? 5.362 0.077 1.514 1.00 52.13 20 LYS B O 13
ATOM 26136 N N . LEU B 1 21 ? 6.152 1.901 2.642 1.00 54.11 21 LEU B N 13
ATOM 26137 C CA . LEU B 1 21 ? 5.292 2.902 2.001 1.00 22.44 21 LEU B CA 13
ATOM 26138 C C . LEU B 1 21 ? 5.517 2.904 0.483 1.00 31.42 21 LEU B C 13
ATOM 26139 O O . LEU B 1 21 ? 4.560 2.900 -0.281 1.00 40.21 21 LEU B O 13
ATOM 26155 N N . ALA B 1 22 ? 6.802 2.850 0.080 1.00 43.10 22 ALA B N 13
ATOM 26156 C CA . ALA B 1 22 ? 7.221 2.832 -1.337 1.00 41.32 22 ALA B CA 13
ATOM 26157 C C . ALA B 1 22 ? 6.861 1.503 -2.033 1.00 4.12 22 ALA B C 13
ATOM 26158 O O . ALA B 1 22 ? 6.516 1.501 -3.214 1.00 0.42 22 ALA B O 13
ATOM 26165 N N . PHE B 1 23 ? 6.957 0.390 -1.283 1.00 50.42 23 PHE B N 13
ATOM 26166 C CA . PHE B 1 23 ? 6.672 -0.970 -1.797 1.00 43.33 23 PHE B CA 13
ATOM 26167 C C . PHE B 1 23 ? 5.179 -1.124 -2.129 1.00 32.03 23 PHE B C 13
ATOM 26168 O O . PHE B 1 23 ? 4.813 -1.489 -3.259 1.00 13.54 23 PHE B O 13
ATOM 26185 N N . LEU B 1 24 ? 4.334 -0.840 -1.123 1.00 33.25 24 LEU B N 13
ATOM 26186 C CA . LEU B 1 24 ? 2.880 -0.934 -1.265 1.00 61.22 24 LEU B CA 13
ATOM 26187 C C . LEU B 1 24 ? 2.364 0.107 -2.271 1.00 41.30 24 LEU B C 13
ATOM 26188 O O . LEU B 1 24 ? 1.366 -0.134 -2.925 1.00 13.21 24 LEU B O 13
ATOM 26204 N N . LYS B 1 25 ? 3.067 1.267 -2.361 1.00 71.14 25 LYS B N 13
ATOM 26205 C CA . LYS B 1 25 ? 2.737 2.356 -3.310 1.00 22.33 25 LYS B CA 13
ATOM 26206 C C . LYS B 1 25 ? 2.911 1.914 -4.768 1.00 44.00 25 LYS B C 13
ATOM 26207 O O . LYS B 1 25 ? 2.010 2.109 -5.585 1.00 43.30 25 LYS B O 13
ATOM 26226 N N . LYS B 1 26 ? 4.086 1.338 -5.079 1.00 12.23 26 LYS B N 13
ATOM 26227 C CA . LYS B 1 26 ? 4.458 0.989 -6.461 1.00 43.30 26 LYS B CA 13
ATOM 26228 C C . LYS B 1 26 ? 3.615 -0.197 -6.966 1.00 71.13 26 LYS B C 13
ATOM 26229 O O . LYS B 1 26 ? 3.210 -0.219 -8.141 1.00 51.33 26 LYS B O 13
ATOM 26248 N N . GLU B 1 27 ? 3.332 -1.172 -6.064 1.00 30.20 27 GLU B N 13
ATOM 26249 C CA . GLU B 1 27 ? 2.484 -2.327 -6.409 1.00 20.14 27 GLU B CA 13
ATOM 26250 C C . GLU B 1 27 ? 1.030 -1.863 -6.585 1.00 23.14 27 GLU B C 13
ATOM 26251 O O . GLU B 1 27 ? 0.385 -2.267 -7.534 1.00 73.05 27 GLU B O 13
ATOM 26263 N N . TYR B 1 28 ? 0.571 -0.952 -5.688 1.00 4.42 28 TYR B N 13
ATOM 26264 C CA . TYR B 1 28 ? -0.770 -0.318 -5.758 1.00 15.55 28 TYR B CA 13
ATOM 26265 C C . TYR B 1 28 ? -0.964 0.368 -7.105 1.00 62.14 28 TYR B C 13
ATOM 26266 O O . TYR B 1 28 ? -1.984 0.195 -7.742 1.00 54.31 28 TYR B O 13
ATOM 26284 N N . SER B 1 29 ? 0.059 1.113 -7.524 1.00 14.32 29 SER B N 13
ATOM 26285 C CA . SER B 1 29 ? 0.029 1.916 -8.745 1.00 2.34 29 SER B CA 13
ATOM 26286 C C . SER B 1 29 ? -0.122 1.019 -9.985 1.00 53.52 29 SER B C 13
ATOM 26287 O O . SER B 1 29 ? -1.015 1.249 -10.802 1.00 30.20 29 SER B O 13
ATOM 26295 N N . ARG B 1 30 ? 0.721 -0.035 -10.072 1.00 3.34 30 ARG B N 13
ATOM 26296 C CA . ARG B 1 30 ? 0.774 -0.924 -11.255 1.00 44.53 30 ARG B CA 13
ATOM 26297 C C . ARG B 1 30 ? -0.471 -1.847 -11.324 1.00 4.33 30 ARG B C 13
ATOM 26298 O O . ARG B 1 30 ? -1.037 -2.075 -12.406 1.00 0.01 30 ARG B O 13
ATOM 26319 N N . THR B 1 31 ? -0.887 -2.377 -10.152 1.00 23.35 31 THR B N 13
ATOM 26320 C CA . THR B 1 31 ? -1.962 -3.379 -10.065 1.00 34.35 31 THR B CA 13
ATOM 26321 C C . THR B 1 31 ? -3.358 -2.733 -10.137 1.00 5.33 31 THR B C 13
ATOM 26322 O O . THR B 1 31 ? -4.300 -3.348 -10.660 1.00 32.31 31 THR B O 13
ATOM 26333 N N . LEU B 1 32 ? -3.486 -1.499 -9.605 1.00 70.34 32 LEU B N 13
ATOM 26334 C CA . LEU B 1 32 ? -4.713 -0.696 -9.776 1.00 42.10 32 LEU B CA 13
ATOM 26335 C C . LEU B 1 32 ? -4.832 -0.305 -11.240 1.00 64.33 32 LEU B C 13
ATOM 26336 O O . LEU B 1 32 ? -5.920 -0.367 -11.801 1.00 60.31 32 LEU B O 13
ATOM 26352 N N . ALA B 1 33 ? -3.681 0.067 -11.850 1.00 35.34 33 ALA B N 13
ATOM 26353 C CA . ALA B 1 33 ? -3.608 0.431 -13.270 1.00 12.34 33 ALA B CA 13
ATOM 26354 C C . ALA B 1 33 ? -4.201 -0.672 -14.174 1.00 61.13 33 ALA B C 13
ATOM 26355 O O . ALA B 1 33 ? -5.111 -0.402 -14.944 1.00 31.04 33 ALA B O 13
ATOM 26362 N N . ARG B 1 34 ? -3.697 -1.910 -14.016 1.00 40.32 34 ARG B N 13
ATOM 26363 C CA . ARG B 1 34 ? -4.095 -3.060 -14.853 1.00 54.13 34 ARG B CA 13
ATOM 26364 C C . ARG B 1 34 ? -5.558 -3.492 -14.581 1.00 41.51 34 ARG B C 13
ATOM 26365 O O . ARG B 1 34 ? -6.259 -3.899 -15.514 1.00 0.43 34 ARG B O 13
ATOM 26386 N N . LEU B 1 35 ? -6.015 -3.369 -13.304 1.00 74.11 35 LEU B N 13
ATOM 26387 C CA . LEU B 1 35 ? -7.429 -3.618 -12.920 1.00 60.34 35 LEU B CA 13
ATOM 26388 C C . LEU B 1 35 ? -8.342 -2.636 -13.678 1.00 52.14 35 LEU B C 13
ATOM 26389 O O . LEU B 1 35 ? -9.386 -3.035 -14.238 1.00 24.55 35 LEU B O 13
ATOM 26405 N N . GLN B 1 36 ? -7.908 -1.359 -13.722 1.00 42.35 36 GLN B N 13
ATOM 26406 C CA . GLN B 1 36 ? -8.623 -0.306 -14.441 1.00 51.04 36 GLN B CA 13
ATOM 26407 C C . GLN B 1 36 ? -8.659 -0.595 -15.950 1.00 4.32 36 GLN B C 13
ATOM 26408 O O . GLN B 1 36 ? -9.740 -0.660 -16.516 1.00 63.00 36 GLN B O 13
ATOM 26422 N N . ARG B 1 37 ? -7.482 -0.856 -16.560 1.00 21.54 37 ARG B N 13
ATOM 26423 C CA . ARG B 1 37 ? -7.347 -1.088 -18.030 1.00 54.25 37 ARG B CA 13
ATOM 26424 C C . ARG B 1 37 ? -8.269 -2.230 -18.515 1.00 51.14 37 ARG B C 13
ATOM 26425 O O . ARG B 1 37 ? -8.795 -2.189 -19.636 1.00 44.45 37 ARG B O 13
ATOM 26446 N N . ALA B 1 38 ? -8.473 -3.228 -17.635 1.00 14.22 38 ALA B N 13
ATOM 26447 C CA . ALA B 1 38 ? -9.431 -4.320 -17.857 1.00 22.31 38 ALA B CA 13
ATOM 26448 C C . ALA B 1 38 ? -10.883 -3.783 -17.904 1.00 2.32 38 ALA B C 13
ATOM 26449 O O . ALA B 1 38 ? -11.589 -3.977 -18.904 1.00 15.42 38 ALA B O 13
ATOM 26456 N N . LYS B 1 39 ? -11.300 -3.081 -16.831 1.00 72.42 39 LYS B N 13
ATOM 26457 C CA . LYS B 1 39 ? -12.701 -2.606 -16.672 1.00 11.34 39 LYS B CA 13
ATOM 26458 C C . LYS B 1 39 ? -13.038 -1.350 -17.536 1.00 20.44 39 LYS B C 13
ATOM 26459 O O . LYS B 1 39 ? -14.217 -1.025 -17.722 1.00 13.14 39 LYS B O 13
ATOM 26478 N N . ARG B 1 40 ? -12.009 -0.629 -18.028 1.00 3.32 40 ARG B N 13
ATOM 26479 C CA . ARG B 1 40 ? -12.201 0.583 -18.866 1.00 73.55 40 ARG B CA 13
ATOM 26480 C C . ARG B 1 40 ? -12.503 0.173 -20.312 1.00 72.54 40 ARG B C 13
ATOM 26481 O O . ARG B 1 40 ? -13.497 0.597 -20.901 1.00 63.43 40 ARG B O 13
ATOM 26502 N N . ALA B 1 41 ? -11.601 -0.656 -20.866 1.00 13.03 41 ALA B N 13
ATOM 26503 C CA . ALA B 1 41 ? -11.651 -1.102 -22.262 1.00 42.22 41 ALA B CA 13
ATOM 26504 C C . ALA B 1 41 ? -12.803 -2.090 -22.482 1.00 3.11 41 ALA B C 13
ATOM 26505 O O . ALA B 1 41 ? -13.592 -1.941 -23.425 1.00 71.11 41 ALA B O 13
ATOM 26512 N N . GLU B 1 42 ? -12.881 -3.095 -21.577 1.00 4.05 42 GLU B N 13
ATOM 26513 C CA . GLU B 1 42 ? -13.861 -4.203 -21.644 1.00 72.22 42 GLU B CA 13
ATOM 26514 C C . GLU B 1 42 ? -13.755 -4.973 -22.983 1.00 65.33 42 GLU B C 13
ATOM 26515 O O . GLU B 1 42 ? -14.734 -5.484 -23.511 1.00 30.30 42 GLU B O 13
ATOM 26527 N N . LYS B 1 43 ? -12.528 -5.042 -23.499 1.00 42.22 43 LYS B N 13
ATOM 26528 C CA . LYS B 1 43 ? -12.162 -5.799 -24.719 1.00 52.25 43 LYS B CA 13
ATOM 26529 C C . LYS B 1 43 ? -12.509 -7.308 -24.593 1.00 74.51 43 LYS B C 13
ATOM 26530 O O . LYS B 1 43 ? -12.814 -7.969 -25.592 1.00 53.25 43 LYS B O 13
ATOM 26549 N N . ALA B 1 44 ? -12.492 -7.813 -23.340 1.00 40.13 44 ALA B N 13
ATOM 26550 C CA . ALA B 1 44 ? -12.710 -9.233 -23.033 1.00 61.40 44 ALA B CA 13
ATOM 26551 C C . ALA B 1 44 ? -14.159 -9.680 -23.309 1.00 63.41 44 ALA B C 13
ATOM 26552 O O . ALA B 1 44 ? -14.385 -10.822 -23.713 1.00 40.34 44 ALA B O 13
ATOM 26559 N N . LYS B 1 45 ? -15.139 -8.764 -23.109 1.00 44.32 45 LYS B N 13
ATOM 26560 C CA . LYS B 1 45 ? -16.572 -9.037 -23.420 1.00 75.01 45 LYS B CA 13
ATOM 26561 C C . LYS B 1 45 ? -16.837 -8.935 -24.935 1.00 52.20 45 LYS B C 13
ATOM 26562 O O . LYS B 1 45 ? -17.927 -9.289 -25.399 1.00 71.20 45 LYS B O 13
ATOM 26581 N N . ASN B 1 46 ? -15.800 -8.483 -25.674 1.00 63.01 46 ASN B N 13
ATOM 26582 C CA . ASN B 1 46 ? -15.888 -8.055 -27.070 1.00 72.41 46 ASN B CA 13
ATOM 26583 C C . ASN B 1 46 ? -16.853 -6.870 -27.168 1.00 61.34 46 ASN B C 13
ATOM 26584 O O . ASN B 1 46 ? -18.048 -7.027 -27.434 1.00 60.41 46 ASN B O 13
ATOM 26595 N N . SER B 1 47 ? -16.317 -5.692 -26.848 1.00 73.44 47 SER B N 13
ATOM 26596 C CA . SER B 1 47 ? -17.061 -4.427 -26.881 1.00 4.32 47 SER B CA 13
ATOM 26597 C C . SER B 1 47 ? -16.853 -3.718 -28.230 1.00 53.33 47 SER B C 13
ATOM 26598 O O . SER B 1 47 ? -16.052 -4.160 -29.068 1.00 32.25 47 SER B O 13
ATOM 26606 N N . LYS B 1 48 ? -17.606 -2.631 -28.437 1.00 22.34 48 LYS B N 13
ATOM 26607 C CA . LYS B 1 48 ? -17.467 -1.771 -29.625 1.00 41.22 48 LYS B CA 13
ATOM 26608 C C . LYS B 1 48 ? -16.417 -0.670 -29.386 1.00 62.15 48 LYS B C 13
ATOM 26609 O O . LYS B 1 48 ? -15.957 -0.466 -28.255 1.00 62.43 48 LYS B O 13
ATOM 26628 N N . LYS B 1 49 ? -16.054 0.037 -30.471 1.00 11.31 49 LYS B N 13
ATOM 26629 C CA . LYS B 1 49 ? -15.117 1.171 -30.419 1.00 73.35 49 LYS B CA 13
ATOM 26630 C C . LYS B 1 49 ? -15.756 2.366 -29.677 1.00 52.14 49 LYS B C 13
ATOM 26631 O O . LYS B 1 49 ? -16.935 2.678 -29.885 1.00 12.45 49 LYS B O 13
ATOM 26650 N N . ALA B 1 50 ? -14.965 3.026 -28.823 1.00 32.12 50 ALA B N 13
ATOM 26651 C CA . ALA B 1 50 ? -15.401 4.205 -28.051 1.00 45.44 50 ALA B CA 13
ATOM 26652 C C . ALA B 1 50 ? -14.906 5.486 -28.731 1.00 45.14 50 ALA B C 13
ATOM 26653 O O . ALA B 1 50 ? -14.074 5.435 -29.634 1.00 21.32 50 ALA B O 13
ATOM 26660 N N . ILE B 1 51 ? -15.407 6.638 -28.255 1.00 20.33 51 ILE B N 13
ATOM 26661 C CA . ILE B 1 51 ? -15.063 7.979 -28.806 1.00 43.33 51 ILE B CA 13
ATOM 26662 C C . ILE B 1 51 ? -13.582 8.390 -28.565 1.00 30.52 51 ILE B C 13
ATOM 26663 O O . ILE B 1 51 ? -13.112 9.386 -29.123 1.00 34.33 51 ILE B O 13
ATOM 26679 N N . GLU B 1 52 ? -12.873 7.598 -27.740 1.00 54.35 52 GLU B N 13
ATOM 26680 C CA . GLU B 1 52 ? -11.495 7.882 -27.274 1.00 71.41 52 GLU B CA 13
ATOM 26681 C C . GLU B 1 52 ? -10.415 7.610 -28.368 1.00 73.35 52 GLU B C 13
ATOM 26682 O O . GLU B 1 52 ? -9.802 6.538 -28.435 1.00 55.25 52 GLU B O 13
ATOM 26694 N N . ASP B 1 53 ? -10.220 8.595 -29.253 1.00 63.33 53 ASP B N 13
ATOM 26695 C CA . ASP B 1 53 ? -9.124 8.586 -30.251 1.00 74.33 53 ASP B CA 13
ATOM 26696 C C . ASP B 1 53 ? -7.952 9.400 -29.728 1.00 71.01 53 ASP B C 13
ATOM 26697 O O . ASP B 1 53 ? -6.821 8.908 -29.633 1.00 62.15 53 ASP B O 13
ATOM 26706 N N . GLY B 1 54 ? -8.262 10.652 -29.377 1.00 5.14 54 GLY B N 13
ATOM 26707 C CA . GLY B 1 54 ? -7.261 11.624 -28.952 1.00 33.03 54 GLY B CA 13
ATOM 26708 C C . GLY B 1 54 ? -6.324 12.026 -30.082 1.00 31.33 54 GLY B C 13
ATOM 26709 O O . GLY B 1 54 ? -5.137 12.284 -29.844 1.00 24.32 54 GLY B O 13
ATOM 26713 N N . VAL B 1 55 ? -6.870 12.070 -31.313 1.00 63.34 55 VAL B N 13
ATOM 26714 C CA . VAL B 1 55 ? -6.090 12.267 -32.551 1.00 62.22 55 VAL B CA 13
ATOM 26715 C C . VAL B 1 55 ? -5.409 13.666 -32.571 1.00 53.10 55 VAL B C 13
ATOM 26716 O O . VAL B 1 55 ? -6.101 14.695 -32.535 1.00 53.05 55 VAL B O 13
ATOM 26729 N N . PRO B 1 56 ? -4.032 13.737 -32.580 1.00 72.52 56 PRO B N 13
ATOM 26730 C CA . PRO B 1 56 ? -3.314 15.023 -32.647 1.00 44.55 56 PRO B CA 13
ATOM 26731 C C . PRO B 1 56 ? -3.316 15.600 -34.082 1.00 23.13 56 PRO B C 13
ATOM 26732 O O . PRO B 1 56 ? -3.346 14.855 -35.066 1.00 52.15 56 PRO B O 13
ATOM 26743 N N . GLN B 1 57 ? -3.299 16.933 -34.179 1.00 64.21 57 GLN B N 13
ATOM 26744 C CA . GLN B 1 57 ? -3.290 17.647 -35.467 1.00 33.34 57 GLN B CA 13
ATOM 26745 C C . GLN B 1 57 ? -1.865 17.618 -36.076 1.00 71.33 57 GLN B C 13
ATOM 26746 O O . GLN B 1 57 ? -0.904 17.903 -35.355 1.00 12.50 57 GLN B O 13
ATOM 26760 N N . PRO B 1 58 ? -1.709 17.270 -37.409 1.00 41.20 58 PRO B N 13
ATOM 26761 C CA . PRO B 1 58 ? -0.383 17.199 -38.089 1.00 62.54 58 PRO B CA 13
ATOM 26762 C C . PRO B 1 58 ? 0.393 18.542 -38.024 1.00 70.53 58 PRO B C 13
ATOM 26763 O O . PRO B 1 58 ? 1.474 18.603 -37.432 1.00 55.24 58 PRO B O 13
ATOM 26774 N N . GLU B 1 59 ? -0.170 19.618 -38.618 1.00 12.12 59 GLU B N 13
ATOM 26775 C CA . GLU B 1 59 ? 0.459 20.959 -38.617 1.00 12.21 59 GLU B CA 13
ATOM 26776 C C . GLU B 1 59 ? -0.365 21.915 -37.737 1.00 62.21 59 GLU B C 13
ATOM 26777 O O . GLU B 1 59 ? 0.130 22.418 -36.718 1.00 60.10 59 GLU B O 13
ATOM 26789 N N . ALA B 1 60 ? -1.638 22.145 -38.150 1.00 34.14 60 ALA B N 13
ATOM 26790 C CA . ALA B 1 60 ? -2.600 23.042 -37.453 1.00 24.11 60 ALA B CA 13
ATOM 26791 C C . ALA B 1 60 ? -2.129 24.513 -37.420 1.00 40.54 60 ALA B C 13
ATOM 26792 O O . ALA B 1 60 ? -2.579 25.308 -36.580 1.00 55.11 60 ALA B O 13
ATOM 26799 N N . LEU B 1 61 ? -1.260 24.877 -38.371 1.00 14.14 61 LEU B N 13
ATOM 26800 C CA . LEU B 1 61 ? -0.668 26.219 -38.462 1.00 50.15 61 LEU B CA 13
ATOM 26801 C C . LEU B 1 61 ? -0.513 26.611 -39.935 1.00 2.42 61 LEU B C 13
ATOM 26802 O O . LEU B 1 61 ? -0.112 25.785 -40.759 1.00 22.41 61 LEU B O 13
ATOM 26818 N N . GLU B 1 62 ? -0.856 27.870 -40.248 1.00 32.03 62 GLU B N 13
ATOM 26819 C CA . GLU B 1 62 ? -0.704 28.450 -41.587 1.00 63.30 62 GLU B CA 13
ATOM 26820 C C . GLU B 1 62 ? 0.519 29.406 -41.582 1.00 42.13 62 GLU B C 13
ATOM 26821 O O . GLU B 1 62 ? 0.373 30.572 -41.160 1.00 32.12 62 GLU B O 13
ATOM 26833 N N . MET A 1 1 ? 9.378 -17.585 -17.003 1.00 50.21 1 MET A N 14
ATOM 26834 C CA . MET A 1 1 ? 10.073 -17.552 -18.322 1.00 1.14 1 MET A CA 14
ATOM 26835 C C . MET A 1 1 ? 9.075 -17.807 -19.470 1.00 12.23 1 MET A C 14
ATOM 26836 O O . MET A 1 1 ? 9.154 -17.178 -20.531 1.00 40.15 1 MET A O 14
ATOM 26852 N N . GLU A 1 2 ? 8.143 -18.752 -19.247 1.00 15.40 2 GLU A N 14
ATOM 26853 C CA . GLU A 1 2 ? 7.032 -19.051 -20.163 1.00 1.11 2 GLU A CA 14
ATOM 26854 C C . GLU A 1 2 ? 5.740 -18.581 -19.496 1.00 23.21 2 GLU A C 14
ATOM 26855 O O . GLU A 1 2 ? 5.412 -19.070 -18.407 1.00 3.14 2 GLU A O 14
ATOM 26867 N N . GLU A 1 3 ? 5.025 -17.624 -20.117 1.00 11.25 3 GLU A N 14
ATOM 26868 C CA . GLU A 1 3 ? 3.810 -17.046 -19.529 1.00 20.12 3 GLU A CA 14
ATOM 26869 C C . GLU A 1 3 ? 2.917 -16.427 -20.616 1.00 44.15 3 GLU A C 14
ATOM 26870 O O . GLU A 1 3 ? 3.346 -15.535 -21.358 1.00 63.21 3 GLU A O 14
ATOM 26882 N N . LEU A 1 4 ? 1.685 -16.938 -20.712 1.00 71.25 4 LEU A N 14
ATOM 26883 C CA . LEU A 1 4 ? 0.630 -16.416 -21.595 1.00 75.13 4 LEU A CA 14
ATOM 26884 C C . LEU A 1 4 ? -0.473 -15.782 -20.732 1.00 41.33 4 LEU A C 14
ATOM 26885 O O . LEU A 1 4 ? -0.725 -16.232 -19.607 1.00 1.12 4 LEU A O 14
ATOM 26901 N N . SER A 1 5 ? -1.111 -14.729 -21.252 1.00 74.04 5 SER A N 14
ATOM 26902 C CA . SER A 1 5 ? -2.227 -14.037 -20.581 1.00 41.31 5 SER A CA 14
ATOM 26903 C C . SER A 1 5 ? -3.259 -13.606 -21.631 1.00 33.53 5 SER A C 14
ATOM 26904 O O . SER A 1 5 ? -3.301 -12.442 -22.048 1.00 23.53 5 SER A O 14
ATOM 26912 N N . GLY A 1 6 ? -4.050 -14.589 -22.103 1.00 74.35 6 GLY A N 14
ATOM 26913 C CA . GLY A 1 6 ? -5.111 -14.345 -23.085 1.00 64.52 6 GLY A CA 14
ATOM 26914 C C . GLY A 1 6 ? -6.387 -13.812 -22.447 1.00 63.42 6 GLY A C 14
ATOM 26915 O O . GLY A 1 6 ? -7.148 -13.075 -23.079 1.00 23.00 6 GLY A O 14
ATOM 26919 N N . LYS A 1 7 ? -6.612 -14.216 -21.189 1.00 64.22 7 LYS A N 14
ATOM 26920 C CA . LYS A 1 7 ? -7.768 -13.802 -20.373 1.00 14.42 7 LYS A CA 14
ATOM 26921 C C . LYS A 1 7 ? -7.305 -12.707 -19.387 1.00 73.34 7 LYS A C 14
ATOM 26922 O O . LYS A 1 7 ? -6.103 -12.594 -19.116 1.00 35.23 7 LYS A O 14
ATOM 26941 N N . PRO A 1 8 ? -8.236 -11.852 -18.859 1.00 53.53 8 PRO A N 14
ATOM 26942 C CA . PRO A 1 8 ? -7.903 -10.884 -17.785 1.00 15.13 8 PRO A CA 14
ATOM 26943 C C . PRO A 1 8 ? -7.852 -11.587 -16.410 1.00 65.54 8 PRO A C 14
ATOM 26944 O O . PRO A 1 8 ? -7.788 -12.827 -16.336 1.00 35.12 8 PRO A O 14
ATOM 26955 N N . LEU A 1 9 ? -7.865 -10.793 -15.325 1.00 4.32 9 LEU A N 14
ATOM 26956 C CA . LEU A 1 9 ? -7.962 -11.325 -13.960 1.00 63.02 9 LEU A CA 14
ATOM 26957 C C . LEU A 1 9 ? -9.367 -11.931 -13.739 1.00 35.11 9 LEU A C 14
ATOM 26958 O O . LEU A 1 9 ? -10.358 -11.476 -14.332 1.00 2.12 9 LEU A O 14
ATOM 26974 N N . SER A 1 10 ? -9.430 -12.977 -12.914 1.00 10.30 10 SER A N 14
ATOM 26975 C CA . SER A 1 10 ? -10.688 -13.649 -12.546 1.00 60.23 10 SER A CA 14
ATOM 26976 C C . SER A 1 10 ? -11.409 -12.853 -11.444 1.00 64.42 10 SER A C 14
ATOM 26977 O O . SER A 1 10 ? -10.873 -11.850 -10.944 1.00 12.44 10 SER A O 14
ATOM 26985 N N . TYR A 1 11 ? -12.633 -13.304 -11.092 1.00 14.20 11 TYR A N 14
ATOM 26986 C CA . TYR A 1 11 ? -13.459 -12.674 -10.052 1.00 71.22 11 TYR A CA 14
ATOM 26987 C C . TYR A 1 11 ? -12.704 -12.657 -8.712 1.00 70.15 11 TYR A C 14
ATOM 26988 O O . TYR A 1 11 ? -12.528 -11.593 -8.123 1.00 33.33 11 TYR A O 14
ATOM 27006 N N . ALA A 1 12 ? -12.242 -13.847 -8.275 1.00 54.31 12 ALA A N 14
ATOM 27007 C CA . ALA A 1 12 ? -11.515 -14.018 -7.000 1.00 1.22 12 ALA A CA 14
ATOM 27008 C C . ALA A 1 12 ? -10.193 -13.225 -6.978 1.00 5.21 12 ALA A C 14
ATOM 27009 O O . ALA A 1 12 ? -9.737 -12.807 -5.907 1.00 1.35 12 ALA A O 14
ATOM 27016 N N . GLU A 1 13 ? -9.588 -13.031 -8.175 1.00 42.14 13 GLU A N 14
ATOM 27017 C CA . GLU A 1 13 ? -8.353 -12.242 -8.333 1.00 34.31 13 GLU A CA 14
ATOM 27018 C C . GLU A 1 13 ? -8.646 -10.749 -8.136 1.00 42.12 13 GLU A C 14
ATOM 27019 O O . GLU A 1 13 ? -7.872 -10.045 -7.494 1.00 32.42 13 GLU A O 14
ATOM 27031 N N . LYS A 1 14 ? -9.795 -10.297 -8.672 1.00 1.20 14 LYS A N 14
ATOM 27032 C CA . LYS A 1 14 ? -10.285 -8.918 -8.500 1.00 22.13 14 LYS A CA 14
ATOM 27033 C C . LYS A 1 14 ? -10.597 -8.637 -7.022 1.00 74.51 14 LYS A C 14
ATOM 27034 O O . LYS A 1 14 ? -10.317 -7.544 -6.525 1.00 71.40 14 LYS A O 14
ATOM 27053 N N . GLU A 1 15 ? -11.169 -9.648 -6.344 1.00 12.22 15 GLU A N 14
ATOM 27054 C CA . GLU A 1 15 ? -11.582 -9.560 -4.935 1.00 33.40 15 GLU A CA 14
ATOM 27055 C C . GLU A 1 15 ? -10.372 -9.374 -4.021 1.00 54.34 15 GLU A C 14
ATOM 27056 O O . GLU A 1 15 ? -10.319 -8.408 -3.243 1.00 23.44 15 GLU A O 14
ATOM 27068 N N . LYS A 1 16 ? -9.392 -10.285 -4.160 1.00 73.41 16 LYS A N 14
ATOM 27069 C CA . LYS A 1 16 ? -8.140 -10.220 -3.381 1.00 14.44 16 LYS A CA 14
ATOM 27070 C C . LYS A 1 16 ? -7.368 -8.924 -3.691 1.00 63.14 16 LYS A C 14
ATOM 27071 O O . LYS A 1 16 ? -6.649 -8.407 -2.833 1.00 4.32 16 LYS A O 14
ATOM 27090 N N . LEU A 1 17 ? -7.535 -8.415 -4.932 1.00 35.42 17 LEU A N 14
ATOM 27091 C CA . LEU A 1 17 ? -6.847 -7.209 -5.400 1.00 74.13 17 LEU A CA 14
ATOM 27092 C C . LEU A 1 17 ? -7.453 -5.936 -4.773 1.00 2.03 17 LEU A C 14
ATOM 27093 O O . LEU A 1 17 ? -6.709 -5.097 -4.273 1.00 1.10 17 LEU A O 14
ATOM 27109 N N . LYS A 1 18 ? -8.797 -5.796 -4.781 1.00 13.43 18 LYS A N 14
ATOM 27110 C CA . LYS A 1 18 ? -9.465 -4.574 -4.259 1.00 55.13 18 LYS A CA 14
ATOM 27111 C C . LYS A 1 18 ? -9.308 -4.475 -2.728 1.00 14.13 18 LYS A C 14
ATOM 27112 O O . LYS A 1 18 ? -9.136 -3.374 -2.182 1.00 64.14 18 LYS A O 14
ATOM 27131 N N . GLU A 1 19 ? -9.333 -5.642 -2.035 1.00 34.20 19 GLU A N 14
ATOM 27132 C CA . GLU A 1 19 ? -9.126 -5.688 -0.575 1.00 54.14 19 GLU A CA 14
ATOM 27133 C C . GLU A 1 19 ? -7.640 -5.463 -0.246 1.00 24.54 19 GLU A C 14
ATOM 27134 O O . GLU A 1 19 ? -7.328 -4.947 0.827 1.00 64.03 19 GLU A O 14
ATOM 27146 N N . LYS A 1 20 ? -6.732 -5.855 -1.189 1.00 1.51 20 LYS A N 14
ATOM 27147 C CA . LYS A 1 20 ? -5.296 -5.519 -1.116 1.00 74.24 20 LYS A CA 14
ATOM 27148 C C . LYS A 1 20 ? -5.109 -3.996 -1.108 1.00 24.53 20 LYS A C 14
ATOM 27149 O O . LYS A 1 20 ? -4.431 -3.465 -0.229 1.00 15.34 20 LYS A O 14
ATOM 27168 N N . LEU A 1 21 ? -5.747 -3.310 -2.087 1.00 15.32 21 LEU A N 14
ATOM 27169 C CA . LEU A 1 21 ? -5.585 -1.857 -2.301 1.00 55.00 21 LEU A CA 14
ATOM 27170 C C . LEU A 1 21 ? -6.045 -1.069 -1.069 1.00 61.21 21 LEU A C 14
ATOM 27171 O O . LEU A 1 21 ? -5.338 -0.171 -0.614 1.00 70.35 21 LEU A O 14
ATOM 27187 N N . ALA A 1 22 ? -7.220 -1.452 -0.522 1.00 31.42 22 ALA A N 14
ATOM 27188 C CA . ALA A 1 22 ? -7.812 -0.807 0.667 1.00 34.54 22 ALA A CA 14
ATOM 27189 C C . ALA A 1 22 ? -6.995 -1.099 1.944 1.00 4.20 22 ALA A C 14
ATOM 27190 O O . ALA A 1 22 ? -6.883 -0.230 2.810 1.00 20.25 22 ALA A O 14
ATOM 27197 N N . PHE A 1 23 ? -6.429 -2.325 2.036 1.00 14.41 23 PHE A N 14
ATOM 27198 C CA . PHE A 1 23 ? -5.616 -2.760 3.193 1.00 51.14 23 PHE A CA 14
ATOM 27199 C C . PHE A 1 23 ? -4.302 -1.963 3.267 1.00 33.01 23 PHE A C 14
ATOM 27200 O O . PHE A 1 23 ? -3.996 -1.343 4.296 1.00 12.15 23 PHE A O 14
ATOM 27217 N N . LEU A 1 24 ? -3.541 -1.982 2.154 1.00 53.32 24 LEU A N 14
ATOM 27218 C CA . LEU A 1 24 ? -2.240 -1.311 2.079 1.00 14.12 24 LEU A CA 14
ATOM 27219 C C . LEU A 1 24 ? -2.399 0.212 2.199 1.00 41.12 24 LEU A C 14
ATOM 27220 O O . LEU A 1 24 ? -1.513 0.874 2.713 1.00 72.30 24 LEU A O 14
ATOM 27236 N N . LYS A 1 25 ? -3.542 0.746 1.701 1.00 41.42 25 LYS A N 14
ATOM 27237 C CA . LYS A 1 25 ? -3.862 2.183 1.761 1.00 21.24 25 LYS A CA 14
ATOM 27238 C C . LYS A 1 25 ? -4.133 2.663 3.197 1.00 75.35 25 LYS A C 14
ATOM 27239 O O . LYS A 1 25 ? -3.576 3.689 3.618 1.00 1.20 25 LYS A O 14
ATOM 27258 N N . LYS A 1 26 ? -5.004 1.939 3.936 1.00 34.23 26 LYS A N 14
ATOM 27259 C CA . LYS A 1 26 ? -5.413 2.350 5.292 1.00 71.34 26 LYS A CA 14
ATOM 27260 C C . LYS A 1 26 ? -4.204 2.311 6.248 1.00 44.23 26 LYS A C 14
ATOM 27261 O O . LYS A 1 26 ? -3.979 3.264 7.007 1.00 41.42 26 LYS A O 14
ATOM 27280 N N . GLU A 1 27 ? -3.390 1.219 6.155 1.00 75.02 27 GLU A N 14
ATOM 27281 C CA . GLU A 1 27 ? -2.200 1.060 6.996 1.00 71.22 27 GLU A CA 14
ATOM 27282 C C . GLU A 1 27 ? -1.154 2.112 6.603 1.00 41.44 27 GLU A C 14
ATOM 27283 O O . GLU A 1 27 ? -0.506 2.658 7.480 1.00 40.11 27 GLU A O 14
ATOM 27295 N N . TYR A 1 28 ? -1.038 2.401 5.271 1.00 74.13 28 TYR A N 14
ATOM 27296 C CA . TYR A 1 28 ? -0.115 3.418 4.713 1.00 42.22 28 TYR A CA 14
ATOM 27297 C C . TYR A 1 28 ? -0.338 4.758 5.392 1.00 12.22 28 TYR A C 14
ATOM 27298 O O . TYR A 1 28 ? 0.590 5.333 5.939 1.00 60.23 28 TYR A O 14
ATOM 27316 N N . SER A 1 29 ? -1.598 5.216 5.374 1.00 1.24 29 SER A N 14
ATOM 27317 C CA . SER A 1 29 ? -1.975 6.545 5.849 1.00 62.13 29 SER A CA 14
ATOM 27318 C C . SER A 1 29 ? -1.776 6.672 7.375 1.00 71.42 29 SER A C 14
ATOM 27319 O O . SER A 1 29 ? -1.301 7.710 7.846 1.00 62.33 29 SER A O 14
ATOM 27327 N N . ARG A 1 30 ? -2.121 5.603 8.126 1.00 62.50 30 ARG A N 14
ATOM 27328 C CA . ARG A 1 30 ? -2.012 5.584 9.602 1.00 42.40 30 ARG A CA 14
ATOM 27329 C C . ARG A 1 30 ? -0.541 5.513 10.068 1.00 21.51 30 ARG A C 14
ATOM 27330 O O . ARG A 1 30 ? -0.129 6.247 10.973 1.00 3.42 30 ARG A O 14
ATOM 27351 N N . THR A 1 31 ? 0.233 4.619 9.441 1.00 41.24 31 THR A N 14
ATOM 27352 C CA . THR A 1 31 ? 1.622 4.359 9.830 1.00 71.41 31 THR A CA 14
ATOM 27353 C C . THR A 1 31 ? 2.555 5.484 9.337 1.00 72.04 31 THR A C 14
ATOM 27354 O O . THR A 1 31 ? 3.599 5.744 9.940 1.00 34.22 31 THR A O 14
ATOM 27365 N N . LEU A 1 32 ? 2.167 6.136 8.221 1.00 73.31 32 LEU A N 14
ATOM 27366 C CA . LEU A 1 32 ? 2.838 7.352 7.732 1.00 24.22 32 LEU A CA 14
ATOM 27367 C C . LEU A 1 32 ? 2.557 8.499 8.709 1.00 62.52 32 LEU A C 14
ATOM 27368 O O . LEU A 1 32 ? 3.461 9.261 9.024 1.00 54.31 32 LEU A O 14
ATOM 27384 N N . ALA A 1 33 ? 1.297 8.584 9.199 1.00 54.32 33 ALA A N 14
ATOM 27385 C CA . ALA A 1 33 ? 0.860 9.616 10.163 1.00 23.54 33 ALA A CA 14
ATOM 27386 C C . ALA A 1 33 ? 1.723 9.607 11.444 1.00 43.05 33 ALA A C 14
ATOM 27387 O O . ALA A 1 33 ? 2.215 10.652 11.880 1.00 34.32 33 ALA A O 14
ATOM 27394 N N . ARG A 1 34 ? 1.899 8.400 12.017 1.00 41.43 34 ARG A N 14
ATOM 27395 C CA . ARG A 1 34 ? 2.684 8.191 13.253 1.00 63.35 34 ARG A CA 14
ATOM 27396 C C . ARG A 1 34 ? 4.195 8.344 12.981 1.00 3.43 34 ARG A C 14
ATOM 27397 O O . ARG A 1 34 ? 4.942 8.764 13.874 1.00 23.13 34 ARG A O 14
ATOM 27418 N N . LEU A 1 35 ? 4.632 7.964 11.749 1.00 52.32 35 LEU A N 14
ATOM 27419 C CA . LEU A 1 35 ? 6.011 8.183 11.266 1.00 3.11 35 LEU A CA 14
ATOM 27420 C C . LEU A 1 35 ? 6.337 9.682 11.291 1.00 3.25 35 LEU A C 14
ATOM 27421 O O . LEU A 1 35 ? 7.411 10.076 11.755 1.00 40.44 35 LEU A O 14
ATOM 27437 N N . GLN A 1 36 ? 5.370 10.499 10.807 1.00 41.23 36 GLN A N 14
ATOM 27438 C CA . GLN A 1 36 ? 5.501 11.956 10.758 1.00 61.24 36 GLN A CA 14
ATOM 27439 C C . GLN A 1 36 ? 5.551 12.529 12.178 1.00 51.54 36 GLN A C 14
ATOM 27440 O O . GLN A 1 36 ? 6.452 13.281 12.489 1.00 40.35 36 GLN A O 14
ATOM 27454 N N . ARG A 1 37 ? 4.604 12.114 13.042 1.00 53.52 37 ARG A N 14
ATOM 27455 C CA . ARG A 1 37 ? 4.522 12.593 14.447 1.00 64.11 37 ARG A CA 14
ATOM 27456 C C . ARG A 1 37 ? 5.805 12.276 15.241 1.00 14.42 37 ARG A C 14
ATOM 27457 O O . ARG A 1 37 ? 6.181 13.031 16.146 1.00 52.12 37 ARG A O 14
ATOM 27478 N N . ALA A 1 38 ? 6.470 11.165 14.881 1.00 22.12 38 ALA A N 14
ATOM 27479 C CA . ALA A 1 38 ? 7.755 10.767 15.473 1.00 50.52 38 ALA A CA 14
ATOM 27480 C C . ALA A 1 38 ? 8.885 11.706 15.002 1.00 70.41 38 ALA A C 14
ATOM 27481 O O . ALA A 1 38 ? 9.579 12.316 15.819 1.00 5.04 38 ALA A O 14
ATOM 27488 N N . LYS A 1 39 ? 9.030 11.835 13.665 1.00 75.22 39 LYS A N 14
ATOM 27489 C CA . LYS A 1 39 ? 10.164 12.547 13.030 1.00 24.15 39 LYS A CA 14
ATOM 27490 C C . LYS A 1 39 ? 10.028 14.090 13.075 1.00 41.31 39 LYS A C 14
ATOM 27491 O O . LYS A 1 39 ? 11.024 14.803 12.921 1.00 0.14 39 LYS A O 14
ATOM 27510 N N . ARG A 1 40 ? 8.797 14.606 13.206 1.00 22.34 40 ARG A N 14
ATOM 27511 C CA . ARG A 1 40 ? 8.541 16.058 13.280 1.00 62.31 40 ARG A CA 14
ATOM 27512 C C . ARG A 1 40 ? 8.777 16.571 14.705 1.00 22.32 40 ARG A C 14
ATOM 27513 O O . ARG A 1 40 ? 9.521 17.530 14.912 1.00 65.52 40 ARG A O 14
A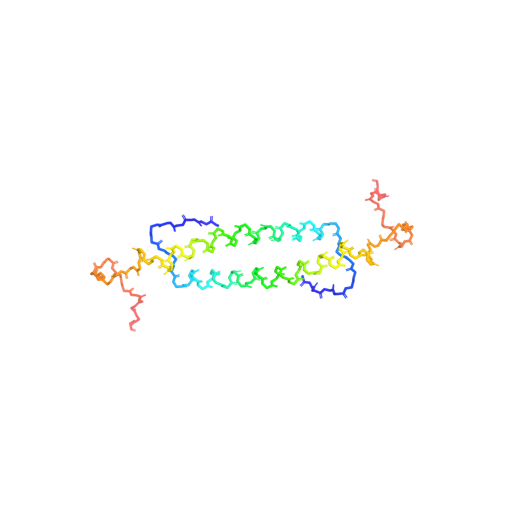TOM 27534 N N . ALA A 1 41 ? 8.133 15.907 15.684 1.00 53.25 41 ALA A N 14
ATOM 27535 C CA . ALA A 1 41 ? 8.195 16.301 17.095 1.00 35.01 41 ALA A CA 14
ATOM 27536 C C . ALA A 1 41 ? 9.577 15.987 17.684 1.00 62.44 41 ALA A C 14
ATOM 27537 O O . ALA A 1 41 ? 10.265 16.887 18.174 1.00 2.52 41 ALA A O 14
ATOM 27544 N N . GLU A 1 42 ? 9.970 14.690 17.600 1.00 20.23 42 GLU A N 14
ATOM 27545 C CA . GLU A 1 42 ? 11.261 14.161 18.115 1.00 11.12 42 GLU A CA 14
ATOM 27546 C C . GLU A 1 42 ? 11.532 14.526 19.593 1.00 2.04 42 GLU A C 14
ATOM 27547 O O . GLU A 1 42 ? 12.679 14.517 20.028 1.00 63.34 42 GLU A O 14
ATOM 27559 N N . LYS A 1 43 ? 10.456 14.799 20.360 1.00 55.15 43 LYS A N 14
ATOM 27560 C CA . LYS A 1 43 ? 10.531 15.134 21.805 1.00 14.12 43 LYS A CA 14
ATOM 27561 C C . LYS A 1 43 ? 11.234 14.013 22.611 1.00 71.11 43 LYS A C 14
ATOM 27562 O O . LYS A 1 43 ? 11.924 14.277 23.607 1.00 64.11 43 LYS A O 14
ATOM 27581 N N . ALA A 1 44 ? 11.087 12.767 22.106 1.00 23.21 44 ALA A N 14
ATOM 27582 C CA . ALA A 1 44 ? 11.477 11.530 22.802 1.00 24.42 44 ALA A CA 14
ATOM 27583 C C . ALA A 1 44 ? 12.998 11.292 22.846 1.00 11.34 44 ALA A C 14
ATOM 27584 O O . ALA A 1 44 ? 13.458 10.392 23.563 1.00 40.31 44 ALA A O 14
ATOM 27591 N N . LYS A 1 45 ? 13.781 12.096 22.090 1.00 50.11 45 LYS A N 14
ATOM 27592 C CA . LYS A 1 45 ? 15.268 12.049 22.148 1.00 3.50 45 LYS A CA 14
ATOM 27593 C C . LYS A 1 45 ? 15.806 12.918 23.313 1.00 73.51 45 LYS A C 14
ATOM 27594 O O . LYS A 1 45 ? 17.026 13.123 23.429 1.00 42.24 45 LYS A O 14
ATOM 27613 N N . ASN A 1 46 ? 14.874 13.420 24.162 1.00 22.30 46 ASN A N 14
ATOM 27614 C CA . ASN A 1 46 ? 15.157 14.365 25.244 1.00 11.30 46 ASN A CA 14
ATOM 27615 C C . ASN A 1 46 ? 15.627 15.693 24.633 1.00 10.44 46 ASN A C 14
ATOM 27616 O O . ASN A 1 46 ? 16.800 16.056 24.702 1.00 62.00 46 ASN A O 14
ATOM 27627 N N . SER A 1 47 ? 14.690 16.363 23.951 1.00 55.50 47 SER A N 14
ATOM 27628 C CA . SER A 1 47 ? 14.921 17.678 23.334 1.00 11.32 47 SER A CA 14
ATOM 27629 C C . SER A 1 47 ? 14.999 18.772 24.416 1.00 73.22 47 SER A C 14
ATOM 27630 O O . SER A 1 47 ? 14.485 18.591 25.527 1.00 71.24 47 SER A O 14
ATOM 27638 N N . LYS A 1 48 ? 15.645 19.907 24.066 1.00 45.33 48 LYS A N 14
ATOM 27639 C CA . LYS A 1 48 ? 15.719 21.115 24.919 1.00 2.20 48 LYS A CA 14
ATOM 27640 C C . LYS A 1 48 ? 14.296 21.587 25.309 1.00 21.04 48 LYS A C 14
ATOM 27641 O O . LYS A 1 48 ? 13.338 21.340 24.558 1.00 35.43 48 LYS A O 14
ATOM 27660 N N . LYS A 1 49 ? 14.169 22.247 26.480 1.00 73.34 49 LYS A N 14
ATOM 27661 C CA . LYS A 1 49 ? 12.889 22.794 26.955 1.00 41.24 49 LYS A CA 14
ATOM 27662 C C . LYS A 1 49 ? 12.322 23.833 25.980 1.00 33.12 49 LYS A C 14
ATOM 27663 O O . LYS A 1 49 ? 13.064 24.579 25.325 1.00 2.13 49 LYS A O 14
ATOM 27682 N N . ALA A 1 50 ? 10.996 23.877 25.940 1.00 23.54 50 ALA A N 14
ATOM 27683 C CA . ALA A 1 50 ? 10.236 24.742 25.035 1.00 51.51 50 ALA A CA 14
ATOM 27684 C C . ALA A 1 50 ? 9.917 26.065 25.732 1.00 34.43 50 ALA A C 14
ATOM 27685 O O . ALA A 1 50 ? 9.500 26.056 26.898 1.00 35.43 50 ALA A O 14
ATOM 27692 N N . ILE A 1 51 ? 10.098 27.187 25.009 1.00 4.24 51 ILE A N 14
ATOM 27693 C CA . ILE A 1 51 ? 9.704 28.531 25.489 1.00 44.11 51 ILE A CA 14
ATOM 27694 C C . ILE A 1 51 ? 8.163 28.658 25.615 1.00 52.12 51 ILE A C 14
ATOM 27695 O O . ILE A 1 51 ? 7.656 29.568 26.280 1.00 43.40 51 ILE A O 14
ATOM 27711 N N . GLU A 1 52 ? 7.442 27.720 24.974 1.00 63.23 52 GLU A N 14
ATOM 27712 C CA . GLU A 1 52 ? 5.981 27.561 25.127 1.00 24.14 52 GLU A CA 14
ATOM 27713 C C . GLU A 1 52 ? 5.653 26.728 26.388 1.00 50.05 52 GLU A C 14
ATOM 27714 O O . GLU A 1 52 ? 6.540 26.421 27.196 1.00 43.01 52 GLU A O 14
ATOM 27726 N N . ASP A 1 53 ? 4.359 26.368 26.542 1.00 24.34 53 ASP A N 14
ATOM 27727 C CA . ASP A 1 53 ? 3.861 25.607 27.704 1.00 62.11 53 ASP A CA 14
ATOM 27728 C C . ASP A 1 53 ? 4.332 24.144 27.645 1.00 4.55 53 ASP A C 14
ATOM 27729 O O . ASP A 1 53 ? 3.803 23.340 26.861 1.00 50.11 53 ASP A O 14
ATOM 27738 N N . GLY A 1 54 ? 5.364 23.828 28.453 1.00 20.21 54 GLY A N 14
ATOM 27739 C CA . GLY A 1 54 ? 5.821 22.449 28.668 1.00 50.32 54 GLY A CA 14
ATOM 27740 C C . GLY A 1 54 ? 4.920 21.676 29.630 1.00 32.43 54 GLY A C 14
ATOM 27741 O O . GLY A 1 54 ? 5.054 20.456 29.776 1.00 25.35 54 GLY A O 14
ATOM 27745 N N . VAL A 1 55 ? 4.001 22.405 30.302 1.00 52.42 55 VAL A N 14
ATOM 27746 C CA . VAL A 1 55 ? 3.001 21.816 31.209 1.00 14.05 55 VAL A CA 14
ATOM 27747 C C . VAL A 1 55 ? 1.823 21.210 30.389 1.00 51.23 55 VAL A C 14
ATOM 27748 O O . VAL A 1 55 ? 1.307 21.861 29.463 1.00 73.21 55 VAL A O 14
ATOM 27761 N N . PRO A 1 56 ? 1.429 19.921 30.661 1.00 0.31 56 PRO A N 14
ATOM 27762 C CA . PRO A 1 56 ? 0.187 19.337 30.108 1.00 2.00 56 PRO A CA 14
ATOM 27763 C C . PRO A 1 56 ? -1.055 19.801 30.906 1.00 23.33 56 PRO A C 14
ATOM 27764 O O . PRO A 1 56 ? -0.975 20.744 31.712 1.00 0.14 56 PRO A O 14
ATOM 27775 N N . GLN A 1 57 ? -2.202 19.138 30.674 1.00 15.13 57 GLN A N 14
ATOM 27776 C CA . GLN A 1 57 ? -3.472 19.487 31.339 1.00 54.03 57 GLN A CA 14
ATOM 27777 C C . GLN A 1 57 ? -3.501 18.836 32.745 1.00 65.43 57 GLN A C 14
ATOM 27778 O O . GLN A 1 57 ? -3.541 17.596 32.838 1.00 22.14 57 GLN A O 14
ATOM 27792 N N . PRO A 1 58 ? -3.462 19.655 33.846 1.00 63.14 58 PRO A N 14
ATOM 27793 C CA . PRO A 1 58 ? -3.373 19.130 35.228 1.00 43.34 58 PRO A CA 14
ATOM 27794 C C . PRO A 1 58 ? -4.640 18.336 35.634 1.00 33.21 58 PRO A C 14
ATOM 27795 O O . PRO A 1 58 ? -4.578 17.114 35.794 1.00 41.11 58 PRO A O 14
ATOM 27806 N N . GLU A 1 59 ? -5.784 19.035 35.771 1.00 5.32 59 GLU A N 14
ATOM 27807 C CA . GLU A 1 59 ? -7.079 18.412 36.132 1.00 44.12 59 GLU A CA 14
ATOM 27808 C C . GLU A 1 59 ? -7.998 18.357 34.898 1.00 62.32 59 GLU A C 14
ATOM 27809 O O . GLU A 1 59 ? -8.836 17.460 34.765 1.00 54.24 59 GLU A O 14
ATOM 27821 N N . ALA A 1 60 ? -7.765 19.299 33.961 1.00 12.35 60 ALA A N 14
ATOM 27822 C CA . ALA A 1 60 ? -8.621 19.535 32.776 1.00 73.33 60 ALA A CA 14
ATOM 27823 C C . ALA A 1 60 ? -8.480 18.450 31.674 1.00 15.12 60 ALA A C 14
ATOM 27824 O O . ALA A 1 60 ? -9.076 18.587 30.594 1.00 22.11 60 ALA A O 14
ATOM 27831 N N . LEU A 1 61 ? -7.680 17.392 31.935 1.00 51.30 61 LEU A N 14
ATOM 27832 C CA . LEU A 1 61 ? -7.502 16.257 30.991 1.00 33.05 61 LEU A CA 14
ATOM 27833 C C . LEU A 1 61 ? -8.668 15.254 31.116 1.00 31.15 61 LEU A C 14
ATOM 27834 O O . LEU A 1 61 ? -8.940 14.492 30.180 1.00 10.41 61 LEU A O 14
ATOM 27850 N N . GLU A 1 62 ? -9.337 15.256 32.289 1.00 55.35 62 GLU A N 14
ATOM 27851 C CA . GLU A 1 62 ? -10.421 14.312 32.608 1.00 74.31 62 GLU A CA 14
ATOM 27852 C C . GLU A 1 62 ? -11.765 14.863 32.077 1.00 22.42 62 GLU A C 14
ATOM 27853 O O . GLU A 1 62 ? -12.385 15.719 32.748 1.00 33.14 62 GLU A O 14
ATOM 27865 N N . MET B 1 1 ? -0.975 -9.075 24.287 1.00 25.12 1 MET B N 14
ATOM 27866 C CA . MET B 1 1 ? -2.070 -8.187 24.754 1.00 11.30 1 MET B CA 14
ATOM 27867 C C . MET B 1 1 ? -1.513 -6.887 25.354 1.00 14.44 1 MET B C 14
ATOM 27868 O O . MET B 1 1 ? -2.162 -5.841 25.284 1.00 34.42 1 MET B O 14
ATOM 27884 N N . GLU B 1 2 ? -0.295 -6.957 25.944 1.00 63.14 2 GLU B N 14
ATOM 27885 C CA . GLU B 1 2 ? 0.345 -5.815 26.628 1.00 24.43 2 GLU B CA 14
ATOM 27886 C C . GLU B 1 2 ? 1.651 -5.442 25.904 1.00 41.42 2 GLU B C 14
ATOM 27887 O O . GLU B 1 2 ? 2.753 -5.745 26.370 1.00 63.20 2 GLU B O 14
ATOM 27899 N N . GLU B 1 3 ? 1.496 -4.850 24.715 1.00 60.33 3 GLU B N 14
ATOM 27900 C CA . GLU B 1 3 ? 2.604 -4.263 23.944 1.00 60.54 3 GLU B CA 14
ATOM 27901 C C . GLU B 1 3 ? 2.503 -2.725 24.055 1.00 4.25 3 GLU B C 14
ATOM 27902 O O . GLU B 1 3 ? 1.673 -2.082 23.396 1.00 24.43 3 GLU B O 14
ATOM 27914 N N . LEU B 1 4 ? 3.298 -2.157 24.974 1.00 30.15 4 LEU B N 14
ATOM 27915 C CA . LEU B 1 4 ? 3.349 -0.708 25.214 1.00 43.32 4 LEU B CA 14
ATOM 27916 C C . LEU B 1 4 ? 3.855 0.008 23.953 1.00 61.04 4 LEU B C 14
ATOM 27917 O O . LEU B 1 4 ? 5.046 -0.011 23.673 1.00 2.23 4 LEU B O 14
ATOM 27933 N N . SER B 1 5 ? 2.928 0.608 23.189 1.00 4.32 5 SER B N 14
ATOM 27934 C CA . SER B 1 5 ? 3.248 1.307 21.927 1.00 12.54 5 SER B CA 14
ATOM 27935 C C . SER B 1 5 ? 3.367 2.833 22.149 1.00 44.31 5 SER B C 14
ATOM 27936 O O . SER B 1 5 ? 3.313 3.614 21.189 1.00 53.42 5 SER B O 14
ATOM 27944 N N . GLY B 1 6 ? 3.596 3.239 23.419 1.00 74.13 6 GLY B N 14
ATOM 27945 C CA . GLY B 1 6 ? 3.673 4.652 23.806 1.00 25.24 6 GLY B CA 14
ATOM 27946 C C . GLY B 1 6 ? 5.071 5.253 23.655 1.00 52.21 6 GLY B C 14
ATOM 27947 O O . GLY B 1 6 ? 5.392 6.239 24.323 1.00 41.44 6 GLY B O 14
ATOM 27951 N N . LYS B 1 7 ? 5.903 4.655 22.776 1.00 75.32 7 LYS B N 14
ATOM 27952 C CA . LYS B 1 7 ? 7.242 5.178 22.418 1.00 41.42 7 LYS B CA 14
ATOM 27953 C C . LYS B 1 7 ? 7.330 5.306 20.875 1.00 23.03 7 LYS B C 14
ATOM 27954 O O . LYS B 1 7 ? 6.571 4.630 20.159 1.00 12.15 7 LYS B O 14
ATOM 27973 N N . PRO B 1 8 ? 8.233 6.185 20.323 1.00 30.43 8 PRO B N 14
ATOM 27974 C CA . PRO B 1 8 ? 8.399 6.342 18.854 1.00 12.52 8 PRO B CA 14
ATOM 27975 C C . PRO B 1 8 ? 9.148 5.153 18.238 1.00 74.25 8 PRO B C 14
ATOM 27976 O O . PRO B 1 8 ? 9.788 4.364 18.950 1.00 3.44 8 PRO B O 14
ATOM 27987 N N . LEU B 1 9 ? 9.066 5.050 16.904 1.00 61.21 9 LEU B N 14
ATOM 27988 C CA . LEU B 1 9 ? 9.785 4.029 16.139 1.00 1.23 9 LEU B CA 14
ATOM 27989 C C . LEU B 1 9 ? 11.317 4.290 16.181 1.00 51.51 9 LEU B C 14
ATOM 27990 O O . LEU B 1 9 ? 11.765 5.442 16.232 1.00 41.23 9 LEU B O 14
ATOM 28006 N N . SER B 1 10 ? 12.095 3.200 16.211 1.00 43.12 10 SER B N 14
ATOM 28007 C CA . SER B 1 10 ? 13.567 3.226 16.129 1.00 21.50 10 SER B CA 14
ATOM 28008 C C . SER B 1 10 ? 14.015 3.503 14.681 1.00 41.12 10 SER B C 14
ATOM 28009 O O . SER B 1 10 ? 13.170 3.631 13.781 1.00 31.13 10 SER B O 14
ATOM 28017 N N . TYR B 1 11 ? 15.347 3.604 14.472 1.00 11.23 11 TYR B N 14
ATOM 28018 C CA . TYR B 1 11 ? 15.933 3.848 13.142 1.00 71.14 11 TYR B CA 14
ATOM 28019 C C . TYR B 1 11 ? 15.516 2.741 12.157 1.00 15.34 11 TYR B C 14
ATOM 28020 O O . TYR B 1 11 ? 14.958 3.032 11.102 1.00 21.51 11 TYR B O 14
ATOM 28038 N N . ALA B 1 12 ? 15.782 1.475 12.549 1.00 33.42 12 ALA B N 14
ATOM 28039 C CA . ALA B 1 12 ? 15.472 0.280 11.737 1.00 31.25 12 ALA B CA 14
ATOM 28040 C C . ALA B 1 12 ? 13.961 0.141 11.477 1.00 53.35 12 ALA B C 14
ATOM 28041 O O . ALA B 1 12 ? 13.554 -0.400 10.441 1.00 72.12 12 ALA B O 14
ATOM 28048 N N . GLU B 1 13 ? 13.142 0.630 12.435 1.00 24.02 13 GLU B N 14
ATOM 28049 C CA . GLU B 1 13 ? 11.673 0.636 12.311 1.00 3.21 13 GLU B CA 14
ATOM 28050 C C . GLU B 1 13 ? 11.227 1.662 11.256 1.00 54.24 13 GLU B C 14
ATOM 28051 O O . GLU B 1 13 ? 10.326 1.391 10.466 1.00 74.31 13 GLU B O 14
ATOM 28063 N N . LYS B 1 14 ? 11.894 2.830 11.248 1.00 52.30 14 LYS B N 14
ATOM 28064 C CA . LYS B 1 14 ? 11.673 3.886 10.245 1.00 4.13 14 LYS B CA 14
ATOM 28065 C C . LYS B 1 14 ? 12.061 3.387 8.844 1.00 70.32 14 LYS B C 14
ATOM 28066 O O . LYS B 1 14 ? 11.365 3.680 7.870 1.00 10.24 14 LYS B O 14
ATOM 28085 N N . GLU B 1 15 ? 13.170 2.631 8.777 1.00 13.24 15 GLU B N 14
ATOM 28086 C CA . GLU B 1 15 ? 13.725 2.092 7.524 1.00 53.11 15 GLU B CA 14
ATOM 28087 C C . GLU B 1 15 ? 12.756 1.104 6.876 1.00 4.22 15 GLU B C 14
ATOM 28088 O O . GLU B 1 15 ? 12.372 1.274 5.709 1.00 12.43 15 GLU B O 14
ATOM 28100 N N . LYS B 1 16 ? 12.330 0.103 7.670 1.00 44.02 16 LYS B N 14
ATOM 28101 C CA . LYS B 1 16 ? 11.361 -0.909 7.213 1.00 73.54 16 LYS B CA 14
ATOM 28102 C C . LYS B 1 16 ? 10.015 -0.250 6.851 1.00 74.43 16 LYS B C 14
ATOM 28103 O O . LYS B 1 16 ? 9.293 -0.745 5.982 1.00 54.13 16 LYS B O 14
ATOM 28122 N N . LEU B 1 17 ? 9.698 0.874 7.532 1.00 31.21 17 LEU B N 14
ATOM 28123 C CA . LEU B 1 17 ? 8.441 1.599 7.338 1.00 52.12 17 LEU B CA 14
ATOM 28124 C C . LEU B 1 17 ? 8.442 2.386 6.014 1.00 52.42 17 LEU B C 14
ATOM 28125 O O . LEU B 1 17 ? 7.484 2.294 5.256 1.00 71.22 17 LEU B O 14
ATOM 28141 N N . LYS B 1 18 ? 9.521 3.143 5.726 1.00 33.41 18 LYS B N 14
ATOM 28142 C CA . LYS B 1 18 ? 9.585 3.987 4.509 1.00 41.52 18 LYS B CA 14
ATOM 28143 C C . LYS B 1 18 ? 9.664 3.113 3.242 1.00 34.10 18 LYS B C 14
ATOM 28144 O O . LYS B 1 18 ? 9.071 3.450 2.207 1.00 2.12 18 LYS B O 14
ATOM 28163 N N . GLU B 1 19 ? 10.376 1.963 3.336 1.00 14.54 19 GLU B N 14
ATOM 28164 C CA . GLU B 1 19 ? 10.474 1.008 2.216 1.00 13.40 19 GLU B CA 14
ATOM 28165 C C . GLU B 1 19 ? 9.145 0.247 2.055 1.00 42.12 19 GLU B C 14
ATOM 28166 O O . GLU B 1 19 ? 8.800 -0.143 0.939 1.00 71.02 19 GLU B O 14
ATOM 28178 N N . LYS B 1 20 ? 8.398 0.060 3.186 1.00 22.33 20 LYS B N 14
ATOM 28179 C CA . LYS B 1 20 ? 7.014 -0.454 3.167 1.00 2.44 20 LYS B CA 14
ATOM 28180 C C . LYS B 1 20 ? 6.114 0.462 2.324 1.00 61.12 20 LYS B C 14
ATOM 28181 O O . LYS B 1 20 ? 5.423 -0.017 1.424 1.00 21.44 20 LYS B O 14
ATOM 28200 N N . LEU B 1 21 ? 6.161 1.784 2.621 1.00 21.15 21 LEU B N 14
ATOM 28201 C CA . LEU B 1 21 ? 5.282 2.792 1.992 1.00 64.31 21 LEU B CA 14
ATOM 28202 C C . LEU B 1 21 ? 5.509 2.843 0.475 1.00 70.40 21 LEU B C 14
ATOM 28203 O O . LEU B 1 21 ? 4.546 2.834 -0.289 1.00 33.31 21 LEU B O 14
ATOM 28219 N N . ALA B 1 22 ? 6.797 2.848 0.066 1.00 53.33 22 ALA B N 14
ATOM 28220 C CA . ALA B 1 22 ? 7.198 2.886 -1.354 1.00 34.03 22 ALA B CA 14
ATOM 28221 C C . ALA B 1 22 ? 6.833 1.579 -2.085 1.00 1.20 22 ALA B C 14
ATOM 28222 O O . ALA B 1 22 ? 6.435 1.621 -3.251 1.00 60.30 22 ALA B O 14
ATOM 28229 N N . PHE B 1 23 ? 6.968 0.434 -1.378 1.00 31.01 23 PHE B N 14
ATOM 28230 C CA . PHE B 1 23 ? 6.680 -0.906 -1.936 1.00 62.22 23 PHE B CA 14
ATOM 28231 C C . PHE B 1 23 ? 5.179 -1.061 -2.233 1.00 20.11 23 PHE B C 14
ATOM 28232 O O . PHE B 1 23 ? 4.788 -1.370 -3.369 1.00 1.52 23 PHE B O 14
ATOM 28249 N N . LEU B 1 24 ? 4.347 -0.824 -1.199 1.00 34.53 24 LEU B N 14
ATOM 28250 C CA . LEU B 1 24 ? 2.892 -0.974 -1.310 1.00 35.22 24 LEU B CA 14
ATOM 28251 C C . LEU B 1 24 ? 2.307 0.048 -2.296 1.00 54.42 24 LEU B C 14
ATOM 28252 O O . LEU B 1 24 ? 1.313 -0.236 -2.945 1.00 4.02 24 LEU B O 14
ATOM 28268 N N . LYS B 1 25 ? 2.940 1.243 -2.378 1.00 73.45 25 LYS B N 14
ATOM 28269 C CA . LYS B 1 25 ? 2.526 2.323 -3.291 1.00 32.23 25 LYS B CA 14
ATOM 28270 C C . LYS B 1 25 ? 2.771 1.973 -4.768 1.00 60.40 25 LYS B C 14
ATOM 28271 O O . LYS B 1 25 ? 1.872 2.157 -5.604 1.00 3.02 25 LYS B O 14
ATOM 28290 N N . LYS B 1 26 ? 3.995 1.496 -5.092 1.00 75.04 26 LYS B N 14
ATOM 28291 C CA . LYS B 1 26 ? 4.376 1.211 -6.486 1.00 14.02 26 LYS B CA 14
ATOM 28292 C C . LYS B 1 26 ? 3.521 0.055 -7.044 1.00 5.33 26 LYS B C 14
ATOM 28293 O O . LYS B 1 26 ? 2.985 0.160 -8.157 1.00 24.00 26 LYS B O 14
ATOM 28312 N N . GLU B 1 27 ? 3.343 -1.021 -6.223 1.00 43.21 27 GLU B N 14
ATOM 28313 C CA . GLU B 1 27 ? 2.542 -2.181 -6.621 1.00 12.13 27 GLU B CA 14
ATOM 28314 C C . GLU B 1 27 ? 1.068 -1.774 -6.732 1.00 34.34 27 GLU B C 14
ATOM 28315 O O . GLU B 1 27 ? 0.396 -2.227 -7.643 1.00 32.32 27 GLU B O 14
ATOM 28327 N N . TYR B 1 28 ? 0.602 -0.882 -5.805 1.00 5.23 28 TYR B N 14
ATOM 28328 C CA . TYR B 1 28 ? -0.776 -0.338 -5.789 1.00 25.04 28 TYR B CA 14
ATOM 28329 C C . TYR B 1 28 ? -1.119 0.282 -7.137 1.00 54.14 28 TYR B C 14
ATOM 28330 O O . TYR B 1 28 ? -2.102 -0.099 -7.754 1.00 33.30 28 TYR B O 14
ATOM 28348 N N . SER B 1 29 ? -0.265 1.212 -7.585 1.00 33.00 29 SER B N 14
ATOM 28349 C CA . SER B 1 29 ? -0.494 1.998 -8.799 1.00 41.33 29 SER B CA 14
ATOM 28350 C C . SER B 1 29 ? -0.471 1.110 -10.058 1.00 42.54 29 SER B C 14
ATOM 28351 O O . SER B 1 29 ? -1.297 1.294 -10.955 1.00 55.05 29 SER B O 14
ATOM 28359 N N . ARG B 1 30 ? 0.466 0.139 -10.101 1.00 74.40 30 ARG B N 14
ATOM 28360 C CA . ARG B 1 30 ? 0.640 -0.765 -11.258 1.00 63.31 30 ARG B CA 14
ATOM 28361 C C . ARG B 1 30 ? -0.504 -1.795 -11.356 1.00 53.53 30 ARG B C 14
ATOM 28362 O O . ARG B 1 30 ? -1.053 -2.032 -12.439 1.00 11.23 30 ARG B O 14
ATOM 28383 N N . THR B 1 31 ? -0.852 -2.401 -10.214 1.00 62.33 31 THR B N 14
ATOM 28384 C CA . THR B 1 31 ? -1.856 -3.469 -10.156 1.00 64.53 31 THR B CA 14
ATOM 28385 C C . THR B 1 31 ? -3.283 -2.895 -10.254 1.00 41.23 31 THR B C 14
ATOM 28386 O O . THR B 1 31 ? -4.201 -3.575 -10.719 1.00 75.11 31 THR B O 14
ATOM 28397 N N . LEU B 1 32 ? -3.458 -1.640 -9.793 1.00 70.10 32 LEU B N 14
ATOM 28398 C CA . LEU B 1 32 ? -4.709 -0.886 -9.978 1.00 60.24 32 LEU B CA 14
ATOM 28399 C C . LEU B 1 32 ? -4.860 -0.528 -11.461 1.00 51.22 32 LEU B C 14
ATOM 28400 O O . LEU B 1 32 ? -5.956 -0.623 -12.001 1.00 51.33 32 LEU B O 14
ATOM 28416 N N . ALA B 1 33 ? -3.734 -0.140 -12.104 1.00 60.42 33 ALA B N 14
ATOM 28417 C CA . ALA B 1 33 ? -3.694 0.221 -13.534 1.00 51.22 33 ALA B CA 14
ATOM 28418 C C . ALA B 1 33 ? -4.202 -0.930 -14.429 1.00 42.23 33 ALA B C 14
ATOM 28419 O O . ALA B 1 33 ? -5.051 -0.721 -15.299 1.00 31.45 33 ALA B O 14
ATOM 28426 N N . ARG B 1 34 ? -3.667 -2.143 -14.177 1.00 45.21 34 ARG B N 14
ATOM 28427 C CA . ARG B 1 34 ? -4.026 -3.359 -14.933 1.00 5.11 34 ARG B CA 14
ATOM 28428 C C . ARG B 1 34 ? -5.445 -3.840 -14.563 1.00 11.43 34 ARG B C 14
ATOM 28429 O O . ARG B 1 34 ? -6.140 -4.414 -15.408 1.00 52.25 34 ARG B O 14
ATOM 28450 N N . LEU B 1 35 ? -5.847 -3.615 -13.281 1.00 25.02 35 LEU B N 14
ATOM 28451 C CA . LEU B 1 35 ? -7.217 -3.871 -12.794 1.00 33.43 35 LEU B CA 14
ATOM 28452 C C . LEU B 1 35 ? -8.220 -3.050 -13.614 1.00 21.25 35 LEU B C 14
ATOM 28453 O O . LEU B 1 35 ? -9.251 -3.579 -14.037 1.00 1.03 35 LEU B O 14
ATOM 28469 N N . GLN B 1 36 ? -7.873 -1.759 -13.850 1.00 1.12 36 GLN B N 14
ATOM 28470 C CA . GLN B 1 36 ? -8.706 -0.835 -14.627 1.00 64.34 36 GLN B CA 14
ATOM 28471 C C . GLN B 1 36 ? -8.778 -1.287 -16.085 1.00 72.20 36 GLN B C 14
ATOM 28472 O O . GLN B 1 36 ? -9.859 -1.406 -16.621 1.00 22.20 36 GLN B O 14
ATOM 28486 N N . ARG B 1 37 ? -7.618 -1.592 -16.695 1.00 31.01 37 ARG B N 14
ATOM 28487 C CA . ARG B 1 37 ? -7.541 -2.022 -18.115 1.00 70.24 37 ARG B CA 14
ATOM 28488 C C . ARG B 1 37 ? -8.339 -3.317 -18.369 1.00 25.43 37 ARG B C 14
ATOM 28489 O O . ARG B 1 37 ? -8.867 -3.519 -19.471 1.00 42.35 37 ARG B O 14
ATOM 28510 N N . ALA B 1 38 ? -8.426 -4.173 -17.339 1.00 4.34 38 ALA B N 14
ATOM 28511 C CA . ALA B 1 38 ? -9.226 -5.403 -17.384 1.00 50.31 38 ALA B CA 14
ATOM 28512 C C . ALA B 1 38 ? -10.732 -5.073 -17.350 1.00 72.21 38 ALA B C 14
ATOM 28513 O O . ALA B 1 38 ? -11.488 -5.483 -18.237 1.00 34.22 38 ALA B O 14
ATOM 28520 N N . LYS B 1 39 ? -11.143 -4.298 -16.327 1.00 74.51 39 LYS B N 14
ATOM 28521 C CA . LYS B 1 39 ? -12.564 -4.024 -16.027 1.00 63.01 39 LYS B CA 14
ATOM 28522 C C . LYS B 1 39 ? -13.201 -2.969 -16.963 1.00 60.30 39 LYS B C 14
ATOM 28523 O O . LYS B 1 39 ? -14.419 -2.913 -17.074 1.00 73.43 39 LYS B O 14
ATOM 28542 N N . ARG B 1 40 ? -12.384 -2.085 -17.565 1.00 33.43 40 ARG B N 14
ATOM 28543 C CA . ARG B 1 40 ? -12.868 -1.030 -18.484 1.00 40.23 40 ARG B CA 14
ATOM 28544 C C . ARG B 1 40 ? -13.087 -1.601 -19.885 1.00 35.40 40 ARG B C 14
ATOM 28545 O O . ARG B 1 40 ? -14.156 -1.428 -20.475 1.00 53.12 40 ARG B O 14
ATOM 28566 N N . ALA B 1 41 ? -12.045 -2.287 -20.406 1.00 41.11 41 ALA B N 14
ATOM 28567 C CA . ALA B 1 41 ? -12.050 -2.857 -21.756 1.00 32.32 41 ALA B CA 14
ATOM 28568 C C . ALA B 1 41 ? -12.968 -4.081 -21.812 1.00 71.45 41 ALA B C 14
ATOM 28569 O O . ALA B 1 41 ? -13.914 -4.113 -22.604 1.00 41.13 41 ALA B O 14
ATOM 28576 N N . GLU B 1 42 ? -12.675 -5.078 -20.934 1.00 40.20 42 GLU B N 14
ATOM 28577 C CA . GLU B 1 42 ? -13.398 -6.378 -20.858 1.00 12.30 42 GLU B CA 14
ATOM 28578 C C . GLU B 1 42 ? -13.474 -7.098 -22.225 1.00 13.24 42 GLU B C 14
ATOM 28579 O O . GLU B 1 42 ? -14.306 -7.979 -22.412 1.00 62.44 42 GLU B O 14
ATOM 28591 N N . LYS B 1 43 ? -12.532 -6.736 -23.127 1.00 33.52 43 LYS B N 14
ATOM 28592 C CA . LYS B 1 43 ? -12.451 -7.191 -24.537 1.00 43.11 43 LYS B CA 14
ATOM 28593 C C . LYS B 1 43 ? -12.550 -8.732 -24.704 1.00 3.54 43 LYS B C 14
ATOM 28594 O O . LYS B 1 43 ? -13.006 -9.214 -25.748 1.00 33.51 43 LYS B O 14
ATOM 28613 N N . ALA B 1 44 ? -12.124 -9.490 -23.667 1.00 11.51 44 ALA B N 14
ATOM 28614 C CA . ALA B 1 44 ? -12.135 -10.975 -23.676 1.00 52.53 44 ALA B CA 14
ATOM 28615 C C . ALA B 1 44 ? -13.552 -11.565 -23.841 1.00 72.34 44 ALA B C 14
ATOM 28616 O O . ALA B 1 44 ? -13.712 -12.674 -24.379 1.00 11.43 44 ALA B O 14
ATOM 28623 N N . LYS B 1 45 ? -14.582 -10.825 -23.374 1.00 14.04 45 LYS B N 14
ATOM 28624 C CA . LYS B 1 45 ? -15.989 -11.250 -23.528 1.00 34.14 45 LYS B CA 14
ATOM 28625 C C . LYS B 1 45 ? -16.436 -11.108 -24.988 1.00 10.42 45 LYS B C 14
ATOM 28626 O O . LYS B 1 45 ? -17.295 -11.873 -25.448 1.00 13.42 45 LYS B O 14
ATOM 28645 N N . ASN B 1 46 ? -15.831 -10.117 -25.692 1.00 42.03 46 ASN B N 14
ATOM 28646 C CA . ASN B 1 46 ? -16.259 -9.671 -27.027 1.00 4.44 46 ASN B CA 14
ATOM 28647 C C . ASN B 1 46 ? -17.734 -9.207 -26.977 1.00 53.43 46 ASN B C 14
ATOM 28648 O O . ASN B 1 46 ? -18.658 -10.007 -27.169 1.00 61.02 46 ASN B O 14
ATOM 28659 N N . SER B 1 47 ? -17.928 -7.911 -26.652 1.00 11.11 47 SER B N 14
ATOM 28660 C CA . SER B 1 47 ? -19.252 -7.302 -26.406 1.00 4.01 47 SER B CA 14
ATOM 28661 C C . SER B 1 47 ? -20.119 -7.284 -27.693 1.00 41.41 47 SER B C 14
ATOM 28662 O O . SER B 1 47 ? -20.163 -6.277 -28.412 1.00 3.33 47 SER B O 14
ATOM 28670 N N . LYS B 1 48 ? -20.765 -8.447 -27.955 1.00 73.42 48 LYS B N 14
ATOM 28671 C CA . LYS B 1 48 ? -21.618 -8.738 -29.128 1.00 23.43 48 LYS B CA 14
ATOM 28672 C C . LYS B 1 48 ? -20.963 -8.347 -30.479 1.00 45.45 48 LYS B C 14
ATOM 28673 O O . LYS B 1 48 ? -20.365 -9.194 -31.158 1.00 70.22 48 LYS B O 14
ATOM 28692 N N . LYS B 1 49 ? -21.073 -7.059 -30.844 1.00 1.11 49 LYS B N 14
ATOM 28693 C CA . LYS B 1 49 ? -20.541 -6.503 -32.101 1.00 75.10 49 LYS B CA 14
ATOM 28694 C C . LYS B 1 49 ? -19.891 -5.139 -31.834 1.00 13.42 49 LYS B C 14
ATOM 28695 O O . LYS B 1 49 ? -20.550 -4.217 -31.348 1.00 40.52 49 LYS B O 14
ATOM 28714 N N . ALA B 1 50 ? -18.595 -5.035 -32.155 1.00 10.35 50 ALA B N 14
ATOM 28715 C CA . ALA B 1 50 ? -17.880 -3.754 -32.214 1.00 35.43 50 ALA B CA 14
ATOM 28716 C C . ALA B 1 50 ? -17.952 -3.252 -33.668 1.00 30.03 50 ALA B C 14
ATOM 28717 O O . ALA B 1 50 ? -17.110 -3.605 -34.501 1.00 61.13 50 ALA B O 14
ATOM 28724 N N . ILE B 1 51 ? -19.010 -2.474 -33.964 1.00 62.53 51 ILE B N 14
ATOM 28725 C CA . ILE B 1 51 ? -19.349 -2.022 -35.335 1.00 34.14 51 ILE B CA 14
ATOM 28726 C C . ILE B 1 51 ? -18.350 -0.971 -35.862 1.00 4.31 51 ILE B C 14
ATOM 28727 O O . ILE B 1 51 ? -18.243 -0.742 -37.075 1.00 65.01 51 ILE B O 14
ATOM 28743 N N . GLU B 1 52 ? -17.635 -0.331 -34.927 1.00 70.21 52 GLU B N 14
ATOM 28744 C CA . GLU B 1 52 ? -16.462 0.483 -35.246 1.00 33.44 52 GLU B CA 14
ATOM 28745 C C . GLU B 1 52 ? -15.327 -0.462 -35.668 1.00 73.14 52 GLU B C 14
ATOM 28746 O O . GLU B 1 52 ? -14.888 -1.292 -34.858 1.00 21.14 52 GLU B O 14
ATOM 28758 N N . ASP B 1 53 ? -14.905 -0.369 -36.938 1.00 4.31 53 ASP B N 14
ATOM 28759 C CA . ASP B 1 53 ? -13.782 -1.155 -37.467 1.00 42.24 53 ASP B CA 14
ATOM 28760 C C . ASP B 1 53 ? -12.487 -0.749 -36.757 1.00 21.24 53 ASP B C 14
ATOM 28761 O O . ASP B 1 53 ? -11.884 0.282 -37.077 1.00 62.32 53 ASP B O 14
ATOM 28770 N N . GLY B 1 54 ? -12.116 -1.540 -35.736 1.00 3.11 54 GLY B N 14
ATOM 28771 C CA . GLY B 1 54 ? -10.877 -1.352 -34.984 1.00 23.04 54 GLY B CA 14
ATOM 28772 C C . GLY B 1 54 ? -9.669 -1.934 -35.709 1.00 65.12 54 GLY B C 14
ATOM 28773 O O . GLY B 1 54 ? -8.921 -2.748 -35.148 1.00 50.43 54 GLY B O 14
ATOM 28777 N N . VAL B 1 55 ? -9.509 -1.516 -36.976 1.00 33.42 55 VAL B N 14
ATOM 28778 C CA . VAL B 1 55 ? -8.420 -1.953 -37.849 1.00 51.42 55 VAL B CA 14
ATOM 28779 C C . VAL B 1 55 ? -7.181 -1.051 -37.619 1.00 60.31 55 VAL B C 14
ATOM 28780 O O . VAL B 1 55 ? -7.274 0.175 -37.753 1.00 13.23 55 VAL B O 14
ATOM 28793 N N . PRO B 1 56 ? -6.020 -1.634 -37.194 1.00 51.13 56 PRO B N 14
ATOM 28794 C CA . PRO B 1 56 ? -4.744 -0.906 -37.146 1.00 51.42 56 PRO B CA 14
ATOM 28795 C C . PRO B 1 56 ? -3.973 -1.054 -38.470 1.00 70.21 56 PRO B C 14
ATOM 28796 O O . PRO B 1 56 ? -4.517 -1.541 -39.477 1.00 4.32 56 PRO B O 14
ATOM 28807 N N . GLN B 1 57 ? -2.714 -0.599 -38.467 1.00 72.40 57 GLN B N 14
ATOM 28808 C CA . GLN B 1 57 ? -1.786 -0.843 -39.578 1.00 43.53 57 GLN B CA 14
ATOM 28809 C C . GLN B 1 57 ? -1.278 -2.303 -39.471 1.00 31.44 57 GLN B C 14
ATOM 28810 O O . GLN B 1 57 ? -0.683 -2.663 -38.441 1.00 62.44 57 GLN B O 14
ATOM 28824 N N . PRO B 1 58 ? -1.520 -3.151 -40.527 1.00 52.23 58 PRO B N 14
ATOM 28825 C CA . PRO B 1 58 ? -1.245 -4.614 -40.488 1.00 51.53 58 PRO B CA 14
ATOM 28826 C C . PRO B 1 58 ? 0.224 -4.958 -40.130 1.00 25.24 58 PRO B C 14
ATOM 28827 O O . PRO B 1 58 ? 0.485 -5.866 -39.330 1.00 63.52 58 PRO B O 14
ATOM 28838 N N . GLU B 1 59 ? 1.165 -4.207 -40.720 1.00 14.11 59 GLU B N 14
ATOM 28839 C CA . GLU B 1 59 ? 2.616 -4.407 -40.513 1.00 75.33 59 GLU B CA 14
ATOM 28840 C C . GLU B 1 59 ? 3.285 -3.116 -39.999 1.00 22.43 59 GLU B C 14
ATOM 28841 O O . GLU B 1 59 ? 4.255 -3.182 -39.233 1.00 62.43 59 GLU B O 14
ATOM 28853 N N . ALA B 1 60 ? 2.743 -1.950 -40.398 1.00 23.13 60 ALA B N 14
ATOM 28854 C CA . ALA B 1 60 ? 3.356 -0.632 -40.126 1.00 1.10 60 ALA B CA 14
ATOM 28855 C C . ALA B 1 60 ? 2.965 -0.101 -38.731 1.00 30.11 60 ALA B C 14
ATOM 28856 O O . ALA B 1 60 ? 2.315 0.947 -38.606 1.00 65.15 60 ALA B O 14
ATOM 28863 N N . LEU B 1 61 ? 3.357 -0.837 -37.679 1.00 41.33 61 LEU B N 14
ATOM 28864 C CA . LEU B 1 61 ? 3.132 -0.424 -36.283 1.00 35.41 61 LEU B CA 14
ATOM 28865 C C . LEU B 1 61 ? 4.016 0.789 -35.948 1.00 50.24 61 LEU B C 14
ATOM 28866 O O . LEU B 1 61 ? 3.622 1.653 -35.161 1.00 65.34 61 LEU B O 14
ATOM 28882 N N . GLU B 1 62 ? 5.222 0.822 -36.539 1.00 75.55 62 GLU B N 14
ATOM 28883 C CA . GLU B 1 62 ? 6.154 1.954 -36.423 1.00 74.13 62 GLU B CA 14
ATOM 28884 C C . GLU B 1 62 ? 6.009 2.844 -37.679 1.00 64.45 62 GLU B C 14
ATOM 28885 O O . GLU B 1 62 ? 6.542 2.470 -38.746 1.00 42.02 62 GLU B O 14
ATOM 28897 N N . MET A 1 1 ? -17.536 -21.725 -34.621 1.00 53.13 1 MET A N 15
ATOM 28898 C CA . MET A 1 1 ? -16.446 -20.720 -34.657 1.00 73.33 1 MET A CA 15
ATOM 28899 C C . MET A 1 1 ? -15.703 -20.701 -33.299 1.00 34.34 1 MET A C 15
ATOM 28900 O O . MET A 1 1 ? -16.103 -20.012 -32.349 1.00 10.10 1 MET A O 15
ATOM 28916 N N . GLU A 1 2 ? -14.640 -21.531 -33.206 1.00 4.30 2 GLU A N 15
ATOM 28917 C CA . GLU A 1 2 ? -13.818 -21.670 -31.988 1.00 30.15 2 GLU A CA 15
ATOM 28918 C C . GLU A 1 2 ? -12.912 -20.435 -31.818 1.00 25.43 2 GLU A C 15
ATOM 28919 O O . GLU A 1 2 ? -11.913 -20.265 -32.537 1.00 1.22 2 GLU A O 15
ATOM 28931 N N . GLU A 1 3 ? -13.315 -19.560 -30.889 1.00 41.24 3 GLU A N 15
ATOM 28932 C CA . GLU A 1 3 ? -12.647 -18.279 -30.606 1.00 32.45 3 GLU A CA 15
ATOM 28933 C C . GLU A 1 3 ? -12.384 -18.179 -29.091 1.00 24.03 3 GLU A C 15
ATOM 28934 O O . GLU A 1 3 ? -13.307 -17.922 -28.309 1.00 4.21 3 GLU A O 15
ATOM 28946 N N . LEU A 1 4 ? -11.124 -18.434 -28.684 1.00 1.43 4 LEU A N 15
ATOM 28947 C CA . LEU A 1 4 ? -10.698 -18.455 -27.271 1.00 74.03 4 LEU A CA 15
ATOM 28948 C C . LEU A 1 4 ? -9.570 -17.422 -27.064 1.00 63.35 4 LEU A C 15
ATOM 28949 O O . LEU A 1 4 ? -8.436 -17.632 -27.507 1.00 73.03 4 LEU A O 15
ATOM 28965 N N . SER A 1 5 ? -9.901 -16.301 -26.401 1.00 32.44 5 SER A N 15
ATOM 28966 C CA . SER A 1 5 ? -8.963 -15.191 -26.150 1.00 3.42 5 SER A CA 15
ATOM 28967 C C . SER A 1 5 ? -8.416 -15.260 -24.712 1.00 25.33 5 SER A C 15
ATOM 28968 O O . SER A 1 5 ? -8.989 -15.939 -23.839 1.00 43.44 5 SER A O 15
ATOM 28976 N N . GLY A 1 6 ? -7.302 -14.545 -24.476 1.00 54.43 6 GLY A N 15
ATOM 28977 C CA . GLY A 1 6 ? -6.675 -14.479 -23.158 1.00 45.01 6 GLY A CA 15
ATOM 28978 C C . GLY A 1 6 ? -7.424 -13.537 -22.224 1.00 20.33 6 GLY A C 15
ATOM 28979 O O . GLY A 1 6 ? -7.023 -12.386 -22.058 1.00 74.32 6 GLY A O 15
ATOM 28983 N N . LYS A 1 7 ? -8.530 -14.053 -21.650 1.00 63.22 7 LYS A N 15
ATOM 28984 C CA . LYS A 1 7 ? -9.442 -13.332 -20.721 1.00 74.24 7 LYS A CA 15
ATOM 28985 C C . LYS A 1 7 ? -8.686 -12.571 -19.575 1.00 31.34 7 LYS A C 15
ATOM 28986 O O . LYS A 1 7 ? -7.573 -12.971 -19.197 1.00 62.45 7 LYS A O 15
ATOM 29005 N N . PRO A 1 8 ? -9.280 -11.456 -19.002 1.00 62.33 8 PRO A N 15
ATOM 29006 C CA . PRO A 1 8 ? -8.623 -10.649 -17.943 1.00 4.34 8 PRO A CA 15
ATOM 29007 C C . PRO A 1 8 ? -8.647 -11.357 -16.567 1.00 11.33 8 PRO A C 15
ATOM 29008 O O . PRO A 1 8 ? -8.870 -12.577 -16.500 1.00 31.42 8 PRO A O 15
ATOM 29019 N N . LEU A 1 9 ? -8.414 -10.600 -15.481 1.00 32.31 9 LEU A N 15
ATOM 29020 C CA . LEU A 1 9 ? -8.286 -11.173 -14.129 1.00 50.11 9 LEU A CA 15
ATOM 29021 C C . LEU A 1 9 ? -9.581 -11.900 -13.682 1.00 72.45 9 LEU A C 15
ATOM 29022 O O . LEU A 1 9 ? -10.689 -11.501 -14.043 1.00 15.10 9 LEU A O 15
ATOM 29038 N N . SER A 1 10 ? -9.401 -13.006 -12.950 1.00 75.52 10 SER A N 15
ATOM 29039 C CA . SER A 1 10 ? -10.505 -13.840 -12.429 1.00 51.34 10 SER A CA 15
ATOM 29040 C C . SER A 1 10 ? -11.205 -13.153 -11.236 1.00 14.10 10 SER A C 15
ATOM 29041 O O . SER A 1 10 ? -10.798 -12.062 -10.810 1.00 12.34 10 SER A O 15
ATOM 29049 N N . TYR A 1 11 ? -12.259 -13.804 -10.705 1.00 2.23 11 TYR A N 15
ATOM 29050 C CA . TYR A 1 11 ? -13.011 -13.305 -9.541 1.00 62.22 11 TYR A CA 15
ATOM 29051 C C . TYR A 1 11 ? -12.097 -13.250 -8.300 1.00 45.12 11 TYR A C 15
ATOM 29052 O O . TYR A 1 11 ? -12.081 -12.244 -7.592 1.00 52.42 11 TYR A O 15
ATOM 29070 N N . ALA A 1 12 ? -11.332 -14.340 -8.079 1.00 30.04 12 ALA A N 15
ATOM 29071 C CA . ALA A 1 12 ? -10.376 -14.455 -6.964 1.00 63.35 12 ALA A CA 15
ATOM 29072 C C . ALA A 1 12 ? -9.268 -13.396 -7.068 1.00 54.41 12 ALA A C 15
ATOM 29073 O O . ALA A 1 12 ? -8.860 -12.811 -6.058 1.00 21.03 12 ALA A O 15
ATOM 29080 N N . GLU A 1 13 ? -8.809 -13.151 -8.309 1.00 22.41 13 GLU A N 15
ATOM 29081 C CA . GLU A 1 13 ? -7.738 -12.185 -8.601 1.00 52.22 13 GLU A CA 15
ATOM 29082 C C . GLU A 1 13 ? -8.214 -10.752 -8.301 1.00 24.34 13 GLU A C 15
ATOM 29083 O O . GLU A 1 13 ? -7.509 -9.974 -7.659 1.00 40.14 13 GLU A O 15
ATOM 29095 N N . LYS A 1 14 ? -9.444 -10.456 -8.753 1.00 1.31 14 LYS A N 15
ATOM 29096 C CA . LYS A 1 14 ? -10.104 -9.152 -8.585 1.00 14.04 14 LYS A CA 15
ATOM 29097 C C . LYS A 1 14 ? -10.306 -8.817 -7.104 1.00 12.52 14 LYS A C 15
ATOM 29098 O O . LYS A 1 14 ? -9.894 -7.751 -6.648 1.00 23.22 14 LYS A O 15
ATOM 29117 N N . GLU A 1 15 ? -10.965 -9.747 -6.379 1.00 21.02 15 GLU A N 15
ATOM 29118 C CA . GLU A 1 15 ? -11.335 -9.548 -4.968 1.00 73.23 15 GLU A CA 15
ATOM 29119 C C . GLU A 1 15 ? -10.085 -9.367 -4.081 1.00 71.51 15 GLU A C 15
ATOM 29120 O O . GLU A 1 15 ? -10.066 -8.482 -3.214 1.00 45.24 15 GLU A O 15
ATOM 29132 N N . LYS A 1 16 ? -9.026 -10.184 -4.328 1.00 53.01 16 LYS A N 15
ATOM 29133 C CA . LYS A 1 16 ? -7.773 -10.088 -3.562 1.00 50.52 16 LYS A CA 15
ATOM 29134 C C . LYS A 1 16 ? -7.036 -8.785 -3.906 1.00 63.00 16 LYS A C 15
ATOM 29135 O O . LYS A 1 16 ? -6.313 -8.241 -3.069 1.00 23.52 16 LYS A O 15
ATOM 29154 N N . LEU A 1 17 ? -7.231 -8.296 -5.147 1.00 14.44 17 LEU A N 15
ATOM 29155 C CA . LEU A 1 17 ? -6.585 -7.070 -5.630 1.00 34.04 17 LEU A CA 15
ATOM 29156 C C . LEU A 1 17 ? -7.231 -5.823 -4.989 1.00 41.42 17 LEU A C 15
ATOM 29157 O O . LEU A 1 17 ? -6.521 -4.956 -4.486 1.00 22.32 17 LEU A O 15
ATOM 29173 N N . LYS A 1 18 ? -8.575 -5.743 -4.994 1.00 11.14 18 LYS A N 15
ATOM 29174 C CA . LYS A 1 18 ? -9.292 -4.569 -4.465 1.00 25.22 18 LYS A CA 15
ATOM 29175 C C . LYS A 1 18 ? -9.142 -4.472 -2.929 1.00 2.15 18 LYS A C 15
ATOM 29176 O O . LYS A 1 18 ? -9.061 -3.367 -2.382 1.00 21.11 18 LYS A O 15
ATOM 29195 N N . GLU A 1 19 ? -9.080 -5.639 -2.243 1.00 3.15 19 GLU A N 15
ATOM 29196 C CA . GLU A 1 19 ? -8.869 -5.673 -0.784 1.00 43.31 19 GLU A CA 15
ATOM 29197 C C . GLU A 1 19 ? -7.395 -5.366 -0.461 1.00 14.20 19 GLU A C 15
ATOM 29198 O O . GLU A 1 19 ? -7.104 -4.842 0.605 1.00 40.20 19 GLU A O 15
ATOM 29210 N N . LYS A 1 20 ? -6.474 -5.718 -1.408 1.00 2.42 20 LYS A N 15
ATOM 29211 C CA . LYS A 1 20 ? -5.056 -5.298 -1.357 1.00 51.42 20 LYS A CA 15
ATOM 29212 C C . LYS A 1 20 ? -4.964 -3.766 -1.349 1.00 41.12 20 LYS A C 15
ATOM 29213 O O . LYS A 1 20 ? -4.336 -3.195 -0.460 1.00 55.31 20 LYS A O 15
ATOM 29232 N N . LEU A 1 21 ? -5.641 -3.129 -2.330 1.00 11.31 21 LEU A N 15
ATOM 29233 C CA . LEU A 1 21 ? -5.615 -1.672 -2.530 1.00 61.52 21 LEU A CA 15
ATOM 29234 C C . LEU A 1 21 ? -6.139 -0.943 -1.281 1.00 13.32 21 LEU A C 15
ATOM 29235 O O . LEU A 1 21 ? -5.522 0.005 -0.819 1.00 23.34 21 LEU A O 15
ATOM 29251 N N . ALA A 1 22 ? -7.258 -1.453 -0.724 1.00 62.13 22 ALA A N 15
ATOM 29252 C CA . ALA A 1 22 ? -7.929 -0.869 0.458 1.00 42.14 22 ALA A CA 15
ATOM 29253 C C . ALA A 1 22 ? -7.099 -1.066 1.744 1.00 50.14 22 ALA A C 15
ATOM 29254 O O . ALA A 1 22 ? -7.037 -0.163 2.589 1.00 23.01 22 ALA A O 15
ATOM 29261 N N . PHE A 1 23 ? -6.476 -2.253 1.876 1.00 52.13 23 PHE A N 15
ATOM 29262 C CA . PHE A 1 23 ? -5.662 -2.617 3.058 1.00 74.24 23 PHE A CA 15
ATOM 29263 C C . PHE A 1 23 ? -4.401 -1.741 3.142 1.00 44.21 23 PHE A C 15
ATOM 29264 O O . PHE A 1 23 ? -4.147 -1.089 4.172 1.00 32.23 23 PHE A O 15
ATOM 29281 N N . LEU A 1 24 ? -3.625 -1.726 2.042 1.00 32.11 24 LEU A N 15
ATOM 29282 C CA . LEU A 1 24 ? -2.381 -0.954 1.967 1.00 42.22 24 LEU A CA 15
ATOM 29283 C C . LEU A 1 24 ? -2.675 0.555 2.042 1.00 40.54 24 LEU A C 15
ATOM 29284 O O . LEU A 1 24 ? -1.862 1.295 2.551 1.00 30.41 24 LEU A O 15
ATOM 29300 N N . LYS A 1 25 ? -3.854 0.978 1.516 1.00 45.10 25 LYS A N 15
ATOM 29301 C CA . LYS A 1 25 ? -4.320 2.393 1.534 1.00 11.12 25 LYS A CA 15
ATOM 29302 C C . LYS A 1 25 ? -4.519 2.915 2.961 1.00 24.53 25 LYS A C 15
ATOM 29303 O O . LYS A 1 25 ? -3.975 3.966 3.328 1.00 33.43 25 LYS A O 15
ATOM 29322 N N . LYS A 1 26 ? -5.324 2.173 3.751 1.00 64.43 26 LYS A N 15
ATOM 29323 C CA . LYS A 1 26 ? -5.715 2.602 5.102 1.00 12.32 26 LYS A CA 15
ATOM 29324 C C . LYS A 1 26 ? -4.483 2.623 6.020 1.00 75.50 26 LYS A C 15
ATOM 29325 O O . LYS A 1 26 ? -4.278 3.584 6.779 1.00 71.15 26 LYS A O 15
ATOM 29344 N N . GLU A 1 27 ? -3.633 1.572 5.904 1.00 72.11 27 GLU A N 15
ATOM 29345 C CA . GLU A 1 27 ? -2.432 1.463 6.729 1.00 61.34 27 GLU A CA 15
ATOM 29346 C C . GLU A 1 27 ? -1.413 2.525 6.302 1.00 32.30 27 GLU A C 15
ATOM 29347 O O . GLU A 1 27 ? -0.784 3.103 7.155 1.00 71.25 27 GLU A O 15
ATOM 29359 N N . TYR A 1 28 ? -1.320 2.807 4.974 1.00 22.21 28 TYR A N 15
ATOM 29360 C CA . TYR A 1 28 ? -0.408 3.829 4.403 1.00 52.22 28 TYR A CA 15
ATOM 29361 C C . TYR A 1 28 ? -0.661 5.186 5.046 1.00 61.21 28 TYR A C 15
ATOM 29362 O O . TYR A 1 28 ? 0.251 5.772 5.598 1.00 74.22 28 TYR A O 15
ATOM 29380 N N . SER A 1 29 ? -1.923 5.636 4.998 1.00 4.34 29 SER A N 15
ATOM 29381 C CA . SER A 1 29 ? -2.334 6.943 5.526 1.00 34.41 29 SER A CA 15
ATOM 29382 C C . SER A 1 29 ? -2.034 7.048 7.036 1.00 41.42 29 SER A C 15
ATOM 29383 O O . SER A 1 29 ? -1.433 8.025 7.491 1.00 24.12 29 SER A O 15
ATOM 29391 N N . ARG A 1 30 ? -2.413 5.992 7.777 1.00 1.45 30 ARG A N 15
ATOM 29392 C CA . ARG A 1 30 ? -2.271 5.915 9.243 1.00 44.30 30 ARG A CA 15
ATOM 29393 C C . ARG A 1 30 ? -0.792 5.895 9.695 1.00 13.32 30 ARG A C 15
ATOM 29394 O O . ARG A 1 30 ? -0.372 6.682 10.557 1.00 14.12 30 ARG A O 15
ATOM 29415 N N . THR A 1 31 ? -0.018 4.974 9.104 1.00 34.03 31 THR A N 15
ATOM 29416 C CA . THR A 1 31 ? 1.360 4.677 9.528 1.00 53.33 31 THR A CA 15
ATOM 29417 C C . THR A 1 31 ? 2.352 5.736 9.013 1.00 15.13 31 THR A C 15
ATOM 29418 O O . THR A 1 31 ? 3.387 5.977 9.648 1.00 12.41 31 THR A O 15
ATOM 29429 N N . LEU A 1 32 ? 2.033 6.348 7.858 1.00 63.12 32 LEU A N 15
ATOM 29430 C CA . LEU A 1 32 ? 2.784 7.506 7.339 1.00 51.24 32 LEU A CA 15
ATOM 29431 C C . LEU A 1 32 ? 2.559 8.698 8.275 1.00 2.15 32 LEU A C 15
ATOM 29432 O O . LEU A 1 32 ? 3.510 9.392 8.623 1.00 35.54 32 LEU A O 15
ATOM 29448 N N . ALA A 1 33 ? 1.285 8.891 8.699 1.00 65.00 33 ALA A N 15
ATOM 29449 C CA . ALA A 1 33 ? 0.888 9.974 9.613 1.00 24.12 33 ALA A CA 15
ATOM 29450 C C . ALA A 1 33 ? 1.714 9.951 10.916 1.00 1.52 33 ALA A C 15
ATOM 29451 O O . ALA A 1 33 ? 2.341 10.953 11.278 1.00 14.54 33 ALA A O 15
ATOM 29458 N N . ARG A 1 34 ? 1.731 8.777 11.576 1.00 4.42 34 ARG A N 15
ATOM 29459 C CA . ARG A 1 34 ? 2.438 8.570 12.856 1.00 15.51 34 ARG A CA 15
ATOM 29460 C C . ARG A 1 34 ? 3.972 8.636 12.674 1.00 14.41 34 ARG A C 15
ATOM 29461 O O . ARG A 1 34 ? 4.670 9.051 13.602 1.00 24.13 34 ARG A O 15
ATOM 29482 N N . LEU A 1 35 ? 4.487 8.206 11.485 1.00 43.34 35 LEU A N 15
ATOM 29483 C CA . LEU A 1 35 ? 5.933 8.316 11.139 1.00 14.23 35 LEU A CA 15
ATOM 29484 C C . LEU A 1 35 ? 6.321 9.809 11.126 1.00 24.14 35 LEU A C 15
ATOM 29485 O O . LEU A 1 35 ? 7.324 10.200 11.735 1.00 41.00 35 LEU A O 15
ATOM 29501 N N . GLN A 1 36 ? 5.489 10.632 10.446 1.00 65.03 36 GLN A N 15
ATOM 29502 C CA . GLN A 1 36 ? 5.741 12.072 10.295 1.00 12.13 36 GLN A CA 15
ATOM 29503 C C . GLN A 1 36 ? 5.698 12.779 11.659 1.00 65.25 36 GLN A C 15
ATOM 29504 O O . GLN A 1 36 ? 6.569 13.577 11.962 1.00 53.04 36 GLN A O 15
ATOM 29518 N N . ARG A 1 37 ? 4.702 12.430 12.493 1.00 42.52 37 ARG A N 15
ATOM 29519 C CA . ARG A 1 37 ? 4.527 13.047 13.827 1.00 32.53 37 ARG A CA 15
ATOM 29520 C C . ARG A 1 37 ? 5.657 12.628 14.791 1.00 2.31 37 ARG A C 15
ATOM 29521 O O . ARG A 1 37 ? 6.010 13.372 15.710 1.00 1.10 37 ARG A O 15
ATOM 29542 N N . ALA A 1 38 ? 6.221 11.436 14.554 1.00 15.33 38 ALA A N 15
ATOM 29543 C CA . ALA A 1 38 ? 7.369 10.920 15.315 1.00 71.35 38 ALA A CA 15
ATOM 29544 C C . ALA A 1 38 ? 8.644 11.736 14.995 1.00 5.42 38 ALA A C 15
ATOM 29545 O O . ALA A 1 38 ? 9.318 12.223 15.906 1.00 32.35 38 ALA A O 15
ATOM 29552 N N . LYS A 1 39 ? 8.947 11.885 13.688 1.00 43.32 39 LYS A N 15
ATOM 29553 C CA . LYS A 1 39 ? 10.198 12.525 13.214 1.00 23.21 39 LYS A CA 15
ATOM 29554 C C . LYS A 1 39 ? 10.168 14.070 13.295 1.00 73.51 39 LYS A C 15
ATOM 29555 O O . LYS A 1 39 ? 11.204 14.695 13.559 1.00 30.53 39 LYS A O 15
ATOM 29574 N N . ARG A 1 40 ? 8.993 14.675 13.049 1.00 13.24 40 ARG A N 15
ATOM 29575 C CA . ARG A 1 40 ? 8.827 16.147 13.013 1.00 53.14 40 ARG A CA 15
ATOM 29576 C C . ARG A 1 40 ? 8.765 16.725 14.435 1.00 32.11 40 ARG A C 15
ATOM 29577 O O . ARG A 1 40 ? 9.558 17.601 14.796 1.00 3.23 40 ARG A O 15
ATOM 29598 N N . ALA A 1 41 ? 7.805 16.219 15.228 1.00 11.05 41 ALA A N 15
ATOM 29599 C CA . ALA A 1 41 ? 7.541 16.727 16.580 1.00 55.22 41 ALA A CA 15
ATOM 29600 C C . ALA A 1 41 ? 8.621 16.249 17.562 1.00 1.11 41 ALA A C 15
ATOM 29601 O O . ALA A 1 41 ? 9.157 17.047 18.334 1.00 73.12 41 ALA A O 15
ATOM 29608 N N . GLU A 1 42 ? 8.933 14.928 17.499 1.00 62.33 42 GLU A N 15
ATOM 29609 C CA . GLU A 1 42 ? 9.824 14.228 18.470 1.00 34.13 42 GLU A CA 15
ATOM 29610 C C . GLU A 1 42 ? 9.285 14.384 19.921 1.00 70.54 42 GLU A C 15
ATOM 29611 O O . GLU A 1 42 ? 10.032 14.322 20.903 1.00 1.13 42 GLU A O 15
ATOM 29623 N N . LYS A 1 43 ? 7.945 14.540 19.993 1.00 70.14 43 LYS A N 15
ATOM 29624 C CA . LYS A 1 43 ? 7.137 14.722 21.224 1.00 35.04 43 LYS A CA 15
ATOM 29625 C C . LYS A 1 43 ? 7.335 13.586 22.240 1.00 1.34 43 LYS A C 15
ATOM 29626 O O . LYS A 1 43 ? 7.166 13.775 23.445 1.00 63.31 43 LYS A O 15
ATOM 29645 N N . ALA A 1 44 ? 7.665 12.402 21.719 1.00 74.43 44 ALA A N 15
ATOM 29646 C CA . ALA A 1 44 ? 7.827 11.188 22.512 1.00 41.34 44 ALA A CA 15
ATOM 29647 C C . ALA A 1 44 ? 9.103 11.226 23.382 1.00 45.22 44 ALA A C 15
ATOM 29648 O O . ALA A 1 44 ? 9.227 10.445 24.327 1.00 31.45 44 ALA A O 15
ATOM 29655 N N . LYS A 1 45 ? 10.059 12.127 23.033 1.00 25.33 45 LYS A N 15
ATOM 29656 C CA . LYS A 1 45 ? 11.286 12.362 23.831 1.00 53.25 45 LYS A CA 15
ATOM 29657 C C . LYS A 1 45 ? 11.124 13.570 24.797 1.00 41.01 45 LYS A C 15
ATOM 29658 O O . LYS A 1 45 ? 12.078 13.920 25.499 1.00 14.32 45 LYS A O 15
ATOM 29677 N N . ASN A 1 46 ? 9.938 14.219 24.814 1.00 70.50 46 ASN A N 15
ATOM 29678 C CA . ASN A 1 46 ? 9.658 15.352 25.743 1.00 70.35 46 ASN A CA 15
ATOM 29679 C C . ASN A 1 46 ? 9.927 14.906 27.193 1.00 40.01 46 ASN A C 15
ATOM 29680 O O . ASN A 1 46 ? 9.151 14.133 27.768 1.00 71.04 46 ASN A O 15
ATOM 29691 N N . SER A 1 47 ? 11.078 15.349 27.730 1.00 11.03 47 SER A N 15
ATOM 29692 C CA . SER A 1 47 ? 11.596 14.912 29.028 1.00 43.22 47 SER A CA 15
ATOM 29693 C C . SER A 1 47 ? 10.672 15.359 30.199 1.00 30.03 47 SER A C 15
ATOM 29694 O O . SER A 1 47 ? 10.804 16.467 30.736 1.00 74.10 47 SER A O 15
ATOM 29702 N N . LYS A 1 48 ? 9.680 14.503 30.521 1.00 44.20 48 LYS A N 15
ATOM 29703 C CA . LYS A 1 48 ? 8.825 14.619 31.724 1.00 63.11 48 LYS A CA 15
ATOM 29704 C C . LYS A 1 48 ? 8.736 13.234 32.379 1.00 53.41 48 LYS A C 15
ATOM 29705 O O . LYS A 1 48 ? 8.707 12.210 31.676 1.00 35.30 48 LYS A O 15
ATOM 29724 N N . LYS A 1 49 ? 8.732 13.217 33.725 1.00 14.14 49 LYS A N 15
ATOM 29725 C CA . LYS A 1 49 ? 8.744 11.981 34.523 1.00 73.24 49 LYS A CA 15
ATOM 29726 C C . LYS A 1 49 ? 7.447 11.177 34.305 1.00 45.40 49 LYS A C 15
ATOM 29727 O O . LYS A 1 49 ? 6.348 11.740 34.301 1.00 71.20 49 LYS A O 15
ATOM 29746 N N . ALA A 1 50 ? 7.600 9.853 34.154 1.00 55.54 50 ALA A N 15
ATOM 29747 C CA . ALA A 1 50 ? 6.503 8.934 33.798 1.00 5.02 50 ALA A CA 15
ATOM 29748 C C . ALA A 1 50 ? 5.903 8.300 35.067 1.00 62.31 50 ALA A C 15
ATOM 29749 O O . ALA A 1 50 ? 6.617 8.090 36.056 1.00 15.22 50 ALA A O 15
ATOM 29756 N N . ILE A 1 51 ? 4.582 8.008 35.038 1.00 75.22 51 ILE A N 15
ATOM 29757 C CA . ILE A 1 51 ? 3.886 7.318 36.157 1.00 25.35 51 ILE A CA 15
ATOM 29758 C C . ILE A 1 51 ? 4.253 5.818 36.220 1.00 65.12 51 ILE A C 15
ATOM 29759 O O . ILE A 1 51 ? 3.942 5.127 37.198 1.00 4.24 51 ILE A O 15
ATOM 29775 N N . GLU A 1 52 ? 4.913 5.348 35.154 1.00 42.41 52 GLU A N 15
ATOM 29776 C CA . GLU A 1 52 ? 5.463 3.986 35.039 1.00 34.22 52 GLU A CA 15
ATOM 29777 C C . GLU A 1 52 ? 6.716 3.797 35.924 1.00 20.50 52 GLU A C 15
ATOM 29778 O O . GLU A 1 52 ? 7.214 4.760 36.525 1.00 44.43 52 GLU A O 15
ATOM 29790 N N . ASP A 1 53 ? 7.202 2.540 36.004 1.00 63.31 53 ASP A N 15
ATOM 29791 C CA . ASP A 1 53 ? 8.463 2.198 36.691 1.00 13.34 53 ASP A CA 15
ATOM 29792 C C . ASP A 1 53 ? 9.647 2.869 35.976 1.00 3.43 53 ASP A C 15
ATOM 29793 O O . ASP A 1 53 ? 9.647 2.994 34.743 1.00 11.30 53 ASP A O 15
ATOM 29802 N N . GLY A 1 54 ? 10.648 3.288 36.754 1.00 64.45 54 GLY A N 15
ATOM 29803 C CA . GLY A 1 54 ? 11.788 4.017 36.225 1.00 52.04 54 GLY A CA 15
ATOM 29804 C C . GLY A 1 54 ? 13.107 3.437 36.706 1.00 4.22 54 GLY A C 15
ATOM 29805 O O . GLY A 1 54 ? 13.604 3.830 37.761 1.00 72.42 54 GLY A O 15
ATOM 29809 N N . VAL A 1 55 ? 13.646 2.459 35.958 1.00 25.13 55 VAL A N 15
ATOM 29810 C CA . VAL A 1 55 ? 15.013 1.947 36.165 1.00 31.31 55 VAL A CA 15
ATOM 29811 C C . VAL A 1 55 ? 15.990 2.848 35.367 1.00 73.51 55 VAL A C 15
ATOM 29812 O O . VAL A 1 55 ? 15.687 3.185 34.223 1.00 73.42 55 VAL A O 15
ATOM 29825 N N . PRO A 1 56 ? 17.156 3.302 35.938 1.00 5.20 56 PRO A N 15
ATOM 29826 C CA . PRO A 1 56 ? 18.120 4.153 35.190 1.00 64.41 56 PRO A CA 15
ATOM 29827 C C . PRO A 1 56 ? 18.827 3.379 34.055 1.00 43.34 56 PRO A C 15
ATOM 29828 O O . PRO A 1 56 ? 18.370 2.318 33.612 1.00 33.24 56 PRO A O 15
ATOM 29839 N N . GLN A 1 57 ? 19.937 3.944 33.582 1.00 42.40 57 GLN A N 15
ATOM 29840 C CA . GLN A 1 57 ? 20.819 3.301 32.594 1.00 70.43 57 GLN A CA 15
ATOM 29841 C C . GLN A 1 57 ? 21.613 2.153 33.288 1.00 32.25 57 GLN A C 15
ATOM 29842 O O . GLN A 1 57 ? 21.856 2.232 34.496 1.00 62.24 57 GLN A O 15
ATOM 29856 N N . PRO A 1 58 ? 22.023 1.067 32.545 1.00 40.02 58 PRO A N 15
ATOM 29857 C CA . PRO A 1 58 ? 22.646 -0.160 33.154 1.00 25.22 58 PRO A CA 15
ATOM 29858 C C . PRO A 1 58 ? 23.972 0.137 33.880 1.00 21.30 58 PRO A C 15
ATOM 29859 O O . PRO A 1 58 ? 24.236 -0.392 34.964 1.00 15.23 58 PRO A O 15
ATOM 29870 N N . GLU A 1 59 ? 24.790 0.998 33.252 1.00 33.44 59 GLU A N 15
ATOM 29871 C CA . GLU A 1 59 ? 26.086 1.453 33.787 1.00 13.44 59 GLU A CA 15
ATOM 29872 C C . GLU A 1 59 ? 25.923 2.712 34.667 1.00 44.42 59 GLU A C 15
ATOM 29873 O O . GLU A 1 59 ? 26.924 3.299 35.103 1.00 52.32 59 GLU A O 15
ATOM 29885 N N . ALA A 1 60 ? 24.654 3.110 34.913 1.00 50.01 60 ALA A N 15
ATOM 29886 C CA . ALA A 1 60 ? 24.293 4.316 35.706 1.00 11.20 60 ALA A CA 15
ATOM 29887 C C . ALA A 1 60 ? 24.817 5.592 35.015 1.00 74.12 60 ALA A C 15
ATOM 29888 O O . ALA A 1 60 ? 25.386 6.479 35.655 1.00 44.04 60 ALA A O 15
ATOM 29895 N N . LEU A 1 61 ? 24.598 5.646 33.685 1.00 3.55 61 LEU A N 15
ATOM 29896 C CA . LEU A 1 61 ? 25.020 6.754 32.820 1.00 23.21 61 LEU A CA 15
ATOM 29897 C C . LEU A 1 61 ? 24.120 7.967 33.111 1.00 72.45 61 LEU A C 15
ATOM 29898 O O . LEU A 1 61 ? 23.049 8.125 32.525 1.00 55.51 61 LEU A O 15
ATOM 29914 N N . GLU A 1 62 ? 24.549 8.751 34.094 1.00 45.20 62 GLU A N 15
ATOM 29915 C CA . GLU A 1 62 ? 23.860 9.977 34.534 1.00 52.30 62 GLU A CA 15
ATOM 29916 C C . GLU A 1 62 ? 24.212 11.151 33.584 1.00 12.41 62 GLU A C 15
ATOM 29917 O O . GLU A 1 62 ? 25.348 11.680 33.661 1.00 41.44 62 GLU A O 15
ATOM 29929 N N . MET B 1 1 ? 15.914 13.744 37.634 1.00 22.34 1 MET B N 15
ATOM 29930 C CA . MET B 1 1 ? 16.577 13.817 36.307 1.00 20.53 1 MET B CA 15
ATOM 29931 C C . MET B 1 1 ? 16.755 12.398 35.702 1.00 41.00 1 MET B C 15
ATOM 29932 O O . MET B 1 1 ? 17.834 12.027 35.219 1.00 54.31 1 MET B O 15
ATOM 29948 N N . GLU B 1 2 ? 15.646 11.629 35.691 1.00 63.44 2 GLU B N 15
ATOM 29949 C CA . GLU B 1 2 ? 15.607 10.227 35.202 1.00 44.13 2 GLU B CA 15
ATOM 29950 C C . GLU B 1 2 ? 14.322 10.057 34.362 1.00 33.43 2 GLU B C 15
ATOM 29951 O O . GLU B 1 2 ? 13.526 9.130 34.552 1.00 24.12 2 GLU B O 15
ATOM 29963 N N . GLU B 1 3 ? 14.126 11.002 33.431 1.00 0.43 3 GLU B N 15
ATOM 29964 C CA . GLU B 1 3 ? 12.939 11.053 32.568 1.00 12.11 3 GLU B CA 15
ATOM 29965 C C . GLU B 1 3 ? 13.075 10.045 31.424 1.00 64.14 3 GLU B C 15
ATOM 29966 O O . GLU B 1 3 ? 13.579 10.366 30.341 1.00 73.22 3 GLU B O 15
ATOM 29978 N N . LEU B 1 4 ? 12.665 8.800 31.706 1.00 64.54 4 LEU B N 15
ATOM 29979 C CA . LEU B 1 4 ? 12.631 7.730 30.709 1.00 1.00 4 LEU B CA 15
ATOM 29980 C C . LEU B 1 4 ? 11.471 8.000 29.753 1.00 43.15 4 LEU B C 15
ATOM 29981 O O . LEU B 1 4 ? 10.324 7.619 30.018 1.00 5.33 4 LEU B O 15
ATOM 29997 N N . SER B 1 5 ? 11.772 8.743 28.692 1.00 15.21 5 SER B N 15
ATOM 29998 C CA . SER B 1 5 ? 10.809 9.093 27.659 1.00 14.24 5 SER B CA 15
ATOM 29999 C C . SER B 1 5 ? 10.657 7.909 26.697 1.00 52.31 5 SER B C 15
ATOM 30000 O O . SER B 1 5 ? 11.665 7.312 26.273 1.00 44.33 5 SER B O 15
ATOM 30008 N N . GLY B 1 6 ? 9.399 7.534 26.416 1.00 31.15 6 GLY B N 15
ATOM 30009 C CA . GLY B 1 6 ? 9.091 6.511 25.428 1.00 55.25 6 GLY B CA 15
ATOM 30010 C C . GLY B 1 6 ? 9.301 7.049 24.025 1.00 53.34 6 GLY B C 15
ATOM 30011 O O . GLY B 1 6 ? 8.339 7.397 23.342 1.00 41.35 6 GLY B O 15
ATOM 30015 N N . LYS B 1 7 ? 10.593 7.130 23.643 1.00 32.53 7 LYS B N 15
ATOM 30016 C CA . LYS B 1 7 ? 11.096 7.789 22.409 1.00 31.55 7 LYS B CA 15
ATOM 30017 C C . LYS B 1 7 ? 10.415 7.263 21.111 1.00 64.11 7 LYS B C 15
ATOM 30018 O O . LYS B 1 7 ? 9.821 6.174 21.136 1.00 5.41 7 LYS B O 15
ATOM 30037 N N . PRO B 1 8 ? 10.466 8.046 19.958 1.00 41.13 8 PRO B N 15
ATOM 30038 C CA . PRO B 1 8 ? 9.812 7.646 18.672 1.00 12.41 8 PRO B CA 15
ATOM 30039 C C . PRO B 1 8 ? 10.258 6.262 18.111 1.00 12.25 8 PRO B C 15
ATOM 30040 O O . PRO B 1 8 ? 10.954 5.489 18.787 1.00 14.43 8 PRO B O 15
ATOM 30051 N N . LEU B 1 9 ? 9.857 5.962 16.863 1.00 54.12 9 LEU B N 15
ATOM 30052 C CA . LEU B 1 9 ? 10.215 4.690 16.200 1.00 24.44 9 LEU B CA 15
ATOM 30053 C C . LEU B 1 9 ? 11.753 4.573 15.994 1.00 71.13 9 LEU B C 15
ATOM 30054 O O . LEU B 1 9 ? 12.433 5.569 15.713 1.00 73.33 9 LEU B O 15
ATOM 30070 N N . SER B 1 10 ? 12.283 3.348 16.196 1.00 2.01 10 SER B N 15
ATOM 30071 C CA . SER B 1 10 ? 13.726 3.032 16.083 1.00 32.11 10 SER B CA 15
ATOM 30072 C C . SER B 1 10 ? 14.203 3.094 14.615 1.00 62.53 10 SER B C 15
ATOM 30073 O O . SER B 1 10 ? 13.403 3.332 13.704 1.00 34.41 10 SER B O 15
ATOM 30081 N N . TYR B 1 11 ? 15.518 2.874 14.396 1.00 35.02 11 TYR B N 15
ATOM 30082 C CA . TYR B 1 11 ? 16.112 2.874 13.046 1.00 53.12 11 TYR B CA 15
ATOM 30083 C C . TYR B 1 11 ? 15.489 1.766 12.178 1.00 31.02 11 TYR B C 15
ATOM 30084 O O . TYR B 1 11 ? 15.099 2.025 11.040 1.00 70.22 11 TYR B O 15
ATOM 30102 N N . ALA B 1 12 ? 15.393 0.546 12.750 1.00 52.22 12 ALA B N 15
ATOM 30103 C CA . ALA B 1 12 ? 14.807 -0.622 12.074 1.00 55.42 12 ALA B CA 15
ATOM 30104 C C . ALA B 1 12 ? 13.323 -0.387 11.746 1.00 73.03 12 ALA B C 15
ATOM 30105 O O . ALA B 1 12 ? 12.856 -0.762 10.666 1.00 72.41 12 ALA B O 15
ATOM 30112 N N . GLU B 1 13 ? 12.607 0.265 12.682 1.00 25.32 13 GLU B N 15
ATOM 30113 C CA . GLU B 1 13 ? 11.169 0.564 12.540 1.00 13.41 13 GLU B CA 15
ATOM 30114 C C . GLU B 1 13 ? 10.940 1.576 11.402 1.00 55.10 13 GLU B C 15
ATOM 30115 O O . GLU B 1 13 ? 10.058 1.393 10.564 1.00 11.54 13 GLU B O 15
ATOM 30127 N N . LYS B 1 14 ? 11.788 2.613 11.383 1.00 24.32 14 LYS B N 15
ATOM 30128 C CA . LYS B 1 14 ? 11.757 3.701 10.394 1.00 31.41 14 LYS B CA 15
ATOM 30129 C C . LYS B 1 14 ? 12.005 3.173 8.976 1.00 40.22 14 LYS B C 15
ATOM 30130 O O . LYS B 1 14 ? 11.208 3.424 8.070 1.00 13.20 14 LYS B O 15
ATOM 30149 N N . GLU B 1 15 ? 13.138 2.452 8.811 1.00 22.13 15 GLU B N 15
ATOM 30150 C CA . GLU B 1 15 ? 13.585 1.944 7.504 1.00 45.25 15 GLU B CA 15
ATOM 30151 C C . GLU B 1 15 ? 12.559 0.961 6.904 1.00 71.33 15 GLU B C 15
ATOM 30152 O O . GLU B 1 15 ? 12.253 1.042 5.705 1.00 43.32 15 GLU B O 15
ATOM 30164 N N . LYS B 1 16 ? 12.001 0.063 7.755 1.00 1.32 16 LYS B N 15
ATOM 30165 C CA . LYS B 1 16 ? 10.996 -0.911 7.306 1.00 62.34 16 LYS B CA 15
ATOM 30166 C C . LYS B 1 16 ? 9.678 -0.199 6.963 1.00 54.30 16 LYS B C 15
ATOM 30167 O O . LYS B 1 16 ? 8.927 -0.665 6.103 1.00 45.03 16 LYS B O 15
ATOM 30186 N N . LEU B 1 17 ? 9.411 0.931 7.645 1.00 63.22 17 LEU B N 15
ATOM 30187 C CA . LEU B 1 17 ? 8.186 1.718 7.437 1.00 4.31 17 LEU B CA 15
ATOM 30188 C C . LEU B 1 17 ? 8.247 2.489 6.098 1.00 62.52 17 LEU B C 15
ATOM 30189 O O . LEU B 1 17 ? 7.293 2.444 5.328 1.00 42.41 17 LEU B O 15
ATOM 30205 N N . LYS B 1 18 ? 9.373 3.177 5.816 1.00 5.14 18 LYS B N 15
ATOM 30206 C CA . LYS B 1 18 ? 9.510 3.999 4.595 1.00 73.53 18 LYS B CA 15
ATOM 30207 C C . LYS B 1 18 ? 9.593 3.104 3.336 1.00 43.52 18 LYS B C 15
ATOM 30208 O O . LYS B 1 18 ? 9.103 3.487 2.270 1.00 45.50 18 LYS B O 15
ATOM 30227 N N . GLU B 1 19 ? 10.201 1.897 3.479 1.00 3.25 19 GLU B N 15
ATOM 30228 C CA . GLU B 1 19 ? 10.271 0.919 2.375 1.00 62.13 19 GLU B CA 15
ATOM 30229 C C . GLU B 1 19 ? 8.901 0.244 2.188 1.00 25.44 19 GLU B C 15
ATOM 30230 O O . GLU B 1 19 ? 8.573 -0.168 1.084 1.00 55.45 19 GLU B O 15
ATOM 30242 N N . LYS B 1 20 ? 8.125 0.128 3.302 1.00 11.42 20 LYS B N 15
ATOM 30243 C CA . LYS B 1 20 ? 6.710 -0.295 3.269 1.00 2.34 20 LYS B CA 15
ATOM 30244 C C . LYS B 1 20 ? 5.893 0.669 2.402 1.00 24.44 20 LYS B C 15
ATOM 30245 O O . LYS B 1 20 ? 5.217 0.231 1.470 1.00 31.43 20 LYS B O 15
ATOM 30264 N N . LEU B 1 21 ? 6.010 1.981 2.711 1.00 53.44 21 LEU B N 15
ATOM 30265 C CA . LEU B 1 21 ? 5.247 3.050 2.044 1.00 11.40 21 LEU B CA 15
ATOM 30266 C C . LEU B 1 21 ? 5.547 3.065 0.537 1.00 41.54 21 LEU B C 15
ATOM 30267 O O . LEU B 1 21 ? 4.631 3.133 -0.272 1.00 74.23 21 LEU B O 15
ATOM 30283 N N . ALA B 1 22 ? 6.847 2.946 0.190 1.00 22.24 22 ALA B N 15
ATOM 30284 C CA . ALA B 1 22 ? 7.335 2.978 -1.203 1.00 3.40 22 ALA B CA 15
ATOM 30285 C C . ALA B 1 22 ? 6.921 1.711 -1.984 1.00 64.20 22 ALA B C 15
ATOM 30286 O O . ALA B 1 22 ? 6.557 1.797 -3.164 1.00 62.10 22 ALA B O 15
ATOM 30293 N N . PHE B 1 23 ? 6.983 0.544 -1.309 1.00 62.45 23 PHE B N 15
ATOM 30294 C CA . PHE B 1 23 ? 6.644 -0.766 -1.914 1.00 23.12 23 PHE B CA 15
ATOM 30295 C C . PHE B 1 23 ? 5.148 -0.835 -2.268 1.00 42.24 23 PHE B C 15
ATOM 30296 O O . PHE B 1 23 ? 4.781 -1.127 -3.419 1.00 52.11 23 PHE B O 15
ATOM 30313 N N . LEU B 1 24 ? 4.296 -0.560 -1.261 1.00 3.21 24 LEU B N 15
ATOM 30314 C CA . LEU B 1 24 ? 2.841 -0.607 -1.432 1.00 54.43 24 LEU B CA 15
ATOM 30315 C C . LEU B 1 24 ? 2.375 0.494 -2.401 1.00 13.12 24 LEU B C 15
ATOM 30316 O O . LEU B 1 24 ? 1.399 0.303 -3.093 1.00 31.14 24 LEU B O 15
ATOM 30332 N N . LYS B 1 25 ? 3.100 1.643 -2.421 1.00 34.13 25 LYS B N 15
ATOM 30333 C CA . LYS B 1 25 ? 2.820 2.794 -3.321 1.00 2.31 25 LYS B CA 15
ATOM 30334 C C . LYS B 1 25 ? 2.965 2.416 -4.801 1.00 71.42 25 LYS B C 15
ATOM 30335 O O . LYS B 1 25 ? 2.046 2.644 -5.601 1.00 54.33 25 LYS B O 15
ATOM 30354 N N . LYS B 1 26 ? 4.143 1.857 -5.153 1.00 32.13 26 LYS B N 15
ATOM 30355 C CA . LYS B 1 26 ? 4.488 1.549 -6.550 1.00 73.11 26 LYS B CA 15
ATOM 30356 C C . LYS B 1 26 ? 3.574 0.442 -7.093 1.00 23.54 26 LYS B C 15
ATOM 30357 O O . LYS B 1 26 ? 3.072 0.537 -8.227 1.00 44.24 26 LYS B O 15
ATOM 30376 N N . GLU B 1 27 ? 3.333 -0.598 -6.254 1.00 20.12 27 GLU B N 15
ATOM 30377 C CA . GLU B 1 27 ? 2.475 -1.714 -6.645 1.00 53.43 27 GLU B CA 15
ATOM 30378 C C . GLU B 1 27 ? 1.019 -1.238 -6.737 1.00 12.21 27 GLU B C 15
ATOM 30379 O O . GLU B 1 27 ? 0.337 -1.631 -7.653 1.00 61.03 27 GLU B O 15
ATOM 30391 N N . TYR B 1 28 ? 0.593 -0.337 -5.814 1.00 71.03 28 TYR B N 15
ATOM 30392 C CA . TYR B 1 28 ? -0.777 0.237 -5.785 1.00 44.01 28 TYR B CA 15
ATOM 30393 C C . TYR B 1 28 ? -1.110 0.895 -7.119 1.00 51.32 28 TYR B C 15
ATOM 30394 O O . TYR B 1 28 ? -2.097 0.543 -7.738 1.00 43.33 28 TYR B O 15
ATOM 30412 N N . SER B 1 29 ? -0.244 1.823 -7.559 1.00 43.04 29 SER B N 15
ATOM 30413 C CA . SER B 1 29 ? -0.446 2.584 -8.800 1.00 64.13 29 SER B CA 15
ATOM 30414 C C . SER B 1 29 ? -0.512 1.638 -10.015 1.00 23.24 29 SER B C 15
ATOM 30415 O O . SER B 1 29 ? -1.441 1.717 -10.825 1.00 35.11 29 SER B O 15
ATOM 30423 N N . ARG B 1 30 ? 0.454 0.711 -10.077 1.00 42.32 30 ARG B N 15
ATOM 30424 C CA . ARG B 1 30 ? 0.605 -0.245 -11.189 1.00 55.42 30 ARG B CA 15
ATOM 30425 C C . ARG B 1 30 ? -0.589 -1.229 -11.287 1.00 30.52 30 ARG B C 15
ATOM 30426 O O . ARG B 1 30 ? -1.195 -1.404 -12.356 1.00 54.32 30 ARG B O 15
ATOM 30447 N N . THR B 1 31 ? -0.910 -1.870 -10.153 1.00 45.32 31 THR B N 15
ATOM 30448 C CA . THR B 1 31 ? -1.888 -2.970 -10.088 1.00 40.41 31 THR B CA 15
ATOM 30449 C C . THR B 1 31 ? -3.338 -2.451 -10.106 1.00 63.45 31 THR B C 15
ATOM 30450 O O . THR B 1 31 ? -4.242 -3.153 -10.575 1.00 73.40 31 THR B O 15
ATOM 30461 N N . LEU B 1 32 ? -3.550 -1.231 -9.578 1.00 22.03 32 LEU B N 15
ATOM 30462 C CA . LEU B 1 32 ? -4.843 -0.529 -9.694 1.00 60.33 32 LEU B CA 15
ATOM 30463 C C . LEU B 1 32 ? -5.079 -0.168 -11.163 1.00 14.42 32 LEU B C 15
ATOM 30464 O O . LEU B 1 32 ? -6.178 -0.358 -11.672 1.00 61.42 32 LEU B O 15
ATOM 30480 N N . ALA B 1 33 ? -4.009 0.320 -11.835 1.00 74.41 33 ALA B N 15
ATOM 30481 C CA . ALA B 1 33 ? -4.042 0.699 -13.260 1.00 15.54 33 ALA B CA 15
ATOM 30482 C C . ALA B 1 33 ? -4.537 -0.466 -14.143 1.00 75.10 33 ALA B C 15
ATOM 30483 O O . ALA B 1 33 ? -5.504 -0.318 -14.894 1.00 53.20 33 ALA B O 15
ATOM 30490 N N . ARG B 1 34 ? -3.873 -1.632 -13.997 1.00 51.14 34 ARG B N 15
ATOM 30491 C CA . ARG B 1 34 ? -4.173 -2.848 -14.781 1.00 64.02 34 ARG B CA 15
ATOM 30492 C C . ARG B 1 34 ? -5.556 -3.435 -14.412 1.00 3.12 34 ARG B C 15
ATOM 30493 O O . ARG B 1 34 ? -6.208 -4.033 -15.274 1.00 34.22 34 ARG B O 15
ATOM 30514 N N . LEU B 1 35 ? -5.981 -3.277 -13.122 1.00 3.21 35 LEU B N 15
ATOM 30515 C CA . LEU B 1 35 ? -7.332 -3.691 -12.657 1.00 62.33 35 LEU B CA 15
ATOM 30516 C C . LEU B 1 35 ? -8.391 -2.869 -13.427 1.00 14.42 35 LEU B C 15
ATOM 30517 O O . LEU B 1 35 ? -9.349 -3.438 -13.964 1.00 73.11 35 LEU B O 15
ATOM 30533 N N . GLN B 1 36 ? -8.178 -1.532 -13.496 1.00 40.34 36 GLN B N 15
ATOM 30534 C CA . GLN B 1 36 ? -9.118 -0.610 -14.151 1.00 24.02 36 GLN B CA 15
ATOM 30535 C C . GLN B 1 36 ? -9.208 -0.908 -15.653 1.00 20.03 36 GLN B C 15
ATOM 30536 O O . GLN B 1 36 ? -10.297 -0.976 -16.199 1.00 10.41 36 GLN B O 15
ATOM 30550 N N . ARG B 1 37 ? -8.051 -1.136 -16.296 1.00 52.22 37 ARG B N 15
ATOM 30551 C CA . ARG B 1 37 ? -7.988 -1.402 -17.749 1.00 51.41 37 ARG B CA 15
ATOM 30552 C C . ARG B 1 37 ? -8.619 -2.770 -18.093 1.00 51.14 37 ARG B C 15
ATOM 30553 O O . ARG B 1 37 ? -9.163 -2.955 -19.186 1.00 15.12 37 ARG B O 15
ATOM 30574 N N . ALA B 1 38 ? -8.549 -3.712 -17.139 1.00 72.42 38 ALA B N 15
ATOM 30575 C CA . ALA B 1 38 ? -9.172 -5.041 -17.267 1.00 44.50 38 ALA B CA 15
ATOM 30576 C C . ALA B 1 38 ? -10.713 -4.930 -17.263 1.00 20.41 38 ALA B C 15
ATOM 30577 O O . ALA B 1 38 ? -11.380 -5.460 -18.155 1.00 32.31 38 ALA B O 15
ATOM 30584 N N . LYS B 1 39 ? -11.256 -4.219 -16.249 1.00 72.12 39 LYS B N 15
ATOM 30585 C CA . LYS B 1 39 ? -12.718 -4.116 -16.018 1.00 63.45 39 LYS B CA 15
ATOM 30586 C C . LYS B 1 39 ? -13.420 -3.116 -16.967 1.00 2.22 39 LYS B C 15
ATOM 30587 O O . LYS B 1 39 ? -14.573 -3.340 -17.365 1.00 51.31 39 LYS B O 15
ATOM 30606 N N . ARG B 1 40 ? -12.730 -2.011 -17.310 1.00 61.21 40 ARG B N 15
ATOM 30607 C CA . ARG B 1 40 ? -13.292 -0.924 -18.148 1.00 72.31 40 ARG B CA 15
ATOM 30608 C C . ARG B 1 40 ? -13.297 -1.328 -19.628 1.00 4.04 40 ARG B C 15
ATOM 30609 O O . ARG B 1 40 ? -14.348 -1.315 -20.279 1.00 32.12 40 ARG B O 15
ATOM 30630 N N . ALA B 1 41 ? -12.108 -1.678 -20.145 1.00 74.20 41 ALA B N 15
ATOM 30631 C CA . ALA B 1 41 ? -11.921 -2.004 -21.563 1.00 12.01 41 ALA B CA 15
ATOM 30632 C C . ALA B 1 41 ? -12.479 -3.406 -21.879 1.00 62.33 41 ALA B C 15
ATOM 30633 O O . ALA B 1 41 ? -13.216 -3.580 -22.858 1.00 10.04 41 ALA B O 15
ATOM 30640 N N . GLU B 1 42 ? -12.134 -4.391 -21.004 1.00 35.34 42 GLU B N 15
ATOM 30641 C CA . GLU B 1 42 ? -12.412 -5.846 -21.213 1.00 3.13 42 GLU B CA 15
ATOM 30642 C C . GLU B 1 42 ? -11.764 -6.337 -22.536 1.00 12.41 42 GLU B C 15
ATOM 30643 O O . GLU B 1 42 ? -12.206 -7.311 -23.159 1.00 23.13 42 GLU B O 15
ATOM 30655 N N . LYS B 1 43 ? -10.656 -5.646 -22.881 1.00 21.13 43 LYS B N 15
ATOM 30656 C CA . LYS B 1 43 ? -9.829 -5.851 -24.093 1.00 54.53 43 LYS B CA 15
ATOM 30657 C C . LYS B 1 43 ? -9.264 -7.280 -24.193 1.00 11.30 43 LYS B C 15
ATOM 30658 O O . LYS B 1 43 ? -9.020 -7.790 -25.286 1.00 63.45 43 LYS B O 15
ATOM 30677 N N . ALA B 1 44 ? -9.042 -7.892 -23.029 1.00 20.11 44 ALA B N 15
ATOM 30678 C CA . ALA B 1 44 ? -8.456 -9.225 -22.923 1.00 42.55 44 ALA B CA 15
ATOM 30679 C C . ALA B 1 44 ? -9.481 -10.319 -23.300 1.00 51.44 44 ALA B C 15
ATOM 30680 O O . ALA B 1 44 ? -9.117 -11.354 -23.866 1.00 50.42 44 ALA B O 15
ATOM 30687 N N . LYS B 1 45 ? -10.775 -10.054 -23.002 1.00 55.42 45 LYS B N 15
ATOM 30688 C CA . LYS B 1 45 ? -11.892 -10.972 -23.330 1.00 33.45 45 LYS B CA 15
ATOM 30689 C C . LYS B 1 45 ? -12.547 -10.599 -24.690 1.00 32.52 45 LYS B C 15
ATOM 30690 O O . LYS B 1 45 ? -13.640 -11.081 -25.020 1.00 71.12 45 LYS B O 15
ATOM 30709 N N . ASN B 1 46 ? -11.894 -9.719 -25.456 1.00 52.01 46 ASN B N 15
ATOM 30710 C CA . ASN B 1 46 ? -12.277 -9.429 -26.862 1.00 1.43 46 ASN B CA 15
ATOM 30711 C C . ASN B 1 46 ? -12.366 -10.761 -27.655 1.00 1.11 46 ASN B C 15
ATOM 30712 O O . ASN B 1 46 ? -11.342 -11.308 -28.072 1.00 52.45 46 ASN B O 15
ATOM 30723 N N . SER B 1 47 ? -13.608 -11.265 -27.807 1.00 61.14 47 SER B N 15
ATOM 30724 C CA . SER B 1 47 ? -13.909 -12.589 -28.370 1.00 51.14 47 SER B CA 15
ATOM 30725 C C . SER B 1 47 ? -13.467 -12.712 -29.847 1.00 4.13 47 SER B C 15
ATOM 30726 O O . SER B 1 47 ? -14.213 -12.375 -30.783 1.00 42.20 47 SER B O 15
ATOM 30734 N N . LYS B 1 48 ? -12.211 -13.143 -30.017 1.00 64.14 48 LYS B N 15
ATOM 30735 C CA . LYS B 1 48 ? -11.575 -13.402 -31.318 1.00 21.15 48 LYS B CA 15
ATOM 30736 C C . LYS B 1 48 ? -10.749 -14.692 -31.229 1.00 35.22 48 LYS B C 15
ATOM 30737 O O . LYS B 1 48 ? -10.671 -15.320 -30.161 1.00 53.42 48 LYS B O 15
ATOM 30756 N N . LYS B 1 49 ? -10.149 -15.091 -32.361 1.00 61.33 49 LYS B N 15
ATOM 30757 C CA . LYS B 1 49 ? -9.330 -16.311 -32.440 1.00 31.51 49 LYS B CA 15
ATOM 30758 C C . LYS B 1 49 ? -7.912 -16.068 -31.908 1.00 24.32 49 LYS B C 15
ATOM 30759 O O . LYS B 1 49 ? -7.465 -14.919 -31.770 1.00 41.25 49 LYS B O 15
ATOM 30778 N N . ALA B 1 50 ? -7.213 -17.175 -31.639 1.00 23.20 50 ALA B N 15
ATOM 30779 C CA . ALA B 1 50 ? -5.844 -17.170 -31.109 1.00 65.51 50 ALA B CA 15
ATOM 30780 C C . ALA B 1 50 ? -5.085 -18.411 -31.604 1.00 32.10 50 ALA B C 15
ATOM 30781 O O . ALA B 1 50 ? -5.692 -19.455 -31.865 1.00 2.01 50 ALA B O 15
ATOM 30788 N N . ILE B 1 51 ? -3.749 -18.276 -31.747 1.00 11.01 51 ILE B N 15
ATOM 30789 C CA . ILE B 1 51 ? -2.843 -19.417 -32.032 1.00 1.54 51 ILE B CA 15
ATOM 30790 C C . ILE B 1 51 ? -2.654 -20.297 -30.785 1.00 73.54 51 ILE B C 15
ATOM 30791 O O . ILE B 1 51 ? -2.113 -21.404 -30.870 1.00 14.30 51 ILE B O 15
ATOM 30807 N N . GLU B 1 52 ? -3.092 -19.757 -29.634 1.00 32.55 52 GLU B N 15
ATOM 30808 C CA . GLU B 1 52 ? -3.116 -20.456 -28.338 1.00 65.01 52 GLU B CA 15
ATOM 30809 C C . GLU B 1 52 ? -4.030 -21.702 -28.372 1.00 3.02 52 GLU B C 15
ATOM 30810 O O . GLU B 1 52 ? -4.798 -21.888 -29.326 1.00 1.22 52 GLU B O 15
ATOM 30822 N N . ASP B 1 53 ? -3.933 -22.538 -27.316 1.00 51.00 53 ASP B N 15
ATOM 30823 C CA . ASP B 1 53 ? -4.594 -23.858 -27.253 1.00 31.50 53 ASP B CA 15
ATOM 30824 C C . ASP B 1 53 ? -6.120 -23.725 -27.391 1.00 74.13 53 ASP B C 15
ATOM 30825 O O . ASP B 1 53 ? -6.814 -23.305 -26.451 1.00 61.24 53 ASP B O 15
ATOM 30834 N N . GLY B 1 54 ? -6.613 -24.033 -28.600 1.00 22.12 54 GLY B N 15
ATOM 30835 C CA . GLY B 1 54 ? -8.036 -24.031 -28.894 1.00 15.42 54 GLY B CA 15
ATOM 30836 C C . GLY B 1 54 ? -8.714 -25.284 -28.369 1.00 32.54 54 GLY B C 15
ATOM 30837 O O . GLY B 1 54 ? -9.057 -26.191 -29.131 1.00 13.41 54 GLY B O 15
ATOM 30841 N N . VAL B 1 55 ? -8.853 -25.340 -27.038 1.00 53.45 55 VAL B N 15
ATOM 30842 C CA . VAL B 1 55 ? -9.535 -26.422 -26.328 1.00 21.04 55 VAL B CA 15
ATOM 30843 C C . VAL B 1 55 ? -10.672 -25.828 -25.452 1.00 74.04 55 VAL B C 15
ATOM 30844 O O . VAL B 1 55 ? -10.427 -25.222 -24.400 1.00 62.31 55 VAL B O 15
ATOM 30857 N N . PRO B 1 56 ? -11.929 -25.891 -25.952 1.00 32.43 56 PRO B N 15
ATOM 30858 C CA . PRO B 1 56 ? -13.125 -25.655 -25.153 1.00 32.04 56 PRO B CA 15
ATOM 30859 C C . PRO B 1 56 ? -13.676 -27.001 -24.645 1.00 41.53 56 PRO B C 15
ATOM 30860 O O . PRO B 1 56 ? -12.974 -28.026 -24.678 1.00 64.00 56 PRO B O 15
ATOM 30871 N N . GLN B 1 57 ? -14.918 -26.999 -24.177 1.00 43.34 57 GLN B N 15
ATOM 30872 C CA . GLN B 1 57 ? -15.601 -28.236 -23.752 1.00 43.22 57 GLN B CA 15
ATOM 30873 C C . GLN B 1 57 ? -16.185 -28.979 -24.984 1.00 34.01 57 GLN B C 15
ATOM 30874 O O . GLN B 1 57 ? -16.517 -28.337 -25.985 1.00 64.43 57 GLN B O 15
ATOM 30888 N N . PRO B 1 58 ? -16.276 -30.351 -24.938 1.00 13.51 58 PRO B N 15
ATOM 30889 C CA . PRO B 1 58 ? -16.915 -31.184 -26.017 1.00 32.13 58 PRO B CA 15
ATOM 30890 C C . PRO B 1 58 ? -18.409 -30.835 -26.198 1.00 41.43 58 PRO B C 15
ATOM 30891 O O . PRO B 1 58 ? -18.967 -30.961 -27.292 1.00 40.12 58 PRO B O 15
ATOM 30902 N N . GLU B 1 59 ? -19.031 -30.425 -25.081 1.00 64.45 59 GLU B N 15
ATOM 30903 C CA . GLU B 1 59 ? -20.402 -29.895 -25.039 1.00 23.34 59 GLU B CA 15
ATOM 30904 C C . GLU B 1 59 ? -20.482 -28.561 -25.798 1.00 53.44 59 GLU B C 15
ATOM 30905 O O . GLU B 1 59 ? -21.518 -28.221 -26.379 1.00 73.43 59 GLU B O 15
ATOM 30917 N N . ALA B 1 60 ? -19.366 -27.809 -25.743 1.00 25.24 60 ALA B N 15
ATOM 30918 C CA . ALA B 1 60 ? -19.190 -26.506 -26.441 1.00 70.31 60 ALA B CA 15
ATOM 30919 C C . ALA B 1 60 ? -20.180 -25.425 -25.950 1.00 65.21 60 ALA B C 15
ATOM 30920 O O . ALA B 1 60 ? -20.343 -24.382 -26.598 1.00 45.54 60 ALA B O 15
ATOM 30927 N N . LEU B 1 61 ? -20.794 -25.667 -24.777 1.00 0.44 61 LEU B N 15
ATOM 30928 C CA . LEU B 1 61 ? -21.780 -24.763 -24.173 1.00 10.12 61 LEU B CA 15
ATOM 30929 C C . LEU B 1 61 ? -21.047 -23.908 -23.126 1.00 12.44 61 LEU B C 15
ATOM 30930 O O . LEU B 1 61 ? -21.061 -24.202 -21.918 1.00 62.21 61 LEU B O 15
ATOM 30946 N N . GLU B 1 62 ? -20.331 -22.893 -23.628 1.00 14.10 62 GLU B N 15
ATOM 30947 C CA . GLU B 1 62 ? -19.459 -22.034 -22.822 1.00 25.44 62 GLU B CA 15
ATOM 30948 C C . GLU B 1 62 ? -20.314 -20.970 -22.084 1.00 44.55 62 GLU B C 15
ATOM 30949 O O . GLU B 1 62 ? -20.601 -21.158 -20.882 1.00 40.15 62 GLU B O 15
ATOM 30961 N N . MET A 1 1 ? -2.975 -24.741 -10.157 1.00 14.20 1 MET A N 16
ATOM 30962 C CA . MET A 1 1 ? -1.857 -24.357 -11.040 1.00 43.41 1 MET A CA 16
ATOM 30963 C C . MET A 1 1 ? -2.381 -23.626 -12.287 1.00 72.13 1 MET A C 16
ATOM 30964 O O . MET A 1 1 ? -3.120 -24.210 -13.087 1.00 61.32 1 MET A O 16
ATOM 30980 N N . GLU A 1 2 ? -2.015 -22.336 -12.421 1.00 10.13 2 GLU A N 16
ATOM 30981 C CA . GLU A 1 2 ? -2.257 -21.526 -13.627 1.00 32.31 2 GLU A CA 16
ATOM 30982 C C . GLU A 1 2 ? -0.929 -20.871 -14.060 1.00 65.44 2 GLU A C 16
ATOM 30983 O O . GLU A 1 2 ? -0.174 -20.351 -13.231 1.00 75.12 2 GLU A O 16
ATOM 30995 N N . GLU A 1 3 ? -0.624 -20.950 -15.360 1.00 3.42 3 GLU A N 16
ATOM 30996 C CA . GLU A 1 3 ? 0.662 -20.510 -15.925 1.00 53.54 3 GLU A CA 16
ATOM 30997 C C . GLU A 1 3 ? 0.592 -19.042 -16.368 1.00 1.23 3 GLU A C 16
ATOM 30998 O O . GLU A 1 3 ? -0.464 -18.584 -16.822 1.00 14.33 3 GLU A O 16
ATOM 31010 N N . LEU A 1 4 ? 1.734 -18.326 -16.226 1.00 24.34 4 LEU A N 16
ATOM 31011 C CA . LEU A 1 4 ? 1.911 -16.940 -16.690 1.00 52.32 4 LEU A CA 16
ATOM 31012 C C . LEU A 1 4 ? 1.740 -16.881 -18.210 1.00 34.22 4 LEU A C 16
ATOM 31013 O O . LEU A 1 4 ? 2.655 -17.197 -18.973 1.00 61.20 4 LEU A O 16
ATOM 31029 N N . SER A 1 5 ? 0.518 -16.549 -18.625 1.00 3.43 5 SER A N 16
ATOM 31030 C CA . SER A 1 5 ? 0.107 -16.472 -20.036 1.00 72.00 5 SER A CA 16
ATOM 31031 C C . SER A 1 5 ? -0.840 -15.278 -20.226 1.00 50.33 5 SER A C 16
ATOM 31032 O O . SER A 1 5 ? -1.064 -14.507 -19.280 1.00 75.14 5 SER A O 16
ATOM 31040 N N . GLY A 1 6 ? -1.426 -15.145 -21.429 1.00 52.23 6 GLY A N 16
ATOM 31041 C CA . GLY A 1 6 ? -2.418 -14.107 -21.711 1.00 63.12 6 GLY A CA 16
ATOM 31042 C C . GLY A 1 6 ? -3.811 -14.505 -21.249 1.00 10.40 6 GLY A C 16
ATOM 31043 O O . GLY A 1 6 ? -4.761 -14.466 -22.024 1.00 63.32 6 GLY A O 16
ATOM 31047 N N . LYS A 1 7 ? -3.924 -14.923 -19.975 1.00 35.42 7 LYS A N 16
ATOM 31048 C CA . LYS A 1 7 ? -5.216 -15.220 -19.331 1.00 25.33 7 LYS A CA 16
ATOM 31049 C C . LYS A 1 7 ? -5.592 -14.021 -18.432 1.00 34.32 7 LYS A C 16
ATOM 31050 O O . LYS A 1 7 ? -4.687 -13.358 -17.888 1.00 12.34 7 LYS A O 16
ATOM 31069 N N . PRO A 1 8 ? -6.912 -13.683 -18.283 1.00 61.22 8 PRO A N 16
ATOM 31070 C CA . PRO A 1 8 ? -7.348 -12.599 -17.375 1.00 14.02 8 PRO A CA 16
ATOM 31071 C C . PRO A 1 8 ? -7.231 -13.005 -15.897 1.00 52.21 8 PRO A C 16
ATOM 31072 O O . PRO A 1 8 ? -6.850 -14.142 -15.567 1.00 1.14 8 PRO A O 16
ATOM 31083 N N . LEU A 1 9 ? -7.554 -12.061 -15.008 1.00 24.12 9 LEU A N 16
ATOM 31084 C CA . LEU A 1 9 ? -7.703 -12.352 -13.583 1.00 30.43 9 LEU A CA 16
ATOM 31085 C C . LEU A 1 9 ? -9.084 -13.006 -13.340 1.00 64.14 9 LEU A C 16
ATOM 31086 O O . LEU A 1 9 ? -10.045 -12.750 -14.084 1.00 52.43 9 LEU A O 16
ATOM 31102 N N . SER A 1 10 ? -9.163 -13.872 -12.327 1.00 43.11 10 SER A N 16
ATOM 31103 C CA . SER A 1 10 ? -10.422 -14.485 -11.881 1.00 74.13 10 SER A CA 16
ATOM 31104 C C . SER A 1 10 ? -11.132 -13.537 -10.907 1.00 13.31 10 SER A C 16
ATOM 31105 O O . SER A 1 10 ? -10.545 -12.531 -10.488 1.00 22.13 10 SER A O 16
ATOM 31113 N N . TYR A 1 11 ? -12.397 -13.856 -10.564 1.00 12.51 11 TYR A N 16
ATOM 31114 C CA . TYR A 1 11 ? -13.187 -13.075 -9.584 1.00 34.45 11 TYR A CA 16
ATOM 31115 C C . TYR A 1 11 ? -12.468 -13.009 -8.220 1.00 73.34 11 TYR A C 16
ATOM 31116 O O . TYR A 1 11 ? -12.419 -11.948 -7.592 1.00 35.12 11 TYR A O 16
ATOM 31134 N N . ALA A 1 12 ? -11.887 -14.154 -7.806 1.00 24.33 12 ALA A N 16
ATOM 31135 C CA . ALA A 1 12 ? -11.107 -14.269 -6.566 1.00 32.42 12 ALA A CA 16
ATOM 31136 C C . ALA A 1 12 ? -9.860 -13.355 -6.601 1.00 62.42 12 ALA A C 16
ATOM 31137 O O . ALA A 1 12 ? -9.511 -12.740 -5.595 1.00 1.51 12 ALA A O 16
ATOM 31144 N N . GLU A 1 13 ? -9.210 -13.272 -7.786 1.00 53.34 13 GLU A N 16
ATOM 31145 C CA . GLU A 1 13 ? -7.999 -12.439 -7.990 1.00 4.14 13 GLU A CA 16
ATOM 31146 C C . GLU A 1 13 ? -8.365 -10.937 -8.009 1.00 11.54 13 GLU A C 16
ATOM 31147 O O . GLU A 1 13 ? -7.631 -10.100 -7.479 1.00 3.04 13 GLU A O 16
ATOM 31159 N N . LYS A 1 14 ? -9.542 -10.637 -8.579 1.00 63.41 14 LYS A N 16
ATOM 31160 C CA . LYS A 1 14 ? -10.062 -9.267 -8.762 1.00 62.13 14 LYS A CA 16
ATOM 31161 C C . LYS A 1 14 ? -10.428 -8.659 -7.390 1.00 12.24 14 LYS A C 16
ATOM 31162 O O . LYS A 1 14 ? -10.098 -7.495 -7.103 1.00 25.53 14 LYS A O 16
ATOM 31181 N N . GLU A 1 15 ? -11.079 -9.481 -6.539 1.00 62.32 15 GLU A N 16
ATOM 31182 C CA . GLU A 1 15 ? -11.544 -9.053 -5.208 1.00 71.13 15 GLU A CA 16
ATOM 31183 C C . GLU A 1 15 ? -10.363 -8.978 -4.218 1.00 61.34 15 GLU A C 16
ATOM 31184 O O . GLU A 1 15 ? -10.318 -8.057 -3.394 1.00 13.12 15 GLU A O 16
ATOM 31196 N N . LYS A 1 16 ? -9.392 -9.929 -4.311 1.00 41.41 16 LYS A N 16
ATOM 31197 C CA . LYS A 1 16 ? -8.201 -9.904 -3.439 1.00 74.34 16 LYS A CA 16
ATOM 31198 C C . LYS A 1 16 ? -7.317 -8.689 -3.783 1.00 2.23 16 LYS A C 16
ATOM 31199 O O . LYS A 1 16 ? -6.593 -8.172 -2.931 1.00 31.15 16 LYS A O 16
ATOM 31218 N N . LEU A 1 17 ? -7.378 -8.266 -5.060 1.00 33.20 17 LEU A N 16
ATOM 31219 C CA . LEU A 1 17 ? -6.613 -7.130 -5.564 1.00 3.15 17 LEU A CA 16
ATOM 31220 C C . LEU A 1 17 ? -7.213 -5.808 -5.047 1.00 70.41 17 LEU A C 16
ATOM 31221 O O . LEU A 1 17 ? -6.477 -4.978 -4.521 1.00 24.54 17 LEU A O 16
ATOM 31237 N N . LYS A 1 18 ? -8.540 -5.614 -5.188 1.00 22.31 18 LYS A N 16
ATOM 31238 C CA . LYS A 1 18 ? -9.193 -4.352 -4.762 1.00 13.22 18 LYS A CA 16
ATOM 31239 C C . LYS A 1 18 ? -9.131 -4.181 -3.225 1.00 25.35 18 LYS A C 16
ATOM 31240 O O . LYS A 1 18 ? -9.034 -3.056 -2.725 1.00 44.21 18 LYS A O 16
ATOM 31259 N N . GLU A 1 19 ? -9.188 -5.312 -2.479 1.00 55.02 19 GLU A N 16
ATOM 31260 C CA . GLU A 1 19 ? -9.086 -5.291 -1.007 1.00 33.33 19 GLU A CA 16
ATOM 31261 C C . GLU A 1 19 ? -7.618 -5.076 -0.592 1.00 23.43 19 GLU A C 16
ATOM 31262 O O . GLU A 1 19 ? -7.366 -4.524 0.469 1.00 21.32 19 GLU A O 16
ATOM 31274 N N . LYS A 1 20 ? -6.660 -5.544 -1.440 1.00 65.41 20 LYS A N 16
ATOM 31275 C CA . LYS A 1 20 ? -5.226 -5.213 -1.308 1.00 11.33 20 LYS A CA 16
ATOM 31276 C C . LYS A 1 20 ? -5.051 -3.688 -1.350 1.00 22.32 20 LYS A C 16
ATOM 31277 O O . LYS A 1 20 ? -4.383 -3.125 -0.489 1.00 63.21 20 LYS A O 16
ATOM 31296 N N . LEU A 1 21 ? -5.678 -3.049 -2.362 1.00 23.51 21 LEU A N 16
ATOM 31297 C CA . LEU A 1 21 ? -5.580 -1.596 -2.603 1.00 74.10 21 LEU A CA 16
ATOM 31298 C C . LEU A 1 21 ? -6.088 -0.818 -1.384 1.00 63.44 21 LEU A C 16
ATOM 31299 O O . LEU A 1 21 ? -5.419 0.085 -0.914 1.00 54.35 21 LEU A O 16
ATOM 31315 N N . ALA A 1 22 ? -7.259 -1.238 -0.867 1.00 12.53 22 ALA A N 16
ATOM 31316 C CA . ALA A 1 22 ? -7.917 -0.615 0.301 1.00 32.30 22 ALA A CA 16
ATOM 31317 C C . ALA A 1 22 ? -7.118 -0.858 1.602 1.00 75.02 22 ALA A C 16
ATOM 31318 O O . ALA A 1 22 ? -7.024 0.032 2.453 1.00 32.32 22 ALA A O 16
ATOM 31325 N N . PHE A 1 23 ? -6.536 -2.071 1.721 1.00 43.41 23 PHE A N 16
ATOM 31326 C CA . PHE A 1 23 ? -5.755 -2.500 2.900 1.00 53.34 23 PHE A CA 16
ATOM 31327 C C . PHE A 1 23 ? -4.470 -1.668 3.041 1.00 1.44 23 PHE A C 16
ATOM 31328 O O . PHE A 1 23 ? -4.211 -1.071 4.095 1.00 60.33 23 PHE A O 16
ATOM 31345 N N . LEU A 1 24 ? -3.681 -1.631 1.956 1.00 54.42 24 LEU A N 16
ATOM 31346 C CA . LEU A 1 24 ? -2.420 -0.893 1.922 1.00 44.44 24 LEU A CA 16
ATOM 31347 C C . LEU A 1 24 ? -2.679 0.623 2.004 1.00 65.25 24 LEU A C 16
ATOM 31348 O O . LEU A 1 24 ? -1.857 1.341 2.522 1.00 45.00 24 LEU A O 16
ATOM 31364 N N . LYS A 1 25 ? -3.826 1.073 1.451 1.00 40.31 25 LYS A N 16
ATOM 31365 C CA . LYS A 1 25 ? -4.251 2.500 1.446 1.00 44.23 25 LYS A CA 16
ATOM 31366 C C . LYS A 1 25 ? -4.466 3.024 2.869 1.00 61.13 25 LYS A C 16
ATOM 31367 O O . LYS A 1 25 ? -3.920 4.072 3.251 1.00 71.32 25 LYS A O 16
ATOM 31386 N N . LYS A 1 26 ? -5.279 2.283 3.646 1.00 45.41 26 LYS A N 16
ATOM 31387 C CA . LYS A 1 26 ? -5.675 2.701 4.998 1.00 21.52 26 LYS A CA 16
ATOM 31388 C C . LYS A 1 26 ? -4.472 2.650 5.948 1.00 51.20 26 LYS A C 16
ATOM 31389 O O . LYS A 1 26 ? -4.241 3.598 6.720 1.00 44.14 26 LYS A O 16
ATOM 31408 N N . GLU A 1 27 ? -3.665 1.560 5.843 1.00 63.54 27 GLU A N 16
ATOM 31409 C CA . GLU A 1 27 ? -2.496 1.382 6.702 1.00 3.13 27 GLU A CA 16
ATOM 31410 C C . GLU A 1 27 ? -1.431 2.432 6.333 1.00 21.54 27 GLU A C 16
ATOM 31411 O O . GLU A 1 27 ? -0.807 2.959 7.215 1.00 62.34 27 GLU A O 16
ATOM 31423 N N . TYR A 1 28 ? -1.289 2.743 5.016 1.00 75.25 28 TYR A N 16
ATOM 31424 C CA . TYR A 1 28 ? -0.352 3.767 4.494 1.00 24.01 28 TYR A CA 16
ATOM 31425 C C . TYR A 1 28 ? -0.608 5.104 5.176 1.00 4.21 28 TYR A C 16
ATOM 31426 O O . TYR A 1 28 ? 0.307 5.696 5.719 1.00 13.22 28 TYR A O 16
ATOM 31444 N N . SER A 1 29 ? -1.876 5.531 5.158 1.00 41.33 29 SER A N 16
ATOM 31445 C CA . SER A 1 29 ? -2.294 6.817 5.709 1.00 34.15 29 SER A CA 16
ATOM 31446 C C . SER A 1 29 ? -1.947 6.921 7.213 1.00 11.12 29 SER A C 16
ATOM 31447 O O . SER A 1 29 ? -1.304 7.889 7.642 1.00 54.31 29 SER A O 16
ATOM 31455 N N . ARG A 1 30 ? -2.323 5.883 7.981 1.00 44.31 30 ARG A N 16
ATOM 31456 C CA . ARG A 1 30 ? -2.163 5.872 9.448 1.00 44.42 30 ARG A CA 16
ATOM 31457 C C . ARG A 1 30 ? -0.685 5.701 9.870 1.00 54.24 30 ARG A C 16
ATOM 31458 O O . ARG A 1 30 ? -0.205 6.386 10.777 1.00 44.42 30 ARG A O 16
ATOM 31479 N N . THR A 1 31 ? 0.018 4.768 9.220 1.00 51.45 31 THR A N 16
ATOM 31480 C CA . THR A 1 31 ? 1.389 4.396 9.593 1.00 54.51 31 THR A CA 16
ATOM 31481 C C . THR A 1 31 ? 2.410 5.444 9.103 1.00 54.32 31 THR A C 16
ATOM 31482 O O . THR A 1 31 ? 3.454 5.627 9.733 1.00 61.11 31 THR A O 16
ATOM 31493 N N . LEU A 1 32 ? 2.104 6.122 7.977 1.00 71.00 32 LEU A N 16
ATOM 31494 C CA . LEU A 1 32 ? 2.899 7.278 7.504 1.00 10.34 32 LEU A CA 16
ATOM 31495 C C . LEU A 1 32 ? 2.720 8.431 8.489 1.00 64.01 32 LEU A C 16
ATOM 31496 O O . LEU A 1 32 ? 3.694 9.088 8.844 1.00 15.45 32 LEU A O 16
ATOM 31512 N N . ALA A 1 33 ? 1.455 8.656 8.909 1.00 34.33 33 ALA A N 16
ATOM 31513 C CA . ALA A 1 33 ? 1.094 9.706 9.876 1.00 13.40 33 ALA A CA 16
ATOM 31514 C C . ALA A 1 33 ? 1.942 9.602 11.156 1.00 5.45 33 ALA A C 16
ATOM 31515 O O . ALA A 1 33 ? 2.659 10.540 11.509 1.00 50.02 33 ALA A O 16
ATOM 31522 N N . ARG A 1 34 ? 1.899 8.418 11.794 1.00 64.33 34 ARG A N 16
ATOM 31523 C CA . ARG A 1 34 ? 2.609 8.144 13.056 1.00 60.12 34 ARG A CA 16
ATOM 31524 C C . ARG A 1 34 ? 4.142 8.145 12.855 1.00 14.12 34 ARG A C 16
ATOM 31525 O O . ARG A 1 34 ? 4.890 8.502 13.778 1.00 13.30 34 ARG A O 16
ATOM 31546 N N . LEU A 1 35 ? 4.592 7.716 11.644 1.00 54.14 35 LEU A N 16
ATOM 31547 C CA . LEU A 1 35 ? 6.008 7.790 11.234 1.00 5.41 35 LEU A CA 16
ATOM 31548 C C . LEU A 1 35 ? 6.487 9.246 11.318 1.00 41.43 35 LEU A C 16
ATOM 31549 O O . LEU A 1 35 ? 7.523 9.517 11.915 1.00 5.12 35 LEU A O 16
ATOM 31565 N N . GLN A 1 36 ? 5.670 10.173 10.752 1.00 64.44 36 GLN A N 16
ATOM 31566 C CA . GLN A 1 36 ? 5.968 11.615 10.743 1.00 60.44 36 GLN A CA 16
ATOM 31567 C C . GLN A 1 36 ? 5.956 12.184 12.173 1.00 25.44 36 GLN A C 16
ATOM 31568 O O . GLN A 1 36 ? 6.766 13.033 12.507 1.00 70.13 36 GLN A O 16
ATOM 31582 N N . ARG A 1 37 ? 5.044 11.675 13.027 1.00 34.21 37 ARG A N 16
ATOM 31583 C CA . ARG A 1 37 ? 4.934 12.116 14.439 1.00 74.54 37 ARG A CA 16
ATOM 31584 C C . ARG A 1 37 ? 6.174 11.690 15.260 1.00 44.21 37 ARG A C 16
ATOM 31585 O O . ARG A 1 37 ? 6.526 12.331 16.250 1.00 14.01 37 ARG A O 16
ATOM 31606 N N . ALA A 1 38 ? 6.811 10.588 14.838 1.00 12.53 38 ALA A N 16
ATOM 31607 C CA . ALA A 1 38 ? 8.059 10.091 15.445 1.00 33.40 38 ALA A CA 16
ATOM 31608 C C . ALA A 1 38 ? 9.275 10.943 14.997 1.00 74.13 38 ALA A C 16
ATOM 31609 O O . ALA A 1 38 ? 9.976 11.528 15.829 1.00 42.50 38 ALA A O 16
ATOM 31616 N N . LYS A 1 39 ? 9.476 11.028 13.668 1.00 3.33 39 LYS A N 16
ATOM 31617 C CA . LYS A 1 39 ? 10.699 11.600 13.051 1.00 10.30 39 LYS A CA 16
ATOM 31618 C C . LYS A 1 39 ? 10.731 13.146 13.100 1.00 71.02 39 LYS A C 16
ATOM 31619 O O . LYS A 1 39 ? 11.808 13.735 13.239 1.00 71.41 39 LYS A O 16
ATOM 31638 N N . ARG A 1 40 ? 9.558 13.796 12.936 1.00 24.31 40 ARG A N 16
ATOM 31639 C CA . ARG A 1 40 ? 9.451 15.277 12.951 1.00 74.25 40 ARG A CA 16
ATOM 31640 C C . ARG A 1 40 ? 9.464 15.817 14.389 1.00 31.25 40 ARG A C 16
ATOM 31641 O O . ARG A 1 40 ? 10.282 16.681 14.724 1.00 22.31 40 ARG A O 16
ATOM 31662 N N . ALA A 1 41 ? 8.528 15.313 15.226 1.00 64.32 41 ALA A N 16
ATOM 31663 C CA . ALA A 1 41 ? 8.330 15.814 16.594 1.00 2.40 41 ALA A CA 16
ATOM 31664 C C . ALA A 1 41 ? 9.528 15.450 17.482 1.00 33.25 41 ALA A C 16
ATOM 31665 O O . ALA A 1 41 ? 10.001 16.292 18.251 1.00 54.31 41 ALA A O 16
ATOM 31672 N N . GLU A 1 42 ? 10.002 14.175 17.361 1.00 60.14 42 GLU A N 16
ATOM 31673 C CA . GLU A 1 42 ? 11.108 13.605 18.187 1.00 42.42 42 GLU A CA 16
ATOM 31674 C C . GLU A 1 42 ? 10.821 13.780 19.695 1.00 3.51 42 GLU A C 16
ATOM 31675 O O . GLU A 1 42 ? 11.742 13.839 20.514 1.00 54.11 42 GLU A O 16
ATOM 31687 N N . LYS A 1 43 ? 9.497 13.812 20.002 1.00 12.55 43 LYS A N 16
ATOM 31688 C CA . LYS A 1 43 ? 8.902 14.010 21.347 1.00 45.15 43 LYS A CA 16
ATOM 31689 C C . LYS A 1 43 ? 9.592 13.121 22.409 1.00 42.11 43 LYS A C 16
ATOM 31690 O O . LYS A 1 43 ? 9.865 13.551 23.526 1.00 42.22 43 LYS A O 16
ATOM 31709 N N . ALA A 1 44 ? 9.910 11.895 21.993 1.00 12.41 44 ALA A N 16
ATOM 31710 C CA . ALA A 1 44 ? 10.666 10.924 22.761 1.00 33.04 44 ALA A CA 16
ATOM 31711 C C . ALA A 1 44 ? 11.492 10.138 21.750 1.00 42.43 44 ALA A C 16
ATOM 31712 O O . ALA A 1 44 ? 11.025 9.155 21.191 1.00 53.22 44 ALA A O 16
ATOM 31719 N N . LYS A 1 45 ? 12.673 10.675 21.426 1.00 12.11 45 LYS A N 16
ATOM 31720 C CA . LYS A 1 45 ? 13.599 10.085 20.428 1.00 3.33 45 LYS A CA 16
ATOM 31721 C C . LYS A 1 45 ? 14.660 9.187 21.096 1.00 0.12 45 LYS A C 16
ATOM 31722 O O . LYS A 1 45 ? 15.489 8.579 20.402 1.00 54.35 45 LYS A O 16
ATOM 31741 N N . ASN A 1 46 ? 14.585 9.095 22.439 1.00 73.42 46 ASN A N 16
ATOM 31742 C CA . ASN A 1 46 ? 15.621 8.534 23.309 1.00 50.12 46 ASN A CA 16
ATOM 31743 C C . ASN A 1 46 ? 16.966 9.271 23.108 1.00 71.13 46 ASN A C 16
ATOM 31744 O O . ASN A 1 46 ? 17.820 8.845 22.320 1.00 0.53 46 ASN A O 16
ATOM 31755 N N . SER A 1 47 ? 17.111 10.408 23.814 1.00 43.02 47 SER A N 16
ATOM 31756 C CA . 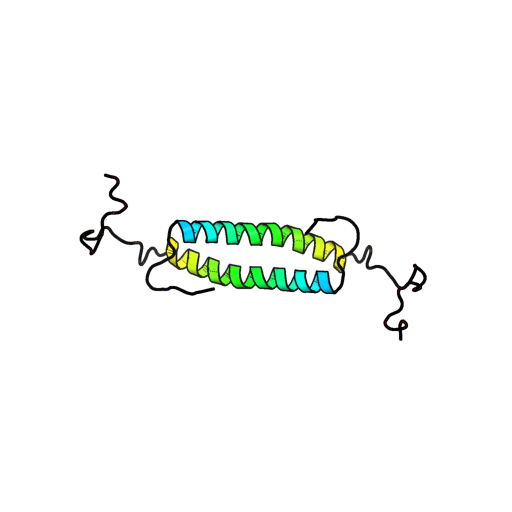SER A 1 47 ? 18.368 11.175 23.858 1.00 50.41 47 SER A CA 16
ATOM 31757 C C . SER A 1 47 ? 19.383 10.481 24.804 1.00 15.10 47 SER A C 16
ATOM 31758 O O . SER A 1 47 ? 19.093 9.397 25.332 1.00 41.42 47 SER A O 16
ATOM 31766 N N . LYS A 1 48 ? 20.564 11.111 25.018 1.00 11.24 48 LYS A N 16
ATOM 31767 C CA . LYS A 1 48 ? 21.660 10.533 25.831 1.00 3.20 48 LYS A CA 16
ATOM 31768 C C . LYS A 1 48 ? 21.189 10.226 27.287 1.00 44.21 48 LYS A C 16
ATOM 31769 O O . LYS A 1 48 ? 20.912 11.143 28.070 1.00 51.54 48 LYS A O 16
ATOM 31788 N N . LYS A 1 49 ? 21.082 8.919 27.608 1.00 63.34 49 LYS A N 16
ATOM 31789 C CA . LYS A 1 49 ? 20.652 8.409 28.928 1.00 14.43 49 LYS A CA 16
ATOM 31790 C C . LYS A 1 49 ? 21.888 7.847 29.678 1.00 22.04 49 LYS A C 16
ATOM 31791 O O . LYS A 1 49 ? 22.931 7.606 29.061 1.00 3.11 49 LYS A O 16
ATOM 31810 N N . ALA A 1 50 ? 21.757 7.669 31.004 1.00 1.52 50 ALA A N 16
ATOM 31811 C CA . ALA A 1 50 ? 22.765 7.004 31.846 1.00 41.35 50 ALA A CA 16
ATOM 31812 C C . ALA A 1 50 ? 22.594 5.466 31.759 1.00 43.12 50 ALA A C 16
ATOM 31813 O O . ALA A 1 50 ? 21.498 4.987 31.430 1.00 64.24 50 ALA A O 16
ATOM 31820 N N . ILE A 1 51 ? 23.664 4.713 32.090 1.00 30.23 51 ILE A N 16
ATOM 31821 C CA . ILE A 1 51 ? 23.700 3.228 31.974 1.00 22.44 51 ILE A CA 16
ATOM 31822 C C . ILE A 1 51 ? 22.912 2.529 33.103 1.00 13.40 51 ILE A C 16
ATOM 31823 O O . ILE A 1 51 ? 22.783 1.297 33.101 1.00 71.25 51 ILE A O 16
ATOM 31839 N N . GLU A 1 52 ? 22.389 3.320 34.058 1.00 24.02 52 GLU A N 16
ATOM 31840 C CA . GLU A 1 52 ? 21.583 2.809 35.190 1.00 51.52 52 GLU A CA 16
ATOM 31841 C C . GLU A 1 52 ? 20.128 2.543 34.752 1.00 20.34 52 GLU A C 16
ATOM 31842 O O . GLU A 1 52 ? 19.158 3.000 35.370 1.00 21.12 52 GLU A O 16
ATOM 31854 N N . ASP A 1 53 ? 19.996 1.717 33.715 1.00 14.14 53 ASP A N 16
ATOM 31855 C CA . ASP A 1 53 ? 18.718 1.301 33.155 1.00 33.44 53 ASP A CA 16
ATOM 31856 C C . ASP A 1 53 ? 18.111 0.218 34.075 1.00 2.43 53 ASP A C 16
ATOM 31857 O O . ASP A 1 53 ? 18.838 -0.410 34.855 1.00 34.15 53 ASP A O 16
ATOM 31866 N N . GLY A 1 54 ? 16.789 0.005 33.978 1.00 43.43 54 GLY A N 16
ATOM 31867 C CA . GLY A 1 54 ? 16.110 -1.111 34.662 1.00 2.11 54 GLY A CA 16
ATOM 31868 C C . GLY A 1 54 ? 16.333 -2.423 33.917 1.00 13.21 54 GLY A C 16
ATOM 31869 O O . GLY A 1 54 ? 15.380 -3.082 33.482 1.00 71.43 54 GLY A O 16
ATOM 31873 N N . VAL A 1 55 ? 17.612 -2.791 33.781 1.00 14.23 55 VAL A N 16
ATOM 31874 C CA . VAL A 1 55 ? 18.073 -3.887 32.921 1.00 12.30 55 VAL A CA 16
ATOM 31875 C C . VAL A 1 55 ? 18.032 -5.231 33.701 1.00 63.32 55 VAL A C 16
ATOM 31876 O O . VAL A 1 55 ? 18.385 -5.256 34.882 1.00 55.54 55 VAL A O 16
ATOM 31889 N N . PRO A 1 56 ? 17.545 -6.359 33.080 1.00 2.53 56 PRO A N 16
ATOM 31890 C CA . PRO A 1 56 ? 17.589 -7.702 33.709 1.00 11.21 56 PRO A CA 16
ATOM 31891 C C . PRO A 1 56 ? 19.005 -8.324 33.636 1.00 41.24 56 PRO A C 16
ATOM 31892 O O . PRO A 1 56 ? 19.974 -7.656 33.241 1.00 4.44 56 PRO A O 16
ATOM 31903 N N . GLN A 1 57 ? 19.114 -9.585 34.072 1.00 71.31 57 GLN A N 16
ATOM 31904 C CA . GLN A 1 57 ? 20.357 -10.366 33.966 1.00 63.51 57 GLN A CA 16
ATOM 31905 C C . GLN A 1 57 ? 20.598 -10.759 32.488 1.00 31.03 57 GLN A C 16
ATOM 31906 O O . GLN A 1 57 ? 19.692 -11.315 31.850 1.00 34.33 57 GLN A O 16
ATOM 31920 N N . PRO A 1 58 ? 21.806 -10.458 31.911 1.00 5.02 58 PRO A N 16
ATOM 31921 C CA . PRO A 1 58 ? 22.096 -10.739 30.490 1.00 44.53 58 PRO A CA 16
ATOM 31922 C C . PRO A 1 58 ? 22.356 -12.248 30.220 1.00 10.41 58 PRO A C 16
ATOM 31923 O O . PRO A 1 58 ? 21.598 -12.892 29.490 1.00 71.44 58 PRO A O 16
ATOM 31934 N N . GLU A 1 59 ? 23.419 -12.804 30.833 1.00 74.03 59 GLU A N 16
ATOM 31935 C CA . GLU A 1 59 ? 23.847 -14.208 30.631 1.00 31.04 59 GLU A CA 16
ATOM 31936 C C . GLU A 1 59 ? 23.246 -15.115 31.723 1.00 61.12 59 GLU A C 16
ATOM 31937 O O . GLU A 1 59 ? 22.837 -16.257 31.457 1.00 40.32 59 GLU A O 16
ATOM 31949 N N . ALA A 1 60 ? 23.193 -14.592 32.953 1.00 42.43 60 ALA A N 16
ATOM 31950 C CA . ALA A 1 60 ? 22.632 -15.316 34.108 1.00 43.23 60 ALA A CA 16
ATOM 31951 C C . ALA A 1 60 ? 21.092 -15.279 34.085 1.00 24.30 60 ALA A C 16
ATOM 31952 O O . ALA A 1 60 ? 20.497 -14.424 33.413 1.00 24.32 60 ALA A O 16
ATOM 31959 N N . LEU A 1 61 ? 20.472 -16.243 34.808 1.00 72.12 61 LEU A N 16
ATOM 31960 C CA . LEU A 1 61 ? 18.999 -16.354 34.977 1.00 71.22 61 LEU A CA 16
ATOM 31961 C C . LEU A 1 61 ? 18.263 -16.519 33.615 1.00 34.10 61 LEU A C 16
ATOM 31962 O O . LEU A 1 61 ? 17.047 -16.329 33.545 1.00 71.04 61 LEU A O 16
ATOM 31978 N N . GLU A 1 62 ? 19.004 -16.926 32.559 1.00 5.02 62 GLU A N 16
ATOM 31979 C CA . GLU A 1 62 ? 18.500 -16.949 31.167 1.00 31.12 62 GLU A CA 16
ATOM 31980 C C . GLU A 1 62 ? 17.869 -18.342 30.891 1.00 44.41 62 GLU A C 16
ATOM 31981 O O . GLU A 1 62 ? 18.604 -19.294 30.551 1.00 62.41 62 GLU A O 16
ATOM 31993 N N . MET B 1 1 ? 11.554 -9.296 21.977 1.00 21.11 1 MET B N 16
ATOM 31994 C CA . MET B 1 1 ? 11.332 -8.303 23.056 1.00 71.23 1 MET B CA 16
ATOM 31995 C C . MET B 1 1 ? 10.600 -7.086 22.472 1.00 40.22 1 MET B C 16
ATOM 31996 O O . MET B 1 1 ? 11.214 -6.233 21.821 1.00 22.52 1 MET B O 16
ATOM 32012 N N . GLU B 1 2 ? 9.276 -7.041 22.681 1.00 55.41 2 GLU B N 16
ATOM 32013 C CA . GLU B 1 2 ? 8.403 -5.986 22.156 1.00 44.42 2 GLU B CA 16
ATOM 32014 C C . GLU B 1 2 ? 7.189 -5.822 23.085 1.00 32.14 2 GLU B C 16
ATOM 32015 O O . GLU B 1 2 ? 6.694 -6.803 23.650 1.00 65.15 2 GLU B O 16
ATOM 32027 N N . GLU B 1 3 ? 6.728 -4.577 23.237 1.00 21.24 3 GLU B N 16
ATOM 32028 C CA . GLU B 1 3 ? 5.487 -4.250 23.930 1.00 73.41 3 GLU B CA 16
ATOM 32029 C C . GLU B 1 3 ? 4.973 -2.929 23.354 1.00 44.42 3 GLU B C 16
ATOM 32030 O O . GLU B 1 3 ? 5.380 -1.862 23.811 1.00 3.15 3 GLU B O 16
ATOM 32042 N N . LEU B 1 4 ? 4.131 -3.035 22.305 1.00 23.02 4 LEU B N 16
ATOM 32043 C CA . LEU B 1 4 ? 3.606 -1.890 21.528 1.00 51.44 4 LEU B CA 16
ATOM 32044 C C . LEU B 1 4 ? 2.960 -0.834 22.455 1.00 51.13 4 LEU B C 16
ATOM 32045 O O . LEU B 1 4 ? 1.854 -1.019 22.957 1.00 53.41 4 LEU B O 16
ATOM 32061 N N . SER B 1 5 ? 3.698 0.260 22.694 1.00 34.22 5 SER B N 16
ATOM 32062 C CA . SER B 1 5 ? 3.345 1.287 23.690 1.00 15.32 5 SER B CA 16
ATOM 32063 C C . SER B 1 5 ? 3.887 2.662 23.222 1.00 22.42 5 SER B C 16
ATOM 32064 O O . SER B 1 5 ? 4.296 2.801 22.057 1.00 62.24 5 SER B O 16
ATOM 32072 N N . GLY B 1 6 ? 3.904 3.673 24.124 1.00 32.22 6 GLY B N 16
ATOM 32073 C CA . GLY B 1 6 ? 4.371 5.027 23.790 1.00 20.14 6 GLY B CA 16
ATOM 32074 C C . GLY B 1 6 ? 5.887 5.183 23.879 1.00 22.21 6 GLY B C 16
ATOM 32075 O O . GLY B 1 6 ? 6.395 5.977 24.668 1.00 30.32 6 GLY B O 16
ATOM 32079 N N . LYS B 1 7 ? 6.618 4.391 23.084 1.00 4.12 7 LYS B N 16
ATOM 32080 C CA . LYS B 1 7 ? 8.082 4.526 22.915 1.00 2.44 7 LYS B CA 16
ATOM 32081 C C . LYS B 1 7 ? 8.382 4.637 21.403 1.00 11.12 7 LYS B C 16
ATOM 32082 O O . LYS B 1 7 ? 7.578 4.144 20.590 1.00 71.30 7 LYS B O 16
ATOM 32101 N N . PRO B 1 8 ? 9.514 5.295 20.982 1.00 64.24 8 PRO B N 16
ATOM 32102 C CA . PRO B 1 8 ? 9.797 5.536 19.545 1.00 41.32 8 PRO B CA 16
ATOM 32103 C C . PRO B 1 8 ? 10.093 4.238 18.771 1.00 22.11 8 PRO B C 16
ATOM 32104 O O . PRO B 1 8 ? 10.548 3.236 19.346 1.00 21.11 8 PRO B O 16
ATOM 32115 N N . LEU B 1 9 ? 9.812 4.268 17.464 1.00 41.42 9 LEU B N 16
ATOM 32116 C CA . LEU B 1 9 ? 10.304 3.256 16.530 1.00 30.51 9 LEU B CA 16
ATOM 32117 C C . LEU B 1 9 ? 11.835 3.436 16.347 1.00 52.44 9 LEU B C 16
ATOM 32118 O O . LEU B 1 9 ? 12.340 4.569 16.354 1.00 2.35 9 LEU B O 16
ATOM 32134 N N . SER B 1 10 ? 12.555 2.315 16.227 1.00 15.23 10 SER B N 16
ATOM 32135 C CA . SER B 1 10 ? 14.010 2.289 16.025 1.00 14.44 10 SER B CA 16
ATOM 32136 C C . SER B 1 10 ? 14.338 2.673 14.581 1.00 43.44 10 SER B C 16
ATOM 32137 O O . SER B 1 10 ? 13.429 2.801 13.754 1.00 20.54 10 SER B O 16
ATOM 32145 N N . TYR B 1 11 ? 15.635 2.869 14.292 1.00 33.33 11 TYR B N 16
ATOM 32146 C CA . TYR B 1 11 ? 16.110 3.194 12.933 1.00 31.32 11 TYR B CA 16
ATOM 32147 C C . TYR B 1 11 ? 15.675 2.108 11.922 1.00 3.54 11 TYR B C 16
ATOM 32148 O O . TYR B 1 11 ? 15.212 2.431 10.827 1.00 35.44 11 TYR B O 16
ATOM 32166 N N . ALA B 1 12 ? 15.798 0.832 12.343 1.00 55.55 12 ALA B N 16
ATOM 32167 C CA . ALA B 1 12 ? 15.389 -0.335 11.550 1.00 25.53 12 ALA B CA 16
ATOM 32168 C C . ALA B 1 12 ? 13.865 -0.310 11.266 1.00 13.54 12 ALA B C 16
ATOM 32169 O O . ALA B 1 12 ? 13.429 -0.658 10.166 1.00 25.10 12 ALA B O 16
ATOM 32176 N N . GLU B 1 13 ? 13.072 0.123 12.279 1.00 4.13 13 GLU B N 16
ATOM 32177 C CA . GLU B 1 13 ? 11.593 0.209 12.176 1.00 5.31 13 GLU B CA 16
ATOM 32178 C C . GLU B 1 13 ? 11.173 1.395 11.275 1.00 53.41 13 GLU B C 16
ATOM 32179 O O . GLU B 1 13 ? 10.215 1.299 10.505 1.00 2.22 13 GLU B O 16
ATOM 32191 N N . LYS B 1 14 ? 11.958 2.482 11.352 1.00 64.02 14 LYS B N 16
ATOM 32192 C CA . LYS B 1 14 ? 11.713 3.747 10.634 1.00 51.32 14 LYS B CA 16
ATOM 32193 C C . LYS B 1 14 ? 11.953 3.542 9.125 1.00 34.44 14 LYS B C 16
ATOM 32194 O O . LYS B 1 14 ? 11.149 3.981 8.289 1.00 10.11 14 LYS B O 16
ATOM 32213 N N . GLU B 1 15 ? 13.049 2.825 8.803 1.00 32.33 15 GLU B N 16
ATOM 32214 C CA . GLU B 1 15 ? 13.460 2.568 7.415 1.00 0.11 15 GLU B CA 16
ATOM 32215 C C . GLU B 1 15 ? 12.571 1.480 6.776 1.00 62.40 15 GLU B C 16
ATOM 32216 O O . GLU B 1 15 ? 12.235 1.586 5.590 1.00 14.21 15 GLU B O 16
ATOM 32228 N N . LYS B 1 16 ? 12.178 0.436 7.558 1.00 2.32 16 LYS B N 16
ATOM 32229 C CA . LYS B 1 16 ? 11.277 -0.614 7.044 1.00 31.31 16 LYS B CA 16
ATOM 32230 C C . LYS B 1 16 ? 9.877 -0.029 6.773 1.00 2.22 16 LYS B C 16
ATOM 32231 O O . LYS B 1 16 ? 9.146 -0.513 5.904 1.00 42.01 16 LYS B O 16
ATOM 32250 N N . LEU B 1 17 ? 9.518 1.011 7.550 1.00 74.14 17 LEU B N 16
ATOM 32251 C CA . LEU B 1 17 ? 8.231 1.692 7.427 1.00 74.51 17 LEU B CA 16
ATOM 32252 C C . LEU B 1 17 ? 8.198 2.556 6.154 1.00 33.54 17 LEU B C 16
ATOM 32253 O O . LEU B 1 17 ? 7.251 2.457 5.382 1.00 65.54 17 LEU B O 16
ATOM 32269 N N . LYS B 1 18 ? 9.231 3.396 5.929 1.00 60.55 18 LYS B N 16
ATOM 32270 C CA . LYS B 1 18 ? 9.256 4.296 4.751 1.00 63.45 18 LYS B CA 16
ATOM 32271 C C . LYS B 1 18 ? 9.366 3.491 3.433 1.00 14.14 18 LYS B C 16
ATOM 32272 O O . LYS B 1 18 ? 8.808 3.893 2.405 1.00 74.35 18 LYS B O 16
ATOM 32291 N N . GLU B 1 19 ? 10.086 2.342 3.469 1.00 22.34 19 GLU B N 16
ATOM 32292 C CA . GLU B 1 19 ? 10.224 1.465 2.291 1.00 53.51 19 GLU B CA 16
ATOM 32293 C C . GLU B 1 19 ? 8.922 0.665 2.084 1.00 22.14 19 GLU B C 16
ATOM 32294 O O . GLU B 1 19 ? 8.620 0.284 0.961 1.00 71.10 19 GLU B O 16
ATOM 32306 N N . LYS B 1 20 ? 8.176 0.399 3.192 1.00 24.02 20 LYS B N 16
ATOM 32307 C CA . LYS B 1 20 ? 6.804 -0.154 3.136 1.00 53.11 20 LYS B CA 16
ATOM 32308 C C . LYS B 1 20 ? 5.911 0.795 2.326 1.00 13.52 20 LYS B C 16
ATOM 32309 O O . LYS B 1 20 ? 5.218 0.358 1.416 1.00 74.34 20 LYS B O 16
ATOM 32328 N N . LEU B 1 21 ? 5.970 2.102 2.678 1.00 40.51 21 LEU B N 16
ATOM 32329 C CA . LEU B 1 21 ? 5.143 3.154 2.058 1.00 41.14 21 LEU B CA 16
ATOM 32330 C C . LEU B 1 21 ? 5.410 3.220 0.550 1.00 31.51 21 LEU B C 16
ATOM 32331 O O . LEU B 1 21 ? 4.477 3.242 -0.234 1.00 65.53 21 LEU B O 16
ATOM 32347 N N . ALA B 1 22 ? 6.706 3.198 0.182 1.00 13.11 22 ALA B N 16
ATOM 32348 C CA . ALA B 1 22 ? 7.169 3.261 -1.217 1.00 2.30 22 ALA B CA 16
ATOM 32349 C C . ALA B 1 22 ? 6.818 1.969 -1.998 1.00 55.11 22 ALA B C 16
ATOM 32350 O O . ALA B 1 22 ? 6.480 2.029 -3.185 1.00 45.32 22 ALA B O 16
ATOM 32357 N N . PHE B 1 23 ? 6.902 0.814 -1.301 1.00 34.34 23 PHE B N 16
ATOM 32358 C CA . PHE B 1 23 ? 6.624 -0.521 -1.870 1.00 3.50 23 PHE B CA 16
ATOM 32359 C C . PHE B 1 23 ? 5.141 -0.658 -2.246 1.00 33.41 23 PHE B C 16
ATOM 32360 O O . PHE B 1 23 ? 4.803 -0.974 -3.396 1.00 20.13 23 PHE B O 16
ATOM 32377 N N . LEU B 1 24 ? 4.269 -0.410 -1.260 1.00 2.33 24 LEU B N 16
ATOM 32378 C CA . LEU B 1 24 ? 2.821 -0.499 -1.444 1.00 33.55 24 LEU B CA 16
ATOM 32379 C C . LEU B 1 24 ? 2.329 0.589 -2.417 1.00 73.22 24 LEU B C 16
ATOM 32380 O O . LEU B 1 24 ? 1.355 0.380 -3.106 1.00 53.32 24 LEU B O 16
ATOM 32396 N N . LYS B 1 25 ? 3.015 1.756 -2.420 1.00 53.02 25 LYS B N 16
ATOM 32397 C CA . LYS B 1 25 ? 2.695 2.913 -3.302 1.00 74.32 25 LYS B CA 16
ATOM 32398 C C . LYS B 1 25 ? 2.852 2.542 -4.780 1.00 44.21 25 LYS B C 16
ATOM 32399 O O . LYS B 1 25 ? 1.932 2.744 -5.589 1.00 5.34 25 LYS B O 16
ATOM 32418 N N . LYS B 1 26 ? 4.036 1.995 -5.116 1.00 53.05 26 LYS B N 16
ATOM 32419 C CA . LYS B 1 26 ? 4.399 1.694 -6.504 1.00 72.12 26 LYS B CA 16
ATOM 32420 C C . LYS B 1 26 ? 3.540 0.541 -7.047 1.00 32.12 26 LYS B C 16
ATOM 32421 O O . LYS B 1 26 ? 3.021 0.619 -8.174 1.00 31.25 26 LYS B O 16
ATOM 32440 N N . GLU B 1 27 ? 3.343 -0.508 -6.204 1.00 2.33 27 GLU B N 16
ATOM 32441 C CA . GLU B 1 27 ? 2.562 -1.678 -6.593 1.00 24.33 27 GLU B CA 16
ATOM 32442 C C . GLU B 1 27 ? 1.079 -1.275 -6.722 1.00 11.53 27 GLU B C 16
ATOM 32443 O O . GLU B 1 27 ? 0.433 -1.722 -7.632 1.00 40.33 27 GLU B O 16
ATOM 32455 N N . TYR B 1 28 ? 0.594 -0.379 -5.821 1.00 45.52 28 TYR B N 16
ATOM 32456 C CA . TYR B 1 28 ? -0.792 0.154 -5.830 1.00 12.30 28 TYR B CA 16
ATOM 32457 C C . TYR B 1 28 ? -1.099 0.778 -7.187 1.00 32.44 28 TYR B C 16
ATOM 32458 O O . TYR B 1 28 ? -2.088 0.432 -7.806 1.00 23.33 28 TYR B O 16
ATOM 32476 N N . SER B 1 29 ? -0.203 1.666 -7.635 1.00 44.43 29 SER B N 16
ATOM 32477 C CA . SER B 1 29 ? -0.366 2.400 -8.885 1.00 13.43 29 SER B CA 16
ATOM 32478 C C . SER B 1 29 ? -0.478 1.437 -10.088 1.00 62.34 29 SER B C 16
ATOM 32479 O O . SER B 1 29 ? -1.426 1.526 -10.884 1.00 45.21 29 SER B O 16
ATOM 32487 N N . ARG B 1 30 ? 0.467 0.478 -10.170 1.00 24.02 30 ARG B N 16
ATOM 32488 C CA . ARG B 1 30 ? 0.567 -0.454 -11.312 1.00 1.43 30 ARG B CA 16
ATOM 32489 C C . ARG B 1 30 ? -0.562 -1.509 -11.307 1.00 53.32 30 ARG B C 16
ATOM 32490 O O . ARG B 1 30 ? -1.166 -1.789 -12.348 1.00 62.11 30 ARG B O 16
ATOM 32511 N N . THR B 1 31 ? -0.825 -2.095 -10.135 1.00 13.43 31 THR B N 16
ATOM 32512 C CA . THR B 1 31 ? -1.774 -3.204 -9.985 1.00 52.11 31 THR B CA 16
ATOM 32513 C C . THR B 1 31 ? -3.233 -2.700 -10.016 1.00 72.53 31 THR B C 16
ATOM 32514 O O . THR B 1 31 ? -4.124 -3.433 -10.446 1.00 12.35 31 THR B O 16
ATOM 32525 N N . LEU B 1 32 ? -3.468 -1.451 -9.557 1.00 54.43 32 LEU B N 16
ATOM 32526 C CA . LEU B 1 32 ? -4.783 -0.791 -9.707 1.00 54.32 32 LEU B CA 16
ATOM 32527 C C . LEU B 1 32 ? -5.028 -0.508 -11.190 1.00 11.00 32 LEU B C 16
ATOM 32528 O O . LEU B 1 32 ? -6.129 -0.746 -11.681 1.00 2.41 32 LEU B O 16
ATOM 32544 N N . ALA B 1 33 ? -3.982 0.004 -11.878 1.00 30.53 33 ALA B N 16
ATOM 32545 C CA . ALA B 1 33 ? -4.030 0.315 -13.317 1.00 24.23 33 ALA B CA 16
ATOM 32546 C C . ALA B 1 33 ? -4.502 -0.903 -14.129 1.00 53.34 33 ALA B C 16
ATOM 32547 O O . ALA B 1 33 ? -5.515 -0.829 -14.827 1.00 72.43 33 ALA B O 16
ATOM 32554 N N . ARG B 1 34 ? -3.788 -2.034 -13.965 1.00 55.43 34 ARG B N 16
ATOM 32555 C CA . ARG B 1 34 ? -4.070 -3.286 -14.693 1.00 75.31 34 ARG B CA 16
ATOM 32556 C C . ARG B 1 34 ? -5.426 -3.892 -14.264 1.00 34.15 34 ARG B C 16
ATOM 32557 O O . ARG B 1 34 ? -6.108 -4.522 -15.083 1.00 32.43 34 ARG B O 16
ATOM 32578 N N . LEU B 1 35 ? -5.802 -3.698 -12.973 1.00 63.31 35 LEU B N 16
ATOM 32579 C CA . LEU B 1 35 ? -7.120 -4.097 -12.451 1.00 41.14 35 LEU B CA 16
ATOM 32580 C C . LEU B 1 35 ? -8.220 -3.403 -13.269 1.00 63.44 35 LEU B C 16
ATOM 32581 O O . LEU B 1 35 ? -9.152 -4.061 -13.727 1.00 45.34 35 LEU B O 16
ATOM 32597 N N . GLN B 1 36 ? -8.048 -2.075 -13.494 1.00 25.03 36 GLN B N 16
ATOM 32598 C CA . GLN B 1 36 ? -9.003 -1.256 -14.263 1.00 22.54 36 GLN B CA 16
ATOM 32599 C C . GLN B 1 36 ? -9.029 -1.689 -15.739 1.00 40.21 36 GLN B C 16
ATOM 32600 O O . GLN B 1 36 ? -10.080 -1.696 -16.362 1.00 13.12 36 GLN B O 16
ATOM 32614 N N . ARG B 1 37 ? -7.862 -2.082 -16.280 1.00 3.34 37 ARG B N 16
ATOM 32615 C CA . ARG B 1 37 ? -7.747 -2.550 -17.680 1.00 23.02 37 ARG B CA 16
ATOM 32616 C C . ARG B 1 37 ? -8.477 -3.897 -17.882 1.00 51.54 37 ARG B C 16
ATOM 32617 O O . ARG B 1 37 ? -8.927 -4.211 -18.982 1.00 25.33 37 ARG B O 16
ATOM 32638 N N . ALA B 1 38 ? -8.574 -4.685 -16.806 1.00 61.20 38 ALA B N 16
ATOM 32639 C CA . ALA B 1 38 ? -9.327 -5.951 -16.802 1.00 41.44 38 ALA B CA 16
ATOM 32640 C C . ALA B 1 38 ? -10.854 -5.696 -16.732 1.00 33.50 38 ALA B C 16
ATOM 32641 O O . ALA B 1 38 ? -11.603 -6.105 -17.623 1.00 62.32 38 ALA B O 16
ATOM 32648 N N . LYS B 1 39 ? -11.281 -4.979 -15.676 1.00 22.13 39 LYS B N 16
ATOM 32649 C CA . LYS B 1 39 ? -12.710 -4.833 -15.301 1.00 14.43 39 LYS B CA 16
ATOM 32650 C C . LYS B 1 39 ? -13.475 -3.847 -16.217 1.00 63.12 39 LYS B C 16
ATOM 32651 O O . LYS B 1 39 ? -14.669 -4.033 -16.458 1.00 64.54 39 LYS B O 16
ATOM 32670 N N . ARG B 1 40 ? -12.793 -2.775 -16.673 1.00 3.12 40 ARG B N 16
ATOM 32671 C CA . ARG B 1 40 ? -13.397 -1.751 -17.561 1.00 53.22 40 ARG B CA 16
ATOM 32672 C C . ARG B 1 40 ? -13.439 -2.239 -19.020 1.00 4.12 40 ARG B C 16
ATOM 32673 O O . ARG B 1 40 ? -14.511 -2.269 -19.641 1.00 23.32 40 ARG B O 16
ATOM 32694 N N . ALA B 1 41 ? -12.255 -2.607 -19.557 1.00 41.13 41 ALA B N 16
ATOM 32695 C CA . ALA B 1 41 ? -12.104 -3.003 -20.971 1.00 32.45 41 ALA B CA 16
ATOM 32696 C C . ALA B 1 41 ? -12.815 -4.337 -21.259 1.00 2.20 41 ALA B C 16
ATOM 32697 O O . ALA B 1 41 ? -13.487 -4.467 -22.283 1.00 40.32 41 ALA B O 16
ATOM 32704 N N . GLU B 1 42 ? -12.643 -5.325 -20.339 1.00 23.13 42 GLU B N 16
ATOM 32705 C CA . GLU B 1 42 ? -13.230 -6.694 -20.461 1.00 13.42 42 GLU B CA 16
ATOM 32706 C C . GLU B 1 42 ? -12.822 -7.373 -21.793 1.00 44.43 42 GLU B C 16
ATOM 32707 O O . GLU B 1 42 ? -13.571 -8.175 -22.359 1.00 62.13 42 GLU B O 16
ATOM 32719 N N . LYS B 1 43 ? -11.589 -7.044 -22.245 1.00 33.53 43 LYS B N 16
ATOM 32720 C CA . LYS B 1 43 ? -10.951 -7.601 -23.467 1.00 35.31 43 LYS B CA 16
ATOM 32721 C C . LYS B 1 43 ? -10.875 -9.146 -23.408 1.00 31.24 43 LYS B C 16
ATOM 32722 O O . LYS B 1 43 ? -10.963 -9.832 -24.426 1.00 70.44 43 LYS B O 16
ATOM 32741 N N . ALA B 1 44 ? -10.738 -9.663 -22.176 1.00 13.31 44 ALA B N 16
ATOM 32742 C CA . ALA B 1 44 ? -10.730 -11.087 -21.876 1.00 43.30 44 ALA B CA 16
ATOM 32743 C C . ALA B 1 44 ? -11.620 -11.287 -20.650 1.00 71.34 44 ALA B C 16
ATOM 32744 O O . ALA B 1 44 ? -11.171 -11.174 -19.510 1.00 2.24 44 ALA B O 16
ATOM 32751 N N . LYS B 1 45 ? -12.912 -11.433 -20.906 1.00 24.41 45 LYS B N 16
ATOM 32752 C CA . LYS B 1 45 ? -13.911 -11.791 -19.884 1.00 40.22 45 LYS B CA 16
ATOM 32753 C C . LYS B 1 45 ? -13.960 -13.324 -19.723 1.00 73.03 45 LYS B C 16
ATOM 32754 O O . LYS B 1 45 ? -14.303 -13.829 -18.645 1.00 70.21 45 LYS B O 16
ATOM 32773 N N . ASN B 1 46 ? -13.568 -14.028 -20.816 1.00 22.24 46 ASN B N 16
ATOM 32774 C CA . ASN B 1 46 ? -13.790 -15.472 -21.020 1.00 4.45 46 ASN B CA 16
ATOM 32775 C C . ASN B 1 46 ? -15.300 -15.708 -21.243 1.00 14.43 46 ASN B C 16
ATOM 32776 O O . ASN B 1 46 ? -16.024 -16.145 -20.348 1.00 21.32 46 ASN B O 16
ATOM 32787 N N . SER B 1 47 ? -15.759 -15.323 -22.448 1.00 61.54 47 SER B N 16
ATOM 32788 C CA . SER B 1 47 ? -17.174 -15.403 -22.860 1.00 70.43 47 SER B CA 16
ATOM 32789 C C . SER B 1 47 ? -17.493 -16.833 -23.392 1.00 0.14 47 SER B C 16
ATOM 32790 O O . SER B 1 47 ? -16.640 -17.734 -23.287 1.00 31.31 47 SER B O 16
ATOM 32798 N N . LYS B 1 48 ? -18.712 -17.036 -23.965 1.00 5.22 48 LYS B N 16
ATOM 32799 C CA . LYS B 1 48 ? -19.165 -18.357 -24.456 1.00 34.01 48 LYS B CA 16
ATOM 32800 C C . LYS B 1 48 ? -18.217 -18.878 -25.560 1.00 12.41 48 LYS B C 16
ATOM 32801 O O . LYS B 1 48 ? -17.874 -18.146 -26.500 1.00 23.32 48 LYS B O 16
ATOM 32820 N N . LYS B 1 49 ? -17.803 -20.137 -25.405 1.00 62.33 49 LYS B N 16
ATOM 32821 C CA . LYS B 1 49 ? -16.750 -20.786 -26.203 1.00 1.22 49 LYS B CA 16
ATOM 32822 C C . LYS B 1 49 ? -17.250 -22.196 -26.586 1.00 75.21 49 LYS B C 16
ATOM 32823 O O . LYS B 1 49 ? -18.234 -22.684 -26.000 1.00 43.13 49 LYS B O 16
ATOM 32842 N N . ALA B 1 50 ? -16.599 -22.800 -27.596 1.00 75.42 50 ALA B N 16
ATOM 32843 C CA . ALA B 1 50 ? -16.842 -24.188 -28.047 1.00 12.03 50 ALA B CA 16
ATOM 32844 C C . ALA B 1 50 ? -16.878 -25.162 -26.843 1.00 51.55 50 ALA B C 16
ATOM 32845 O O . ALA B 1 50 ? -15.869 -25.321 -26.156 1.00 31.21 50 ALA B O 16
ATOM 32852 N N . ILE B 1 51 ? -18.049 -25.777 -26.611 1.00 75.23 51 ILE B N 16
ATOM 32853 C CA . ILE B 1 51 ? -18.342 -26.609 -25.413 1.00 54.05 51 ILE B CA 16
ATOM 32854 C C . ILE B 1 51 ? -17.427 -27.853 -25.287 1.00 31.32 51 ILE B C 16
ATOM 32855 O O . ILE B 1 51 ? -17.285 -28.425 -24.199 1.00 14.34 51 ILE B O 16
ATOM 32871 N N . GLU B 1 52 ? -16.812 -28.260 -26.407 1.00 1.40 52 GLU B N 16
ATOM 32872 C CA . GLU B 1 52 ? -15.794 -29.330 -26.428 1.00 45.22 52 GLU B CA 16
ATOM 32873 C C . GLU B 1 52 ? -14.413 -28.717 -26.118 1.00 34.33 52 GLU B C 16
ATOM 32874 O O . GLU B 1 52 ? -13.500 -28.707 -26.955 1.00 34.33 52 GLU B O 16
ATOM 32886 N N . ASP B 1 53 ? -14.284 -28.217 -24.879 1.00 65.32 53 ASP B N 16
ATOM 32887 C CA . ASP B 1 53 ? -13.050 -27.597 -24.356 1.00 64.12 53 ASP B CA 16
ATOM 32888 C C . ASP B 1 53 ? -11.918 -28.662 -24.263 1.00 5.11 53 ASP B C 16
ATOM 32889 O O . ASP B 1 53 ? -12.206 -29.866 -24.172 1.00 53.11 53 ASP B O 16
ATOM 32898 N N . GLY B 1 54 ? -10.656 -28.193 -24.287 1.00 21.23 54 GLY B N 16
ATOM 32899 C CA . GLY B 1 54 ? -9.456 -29.028 -24.109 1.00 62.44 54 GLY B CA 16
ATOM 32900 C C . GLY B 1 54 ? -9.284 -29.470 -22.659 1.00 74.25 54 GLY B C 16
ATOM 32901 O O . GLY B 1 54 ? -8.433 -28.947 -21.933 1.00 0.22 54 GLY B O 16
ATOM 32905 N N . VAL B 1 55 ? -10.140 -30.405 -22.235 1.00 41.34 55 VAL B N 16
ATOM 32906 C CA . VAL B 1 55 ? -10.150 -30.967 -20.873 1.00 70.55 55 VAL B CA 16
ATOM 32907 C C . VAL B 1 55 ? -9.656 -32.440 -20.908 1.00 63.14 55 VAL B C 16
ATOM 32908 O O . VAL B 1 55 ? -10.155 -33.233 -21.720 1.00 35.22 55 VAL B O 16
ATOM 32921 N N . PRO B 1 56 ? -8.652 -32.836 -20.047 1.00 43.45 56 PRO B N 16
ATOM 32922 C CA . PRO B 1 56 ? -8.183 -34.240 -19.944 1.00 15.14 56 PRO B CA 16
ATOM 32923 C C . PRO B 1 56 ? -9.195 -35.112 -19.162 1.00 44.35 56 PRO B C 16
ATOM 32924 O O . PRO B 1 56 ? -10.350 -34.706 -18.968 1.00 30.51 56 PRO B O 16
ATOM 32935 N N . GLN B 1 57 ? -8.762 -36.318 -18.744 1.00 41.33 57 GLN B N 16
ATOM 32936 C CA . GLN B 1 57 ? -9.603 -37.234 -17.946 1.00 45.13 57 GLN B CA 16
ATOM 32937 C C . GLN B 1 57 ? -10.080 -36.542 -16.637 1.00 73.11 57 GLN B C 16
ATOM 32938 O O . GLN B 1 57 ? -9.241 -36.017 -15.895 1.00 3.24 57 GLN B O 16
ATOM 32952 N N . PRO B 1 58 ? -11.436 -36.539 -16.359 1.00 44.50 58 PRO B N 16
ATOM 32953 C CA . PRO B 1 58 ? -12.102 -35.719 -15.298 1.00 21.24 58 PRO B CA 16
ATOM 32954 C C . PRO B 1 58 ? -11.351 -35.662 -13.948 1.00 60.00 58 PRO B C 16
ATOM 32955 O O . PRO B 1 58 ? -11.093 -34.575 -13.416 1.00 50.30 58 PRO B O 16
ATOM 32966 N N . GLU B 1 59 ? -10.984 -36.840 -13.430 1.00 62.03 59 GLU B N 16
ATOM 32967 C CA . GLU B 1 59 ? -10.229 -36.976 -12.159 1.00 25.22 59 GLU B CA 16
ATOM 32968 C C . GLU B 1 59 ? -8.824 -37.576 -12.409 1.00 51.13 59 GLU B C 16
ATOM 32969 O O . GLU B 1 59 ? -8.025 -37.703 -11.470 1.00 64.55 59 GLU B O 16
ATOM 32981 N N . ALA B 1 60 ? -8.540 -37.911 -13.680 1.00 12.30 60 ALA B N 16
ATOM 32982 C CA . ALA B 1 60 ? -7.410 -38.770 -14.079 1.00 11.30 60 ALA B CA 16
ATOM 32983 C C . ALA B 1 60 ? -7.551 -40.149 -13.396 1.00 44.44 60 ALA B C 16
ATOM 32984 O O . ALA B 1 60 ? -6.978 -40.395 -12.328 1.00 32.04 60 ALA B O 16
ATOM 32991 N N . LEU B 1 61 ? -8.364 -41.012 -14.016 1.00 41.31 61 LEU B N 16
ATOM 32992 C CA . LEU B 1 61 ? -8.814 -42.280 -13.430 1.00 73.04 61 LEU B CA 16
ATOM 32993 C C . LEU B 1 61 ? -7.941 -43.447 -13.911 1.00 31.40 61 LEU B C 16
ATOM 32994 O O . LEU B 1 61 ? -7.875 -43.746 -15.114 1.00 14.31 61 LEU B O 16
ATOM 33010 N N . GLU B 1 62 ? -7.244 -44.075 -12.962 1.00 42.11 62 GLU B N 16
ATOM 33011 C CA . GLU B 1 62 ? -6.557 -45.352 -13.164 1.00 41.32 62 GLU B CA 16
ATOM 33012 C C . GLU B 1 62 ? -7.479 -46.470 -12.635 1.00 64.12 62 GLU B C 16
ATOM 33013 O O . GLU B 1 62 ? -7.596 -46.613 -11.404 1.00 43.23 62 GLU B O 16
ATOM 33025 N N . MET A 1 1 ? -8.865 -15.548 -36.497 1.00 4.22 1 MET A N 17
ATOM 33026 C CA . MET A 1 1 ? -8.773 -14.663 -35.313 1.00 42.13 1 MET A CA 17
ATOM 33027 C C . MET A 1 1 ? -8.695 -15.518 -34.025 1.00 65.11 1 MET A C 17
ATOM 33028 O O . MET A 1 1 ? -9.085 -15.064 -32.941 1.00 32.44 1 MET A O 17
ATOM 33044 N N . GLU A 1 2 ? -8.125 -16.752 -34.157 1.00 71.14 2 GLU A N 17
ATOM 33045 C CA . GLU A 1 2 ? -8.141 -17.786 -33.087 1.00 72.52 2 GLU A CA 17
ATOM 33046 C C . GLU A 1 2 ? -6.883 -17.641 -32.199 1.00 34.40 2 GLU A C 17
ATOM 33047 O O . GLU A 1 2 ? -6.108 -18.598 -32.003 1.00 64.45 2 GLU A O 17
ATOM 33059 N N . GLU A 1 3 ? -6.702 -16.435 -31.649 1.00 32.50 3 GLU A N 17
ATOM 33060 C CA . GLU A 1 3 ? -5.473 -16.041 -30.931 1.00 11.32 3 GLU A CA 17
ATOM 33061 C C . GLU A 1 3 ? -5.591 -16.335 -29.430 1.00 14.50 3 GLU A C 17
ATOM 33062 O O . GLU A 1 3 ? -6.690 -16.269 -28.878 1.00 51.45 3 GLU A O 17
ATOM 33074 N N . LEU A 1 4 ? -4.439 -16.645 -28.778 1.00 2.24 4 LEU A N 17
ATOM 33075 C CA . LEU A 1 4 ? -4.359 -16.857 -27.321 1.00 72.22 4 LEU A CA 17
ATOM 33076 C C . LEU A 1 4 ? -4.593 -15.520 -26.594 1.00 63.33 4 LEU A C 17
ATOM 33077 O O . LEU A 1 4 ? -3.639 -14.809 -26.230 1.00 3.14 4 LEU A O 17
ATOM 33093 N N . SER A 1 5 ? -5.870 -15.160 -26.455 1.00 20.15 5 SER A N 17
ATOM 33094 C CA . SER A 1 5 ? -6.292 -13.923 -25.808 1.00 43.14 5 SER A CA 17
ATOM 33095 C C . SER A 1 5 ? -6.365 -14.162 -24.289 1.00 71.41 5 SER A C 17
ATOM 33096 O O . SER A 1 5 ? -7.286 -14.841 -23.801 1.00 43.44 5 SER A O 17
ATOM 33104 N N . GLY A 1 6 ? -5.334 -13.658 -23.577 1.00 43.31 6 GLY A N 17
ATOM 33105 C CA . GLY A 1 6 ? -5.203 -13.791 -22.125 1.00 4.34 6 GLY A CA 17
ATOM 33106 C C . GLY A 1 6 ? -6.312 -13.056 -21.396 1.00 33.21 6 GLY A C 17
ATOM 33107 O O . GLY A 1 6 ? -6.167 -11.869 -21.083 1.00 61.24 6 GLY A O 17
ATOM 33111 N N . LYS A 1 7 ? -7.426 -13.785 -21.175 1.00 54.21 7 LYS A N 17
ATOM 33112 C CA . LYS A 1 7 ? -8.676 -13.270 -20.575 1.00 73.21 7 LYS A CA 17
ATOM 33113 C C . LYS A 1 7 ? -8.414 -12.442 -19.285 1.00 12.11 7 LYS A C 17
ATOM 33114 O O . LYS A 1 7 ? -7.528 -12.803 -18.494 1.00 51.23 7 LYS A O 17
ATOM 33133 N N . PRO A 1 8 ? -9.176 -11.315 -19.057 1.00 54.22 8 PRO A N 17
ATOM 33134 C CA . PRO A 1 8 ? -8.913 -10.383 -17.927 1.00 73.41 8 PRO A CA 17
ATOM 33135 C C . PRO A 1 8 ? -9.210 -11.018 -16.540 1.00 43.04 8 PRO A C 17
ATOM 33136 O O . PRO A 1 8 ? -9.663 -12.175 -16.472 1.00 30.32 8 PRO A O 17
ATOM 33147 N N . LEU A 1 9 ? -8.947 -10.265 -15.446 1.00 22.31 9 LEU A N 17
ATOM 33148 C CA . LEU A 1 9 ? -8.989 -10.820 -14.071 1.00 4.03 9 LEU A CA 17
ATOM 33149 C C . LEU A 1 9 ? -10.401 -11.328 -13.705 1.00 43.21 9 LEU A C 17
ATOM 33150 O O . LEU A 1 9 ? -11.411 -10.753 -14.124 1.00 64.22 9 LEU A O 17
ATOM 33166 N N . SER A 1 10 ? -10.450 -12.440 -12.963 1.00 5.04 10 SER A N 17
ATOM 33167 C CA . SER A 1 10 ? -11.709 -13.057 -12.519 1.00 61.45 10 SER A CA 17
ATOM 33168 C C . SER A 1 10 ? -12.253 -12.357 -11.257 1.00 64.44 10 SER A C 17
ATOM 33169 O O . SER A 1 10 ? -11.601 -11.454 -10.712 1.00 45.31 10 SER A O 17
ATOM 33177 N N . TYR A 1 11 ? -13.450 -12.790 -10.809 1.00 13.42 11 TYR A N 17
ATOM 33178 C CA . TYR A 1 11 ? -14.136 -12.238 -9.624 1.00 40.04 11 TYR A CA 17
ATOM 33179 C C . TYR A 1 11 ? -13.248 -12.370 -8.374 1.00 63.02 11 TYR A C 17
ATOM 33180 O O . TYR A 1 11 ? -13.102 -11.413 -7.609 1.00 41.52 11 TYR A O 17
ATOM 33198 N N . ALA A 1 12 ? -12.650 -13.568 -8.210 1.00 62.42 12 ALA A N 17
ATOM 33199 C CA . ALA A 1 12 ? -11.739 -13.875 -7.096 1.00 55.44 12 ALA A CA 17
ATOM 33200 C C . ALA A 1 12 ? -10.487 -12.984 -7.134 1.00 43.15 12 ALA A C 17
ATOM 33201 O O . ALA A 1 12 ? -10.038 -12.496 -6.094 1.00 22.51 12 ALA A O 17
ATOM 33208 N N . GLU A 1 13 ? -9.953 -12.760 -8.348 1.00 43.52 13 GLU A N 17
ATOM 33209 C CA . GLU A 1 13 ? -8.728 -11.967 -8.547 1.00 43.23 13 GLU A CA 17
ATOM 33210 C C . GLU A 1 13 ? -8.983 -10.478 -8.251 1.00 72.20 13 GLU A C 17
ATOM 33211 O O . GLU A 1 13 ? -8.124 -9.793 -7.682 1.00 14.04 13 GLU A O 17
ATOM 33223 N N . LYS A 1 14 ? -10.190 -10.007 -8.606 1.00 72.23 14 LYS A N 17
ATOM 33224 C CA . LYS A 1 14 ? -10.621 -8.626 -8.361 1.00 41.41 14 LYS A CA 17
ATOM 33225 C C . LYS A 1 14 ? -10.717 -8.363 -6.854 1.00 53.43 14 LYS A C 17
ATOM 33226 O O . LYS A 1 14 ? -10.084 -7.440 -6.352 1.00 70.23 14 LYS A O 17
ATOM 33245 N N . GLU A 1 15 ? -11.511 -9.216 -6.153 1.00 22.31 15 GLU A N 17
ATOM 33246 C CA . GLU A 1 15 ? -11.806 -9.032 -4.718 1.00 20.41 15 GLU A CA 17
ATOM 33247 C C . GLU A 1 15 ? -10.526 -9.107 -3.859 1.00 14.31 15 GLU A C 17
ATOM 33248 O O . GLU A 1 15 ? -10.358 -8.290 -2.951 1.00 53.21 15 GLU A O 17
ATOM 33260 N N . LYS A 1 16 ? -9.606 -10.051 -4.193 1.00 11.21 16 LYS A N 17
ATOM 33261 C CA . LYS A 1 16 ? -8.334 -10.207 -3.454 1.00 23.24 16 LYS A CA 17
ATOM 33262 C C . LYS A 1 16 ? -7.420 -8.998 -3.710 1.00 73.21 16 LYS A C 17
ATOM 33263 O O . LYS A 1 16 ? -6.658 -8.581 -2.825 1.00 14.54 16 LYS A O 17
ATOM 33282 N N . LEU A 1 17 ? -7.507 -8.434 -4.930 1.00 73.15 17 LEU A N 17
ATOM 33283 C CA . LEU A 1 17 ? -6.694 -7.285 -5.318 1.00 73.12 17 LEU A CA 17
ATOM 33284 C C . LEU A 1 17 ? -7.188 -5.985 -4.662 1.00 51.30 17 LEU A C 17
ATOM 33285 O O . LEU A 1 17 ? -6.382 -5.217 -4.163 1.00 55.12 17 LEU A O 17
ATOM 33301 N N . LYS A 1 18 ? -8.513 -5.756 -4.647 1.00 13.15 18 LYS A N 17
ATOM 33302 C CA . LYS A 1 18 ? -9.087 -4.494 -4.134 1.00 74.14 18 LYS A CA 17
ATOM 33303 C C . LYS A 1 18 ? -9.043 -4.451 -2.594 1.00 72.21 18 LYS A C 17
ATOM 33304 O O . LYS A 1 18 ? -8.966 -3.367 -2.009 1.00 34.14 18 LYS A O 17
ATOM 33323 N N . GLU A 1 19 ? -9.099 -5.643 -1.952 1.00 72.24 19 GLU A N 17
ATOM 33324 C CA . GLU A 1 19 ? -8.932 -5.750 -0.493 1.00 53.53 19 GLU A CA 17
ATOM 33325 C C . GLU A 1 19 ? -7.444 -5.558 -0.150 1.00 13.10 19 GLU A C 17
ATOM 33326 O O . GLU A 1 19 ? -7.130 -5.017 0.898 1.00 51.30 19 GLU A O 17
ATOM 33338 N N . LYS A 1 20 ? -6.537 -6.005 -1.068 1.00 71.24 20 LYS A N 17
ATOM 33339 C CA . LYS A 1 20 ? -5.104 -5.660 -1.004 1.00 35.31 20 LYS A CA 17
ATOM 33340 C C . LYS A 1 20 ? -4.923 -4.131 -1.002 1.00 22.31 20 LYS A C 17
ATOM 33341 O O . LYS A 1 20 ? -4.247 -3.600 -0.128 1.00 40.45 20 LYS A O 17
ATOM 33360 N N . LEU A 1 21 ? -5.583 -3.452 -1.970 1.00 54.11 21 LEU A N 17
ATOM 33361 C CA . LEU A 1 21 ? -5.449 -1.996 -2.174 1.00 34.10 21 LEU A CA 17
ATOM 33362 C C . LEU A 1 21 ? -5.931 -1.231 -0.932 1.00 23.41 21 LEU A C 17
ATOM 33363 O O . LEU A 1 21 ? -5.273 -0.302 -0.477 1.00 73.11 21 LEU A O 17
ATOM 33379 N N . ALA A 1 22 ? -7.066 -1.690 -0.371 1.00 65.01 22 ALA A N 17
ATOM 33380 C CA . ALA A 1 22 ? -7.691 -1.101 0.826 1.00 32.04 22 ALA A CA 17
ATOM 33381 C C . ALA A 1 22 ? -6.841 -1.358 2.086 1.00 44.10 22 ALA A C 17
ATOM 33382 O O . ALA A 1 22 ? -6.717 -0.476 2.935 1.00 12.52 22 ALA A O 17
ATOM 33389 N N . PHE A 1 23 ? -6.257 -2.571 2.175 1.00 22.42 23 PHE A N 17
ATOM 33390 C CA . PHE A 1 23 ? -5.419 -3.000 3.318 1.00 64.32 23 PHE A CA 17
ATOM 33391 C C . PHE A 1 23 ? -4.143 -2.151 3.400 1.00 15.32 23 PHE A C 17
ATOM 33392 O O . PHE A 1 23 ? -3.862 -1.524 4.437 1.00 42.23 23 PHE A O 17
ATOM 33409 N N . LEU A 1 24 ? -3.396 -2.126 2.283 1.00 3.35 24 LEU A N 17
ATOM 33410 C CA . LEU A 1 24 ? -2.126 -1.410 2.199 1.00 15.33 24 LEU A CA 17
ATOM 33411 C C . LEU A 1 24 ? -2.341 0.106 2.337 1.00 64.42 24 LEU A C 17
ATOM 33412 O O . LEU A 1 24 ? -1.496 0.777 2.898 1.00 54.13 24 LEU A O 17
ATOM 33428 N N . LYS A 1 25 ? -3.498 0.615 1.843 1.00 70.43 25 LYS A N 17
ATOM 33429 C CA . LYS A 1 25 ? -3.856 2.054 1.900 1.00 31.32 25 LYS A CA 17
ATOM 33430 C C . LYS A 1 25 ? -4.188 2.520 3.325 1.00 65.21 25 LYS A C 17
ATOM 33431 O O . LYS A 1 25 ? -3.699 3.572 3.760 1.00 21.23 25 LYS A O 17
ATOM 33450 N N . LYS A 1 26 ? -5.032 1.745 4.041 1.00 42.41 26 LYS A N 17
ATOM 33451 C CA . LYS A 1 26 ? -5.502 2.132 5.386 1.00 71.14 26 LYS A CA 17
ATOM 33452 C C . LYS A 1 26 ? -4.320 2.157 6.373 1.00 2.54 26 LYS A C 17
ATOM 33453 O O . LYS A 1 26 ? -4.172 3.110 7.163 1.00 24.52 26 LYS A O 17
ATOM 33472 N N . GLU A 1 27 ? -3.455 1.109 6.286 1.00 63.51 27 GLU A N 17
ATOM 33473 C CA . GLU A 1 27 ? -2.274 1.010 7.143 1.00 42.21 27 GLU A CA 17
ATOM 33474 C C . GLU A 1 27 ? -1.258 2.088 6.741 1.00 42.12 27 GLU A C 17
ATOM 33475 O O . GLU A 1 27 ? -0.676 2.698 7.613 1.00 33.15 27 GLU A O 17
ATOM 33487 N N . TYR A 1 28 ? -1.118 2.342 5.406 1.00 33.24 28 TYR A N 17
ATOM 33488 C CA . TYR A 1 28 ? -0.212 3.374 4.841 1.00 55.31 28 TYR A CA 17
ATOM 33489 C C . TYR A 1 28 ? -0.480 4.735 5.473 1.00 12.23 28 TYR A C 17
ATOM 33490 O O . TYR A 1 28 ? 0.434 5.376 5.972 1.00 15.52 28 TYR A O 17
ATOM 33508 N N . SER A 1 29 ? -1.759 5.135 5.457 1.00 1.03 29 SER A N 17
ATOM 33509 C CA . SER A 1 29 ? -2.193 6.449 5.930 1.00 13.13 29 SER A CA 17
ATOM 33510 C C . SER A 1 29 ? -1.925 6.602 7.438 1.00 3.15 29 SER A C 17
ATOM 33511 O O . SER A 1 29 ? -1.307 7.577 7.861 1.00 74.04 29 SER A O 17
ATOM 33519 N N . ARG A 1 30 ? -2.344 5.599 8.235 1.00 64.24 30 ARG A N 17
ATOM 33520 C CA . ARG A 1 30 ? -2.187 5.636 9.705 1.00 60.22 30 ARG A CA 17
ATOM 33521 C C . ARG A 1 30 ? -0.705 5.560 10.135 1.00 22.24 30 ARG A C 17
ATOM 33522 O O . ARG A 1 30 ? -0.278 6.259 11.066 1.00 24.21 30 ARG A O 17
ATOM 33543 N N . THR A 1 31 ? 0.069 4.715 9.446 1.00 54.11 31 THR A N 17
ATOM 33544 C CA . THR A 1 31 ? 1.475 4.449 9.790 1.00 73.43 31 THR A CA 17
ATOM 33545 C C . THR A 1 31 ? 2.397 5.591 9.317 1.00 31.13 31 THR A C 17
ATOM 33546 O O . THR A 1 31 ? 3.449 5.830 9.920 1.00 62.45 31 THR A O 17
ATOM 33557 N N . LEU A 1 32 ? 2.000 6.272 8.225 1.00 42.13 32 LEU A N 17
ATOM 33558 C CA . LEU A 1 32 ? 2.707 7.466 7.727 1.00 23.32 32 LEU A CA 17
ATOM 33559 C C . LEU A 1 32 ? 2.416 8.638 8.672 1.00 74.13 32 LEU A C 17
ATOM 33560 O O . LEU A 1 32 ? 3.317 9.406 8.992 1.00 63.31 32 LEU A O 17
ATOM 33576 N N . ALA A 1 33 ? 1.154 8.721 9.142 1.00 61.12 33 ALA A N 17
ATOM 33577 C CA . ALA A 1 33 ? 0.696 9.762 10.081 1.00 65.31 33 ALA A CA 17
ATOM 33578 C C . ALA A 1 33 ? 1.547 9.760 11.371 1.00 73.01 33 ALA A C 17
ATOM 33579 O O . ALA A 1 33 ? 2.084 10.793 11.770 1.00 25.01 33 ALA A O 17
ATOM 33586 N N . ARG A 1 34 ? 1.675 8.568 11.982 1.00 2.51 34 ARG A N 17
ATOM 33587 C CA . ARG A 1 34 ? 2.463 8.354 13.216 1.00 31.12 34 ARG A CA 17
ATOM 33588 C C . ARG A 1 34 ? 3.984 8.469 12.950 1.00 2.11 34 ARG A C 17
ATOM 33589 O O . ARG A 1 34 ? 4.732 8.829 13.867 1.00 11.34 34 ARG A O 17
ATOM 33610 N N . LEU A 1 35 ? 4.435 8.105 11.712 1.00 63.53 35 LEU A N 17
ATOM 33611 C CA . LEU A 1 35 ? 5.830 8.334 11.240 1.00 22.42 35 LEU A CA 17
ATOM 33612 C C . LEU A 1 35 ? 6.152 9.839 11.348 1.00 41.15 35 LEU A C 17
ATOM 33613 O O . LEU A 1 35 ? 7.208 10.215 11.873 1.00 5.41 35 LEU A O 17
ATOM 33629 N N . GLN A 1 36 ? 5.202 10.684 10.885 1.00 70.42 36 GLN A N 17
ATOM 33630 C CA . GLN A 1 36 ? 5.350 12.149 10.907 1.00 75.11 36 GLN A CA 17
ATOM 33631 C C . GLN A 1 36 ? 5.321 12.677 12.349 1.00 13.12 36 GLN A C 17
ATOM 33632 O O . GLN A 1 36 ? 6.105 13.542 12.707 1.00 64.20 36 GLN A O 17
ATOM 33646 N N . ARG A 1 37 ? 4.427 12.112 13.179 1.00 23.22 37 ARG A N 17
ATOM 33647 C CA . ARG A 1 37 ? 4.297 12.506 14.600 1.00 23.20 37 ARG A CA 17
ATOM 33648 C C . ARG A 1 37 ? 5.549 12.109 15.414 1.00 2.41 37 ARG A C 17
ATOM 33649 O O . ARG A 1 37 ? 5.851 12.718 16.440 1.00 74.43 37 ARG A O 17
ATOM 33670 N N . ALA A 1 38 ? 6.278 11.096 14.924 1.00 31.32 38 ALA A N 17
ATOM 33671 C CA . ALA A 1 38 ? 7.550 10.654 15.511 1.00 75.43 38 ALA A CA 17
ATOM 33672 C C . ALA A 1 38 ? 8.681 11.660 15.189 1.00 12.31 38 ALA A C 17
ATOM 33673 O O . ALA A 1 38 ? 9.309 12.205 16.099 1.00 4.22 38 ALA A O 17
ATOM 33680 N N . LYS A 1 39 ? 8.901 11.902 13.878 1.00 43.03 39 LYS A N 17
ATOM 33681 C CA . LYS A 1 39 ? 10.054 12.687 13.365 1.00 44.02 39 LYS A CA 17
ATOM 33682 C C . LYS A 1 39 ? 9.892 14.221 13.534 1.00 13.51 39 LYS A C 17
ATOM 33683 O O . LYS A 1 39 ? 10.869 14.923 13.824 1.00 50.21 39 LYS A O 17
ATOM 33702 N N . ARG A 1 40 ? 8.667 14.733 13.306 1.00 63.41 40 ARG A N 17
ATOM 33703 C CA . ARG A 1 40 ? 8.386 16.189 13.310 1.00 41.03 40 ARG A CA 17
ATOM 33704 C C . ARG A 1 40 ? 8.288 16.734 14.741 1.00 43.24 40 ARG A C 17
ATOM 33705 O O . ARG A 1 40 ? 8.848 17.788 15.058 1.00 2.32 40 ARG A O 17
ATOM 33726 N N . ALA A 1 41 ? 7.547 16.006 15.596 1.00 21.03 41 ALA A N 17
ATOM 33727 C CA . ALA A 1 41 ? 7.268 16.436 16.975 1.00 41.52 41 ALA A CA 17
ATOM 33728 C C . ALA A 1 41 ? 8.442 16.085 17.912 1.00 52.42 41 ALA A C 17
ATOM 33729 O O . ALA A 1 41 ? 8.995 16.971 18.578 1.00 60.31 41 ALA A O 17
ATOM 33736 N N . GLU A 1 42 ? 8.804 14.773 17.937 1.00 25.13 42 GLU A N 17
ATOM 33737 C CA . GLU A 1 42 ? 9.858 14.203 18.829 1.00 0.33 42 GLU A CA 17
ATOM 33738 C C . GLU A 1 42 ? 9.533 14.443 20.329 1.00 3.42 42 GLU A C 17
ATOM 33739 O O . GLU A 1 42 ? 10.423 14.554 21.175 1.00 4.52 42 GLU A O 17
ATOM 33751 N N . LYS A 1 43 ? 8.214 14.507 20.609 1.00 24.21 43 LYS A N 17
ATOM 33752 C CA . LYS A 1 43 ? 7.609 14.552 21.962 1.00 62.45 43 LYS A CA 17
ATOM 33753 C C . LYS A 1 43 ? 8.077 13.357 22.835 1.00 73.32 43 LYS A C 17
ATOM 33754 O O . LYS A 1 43 ? 8.391 13.519 24.020 1.00 54.21 43 LYS A O 17
ATOM 33773 N N . ALA A 1 44 ? 8.174 12.172 22.191 1.00 63.10 44 ALA A N 17
ATOM 33774 C CA . ALA A 1 44 ? 8.448 10.887 22.858 1.00 10.50 44 ALA A CA 17
ATOM 33775 C C . ALA A 1 44 ? 9.937 10.745 23.249 1.00 10.05 44 ALA A C 17
ATOM 33776 O O . ALA A 1 44 ? 10.335 9.736 23.841 1.00 60.04 44 ALA A O 17
ATOM 33783 N N . LYS A 1 45 ? 10.742 11.768 22.898 1.00 53.41 45 LYS A N 17
ATOM 33784 C CA . LYS A 1 45 ? 12.136 11.902 23.340 1.00 25.14 45 LYS A CA 17
ATOM 33785 C C . LYS A 1 45 ? 12.187 12.142 24.867 1.00 22.32 45 LYS A C 17
ATOM 33786 O O . LYS A 1 45 ? 12.951 11.479 25.584 1.00 20.12 45 LYS A O 17
ATOM 33805 N N . ASN A 1 46 ? 11.339 13.090 25.323 1.00 72.30 46 ASN A N 17
ATOM 33806 C CA . ASN A 1 46 ? 11.150 13.451 26.736 1.00 1.11 46 ASN A CA 17
ATOM 33807 C C . ASN A 1 46 ? 12.498 13.837 27.394 1.00 72.12 46 ASN A C 17
ATOM 33808 O O . ASN A 1 46 ? 12.890 13.317 28.444 1.00 61.22 46 ASN A O 17
ATOM 33819 N N . SER A 1 47 ? 13.210 14.764 26.735 1.00 61.44 47 SER A N 17
ATOM 33820 C CA . SER A 1 47 ? 14.495 15.300 27.216 1.00 54.31 47 SER A CA 17
ATOM 33821 C C . SER A 1 47 ? 14.257 16.501 28.161 1.00 43.13 47 SER A C 17
ATOM 33822 O O . SER A 1 47 ? 14.544 17.660 27.835 1.00 52.45 47 SER A O 17
ATOM 33830 N N . LYS A 1 48 ? 13.679 16.190 29.334 1.00 14.40 48 LYS A N 17
ATOM 33831 C CA . LYS A 1 48 ? 13.404 17.173 30.396 1.00 65.40 48 LYS A CA 17
ATOM 33832 C C . LYS A 1 48 ? 14.311 16.859 31.596 1.00 33.23 48 LYS A C 17
ATOM 33833 O O . LYS A 1 48 ? 15.273 17.580 31.884 1.00 2.34 48 LYS A O 17
ATOM 33852 N N . LYS A 1 49 ? 13.994 15.739 32.243 1.00 4.11 49 LYS A N 17
ATOM 33853 C CA . LYS A 1 49 ? 14.673 15.246 33.447 1.00 24.30 49 LYS A CA 17
ATOM 33854 C C . LYS A 1 49 ? 14.444 13.724 33.529 1.00 54.30 49 LYS A C 17
ATOM 33855 O O . LYS A 1 49 ? 13.634 13.172 32.769 1.00 54.25 49 LYS A O 17
ATOM 33874 N N . ALA A 1 50 ? 15.171 13.059 34.433 1.00 14.42 50 ALA A N 17
ATOM 33875 C CA . ALA A 1 50 ? 14.989 11.642 34.748 1.00 44.41 50 ALA A CA 17
ATOM 33876 C C . ALA A 1 50 ? 13.581 11.410 35.345 1.00 22.12 50 ALA A C 17
ATOM 33877 O O . ALA A 1 50 ? 13.288 11.871 36.456 1.00 71.41 50 ALA A O 17
ATOM 33884 N N . ILE A 1 51 ? 12.717 10.726 34.567 1.00 51.11 51 ILE A N 17
ATOM 33885 C CA . ILE A 1 51 ? 11.296 10.471 34.927 1.00 75.00 51 ILE A CA 17
ATOM 33886 C C . ILE A 1 51 ? 11.144 9.553 36.156 1.00 33.42 51 ILE A C 17
ATOM 33887 O O . ILE A 1 51 ? 10.090 9.542 36.801 1.00 33.24 51 ILE A O 17
ATOM 33903 N N . GLU A 1 52 ? 12.201 8.792 36.479 1.00 64.14 52 GLU A N 17
ATOM 33904 C CA . GLU A 1 52 ? 12.266 7.981 37.713 1.00 11.41 52 GLU A CA 17
ATOM 33905 C C . GLU A 1 52 ? 13.528 8.349 38.510 1.00 42.45 52 GLU A C 17
ATOM 33906 O O . GLU A 1 52 ? 14.493 8.894 37.946 1.00 74.24 52 GLU A O 17
ATOM 33918 N N . ASP A 1 53 ? 13.516 8.033 39.814 1.00 0.45 53 ASP A N 17
ATOM 33919 C CA . ASP A 1 53 ? 14.601 8.387 40.745 1.00 50.20 53 ASP A CA 17
ATOM 33920 C C . ASP A 1 53 ? 14.877 7.205 41.683 1.00 13.53 53 ASP A C 17
ATOM 33921 O O . ASP A 1 53 ? 14.147 7.000 42.665 1.00 14.13 53 ASP A O 17
ATOM 33930 N N . GLY A 1 54 ? 15.886 6.399 41.324 1.00 25.14 54 GLY A N 17
ATOM 33931 C CA . GLY A 1 54 ? 16.398 5.323 42.175 1.00 61.14 54 GLY A CA 17
ATOM 33932 C C . GLY A 1 54 ? 15.461 4.132 42.315 1.00 34.11 54 GLY A C 17
ATOM 33933 O O . GLY A 1 54 ? 15.644 3.302 43.219 1.00 30.50 54 GLY A O 17
ATOM 33937 N N . VAL A 1 55 ? 14.472 4.019 41.410 1.00 14.04 55 VAL A N 17
ATOM 33938 C CA . VAL A 1 55 ? 13.430 2.980 41.478 1.00 74.13 55 VAL A CA 17
ATOM 33939 C C . VAL A 1 55 ? 13.482 2.080 40.202 1.00 72.31 55 VAL A C 17
ATOM 33940 O O . VAL A 1 55 ? 13.205 2.540 39.083 1.00 73.14 55 VAL A O 17
ATOM 33953 N N . PRO A 1 56 ? 13.921 0.782 40.339 1.00 2.52 56 PRO A N 17
ATOM 33954 C CA . PRO A 1 56 ? 13.969 -0.176 39.206 1.00 55.44 56 PRO A CA 17
ATOM 33955 C C . PRO A 1 56 ? 12.594 -0.811 38.905 1.00 71.11 56 PRO A C 17
ATOM 33956 O O . PRO A 1 56 ? 11.631 -0.621 39.665 1.00 72.41 56 PRO A O 17
ATOM 33967 N N . GLN A 1 57 ? 12.514 -1.566 37.784 1.00 62.22 57 GLN A N 17
ATOM 33968 C CA . GLN A 1 57 ? 11.335 -2.409 37.470 1.00 53.03 57 GLN A CA 17
ATOM 33969 C C . GLN A 1 57 ? 11.190 -3.530 38.541 1.00 64.42 57 GLN A C 17
ATOM 33970 O O . GLN A 1 57 ? 12.208 -4.071 38.991 1.00 72.10 57 GLN A O 17
ATOM 33984 N N . PRO A 1 58 ? 9.920 -3.883 38.957 1.00 24.20 58 PRO A N 17
ATOM 33985 C CA . PRO A 1 58 ? 9.648 -4.809 40.102 1.00 1.14 58 PRO A CA 17
ATOM 33986 C C . PRO A 1 58 ? 10.380 -6.166 39.982 1.00 31.35 58 PRO A C 17
ATOM 33987 O O . PRO A 1 58 ? 11.058 -6.595 40.922 1.00 71.44 58 PRO A O 17
ATOM 33998 N N . GLU A 1 59 ? 10.231 -6.825 38.814 1.00 45.35 59 GLU A N 17
ATOM 33999 C CA . GLU A 1 59 ? 10.870 -8.129 38.528 1.00 25.31 59 GLU A CA 17
ATOM 34000 C C . GLU A 1 59 ? 11.473 -8.104 37.107 1.00 3.54 59 GLU A C 17
ATOM 34001 O O . GLU A 1 59 ? 12.688 -7.899 36.933 1.00 41.43 59 GLU A O 17
ATOM 34013 N N . ALA A 1 60 ? 10.591 -8.235 36.099 1.00 21.11 60 ALA A N 17
ATOM 34014 C CA . ALA A 1 60 ? 10.966 -8.245 34.680 1.00 4.13 60 ALA A CA 17
ATOM 34015 C C . ALA A 1 60 ? 11.313 -6.823 34.220 1.00 72.00 60 ALA A C 17
ATOM 34016 O O . ALA A 1 60 ? 10.542 -5.883 34.451 1.00 63.04 60 ALA A O 17
ATOM 34023 N N . LEU A 1 61 ? 12.490 -6.672 33.584 1.00 4.40 61 LEU A N 17
ATOM 34024 C CA . LEU A 1 61 ? 12.978 -5.372 33.098 1.00 14.22 61 LEU A CA 17
ATOM 34025 C C . LEU A 1 61 ? 12.424 -5.125 31.680 1.00 34.11 61 LEU A C 17
ATOM 34026 O O . LEU A 1 61 ? 11.683 -4.153 31.451 1.00 4.34 61 LEU A O 17
ATOM 34042 N N . GLU A 1 62 ? 12.782 -6.045 30.762 1.00 64.44 62 GLU A N 17
ATOM 34043 C CA . GLU A 1 62 ? 12.382 -6.013 29.348 1.00 22.44 62 GLU A CA 17
ATOM 34044 C C . GLU A 1 62 ? 12.878 -7.312 28.665 1.00 65.23 62 GLU A C 17
ATOM 34045 O O . GLU A 1 62 ? 14.107 -7.552 28.666 1.00 40.52 62 GLU A O 17
ATOM 34057 N N . MET B 1 1 ? 20.043 10.742 33.688 1.00 13.13 1 MET B N 17
ATOM 34058 C CA . MET B 1 1 ? 18.939 11.004 32.733 1.00 2.23 1 MET B CA 17
ATOM 34059 C C . MET B 1 1 ? 18.376 9.655 32.281 1.00 74.02 1 MET B C 17
ATOM 34060 O O . MET B 1 1 ? 18.986 8.975 31.444 1.00 43.41 1 MET B O 17
ATOM 34076 N N . GLU B 1 2 ? 17.238 9.252 32.874 1.00 41.21 2 GLU B N 17
ATOM 34077 C CA . GLU B 1 2 ? 16.672 7.904 32.691 1.00 31.31 2 GLU B CA 17
ATOM 34078 C C . GLU B 1 2 ? 15.743 7.895 31.468 1.00 54.55 2 GLU B C 17
ATOM 34079 O O . GLU B 1 2 ? 14.735 8.614 31.437 1.00 2.01 2 GLU B O 17
ATOM 34091 N N . GLU B 1 3 ? 16.122 7.085 30.461 1.00 2.53 3 GLU B N 17
ATOM 34092 C CA . GLU B 1 3 ? 15.362 6.904 29.211 1.00 53.42 3 GLU B CA 17
ATOM 34093 C C . GLU B 1 3 ? 14.193 5.903 29.436 1.00 34.05 3 GLU B C 17
ATOM 34094 O O . GLU B 1 3 ? 13.527 5.983 30.472 1.00 72.43 3 GLU B O 17
ATOM 34106 N N . LEU B 1 4 ? 13.930 4.986 28.451 1.00 75.03 4 LEU B N 17
ATOM 34107 C CA . LEU B 1 4 ? 12.753 4.076 28.454 1.00 41.42 4 LEU B CA 17
ATOM 34108 C C . LEU B 1 4 ? 11.451 4.903 28.491 1.00 10.12 4 LEU B C 17
ATOM 34109 O O . LEU B 1 4 ? 10.429 4.466 29.025 1.00 61.05 4 LEU B O 17
ATOM 34125 N N . SER B 1 5 ? 11.505 6.085 27.840 1.00 64.40 5 SER B N 17
ATOM 34126 C CA . SER B 1 5 ? 10.430 7.093 27.852 1.00 21.21 5 SER B CA 17
ATOM 34127 C C . SER B 1 5 ? 9.409 6.870 26.718 1.00 13.33 5 SER B C 17
ATOM 34128 O O . SER B 1 5 ? 8.676 7.796 26.343 1.00 2.43 5 SER B O 17
ATOM 34136 N N . GLY B 1 6 ? 9.333 5.618 26.212 1.00 51.45 6 GLY B N 17
ATOM 34137 C CA . GLY B 1 6 ? 8.492 5.284 25.066 1.00 34.14 6 GLY B CA 17
ATOM 34138 C C . GLY B 1 6 ? 8.919 6.040 23.824 1.00 35.41 6 GLY B C 17
ATOM 34139 O O . GLY B 1 6 ? 8.115 6.739 23.195 1.00 5.14 6 GLY B O 17
ATOM 34143 N N . LYS B 1 7 ? 10.221 5.898 23.515 1.00 41.43 7 LYS B N 17
ATOM 34144 C CA . LYS B 1 7 ? 10.894 6.578 22.392 1.00 14.31 7 LYS B CA 17
ATOM 34145 C C . LYS B 1 7 ? 10.199 6.288 21.038 1.00 42.40 7 LYS B C 17
ATOM 34146 O O . LYS B 1 7 ? 9.618 5.204 20.869 1.00 71.45 7 LYS B O 17
ATOM 34165 N N . PRO B 1 8 ? 10.242 7.241 20.042 1.00 42.41 8 PRO B N 17
ATOM 34166 C CA . PRO B 1 8 ? 9.559 7.061 18.733 1.00 45.22 8 PRO B CA 17
ATOM 34167 C C . PRO B 1 8 ? 10.262 5.992 17.865 1.00 40.55 8 PRO B C 17
ATOM 34168 O O . PRO B 1 8 ? 11.095 5.224 18.380 1.00 63.40 8 PRO B O 17
ATOM 34179 N N . LEU B 1 9 ? 9.920 5.907 16.565 1.00 4.32 9 LEU B N 17
ATOM 34180 C CA . LEU B 1 9 ? 10.539 4.910 15.674 1.00 11.01 9 LEU B CA 17
ATOM 34181 C C . LEU B 1 9 ? 12.061 5.162 15.536 1.00 52.24 9 LEU B C 17
ATOM 34182 O O . LEU B 1 9 ? 12.503 6.294 15.327 1.00 54.44 9 LEU B O 17
ATOM 34198 N N . SER B 1 10 ? 12.845 4.100 15.742 1.00 74.33 10 SER B N 17
ATOM 34199 C CA . SER B 1 10 ? 14.308 4.113 15.577 1.00 10.32 10 SER B CA 17
ATOM 34200 C C . SER B 1 10 ? 14.685 4.112 14.080 1.00 61.20 10 SER B C 17
ATOM 34201 O O . SER B 1 10 ? 13.796 4.075 13.219 1.00 62.50 10 SER B O 17
ATOM 34209 N N . TYR B 1 11 ? 16.002 4.163 13.781 1.00 53.40 11 TYR B N 17
ATOM 34210 C CA . TYR B 1 11 ? 16.522 4.180 12.395 1.00 2.12 11 TYR B CA 17
ATOM 34211 C C . TYR B 1 11 ? 16.019 2.950 11.601 1.00 73.11 11 TYR B C 17
ATOM 34212 O O . TYR B 1 11 ? 15.559 3.086 10.462 1.00 63.14 11 TYR B O 17
ATOM 34230 N N . ALA B 1 12 ? 16.101 1.767 12.247 1.00 65.03 12 ALA B N 17
ATOM 34231 C CA . ALA B 1 12 ? 15.666 0.485 11.665 1.00 34.32 12 ALA B CA 17
ATOM 34232 C C . ALA B 1 12 ? 14.153 0.476 11.391 1.00 3.14 12 ALA B C 17
ATOM 34233 O O . ALA B 1 12 ? 13.711 -0.019 10.349 1.00 45.54 12 ALA B O 17
ATOM 34240 N N . GLU B 1 13 ? 13.376 1.050 12.334 1.00 62.44 13 GLU B N 17
ATOM 34241 C CA . GLU B 1 13 ? 11.902 1.088 12.252 1.00 72.20 13 GLU B CA 17
ATOM 34242 C C . GLU B 1 13 ? 11.439 2.038 11.134 1.00 13.42 13 GLU B C 17
ATOM 34243 O O . GLU B 1 13 ? 10.459 1.757 10.430 1.00 33.34 13 GLU B O 17
ATOM 34255 N N . LYS B 1 14 ? 12.184 3.143 10.963 1.00 21.32 14 LYS B N 17
ATOM 34256 C CA . LYS B 1 14 ? 11.930 4.132 9.909 1.00 43.50 14 LYS B CA 17
ATOM 34257 C C . LYS B 1 14 ? 12.150 3.506 8.529 1.00 11.43 14 LYS B C 17
ATOM 34258 O O . LYS B 1 14 ? 11.248 3.537 7.697 1.00 30.41 14 LYS B O 17
ATOM 34277 N N . GLU B 1 15 ? 13.364 2.930 8.317 1.00 74.20 15 GLU B N 17
ATOM 34278 C CA . GLU B 1 15 ? 13.766 2.389 7.003 1.00 20.14 15 GLU B CA 17
ATOM 34279 C C . GLU B 1 15 ? 12.848 1.233 6.558 1.00 25.43 15 GLU B C 17
ATOM 34280 O O . GLU B 1 15 ? 12.465 1.180 5.384 1.00 51.01 15 GLU B O 17
ATOM 34292 N N . LYS B 1 16 ? 12.463 0.343 7.507 1.00 11.31 16 LYS B N 17
ATOM 34293 C CA . LYS B 1 16 ? 11.570 -0.790 7.198 1.00 1.02 16 LYS B CA 17
ATOM 34294 C C . LYS B 1 16 ? 10.157 -0.282 6.872 1.00 14.11 16 LYS B C 17
ATOM 34295 O O . LYS B 1 16 ? 9.455 -0.862 6.033 1.00 43.13 16 LYS B O 17
ATOM 34314 N N . LEU B 1 17 ? 9.749 0.818 7.531 1.00 32.13 17 LEU B N 17
ATOM 34315 C CA . LEU B 1 17 ? 8.423 1.399 7.325 1.00 63.11 17 LEU B CA 17
ATOM 34316 C C . LEU B 1 17 ? 8.326 2.137 5.981 1.00 53.14 17 LEU B C 17
ATOM 34317 O O . LEU B 1 17 ? 7.348 1.972 5.268 1.00 0.21 17 LEU B O 17
ATOM 34333 N N . LYS B 1 18 ? 9.352 2.933 5.629 1.00 12.35 18 LYS B N 17
ATOM 34334 C CA . LYS B 1 18 ? 9.325 3.753 4.400 1.00 13.25 18 LYS B CA 17
ATOM 34335 C C . LYS B 1 18 ? 9.514 2.871 3.147 1.00 24.14 18 LYS B C 17
ATOM 34336 O O . LYS B 1 18 ? 8.995 3.199 2.078 1.00 62.43 18 LYS B O 17
ATOM 34355 N N . GLU B 1 19 ? 10.247 1.743 3.294 1.00 74.11 19 GLU B N 17
ATOM 34356 C CA . GLU B 1 19 ? 10.394 0.767 2.194 1.00 52.44 19 GLU B CA 17
ATOM 34357 C C . GLU B 1 19 ? 9.097 -0.043 2.053 1.00 32.34 19 GLU B C 17
ATOM 34358 O O . GLU B 1 19 ? 8.773 -0.479 0.957 1.00 52.21 19 GLU B O 17
ATOM 34370 N N . LYS B 1 20 ? 8.369 -0.236 3.192 1.00 64.41 20 LYS B N 17
ATOM 34371 C CA . LYS B 1 20 ? 6.989 -0.746 3.178 1.00 25.13 20 LYS B CA 17
ATOM 34372 C C . LYS B 1 20 ? 6.090 0.183 2.338 1.00 71.24 20 LYS B C 17
ATOM 34373 O O . LYS B 1 20 ? 5.398 -0.287 1.443 1.00 35.14 20 LYS B O 17
ATOM 34392 N N . LEU B 1 21 ? 6.159 1.506 2.628 1.00 20.01 21 LEU B N 17
ATOM 34393 C CA . LEU B 1 21 ? 5.297 2.523 1.990 1.00 13.05 21 LEU B CA 17
ATOM 34394 C C . LEU B 1 21 ? 5.546 2.571 0.474 1.00 1.25 21 LEU B C 17
ATOM 34395 O O . LEU B 1 21 ? 4.603 2.630 -0.309 1.00 64.31 21 LEU B O 17
ATOM 34411 N N . ALA B 1 22 ? 6.835 2.495 0.091 1.00 61.23 22 ALA B N 17
ATOM 34412 C CA . ALA B 1 22 ? 7.279 2.524 -1.315 1.00 23.31 22 ALA B CA 17
ATOM 34413 C C . ALA B 1 22 ? 6.886 1.227 -2.049 1.00 63.41 22 ALA B C 17
ATOM 34414 O O . ALA B 1 22 ? 6.506 1.274 -3.216 1.00 3.33 22 ALA B O 17
ATOM 34421 N N . PHE B 1 23 ? 6.983 0.085 -1.335 1.00 42.00 23 PHE B N 17
ATOM 34422 C CA . PHE B 1 23 ? 6.659 -1.255 -1.876 1.00 60.02 23 PHE B CA 17
ATOM 34423 C C . PHE B 1 23 ? 5.166 -1.367 -2.204 1.00 25.32 23 PHE B C 17
ATOM 34424 O O . PHE B 1 23 ? 4.786 -1.689 -3.343 1.00 0.41 23 PHE B O 17
ATOM 34441 N N . LEU B 1 24 ? 4.333 -1.081 -1.189 1.00 15.03 24 LEU B N 17
ATOM 34442 C CA . LEU B 1 24 ? 2.882 -1.174 -1.311 1.00 44.22 24 LEU B CA 17
ATOM 34443 C C . LEU B 1 24 ? 2.350 -0.138 -2.314 1.00 63.11 24 LEU B C 17
ATOM 34444 O O . LEU B 1 24 ? 1.387 -0.416 -3.001 1.00 70.20 24 LEU B O 17
ATOM 34460 N N . LYS B 1 25 ? 3.016 1.045 -2.398 1.00 54.12 25 LYS B N 17
ATOM 34461 C CA . LYS B 1 25 ? 2.638 2.140 -3.326 1.00 12.45 25 LYS B CA 17
ATOM 34462 C C . LYS B 1 25 ? 2.933 1.795 -4.793 1.00 52.21 25 LYS B C 17
ATOM 34463 O O . LYS B 1 25 ? 2.076 2.007 -5.662 1.00 45.31 25 LYS B O 17
ATOM 34482 N N . LYS B 1 26 ? 4.152 1.283 -5.065 1.00 31.13 26 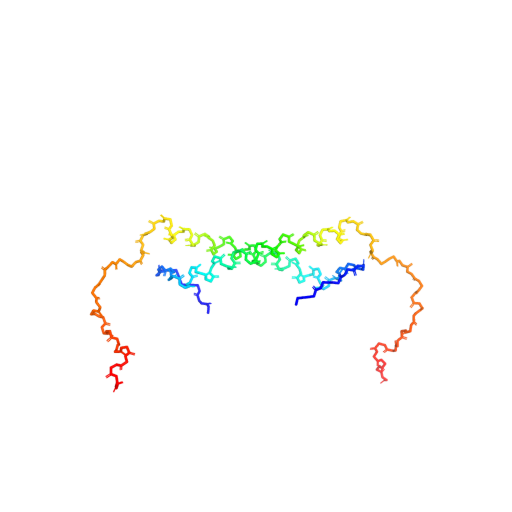LYS B N 17
ATOM 34483 C CA . LYS B 1 26 ? 4.595 1.003 -6.446 1.00 41.15 26 LYS B CA 17
ATOM 34484 C C . LYS B 1 26 ? 3.731 -0.112 -7.065 1.00 41.53 26 LYS B C 17
ATOM 34485 O O . LYS B 1 26 ? 3.271 0.005 -8.220 1.00 22.30 26 LYS B O 17
ATOM 34504 N N . GLU B 1 27 ? 3.480 -1.180 -6.259 1.00 4.12 27 GLU B N 17
ATOM 34505 C CA . GLU B 1 27 ? 2.655 -2.301 -6.698 1.00 71.22 27 GLU B CA 17
ATOM 34506 C C . GLU B 1 27 ? 1.193 -1.847 -6.819 1.00 32.43 27 GLU B C 17
ATOM 34507 O O . GLU B 1 27 ? 0.544 -2.216 -7.774 1.00 21.13 27 GLU B O 17
ATOM 34519 N N . TYR B 1 28 ? 0.728 -0.993 -5.860 1.00 4.32 28 TYR B N 17
ATOM 34520 C CA . TYR B 1 28 ? -0.644 -0.427 -5.840 1.00 5.45 28 TYR B CA 17
ATOM 34521 C C . TYR B 1 28 ? -0.967 0.253 -7.165 1.00 34.41 28 TYR B C 17
ATOM 34522 O O . TYR B 1 28 ? -1.984 -0.041 -7.778 1.00 20.31 28 TYR B O 17
ATOM 34540 N N . SER B 1 29 ? -0.060 1.143 -7.590 1.00 4.14 29 SER B N 17
ATOM 34541 C CA . SER B 1 29 ? -0.238 1.964 -8.789 1.00 15.41 29 SER B CA 17
ATOM 34542 C C . SER B 1 29 ? -0.327 1.075 -10.044 1.00 45.02 29 SER B C 17
ATOM 34543 O O . SER B 1 29 ? -1.289 1.178 -10.808 1.00 63.05 29 SER B O 17
ATOM 34551 N N . ARG B 1 30 ? 0.655 0.164 -10.206 1.00 50.04 30 ARG B N 17
ATOM 34552 C CA . ARG B 1 30 ? 0.733 -0.725 -11.387 1.00 0.12 30 ARG B CA 17
ATOM 34553 C C . ARG B 1 30 ? -0.431 -1.734 -11.436 1.00 44.00 30 ARG B C 17
ATOM 34554 O O . ARG B 1 30 ? -1.000 -1.995 -12.506 1.00 14.04 30 ARG B O 17
ATOM 34575 N N . THR B 1 31 ? -0.784 -2.285 -10.271 1.00 1.11 31 THR B N 17
ATOM 34576 C CA . THR B 1 31 ? -1.798 -3.347 -10.155 1.00 51.14 31 THR B CA 17
ATOM 34577 C C . THR B 1 31 ? -3.225 -2.772 -10.257 1.00 23.14 31 THR B C 17
ATOM 34578 O O . THR B 1 31 ? -4.145 -3.465 -10.704 1.00 10.03 31 THR B O 17
ATOM 34589 N N . LEU B 1 32 ? -3.398 -1.507 -9.830 1.00 31.52 32 LEU B N 17
ATOM 34590 C CA . LEU B 1 32 ? -4.667 -0.774 -9.988 1.00 13.42 32 LEU B CA 17
ATOM 34591 C C . LEU B 1 32 ? -4.831 -0.391 -11.465 1.00 14.31 32 LEU B C 17
ATOM 34592 O O . LEU B 1 32 ? -5.926 -0.499 -12.008 1.00 4.50 32 LEU B O 17
ATOM 34608 N N . ALA B 1 33 ? -3.709 0.012 -12.100 1.00 55.13 33 ALA B N 17
ATOM 34609 C CA . ALA B 1 33 ? -3.663 0.396 -13.525 1.00 22.25 33 ALA B CA 17
ATOM 34610 C C . ALA B 1 33 ? -4.189 -0.741 -14.424 1.00 51.24 33 ALA B C 17
ATOM 34611 O O . ALA B 1 33 ? -5.084 -0.534 -15.247 1.00 5.00 33 ALA B O 17
ATOM 34618 N N . ARG B 1 34 ? -3.629 -1.945 -14.215 1.00 14.33 34 ARG B N 17
ATOM 34619 C CA . ARG B 1 34 ? -3.993 -3.170 -14.952 1.00 34.51 34 ARG B CA 17
ATOM 34620 C C . ARG B 1 34 ? -5.399 -3.676 -14.559 1.00 11.24 34 ARG B C 17
ATOM 34621 O O . ARG B 1 34 ? -6.066 -4.307 -15.382 1.00 23.21 34 ARG B O 17
ATOM 34642 N N . LEU B 1 35 ? -5.813 -3.437 -13.281 1.00 44.24 35 LEU B N 17
ATOM 34643 C CA . LEU B 1 35 ? -7.200 -3.704 -12.800 1.00 54.42 35 LEU B CA 17
ATOM 34644 C C . LEU B 1 35 ? -8.189 -2.925 -13.690 1.00 12.42 35 LEU B C 17
ATOM 34645 O O . LEU B 1 35 ? -9.194 -3.482 -14.142 1.00 4.45 35 LEU B O 17
ATOM 34661 N N . GLN B 1 36 ? -7.855 -1.643 -13.964 1.00 3.45 36 GLN B N 17
ATOM 34662 C CA . GLN B 1 36 ? -8.684 -0.758 -14.797 1.00 23.22 36 GLN B CA 17
ATOM 34663 C C . GLN B 1 36 ? -8.668 -1.215 -16.266 1.00 64.34 36 GLN B C 17
ATOM 34664 O O . GLN B 1 36 ? -9.694 -1.207 -16.923 1.00 0.13 36 GLN B O 17
ATOM 34678 N N . ARG B 1 37 ? -7.492 -1.642 -16.757 1.00 51.42 37 ARG B N 17
ATOM 34679 C CA . ARG B 1 37 ? -7.334 -2.132 -18.151 1.00 53.44 37 ARG B CA 17
ATOM 34680 C C . ARG B 1 37 ? -8.072 -3.469 -18.379 1.00 15.03 37 ARG B C 17
ATOM 34681 O O . ARG B 1 37 ? -8.417 -3.816 -19.513 1.00 22.24 37 ARG B O 17
ATOM 34702 N N . ALA B 1 38 ? -8.305 -4.206 -17.283 1.00 13.21 38 ALA B N 17
ATOM 34703 C CA . ALA B 1 38 ? -9.081 -5.449 -17.295 1.00 41.34 38 ALA B CA 17
ATOM 34704 C C . ALA B 1 38 ? -10.593 -5.145 -17.414 1.00 23.44 38 ALA B C 17
ATOM 34705 O O . ALA B 1 38 ? -11.250 -5.593 -18.358 1.00 54.40 38 ALA B O 17
ATOM 34712 N N . LYS B 1 39 ? -11.113 -4.351 -16.452 1.00 31.32 39 LYS B N 17
ATOM 34713 C CA . LYS B 1 39 ? -12.568 -4.096 -16.293 1.00 74.10 39 LYS B CA 17
ATOM 34714 C C . LYS B 1 39 ? -13.139 -3.086 -17.322 1.00 22.23 39 LYS B C 17
ATOM 34715 O O . LYS B 1 39 ? -14.265 -3.256 -17.798 1.00 51.15 39 LYS B O 17
ATOM 34734 N N . ARG B 1 40 ? -12.370 -2.023 -17.626 1.00 53.44 40 ARG B N 17
ATOM 34735 C CA . ARG B 1 40 ? -12.836 -0.913 -18.494 1.00 44.10 40 ARG B CA 17
ATOM 34736 C C . ARG B 1 40 ? -12.783 -1.307 -19.980 1.00 24.23 40 ARG B C 17
ATOM 34737 O O . ARG B 1 40 ? -13.715 -1.023 -20.742 1.00 54.30 40 ARG B O 17
ATOM 34758 N N . ALA B 1 41 ? -11.668 -1.943 -20.380 1.00 75.11 41 ALA B N 17
ATOM 34759 C CA . ALA B 1 41 ? -11.402 -2.282 -21.785 1.00 33.45 41 ALA B CA 17
ATOM 34760 C C . ALA B 1 41 ? -12.086 -3.604 -22.177 1.00 22.51 41 ALA B C 17
ATOM 34761 O O . ALA B 1 41 ? -12.880 -3.634 -23.125 1.00 34.42 41 ALA B O 17
ATOM 34768 N N . GLU B 1 42 ? -11.761 -4.686 -21.421 1.00 45.22 42 GLU B N 17
ATOM 34769 C CA . GLU B 1 42 ? -12.269 -6.068 -21.658 1.00 45.52 42 GLU B CA 17
ATOM 34770 C C . GLU B 1 42 ? -11.969 -6.581 -23.099 1.00 31.31 42 GLU B C 17
ATOM 34771 O O . GLU B 1 42 ? -12.625 -7.502 -23.583 1.00 42.00 42 GLU B O 17
ATOM 34783 N N . LYS B 1 43 ? -10.952 -5.977 -23.757 1.00 74.32 43 LYS B N 17
ATOM 34784 C CA . LYS B 1 43 ? -10.509 -6.342 -25.132 1.00 4.03 43 LYS B CA 17
ATOM 34785 C C . LYS B 1 43 ? -9.974 -7.798 -25.186 1.00 34.52 43 LYS B C 17
ATOM 34786 O O . LYS B 1 43 ? -10.060 -8.468 -26.221 1.00 11.11 43 LYS B O 17
ATOM 34805 N N . ALA B 1 44 ? -9.455 -8.266 -24.030 1.00 40.44 44 ALA B N 17
ATOM 34806 C CA . ALA B 1 44 ? -8.869 -9.610 -23.860 1.00 62.41 44 ALA B CA 17
ATOM 34807 C C . ALA B 1 44 ? -9.945 -10.731 -23.810 1.00 31.22 44 ALA B C 17
ATOM 34808 O O . ALA B 1 44 ? -9.605 -11.906 -23.655 1.00 10.53 44 ALA B O 17
ATOM 34815 N N . LYS B 1 45 ? -11.234 -10.344 -23.925 1.00 23.34 45 LYS B N 17
ATOM 34816 C CA . LYS B 1 45 ? -12.391 -11.268 -23.981 1.00 73.11 45 LYS B CA 17
ATOM 34817 C C . LYS B 1 45 ? -12.486 -11.941 -25.373 1.00 32.04 45 LYS B C 17
ATOM 34818 O O . LYS B 1 45 ? -12.827 -13.131 -25.466 1.00 21.13 45 LYS B O 17
ATOM 34837 N N . ASN B 1 46 ? -12.196 -11.149 -26.441 1.00 43.01 46 ASN B N 17
ATOM 34838 C CA . ASN B 1 46 ? -12.092 -11.640 -27.850 1.00 43.05 46 ASN B CA 17
ATOM 34839 C C . ASN B 1 46 ? -13.449 -12.216 -28.355 1.00 54.44 46 ASN B C 17
ATOM 34840 O O . ASN B 1 46 ? -13.491 -13.161 -29.154 1.00 22.53 46 ASN B O 17
ATOM 34851 N N . SER B 1 47 ? -14.561 -11.600 -27.892 1.00 33.13 47 SER B N 17
ATOM 34852 C CA . SER B 1 47 ? -15.934 -11.988 -28.282 1.00 14.22 47 SER B CA 17
ATOM 34853 C C . SER B 1 47 ? -16.182 -11.695 -29.782 1.00 60.21 47 SER B C 17
ATOM 34854 O O . SER B 1 47 ? -16.653 -10.616 -30.162 1.00 41.10 47 SER B O 17
ATOM 34862 N N . LYS B 1 48 ? -15.802 -12.670 -30.615 1.00 43.05 48 LYS B N 17
ATOM 34863 C CA . LYS B 1 48 ? -15.897 -12.600 -32.085 1.00 74.44 48 LYS B CA 17
ATOM 34864 C C . LYS B 1 48 ? -15.651 -14.024 -32.599 1.00 44.24 48 LYS B C 17
ATOM 34865 O O . LYS B 1 48 ? -16.487 -14.616 -33.289 1.00 33.54 48 LYS B O 17
ATOM 34884 N N . LYS B 1 49 ? -14.484 -14.558 -32.231 1.00 33.20 49 LYS B N 17
ATOM 34885 C CA . LYS B 1 49 ? -14.041 -15.922 -32.584 1.00 33.42 49 LYS B CA 17
ATOM 34886 C C . LYS B 1 49 ? -13.573 -16.656 -31.328 1.00 72.01 49 LYS B C 17
ATOM 34887 O O . LYS B 1 49 ? -13.626 -16.106 -30.212 1.00 35.44 49 LYS B O 17
ATOM 34906 N N . ALA B 1 50 ? -13.128 -17.902 -31.515 1.00 3.44 50 ALA B N 17
ATOM 34907 C CA . ALA B 1 50 ? -12.562 -18.716 -30.441 1.00 63.21 50 ALA B CA 17
ATOM 34908 C C . ALA B 1 50 ? -11.097 -18.314 -30.205 1.00 71.41 50 ALA B C 17
ATOM 34909 O O . ALA B 1 50 ? -10.527 -17.511 -30.946 1.00 64.11 50 ALA B O 17
ATOM 34916 N N . ILE B 1 51 ? -10.503 -18.869 -29.143 1.00 14.43 51 ILE B N 17
ATOM 34917 C CA . ILE B 1 51 ? -9.057 -18.723 -28.858 1.00 71.43 51 ILE B CA 17
ATOM 34918 C C . ILE B 1 51 ? -8.282 -19.934 -29.410 1.00 43.24 51 ILE B C 17
ATOM 34919 O O . ILE B 1 51 ? -7.090 -20.102 -29.125 1.00 22.21 51 ILE B O 17
ATOM 34935 N N . GLU B 1 52 ? -8.979 -20.750 -30.233 1.00 62.41 52 GLU B N 17
ATOM 34936 C CA . GLU B 1 52 ? -8.468 -22.020 -30.770 1.00 71.22 52 GLU B CA 17
ATOM 34937 C C . GLU B 1 52 ? -9.227 -22.420 -32.057 1.00 44.42 52 GLU B C 17
ATOM 34938 O O . GLU B 1 52 ? -10.199 -21.767 -32.448 1.00 33.12 52 GLU B O 17
ATOM 34950 N N . ASP B 1 53 ? -8.777 -23.514 -32.694 1.00 1.30 53 ASP B N 17
ATOM 34951 C CA . ASP B 1 53 ? -9.477 -24.163 -33.825 1.00 24.25 53 ASP B CA 17
ATOM 34952 C C . ASP B 1 53 ? -9.439 -25.681 -33.608 1.00 43.33 53 ASP B C 17
ATOM 34953 O O . ASP B 1 53 ? -8.608 -26.390 -34.197 1.00 41.24 53 ASP B O 17
ATOM 34962 N N . GLY B 1 54 ? -10.281 -26.150 -32.664 1.00 24.13 54 GLY B N 17
ATOM 34963 C CA . GLY B 1 54 ? -10.422 -27.580 -32.353 1.00 52.11 54 GLY B CA 17
ATOM 34964 C C . GLY B 1 54 ? -9.105 -28.256 -31.968 1.00 14.22 54 GLY B C 17
ATOM 34965 O O . GLY B 1 54 ? -8.923 -29.458 -32.195 1.00 41.12 54 GLY B O 17
ATOM 34969 N N . VAL B 1 55 ? -8.178 -27.470 -31.386 1.00 42.34 55 VAL B N 17
ATOM 34970 C CA . VAL B 1 55 ? -6.808 -27.920 -31.085 1.00 72.23 55 VAL B CA 17
ATOM 34971 C C . VAL B 1 55 ? -6.719 -28.380 -29.614 1.00 25.42 55 VAL B C 17
ATOM 34972 O O . VAL B 1 55 ? -7.095 -27.622 -28.706 1.00 72.22 55 VAL B O 17
ATOM 34985 N N . PRO B 1 56 ? -6.287 -29.659 -29.348 1.00 34.13 56 PRO B N 17
ATOM 34986 C CA . PRO B 1 56 ? -5.990 -30.116 -27.983 1.00 62.51 56 PRO B CA 17
ATOM 34987 C C . PRO B 1 56 ? -4.622 -29.600 -27.501 1.00 41.22 56 PRO B C 17
ATOM 34988 O O . PRO B 1 56 ? -3.903 -28.901 -28.226 1.00 55.40 56 PRO B O 17
ATOM 34999 N N . GLN B 1 57 ? -4.290 -29.936 -26.260 1.00 71.45 57 GLN B N 17
ATOM 35000 C CA . GLN B 1 57 ? -2.974 -29.645 -25.675 1.00 44.12 57 GLN B CA 17
ATOM 35001 C C . GLN B 1 57 ? -2.032 -30.818 -26.011 1.00 50.31 57 GLN B C 17
ATOM 35002 O O . GLN B 1 57 ? -2.484 -31.971 -25.976 1.00 2.03 57 GLN B O 17
ATOM 35016 N N . PRO B 1 58 ? -0.734 -30.553 -26.401 1.00 31.52 58 PRO B N 17
ATOM 35017 C CA . PRO B 1 58 ? 0.256 -31.630 -26.703 1.00 24.14 58 PRO B CA 17
ATOM 35018 C C . PRO B 1 58 ? 0.354 -32.658 -25.550 1.00 51.24 58 PRO B C 17
ATOM 35019 O O . PRO B 1 58 ? 0.262 -33.871 -25.779 1.00 71.12 58 PRO B O 17
ATOM 35030 N N . GLU B 1 59 ? 0.529 -32.142 -24.315 1.00 40.04 59 GLU B N 17
ATOM 35031 C CA . GLU B 1 59 ? 0.413 -32.931 -23.071 1.00 30.21 59 GLU B CA 17
ATOM 35032 C C . GLU B 1 59 ? -0.348 -32.075 -22.026 1.00 52.30 59 GLU B C 17
ATOM 35033 O O . GLU B 1 59 ? -1.565 -32.239 -21.853 1.00 64.04 59 GLU B O 17
ATOM 35045 N N . ALA B 1 60 ? 0.380 -31.107 -21.398 1.00 1.32 60 ALA B N 17
ATOM 35046 C CA . ALA B 1 60 ? -0.152 -30.162 -20.379 1.00 33.00 60 ALA B CA 17
ATOM 35047 C C . ALA B 1 60 ? -0.946 -30.844 -19.236 1.00 52.52 60 ALA B C 17
ATOM 35048 O O . ALA B 1 60 ? -1.703 -30.171 -18.520 1.00 74.40 60 ALA B O 17
ATOM 35055 N N . LEU B 1 61 ? -0.728 -32.162 -19.035 1.00 4.32 61 LEU B N 17
ATOM 35056 C CA . LEU B 1 61 ? -1.527 -32.979 -18.103 1.00 52.00 61 LEU B CA 17
ATOM 35057 C C . LEU B 1 61 ? -0.945 -32.895 -16.677 1.00 71.31 61 LEU B C 17
ATOM 35058 O O . LEU B 1 61 ? -1.597 -32.341 -15.778 1.00 40.25 61 LEU B O 17
ATOM 35074 N N . GLU B 1 62 ? 0.283 -33.428 -16.479 1.00 4.32 62 GLU B N 17
ATOM 35075 C CA . GLU B 1 62 ? 0.965 -33.406 -15.166 1.00 53.23 62 GLU B CA 17
ATOM 35076 C C . GLU B 1 62 ? 2.457 -33.776 -15.378 1.00 44.11 62 GLU B C 17
ATOM 35077 O O . GLU B 1 62 ? 2.767 -34.984 -15.473 1.00 50.41 62 GLU B O 17
ATOM 35089 N N . MET A 1 1 ? 8.444 -25.155 -20.163 1.00 0.00 1 MET A N 18
ATOM 35090 C CA . MET A 1 1 ? 7.263 -25.086 -19.273 1.00 52.33 1 MET A CA 18
ATOM 35091 C C . MET A 1 1 ? 6.137 -24.297 -19.962 1.00 74.31 1 MET A C 18
ATOM 35092 O O . MET A 1 1 ? 6.336 -23.129 -20.324 1.00 60.30 1 MET A O 18
ATOM 35108 N N . GLU A 1 2 ? 4.967 -24.937 -20.153 1.00 12.25 2 GLU A N 18
ATOM 35109 C CA . GLU A 1 2 ? 3.781 -24.281 -20.739 1.00 2.43 2 GLU A CA 18
ATOM 35110 C C . GLU A 1 2 ? 2.965 -23.572 -19.648 1.00 51.40 2 GLU A C 18
ATOM 35111 O O . GLU A 1 2 ? 3.165 -23.810 -18.448 1.00 62.44 2 GLU A O 18
ATOM 35123 N N . GLU A 1 3 ? 2.047 -22.704 -20.096 1.00 73.40 3 GLU A N 18
ATOM 35124 C CA . GLU A 1 3 ? 1.156 -21.917 -19.220 1.00 70.23 3 GLU A CA 18
ATOM 35125 C C . GLU A 1 3 ? 0.038 -21.258 -20.058 1.00 61.02 3 GLU A C 18
ATOM 35126 O O . GLU A 1 3 ? 0.134 -21.169 -21.290 1.00 33.11 3 GLU A O 18
ATOM 35138 N N . LEU A 1 4 ? -1.029 -20.807 -19.373 1.00 33.22 4 LEU A N 18
ATOM 35139 C CA . LEU A 1 4 ? -2.135 -20.038 -19.982 1.00 45.33 4 LEU A CA 18
ATOM 35140 C C . LEU A 1 4 ? -2.166 -18.637 -19.355 1.00 32.14 4 LEU A C 18
ATOM 35141 O O . LEU A 1 4 ? -2.274 -18.517 -18.132 1.00 42.24 4 LEU A O 18
ATOM 35157 N N . SER A 1 5 ? -2.068 -17.584 -20.186 1.00 72.10 5 SER A N 18
ATOM 35158 C CA . SER A 1 5 ? -2.068 -16.193 -19.703 1.00 23.24 5 SER A CA 18
ATOM 35159 C C . SER A 1 5 ? -2.526 -15.235 -20.822 1.00 15.50 5 SER A C 18
ATOM 35160 O O . SER A 1 5 ? -2.499 -15.586 -22.007 1.00 25.50 5 SER A O 18
ATOM 35168 N N . GLY A 1 6 ? -2.955 -14.028 -20.421 1.00 64.51 6 GLY A N 18
ATOM 35169 C CA . GLY A 1 6 ? -3.488 -13.012 -21.342 1.00 14.42 6 GLY A CA 18
ATOM 35170 C C . GLY A 1 6 ? -4.998 -12.845 -21.223 1.00 41.44 6 GLY A C 18
ATOM 35171 O O . GLY A 1 6 ? -5.619 -12.177 -22.061 1.00 64.04 6 GLY A O 18
ATOM 35175 N N . LYS A 1 7 ? -5.583 -13.457 -20.177 1.00 4.14 7 LYS A N 18
ATOM 35176 C CA . LYS A 1 7 ? -7.021 -13.365 -19.869 1.00 44.21 7 LYS A CA 18
ATOM 35177 C C . LYS A 1 7 ? -7.267 -12.142 -18.948 1.00 43.44 7 LYS A C 18
ATOM 35178 O O . LYS A 1 7 ? -6.310 -11.620 -18.361 1.00 63.32 7 LYS A O 18
ATOM 35197 N N . PRO A 1 8 ? -8.544 -11.644 -18.808 1.00 2.15 8 PRO A N 18
ATOM 35198 C CA . PRO A 1 8 ? -8.883 -10.604 -17.800 1.00 73.11 8 PRO A CA 18
ATOM 35199 C C . PRO A 1 8 ? -8.840 -11.195 -16.376 1.00 35.31 8 PRO A C 18
ATOM 35200 O O . PRO A 1 8 ? -8.745 -12.419 -16.209 1.00 40.23 8 PRO A O 18
ATOM 35211 N N . LEU A 1 9 ? -8.911 -10.329 -15.351 1.00 74.21 9 LEU A N 18
ATOM 35212 C CA . LEU A 1 9 ? -8.918 -10.782 -13.952 1.00 24.32 9 LEU A CA 18
ATOM 35213 C C . LEU A 1 9 ? -10.205 -11.586 -13.644 1.00 71.25 9 LEU A C 18
ATOM 35214 O O . LEU A 1 9 ? -11.290 -11.259 -14.141 1.00 14.14 9 LEU A O 18
ATOM 35230 N N . SER A 1 10 ? -10.050 -12.677 -12.886 1.00 3.03 10 SER A N 18
ATOM 35231 C CA . SER A 1 10 ? -11.173 -13.485 -12.398 1.00 70.43 10 SER A CA 18
ATOM 35232 C C . SER A 1 10 ? -11.881 -12.755 -11.239 1.00 31.32 10 SER A C 18
ATOM 35233 O O . SER A 1 10 ? -11.421 -11.693 -10.794 1.00 13.51 10 SER A O 18
ATOM 35241 N N . TYR A 1 11 ? -13.003 -13.325 -10.755 1.00 20.31 11 TYR A N 18
ATOM 35242 C CA . TYR A 1 11 ? -13.688 -12.819 -9.555 1.00 53.42 11 TYR A CA 18
ATOM 35243 C C . TYR A 1 11 ? -12.758 -12.931 -8.332 1.00 54.12 11 TYR A C 18
ATOM 35244 O O . TYR A 1 11 ? -12.691 -12.008 -7.519 1.00 55.13 11 TYR A O 18
ATOM 35262 N N . ALA A 1 12 ? -12.034 -14.069 -8.252 1.00 54.42 12 ALA A N 18
ATOM 35263 C CA . ALA A 1 12 ? -11.036 -14.333 -7.206 1.00 72.41 12 ALA A CA 18
ATOM 35264 C C . ALA A 1 12 ? -9.914 -13.282 -7.225 1.00 55.44 12 ALA A C 18
ATOM 35265 O O . ALA A 1 12 ? -9.494 -12.786 -6.172 1.00 35.23 12 ALA A O 18
ATOM 35272 N N . GLU A 1 13 ? -9.464 -12.920 -8.436 1.00 51.12 13 GLU A N 18
ATOM 35273 C CA . GLU A 1 13 ? -8.377 -11.946 -8.619 1.00 31.24 13 GLU A CA 18
ATOM 35274 C C . GLU A 1 13 ? -8.850 -10.528 -8.290 1.00 1.00 13 GLU A C 18
ATOM 35275 O O . GLU A 1 13 ? -8.109 -9.755 -7.699 1.00 60.53 13 GLU A O 18
ATOM 35287 N N . LYS A 1 14 ? -10.108 -10.225 -8.654 1.00 34.11 14 LYS A N 18
ATOM 35288 C CA . LYS A 1 14 ? -10.708 -8.900 -8.454 1.00 32.32 14 LYS A CA 18
ATOM 35289 C C . LYS A 1 14 ? -10.911 -8.632 -6.956 1.00 71.44 14 LYS A C 18
ATOM 35290 O O . LYS A 1 14 ? -10.584 -7.543 -6.481 1.00 42.41 14 LYS A O 18
ATOM 35309 N N . GLU A 1 15 ? -11.415 -9.650 -6.219 1.00 41.24 15 GLU A N 18
ATOM 35310 C CA . GLU A 1 15 ? -11.694 -9.513 -4.776 1.00 23.14 15 GLU A CA 18
ATOM 35311 C C . GLU A 1 15 ? -10.380 -9.357 -3.990 1.00 51.22 15 GLU A C 18
ATOM 35312 O O . GLU A 1 15 ? -10.279 -8.461 -3.141 1.00 61.02 15 GLU A O 18
ATOM 35324 N N . LYS A 1 16 ? -9.359 -10.200 -4.315 1.00 22.11 16 LYS A N 18
ATOM 35325 C CA . LYS A 1 16 ? -8.067 -10.167 -3.614 1.00 0.22 16 LYS A CA 18
ATOM 35326 C C . LYS A 1 16 ? -7.328 -8.852 -3.914 1.00 71.22 16 LYS A C 18
ATOM 35327 O O . LYS A 1 16 ? -6.577 -8.368 -3.075 1.00 43.45 16 LYS A O 18
ATOM 35346 N N . LEU A 1 17 ? -7.560 -8.287 -5.119 1.00 2.33 17 LEU A N 18
ATOM 35347 C CA . LEU A 1 17 ? -6.908 -7.048 -5.565 1.00 52.14 17 LEU A CA 18
ATOM 35348 C C . LEU A 1 17 ? -7.520 -5.819 -4.871 1.00 32.01 17 LEU A C 18
ATOM 35349 O O . LEU A 1 17 ? -6.783 -4.982 -4.360 1.00 14.40 17 LEU A O 18
ATOM 35365 N N . LYS A 1 18 ? -8.861 -5.709 -4.851 1.00 41.14 18 LYS A N 18
ATOM 35366 C CA . LYS A 1 18 ? -9.534 -4.520 -4.282 1.00 10.14 18 LYS A CA 18
ATOM 35367 C C . LYS A 1 18 ? -9.335 -4.456 -2.748 1.00 21.25 18 LYS A C 18
ATOM 35368 O O . LYS A 1 18 ? -9.226 -3.359 -2.178 1.00 3.45 18 LYS A O 18
ATOM 35387 N N . GLU A 1 19 ? -9.271 -5.642 -2.084 1.00 70.23 19 GLU A N 18
ATOM 35388 C CA . GLU A 1 19 ? -8.986 -5.715 -0.637 1.00 62.12 19 GLU A CA 18
ATOM 35389 C C . GLU A 1 19 ? -7.499 -5.423 -0.380 1.00 51.22 19 GLU A C 18
ATOM 35390 O O . GLU A 1 19 ? -7.170 -4.816 0.628 1.00 20.03 19 GLU A O 18
ATOM 35402 N N . LYS A 1 20 ? -6.621 -5.873 -1.317 1.00 75.23 20 LYS A N 18
ATOM 35403 C CA . LYS A 1 20 ? -5.174 -5.581 -1.316 1.00 63.02 20 LYS A CA 18
ATOM 35404 C C . LYS A 1 20 ? -4.931 -4.067 -1.274 1.00 63.25 20 LYS A C 18
ATOM 35405 O O . LYS A 1 20 ? -4.164 -3.586 -0.440 1.00 60.45 20 LYS A O 18
ATOM 35424 N N . LEU A 1 21 ? -5.638 -3.342 -2.162 1.00 2.35 21 LEU A N 18
ATOM 35425 C CA . LEU A 1 21 ? -5.475 -1.894 -2.335 1.00 3.15 21 LEU A CA 18
ATOM 35426 C C . LEU A 1 21 ? -6.000 -1.132 -1.116 1.00 74.44 21 LEU A C 18
ATOM 35427 O O . LEU A 1 21 ? -5.332 -0.231 -0.637 1.00 62.22 21 LEU A O 18
ATOM 35443 N N . ALA A 1 22 ? -7.184 -1.539 -0.601 1.00 64.25 22 ALA A N 18
ATOM 35444 C CA . ALA A 1 22 ? -7.809 -0.906 0.584 1.00 12.53 22 ALA A CA 18
ATOM 35445 C C . ALA A 1 22 ? -6.997 -1.183 1.866 1.00 70.44 22 ALA A C 18
ATOM 35446 O O . ALA A 1 22 ? -6.942 -0.335 2.759 1.00 74.25 22 ALA A O 18
ATOM 35453 N N . PHE A 1 23 ? -6.372 -2.376 1.926 1.00 32.35 23 PHE A N 18
ATOM 35454 C CA . PHE A 1 23 ? -5.546 -2.823 3.066 1.00 33.04 23 PHE A CA 18
ATOM 35455 C C . PHE A 1 23 ? -4.275 -1.970 3.158 1.00 15.53 23 PHE A C 18
ATOM 35456 O O . PHE A 1 23 ? -4.017 -1.333 4.188 1.00 43.30 23 PHE A O 18
ATOM 35473 N N . LEU A 1 24 ? -3.519 -1.942 2.041 1.00 22.13 24 LEU A N 18
ATOM 35474 C CA . LEU A 1 24 ? -2.258 -1.205 1.954 1.00 31.33 24 LEU A CA 18
ATOM 35475 C C . LEU A 1 24 ? -2.491 0.311 2.095 1.00 45.41 24 LEU A C 18
ATOM 35476 O O . LEU A 1 24 ? -1.626 1.018 2.582 1.00 30.43 24 LEU A O 18
ATOM 35492 N N . LYS A 1 25 ? -3.672 0.775 1.642 1.00 40.25 25 LYS A N 18
ATOM 35493 C CA . LYS A 1 25 ? -4.072 2.193 1.690 1.00 2.42 25 LYS A CA 18
ATOM 35494 C C . LYS A 1 25 ? -4.374 2.669 3.118 1.00 62.34 25 LYS A C 18
ATOM 35495 O O . LYS A 1 25 ? -3.902 3.739 3.523 1.00 52.11 25 LYS A O 18
ATOM 35514 N N . LYS A 1 26 ? -5.181 1.889 3.870 1.00 33.10 26 LYS A N 18
ATOM 35515 C CA . LYS A 1 26 ? -5.597 2.288 5.231 1.00 43.30 26 LYS A CA 18
ATOM 35516 C C . LYS A 1 26 ? -4.391 2.297 6.173 1.00 33.01 26 LYS A C 18
ATOM 35517 O O . LYS A 1 26 ? -4.222 3.235 6.965 1.00 21.51 26 LYS A O 18
ATOM 35536 N N . GLU A 1 27 ? -3.524 1.268 6.053 1.00 35.41 27 GLU A N 18
ATOM 35537 C CA . GLU A 1 27 ? -2.296 1.208 6.849 1.00 73.42 27 GLU A CA 18
ATOM 35538 C C . GLU A 1 27 ? -1.343 2.319 6.415 1.00 62.24 27 GLU A C 18
ATOM 35539 O O . GLU A 1 27 ? -0.744 2.932 7.268 1.00 23.44 27 GLU A O 18
ATOM 35551 N N . TYR A 1 28 ? -1.275 2.605 5.083 1.00 32.02 28 TYR A N 18
ATOM 35552 C CA . TYR A 1 28 ? -0.421 3.673 4.516 1.00 43.04 28 TYR A CA 18
ATOM 35553 C C . TYR A 1 28 ? -0.696 5.003 5.212 1.00 24.03 28 TYR A C 18
ATOM 35554 O O . TYR A 1 28 ? 0.216 5.619 5.733 1.00 53.51 28 TYR A O 18
ATOM 35572 N N . SER A 1 29 ? -1.980 5.388 5.241 1.00 43.23 29 SER A N 18
ATOM 35573 C CA . SER A 1 29 ? -2.426 6.658 5.815 1.00 22.02 29 SER A CA 18
ATOM 35574 C C . SER A 1 29 ? -2.075 6.742 7.316 1.00 20.32 29 SER A C 18
ATOM 35575 O O . SER A 1 29 ? -1.502 7.738 7.765 1.00 41.02 29 SER A O 18
ATOM 35583 N N . ARG A 1 30 ? -2.389 5.663 8.062 1.00 44.22 30 ARG A N 18
ATOM 35584 C CA . ARG A 1 30 ? -2.186 5.601 9.525 1.00 11.24 30 ARG A CA 18
ATOM 35585 C C . ARG A 1 30 ? -0.693 5.619 9.923 1.00 5.33 30 ARG A C 18
ATOM 35586 O O . ARG A 1 30 ? -0.266 6.433 10.747 1.00 60.03 30 ARG A O 18
ATOM 35607 N N . THR A 1 31 ? 0.086 4.717 9.323 1.00 71.24 31 THR A N 18
ATOM 35608 C CA . THR A 1 31 ? 1.478 4.482 9.708 1.00 71.43 31 THR A CA 18
ATOM 35609 C C . THR A 1 31 ? 2.408 5.583 9.160 1.00 62.24 31 THR A C 18
ATOM 35610 O O . THR A 1 31 ? 3.459 5.846 9.748 1.00 21.15 31 THR A O 18
ATOM 35621 N N . LEU A 1 32 ? 2.034 6.202 8.017 1.00 40.13 32 LEU A N 18
ATOM 35622 C CA . LEU A 1 32 ? 2.737 7.396 7.507 1.00 64.21 32 LEU A CA 18
ATOM 35623 C C . LEU A 1 32 ? 2.478 8.569 8.454 1.00 71.51 32 LEU A C 18
ATOM 35624 O O . LEU A 1 32 ? 3.404 9.314 8.763 1.00 62.44 32 LEU A O 18
ATOM 35640 N N . ALA A 1 33 ? 1.212 8.702 8.917 1.00 42.31 33 ALA A N 18
ATOM 35641 C CA . ALA A 1 33 ? 0.800 9.766 9.852 1.00 23.21 33 ALA A CA 18
ATOM 35642 C C . ALA A 1 33 ? 1.667 9.768 11.126 1.00 1.33 33 ALA A C 18
ATOM 35643 O O . ALA A 1 33 ? 2.197 10.811 11.521 1.00 64.52 33 ALA A O 18
ATOM 35650 N N . ARG A 1 34 ? 1.821 8.578 11.739 1.00 13.41 34 ARG A N 18
ATOM 35651 C CA . ARG A 1 34 ? 2.607 8.403 12.975 1.00 74.14 34 ARG A CA 18
ATOM 35652 C C . ARG A 1 34 ? 4.121 8.539 12.705 1.00 64.21 34 ARG A C 18
ATOM 35653 O O . ARG A 1 34 ? 4.865 9.003 13.578 1.00 34.43 34 ARG A O 18
ATOM 35674 N N . LEU A 1 35 ? 4.562 8.118 11.485 1.00 74.20 35 LEU A N 18
ATOM 35675 C CA . LEU A 1 35 ? 5.954 8.304 11.014 1.00 43.43 35 LEU A CA 18
ATOM 35676 C C . LEU A 1 35 ? 6.284 9.810 11.050 1.00 24.10 35 LEU A C 18
ATOM 35677 O O . LEU A 1 35 ? 7.342 10.201 11.558 1.00 53.34 35 LEU A O 18
ATOM 35693 N N . GLN A 1 36 ? 5.332 10.631 10.549 1.00 44.12 36 GLN A N 18
ATOM 35694 C CA . GLN A 1 36 ? 5.474 12.090 10.510 1.00 41.21 36 GLN A CA 18
ATOM 35695 C C . GLN A 1 36 ? 5.515 12.666 11.929 1.00 73.13 36 GLN A C 18
ATOM 35696 O O . GLN A 1 36 ? 6.379 13.464 12.228 1.00 71.22 36 GLN A O 18
ATOM 35710 N N . ARG A 1 37 ? 4.602 12.207 12.811 1.00 34.04 37 ARG A N 18
ATOM 35711 C CA . ARG A 1 37 ? 4.513 12.709 14.204 1.00 25.33 37 ARG A CA 18
ATOM 35712 C C . ARG A 1 37 ? 5.818 12.457 14.984 1.00 23.12 37 ARG A C 18
ATOM 35713 O O . ARG A 1 37 ? 6.166 13.217 15.893 1.00 61.41 37 ARG A O 18
ATOM 35734 N N . ALA A 1 38 ? 6.526 11.383 14.614 1.00 73.42 38 ALA A N 18
ATOM 35735 C CA . ALA A 1 38 ? 7.826 11.041 15.199 1.00 3.02 38 ALA A CA 18
ATOM 35736 C C . ALA A 1 38 ? 8.945 11.973 14.671 1.00 11.22 38 ALA A C 18
ATOM 35737 O O . ALA A 1 38 ? 9.628 12.641 15.456 1.00 44.43 38 ALA A O 18
ATOM 35744 N N . LYS A 1 39 ? 9.100 12.019 13.330 1.00 54.34 39 LYS A N 18
ATOM 35745 C CA . LYS A 1 39 ? 10.239 12.697 12.665 1.00 4.12 39 LYS A CA 18
ATOM 35746 C C . LYS A 1 39 ? 10.096 14.237 12.630 1.00 53.24 39 LYS A C 18
ATOM 35747 O O . LYS A 1 39 ? 11.090 14.943 12.467 1.00 54.41 39 LYS A O 18
ATOM 35766 N N . ARG A 1 40 ? 8.858 14.744 12.697 1.00 3.21 40 ARG A N 18
ATOM 35767 C CA . ARG A 1 40 ? 8.588 16.197 12.691 1.00 72.10 40 ARG A CA 18
ATOM 35768 C C . ARG A 1 40 ? 8.797 16.798 14.086 1.00 40.13 40 ARG A C 18
ATOM 35769 O O . ARG A 1 40 ? 9.333 17.902 14.212 1.00 31.32 40 ARG A O 18
ATOM 35790 N N . ALA A 1 41 ? 8.358 16.064 15.125 1.00 40.32 41 ALA A N 18
ATOM 35791 C CA . ALA A 1 41 ? 8.469 16.514 16.521 1.00 50.24 41 ALA A CA 18
ATOM 35792 C C . ALA A 1 41 ? 9.917 16.402 17.008 1.00 44.34 41 ALA A C 18
ATOM 35793 O O . ALA A 1 41 ? 10.503 17.398 17.440 1.00 12.44 41 ALA A O 18
ATOM 35800 N N . GLU A 1 42 ? 10.486 15.173 16.902 1.00 24.40 42 GLU A N 18
ATOM 35801 C CA . GLU A 1 42 ? 11.858 14.848 17.383 1.00 63.52 42 GLU A CA 18
ATOM 35802 C C . GLU A 1 42 ? 12.057 15.247 18.861 1.00 21.22 42 GLU A C 18
ATOM 35803 O O . GLU A 1 42 ? 13.135 15.663 19.263 1.00 11.44 42 GLU A O 18
ATOM 35815 N N . LYS A 1 43 ? 10.979 15.104 19.640 1.00 24.02 43 LYS A N 18
ATOM 35816 C CA . LYS A 1 43 ? 10.954 15.338 21.098 1.00 23.31 43 LYS A CA 18
ATOM 35817 C C . LYS A 1 43 ? 12.084 14.566 21.836 1.00 21.54 43 LYS A C 18
ATOM 35818 O O . LYS A 1 43 ? 12.714 15.107 22.752 1.00 10.32 43 LYS A O 18
ATOM 35837 N N . ALA A 1 44 ? 12.369 13.321 21.377 1.00 42.35 44 ALA A N 18
ATOM 35838 C CA . ALA A 1 44 ? 13.375 12.437 22.001 1.00 73.35 44 ALA A CA 18
ATOM 35839 C C . ALA A 1 44 ? 14.821 12.870 21.691 1.00 75.45 44 ALA A C 18
ATOM 35840 O O . ALA A 1 44 ? 15.768 12.332 22.277 1.00 35.33 44 ALA A O 18
ATOM 35847 N N . LYS A 1 45 ? 14.980 13.831 20.762 1.00 2.51 45 LYS A N 18
ATOM 35848 C CA . LYS A 1 45 ? 16.289 14.402 20.410 1.00 35.53 45 LYS A CA 18
ATOM 35849 C C . LYS A 1 45 ? 16.815 15.270 21.559 1.00 41.22 45 LYS A C 18
ATOM 35850 O O . LYS A 1 45 ? 18.019 15.266 21.844 1.00 54.25 45 LYS A O 18
ATOM 35869 N N . ASN A 1 46 ? 15.880 16.006 22.217 1.00 34.22 46 ASN A N 18
ATOM 35870 C CA . ASN A 1 46 ? 16.192 16.954 23.316 1.00 23.41 46 ASN A CA 18
ATOM 35871 C C . ASN A 1 46 ? 17.203 18.009 22.843 1.00 64.44 46 ASN A C 18
ATOM 35872 O O . ASN A 1 46 ? 18.089 18.434 23.594 1.00 55.13 46 ASN A O 18
ATOM 35883 N N . SER A 1 47 ? 17.002 18.433 21.582 1.00 3.02 47 SER A N 18
ATOM 35884 C CA . SER A 1 47 ? 17.922 19.290 20.835 1.00 32.35 47 SER A CA 18
ATOM 35885 C C . SER A 1 47 ? 18.199 20.628 21.554 1.00 62.55 47 SER A C 18
ATOM 35886 O O . SER A 1 47 ? 17.291 21.235 22.141 1.00 32.41 47 SER A O 18
ATOM 35894 N N . LYS A 1 48 ? 19.472 21.052 21.509 1.00 43.45 48 LYS A N 18
ATOM 35895 C CA . LYS A 1 48 ? 19.955 22.306 22.119 1.00 43.44 48 LYS A CA 18
ATOM 35896 C C . LYS A 1 48 ? 19.293 23.542 21.467 1.00 61.31 48 LYS A C 18
ATOM 35897 O O . LYS A 1 48 ? 18.593 23.437 20.447 1.00 44.31 48 LYS A O 18
ATOM 35916 N N . LYS A 1 49 ? 19.524 24.712 22.066 1.00 10.25 49 LYS A N 18
ATOM 35917 C CA . LYS A 1 49 ? 19.128 25.999 21.478 1.00 35.54 49 LYS A CA 18
ATOM 35918 C C . LYS A 1 49 ? 20.085 26.373 20.330 1.00 52.14 49 LYS A C 18
ATOM 35919 O O . LYS A 1 49 ? 20.935 25.558 19.927 1.00 31.42 49 LYS A O 18
ATOM 35938 N N . ALA A 1 50 ? 19.909 27.588 19.787 1.00 60.23 50 ALA A N 18
ATOM 35939 C CA . ALA A 1 50 ? 20.721 28.094 18.671 1.00 62.14 50 ALA A CA 18
ATOM 35940 C C . ALA A 1 50 ? 22.225 28.155 19.036 1.00 21.33 50 ALA A C 18
ATOM 35941 O O . ALA A 1 50 ? 22.695 29.142 19.611 1.00 53.34 50 ALA A O 18
ATOM 35948 N N . ILE A 1 51 ? 22.954 27.065 18.727 1.00 43.03 51 ILE A N 18
ATOM 35949 C CA . ILE A 1 51 ? 24.415 26.972 18.963 1.00 23.25 51 ILE A CA 18
ATOM 35950 C C . ILE A 1 51 ? 25.177 27.893 17.997 1.00 11.25 51 ILE A C 18
ATOM 35951 O O . ILE A 1 51 ? 26.321 28.283 18.267 1.00 63.41 51 ILE A O 18
ATOM 35967 N N . GLU A 1 52 ? 24.519 28.219 16.868 1.00 44.13 52 GLU A N 18
ATOM 35968 C CA . GLU A 1 52 ? 24.992 29.242 15.932 1.00 41.33 52 GLU A CA 18
ATOM 35969 C C . GLU A 1 52 ? 24.636 30.634 16.483 1.00 31.11 52 GLU A C 18
ATOM 35970 O O . GLU A 1 52 ? 23.617 30.798 17.175 1.00 71.32 52 GLU A O 18
ATOM 35982 N N . ASP A 1 53 ? 25.500 31.612 16.211 1.00 55.11 53 ASP A N 18
ATOM 35983 C CA . ASP A 1 53 ? 25.338 32.995 16.681 1.00 23.34 53 ASP A CA 18
ATOM 35984 C C . ASP A 1 53 ? 24.741 33.850 15.544 1.00 61.22 53 ASP A C 18
ATOM 35985 O O . ASP A 1 53 ? 25.295 33.920 14.442 1.00 61.01 53 ASP A O 18
ATOM 35994 N N . GLY A 1 54 ? 23.581 34.466 15.815 1.00 12.34 54 GLY A N 18
ATOM 35995 C CA . GLY A 1 54 ? 22.840 35.250 14.823 1.00 70.11 54 GLY A CA 18
ATOM 35996 C C . GLY A 1 54 ? 22.747 36.699 15.235 1.00 5.40 54 GLY A C 18
ATOM 35997 O O . GLY A 1 54 ? 21.702 37.137 15.733 1.00 31.40 54 GLY A O 18
ATOM 36001 N N . VAL A 1 55 ? 23.869 37.424 15.059 1.00 42.32 55 VAL A N 18
ATOM 36002 C CA . VAL A 1 55 ? 23.984 38.843 15.421 1.00 32.04 55 VAL A CA 18
ATOM 36003 C C . VAL A 1 55 ? 22.970 39.699 14.616 1.00 74.34 55 VAL A C 18
ATOM 36004 O O . VAL A 1 55 ? 23.036 39.748 13.378 1.00 64.40 55 VAL A O 18
ATOM 36017 N N . PRO A 1 56 ? 21.975 40.341 15.297 1.00 52.33 56 PRO A N 18
ATOM 36018 C CA . PRO A 1 56 ? 20.992 41.185 14.613 1.00 2.21 56 PRO A CA 18
ATOM 36019 C C . PRO A 1 56 ? 21.598 42.542 14.208 1.00 14.12 56 PRO A C 18
ATOM 36020 O O . PRO A 1 56 ? 22.354 43.162 14.973 1.00 72.22 56 PRO A O 18
ATOM 36031 N N . GLN A 1 57 ? 21.282 42.950 12.979 1.00 55.12 57 GLN A N 18
ATOM 36032 C CA . GLN A 1 57 ? 21.625 44.272 12.426 1.00 61.45 57 GLN A CA 18
ATOM 36033 C C . GLN A 1 57 ? 20.961 45.390 13.275 1.00 73.14 57 GLN A C 18
ATOM 36034 O O . GLN A 1 57 ? 19.783 45.252 13.646 1.00 10.24 57 GLN A O 18
ATOM 36048 N N . PRO A 1 58 ? 21.704 46.503 13.606 1.00 2.13 58 PRO A N 18
ATOM 36049 C CA . PRO A 1 58 ? 21.213 47.527 14.548 1.00 25.45 58 PRO A CA 18
ATOM 36050 C C . PRO A 1 58 ? 20.014 48.345 13.986 1.00 42.14 58 PRO A C 18
ATOM 36051 O O . PRO A 1 58 ? 18.861 48.077 14.346 1.00 51.33 58 PRO A O 18
ATOM 36062 N N . GLU A 1 59 ? 20.283 49.296 13.075 1.00 62.01 59 GLU A N 18
ATOM 36063 C CA . GLU A 1 59 ? 19.272 50.261 12.603 1.00 13.22 59 GLU A CA 18
ATOM 36064 C C . GLU A 1 59 ? 18.547 49.752 11.348 1.00 73.24 59 GLU A C 18
ATOM 36065 O O . GLU A 1 59 ? 17.326 49.920 11.240 1.00 14.44 59 GLU A O 18
ATOM 36077 N N . ALA A 1 60 ? 19.302 49.111 10.429 1.00 43.10 60 ALA A N 18
ATOM 36078 C CA . ALA A 1 60 ? 18.808 48.719 9.090 1.00 33.43 60 ALA A CA 18
ATOM 36079 C C . ALA A 1 60 ? 17.748 47.590 9.172 1.00 45.00 60 ALA A C 18
ATOM 36080 O O . ALA A 1 60 ? 18.041 46.414 8.947 1.00 0.45 60 ALA A O 18
ATOM 36087 N N . LEU A 1 61 ? 16.509 47.981 9.520 1.00 54.13 61 LEU A N 18
ATOM 36088 C CA . LEU A 1 61 ? 15.388 47.062 9.761 1.00 62.31 61 LEU A CA 18
ATOM 36089 C C . LEU A 1 61 ? 14.297 47.318 8.710 1.00 13.04 61 LEU A C 18
ATOM 36090 O O . LEU A 1 61 ? 13.283 47.978 8.977 1.00 24.41 61 LEU A O 18
ATOM 36106 N N . GLU A 1 62 ? 14.569 46.843 7.486 1.00 23.34 62 GLU A N 18
ATOM 36107 C CA . GLU A 1 62 ? 13.670 46.958 6.319 1.00 11.34 62 GLU A CA 18
ATOM 36108 C C . GLU A 1 62 ? 13.671 45.627 5.510 1.00 64.04 62 GLU A C 18
ATOM 36109 O O . GLU A 1 62 ? 14.031 45.609 4.311 1.00 22.50 62 GLU A O 18
ATOM 36121 N N . MET B 1 1 ? 3.372 -6.460 28.866 1.00 72.30 1 MET B N 18
ATOM 36122 C CA . MET B 1 1 ? 4.685 -7.015 29.246 1.00 32.01 1 MET B CA 18
ATOM 36123 C C . MET B 1 1 ? 5.793 -5.983 28.967 1.00 12.04 1 MET B C 18
ATOM 36124 O O . MET B 1 1 ? 6.440 -6.034 27.911 1.00 43.34 1 MET B O 18
ATOM 36140 N N . GLU B 1 2 ? 5.935 -5.006 29.900 1.00 51.04 2 GLU B N 18
ATOM 36141 C CA . GLU B 1 2 ? 7.014 -3.981 29.904 1.00 52.53 2 GLU B CA 18
ATOM 36142 C C . GLU B 1 2 ? 7.153 -3.217 28.564 1.00 31.31 2 GLU B C 18
ATOM 36143 O O . GLU B 1 2 ? 8.251 -2.779 28.205 1.00 44.12 2 GLU B O 18
ATOM 36155 N N . GLU B 1 3 ? 6.028 -3.039 27.849 1.00 72.13 3 GLU B N 18
ATOM 36156 C CA . GLU B 1 3 ? 6.008 -2.329 26.556 1.00 73.21 3 GLU B CA 18
ATOM 36157 C C . GLU B 1 3 ? 6.125 -0.814 26.791 1.00 41.44 3 GLU B C 18
ATOM 36158 O O . GLU B 1 3 ? 5.166 -0.156 27.214 1.00 33.25 3 GLU B O 18
ATOM 36170 N N . LEU B 1 4 ? 7.326 -0.282 26.569 1.00 32.14 4 LEU B N 18
ATOM 36171 C CA . LEU B 1 4 ? 7.616 1.152 26.705 1.00 71.10 4 LEU B CA 18
ATOM 36172 C C . LEU B 1 4 ? 7.592 1.810 25.319 1.00 42.22 4 LEU B C 18
ATOM 36173 O O . LEU B 1 4 ? 7.897 1.153 24.317 1.00 53.24 4 LEU B O 18
ATOM 36189 N N . SER B 1 5 ? 7.213 3.094 25.266 1.00 72.24 5 SER B N 18
ATOM 36190 C CA . SER B 1 5 ? 7.127 3.860 24.008 1.00 31.24 5 SER B CA 18
ATOM 36191 C C . SER B 1 5 ? 7.457 5.344 24.272 1.00 64.45 5 SER B C 18
ATOM 36192 O O . SER B 1 5 ? 7.014 6.237 23.536 1.00 15.51 5 SER B O 18
ATOM 36200 N N . GLY B 1 6 ? 8.287 5.591 25.312 1.00 51.25 6 GLY B N 18
ATOM 36201 C CA . GLY B 1 6 ? 8.705 6.948 25.686 1.00 73.20 6 GLY B CA 18
ATOM 36202 C C . GLY B 1 6 ? 9.657 7.600 24.678 1.00 23.21 6 GLY B C 18
ATOM 36203 O O . GLY B 1 6 ? 9.911 8.802 24.756 1.00 11.21 6 GLY B O 18
ATOM 36207 N N . LYS B 1 7 ? 10.226 6.781 23.783 1.00 61.43 7 LYS B N 18
ATOM 36208 C CA . LYS B 1 7 ? 10.940 7.235 22.570 1.00 32.43 7 LYS B CA 18
ATOM 36209 C C . LYS B 1 7 ? 10.079 6.867 21.336 1.00 15.24 7 LYS B C 18
ATOM 36210 O O . LYS B 1 7 ? 9.265 5.934 21.416 1.00 42.10 7 LYS B O 18
ATOM 36229 N N . PRO B 1 8 ? 10.217 7.597 20.178 1.00 11.31 8 PRO B N 18
ATOM 36230 C CA . PRO B 1 8 ? 9.465 7.295 18.937 1.00 10.44 8 PRO B CA 18
ATOM 36231 C C . PRO B 1 8 ? 10.089 6.107 18.179 1.00 3.30 8 PRO B C 18
ATOM 36232 O O . PRO B 1 8 ? 10.846 5.322 18.770 1.00 64.52 8 PRO B O 18
ATOM 36243 N N . LEU B 1 9 ? 9.777 5.983 16.873 1.00 3.24 9 LEU B N 18
ATOM 36244 C CA . LEU B 1 9 ? 10.287 4.884 16.046 1.00 5.10 9 LEU B CA 18
ATOM 36245 C C . LEU B 1 9 ? 11.837 4.912 15.963 1.00 54.42 9 LEU B C 18
ATOM 36246 O O . LEU B 1 9 ? 12.457 5.984 15.942 1.00 51.15 9 LEU B O 18
ATOM 36262 N N . SER B 1 10 ? 12.435 3.721 15.996 1.00 72.14 10 SER B N 18
ATOM 36263 C CA . SER B 1 10 ? 13.889 3.525 15.887 1.00 1.23 10 SER B CA 18
ATOM 36264 C C . SER B 1 10 ? 14.351 3.692 14.427 1.00 23.32 10 SER B C 18
ATOM 36265 O O . SER B 1 10 ? 13.520 3.900 13.535 1.00 13.14 10 SER B O 18
ATOM 36273 N N . TYR B 1 11 ? 15.680 3.605 14.188 1.00 74.03 11 TYR B N 18
ATOM 36274 C CA . TYR B 1 11 ? 16.236 3.605 12.822 1.00 64.42 11 TYR B CA 18
ATOM 36275 C C . TYR B 1 11 ? 15.717 2.381 12.046 1.00 12.22 11 TYR B C 18
ATOM 36276 O O . TYR B 1 11 ? 15.360 2.496 10.871 1.00 11.41 11 TYR B O 18
ATOM 36294 N N . ALA B 1 12 ? 15.668 1.224 12.745 1.00 52.34 12 ALA B N 18
ATOM 36295 C CA . ALA B 1 12 ? 15.136 -0.035 12.205 1.00 40.31 12 ALA B CA 18
ATOM 36296 C C . ALA B 1 12 ? 13.662 0.110 11.792 1.00 71.23 12 ALA B C 18
ATOM 36297 O O . ALA B 1 12 ? 13.250 -0.364 10.724 1.00 4.20 12 ALA B O 18
ATOM 36304 N N . GLU B 1 13 ? 12.881 0.801 12.640 1.00 31.23 13 GLU B N 18
ATOM 36305 C CA . GLU B 1 13 ? 11.444 1.009 12.402 1.00 54.43 13 GLU B CA 18
ATOM 36306 C C . GLU B 1 13 ? 11.219 2.001 11.256 1.00 21.54 13 GLU B C 18
ATOM 36307 O O . GLU B 1 13 ? 10.323 1.811 10.448 1.00 72.24 13 GLU B O 18
ATOM 36319 N N . LYS B 1 14 ? 12.081 3.030 11.186 1.00 20.21 14 LYS B N 18
ATOM 36320 C CA . LYS B 1 14 ? 11.988 4.095 10.178 1.00 74.33 14 LYS B CA 18
ATOM 36321 C C . LYS B 1 14 ? 12.290 3.536 8.778 1.00 23.42 14 LYS B C 18
ATOM 36322 O O . LYS B 1 14 ? 11.567 3.843 7.827 1.00 14.25 14 LYS B O 18
ATOM 36341 N N . GLU B 1 15 ? 13.340 2.690 8.676 1.00 5.44 15 GLU B N 18
ATOM 36342 C CA . GLU B 1 15 ? 13.760 2.109 7.387 1.00 51.23 15 GLU B CA 18
ATOM 36343 C C . GLU B 1 15 ? 12.705 1.116 6.869 1.00 51.24 15 GLU B C 18
ATOM 36344 O O . GLU B 1 15 ? 12.334 1.184 5.688 1.00 55.23 15 GLU B O 18
ATOM 36356 N N . LYS B 1 16 ? 12.193 0.230 7.767 1.00 24.30 16 LYS B N 18
ATOM 36357 C CA . LYS B 1 16 ? 11.196 -0.779 7.380 1.00 55.52 16 LYS B CA 18
ATOM 36358 C C . LYS B 1 16 ? 9.871 -0.099 6.990 1.00 22.44 16 LYS B C 18
ATOM 36359 O O . LYS B 1 16 ? 9.139 -0.619 6.155 1.00 31.43 16 LYS B O 18
ATOM 36378 N N . LEU B 1 17 ? 9.587 1.068 7.608 1.00 31.53 17 LEU B N 18
ATOM 36379 C CA . LEU B 1 17 ? 8.354 1.824 7.376 1.00 22.13 17 LEU B CA 18
ATOM 36380 C C . LEU B 1 17 ? 8.393 2.553 6.022 1.00 44.52 17 LEU B C 18
ATOM 36381 O O . LEU B 1 17 ? 7.442 2.457 5.253 1.00 44.25 17 LEU B O 18
ATOM 36397 N N . LYS B 1 18 ? 9.486 3.281 5.731 1.00 32.11 18 LYS B N 18
ATOM 36398 C CA . LYS B 1 18 ? 9.575 4.083 4.490 1.00 54.14 18 LYS B CA 18
ATOM 36399 C C . LYS B 1 18 ? 9.638 3.169 3.246 1.00 3.31 18 LYS B C 18
ATOM 36400 O O . LYS B 1 18 ? 9.098 3.520 2.190 1.00 51.32 18 LYS B O 18
ATOM 36419 N N . GLU B 1 19 ? 10.284 1.978 3.389 1.00 23.45 19 GLU B N 18
ATOM 36420 C CA . GLU B 1 19 ? 10.330 0.980 2.304 1.00 34.20 19 GLU B CA 18
ATOM 36421 C C . GLU B 1 19 ? 8.957 0.296 2.174 1.00 15.15 19 GLU B C 18
ATOM 36422 O O . GLU B 1 19 ? 8.545 -0.026 1.070 1.00 11.53 19 GLU B O 18
ATOM 36434 N N . LYS B 1 20 ? 8.263 0.094 3.327 1.00 14.12 20 LYS B N 18
ATOM 36435 C CA . LYS B 1 20 ? 6.885 -0.434 3.387 1.00 54.15 20 LYS B CA 18
ATOM 36436 C C . LYS B 1 20 ? 5.946 0.424 2.532 1.00 32.54 20 LYS B C 18
ATOM 36437 O O . LYS B 1 20 ? 5.207 -0.104 1.701 1.00 33.33 20 LYS B O 18
ATOM 36456 N N . LEU B 1 21 ? 6.040 1.752 2.727 1.00 21.52 21 LEU B N 18
ATOM 36457 C CA . LEU B 1 21 ? 5.165 2.729 2.072 1.00 2.15 21 LEU B CA 18
ATOM 36458 C C . LEU B 1 21 ? 5.463 2.814 0.573 1.00 72.35 21 LEU B C 18
ATOM 36459 O O . LEU B 1 21 ? 4.540 2.823 -0.226 1.00 60.43 21 LEU B O 18
ATOM 36475 N N . ALA B 1 22 ? 6.764 2.834 0.215 1.00 45.01 22 ALA B N 18
ATOM 36476 C CA . ALA B 1 22 ? 7.216 2.901 -1.191 1.00 13.12 22 ALA B CA 18
ATOM 36477 C C . ALA B 1 22 ? 6.877 1.605 -1.954 1.00 51.13 22 ALA B C 18
ATOM 36478 O O . ALA B 1 22 ? 6.566 1.653 -3.145 1.00 65.41 22 ALA B O 18
ATOM 36485 N N . PHE B 1 23 ? 6.925 0.466 -1.235 1.00 35.20 23 PHE B N 18
ATOM 36486 C CA . PHE B 1 23 ? 6.636 -0.875 -1.781 1.00 32.00 23 PHE B CA 18
ATOM 36487 C C . PHE B 1 23 ? 5.150 -0.986 -2.141 1.00 41.43 23 PHE B C 18
ATOM 36488 O O . PHE B 1 23 ? 4.799 -1.266 -3.297 1.00 72.32 23 PHE B O 18
ATOM 36505 N N . LEU B 1 24 ? 4.291 -0.715 -1.137 1.00 63.32 24 LEU B N 18
ATOM 36506 C CA . LEU B 1 24 ? 2.837 -0.800 -1.290 1.00 52.15 24 LEU B CA 18
ATOM 36507 C C . LEU B 1 24 ? 2.323 0.243 -2.298 1.00 72.53 24 LEU B C 18
ATOM 36508 O O . LEU B 1 24 ? 1.326 0.011 -2.960 1.00 64.42 24 LEU B O 18
ATOM 36524 N N . LYS B 1 25 ? 3.027 1.389 -2.378 1.00 74.11 25 LYS B N 18
ATOM 36525 C CA . LYS B 1 25 ? 2.686 2.506 -3.281 1.00 24.10 25 LYS B CA 18
ATOM 36526 C C . LYS B 1 25 ? 2.960 2.167 -4.750 1.00 14.34 25 LYS B C 18
ATOM 36527 O O . LYS B 1 25 ? 2.101 2.403 -5.609 1.00 42.14 25 LYS B O 18
ATOM 36546 N N . LYS B 1 26 ? 4.167 1.636 -5.041 1.00 4.32 26 LYS B N 18
ATOM 36547 C CA . LYS B 1 26 ? 4.574 1.351 -6.431 1.00 2.30 26 LYS B CA 18
ATOM 36548 C C . LYS B 1 26 ? 3.707 0.224 -7.015 1.00 20.12 26 LYS B C 18
ATOM 36549 O O . LYS B 1 26 ? 3.249 0.320 -8.166 1.00 52.22 26 LYS B O 18
ATOM 36568 N N . GLU B 1 27 ? 3.436 -0.822 -6.197 1.00 60.23 27 GLU B N 18
ATOM 36569 C CA . GLU B 1 27 ? 2.558 -1.919 -6.615 1.00 75.54 27 GLU B CA 18
ATOM 36570 C C . GLU B 1 27 ? 1.123 -1.416 -6.746 1.00 21.21 27 GLU B C 18
ATOM 36571 O O . GLU B 1 27 ? 0.460 -1.793 -7.688 1.00 53.44 27 GLU B O 18
ATOM 36583 N N . TYR B 1 28 ? 0.688 -0.513 -5.821 1.00 3.35 28 TYR B N 18
ATOM 36584 C CA . TYR B 1 28 ? -0.665 0.093 -5.834 1.00 73.02 28 TYR B CA 18
ATOM 36585 C C . TYR B 1 28 ? -0.953 0.721 -7.195 1.00 32.43 28 TYR B C 18
ATOM 36586 O O . TYR B 1 28 ? -1.942 0.387 -7.824 1.00 71.01 28 TYR B O 18
ATOM 36604 N N . SER B 1 29 ? -0.036 1.593 -7.638 1.00 43.13 29 SER B N 18
ATOM 36605 C CA . SER B 1 29 ? -0.175 2.336 -8.893 1.00 62.34 29 SER B CA 18
ATOM 36606 C C . SER B 1 29 ? -0.245 1.376 -10.104 1.00 43.51 29 SER B C 18
ATOM 36607 O O . SER B 1 29 ? -1.134 1.512 -10.951 1.00 12.23 29 SER B O 18
ATOM 36615 N N . ARG B 1 30 ? 0.677 0.386 -10.142 1.00 14.14 30 ARG B N 18
ATOM 36616 C CA . ARG B 1 30 ? 0.792 -0.582 -11.259 1.00 2.20 30 ARG B CA 18
ATOM 36617 C C . ARG B 1 30 ? -0.423 -1.534 -11.353 1.00 42.51 30 ARG B C 18
ATOM 36618 O O . ARG B 1 30 ? -1.032 -1.686 -12.420 1.00 24.34 30 ARG B O 18
ATOM 36639 N N . THR B 1 31 ? -0.761 -2.173 -10.230 1.00 43.04 31 THR B N 18
ATOM 36640 C CA . THR B 1 31 ? -1.780 -3.230 -10.180 1.00 44.34 31 THR B CA 18
ATOM 36641 C C . THR B 1 31 ? -3.203 -2.646 -10.224 1.00 12.01 31 THR B C 18
ATOM 36642 O O . THR B 1 31 ? -4.127 -3.318 -10.686 1.00 1.45 31 THR B O 18
ATOM 36653 N N . LEU B 1 32 ? -3.383 -1.408 -9.715 1.00 42.21 32 LEU B N 18
ATOM 36654 C CA . LEU B 1 32 ? -4.652 -0.675 -9.868 1.00 34.23 32 LEU B CA 18
ATOM 36655 C C . LEU B 1 32 ? -4.832 -0.292 -11.338 1.00 44.45 32 LEU B C 18
ATOM 36656 O O . LEU B 1 32 ? -5.934 -0.422 -11.867 1.00 43.55 32 LEU B O 18
ATOM 36672 N N . ALA B 1 33 ? -3.729 0.157 -11.985 1.00 24.31 33 ALA B N 18
ATOM 36673 C CA . ALA B 1 33 ? -3.725 0.537 -13.412 1.00 53.02 33 ALA B CA 18
ATOM 36674 C C . ALA B 1 33 ? -4.255 -0.602 -14.304 1.00 44.34 33 ALA B C 18
ATOM 36675 O O . ALA B 1 33 ? -5.153 -0.390 -15.123 1.00 41.14 33 ALA B O 18
ATOM 36682 N N . ARG B 1 34 ? -3.700 -1.816 -14.100 1.00 2.05 34 ARG B N 18
ATOM 36683 C CA . ARG B 1 34 ? -4.069 -3.015 -14.877 1.00 52.43 34 ARG B CA 18
ATOM 36684 C C . ARG B 1 34 ? -5.479 -3.519 -14.498 1.00 50.42 34 ARG B C 18
ATOM 36685 O O . ARG B 1 34 ? -6.185 -4.072 -15.350 1.00 45.41 34 ARG B O 18
ATOM 36706 N N . LEU B 1 35 ? -5.866 -3.330 -13.205 1.00 11.21 35 LEU B N 18
ATOM 36707 C CA . LEU B 1 35 ? -7.229 -3.623 -12.712 1.00 71.44 35 LEU B CA 18
ATOM 36708 C C . LEU B 1 35 ? -8.235 -2.802 -13.541 1.00 52.53 35 LEU B C 18
ATOM 36709 O O . LEU B 1 35 ? -9.238 -3.346 -14.016 1.00 21.05 35 LEU B O 18
ATOM 36725 N N . GLN B 1 36 ? -7.910 -1.502 -13.738 1.00 31.23 36 GLN B N 18
ATOM 36726 C CA . GLN B 1 36 ? -8.749 -0.578 -14.509 1.00 22.50 36 GLN B CA 18
ATOM 36727 C C . GLN B 1 36 ? -8.816 -1.010 -15.970 1.00 62.24 36 GLN B C 18
ATOM 36728 O O . GLN B 1 36 ? -9.893 -1.069 -16.531 1.00 20.31 36 GLN B O 18
ATOM 36742 N N . ARG B 1 37 ? -7.657 -1.362 -16.563 1.00 65.20 37 ARG B N 18
ATOM 36743 C CA . ARG B 1 37 ? -7.584 -1.762 -17.985 1.00 4.12 37 ARG B CA 18
ATOM 36744 C C . ARG B 1 37 ? -8.469 -2.991 -18.268 1.00 62.34 37 ARG B C 18
ATOM 36745 O O . ARG B 1 37 ? -9.066 -3.093 -19.342 1.00 73.31 37 ARG B O 18
ATOM 36766 N N . ALA B 1 38 ? -8.573 -3.889 -17.282 1.00 12.44 38 ALA B N 18
ATOM 36767 C CA . ALA B 1 38 ? -9.419 -5.089 -17.373 1.00 41.32 38 ALA B CA 18
ATOM 36768 C C . ALA B 1 38 ? -10.924 -4.728 -17.286 1.00 72.22 38 ALA B C 18
ATOM 36769 O O . ALA B 1 38 ? -11.701 -5.062 -18.188 1.00 34.31 38 ALA B O 18
ATOM 36776 N N . LYS B 1 39 ? -11.310 -4.018 -16.205 1.00 63.32 39 LYS B N 18
ATOM 36777 C CA . LYS B 1 39 ? -12.733 -3.754 -15.870 1.00 62.14 39 LYS B CA 18
ATOM 36778 C C . LYS B 1 39 ? -13.374 -2.643 -16.733 1.00 73.15 39 LYS B C 18
ATOM 36779 O O . LYS B 1 39 ? -14.601 -2.574 -16.843 1.00 44.21 39 LYS B O 18
ATOM 36798 N N . ARG B 1 40 ? -12.546 -1.735 -17.271 1.00 12.45 40 ARG B N 18
ATOM 36799 C CA . ARG B 1 40 ? -13.024 -0.633 -18.134 1.00 72.10 40 ARG B CA 18
ATOM 36800 C C . ARG B 1 40 ? -13.251 -1.122 -19.569 1.00 61.33 40 ARG B C 18
ATOM 36801 O O . ARG B 1 40 ? -14.217 -0.713 -20.218 1.00 52.55 40 ARG B O 18
ATOM 36822 N N . ALA B 1 41 ? -12.339 -1.984 -20.058 1.00 13.12 41 ALA B N 18
ATOM 36823 C CA . ALA B 1 41 ? -12.395 -2.515 -21.429 1.00 14.44 41 ALA B CA 18
ATOM 36824 C C . ALA B 1 41 ? -13.487 -3.579 -21.549 1.00 5.35 41 ALA B C 18
ATOM 36825 O O . ALA B 1 41 ? -14.380 -3.453 -22.391 1.00 45.44 41 ALA B O 18
ATOM 36832 N N . GLU B 1 42 ? -13.398 -4.623 -20.680 1.00 40.14 42 GLU B N 18
ATOM 36833 C CA . GLU B 1 42 ? -14.316 -5.796 -20.684 1.00 25.53 42 GLU B CA 18
ATOM 36834 C C . GLU B 1 42 ? -14.425 -6.434 -22.091 1.00 55.40 42 GLU B C 18
ATOM 36835 O O . GLU B 1 42 ? -15.455 -6.989 -22.456 1.00 75.52 42 GLU B O 18
ATOM 36847 N N . LYS B 1 43 ? -13.320 -6.350 -22.850 1.00 11.33 43 LYS B N 18
ATOM 36848 C CA . LYS B 1 43 ? -13.237 -6.826 -24.246 1.00 63.45 43 LYS B CA 18
ATOM 36849 C C . LYS B 1 43 ? -13.455 -8.354 -24.335 1.00 13.12 43 LYS B C 18
ATOM 36850 O O . LYS B 1 43 ? -14.046 -8.848 -25.290 1.00 72.20 43 LYS B O 18
ATOM 36869 N N . ALA B 1 44 ? -13.014 -9.084 -23.293 1.00 21.12 44 ALA B N 18
ATOM 36870 C CA . ALA B 1 44 ? -13.082 -10.555 -23.250 1.00 51.01 44 ALA B CA 18
ATOM 36871 C C . ALA B 1 44 ? -14.455 -11.059 -22.739 1.00 41.12 44 ALA B C 18
ATOM 36872 O O . ALA B 1 44 ? -14.640 -12.264 -22.532 1.00 63.51 44 ALA B O 18
ATOM 36879 N N . LYS B 1 45 ? -15.412 -10.124 -22.553 1.00 31.23 45 LYS B N 18
ATOM 36880 C CA . LYS B 1 45 ? -16.805 -10.442 -22.186 1.00 1.22 45 LYS B CA 18
ATOM 36881 C C . LYS B 1 45 ? -17.535 -11.068 -23.392 1.00 23.51 45 LYS B C 18
ATOM 36882 O O . LYS B 1 45 ? -18.237 -12.078 -23.244 1.00 50.12 45 LYS B O 18
ATOM 36901 N N . ASN B 1 46 ? -17.350 -10.439 -24.589 1.00 42.23 46 ASN B N 18
ATOM 36902 C CA . ASN B 1 46 ? -17.885 -10.935 -25.888 1.00 55.30 46 ASN B CA 18
ATOM 36903 C C . ASN B 1 46 ? -19.428 -10.961 -25.878 1.00 12.34 46 ASN B C 18
ATOM 36904 O O . ASN B 1 46 ? -20.052 -11.885 -26.413 1.00 14.32 46 ASN B O 18
ATOM 36915 N N . SER B 1 47 ? -20.023 -9.914 -25.287 1.00 35.32 47 SER B N 18
ATOM 36916 C CA . SER B 1 47 ? -21.482 -9.785 -25.152 1.00 72.44 47 SER B CA 18
ATOM 36917 C C . SER B 1 47 ? -22.158 -9.562 -26.525 1.00 55.03 47 SER B C 18
ATOM 36918 O O . SER B 1 47 ? -21.527 -9.056 -27.471 1.00 4.20 47 SER B O 18
ATOM 36926 N N . LYS B 1 48 ? -23.441 -9.940 -26.611 1.00 34.24 48 LYS B N 18
ATOM 36927 C CA . LYS B 1 48 ? -24.277 -9.719 -27.802 1.00 52.32 48 LYS B CA 18
ATOM 36928 C C . LYS B 1 48 ? -24.723 -8.246 -27.873 1.00 30.10 48 LYS B C 18
ATOM 36929 O O . LYS B 1 48 ? -24.301 -7.412 -27.045 1.00 11.34 48 LYS B O 18
ATOM 36948 N N . LYS B 1 49 ? -25.565 -7.942 -28.876 1.00 54.41 49 LYS B N 18
ATOM 36949 C CA . LYS B 1 49 ? -26.150 -6.602 -29.075 1.00 25.34 49 LYS B CA 18
ATOM 36950 C C . LYS B 1 49 ? -26.934 -6.126 -27.827 1.00 51.25 49 LYS B C 18
ATOM 36951 O O . LYS B 1 49 ? -27.349 -6.945 -26.996 1.00 41.21 49 LYS B O 18
ATOM 36970 N N . ALA B 1 50 ? -27.136 -4.800 -27.721 1.00 33.22 50 ALA B N 18
ATOM 36971 C CA . ALA B 1 50 ? -27.958 -4.193 -26.665 1.00 63.45 50 ALA B CA 18
ATOM 36972 C C . ALA B 1 50 ? -29.416 -4.663 -26.832 1.00 14.02 50 ALA B C 18
ATOM 36973 O O . ALA B 1 50 ? -30.147 -4.141 -27.679 1.00 42.22 50 ALA B O 18
ATOM 36980 N N . ILE B 1 51 ? -29.789 -5.705 -26.067 1.00 35.30 51 ILE B N 18
ATOM 36981 C CA . ILE B 1 51 ? -31.118 -6.358 -26.155 1.00 21.44 51 ILE B CA 18
ATOM 36982 C C . ILE B 1 51 ? -32.237 -5.451 -25.611 1.00 4.43 51 ILE B C 18
ATOM 36983 O O . ILE B 1 51 ? -33.412 -5.627 -25.942 1.00 20.23 51 ILE B O 18
ATOM 36999 N N . GLU B 1 52 ? -31.836 -4.491 -24.768 1.00 5.31 52 GLU B N 18
ATOM 37000 C CA . GLU B 1 52 ? -32.714 -3.429 -24.261 1.00 33.40 52 GLU B CA 18
ATOM 37001 C C . GLU B 1 52 ? -33.115 -2.472 -25.409 1.00 32.20 52 GLU B C 18
ATOM 37002 O O . GLU B 1 52 ? -32.471 -2.456 -26.470 1.00 5.21 52 GLU B O 18
ATOM 37014 N N . ASP B 1 53 ? -34.173 -1.674 -25.184 1.00 34.41 53 ASP B N 18
ATOM 37015 C CA . ASP B 1 53 ? -34.716 -0.769 -26.215 1.00 52.25 53 ASP B CA 18
ATOM 37016 C C . ASP B 1 53 ? -33.844 0.500 -26.319 1.00 51.24 53 ASP B C 18
ATOM 37017 O O . ASP B 1 53 ? -32.907 0.703 -25.525 1.00 31.01 53 ASP B O 18
ATOM 37026 N N . GLY B 1 54 ? -34.176 1.348 -27.289 1.00 30.01 54 GLY B N 18
ATOM 37027 C CA . GLY B 1 54 ? -33.471 2.602 -27.518 1.00 62.12 54 GLY B CA 18
ATOM 37028 C C . GLY B 1 54 ? -34.288 3.521 -28.399 1.00 64.34 54 GLY B C 18
ATOM 37029 O O . GLY B 1 54 ? -33.845 3.905 -29.490 1.00 42.43 54 GLY B O 18
ATOM 37033 N N . VAL B 1 55 ? -35.513 3.842 -27.929 1.00 61.12 55 VAL B N 18
ATOM 37034 C CA . VAL B 1 55 ? -36.457 4.711 -28.654 1.00 2.44 55 VAL B CA 18
ATOM 37035 C C . VAL B 1 55 ? -35.869 6.139 -28.857 1.00 24.52 55 VAL B C 18
ATOM 37036 O O . VAL B 1 55 ? -35.510 6.814 -27.883 1.00 75.21 55 VAL B O 18
ATOM 37049 N N . PRO B 1 56 ? -35.694 6.591 -30.137 1.00 4.24 56 PRO B N 18
ATOM 37050 C CA . PRO B 1 56 ? -35.318 7.975 -30.455 1.00 23.23 56 PRO B CA 18
ATOM 37051 C C . PRO B 1 56 ? -36.566 8.833 -30.746 1.00 54.00 56 PRO B C 18
ATOM 37052 O O . PRO B 1 56 ? -37.687 8.462 -30.375 1.00 44.52 56 PRO B O 18
ATOM 37063 N N . GLN B 1 57 ? -36.358 9.980 -31.399 1.00 73.33 57 GLN B N 18
ATOM 37064 C CA . GLN B 1 57 ? -37.447 10.789 -31.976 1.00 52.25 57 GLN B CA 18
ATOM 37065 C C . GLN B 1 57 ? -37.171 10.960 -33.489 1.00 0.12 57 GLN B C 18
ATOM 37066 O O . GLN B 1 57 ? -36.045 11.319 -33.861 1.00 11.11 57 GLN B O 18
ATOM 37080 N N . PRO B 1 58 ? -38.153 10.609 -34.385 1.00 51.23 58 PRO B N 18
ATOM 37081 C CA . PRO B 1 58 ? -38.059 10.891 -35.841 1.00 51.13 58 PRO B CA 18
ATOM 37082 C C . PRO B 1 58 ? -37.741 12.376 -36.149 1.00 33.32 58 PRO B C 18
ATOM 37083 O O . PRO B 1 58 ? -36.938 12.669 -37.049 1.00 72.31 58 PRO B O 18
ATOM 37094 N N . GLU B 1 59 ? -38.386 13.300 -35.402 1.00 1.31 59 GLU B N 18
ATOM 37095 C CA . GLU B 1 59 ? -38.090 14.748 -35.493 1.00 41.52 59 GLU B CA 18
ATOM 37096 C C . GLU B 1 59 ? -38.431 15.473 -34.182 1.00 64.23 59 GLU B C 18
ATOM 37097 O O . GLU B 1 59 ? -37.538 16.021 -33.515 1.00 74.42 59 GLU B O 18
ATOM 37109 N N . ALA B 1 60 ? -39.736 15.448 -33.836 1.00 21.41 60 ALA B N 18
ATOM 37110 C CA . ALA B 1 60 ? -40.332 16.217 -32.726 1.00 64.34 60 ALA B CA 18
ATOM 37111 C C . ALA B 1 60 ? -40.285 17.731 -33.027 1.00 50.31 60 ALA B C 18
ATOM 37112 O O . ALA B 1 60 ? -39.547 18.491 -32.388 1.00 31.12 60 ALA B O 18
ATOM 37119 N N . LEU B 1 61 ? -41.057 18.143 -34.048 1.00 22.35 61 LEU B N 18
ATOM 37120 C CA . LEU B 1 61 ? -41.242 19.558 -34.400 1.00 25.23 61 LEU B CA 18
ATOM 37121 C C . LEU B 1 61 ? -42.215 20.205 -33.395 1.00 63.24 61 LEU B C 18
ATOM 37122 O O . LEU B 1 61 ? -43.441 20.192 -33.581 1.00 11.00 61 LEU B O 18
ATOM 37138 N N . GLU B 1 62 ? -41.641 20.709 -32.297 1.00 33.34 62 GLU B N 18
ATOM 37139 C CA . GLU B 1 62 ? -42.384 21.278 -31.157 1.00 53.44 62 GLU B CA 18
ATOM 37140 C C . GLU B 1 62 ? -42.441 22.827 -31.260 1.00 30.11 62 GLU B C 18
ATOM 37141 O O . GLU B 1 62 ? -41.382 23.467 -31.419 1.00 51.10 62 GLU B O 18
ATOM 37153 N N . MET A 1 1 ? -4.523 -23.632 -10.710 1.00 73.41 1 MET A N 19
ATOM 37154 C CA . MET A 1 1 ? -4.824 -23.028 -12.028 1.00 30.15 1 MET A CA 19
ATOM 37155 C C . MET A 1 1 ? -3.523 -22.556 -12.700 1.00 33.00 1 MET A C 19
ATOM 37156 O O . MET A 1 1 ? -2.756 -21.789 -12.106 1.00 22.45 1 MET A O 19
ATOM 37172 N N . GLU A 1 2 ? -3.282 -23.040 -13.932 1.00 33.53 2 GLU A N 19
ATOM 37173 C CA . GLU A 1 2 ? -2.194 -22.552 -14.802 1.00 31.02 2 GLU A CA 19
ATOM 37174 C C . GLU A 1 2 ? -2.596 -21.189 -15.395 1.00 41.13 2 GLU A C 19
ATOM 37175 O O . GLU A 1 2 ? -3.795 -20.888 -15.492 1.00 61.40 2 GLU A O 19
ATOM 37187 N N . GLU A 1 3 ? -1.600 -20.363 -15.761 1.00 24.31 3 GLU A N 19
ATOM 37188 C CA . GLU A 1 3 ? -1.852 -19.004 -16.286 1.00 23.00 3 GLU A CA 19
ATOM 37189 C C . GLU A 1 3 ? -2.563 -19.068 -17.664 1.00 52.25 3 GLU A C 19
ATOM 37190 O O . GLU A 1 3 ? -1.919 -19.175 -18.717 1.00 70.43 3 GLU A O 19
ATOM 37202 N N . LEU A 1 4 ? -3.904 -19.078 -17.630 1.00 1.55 4 LEU A N 19
ATOM 37203 C CA . LEU A 1 4 ? -4.740 -19.017 -18.834 1.00 65.43 4 LEU A CA 19
ATOM 37204 C C . LEU A 1 4 ? -5.023 -17.540 -19.122 1.00 22.25 4 LEU A C 19
ATOM 37205 O O . LEU A 1 4 ? -5.833 -16.917 -18.435 1.00 1.02 4 LEU A O 19
ATOM 37221 N N . SER A 1 5 ? -4.277 -16.974 -20.085 1.00 71.41 5 SER A N 19
ATOM 37222 C CA . SER A 1 5 ? -4.348 -15.544 -20.436 1.00 64.32 5 SER A CA 19
ATOM 37223 C C . SER A 1 5 ? -5.277 -15.322 -21.656 1.00 54.43 5 SER A C 19
ATOM 37224 O O . SER A 1 5 ? -5.835 -16.286 -22.205 1.00 30.02 5 SER A O 19
ATOM 37232 N N . GLY A 1 6 ? -5.451 -14.045 -22.060 1.00 52.11 6 GLY A N 19
ATOM 37233 C CA . GLY A 1 6 ? -6.294 -13.678 -23.210 1.00 52.00 6 GLY A CA 19
ATOM 37234 C C . GLY A 1 6 ? -7.615 -13.033 -22.790 1.00 15.12 6 GLY A C 19
ATOM 37235 O O . GLY A 1 6 ? -8.188 -12.230 -23.536 1.00 53.42 6 GLY A O 19
ATOM 37239 N N . LYS A 1 7 ? -8.103 -13.413 -21.594 1.00 3.33 7 LYS A N 19
ATOM 37240 C CA . LYS A 1 7 ? -9.362 -12.900 -20.994 1.00 3.43 7 LYS A CA 19
ATOM 37241 C C . LYS A 1 7 ? -9.020 -12.006 -19.768 1.00 31.55 7 LYS A C 19
ATOM 37242 O O . LYS A 1 7 ? -7.859 -12.016 -19.316 1.00 11.10 7 LYS A O 19
ATOM 37261 N N . PRO A 1 8 ? -9.991 -11.180 -19.224 1.00 3.23 8 PRO A N 19
ATOM 37262 C CA . PRO A 1 8 ? -9.739 -10.353 -18.006 1.00 34.02 8 PRO A CA 19
ATOM 37263 C C . PRO A 1 8 ? -9.506 -11.223 -16.737 1.00 11.20 8 PRO A C 19
ATOM 37264 O O . PRO A 1 8 ? -9.572 -12.461 -16.799 1.00 42.23 8 PRO A O 19
ATOM 37275 N N . LEU A 1 9 ? -9.237 -10.562 -15.595 1.00 33.02 9 LEU A N 19
ATOM 37276 C CA . LEU A 1 9 ? -8.943 -11.251 -14.320 1.00 24.14 9 LEU A CA 19
ATOM 37277 C C . LEU A 1 9 ? -10.198 -11.976 -13.763 1.00 53.42 9 LEU A C 19
ATOM 37278 O O . LEU A 1 9 ? -11.337 -11.601 -14.068 1.00 64.54 9 LEU A O 19
ATOM 37294 N N . SER A 1 10 ? -9.958 -13.010 -12.948 1.00 73.13 10 SER A N 19
ATOM 37295 C CA . SER A 1 10 ? -11.014 -13.797 -12.283 1.00 1.11 10 SER A CA 19
ATOM 37296 C C . SER A 1 10 ? -11.591 -13.021 -11.085 1.00 53.33 10 SER A C 19
ATOM 37297 O O . SER A 1 10 ? -11.033 -11.991 -10.682 1.00 60.22 10 SER A O 19
ATOM 37305 N N . TYR A 1 11 ? -12.715 -13.518 -10.533 1.00 71.14 11 TYR A N 19
ATOM 37306 C CA . TYR A 1 11 ? -13.391 -12.890 -9.389 1.00 42.53 11 TYR A CA 19
ATOM 37307 C C . TYR A 1 11 ? -12.503 -12.949 -8.137 1.00 12.22 11 TYR A C 19
ATOM 37308 O O . TYR A 1 11 ? -12.441 -11.980 -7.390 1.00 51.11 11 TYR A O 19
ATOM 37326 N N . ALA A 1 12 ? -11.827 -14.097 -7.937 1.00 20.23 12 ALA A N 19
ATOM 37327 C CA . ALA A 1 12 ? -10.893 -14.302 -6.819 1.00 43.10 12 ALA A CA 19
ATOM 37328 C C . ALA A 1 12 ? -9.749 -13.268 -6.873 1.00 64.25 12 ALA A C 19
ATOM 37329 O O . ALA A 1 12 ? -9.342 -12.721 -5.842 1.00 22.10 12 ALA A O 19
ATOM 37336 N N . GLU A 1 13 ? -9.277 -12.991 -8.109 1.00 2.21 13 GLU A N 19
ATOM 37337 C CA . GLU A 1 13 ? -8.204 -12.020 -8.374 1.00 53.11 13 GLU A CA 19
ATOM 37338 C C . GLU A 1 13 ? -8.692 -10.588 -8.092 1.00 10.13 13 GLU A C 19
ATOM 37339 O O . GLU A 1 13 ? -7.988 -9.809 -7.460 1.00 45.02 13 GLU A O 19
ATOM 37351 N N . LYS A 1 14 ? -9.920 -10.285 -8.539 1.00 33.24 14 LYS A N 19
ATOM 37352 C CA . LYS A 1 14 ? -10.543 -8.962 -8.389 1.00 40.20 14 LYS A CA 19
ATOM 37353 C C . LYS A 1 14 ? -10.725 -8.599 -6.910 1.00 33.40 14 LYS A C 19
ATOM 37354 O O . LYS A 1 14 ? -10.286 -7.538 -6.477 1.00 13.22 14 LYS A O 19
ATOM 37373 N N . GLU A 1 15 ? -11.404 -9.496 -6.171 1.00 65.21 15 GLU A N 19
ATOM 37374 C CA . GLU A 1 15 ? -11.741 -9.290 -4.758 1.00 4.04 15 GLU A CA 19
ATOM 37375 C C . GLU A 1 15 ? -10.466 -9.173 -3.897 1.00 51.25 15 GLU A C 19
ATOM 37376 O O . GLU A 1 15 ? -10.387 -8.272 -3.054 1.00 20.42 15 GLU A O 19
ATOM 37388 N N . LYS A 1 16 ? -9.448 -10.049 -4.144 1.00 74.10 16 LYS A N 19
ATOM 37389 C CA . LYS A 1 16 ? -8.185 -9.996 -3.384 1.00 73.11 16 LYS A CA 19
ATOM 37390 C C . LYS A 1 16 ? -7.424 -8.694 -3.695 1.00 50.42 16 LYS A C 19
ATOM 37391 O O . LYS A 1 16 ? -6.697 -8.181 -2.843 1.00 22.52 16 LYS A O 19
ATOM 37410 N N . LEU A 1 17 ? -7.605 -8.180 -4.929 1.00 22.43 17 LEU A N 19
ATOM 37411 C CA . LEU A 1 17 ? -6.930 -6.976 -5.399 1.00 24.34 17 LEU A CA 19
ATOM 37412 C C . LEU A 1 17 ? -7.551 -5.729 -4.748 1.00 3.13 17 LEU A C 19
ATOM 37413 O O . LEU A 1 17 ? -6.826 -4.930 -4.188 1.00 42.33 17 LEU A O 19
ATOM 37429 N N . LYS A 1 18 ? -8.894 -5.589 -4.801 1.00 33.33 18 LYS A N 19
ATOM 37430 C CA . LYS A 1 18 ? -9.591 -4.388 -4.277 1.00 72.13 18 LYS A CA 19
ATOM 37431 C C . LYS A 1 18 ? -9.396 -4.266 -2.750 1.00 30.55 18 LYS A C 19
ATOM 37432 O O . LYS A 1 18 ? -9.243 -3.153 -2.217 1.00 54.53 18 LYS A O 19
ATOM 37451 N N . GLU A 1 19 ? -9.389 -5.429 -2.048 1.00 2.43 19 GLU A N 19
ATOM 37452 C CA . GLU A 1 19 ? -9.170 -5.463 -0.593 1.00 52.24 19 GLU A CA 19
ATOM 37453 C C . GLU A 1 19 ? -7.683 -5.208 -0.288 1.00 32.55 19 GLU A C 19
ATOM 37454 O O . GLU A 1 19 ? -7.377 -4.642 0.749 1.00 60.35 19 GLU A O 19
ATOM 37466 N N . LYS A 1 20 ? -6.773 -5.628 -1.214 1.00 74.10 20 LYS A N 19
ATOM 37467 C CA . LYS A 1 20 ? -5.334 -5.299 -1.137 1.00 65.33 20 LYS A CA 19
ATOM 37468 C C . LYS A 1 20 ? -5.134 -3.779 -1.174 1.00 52.31 20 LYS A C 19
ATOM 37469 O O . LYS A 1 20 ? -4.415 -3.240 -0.344 1.00 63.52 20 LYS A O 19
ATOM 37488 N N . LEU A 1 21 ? -5.807 -3.118 -2.139 1.00 34.14 21 LEU A N 19
ATOM 37489 C CA . LEU A 1 21 ? -5.695 -1.668 -2.370 1.00 1.34 21 LEU A CA 19
ATOM 37490 C C . LEU A 1 21 ? -6.114 -0.902 -1.110 1.00 50.53 21 LEU A C 19
ATOM 37491 O O . LEU A 1 21 ? -5.379 -0.042 -0.644 1.00 73.32 21 LEU A O 19
ATOM 37507 N N . ALA A 1 22 ? -7.279 -1.288 -0.545 1.00 3.21 22 ALA A N 19
ATOM 37508 C CA . ALA A 1 22 ? -7.833 -0.686 0.680 1.00 32.21 22 ALA A CA 19
ATOM 37509 C C . ALA A 1 22 ? -6.965 -0.995 1.917 1.00 24.32 22 ALA A C 19
ATOM 37510 O O . ALA A 1 22 ? -6.809 -0.139 2.785 1.00 35.35 22 ALA A O 19
ATOM 37517 N N . PHE A 1 23 ? -6.404 -2.225 1.967 1.00 50.22 23 PHE A N 19
ATOM 37518 C CA . PHE A 1 23 ? -5.592 -2.717 3.105 1.00 11.13 23 PHE A CA 19
ATOM 37519 C C . PHE A 1 23 ? -4.292 -1.911 3.222 1.00 11.02 23 PHE A C 19
ATOM 37520 O O . PHE A 1 23 ? -4.004 -1.310 4.272 1.00 74.13 23 PHE A O 19
ATOM 37537 N N . LEU A 1 24 ? -3.527 -1.884 2.121 1.00 1.11 24 LEU A N 19
ATOM 37538 C CA . LEU A 1 24 ? -2.250 -1.182 2.066 1.00 24.20 24 LEU A CA 19
ATOM 37539 C C . LEU A 1 24 ? -2.450 0.337 2.178 1.00 71.43 24 LEU A C 19
ATOM 37540 O O . LEU A 1 24 ? -1.586 1.018 2.686 1.00 22.15 24 LEU A O 19
ATOM 37556 N N . LYS A 1 25 ? -3.597 0.844 1.676 1.00 71.53 25 LYS A N 19
ATOM 37557 C CA . LYS A 1 25 ? -3.939 2.281 1.715 1.00 63.32 25 LYS A CA 19
ATOM 37558 C C . LYS A 1 25 ? -4.244 2.768 3.144 1.00 52.31 25 LYS A C 19
ATOM 37559 O O . LYS A 1 25 ? -3.785 3.849 3.550 1.00 12.32 25 LYS A O 19
ATOM 37578 N N . LYS A 1 26 ? -5.048 1.986 3.895 1.00 53.20 26 LYS A N 19
ATOM 37579 C CA . LYS A 1 26 ? -5.509 2.385 5.236 1.00 30.04 26 LYS A CA 19
ATOM 37580 C C . LYS A 1 26 ? -4.348 2.335 6.247 1.00 13.35 26 LYS A C 19
ATOM 37581 O O . LYS A 1 26 ? -4.202 3.246 7.103 1.00 45.10 26 LYS A O 19
ATOM 37600 N N . GLU A 1 27 ? -3.490 1.284 6.123 1.00 63.43 27 GLU A N 19
ATOM 37601 C CA . GLU A 1 27 ? -2.288 1.180 6.941 1.00 23.22 27 GLU A CA 19
ATOM 37602 C C . GLU A 1 27 ? -1.315 2.280 6.521 1.00 41.45 27 GLU A C 19
ATOM 37603 O O . GLU A 1 27 ? -0.752 2.901 7.379 1.00 62.24 27 GLU A O 19
ATOM 37615 N N . TYR A 1 28 ? -1.195 2.547 5.186 1.00 31.44 28 TYR A N 19
ATOM 37616 C CA . TYR A 1 28 ? -0.299 3.598 4.629 1.00 31.23 28 TYR A CA 19
ATOM 37617 C C . TYR A 1 28 ? -0.572 4.933 5.306 1.00 72.22 28 TYR A C 19
ATOM 37618 O O . TYR A 1 28 ? 0.352 5.604 5.732 1.00 55.32 28 TYR A O 19
ATOM 37636 N N . SER A 1 29 ? -1.862 5.279 5.410 1.00 5.42 29 SER A N 19
ATOM 37637 C CA . SER A 1 29 ? -2.304 6.542 5.992 1.00 75.22 29 SER A CA 19
ATOM 37638 C C . SER A 1 29 ? -1.886 6.641 7.469 1.00 41.53 29 SER A C 19
ATOM 37639 O O . SER A 1 29 ? -1.211 7.598 7.852 1.00 75.35 29 SER A O 19
ATOM 37647 N N . ARG A 1 30 ? -2.242 5.612 8.272 1.00 34.31 30 ARG A N 19
ATOM 37648 C CA . ARG A 1 30 ? -2.009 5.623 9.737 1.00 70.43 30 ARG A CA 19
ATOM 37649 C C . ARG A 1 30 ? -0.509 5.449 10.100 1.00 25.15 30 ARG A C 19
ATOM 37650 O O . ARG A 1 30 ? -0.019 6.059 11.055 1.00 2.24 30 ARG A O 19
ATOM 37671 N N . THR A 1 31 ? 0.206 4.616 9.331 1.00 31.24 31 THR A N 19
ATOM 37672 C CA . THR A 1 31 ? 1.613 4.266 9.602 1.00 31.20 31 THR A CA 19
ATOM 37673 C C . THR A 1 31 ? 2.561 5.392 9.127 1.00 11.11 31 THR A C 19
ATOM 37674 O O . THR A 1 31 ? 3.590 5.661 9.758 1.00 51.32 31 THR A O 19
ATOM 37685 N N . LEU A 1 32 ? 2.196 6.062 8.013 1.00 40.10 32 LEU A N 19
ATOM 37686 C CA . LEU A 1 32 ? 2.915 7.259 7.545 1.00 74.11 32 LEU A CA 19
ATOM 37687 C C . LEU A 1 32 ? 2.624 8.416 8.504 1.00 21.24 32 LEU A C 19
ATOM 37688 O O . LEU A 1 32 ? 3.513 9.207 8.777 1.00 73.11 32 LEU A O 19
ATOM 37704 N N . ALA A 1 33 ? 1.372 8.480 9.017 1.00 4.35 33 ALA A N 19
ATOM 37705 C CA . ALA A 1 33 ? 0.935 9.507 9.981 1.00 11.14 33 ALA A CA 19
ATOM 37706 C C . ALA A 1 33 ? 1.838 9.527 11.218 1.00 34.25 33 ALA A C 19
ATOM 37707 O O . ALA A 1 33 ? 2.418 10.563 11.556 1.00 10.21 33 ALA A O 19
ATOM 37714 N N . ARG A 1 34 ? 1.971 8.347 11.854 1.00 0.45 34 ARG A N 19
ATOM 37715 C CA . ARG A 1 34 ? 2.785 8.160 13.066 1.00 31.40 34 ARG A CA 19
ATOM 37716 C C . ARG A 1 34 ? 4.289 8.334 12.765 1.00 43.22 34 ARG A C 19
ATOM 37717 O O . ARG A 1 34 ? 5.044 8.791 13.635 1.00 10.01 34 ARG A O 19
ATOM 37738 N N . LEU A 1 35 ? 4.719 7.952 11.530 1.00 42.25 35 LEU A N 19
ATOM 37739 C CA . LEU A 1 35 ? 6.093 8.206 11.051 1.00 74.13 35 LEU A CA 19
ATOM 37740 C C . LEU A 1 35 ? 6.342 9.730 11.060 1.00 54.11 35 LEU A C 19
ATOM 37741 O O . LEU A 1 35 ? 7.374 10.171 11.541 1.00 13.21 35 LEU A O 19
ATOM 37757 N N . GLN A 1 36 ? 5.355 10.515 10.563 1.00 54.44 36 GLN A N 19
ATOM 37758 C CA . GLN A 1 36 ? 5.445 11.985 10.498 1.00 34.35 36 GLN A CA 19
ATOM 37759 C C . GLN A 1 36 ? 5.416 12.590 11.913 1.00 23.14 36 GLN A C 19
ATOM 37760 O O . GLN A 1 36 ? 6.067 13.588 12.170 1.00 0.40 36 GLN A O 19
ATOM 37774 N N . ARG A 1 37 ? 4.657 11.972 12.832 1.00 74.53 37 ARG A N 19
ATOM 37775 C CA . ARG A 1 37 ? 4.598 12.424 14.235 1.00 43.21 37 ARG A CA 19
ATOM 37776 C C . ARG A 1 37 ? 5.974 12.239 14.908 1.00 70.30 37 ARG A C 19
ATOM 37777 O O . ARG A 1 37 ? 6.355 13.007 15.794 1.00 32.44 37 ARG A O 19
ATOM 37798 N N . ALA A 1 38 ? 6.708 11.205 14.466 1.00 15.12 38 ALA A N 19
ATOM 37799 C CA . ALA A 1 38 ? 8.066 10.933 14.939 1.00 41.45 38 ALA A CA 19
ATOM 37800 C C . ALA A 1 38 ? 9.087 11.920 14.328 1.00 31.40 38 ALA A C 19
ATOM 37801 O O . ALA A 1 38 ? 9.796 12.594 15.061 1.00 5.33 38 ALA A O 19
ATOM 37808 N N . LYS A 1 39 ? 9.142 11.995 12.982 1.00 31.32 39 LYS A N 19
ATOM 37809 C CA . LYS A 1 39 ? 10.182 12.754 12.241 1.00 54.14 39 LYS A CA 19
ATOM 37810 C C . LYS A 1 39 ? 9.947 14.291 12.204 1.00 12.02 39 LYS A C 19
ATOM 37811 O O . LYS A 1 39 ? 10.900 15.069 12.300 1.00 55.10 39 LYS A O 19
ATOM 37830 N N . ARG A 1 40 ? 8.690 14.721 12.009 1.00 42.15 40 ARG A N 19
ATOM 37831 C CA . ARG A 1 40 ? 8.349 16.155 11.847 1.00 41.42 40 ARG A CA 19
ATOM 37832 C C . ARG A 1 40 ? 8.330 16.856 13.210 1.00 71.15 40 ARG A C 19
ATOM 37833 O O . ARG A 1 40 ? 9.062 17.830 13.431 1.00 72.15 40 ARG A O 19
ATOM 37854 N N . ALA A 1 41 ? 7.494 16.321 14.120 1.00 73.54 41 ALA A N 19
ATOM 37855 C CA . ALA A 1 41 ? 7.284 16.886 15.455 1.00 64.21 41 ALA A CA 19
ATOM 37856 C C . ALA A 1 41 ? 8.543 16.720 16.316 1.00 35.22 41 ALA A C 19
ATOM 37857 O O . ALA A 1 41 ? 9.102 17.712 16.804 1.00 32.23 41 ALA A O 19
ATOM 37864 N N . GLU A 1 42 ? 8.994 15.442 16.453 1.00 11.11 42 GLU A N 19
ATOM 37865 C CA . GLU A 1 42 ? 10.088 15.041 17.365 1.00 25.32 42 GLU A CA 19
ATOM 37866 C C . GLU A 1 42 ? 9.819 15.558 18.789 1.00 33.43 42 GLU A C 19
ATOM 37867 O O . GLU A 1 42 ? 10.713 16.012 19.478 1.00 72.42 42 GLU A O 19
ATOM 37879 N N . LYS A 1 43 ? 8.544 15.472 19.191 1.00 41.11 43 LYS A N 19
ATOM 37880 C CA . LYS A 1 43 ? 8.061 15.789 20.552 1.00 31.24 43 LYS A CA 19
ATOM 37881 C C . LYS A 1 43 ? 8.813 14.974 21.633 1.00 45.13 43 LYS A C 19
ATOM 37882 O O . LYS A 1 43 ? 8.890 15.386 22.786 1.00 11.24 43 LYS A O 19
ATOM 37901 N N . ALA A 1 44 ? 9.332 13.796 21.236 1.00 14.45 44 ALA A N 19
ATOM 37902 C CA . ALA A 1 44 ? 10.131 12.910 22.102 1.00 32.41 44 ALA A CA 19
ATOM 37903 C C . ALA A 1 44 ? 11.647 13.043 21.792 1.00 73.14 44 ALA A C 19
ATOM 37904 O O . ALA A 1 44 ? 12.400 12.058 21.872 1.00 75.41 44 ALA A O 19
ATOM 37911 N N . LYS A 1 45 ? 12.098 14.271 21.436 1.00 54.51 45 LYS A N 19
ATOM 37912 C CA . LYS A 1 45 ? 13.538 14.551 21.193 1.00 75.04 45 LYS A CA 19
ATOM 37913 C C . LYS A 1 45 ? 14.299 14.737 22.517 1.00 31.13 45 LYS A C 19
ATOM 37914 O O . LYS A 1 45 ? 15.462 14.339 22.626 1.00 34.44 45 LYS A O 19
ATOM 37933 N N . ASN A 1 46 ? 13.612 15.347 23.501 1.00 62.14 46 ASN A N 19
ATOM 37934 C CA . ASN A 1 46 ? 14.168 15.746 24.796 1.00 32.13 46 ASN A CA 19
ATOM 37935 C C . ASN A 1 46 ? 15.335 16.753 24.608 1.00 2.11 46 ASN A C 19
ATOM 37936 O O . ASN A 1 46 ? 16.489 16.354 24.413 1.00 42.21 46 ASN A O 19
ATOM 37947 N N . SER A 1 47 ? 15.007 18.062 24.623 1.00 74.11 47 SER A N 19
ATOM 37948 C CA . SER A 1 47 ? 15.989 19.153 24.468 1.00 50.00 47 SER A CA 19
ATOM 37949 C C . SER A 1 47 ? 15.629 20.338 25.391 1.00 3.50 47 SER A C 19
ATOM 37950 O O . SER A 1 47 ? 16.246 20.505 26.451 1.00 41.41 47 SER A O 19
ATOM 37958 N N . LYS A 1 48 ? 14.626 21.150 24.994 1.00 44.30 48 LYS A N 19
ATOM 37959 C CA . LYS A 1 48 ? 14.205 22.354 25.754 1.00 21.43 48 LYS A CA 19
ATOM 37960 C C . LYS A 1 48 ? 12.877 22.121 26.495 1.00 21.13 48 LYS A C 19
ATOM 37961 O O . LYS A 1 48 ? 12.179 21.126 26.264 1.00 6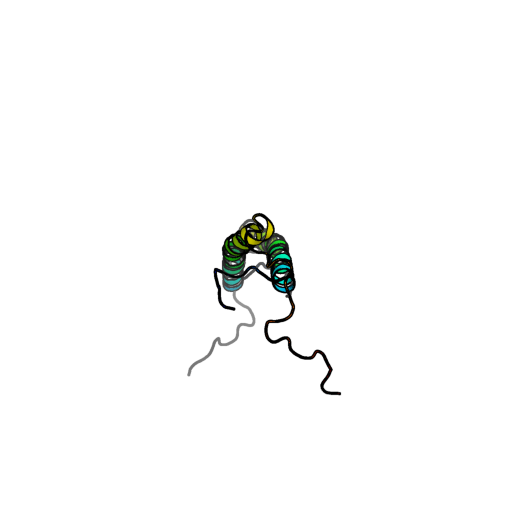0.34 48 LYS A O 19
ATOM 37980 N N . LYS A 1 49 ? 12.545 23.076 27.381 1.00 10.32 49 LYS A N 19
ATOM 37981 C CA . LYS A 1 49 ? 11.295 23.081 28.161 1.00 33.05 49 LYS A CA 19
ATOM 37982 C C . LYS A 1 49 ? 10.141 23.641 27.301 1.00 32.50 49 LYS A C 19
ATOM 37983 O O . LYS A 1 49 ? 10.375 24.342 26.301 1.00 0.11 49 LYS A O 19
ATOM 38002 N N . ALA A 1 50 ? 8.903 23.321 27.702 1.00 10.23 50 ALA A N 19
ATOM 38003 C CA . ALA A 1 50 ? 7.688 23.900 27.112 1.00 23.32 50 ALA A CA 19
ATOM 38004 C C . ALA A 1 50 ? 7.578 25.381 27.530 1.00 32.41 50 ALA A C 19
ATOM 38005 O O . ALA A 1 50 ? 7.410 25.676 28.719 1.00 51.22 50 ALA A O 19
ATOM 38012 N N . ILE A 1 51 ? 7.717 26.292 26.547 1.00 30.44 51 ILE A N 19
ATOM 38013 C CA . ILE A 1 51 ? 7.756 27.755 26.777 1.00 54.23 51 ILE A CA 19
ATOM 38014 C C . ILE A 1 51 ? 6.388 28.310 27.218 1.00 3.54 51 ILE A C 19
ATOM 38015 O O . ILE A 1 51 ? 6.307 29.347 27.877 1.00 40.52 51 ILE A O 19
ATOM 38031 N N . GLU A 1 52 ? 5.327 27.608 26.834 1.00 31.43 52 GLU A N 19
ATOM 38032 C CA . GLU A 1 52 ? 3.949 27.910 27.272 1.00 13.15 52 GLU A CA 19
ATOM 38033 C C . GLU A 1 52 ? 3.575 26.984 28.441 1.00 31.21 52 GLU A C 19
ATOM 38034 O O . GLU A 1 52 ? 4.353 26.091 28.798 1.00 70.45 52 GLU A O 19
ATOM 38046 N N . ASP A 1 53 ? 2.388 27.200 29.040 1.00 51.23 53 ASP A N 19
ATOM 38047 C CA . ASP A 1 53 ? 1.901 26.377 30.164 1.00 52.14 53 ASP A CA 19
ATOM 38048 C C . ASP A 1 53 ? 1.596 24.946 29.700 1.00 63.21 53 ASP A C 19
ATOM 38049 O O . ASP A 1 53 ? 0.693 24.734 28.886 1.00 44.41 53 ASP A O 19
ATOM 38058 N N . GLY A 1 54 ? 2.375 23.973 30.206 1.00 33.04 54 GLY A N 19
ATOM 38059 C CA . GLY A 1 54 ? 2.131 22.558 29.925 1.00 42.51 54 GLY A CA 19
ATOM 38060 C C . GLY A 1 54 ? 1.067 21.970 30.848 1.00 2.22 54 GLY A C 19
ATOM 38061 O O . GLY A 1 54 ? 1.326 21.013 31.587 1.00 12.21 54 GLY A O 19
ATOM 38065 N N . VAL A 1 55 ? -0.140 22.562 30.804 1.00 0.32 55 VAL A N 19
ATOM 38066 C CA . VAL A 1 55 ? -1.276 22.133 31.638 1.00 54.51 55 VAL A CA 19
ATOM 38067 C C . VAL A 1 55 ? -1.924 20.850 31.047 1.00 13.44 55 VAL A C 19
ATOM 38068 O O . VAL A 1 55 ? -2.238 20.807 29.847 1.00 30.43 55 VAL A O 19
ATOM 38081 N N . PRO A 1 56 ? -2.074 19.756 31.870 1.00 13.43 56 PRO A N 19
ATOM 38082 C CA . PRO A 1 56 ? -2.726 18.507 31.427 1.00 70.31 56 PRO A CA 19
ATOM 38083 C C . PRO A 1 56 ? -4.259 18.595 31.528 1.00 14.31 56 PRO A C 19
ATOM 38084 O O . PRO A 1 56 ? -4.818 19.686 31.708 1.00 4.35 56 PRO A O 19
ATOM 38095 N N . GLN A 1 57 ? -4.932 17.441 31.391 1.00 32.32 57 GLN A N 19
ATOM 38096 C CA . GLN A 1 57 ? -6.395 17.353 31.568 1.00 35.23 57 GLN A CA 19
ATOM 38097 C C . GLN A 1 57 ? -6.691 17.341 33.090 1.00 42.02 57 GLN A C 19
ATOM 38098 O O . GLN A 1 57 ? -6.321 16.369 33.766 1.00 24.22 57 GLN A O 19
ATOM 38112 N N . PRO A 1 58 ? -7.324 18.424 33.649 1.00 24.14 58 PRO A N 19
ATOM 38113 C CA . PRO A 1 58 ? -7.511 18.583 35.114 1.00 31.53 58 PRO A CA 19
ATOM 38114 C C . PRO A 1 58 ? -8.454 17.523 35.750 1.00 0.42 58 PRO A C 19
ATOM 38115 O O . PRO A 1 58 ? -8.006 16.689 36.538 1.00 51.34 58 PRO A O 19
ATOM 38126 N N . GLU A 1 59 ? -9.742 17.549 35.369 1.00 72.22 59 GLU A N 19
ATOM 38127 C CA . GLU A 1 59 ? -10.801 16.784 36.062 1.00 31.45 59 GLU A CA 19
ATOM 38128 C C . GLU A 1 59 ? -10.888 15.349 35.532 1.00 21.34 59 GLU A C 19
ATOM 38129 O O . GLU A 1 59 ? -11.034 14.397 36.304 1.00 32.41 59 GLU A O 19
ATOM 38141 N N . ALA A 1 60 ? -10.803 15.208 34.205 1.00 61.35 60 ALA A N 19
ATOM 38142 C CA . ALA A 1 60 ? -10.976 13.924 33.520 1.00 24.40 60 ALA A CA 19
ATOM 38143 C C . ALA A 1 60 ? -9.787 13.662 32.586 1.00 73.04 60 ALA A C 19
ATOM 38144 O O . ALA A 1 60 ? -9.679 14.282 31.526 1.00 62.43 60 ALA A O 19
ATOM 38151 N N . LEU A 1 61 ? -8.891 12.757 33.008 1.00 45.30 61 LEU A N 19
ATOM 38152 C CA . LEU A 1 61 ? -7.715 12.324 32.218 1.00 31.34 61 LEU A CA 19
ATOM 38153 C C . LEU A 1 61 ? -7.680 10.783 32.117 1.00 35.13 61 LEU A C 19
ATOM 38154 O O . LEU A 1 61 ? -6.618 10.183 31.911 1.00 31.21 61 LEU A O 19
ATOM 38170 N N . GLU A 1 62 ? -8.877 10.164 32.213 1.00 5.54 62 GLU A N 19
ATOM 38171 C CA . GLU A 1 62 ? -9.082 8.715 32.019 1.00 23.01 62 GLU A CA 19
ATOM 38172 C C . GLU A 1 62 ? -10.573 8.473 31.671 1.00 55.34 62 GLU A C 19
ATOM 38173 O O . GLU A 1 62 ? -11.437 8.690 32.551 1.00 2.44 62 GLU A O 19
ATOM 38185 N N . MET B 1 1 ? 15.591 -6.893 22.773 1.00 62.35 1 MET B N 19
ATOM 38186 C CA . MET B 1 1 ? 14.628 -5.817 22.469 1.00 52.51 1 MET B CA 19
ATOM 38187 C C . MET B 1 1 ? 13.253 -6.142 23.081 1.00 51.43 1 MET B C 19
ATOM 38188 O O . MET B 1 1 ? 12.706 -7.234 22.879 1.00 63.42 1 MET B O 19
ATOM 38204 N N . GLU B 1 2 ? 12.720 -5.184 23.847 1.00 71.12 2 GLU B N 19
ATOM 38205 C CA . GLU B 1 2 ? 11.408 -5.285 24.506 1.00 11.42 2 GLU B CA 19
ATOM 38206 C C . GLU B 1 2 ? 10.733 -3.895 24.469 1.00 73.23 2 GLU B C 19
ATOM 38207 O O . GLU B 1 2 ? 11.435 -2.872 24.481 1.00 52.54 2 GLU B O 19
ATOM 38219 N N . GLU B 1 3 ? 9.382 -3.866 24.417 1.00 72.02 3 GLU B N 19
ATOM 38220 C CA . GLU B 1 3 ? 8.601 -2.620 24.248 1.00 62.24 3 GLU B CA 19
ATOM 38221 C C . GLU B 1 3 ? 8.774 -1.681 25.463 1.00 12.31 3 GLU B C 19
ATOM 38222 O O . GLU B 1 3 ? 8.240 -1.940 26.554 1.00 70.24 3 GLU B O 19
ATOM 38234 N N . LEU B 1 4 ? 9.566 -0.617 25.265 1.00 31.30 4 LEU B N 19
ATOM 38235 C CA . LEU B 1 4 ? 9.714 0.488 26.225 1.00 3.10 4 LEU B CA 19
ATOM 38236 C C . LEU B 1 4 ? 9.071 1.747 25.623 1.00 73.31 4 LEU B C 19
ATOM 38237 O O . LEU B 1 4 ? 9.102 1.932 24.404 1.00 51.54 4 LEU B O 19
ATOM 38253 N N . SER B 1 5 ? 8.468 2.584 26.478 1.00 0.35 5 SER B N 19
ATOM 38254 C CA . SER B 1 5 ? 7.765 3.817 26.056 1.00 3.13 5 SER B CA 19
ATOM 38255 C C . SER B 1 5 ? 8.634 5.069 26.323 1.00 4.11 5 SER B C 19
ATOM 38256 O O . SER B 1 5 ? 9.644 4.988 27.036 1.00 24.21 5 SER B O 19
ATOM 38264 N N . GLY B 1 6 ? 8.234 6.223 25.738 1.00 64.12 6 GLY B N 19
ATOM 38265 C CA . GLY B 1 6 ? 8.881 7.519 26.012 1.00 34.51 6 GLY B CA 19
ATOM 38266 C C . GLY B 1 6 ? 9.834 7.996 24.918 1.00 33.40 6 GLY B C 19
ATOM 38267 O O . GLY B 1 6 ? 10.354 9.116 25.000 1.00 54.42 6 GLY B O 19
ATOM 38271 N N . LYS B 1 7 ? 10.067 7.159 23.896 1.00 3.21 7 LYS B N 19
ATOM 38272 C CA . LYS B 1 7 ? 10.992 7.471 22.776 1.00 71.24 7 LYS B CA 19
ATOM 38273 C C . LYS B 1 7 ? 10.225 7.394 21.433 1.00 23.25 7 LYS B C 19
ATOM 38274 O O . LYS B 1 7 ? 9.119 6.835 21.390 1.00 43.44 7 LYS B O 19
ATOM 38293 N N . PRO B 1 8 ? 10.760 7.985 20.313 1.00 75.03 8 PRO B N 19
ATOM 38294 C CA . PRO B 1 8 ? 10.189 7.768 18.956 1.00 75.13 8 PRO B CA 19
ATOM 38295 C C . PRO B 1 8 ? 10.573 6.370 18.393 1.00 11.21 8 PRO B C 19
ATOM 38296 O O . PRO B 1 8 ? 11.039 5.492 19.139 1.00 12.25 8 PRO B O 19
ATOM 38307 N N . LEU B 1 9 ? 10.358 6.166 17.081 1.00 34.32 9 LEU B N 19
ATOM 38308 C CA . LEU B 1 9 ? 10.716 4.906 16.402 1.00 4.22 9 LEU B CA 19
ATOM 38309 C C . LEU B 1 9 ? 12.249 4.761 16.282 1.00 54.21 9 LEU B C 19
ATOM 38310 O O . LEU B 1 9 ? 12.990 5.753 16.314 1.00 0.11 9 LEU B O 19
ATOM 38326 N N . SER B 1 10 ? 12.693 3.510 16.153 1.00 4.30 10 SER B N 19
ATOM 38327 C CA . SER B 1 10 ? 14.099 3.151 15.919 1.00 51.52 10 SER B CA 19
ATOM 38328 C C . SER B 1 10 ? 14.436 3.278 14.423 1.00 20.31 10 SER B C 19
ATOM 38329 O O . SER B 1 10 ? 13.535 3.472 13.593 1.00 41.13 10 SER B O 19
ATOM 38337 N N . TYR B 1 11 ? 15.738 3.175 14.089 1.00 71.43 11 TYR B N 19
ATOM 38338 C CA . TYR B 1 11 ? 16.216 3.261 12.699 1.00 13.43 11 TYR B CA 19
ATOM 38339 C C . TYR B 1 11 ? 15.681 2.086 11.865 1.00 11.50 11 TYR B C 19
ATOM 38340 O O . TYR B 1 11 ? 15.284 2.280 10.721 1.00 21.43 11 TYR B O 19
ATOM 38358 N N . ALA B 1 12 ? 15.683 0.884 12.465 1.00 11.43 12 ALA B N 19
ATOM 38359 C CA . ALA B 1 12 ? 15.161 -0.334 11.831 1.00 14.41 12 ALA B CA 19
ATOM 38360 C C . ALA B 1 12 ? 13.673 -0.173 11.469 1.00 43.11 12 ALA B C 19
ATOM 38361 O O . ALA B 1 12 ? 13.237 -0.591 10.390 1.00 52.24 12 ALA B O 19
ATOM 38368 N N . GLU B 1 13 ? 12.924 0.474 12.384 1.00 52.23 13 GLU B N 19
ATOM 38369 C CA . GLU B 1 13 ? 11.483 0.736 12.228 1.00 42.20 13 GLU B CA 19
ATOM 38370 C C . GLU B 1 13 ? 11.249 1.772 11.115 1.00 61.51 13 GLU B C 19
ATOM 38371 O O . GLU B 1 13 ? 10.374 1.591 10.275 1.00 52.21 13 GLU B O 19
ATOM 38383 N N . LYS B 1 14 ? 12.088 2.822 11.102 1.00 74.11 14 LYS B N 19
ATOM 38384 C CA . LYS B 1 14 ? 12.014 3.920 10.123 1.00 60.22 14 LYS B CA 19
ATOM 38385 C C . LYS B 1 14 ? 12.232 3.402 8.699 1.00 4.15 14 LYS B C 19
ATOM 38386 O O . LYS B 1 14 ? 11.413 3.649 7.821 1.00 70.11 14 LYS B O 19
ATOM 38405 N N . GLU B 1 15 ? 13.369 2.715 8.499 1.00 21.14 15 GLU B N 19
ATOM 38406 C CA . GLU B 1 15 ? 13.784 2.212 7.189 1.00 41.42 15 GLU B CA 19
ATOM 38407 C C . GLU B 1 15 ? 12.784 1.184 6.632 1.00 24.11 15 GLU B C 19
ATOM 38408 O O . GLU B 1 15 ? 12.428 1.261 5.448 1.00 20.20 15 GLU B O 19
ATOM 38420 N N . LYS B 1 16 ? 12.294 0.250 7.493 1.00 5.32 16 LYS B N 19
ATOM 38421 C CA . LYS B 1 16 ? 11.315 -0.759 7.059 1.00 23.23 16 LYS B CA 19
ATOM 38422 C C . LYS B 1 16 ? 9.982 -0.086 6.698 1.00 61.20 16 LYS B C 19
ATOM 38423 O O . LYS B 1 16 ? 9.251 -0.575 5.837 1.00 71.42 16 LYS B O 19
ATOM 38442 N N . LEU B 1 17 ? 9.685 1.045 7.373 1.00 4.24 17 LEU B N 19
ATOM 38443 C CA . LEU B 1 17 ? 8.443 1.780 7.178 1.00 64.45 17 LEU B CA 19
ATOM 38444 C C . LEU B 1 17 ? 8.478 2.539 5.843 1.00 53.01 17 LEU B C 19
ATOM 38445 O O . LEU B 1 17 ? 7.561 2.401 5.058 1.00 2.21 17 LEU B O 19
ATOM 38461 N N . LYS B 1 18 ? 9.554 3.315 5.586 1.00 65.11 18 LYS B N 19
ATOM 38462 C CA . LYS B 1 18 ? 9.652 4.157 4.370 1.00 1.33 18 LYS B CA 19
ATOM 38463 C C . LYS B 1 18 ? 9.679 3.280 3.099 1.00 13.44 18 LYS B C 19
ATOM 38464 O O . LYS B 1 18 ? 9.097 3.646 2.063 1.00 13.31 18 LYS B O 19
ATOM 38483 N N . GLU B 1 19 ? 10.354 2.109 3.192 1.00 62.33 19 GLU B N 19
ATOM 38484 C CA . GLU B 1 19 ? 10.427 1.161 2.071 1.00 40.23 19 GLU B CA 19
ATOM 38485 C C . GLU B 1 19 ? 9.085 0.429 1.918 1.00 73.43 19 GLU B C 19
ATOM 38486 O O . GLU B 1 19 ? 8.733 0.059 0.810 1.00 1.23 19 GLU B O 19
ATOM 38498 N N . LYS B 1 20 ? 8.355 0.226 3.051 1.00 74.23 20 LYS B N 19
ATOM 38499 C CA . LYS B 1 20 ? 6.979 -0.301 3.039 1.00 54.31 20 LYS B CA 19
ATOM 38500 C C . LYS B 1 20 ? 6.057 0.634 2.246 1.00 10.13 20 LYS B C 19
ATOM 38501 O O . LYS B 1 20 ? 5.306 0.172 1.399 1.00 51.50 20 LYS B O 19
ATOM 38520 N N . LEU B 1 21 ? 6.149 1.950 2.542 1.00 35.54 21 LEU B N 19
ATOM 38521 C CA . LEU B 1 21 ? 5.309 2.988 1.923 1.00 31.12 21 LEU B CA 19
ATOM 38522 C C . LEU B 1 21 ? 5.504 2.986 0.403 1.00 42.12 21 LEU B C 19
ATOM 38523 O O . LEU B 1 21 ? 4.532 2.940 -0.341 1.00 32.02 21 LEU B O 19
ATOM 38539 N N . ALA B 1 22 ? 6.784 2.975 -0.022 1.00 72.23 22 ALA B N 19
ATOM 38540 C CA . ALA B 1 22 ? 7.174 2.957 -1.441 1.00 63.14 22 ALA B CA 19
ATOM 38541 C C . ALA B 1 22 ? 6.791 1.628 -2.126 1.00 33.33 22 ALA B C 19
ATOM 38542 O O . ALA B 1 22 ? 6.390 1.633 -3.288 1.00 21.34 22 ALA B O 19
ATOM 38549 N N . PHE B 1 23 ? 6.921 0.506 -1.380 1.00 54.40 23 PHE B N 19
ATOM 38550 C CA . PHE B 1 23 ? 6.647 -0.864 -1.888 1.00 51.34 23 PHE B CA 19
ATOM 38551 C C . PHE B 1 23 ? 5.157 -1.023 -2.220 1.00 12.23 23 PHE B C 19
ATOM 38552 O O . PHE B 1 23 ? 4.787 -1.353 -3.359 1.00 1.21 23 PHE B O 19
ATOM 38569 N N . LEU B 1 24 ? 4.306 -0.754 -1.216 1.00 62.22 24 LEU B N 19
ATOM 38570 C CA . LEU B 1 24 ? 2.859 -0.876 -1.358 1.00 45.52 24 LEU B CA 19
ATOM 38571 C C . LEU B 1 24 ? 2.306 0.164 -2.347 1.00 21.42 24 LEU B C 19
ATOM 38572 O O . LEU B 1 24 ? 1.318 -0.097 -3.000 1.00 24.42 24 LEU B O 19
ATOM 38588 N N . LYS B 1 25 ? 2.957 1.344 -2.425 1.00 75.44 25 LYS B N 19
ATOM 38589 C CA . LYS B 1 25 ? 2.558 2.438 -3.334 1.00 13.31 25 LYS B CA 19
ATOM 38590 C C . LYS B 1 25 ? 2.830 2.096 -4.814 1.00 14.34 25 LYS B C 19
ATOM 38591 O O . LYS B 1 25 ? 1.976 2.350 -5.678 1.00 23.55 25 LYS B O 19
ATOM 38610 N N . LYS B 1 26 ? 4.033 1.552 -5.108 1.00 5.11 26 LYS B N 19
ATOM 38611 C CA . LYS B 1 26 ? 4.456 1.275 -6.494 1.00 42.21 26 LYS B CA 19
ATOM 38612 C C . LYS B 1 26 ? 3.644 0.103 -7.082 1.00 21.25 26 LYS B C 19
ATOM 38613 O O . LYS B 1 26 ? 3.203 0.160 -8.257 1.00 64.45 26 LYS B O 19
ATOM 38632 N N . GLU B 1 27 ? 3.399 -0.944 -6.241 1.00 23.42 27 GLU B N 19
ATOM 38633 C CA . GLU B 1 27 ? 2.552 -2.067 -6.638 1.00 63.53 27 GLU B CA 19
ATOM 38634 C C . GLU B 1 27 ? 1.110 -1.571 -6.765 1.00 30.15 27 GLU B C 19
ATOM 38635 O O . GLU B 1 27 ? 0.465 -1.921 -7.716 1.00 41.44 27 GLU B O 19
ATOM 38647 N N . TYR B 1 28 ? 0.652 -0.691 -5.821 1.00 65.33 28 TYR B N 19
ATOM 38648 C CA . TYR B 1 28 ? -0.721 -0.113 -5.818 1.00 14.00 28 TYR B CA 19
ATOM 38649 C C . TYR B 1 28 ? -1.024 0.521 -7.167 1.00 22.41 28 TYR B C 19
ATOM 38650 O O . TYR B 1 28 ? -2.072 0.275 -7.741 1.00 23.12 28 TYR B O 19
ATOM 38668 N N . SER B 1 29 ? -0.072 1.322 -7.662 1.00 1.51 29 SER B N 19
ATOM 38669 C CA . SER B 1 29 ? -0.213 2.036 -8.925 1.00 44.42 29 SER B CA 19
ATOM 38670 C C . SER B 1 29 ? -0.364 1.048 -10.096 1.00 23.31 29 SER B C 19
ATOM 38671 O O . SER B 1 29 ? -1.348 1.114 -10.827 1.00 31.42 29 SER B O 19
ATOM 38679 N N . ARG B 1 30 ? 0.578 0.093 -10.219 1.00 61.24 30 ARG B N 19
ATOM 38680 C CA . ARG B 1 30 ? 0.616 -0.842 -11.368 1.00 51.45 30 ARG B CA 19
ATOM 38681 C C . ARG B 1 30 ? -0.527 -1.891 -11.320 1.00 54.15 30 ARG B C 19
ATOM 38682 O O . ARG B 1 30 ? -1.089 -2.254 -12.354 1.00 21.25 30 ARG B O 19
ATOM 38703 N N . THR B 1 31 ? -0.862 -2.359 -10.109 1.00 53.44 31 THR B N 19
ATOM 38704 C CA . THR B 1 31 ? -1.852 -3.427 -9.894 1.00 31.31 31 THR B CA 19
ATOM 38705 C C . THR B 1 31 ? -3.293 -2.870 -9.991 1.00 12.23 31 THR B C 19
ATOM 38706 O O . THR B 1 31 ? -4.202 -3.550 -10.482 1.00 71.22 31 THR B O 19
ATOM 38717 N N . LEU B 1 32 ? -3.496 -1.617 -9.530 1.00 31.41 32 LEU B N 19
ATOM 38718 C CA . LEU B 1 32 ? -4.776 -0.910 -9.710 1.00 14.33 32 LEU B CA 19
ATOM 38719 C C . LEU B 1 32 ? -4.932 -0.542 -11.187 1.00 31.21 32 LEU B C 19
ATOM 38720 O O . LEU B 1 32 ? -6.034 -0.600 -11.712 1.00 31.20 32 LEU B O 19
ATOM 38736 N N . ALA B 1 33 ? -3.806 -0.180 -11.842 1.00 23.11 33 ALA B N 19
ATOM 38737 C CA . ALA B 1 33 ? -3.773 0.187 -13.269 1.00 45.44 33 ALA B CA 19
ATOM 38738 C C . ALA B 1 33 ? -4.341 -0.938 -14.140 1.00 24.12 33 ALA B C 19
ATOM 38739 O O . ALA B 1 33 ? -5.282 -0.723 -14.907 1.00 2.03 33 ALA B O 19
ATOM 38746 N N . ARG B 1 34 ? -3.774 -2.146 -13.960 1.00 55.35 34 ARG B N 19
ATOM 38747 C CA . ARG B 1 34 ? -4.176 -3.351 -14.702 1.00 24.54 34 ARG B CA 19
ATOM 38748 C C . ARG B 1 34 ? -5.600 -3.805 -14.312 1.00 52.42 34 ARG B C 19
ATOM 38749 O O . ARG B 1 34 ? -6.319 -4.368 -15.149 1.00 14.20 34 ARG B O 19
ATOM 38770 N N . LEU B 1 35 ? -5.989 -3.573 -13.027 1.00 62.24 35 LEU B N 19
ATOM 38771 C CA . LEU B 1 35 ? -7.371 -3.802 -12.558 1.00 11.43 35 LEU B CA 19
ATOM 38772 C C . LEU B 1 35 ? -8.325 -2.917 -13.393 1.00 73.23 35 LEU B C 19
ATOM 38773 O O . LEU B 1 35 ? -9.340 -3.401 -13.867 1.00 50.43 35 LEU B O 19
ATOM 38789 N N . GLN B 1 36 ? -7.942 -1.632 -13.603 1.00 43.45 36 GLN B N 19
ATOM 38790 C CA . GLN B 1 36 ? -8.746 -0.662 -14.375 1.00 53.33 36 GLN B CA 19
ATOM 38791 C C . GLN B 1 36 ? -8.777 -1.057 -15.863 1.00 22.31 36 GLN B C 19
ATOM 38792 O O . GLN B 1 36 ? -9.777 -0.867 -16.535 1.00 71.12 36 GLN B O 19
ATOM 38806 N N . ARG B 1 37 ? -7.667 -1.616 -16.372 1.00 35.41 37 ARG B N 19
ATOM 38807 C CA . ARG B 1 37 ? -7.590 -2.091 -17.766 1.00 3.21 37 ARG B CA 19
ATOM 38808 C C . ARG B 1 37 ? -8.565 -3.270 -17.983 1.00 60.54 37 ARG B C 19
ATOM 38809 O O . ARG B 1 37 ? -9.092 -3.467 -19.086 1.00 20.11 37 ARG B O 19
ATOM 38830 N N . ALA B 1 38 ? -8.782 -4.054 -16.912 1.00 34.33 38 ALA B N 19
ATOM 38831 C CA . ALA B 1 38 ? -9.735 -5.168 -16.915 1.00 12.22 38 ALA B CA 19
ATOM 38832 C C . ALA B 1 38 ? -11.194 -4.665 -16.825 1.00 13.05 38 ALA B C 19
ATOM 38833 O O . ALA B 1 38 ? -12.004 -4.990 -17.682 1.00 65.11 38 ALA B O 19
ATOM 38840 N N . LYS B 1 39 ? -11.507 -3.874 -15.777 1.00 34.34 39 LYS B N 19
ATOM 38841 C CA . LYS B 1 39 ? -12.894 -3.454 -15.444 1.00 22.33 39 LYS B CA 19
ATOM 38842 C C . LYS B 1 39 ? -13.440 -2.303 -16.334 1.00 3.23 39 LYS B C 19
ATOM 38843 O O . LYS B 1 39 ? -14.614 -2.316 -16.720 1.00 73.31 39 LYS B O 19
ATOM 38862 N N . ARG B 1 40 ? -12.605 -1.289 -16.613 1.00 34.21 40 ARG B N 19
ATOM 38863 C CA . ARG B 1 40 ? -13.030 -0.078 -17.352 1.00 12.53 40 ARG B CA 19
ATOM 38864 C C . ARG B 1 40 ? -13.103 -0.362 -18.855 1.00 33.22 40 ARG B C 19
ATOM 38865 O O . ARG B 1 40 ? -14.132 -0.113 -19.494 1.00 1.13 40 ARG B O 19
ATOM 38886 N N . ALA B 1 41 ? -11.981 -0.867 -19.405 1.00 61.10 41 ALA B N 19
ATOM 38887 C CA . ALA B 1 41 ? -11.844 -1.140 -20.837 1.00 20.14 41 ALA B CA 19
ATOM 38888 C C . ALA B 1 41 ? -12.710 -2.340 -21.245 1.00 50.14 41 ALA B C 19
ATOM 38889 O O . ALA B 1 41 ? -13.596 -2.203 -22.097 1.00 43.14 41 ALA B O 19
ATOM 38896 N N . GLU B 1 42 ? -12.471 -3.497 -20.571 1.00 54.41 42 GLU B N 19
ATOM 38897 C CA . GLU B 1 42 ? -13.082 -4.801 -20.915 1.00 43.13 42 GLU B CA 19
ATOM 38898 C C . GLU B 1 42 ? -12.964 -5.099 -22.424 1.00 70.42 42 GLU B C 19
ATOM 38899 O O . GLU B 1 42 ? -13.894 -5.596 -23.032 1.00 21.02 42 GLU B O 19
ATOM 38911 N N . LYS B 1 43 ? -11.801 -4.773 -23.007 1.00 13.34 43 LYS B N 19
ATOM 38912 C CA . LYS B 1 43 ? -11.448 -5.087 -24.419 1.00 60.11 43 LYS B CA 19
ATOM 38913 C C . LYS B 1 43 ? -11.679 -6.591 -24.746 1.00 53.11 43 LYS B C 19
ATOM 38914 O O . LYS B 1 43 ? -12.012 -6.952 -25.877 1.00 1.42 43 LYS B O 19
ATOM 38933 N N . ALA B 1 44 ? -11.542 -7.443 -23.707 1.00 44.54 44 ALA B N 19
ATOM 38934 C CA . ALA B 1 44 ? -11.726 -8.901 -23.801 1.00 13.15 44 ALA B CA 19
ATOM 38935 C C . ALA B 1 44 ? -13.088 -9.323 -23.193 1.00 22.31 44 ALA B C 19
ATOM 38936 O O . ALA B 1 44 ? -13.205 -10.387 -22.578 1.00 71.24 44 ALA B O 19
ATOM 38943 N N . LYS B 1 45 ? -14.128 -8.484 -23.392 1.00 51.35 45 LYS B N 19
ATOM 38944 C CA . LYS B 1 45 ? -15.530 -8.835 -23.021 1.00 61.14 45 LYS B CA 19
ATOM 38945 C C . LYS B 1 45 ? -16.224 -9.611 -24.166 1.00 32.13 45 LYS B C 19
ATOM 38946 O O . LYS B 1 45 ? -17.321 -10.150 -23.978 1.00 4.02 45 LYS B O 19
ATOM 38965 N N . ASN B 1 46 ? -15.558 -9.643 -25.339 1.00 41.33 46 ASN B N 19
ATOM 38966 C CA . ASN B 1 46 ? -16.157 -9.984 -26.640 1.00 35.41 46 ASN B CA 19
ATOM 38967 C C . ASN B 1 46 ? -17.201 -8.910 -27.006 1.00 72.13 46 ASN B C 19
ATOM 38968 O O . ASN B 1 46 ? -18.409 -9.104 -26.861 1.00 41.00 46 ASN B O 19
ATOM 38979 N N . SER B 1 47 ? -16.678 -7.734 -27.397 1.00 71.11 47 SER B N 19
ATOM 38980 C CA . SER B 1 47 ? -17.484 -6.563 -27.788 1.00 52.30 47 SER B CA 19
ATOM 38981 C C . SER B 1 47 ? -17.764 -6.603 -29.304 1.00 14.34 47 SER B C 19
ATOM 38982 O O . SER B 1 47 ? -17.357 -7.550 -29.988 1.00 41.44 47 SER B O 19
ATOM 38990 N N . LYS B 1 48 ? -18.469 -5.569 -29.813 1.00 51.23 48 LYS B N 19
ATOM 38991 C CA . LYS B 1 48 ? -18.752 -5.420 -31.250 1.00 43.53 48 LYS B CA 19
ATOM 38992 C C . LYS B 1 48 ? -17.459 -5.120 -32.025 1.00 1.04 48 LYS B C 19
ATOM 38993 O O . LYS B 1 48 ? -16.471 -4.646 -31.443 1.00 34.45 48 LYS B O 19
ATOM 39012 N N . LYS B 1 49 ? -17.485 -5.401 -33.337 1.00 72.13 49 LYS B N 19
ATOM 39013 C CA . LYS B 1 49 ? -16.339 -5.158 -34.235 1.00 60.51 49 LYS B CA 19
ATOM 39014 C C . LYS B 1 49 ? -16.023 -3.654 -34.356 1.00 1.23 49 LYS B C 19
ATOM 39015 O O . LYS B 1 49 ? -16.808 -2.798 -33.922 1.00 63.14 49 LYS B O 19
ATOM 39034 N N . ALA B 1 50 ? -14.886 -3.357 -34.986 1.00 43.13 50 ALA B N 19
ATOM 39035 C CA . ALA B 1 50 ? -14.408 -1.987 -35.176 1.00 43.23 50 ALA B CA 19
ATOM 39036 C C . ALA B 1 50 ? -15.293 -1.234 -36.192 1.00 11.22 50 ALA B C 19
ATOM 39037 O O . ALA B 1 50 ? -15.695 -1.804 -37.210 1.00 63.40 50 ALA B O 19
ATOM 39044 N N . ILE B 1 51 ? -15.618 0.031 -35.885 1.00 31.34 51 ILE B N 19
ATOM 39045 C CA . ILE B 1 51 ? -16.220 0.965 -36.869 1.00 75.42 51 ILE B CA 19
ATOM 39046 C C . ILE B 1 51 ? -15.114 1.576 -37.763 1.00 3.22 51 ILE B C 19
ATOM 39047 O O . ILE B 1 51 ? -15.391 2.195 -38.792 1.00 63.43 51 ILE B O 19
ATOM 39063 N N . GLU B 1 52 ? -13.862 1.352 -37.340 1.00 61.41 52 GLU B N 19
ATOM 39064 C CA . GLU B 1 52 ? -12.643 1.850 -37.983 1.00 21.05 52 GLU B CA 19
ATOM 39065 C C . GLU B 1 52 ? -11.907 0.698 -38.691 1.00 35.22 52 GLU B C 19
ATOM 39066 O O . GLU B 1 52 ? -12.367 -0.456 -38.670 1.00 33.50 52 GLU B O 19
ATOM 39078 N N . ASP B 1 53 ? -10.763 1.017 -39.323 1.00 41.35 53 ASP B N 19
ATOM 39079 C CA . ASP B 1 53 ? -9.842 -0.010 -39.867 1.00 65.05 53 ASP B CA 19
ATOM 39080 C C . ASP B 1 53 ? -8.740 -0.317 -38.826 1.00 72.14 53 ASP B C 19
ATOM 39081 O O . ASP B 1 53 ? -8.562 0.441 -37.857 1.00 21.21 53 ASP B O 19
ATOM 39090 N N . GLY B 1 54 ? -8.010 -1.426 -39.036 1.00 22.23 54 GLY B N 19
ATOM 39091 C CA . GLY B 1 54 ? -6.952 -1.868 -38.121 1.00 75.25 54 GLY B CA 19
ATOM 39092 C C . GLY B 1 54 ? -5.700 -2.305 -38.860 1.00 65.11 54 GLY B C 19
ATOM 39093 O O . GLY B 1 54 ? -5.542 -3.486 -39.190 1.00 54.12 54 GLY B O 19
ATOM 39097 N N . VAL B 1 55 ? -4.813 -1.340 -39.145 1.00 43.41 55 VAL B N 19
ATOM 39098 C CA . VAL B 1 55 ? -3.491 -1.598 -39.744 1.00 4.44 55 VAL B CA 19
ATOM 39099 C C . VAL B 1 55 ? -2.380 -1.180 -38.740 1.00 32.34 55 VAL B C 19
ATOM 39100 O O . VAL B 1 55 ? -2.419 -0.064 -38.193 1.00 75.34 55 VAL B O 19
ATOM 39113 N N . PRO B 1 56 ? -1.395 -2.087 -38.429 1.00 32.03 56 PRO B N 19
ATOM 39114 C CA . PRO B 1 56 ? -0.233 -1.760 -37.557 1.00 30.41 56 PRO B CA 19
ATOM 39115 C C . PRO B 1 56 ? 0.824 -0.907 -38.301 1.00 21.13 56 PRO B C 19
ATOM 39116 O O . PRO B 1 56 ? 0.532 -0.320 -39.354 1.00 5.11 56 PRO B O 19
ATOM 39127 N N . GLN B 1 57 ? 2.043 -0.829 -37.733 1.00 73.15 57 GLN B N 19
ATOM 39128 C CA . GLN B 1 57 ? 3.158 -0.060 -38.327 1.00 44.23 57 GLN B CA 19
ATOM 39129 C C . GLN B 1 57 ? 3.592 -0.689 -39.677 1.00 0.33 57 GLN B C 19
ATOM 39130 O O . GLN B 1 57 ? 3.654 -1.927 -39.769 1.00 52.23 57 GLN B O 19
ATOM 39144 N N . PRO B 1 58 ? 3.876 0.161 -40.740 1.00 1.43 58 PRO B N 19
ATOM 39145 C CA . PRO B 1 58 ? 4.205 -0.316 -42.115 1.00 41.11 58 PRO B CA 19
ATOM 39146 C C . PRO B 1 58 ? 5.314 -1.382 -42.149 1.00 63.11 58 PRO B C 19
ATOM 39147 O O . PRO B 1 58 ? 5.148 -2.427 -42.783 1.00 73.44 58 PRO B O 19
ATOM 39158 N N . GLU B 1 59 ? 6.419 -1.121 -41.436 1.00 23.12 59 GLU B N 19
ATOM 39159 C CA . GLU B 1 59 ? 7.529 -2.087 -41.287 1.00 40.33 59 GLU B CA 19
ATOM 39160 C C . GLU B 1 59 ? 7.715 -2.473 -39.811 1.00 44.24 59 GLU B C 19
ATOM 39161 O O . GLU B 1 59 ? 7.805 -3.664 -39.487 1.00 41.32 59 GLU B O 19
ATOM 39173 N N . ALA B 1 60 ? 7.786 -1.438 -38.940 1.00 23.13 60 ALA B N 19
ATOM 39174 C CA . ALA B 1 60 ? 8.083 -1.567 -37.497 1.00 54.10 60 ALA B CA 19
ATOM 39175 C C . ALA B 1 60 ? 9.538 -2.033 -37.259 1.00 71.54 60 ALA B C 19
ATOM 39176 O O . ALA B 1 60 ? 9.853 -2.601 -36.206 1.00 2.05 60 ALA B O 19
ATOM 39183 N N . LEU B 1 61 ? 10.430 -1.741 -38.234 1.00 20.21 61 LEU B N 19
ATOM 39184 C CA . LEU B 1 61 ? 11.856 -2.119 -38.165 1.00 24.22 61 LEU B CA 19
ATOM 39185 C C . LEU B 1 61 ? 12.592 -1.246 -37.126 1.00 23.22 61 LEU B C 19
ATOM 39186 O O . LEU B 1 61 ? 13.401 -1.749 -36.339 1.00 23.25 61 LEU B O 19
ATOM 39202 N N . GLU B 1 62 ? 12.288 0.066 -37.148 1.00 21.40 62 GLU B N 19
ATOM 39203 C CA . GLU B 1 62 ? 12.827 1.056 -36.199 1.00 54.54 62 GLU B CA 19
ATOM 39204 C C . GLU B 1 62 ? 11.707 1.384 -35.162 1.00 74.21 62 GLU B C 19
ATOM 39205 O O . GLU B 1 62 ? 10.889 2.300 -35.402 1.00 34.40 62 GLU B O 19
ATOM 39217 N N . MET A 1 1 ? -13.344 -21.271 -12.833 1.00 51.44 1 MET A N 20
ATOM 39218 C CA . MET A 1 1 ? -12.434 -22.149 -13.606 1.00 40.21 1 MET A CA 20
ATOM 39219 C C . MET A 1 1 ? -11.937 -21.416 -14.867 1.00 3.03 1 MET A C 20
ATOM 39220 O O . MET A 1 1 ? -12.585 -20.481 -15.356 1.00 51.12 1 MET A O 20
ATOM 39236 N N . GLU A 1 2 ? -10.789 -21.880 -15.386 1.00 62.35 2 GLU A N 20
ATOM 39237 C CA . GLU A 1 2 ? -10.133 -21.317 -16.578 1.00 62.55 2 GLU A CA 20
ATOM 39238 C C . GLU A 1 2 ? -9.747 -22.476 -17.529 1.00 4.33 2 GLU A C 20
ATOM 39239 O O . GLU A 1 2 ? -9.068 -23.432 -17.135 1.00 43.12 2 GLU A O 20
ATOM 39251 N N . GLU A 1 3 ? -10.240 -22.395 -18.770 1.00 33.04 3 GLU A N 20
ATOM 39252 C CA . GLU A 1 3 ? -10.016 -23.416 -19.819 1.00 42.13 3 GLU A CA 20
ATOM 39253 C C . GLU A 1 3 ? -8.641 -23.214 -20.484 1.00 62.21 3 GLU A C 20
ATOM 39254 O O . GLU A 1 3 ? -7.840 -24.147 -20.593 1.00 21.10 3 GLU A O 20
ATOM 39266 N N . LEU A 1 4 ? -8.402 -21.973 -20.931 1.00 33.25 4 LEU A N 20
ATOM 39267 C CA . LEU A 1 4 ? -7.123 -21.525 -21.536 1.00 21.35 4 LEU A CA 20
ATOM 39268 C C . LEU A 1 4 ? -6.767 -20.133 -20.992 1.00 54.23 4 LEU A C 20
ATOM 39269 O O . LEU A 1 4 ? -7.420 -19.633 -20.063 1.00 2.35 4 LEU A O 20
ATOM 39285 N N . SER A 1 5 ? -5.713 -19.533 -21.565 1.00 53.21 5 SER A N 20
ATOM 39286 C CA . SER A 1 5 ? -5.338 -18.136 -21.305 1.00 63.41 5 SER A CA 20
ATOM 39287 C C . SER A 1 5 ? -6.134 -17.186 -22.224 1.00 51.45 5 SER A C 20
ATOM 39288 O O . SER A 1 5 ? -6.930 -17.635 -23.071 1.00 23.31 5 SER A O 20
ATOM 39296 N N . GLY A 1 6 ? -5.936 -15.868 -22.034 1.00 61.43 6 GLY A N 20
ATOM 39297 C CA . GLY A 1 6 ? -6.684 -14.840 -22.767 1.00 3.11 6 GLY A CA 20
ATOM 39298 C C . GLY A 1 6 ? -7.799 -14.243 -21.930 1.00 21.42 6 GLY A C 20
ATOM 39299 O O . GLY A 1 6 ? -8.385 -13.220 -22.299 1.00 45.21 6 GLY A O 20
ATOM 39303 N N . LYS A 1 7 ? -8.097 -14.912 -20.801 1.00 71.04 7 LYS A N 20
ATOM 39304 C CA . LYS A 1 7 ? -9.003 -14.396 -19.765 1.00 41.42 7 LYS A CA 20
ATOM 39305 C C . LYS A 1 7 ? -8.304 -13.231 -19.028 1.00 3.20 7 LYS A C 20
ATOM 39306 O O . LYS A 1 7 ? -7.069 -13.195 -18.969 1.00 61.50 7 LYS A O 20
ATOM 39325 N N . PRO A 1 8 ? -9.074 -12.255 -18.454 1.00 14.24 8 PRO A N 20
ATOM 39326 C CA . PRO A 1 8 ? -8.489 -11.174 -17.625 1.00 32.11 8 PRO A CA 20
ATOM 39327 C C . PRO A 1 8 ? -8.137 -11.704 -16.213 1.00 50.12 8 PRO A C 20
ATOM 39328 O O . PRO A 1 8 ? -7.895 -12.913 -16.028 1.00 23.33 8 PRO A O 20
ATOM 39339 N N . LEU A 1 9 ? -8.076 -10.813 -15.217 1.00 14.21 9 LEU A N 20
ATOM 39340 C CA . LEU A 1 9 ? -8.071 -11.248 -13.818 1.00 72.12 9 LEU A CA 20
ATOM 39341 C C . LEU A 1 9 ? -9.451 -11.873 -13.486 1.00 12.13 9 LEU A C 20
ATOM 39342 O O . LEU A 1 9 ? -10.498 -11.344 -13.883 1.00 0.34 9 LEU A O 20
ATOM 39358 N N . SER A 1 10 ? -9.429 -13.050 -12.853 1.00 1.24 10 SER A N 20
ATOM 39359 C CA . SER A 1 10 ? -10.648 -13.773 -12.424 1.00 30.02 10 SER A CA 20
ATOM 39360 C C . SER A 1 10 ? -11.325 -13.035 -11.254 1.00 12.51 10 SER A C 20
ATOM 39361 O O . SER A 1 10 ? -10.768 -12.057 -10.750 1.00 11.12 10 SER A O 20
ATOM 39369 N N . TYR A 1 11 ? -12.516 -13.507 -10.826 1.00 40.02 11 TYR A N 20
ATOM 39370 C CA . TYR A 1 11 ? -13.246 -12.921 -9.679 1.00 61.44 11 TYR A CA 20
ATOM 39371 C C . TYR A 1 11 ? -12.385 -12.955 -8.404 1.00 34.35 11 TYR A C 20
ATOM 39372 O O . TYR A 1 11 ? -12.314 -11.959 -7.680 1.00 52.53 11 TYR A O 20
ATOM 39390 N N . ALA A 1 12 ? -11.740 -14.112 -8.157 1.00 33.32 12 ALA A N 20
ATOM 39391 C CA . ALA A 1 12 ? -10.842 -14.317 -7.010 1.00 43.44 12 ALA A CA 20
ATOM 39392 C C . ALA A 1 12 ? -9.675 -13.316 -7.032 1.00 35.30 12 ALA A C 20
ATOM 39393 O O . ALA A 1 12 ? -9.320 -12.741 -6.000 1.00 35.31 12 ALA A O 20
ATOM 39400 N N . GLU A 1 13 ? -9.111 -13.102 -8.242 1.00 42.21 13 GLU A N 20
ATOM 39401 C CA . GLU A 1 13 ? -7.975 -12.186 -8.450 1.00 72.21 13 GLU A CA 20
ATOM 39402 C C . GLU A 1 13 ? -8.406 -10.720 -8.271 1.00 64.33 13 GLU A C 20
ATOM 39403 O O . GLU A 1 13 ? -7.692 -9.912 -7.679 1.00 74.50 13 GLU A O 20
ATOM 39415 N N . LYS A 1 14 ? -9.606 -10.417 -8.768 1.00 72.31 14 LYS A N 20
ATOM 39416 C CA . LYS A 1 14 ? -10.173 -9.063 -8.789 1.00 44.44 14 LYS A CA 20
ATOM 39417 C C . LYS A 1 14 ? -10.510 -8.617 -7.359 1.00 33.30 14 LYS A C 20
ATOM 39418 O O . LYS A 1 14 ? -10.237 -7.468 -6.975 1.00 33.03 14 LYS A O 20
ATOM 39437 N N . GLU A 1 15 ? -11.085 -9.547 -6.567 1.00 13.42 15 GLU A N 20
ATOM 39438 C CA . GLU A 1 15 ? -11.531 -9.254 -5.200 1.00 14.20 15 GLU A CA 20
ATOM 39439 C C . GLU A 1 15 ? -10.326 -9.132 -4.262 1.00 50.32 15 GLU A C 20
ATOM 39440 O O . GLU A 1 15 ? -10.273 -8.195 -3.458 1.00 53.35 15 GLU A O 20
ATOM 39452 N N . LYS A 1 16 ? -9.324 -10.045 -4.410 1.00 10.02 16 LYS A N 20
ATOM 39453 C CA . LYS A 1 16 ? -8.096 -9.998 -3.589 1.00 21.13 16 LYS A CA 20
ATOM 39454 C C . LYS A 1 16 ? -7.318 -8.711 -3.890 1.00 52.40 16 LYS A C 20
ATOM 39455 O O . LYS A 1 16 ? -6.624 -8.184 -3.020 1.00 41.21 16 LYS A O 20
ATOM 39474 N N . LEU A 1 17 ? -7.450 -8.221 -5.139 1.00 60.34 17 LEU A N 20
ATOM 39475 C CA . LEU A 1 17 ? -6.756 -7.027 -5.608 1.00 44.51 17 LEU A CA 20
ATOM 39476 C C . LEU A 1 17 ? -7.369 -5.749 -5.004 1.00 42.13 17 LEU A C 20
ATOM 39477 O O . LEU A 1 17 ? -6.638 -4.931 -4.447 1.00 25.44 17 LEU A O 20
ATOM 39493 N N . LYS A 1 18 ? -8.705 -5.589 -5.099 1.00 70.23 18 LYS A N 20
ATOM 39494 C CA . LYS A 1 18 ? -9.393 -4.375 -4.603 1.00 43.21 18 LYS A CA 20
ATOM 39495 C C . LYS A 1 18 ? -9.258 -4.248 -3.067 1.00 63.13 18 LYS A C 20
ATOM 39496 O O . LYS A 1 18 ? -9.109 -3.137 -2.534 1.00 65.42 18 LYS A O 20
ATOM 39515 N N . GLU A 1 19 ? -9.294 -5.406 -2.357 1.00 13.43 19 GLU A N 20
ATOM 39516 C CA . GLU A 1 19 ? -9.147 -5.429 -0.888 1.00 22.43 19 GLU A CA 20
ATOM 39517 C C . GLU A 1 19 ? -7.686 -5.238 -0.500 1.00 0.12 19 GLU A C 20
ATOM 39518 O O . GLU A 1 19 ? -7.410 -4.748 0.588 1.00 73.40 19 GLU A O 20
ATOM 39530 N N . LYS A 1 20 ? -6.754 -5.649 -1.400 1.00 73.30 20 LYS A N 20
ATOM 39531 C CA . LYS A 1 20 ? -5.319 -5.330 -1.266 1.00 4.03 20 LYS A CA 20
ATOM 39532 C C . LYS A 1 20 ? -5.119 -3.815 -1.251 1.00 44.10 20 LYS A C 20
ATOM 39533 O O . LYS A 1 20 ? -4.462 -3.292 -0.352 1.00 30.23 20 LYS A O 20
ATOM 39552 N N . LEU A 1 21 ? -5.726 -3.129 -2.249 1.00 44.22 21 LEU A N 20
ATOM 39553 C CA . LEU A 1 21 ? -5.599 -1.678 -2.428 1.00 1.31 21 LEU A CA 20
ATOM 39554 C C . LEU A 1 21 ? -6.116 -0.943 -1.186 1.00 14.14 21 LEU A C 20
ATOM 39555 O O . LEU A 1 21 ? -5.449 -0.049 -0.682 1.00 11.43 21 LEU A O 20
ATOM 39571 N N . ALA A 1 22 ? -7.281 -1.393 -0.679 1.00 14.34 22 ALA A N 20
ATOM 39572 C CA . ALA A 1 22 ? -7.928 -0.811 0.512 1.00 64.45 22 ALA A CA 20
ATOM 39573 C C . ALA A 1 22 ? -7.115 -1.080 1.794 1.00 21.44 22 ALA A C 20
ATOM 39574 O O . ALA A 1 22 ? -7.048 -0.220 2.678 1.00 55.03 22 ALA A O 20
ATOM 39581 N N . PHE A 1 23 ? -6.517 -2.280 1.881 1.00 0.44 23 PHE A N 20
ATOM 39582 C CA . PHE A 1 23 ? -5.751 -2.731 3.064 1.00 31.30 23 PHE A CA 20
ATOM 39583 C C . PHE A 1 23 ? -4.450 -1.931 3.208 1.00 61.10 23 PHE A C 20
ATOM 39584 O O . PHE A 1 23 ? -4.191 -1.318 4.261 1.00 63.43 23 PHE A O 20
ATOM 39601 N N . LEU A 1 24 ? -3.640 -1.939 2.132 1.00 34.13 24 LEU A N 20
ATOM 39602 C CA . LEU A 1 24 ? -2.368 -1.219 2.101 1.00 32.12 24 LEU A CA 20
ATOM 39603 C C . LEU A 1 24 ? -2.602 0.294 2.223 1.00 24.42 24 LEU A C 20
ATOM 39604 O O . LEU A 1 24 ? -1.758 0.984 2.758 1.00 21.22 24 LEU A O 20
ATOM 39620 N N . LYS A 1 25 ? -3.764 0.784 1.708 1.00 14.41 25 LYS A N 20
ATOM 39621 C CA . LYS A 1 25 ? -4.150 2.213 1.767 1.00 44.11 25 LYS A CA 20
ATOM 39622 C C . LYS A 1 25 ? -4.436 2.687 3.198 1.00 20.41 25 LYS A C 20
ATOM 39623 O O . LYS A 1 25 ? -3.924 3.739 3.615 1.00 14.11 25 LYS A O 20
ATOM 39642 N N . LYS A 1 26 ? -5.277 1.926 3.938 1.00 71.01 26 LYS A N 20
ATOM 39643 C CA . LYS A 1 26 ? -5.684 2.312 5.303 1.00 73.05 26 LYS A CA 20
ATOM 39644 C C . LYS A 1 26 ? -4.474 2.292 6.249 1.00 50.00 26 LYS A C 20
ATOM 39645 O O . LYS A 1 26 ? -4.294 3.213 7.067 1.00 42.51 26 LYS A O 20
ATOM 39664 N N . GLU A 1 27 ? -3.615 1.253 6.099 1.00 60.45 27 GLU A N 20
ATOM 39665 C CA . GLU A 1 27 ? -2.400 1.129 6.915 1.00 63.34 27 GLU A CA 20
ATOM 39666 C C . GLU A 1 27 ? -1.380 2.202 6.511 1.00 52.53 27 GLU A C 20
ATOM 39667 O O . GLU A 1 27 ? -0.724 2.750 7.376 1.00 43.51 27 GLU A O 20
ATOM 39679 N N . TYR A 1 28 ? -1.309 2.513 5.185 1.00 33.45 28 TYR A N 20
ATOM 39680 C CA . TYR A 1 28 ? -0.401 3.541 4.618 1.00 43.31 28 TYR A CA 20
ATOM 39681 C C . TYR A 1 28 ? -0.657 4.902 5.255 1.00 4.31 28 TYR A C 20
ATOM 39682 O O . TYR A 1 28 ? 0.261 5.519 5.762 1.00 32.22 28 TYR A O 20
ATOM 39700 N N . SER A 1 29 ? -1.929 5.337 5.225 1.00 43.52 29 SER A N 20
ATOM 39701 C CA . SER A 1 29 ? -2.345 6.661 5.707 1.00 5.32 29 SER A CA 20
ATOM 39702 C C . SER A 1 29 ? -2.109 6.777 7.222 1.00 3.03 29 SER A C 20
ATOM 39703 O O . SER A 1 29 ? -1.588 7.795 7.699 1.00 22.31 29 SER A O 20
ATOM 39711 N N . ARG A 1 30 ? -2.453 5.695 7.953 1.00 10.33 30 ARG A N 20
ATOM 39712 C CA . ARG A 1 30 ? -2.293 5.619 9.415 1.00 20.30 30 ARG A CA 20
ATOM 39713 C C . ARG A 1 30 ? -0.806 5.672 9.827 1.00 54.34 30 ARG A C 20
ATOM 39714 O O . ARG A 1 30 ? -0.400 6.486 10.675 1.00 31.34 30 ARG A O 20
ATOM 39735 N N . THR A 1 31 ? -0.006 4.797 9.202 1.00 14.42 31 THR A N 20
ATOM 39736 C CA . THR A 1 31 ? 1.393 4.581 9.585 1.00 52.02 31 THR A CA 20
ATOM 39737 C C . THR A 1 31 ? 2.307 5.699 9.066 1.00 35.41 31 THR A C 20
ATOM 39738 O O . THR A 1 31 ? 3.344 5.970 9.672 1.00 74.42 31 THR A O 20
ATOM 39749 N N . LEU A 1 32 ? 1.933 6.311 7.926 1.00 51.23 32 LEU A N 20
ATOM 39750 C CA . LEU A 1 32 ? 2.612 7.512 7.406 1.00 74.31 32 LEU A CA 20
ATOM 39751 C C . LEU A 1 32 ? 2.369 8.667 8.369 1.00 41.12 32 LEU A C 20
ATOM 39752 O O . LEU A 1 32 ? 3.288 9.424 8.667 1.00 13.54 32 LEU A O 20
ATOM 39768 N N . ALA A 1 33 ? 1.114 8.771 8.864 1.00 24.42 33 ALA A N 20
ATOM 39769 C CA . ALA A 1 33 ? 0.715 9.801 9.829 1.00 40.02 33 ALA A CA 20
ATOM 39770 C C . ALA A 1 33 ? 1.607 9.771 11.083 1.00 15.11 33 ALA A C 20
ATOM 39771 O O . ALA A 1 33 ? 2.246 10.773 11.405 1.00 20.24 33 ALA A O 20
ATOM 39778 N N . ARG A 1 34 ? 1.681 8.588 11.735 1.00 42.03 34 ARG A N 20
ATOM 39779 C CA . ARG A 1 34 ? 2.447 8.395 12.987 1.00 1.44 34 ARG A CA 20
ATOM 39780 C C . ARG A 1 34 ? 3.965 8.521 12.755 1.00 75.31 34 ARG A C 20
ATOM 39781 O O . ARG A 1 34 ? 4.692 8.963 13.653 1.00 52.21 34 ARG A O 20
ATOM 39802 N N . LEU A 1 35 ? 4.422 8.103 11.547 1.00 44.21 35 LEU A N 20
ATOM 39803 C CA . LEU A 1 35 ? 5.822 8.264 11.105 1.00 64.24 35 LEU A CA 20
ATOM 39804 C C . LEU A 1 35 ? 6.186 9.752 11.109 1.00 31.11 35 LEU A C 20
ATOM 39805 O O . LEU A 1 35 ? 7.196 10.146 11.689 1.00 5.12 35 LEU A O 20
ATOM 39821 N N . GLN A 1 36 ? 5.295 10.565 10.503 1.00 20.55 36 GLN A N 20
ATOM 39822 C CA . GLN A 1 36 ? 5.466 12.016 10.383 1.00 75.13 36 GLN A CA 20
ATOM 39823 C C . GLN A 1 36 ? 5.362 12.714 11.750 1.00 5.22 36 GLN A C 20
ATOM 39824 O O . GLN A 1 36 ? 6.053 13.700 11.991 1.00 32.24 36 GLN A O 20
ATOM 39838 N N . ARG A 1 37 ? 4.507 12.187 12.645 1.00 64.11 37 ARG A N 20
ATOM 39839 C CA . ARG A 1 37 ? 4.335 12.751 14.007 1.00 51.44 37 ARG A CA 20
ATOM 39840 C C . ARG A 1 37 ? 5.590 12.501 14.866 1.00 45.50 37 ARG A C 20
ATOM 39841 O O . ARG A 1 37 ? 5.961 13.329 15.696 1.00 24.22 37 ARG A O 20
ATOM 39862 N N . ALA A 1 38 ? 6.235 11.351 14.642 1.00 13.51 38 ALA A N 20
ATOM 39863 C CA . ALA A 1 38 ? 7.463 10.961 15.358 1.00 14.33 38 ALA A CA 20
ATOM 39864 C C . ALA A 1 38 ? 8.679 11.757 14.853 1.00 50.33 38 ALA A C 20
ATOM 39865 O O . ALA A 1 38 ? 9.397 12.383 15.644 1.00 73.11 38 ALA A O 20
ATOM 39872 N N . LYS A 1 39 ? 8.872 11.752 13.521 1.00 4.44 39 LYS A N 20
ATOM 39873 C CA . LYS A 1 39 ? 10.097 12.272 12.883 1.00 23.13 39 LYS A CA 20
ATOM 39874 C C . LYS A 1 39 ? 10.136 13.815 12.829 1.00 3.42 39 LYS A C 20
ATOM 39875 O O . LYS A 1 39 ? 11.215 14.407 12.908 1.00 2.22 39 LYS A O 20
ATOM 39894 N N . ARG A 1 40 ? 8.966 14.461 12.633 1.00 23.12 40 ARG A N 20
ATOM 39895 C CA . ARG A 1 40 ? 8.878 15.938 12.515 1.00 35.13 40 ARG A CA 20
ATOM 39896 C C . ARG A 1 40 ? 8.891 16.617 13.893 1.00 64.40 40 ARG A C 20
ATOM 39897 O O . ARG A 1 40 ? 9.535 17.658 14.065 1.00 5.42 40 ARG A O 20
ATOM 39918 N N . ALA A 1 41 ? 8.157 16.041 14.865 1.00 31.55 41 ALA A N 20
ATOM 39919 C CA . ALA A 1 41 ? 8.075 16.604 16.223 1.00 1.24 41 ALA A CA 20
ATOM 39920 C C . ALA A 1 41 ? 9.389 16.373 16.977 1.00 34.00 41 ALA A C 20
ATOM 39921 O O . ALA A 1 41 ? 10.032 17.333 17.420 1.00 74.12 41 ALA A O 20
ATOM 39928 N N . GLU A 1 42 ? 9.781 15.075 17.078 1.00 53.32 42 GLU A N 20
ATOM 39929 C CA . GLU A 1 42 ? 10.932 14.613 17.897 1.00 51.04 42 GLU A CA 20
ATOM 39930 C C . GLU A 1 42 ? 10.811 15.121 19.355 1.00 73.34 42 GLU A C 20
ATOM 39931 O O . GLU A 1 42 ? 11.807 15.392 20.028 1.00 12.22 42 GLU A O 20
ATOM 39943 N N . LYS A 1 43 ? 9.545 15.212 19.809 1.00 20.43 43 LYS A N 20
ATOM 39944 C CA . LYS A 1 43 ? 9.139 15.681 21.160 1.00 13.15 43 LYS A CA 20
ATOM 39945 C C . LYS A 1 43 ? 9.691 14.765 22.262 1.00 64.10 43 LYS A C 20
ATOM 39946 O O . LYS A 1 43 ? 9.930 15.209 23.394 1.00 55.42 43 LYS A O 20
ATOM 39965 N N . ALA A 1 44 ? 9.894 13.482 21.891 1.00 5.44 44 ALA A N 20
ATOM 39966 C CA . ALA A 1 44 ? 10.370 12.426 22.783 1.00 40.23 44 ALA A CA 20
ATOM 39967 C C . ALA A 1 44 ? 11.862 12.583 23.141 1.00 21.23 44 ALA A C 20
ATOM 39968 O O . ALA A 1 44 ? 12.416 11.751 23.864 1.00 11.52 44 ALA A O 20
ATOM 39975 N N . LYS A 1 45 ? 12.498 13.647 22.595 1.00 42.23 45 LYS A N 20
ATOM 39976 C CA . LYS A 1 45 ? 13.806 14.163 23.025 1.00 21.44 45 LYS A CA 20
ATOM 39977 C C . LYS A 1 45 ? 13.779 14.539 24.520 1.00 2.43 45 LYS A C 20
ATOM 39978 O O . LYS A 1 45 ? 14.751 14.299 25.242 1.00 70.13 45 LYS A O 20
ATOM 39997 N N . ASN A 1 46 ? 12.617 15.095 24.945 1.00 12.24 46 ASN A N 20
ATOM 39998 C CA . ASN A 1 46 ? 12.445 15.807 26.216 1.00 64.24 46 ASN A CA 20
ATOM 39999 C C . ASN A 1 46 ? 13.316 17.081 26.174 1.00 22.22 46 ASN A C 20
ATOM 40000 O O . ASN A 1 46 ? 14.403 17.148 26.766 1.00 54.10 46 ASN A O 20
ATOM 40011 N N . SER A 1 47 ? 12.846 18.052 25.373 1.00 11.32 47 SER A N 20
ATOM 40012 C CA . SER A 1 47 ? 13.555 19.319 25.110 1.00 42.02 47 SER A CA 20
ATOM 40013 C C . SER A 1 47 ? 13.328 20.312 26.269 1.00 13.10 47 SER A C 20
ATOM 40014 O O . SER A 1 47 ? 12.892 19.905 27.355 1.00 30.01 47 SER A O 20
ATOM 40022 N N . LYS A 1 48 ? 13.644 21.607 26.038 1.00 15.33 48 LYS A N 20
ATOM 40023 C CA . LYS A 1 48 ? 13.523 22.673 27.049 1.00 62.24 48 LYS A CA 20
ATOM 40024 C C . LYS A 1 48 ? 12.089 22.729 27.615 1.00 22.31 48 LYS A C 20
ATOM 40025 O O . LYS A 1 48 ? 11.136 23.027 26.886 1.00 64.52 48 LYS A O 20
ATOM 40044 N N . LYS A 1 49 ? 11.958 22.403 28.909 1.00 63.21 49 LYS A N 20
ATOM 40045 C CA . LYS A 1 49 ? 10.665 22.303 29.593 1.00 22.24 49 LYS A CA 20
ATOM 40046 C C . LYS A 1 49 ? 10.235 23.656 30.177 1.00 12.13 49 LYS A C 20
ATOM 40047 O O . LYS A 1 49 ? 10.972 24.653 30.106 1.00 3.52 49 LYS A O 20
ATOM 40066 N N . ALA A 1 50 ? 9.013 23.661 30.738 1.00 32.13 50 ALA A N 20
ATOM 40067 C CA . ALA A 1 50 ? 8.365 24.862 31.285 1.00 5.14 50 ALA A CA 20
ATOM 40068 C C . ALA A 1 50 ? 9.034 25.321 32.594 1.00 45.24 50 ALA A C 20
ATOM 40069 O O . ALA A 1 50 ? 9.444 24.498 33.411 1.00 34.41 50 ALA A O 20
ATOM 40076 N N . ILE A 1 51 ? 9.095 26.653 32.790 1.00 3.12 51 ILE A N 20
ATOM 40077 C CA . ILE A 1 51 ? 9.757 27.284 33.965 1.00 50.33 51 ILE A CA 20
ATOM 40078 C C . ILE A 1 51 ? 8.995 27.041 35.285 1.00 51.05 51 ILE A C 20
ATOM 40079 O O . ILE A 1 51 ? 9.526 27.295 36.374 1.00 64.41 51 ILE A O 20
ATOM 40095 N N . GLU A 1 52 ? 7.746 26.565 35.166 1.00 2.22 52 GLU A N 20
ATOM 40096 C CA . GLU A 1 52 ? 6.894 26.209 36.315 1.00 14.23 52 GLU A CA 20
ATOM 40097 C C . GLU A 1 52 ? 7.419 24.938 37.026 1.00 33.53 52 GLU A C 20
ATOM 40098 O O . GLU A 1 52 ? 8.334 24.275 36.527 1.00 33.24 52 GLU A O 20
ATOM 40110 N N . ASP A 1 53 ? 6.806 24.594 38.179 1.00 54.51 53 ASP A N 20
ATOM 40111 C CA . ASP A 1 53 ? 7.205 23.420 38.998 1.00 24.42 53 ASP A CA 20
ATOM 40112 C C . ASP A 1 53 ? 7.145 22.118 38.193 1.00 65.02 53 ASP A C 20
ATOM 40113 O O . ASP A 1 53 ? 7.883 21.170 38.486 1.00 53.44 53 ASP A O 20
ATOM 40122 N N . GLY A 1 54 ? 6.277 22.104 37.176 1.00 42.13 54 GLY A N 20
ATOM 40123 C CA . GLY A 1 54 ? 6.032 20.921 36.377 1.00 61.20 54 GLY A CA 20
ATOM 40124 C C . GLY A 1 54 ? 5.354 19.842 37.191 1.00 64.25 54 GLY A C 20
ATOM 40125 O O . GLY A 1 54 ? 5.692 18.662 37.063 1.00 24.52 54 GLY A O 20
ATOM 40129 N N . VAL A 1 55 ? 4.404 20.287 38.049 1.00 32.44 55 VAL A N 20
ATOM 40130 C CA . VAL A 1 55 ? 3.698 19.432 39.013 1.00 31.32 55 VAL A CA 20
ATOM 40131 C C . VAL A 1 55 ? 2.989 18.255 38.290 1.00 72.24 55 VAL A C 20
ATOM 40132 O O . VAL A 1 55 ? 2.075 18.475 37.482 1.00 73.22 55 VAL A O 20
ATOM 40145 N N . PRO A 1 56 ? 3.460 16.986 38.497 1.00 3.51 56 PRO A N 20
ATOM 40146 C CA . PRO A 1 56 ? 2.846 15.815 37.860 1.00 3.24 56 PRO A CA 20
ATOM 40147 C C . PRO A 1 56 ? 1.572 15.365 38.593 1.00 72.42 56 PRO A C 20
ATOM 40148 O O . PRO A 1 56 ? 1.135 15.988 39.574 1.00 72.11 56 PRO A O 20
ATOM 40159 N N . GLN A 1 57 ? 0.969 14.311 38.055 1.00 61.31 57 GLN A N 20
ATOM 40160 C CA . GLN A 1 57 ? -0.169 13.619 38.673 1.00 52.35 57 GLN A CA 20
ATOM 40161 C C . GLN A 1 57 ? 0.215 13.069 40.081 1.00 15.44 57 GLN A C 20
ATOM 40162 O O . GLN A 1 57 ? 1.316 12.522 40.243 1.00 52.23 57 GLN A O 20
ATOM 40176 N N . PRO A 1 58 ? -0.655 13.257 41.130 1.00 61.41 58 PRO A N 20
ATOM 40177 C CA . PRO A 1 58 ? -0.430 12.651 42.467 1.00 25.23 58 PRO A CA 20
ATOM 40178 C C . PRO A 1 58 ? -0.528 11.112 42.426 1.00 61.33 58 PRO A C 20
ATOM 40179 O O . PRO A 1 58 ? 0.372 10.418 42.926 1.00 71.01 58 PRO A O 20
ATOM 40190 N N . GLU A 1 59 ? -1.614 10.578 41.814 1.00 31.34 59 GLU A N 20
ATOM 40191 C CA . GLU A 1 59 ? -1.816 9.121 41.674 1.00 32.40 59 GLU A CA 20
ATOM 40192 C C . GLU A 1 59 ? -2.705 8.786 40.444 1.00 44.23 59 GLU A C 20
ATOM 40193 O O . GLU A 1 59 ? -3.402 7.764 40.424 1.00 71.24 59 GLU A O 20
ATOM 40205 N N . ALA A 1 60 ? -2.659 9.637 39.397 1.00 4.45 60 ALA A N 20
ATOM 40206 C CA . ALA A 1 60 ? -3.375 9.360 38.126 1.00 53.00 60 ALA A CA 20
ATOM 40207 C C . ALA A 1 60 ? -2.544 8.380 37.273 1.00 25.54 60 ALA A C 20
ATOM 40208 O O . ALA A 1 60 ? -1.761 8.782 36.401 1.00 32.15 60 ALA A O 20
ATOM 40215 N N . LEU A 1 61 ? -2.692 7.082 37.591 1.00 35.53 61 LEU A N 20
ATOM 40216 C CA . LEU A 1 61 ? -1.877 5.990 37.019 1.00 14.44 61 LEU A CA 20
ATOM 40217 C C . LEU A 1 61 ? -2.634 5.228 35.916 1.00 71.20 61 LEU A C 20
ATOM 40218 O O . LEU A 1 61 ? -2.180 4.176 35.445 1.00 35.34 61 LEU A O 20
ATOM 40234 N N . GLU A 1 62 ? -3.794 5.785 35.506 1.00 44.35 62 GLU A N 20
ATOM 40235 C CA . GLU A 1 62 ? -4.654 5.207 34.461 1.00 54.33 62 GLU A CA 20
ATOM 40236 C C . GLU A 1 62 ? -4.106 5.598 33.061 1.00 63.34 62 GLU A C 20
ATOM 40237 O O . GLU A 1 62 ? -4.417 6.696 32.566 1.00 64.02 62 GLU A O 20
ATOM 40249 N N . MET B 1 1 ? 21.053 0.323 21.479 1.00 62.13 1 MET B N 20
ATOM 40250 C CA . MET B 1 1 ? 20.189 0.040 22.645 1.00 32.04 1 MET B CA 20
ATOM 40251 C C . MET B 1 1 ? 18.903 0.880 22.576 1.00 32.35 1 MET B C 20
ATOM 40252 O O . MET B 1 1 ? 18.805 1.841 21.800 1.00 14.14 1 MET B O 20
ATOM 40268 N N . GLU B 1 2 ? 17.933 0.490 23.405 1.00 22.41 2 GLU B N 20
ATOM 40269 C CA . GLU B 1 2 ? 16.720 1.260 23.693 1.00 74.41 2 GLU B CA 20
ATOM 40270 C C . GLU B 1 2 ? 16.542 1.232 25.226 1.00 40.11 2 GLU B C 20
ATOM 40271 O O . GLU B 1 2 ? 15.912 0.333 25.790 1.00 60.13 2 GLU B O 20
ATOM 40283 N N . GLU B 1 3 ? 17.203 2.204 25.883 1.00 51.34 3 GLU B N 20
ATOM 40284 C CA . GLU B 1 3 ? 17.351 2.273 27.356 1.00 72.43 3 GLU B CA 20
ATOM 40285 C C . GLU B 1 3 ? 15.990 2.178 28.074 1.00 54.04 3 GLU B C 20
ATOM 40286 O O . GLU B 1 3 ? 15.701 1.190 28.752 1.00 32.22 3 GLU B O 20
ATOM 40298 N N . LEU B 1 4 ? 15.152 3.208 27.886 1.00 51.44 4 LEU B N 20
ATOM 40299 C CA . LEU B 1 4 ? 13.793 3.274 28.470 1.00 71.41 4 LEU B CA 20
ATOM 40300 C C . LEU B 1 4 ? 12.760 3.549 27.369 1.00 2.01 4 LEU B C 20
ATOM 40301 O O . LEU B 1 4 ? 13.115 3.648 26.183 1.00 14.44 4 LEU B O 20
ATOM 40317 N N . SER B 1 5 ? 11.481 3.658 27.771 1.00 31.03 5 SER B N 20
ATOM 40318 C CA . SER B 1 5 ? 10.364 3.977 26.867 1.00 2.24 5 SER B CA 20
ATOM 40319 C C . SER B 1 5 ? 10.134 5.500 26.820 1.00 40.04 5 SER B C 20
ATOM 40320 O O . SER B 1 5 ? 10.821 6.262 27.522 1.00 43.42 5 SER B O 20
ATOM 40328 N N . GLY B 1 6 ? 9.165 5.937 25.996 1.00 44.22 6 GLY B N 20
ATOM 40329 C CA . GLY B 1 6 ? 8.863 7.361 25.822 1.00 72.20 6 GLY B CA 20
ATOM 40330 C C . GLY B 1 6 ? 9.655 7.993 24.688 1.00 32.14 6 GLY B C 20
ATOM 40331 O O . GLY B 1 6 ? 9.686 9.210 24.570 1.00 42.45 6 GLY B O 20
ATOM 40335 N N . LYS B 1 7 ? 10.305 7.144 23.860 1.00 0.42 7 LYS B N 20
ATOM 40336 C CA . LYS B 1 7 ? 11.109 7.564 22.683 1.00 61.04 7 LYS B CA 20
ATOM 40337 C C . LYS B 1 7 ? 10.315 7.264 21.382 1.00 1.03 7 LYS B C 20
ATOM 40338 O O . LYS B 1 7 ? 9.347 6.492 21.428 1.00 3.12 7 LYS B O 20
ATOM 40357 N N . PRO B 1 8 ? 10.694 7.862 20.186 1.00 12.22 8 PRO B N 20
ATOM 40358 C CA . PRO B 1 8 ? 9.988 7.590 18.910 1.00 53.12 8 PRO B CA 20
ATOM 40359 C C . PRO B 1 8 ? 10.376 6.207 18.344 1.00 3.35 8 PRO B C 20
ATOM 40360 O O . PRO B 1 8 ? 11.114 5.441 18.992 1.00 72.31 8 PRO B O 20
ATOM 40371 N N . LEU B 1 9 ? 9.910 5.902 17.125 1.00 32.33 9 LEU B N 20
ATOM 40372 C CA . LEU B 1 9 ? 10.279 4.650 16.440 1.00 43.02 9 LEU B CA 20
ATOM 40373 C C . LEU B 1 9 ? 11.798 4.608 16.158 1.00 24.32 9 LEU B C 20
ATOM 40374 O O . LEU B 1 9 ? 12.432 5.648 15.919 1.00 31.12 9 LEU B O 20
ATOM 40390 N N . SER B 1 10 ? 12.371 3.397 16.248 1.00 75.22 10 SER B N 20
ATOM 40391 C CA . SER B 1 10 ? 13.817 3.159 16.061 1.00 13.32 10 SER B CA 20
ATOM 40392 C C . SER B 1 10 ? 14.198 3.293 14.579 1.00 72.32 10 SER B C 20
ATOM 40393 O O . SER B 1 10 ? 13.316 3.417 13.725 1.00 40.44 10 SER B O 20
ATOM 40401 N N . TYR B 1 11 ? 15.515 3.275 14.292 1.00 22.14 11 TYR B N 20
ATOM 40402 C CA . TYR B 1 11 ? 16.044 3.363 12.921 1.00 13.44 11 TYR B CA 20
ATOM 40403 C C . TYR B 1 11 ? 15.513 2.210 12.056 1.00 33.51 11 TYR B C 20
ATOM 40404 O O . TYR B 1 11 ? 15.072 2.439 10.928 1.00 24.43 11 TYR B O 20
ATOM 40422 N N . ALA B 1 12 ? 15.556 0.987 12.621 1.00 52.44 12 ALA B N 20
ATOM 40423 C CA . ALA B 1 12 ? 15.070 -0.238 11.969 1.00 2.30 12 ALA B CA 20
ATOM 40424 C C . ALA B 1 12 ? 13.579 -0.111 11.619 1.00 30.11 12 ALA B C 20
ATOM 40425 O O . ALA B 1 12 ? 13.155 -0.482 10.522 1.00 20.11 12 ALA B O 20
ATOM 40432 N N . GLU B 1 13 ? 12.810 0.457 12.571 1.00 62.22 13 GLU B N 20
ATOM 40433 C CA . GLU B 1 13 ? 11.361 0.669 12.428 1.00 3.15 13 GLU B CA 20
ATOM 40434 C C . GLU B 1 13 ? 11.050 1.743 11.368 1.00 31.33 13 GLU B C 20
ATOM 40435 O O . GLU B 1 13 ? 10.135 1.592 10.556 1.00 22.02 13 GLU B O 20
ATOM 40447 N N . LYS B 1 14 ? 11.858 2.803 11.378 1.00 34.11 14 LYS B N 20
ATOM 40448 C CA . LYS B 1 14 ? 11.689 3.982 10.519 1.00 30.15 14 LYS B CA 20
ATOM 40449 C C . LYS B 1 14 ? 11.993 3.614 9.057 1.00 73.03 14 LYS B C 20
ATOM 40450 O O . LYS B 1 14 ? 11.271 4.025 8.134 1.00 34.24 14 LYS B O 20
ATOM 40469 N N . GLU B 1 15 ? 13.056 2.806 8.858 1.00 1.35 15 GLU B N 20
ATOM 40470 C CA . GLU B 1 15 ? 13.525 2.429 7.516 1.00 41.42 15 GLU B CA 20
ATOM 40471 C C . GLU B 1 15 ? 12.582 1.392 6.898 1.00 54.15 15 GLU B C 20
ATOM 40472 O O . GLU B 1 15 ? 12.221 1.521 5.724 1.00 33.14 15 GLU B O 20
ATOM 40484 N N . LYS B 1 16 ? 12.128 0.398 7.712 1.00 72.44 16 LYS B N 20
ATOM 40485 C CA . LYS B 1 16 ? 11.174 -0.630 7.240 1.00 45.22 16 LYS B CA 20
ATOM 40486 C C . LYS B 1 16 ? 9.838 0.027 6.874 1.00 53.30 16 LYS B C 20
ATOM 40487 O O . LYS B 1 16 ? 9.125 -0.457 5.994 1.00 1.34 16 LYS B O 20
ATOM 40506 N N . LEU B 1 17 ? 9.519 1.137 7.569 1.00 50.53 17 LEU B N 20
ATOM 40507 C CA . LEU B 1 17 ? 8.275 1.874 7.370 1.00 15.15 17 LEU B CA 20
ATOM 40508 C C . LEU B 1 17 ? 8.294 2.665 6.049 1.00 33.12 17 LEU B C 20
ATOM 40509 O O . LEU B 1 17 ? 7.364 2.540 5.256 1.00 22.14 17 LEU B O 20
ATOM 40525 N N . LYS B 1 18 ? 9.354 3.467 5.807 1.00 55.21 18 LYS B N 20
ATOM 40526 C CA . LYS B 1 18 ? 9.446 4.308 4.589 1.00 72.35 18 LYS B CA 20
ATOM 40527 C C . LYS B 1 18 ? 9.508 3.435 3.312 1.00 2.34 18 LYS B C 20
ATOM 40528 O O . LYS B 1 18 ? 8.928 3.790 2.273 1.00 5.23 18 LYS B O 20
ATOM 40547 N N . GLU B 1 19 ? 10.205 2.272 3.405 1.00 0.44 19 GLU B N 20
ATOM 40548 C CA . GLU B 1 19 ? 10.328 1.336 2.270 1.00 31.10 19 GLU B CA 20
ATOM 40549 C C . GLU B 1 19 ? 9.038 0.544 2.092 1.00 0.33 19 GLU B C 20
ATOM 40550 O O . GLU B 1 19 ? 8.741 0.118 0.981 1.00 55.23 19 GLU B O 20
ATOM 40562 N N . LYS B 1 20 ? 8.289 0.343 3.207 1.00 62.33 20 LYS B N 20
ATOM 40563 C CA . LYS B 1 20 ? 6.916 -0.196 3.162 1.00 50.51 20 LYS B CA 20
ATOM 40564 C C . LYS B 1 20 ? 6.027 0.707 2.303 1.00 4.31 20 LYS B C 20
ATOM 40565 O O . LYS B 1 20 ? 5.358 0.224 1.390 1.00 55.11 20 LYS B O 20
ATOM 40584 N N . LEU B 1 21 ? 6.065 2.026 2.604 1.00 43.34 21 LEU B N 20
ATOM 40585 C CA . LEU B 1 21 ? 5.235 3.035 1.937 1.00 23.11 21 LEU B CA 20
ATOM 40586 C C . LEU B 1 21 ? 5.528 3.056 0.430 1.00 30.13 21 LEU B C 20
ATOM 40587 O O . LEU B 1 21 ? 4.606 3.047 -0.374 1.00 11.11 21 LEU B O 20
ATOM 40603 N N . ALA B 1 22 ? 6.831 3.012 0.083 1.00 41.44 22 ALA B N 20
ATOM 40604 C CA . ALA B 1 22 ? 7.302 3.007 -1.320 1.00 0.42 22 ALA B CA 20
ATOM 40605 C C . ALA B 1 22 ? 6.927 1.706 -2.048 1.00 33.14 22 ALA B C 20
ATOM 40606 O O . ALA B 1 22 ? 6.589 1.730 -3.236 1.00 14.50 22 ALA B O 20
ATOM 40613 N N . PHE B 1 23 ? 7.008 0.580 -1.327 1.00 2.35 23 PHE B N 20
ATOM 40614 C CA . PHE B 1 23 ? 6.756 -0.766 -1.883 1.00 11.20 23 PHE B CA 20
ATOM 40615 C C . PHE B 1 23 ? 5.271 -0.938 -2.238 1.00 54.13 23 PHE B C 20
ATOM 40616 O O . PHE B 1 23 ? 4.926 -1.269 -3.392 1.00 50.51 23 PHE B O 20
ATOM 40633 N N . LEU B 1 24 ? 4.400 -0.700 -1.239 1.00 40.24 24 LEU B N 20
ATOM 40634 C CA . LEU B 1 24 ? 2.952 -0.808 -1.415 1.00 62.55 24 LEU B CA 20
ATOM 40635 C C . LEU B 1 24 ? 2.453 0.241 -2.418 1.00 24.51 24 LEU B C 20
ATOM 40636 O O . LEU B 1 24 ? 1.481 -0.008 -3.103 1.00 13.00 24 LEU B O 20
ATOM 40652 N N . LYS B 1 25 ? 3.140 1.416 -2.480 1.00 60.04 25 LYS B N 20
ATOM 40653 C CA . LYS B 1 25 ? 2.804 2.518 -3.413 1.00 1.43 25 LYS B CA 20
ATOM 40654 C C . LYS B 1 25 ? 3.050 2.142 -4.878 1.00 2.21 25 LYS B C 20
ATOM 40655 O O . LYS B 1 25 ? 2.169 2.354 -5.725 1.00 54.20 25 LYS B O 20
ATOM 40674 N N . LYS B 1 26 ? 4.258 1.611 -5.176 1.00 11.13 26 LYS B N 20
ATOM 40675 C CA . LYS B 1 26 ? 4.646 1.280 -6.561 1.00 51.11 26 LYS B CA 20
ATOM 40676 C C . LYS B 1 26 ? 3.762 0.142 -7.101 1.00 34.32 26 LYS B C 20
ATOM 40677 O O . LYS B 1 26 ? 3.293 0.203 -8.255 1.00 4.22 26 LYS B O 20
ATOM 40696 N N . GLU B 1 27 ? 3.490 -0.874 -6.241 1.00 71.12 27 GLU B N 20
ATOM 40697 C CA . GLU B 1 27 ? 2.621 -1.994 -6.625 1.00 4.31 27 GLU B CA 20
ATOM 40698 C C . GLU B 1 27 ? 1.169 -1.521 -6.747 1.00 63.42 27 GLU B C 20
ATOM 40699 O O . GLU B 1 27 ? 0.484 -1.948 -7.654 1.00 14.13 27 GLU B O 20
ATOM 40711 N N . TYR B 1 28 ? 0.739 -0.601 -5.842 1.00 73.45 28 TYR B N 20
ATOM 40712 C CA . TYR B 1 28 ? -0.627 -0.024 -5.821 1.00 21.14 28 TYR B CA 20
ATOM 40713 C C . TYR B 1 28 ? -0.952 0.636 -7.152 1.00 3.14 28 TYR B C 20
ATOM 40714 O O . TYR B 1 28 ? -1.950 0.310 -7.767 1.00 74.32 28 TYR B O 20
ATOM 40732 N N . SER B 1 29 ? -0.069 1.555 -7.577 1.00 43.30 29 SER B N 20
ATOM 40733 C CA . SER B 1 29 ? -0.256 2.347 -8.795 1.00 30.42 29 SER B CA 20
ATOM 40734 C C . SER B 1 29 ? -0.274 1.437 -10.036 1.00 53.12 29 SER B C 20
ATOM 40735 O O . SER B 1 29 ? -1.143 1.579 -10.904 1.00 25.43 29 SER B O 20
ATOM 40743 N N . ARG B 1 30 ? 0.658 0.465 -10.067 1.00 71.54 30 ARG B N 20
ATOM 40744 C CA . ARG B 1 30 ? 0.793 -0.494 -11.182 1.00 72.02 30 ARG B CA 20
ATOM 40745 C C . ARG B 1 30 ? -0.448 -1.409 -11.294 1.00 11.54 30 ARG B C 20
ATOM 40746 O O . ARG B 1 30 ? -1.037 -1.570 -12.377 1.00 22.22 30 ARG B O 20
ATOM 40767 N N . THR B 1 31 ? -0.820 -2.010 -10.156 1.00 71.33 31 THR B N 20
ATOM 40768 C CA . THR B 1 31 ? -1.858 -3.047 -10.101 1.00 15.32 31 THR B CA 20
ATOM 40769 C C . THR B 1 31 ? -3.271 -2.446 -10.170 1.00 44.20 31 THR B C 20
ATOM 40770 O O . THR B 1 31 ? -4.197 -3.115 -10.629 1.00 54.34 31 THR B O 20
ATOM 40781 N N . LEU B 1 32 ? -3.429 -1.203 -9.677 1.00 64.25 32 LEU B N 20
ATOM 40782 C CA . LEU B 1 32 ? -4.674 -0.427 -9.836 1.00 71.24 32 LEU B CA 20
ATOM 40783 C C . LEU B 1 32 ? -4.866 -0.099 -11.313 1.00 1.24 32 LEU B C 20
ATOM 40784 O O . LEU B 1 32 ? -5.973 -0.217 -11.826 1.00 13.55 32 LEU B O 20
ATOM 40800 N N . ALA B 1 33 ? -3.759 0.294 -11.981 1.00 41.21 33 ALA B N 20
ATOM 40801 C CA . ALA B 1 33 ? -3.750 0.603 -13.417 1.00 2.35 33 ALA B CA 20
ATOM 40802 C C . ALA B 1 33 ? -4.301 -0.573 -14.245 1.00 62.33 33 ALA B C 20
ATOM 40803 O O . ALA B 1 33 ? -5.280 -0.408 -14.971 1.00 60.45 33 ALA B O 20
ATOM 40810 N N . ARG B 1 34 ? -3.691 -1.767 -14.062 1.00 53.41 34 ARG B N 20
ATOM 40811 C CA . ARG B 1 34 ? -4.057 -2.985 -14.817 1.00 12.24 34 ARG B CA 20
ATOM 40812 C C . ARG B 1 34 ? -5.462 -3.496 -14.451 1.00 30.12 34 ARG B C 20
ATOM 40813 O O . ARG B 1 34 ? -6.156 -4.068 -15.305 1.00 15.21 34 ARG B O 20
ATOM 40834 N N . LEU B 1 35 ? -5.855 -3.296 -13.166 1.00 40.21 35 LEU B N 20
ATOM 40835 C CA . LEU B 1 35 ? -7.214 -3.593 -12.671 1.00 5.33 35 LEU B CA 20
ATOM 40836 C C . LEU B 1 35 ? -8.233 -2.781 -13.475 1.00 35.01 35 LEU B C 20
ATOM 40837 O O . LEU B 1 35 ? -9.200 -3.334 -13.995 1.00 75.32 35 LEU B O 20
ATOM 40853 N N . GLN B 1 36 ? -7.945 -1.469 -13.612 1.00 74.11 36 GLN B N 20
ATOM 40854 C CA . GLN B 1 36 ? -8.806 -0.516 -14.320 1.00 43.05 36 GLN B CA 20
ATOM 40855 C C . GLN B 1 36 ? -8.828 -0.790 -15.838 1.00 24.34 36 GLN B C 20
ATOM 40856 O O . GLN B 1 36 ? -9.858 -0.601 -16.483 1.00 2.13 36 GLN B O 20
ATOM 40870 N N . ARG B 1 37 ? -7.692 -1.254 -16.397 1.00 42.41 37 ARG B N 20
ATOM 40871 C CA . ARG B 1 37 ? -7.595 -1.578 -17.841 1.00 14.31 37 ARG B CA 20
ATOM 40872 C C . ARG B 1 37 ? -8.414 -2.839 -18.178 1.00 23.33 37 ARG B C 20
ATOM 40873 O O . ARG B 1 37 ? -8.971 -2.954 -19.269 1.00 72.41 37 ARG B O 20
ATOM 40894 N N . ALA B 1 38 ? -8.472 -3.775 -17.224 1.00 0.44 38 ALA B N 20
ATOM 40895 C CA . ALA B 1 38 ? -9.233 -5.028 -17.366 1.00 72.20 38 ALA B CA 20
ATOM 40896 C C . ALA B 1 38 ? -10.746 -4.778 -17.208 1.00 51.14 38 ALA B C 20
ATOM 40897 O O . ALA B 1 38 ? -11.541 -5.142 -18.086 1.00 53.22 38 ALA B O 20
ATOM 40904 N N . LYS B 1 39 ? -11.121 -4.116 -16.098 1.00 0.54 39 LYS B N 20
ATOM 40905 C CA . LYS B 1 39 ? -12.532 -3.985 -15.674 1.00 1.45 39 LYS B CA 20
ATOM 40906 C C . LYS B 1 39 ? -13.315 -2.948 -16.505 1.00 55.21 39 LYS B C 20
ATOM 40907 O O . LYS B 1 39 ? -14.519 -3.107 -16.711 1.00 60.23 39 LYS B O 20
ATOM 40926 N N . ARG B 1 40 ? -12.640 -1.853 -16.926 1.00 24.23 40 ARG B N 20
ATOM 40927 C CA . ARG B 1 40 ? -13.294 -0.772 -17.701 1.00 45.11 40 ARG B CA 20
ATOM 40928 C C . ARG B 1 40 ? -13.406 -1.138 -19.195 1.00 63.20 40 ARG B C 20
ATOM 40929 O O . ARG B 1 40 ? -14.448 -0.896 -19.812 1.00 22.43 40 ARG B O 20
ATOM 40950 N N . ALA B 1 41 ? -12.331 -1.713 -19.774 1.00 13.31 41 ALA B N 20
ATOM 40951 C CA . ALA B 1 41 ? -12.304 -2.089 -21.210 1.00 13.53 41 ALA B CA 20
ATOM 40952 C C . ALA B 1 41 ? -13.203 -3.294 -21.467 1.00 34.32 41 ALA B C 20
ATOM 40953 O O . ALA B 1 41 ? -14.119 -3.224 -22.295 1.00 0.14 41 ALA B O 20
ATOM 40960 N N . GLU B 1 42 ? -12.920 -4.389 -20.722 1.00 12.34 42 GLU B N 20
ATOM 40961 C CA . GLU B 1 42 ? -13.581 -5.699 -20.888 1.00 23.22 42 GLU B CA 20
ATOM 40962 C C . GLU B 1 42 ? -13.506 -6.197 -22.345 1.00 70.20 42 GLU B C 20
ATOM 40963 O O . GLU B 1 42 ? -14.476 -6.711 -22.891 1.00 4.43 42 GLU B O 20
ATOM 40975 N N . LYS B 1 43 ? -12.325 -6.022 -22.951 1.00 22.32 43 LYS B N 20
ATOM 40976 C CA . LYS B 1 43 ? -11.994 -6.508 -24.317 1.00 13.34 43 LYS B CA 20
ATOM 40977 C C . LYS B 1 43 ? -12.163 -8.048 -24.430 1.00 74.15 43 LYS B C 20
ATOM 40978 O O . LYS B 1 43 ? -12.471 -8.572 -25.512 1.00 31.22 43 LYS B O 20
ATOM 40997 N N . ALA B 1 44 ? -11.979 -8.750 -23.281 1.00 53.13 44 ALA B N 20
ATOM 40998 C CA . ALA B 1 44 ? -12.094 -10.219 -23.181 1.00 53.21 44 ALA B CA 20
ATOM 40999 C C . ALA B 1 44 ? -13.565 -10.703 -23.257 1.00 50.32 44 ALA B C 20
ATOM 41000 O O . ALA B 1 44 ? -13.827 -11.910 -23.177 1.00 71.54 44 ALA B O 20
ATOM 41007 N N . LYS B 1 45 ? -14.508 -9.731 -23.391 1.00 13.44 45 LYS B N 20
ATOM 41008 C CA . LYS B 1 45 ? -15.927 -9.965 -23.724 1.00 52.35 45 LYS B CA 20
ATOM 41009 C C . LYS B 1 45 ? -16.055 -10.764 -25.028 1.00 70.10 45 LYS B C 20
ATOM 41010 O O . LYS B 1 45 ? -16.872 -11.680 -25.112 1.00 51.33 45 LYS B O 20
ATOM 41029 N N . ASN B 1 46 ? -15.210 -10.405 -26.020 1.00 62.31 46 ASN B N 20
ATOM 41030 C CA . ASN B 1 46 ? -15.289 -10.906 -27.400 1.00 70.13 46 ASN B CA 20
ATOM 41031 C C . ASN B 1 46 ? -16.628 -10.449 -28.019 1.00 23.45 46 ASN B C 20
ATOM 41032 O O . ASN B 1 46 ? -17.600 -11.209 -28.104 1.00 44.03 46 ASN B O 20
ATOM 41043 N N . SER B 1 47 ? -16.684 -9.156 -28.365 1.00 3.43 47 SER B N 20
ATOM 41044 C CA . SER B 1 47 ? -17.868 -8.522 -28.961 1.00 10.31 47 SER B CA 20
ATOM 41045 C C . SER B 1 47 ? -17.820 -8.650 -30.500 1.00 52.33 47 SER B C 20
ATOM 41046 O O . SER B 1 47 ? -17.175 -9.573 -31.031 1.00 61.11 47 SER B O 20
ATOM 41054 N N . LYS B 1 48 ? -18.543 -7.761 -31.213 1.00 11.22 48 LYS B N 20
ATOM 41055 C CA . LYS B 1 48 ? -18.556 -7.728 -32.684 1.00 1.42 48 LYS B CA 20
ATOM 41056 C C . LYS B 1 48 ? -17.189 -7.257 -33.217 1.00 62.41 48 LYS B C 20
ATOM 41057 O O . LYS B 1 48 ? -16.916 -6.056 -33.313 1.00 52.45 48 LYS B O 20
ATOM 41076 N N . LYS B 1 49 ? -16.329 -8.241 -33.513 1.00 71.15 49 LYS B N 20
ATOM 41077 C CA . LYS B 1 49 ? -14.971 -8.025 -34.044 1.00 71.44 49 LYS B CA 20
ATOM 41078 C C . LYS B 1 49 ? -15.011 -7.530 -35.507 1.00 21.54 49 LYS B C 20
ATOM 41079 O O . LYS B 1 49 ? -16.085 -7.265 -36.063 1.00 20.21 49 LYS B O 20
ATOM 41098 N N . ALA B 1 50 ? -13.819 -7.405 -36.111 1.00 52.35 50 ALA B N 20
ATOM 41099 C CA . ALA B 1 50 ? -13.665 -6.992 -37.511 1.00 44.22 50 ALA B CA 20
ATOM 41100 C C . ALA B 1 50 ? -14.323 -8.008 -38.478 1.00 55.33 50 ALA B C 20
ATOM 41101 O O . ALA B 1 50 ? -13.985 -9.194 -38.469 1.00 62.34 50 ALA B O 20
ATOM 41108 N N . ILE B 1 51 ? -15.290 -7.519 -39.282 1.00 15.20 51 ILE B N 20
ATOM 41109 C CA . ILE B 1 51 ? -15.976 -8.329 -40.326 1.00 51.22 51 ILE B CA 20
ATOM 41110 C C . ILE B 1 51 ? -15.047 -8.605 -41.524 1.00 43.54 51 ILE B C 20
ATOM 41111 O O . ILE B 1 51 ? -15.316 -9.495 -42.335 1.00 71.14 51 ILE B O 20
ATOM 41127 N N . GLU B 1 52 ? -13.956 -7.818 -41.608 1.00 62.52 52 GLU B N 20
ATOM 41128 C CA . GLU B 1 52 ? -12.947 -7.906 -42.682 1.00 4.44 52 GLU B CA 20
ATOM 41129 C C . GLU B 1 52 ? -12.034 -9.145 -42.496 1.00 2.32 52 GLU B C 20
ATOM 41130 O O . GLU B 1 52 ? -12.329 -10.036 -41.678 1.00 52.05 52 GLU B O 20
ATOM 41142 N N . ASP B 1 53 ? -10.937 -9.192 -43.285 1.00 21.43 53 ASP B N 20
ATOM 41143 C CA . ASP B 1 53 ? -9.938 -10.273 -43.225 1.00 22.32 53 ASP B CA 20
ATOM 41144 C C . ASP B 1 53 ? -9.267 -10.324 -41.842 1.00 74.24 53 ASP B C 20
ATOM 41145 O O . ASP B 1 53 ? -8.549 -9.392 -41.461 1.00 32.24 53 ASP B O 20
ATOM 41154 N N . GLY B 1 54 ? -9.529 -11.414 -41.097 1.00 72.43 54 GLY B N 20
ATOM 41155 C CA . GLY B 1 54 ? -8.891 -11.668 -39.796 1.00 70.20 54 GLY B CA 20
ATOM 41156 C C . GLY B 1 54 ? -7.652 -12.541 -39.914 1.00 11.42 54 GLY B C 20
ATOM 41157 O O . GLY B 1 54 ? -7.199 -13.101 -38.917 1.00 74.15 54 GLY B O 20
ATOM 41161 N N . VAL B 1 55 ? -7.125 -12.653 -41.152 1.00 64.30 55 VAL B N 20
ATOM 41162 C CA . VAL B 1 55 ? -5.910 -13.433 -41.474 1.00 64.34 55 VAL B CA 20
ATOM 41163 C C . VAL B 1 55 ? -4.678 -12.923 -40.662 1.00 31.43 55 VAL B C 20
ATOM 41164 O O . VAL B 1 55 ? -4.460 -11.707 -40.575 1.00 2.45 55 VAL B O 20
ATOM 41177 N N . PRO B 1 56 ? -3.876 -13.843 -40.020 1.00 73.30 56 PRO B N 20
ATOM 41178 C CA . PRO B 1 56 ? -2.662 -13.456 -39.259 1.00 53.51 56 PRO B CA 20
ATOM 41179 C C . PRO B 1 56 ? -1.479 -13.102 -40.185 1.00 24.50 56 PRO B C 20
ATOM 41180 O O . PRO B 1 56 ? -1.645 -12.945 -41.396 1.00 32.11 56 PRO B O 20
ATOM 41191 N N . GLN B 1 57 ? -0.295 -12.934 -39.583 1.00 72.44 57 GLN B N 20
ATOM 41192 C CA . GLN B 1 57 ? 0.967 -12.758 -40.332 1.00 53.21 57 GLN B CA 20
ATOM 41193 C C . GLN B 1 57 ? 1.430 -14.129 -40.920 1.00 73.41 57 GLN B C 20
ATOM 41194 O O . GLN B 1 57 ? 1.105 -15.178 -40.339 1.00 42.23 57 GLN B O 20
ATOM 41208 N N . PRO B 1 58 ? 2.193 -14.146 -42.067 1.00 33.03 58 PRO B N 20
ATOM 41209 C CA . PRO B 1 58 ? 2.588 -15.405 -42.766 1.00 23.33 58 PRO B CA 20
ATOM 41210 C C . PRO B 1 58 ? 3.427 -16.383 -41.902 1.00 23.03 58 PRO B C 20
ATOM 41211 O O . PRO B 1 58 ? 3.172 -17.586 -41.917 1.00 74.21 58 PRO B O 20
ATOM 41222 N N . GLU B 1 59 ? 4.429 -15.863 -41.166 1.00 25.35 59 GLU B N 20
ATOM 41223 C CA . GLU B 1 59 ? 5.436 -16.708 -40.469 1.00 22.15 59 GLU B CA 20
ATOM 41224 C C . GLU B 1 59 ? 5.578 -16.351 -38.976 1.00 64.11 59 GLU B C 20
ATOM 41225 O O . GLU B 1 59 ? 5.435 -17.227 -38.114 1.00 3.23 59 GLU B O 20
ATOM 41237 N N . ALA B 1 60 ? 5.867 -15.061 -38.704 1.00 32.41 60 ALA B N 20
ATOM 41238 C CA . ALA B 1 60 ? 6.287 -14.553 -37.388 1.00 53.01 60 ALA B CA 20
ATOM 41239 C C . ALA B 1 60 ? 7.609 -15.194 -36.947 1.00 74.03 60 ALA B C 20
ATOM 41240 O O . ALA B 1 60 ? 7.614 -16.214 -36.249 1.00 62.42 60 ALA B O 20
ATOM 41247 N N . LEU B 1 61 ? 8.729 -14.629 -37.429 1.00 60.53 61 LEU B N 20
ATOM 41248 C CA . LEU B 1 61 ? 10.068 -15.028 -36.975 1.00 4.41 61 LEU B CA 20
ATOM 41249 C C . LEU B 1 61 ? 10.371 -14.249 -35.685 1.00 3.42 61 LEU B C 20
ATOM 41250 O O . LEU B 1 61 ? 10.278 -13.015 -35.682 1.00 51.43 61 LEU B O 20
ATOM 41266 N N . GLU B 1 62 ? 10.700 -14.974 -34.600 1.00 5.24 62 GLU B N 20
ATOM 41267 C CA . GLU B 1 62 ? 10.872 -14.403 -33.251 1.00 75.40 62 GLU B CA 20
ATOM 41268 C C . GLU B 1 62 ? 12.198 -13.593 -33.192 1.00 23.43 62 GLU B C 20
ATOM 41269 O O . GLU B 1 62 ? 13.273 -14.204 -33.021 1.00 22.13 62 GLU B O 20
#

Sequence (124 aa):
MEELSGKPLSYAEKEKLKEKLAFLKKEYSRTLARLQRAKRAEKAKNSKKAIEDGVPQPEALEMEELSGKPLSYAEKEKLKEKLAFLKKEYSRTLARLQRAKRAEKAKNSKKAIEDGVPQPEALEMEELSGKPLSYAEKEKLKEKLAFLKKEYSRTLARLQRAKRAEKAKNSKKAIEDGVPQPEALEMEELSGKPLSYAEKEKLKEKLAFLKKEYSRTLARLQRAKRAEKAKNSKKAIEDGVPQPEALEMEELSGKPLSYAEKEKLKEKLAFLKKEYSRTLARLQRAKRAEKAKNSKKAIEDGVPQPEALEMEELSGKPLSYAEKEKLKEKLAFLKKEYSRTLARLQRAKRAEKAKNSKKAIEDGVPQPEALEMEELSGKPLSYAEKEKLKEKLAFLKKEYSRTLARLQRAKRAEKAKNSKKAIEDGVPQPEALEMEELSGKPLSYAEKEKLKEKLAFLKKEYSRTLARLQRAKRAEKAKNSKKAIEDGVPQPEALEMEELSGKPLSYAEKEKLKEKLAFLKKEYSRTLARLQRAKRAEKAKNSKKAIEDGVPQPEALEMEELSGKPLSYAEKEKLKEKLAFLKKEYSRTLARLQRAKRAEKAKNSKKAIEDGVPQPEALEMEELSGKPLSYAEKEKLKEKLAFLKKEYSRTLARLQRAKRAEKAKNSKKAIEDGVPQPEALEMEELSGKPLSYAEKEKLKEKLAFLKKEYSRTLARLQRAKRAEKAKNSKKAIEDGVPQPEALEMEELSGKPLSYAEKEKLKEKLAFLKKEYSRTLARLQRAKRAEKAKNSKKAIEDGVPQPEALEMEELSGKPLSYAEKEKLKEKLAFLKKEYSRTLARLQRAKRAEKAKNSKKAIEDGVPQPEALEMEELSGKPLSYAEKEKLKEKLAFLKKEYSRTLARLQRAKRAEKAKNSKKAIEDGVPQPEALEMEELSGKPLSYAEKEKLKEKLAFLKKEYSRTLARLQRAKRAEKAKNSKKAIEDGVPQPEALEMEELSGKPLSYAEKEKLKEKLAFLKKEYSRTLARLQRAKRAEKAKNSKKAIEDGVPQPEALEMEELSGKPLSYAEKEKLKEKLAFLKKEYSRTLARLQRAKRAEKAKNSKKAIEDGVPQPEALEMEELSGKPLSYAEKEKLKEKLAFLKKEYSRTLARLQRAKRAEKAKNSKKAIEDGVPQPEALEMEELSGKPLSYAEKEKLKEKLAFLKKEYSRTLARLQRAKRAEKAKNSKKAIEDGVPQPEALEMEELSGKPLSYAEKEKLKEKLAFLKKEYSRTLARLQRAKRAEKAKNSKKAIEDGVPQPEALEMEELSGKPLSYAEKEKLKEKLAFLKKEYSRTLARLQRAKRAEKAKNSKKAIEDGVPQPEALEMEELSGKPLSYAEKEKLKEKLAFLKKEYSRTLARLQRAKRAEKAKNSKKAIEDGVPQPEALEMEELSGKPLSYAEKEKLKEKLAFLKKEYSRTLARLQRAKRAEKAKNSKKAIEDGVPQPEALEMEELSGKPLSYAEKEKLKEKLAFLKKEYSRTLARLQRAKRAEKAKNSKKAIEDGVPQPEALEMEELSGKPLSYAEKEKLKEKLAFLKKEYSRTLARLQRAKRAEKAKNSKKAIEDGVPQPEALEMEELSGKPLSYAEKEKLKEKLAFLKKEYSRTLARLQRAKRAEKAKNSKKAIEDGVPQPEALEMEELSGKPLSYAEKEKLKEKLAFLKKEYSRTLARLQRAKRAEKAKNSKKAIEDGVPQPEALEMEELSGKPLSYAEKEKLKEKLAFLKKEYSRTLARLQRAKRAEKAKNSKKAIEDGVPQPEALEMEELSGKPLSYAEKEKLKEKLAFLKKEYSRTLARLQRAKRAEKAKNSKKAIEDGVPQPEALEMEELSGKPLSYAEKEKLKEKLAFLKKEYSRTLARLQRAKRAEKAKNSKKAIEDGVPQPEALEMEELSGKPLSYAEKEKLKEKLAFLKKEYSRTLARLQRAKRAEKAKNSKKAIEDGVPQPEALEMEELSGKPLSYAEKEKLKEKLAFLKKEYSRTLARLQRAKRAEKAKNSKKAIEDGVPQPEALEMEELSGKPLSYAEKEKLKEKLAFLKKEYSRTLARLQRAKRAEKAKNSKKAIEDGVPQPEALEMEELSGKPLSYAEKEKLKEKLAFLKKEYSRTLARLQRAKRAEKAKNSKKAIEDGVPQPEALEMEELSGKPLSYAEKEKLKEKLAFLKKEYSRTLARLQRAKRAEKAKNSKKAIEDGVPQPEALEMEELSGKPLSYAEKEKLKEKLAFLKKEYSRTLARLQRAKRAEKAKNSKKAIEDGVPQPEALEMEELSGKPLSYAEKEKLKEKLAFLKKEYSRTLARLQRAKRAEKAKNSKKAIEDGVPQPEALEMEELSGKPLSYAEKEKLKEKLAFLKKEYSRTLARLQRAKRAEKAKNSKKAIEDGVPQPEALEMEELSGKPLSYAEKEKLKEKLAFLKKEYSRTLARLQRAKRAEKAKNSKKAIEDGVPQPEALE

B-factor: mean 37.97, std 22.93, range [0.01, 75.54]

Secondary structure (DSSP, 8-state):
-----SS---HHHHHHHHHHHHHHHHHHHHHHHHHHHHHTT-S-S--S--S-S-PPPSSTT-/-----SSPP-HHHHHHHHHHHHHHHHHHHHHHHHHHHHHTT-TT--------SS---S----

Organism: Mus musculus (NCBI:txid10090)

Solvent-accessible surface area: 11810 Å² total; per-residue (Å²): 226,154,101,130,92,64,137,46,50,72,166,59,69,73,43,108,24,101,99,75,18,52,118,10,109,136,37,61,75,153,17,53,49,87,8,64,181,15,114,169,66,92,132,44,124,116,79,209,122,67,124,149,112,77,88,112,105,141,145,76,163,199,215,133,91,108,101,62,137,36,49,66,170,59,65,70,45,99,26,100,99,73,17,50,118,10,107,134,37,59,75,158,17,53,48,89,8,62,181,9,113,168,68,78,131,35,136,125,86,183,104,68,148,146,90,85,117,95,122,144,134,75,152,212

Foldseek 3Di:
DDDDPPDDQDPVRVVCVVVVCVVCVVCVVVVVVVVCVCPVPVCVVVPDDDPDPCDDDPPPPD/DCDDDPDDDDPVRVVCVVVVCVVCVVCVVVVVVVVCVCPVVVVVVVDDDDPDDPDDDPPDDD

Radius of gyration: 25.04 Å; Cα contacts (8 Å, |Δi|>4): 38; chains: 2; bounding box: 59×59×60 Å

Nearest PDB structures (foldseek):
  6e4h-assembly1_B  TM=6.218E-01  e=2.145E-06  Mus musculus
  6e4h-assembly1_B  TM=7.068E-01  e=1.071E-06  Mus musculus
  7k3s-assembly1_B  TM=4.675E-01  e=7.795E-05  Mus musculus
  6e4h-assembly1_B  TM=6.749E-01  e=1.535E-06  Mus musculus
  7k3s-assembly1_B  TM=4.656E-01  e=3.418E-05  Mus musculus

GO terms:
  GO:0001701 in utero embryonic development (P, IMP)
  GO:0001756 somitogenesis (P, IMP)
  GO:0001833 inner cell mass cell proliferation (P, IMP)
  GO:0035264 multicellular organism growth (P, IMP)
  GO:0036342 post-anal tail morphogenesis (P, IMP)
  GO:0043066 negative regulation of apoptotic process (P, IMP)
  GO:0009887 animal organ morphogenesis (P, IMP)
  GO:0048568 embryonic organ development (P, IMP)
  GO:0007498 mesoderm development (P, IMP)